Protein 6YJ6 (pdb70)

InterPro domains:
  IPR011990 Tetratricopeptide-like helical domain superfamily [G3DSA:1.25.40.10] (118-226)
  IPR011990 Tetratricopeptide-like helical domain superfamily [G3DSA:1.25.40.10] (227-321)
  IPR011990 Tetratricopeptide-like helical domain superfamily [G3DSA:1.25.40.10] (415-593)
  IPR011990 Tetratricopeptide-like helical domain superfamily [G3DSA:1.25.40.10] (740-1025)
  IPR011990 Tetratricopeptide-like helical domain superfamily [SSF48452] (141-566)
  IPR011990 Tetratricopeptide-like helical domain superfamily [SSF48452] (871-1024)
  IPR019734 Tetratricopeptide repeat [PF13181] (508-535)
  IPR019734 Tetratricopeptide repeat [PS50005] (230-263)
  IPR019734 Tetratricopeptide repeat [PS50005] (467-500)
  IPR019734 Tetratricopeptide repeat [PS50005] (502-535)
  IPR019734 Tetratricopeptide repeat [SM00028] (128-161)
  IPR019734 Tetratricopeptide repeat [SM00028] (162-195)
  IPR019734 Tetratricopeptide repeat [SM00028] (196-229)
  IPR019734 Tetratricopeptide repeat [SM00028] (230-263)
  IPR019734 Tetratricopeptide repeat [SM00028] (264-297)
  IPR019734 Tetratricopeptide repeat [SM00028] (467-500)
  IPR019734 Tetratricopeptide repeat [SM00028] (502-535)
  IPR019734 Tetratricopeptide repeat [SM00028] (959-992)
  IPR039340 Transcription factor Tfc4/TFIIIC-102/Sfc4 [PTHR23082] (11-1024)

GO terms:
  GO:0001002 RNA polymerase III type 1 promoter sequence-specific DNA binding (F, IDA)
  GO:0001003 RNA polymerase III type 2 promoter sequence-specific DNA binding (F, IDA)
  GO:0042791 5S class rRNA transcription by RNA polymerase III (P, IDA)
  GO:0008301 DNA binding, bending (F, IDA)
  GO:0000127 transcription factor TFIIIC complex (C, IDA)
  GO:0006383 transcription by RNA polymerase III (P, IDA)
  GO:0005634 nucleus (C, HDA)
  GO:0005737 cytoplasm (C, HDA)
  GO:0006383 transcription by RNA polymerase III (P, IMP)
  GO:0005654 nucleoplasm (C, TAS)

Foldseek 3Di:
DCVVVVVVVPVVPVPPDVLVVLVVCCVVVVQDLVSLQVNLVVCVVVVVLVSNLVSLLSSCVNPLQPLVSLQVSLVSCVVVVNLVSNLVSLVSNCVNPVPDLVSLQVNLVSCVVVVNNVSSLVSLVVSCVVPVADVVSLVVNLVSCVVVVVLVVNLVSLVVLVVLVVVLVVCCVVPPCDDCVVSCVVRPGHDDDLVSLLVSLVSCVSNLPCLQVSLLVSVCSVCVPLPRNVVCVVSPDRACCFLAPNVCVDPVSVVDDPPVVPRDRHRPLSNLQSNLLSVVSVVNNPSSVVSVVVVVVDDCVVCLVSLLVSLVSCLVSQNLVVSLVSLVVCVVDPVSPALSSLVSNLVSCVQQVVLVVSLVSLVRHCVRPVLDCVSLLVNLLSCVVPPHLVVSVVSLVVRVVSVVVCVVVPVPVPLCVVVLVVVLVVLVVLVVVLVVDDVLQVNLVVNLLSLLLNVLVQLQQPPFAPGHQDPLQVVSSCVVPPDDDPVSLSSVVVVCVNRHDDDDGCGSVHHHDDCVDALPNRPHGLVVNLVSLLVSLVSCCPNNPLVSSLSSLVSVCRGNSQVVDPVRVVVSLVSNLVSVLVVPAQVVNLVSLVVVCQQDAPDDVSLVVLVVSLPDDVSSLCSLLDVVVLVVLVVSQVLLLCLQPDPDPDNDPRDDDPPDDDVVSDGDLSSLVSNLSSCVSNVNLVVSCVSLVSVCVPPVLDLVSLQSQLVSQLSVLVVDDDPCSVVSNVVSVVSLVVSQVNQCPPHDQPSNLVSLQSVLVVCVVVPVNVVSVVSLVCSVPVHDDQPCNVVSLVVVLVVCVVVVVVVCNVVSCVPRVND/DDDDADAPAAADAEEDEPDDQDPDPVSVQVQCVQQPHPVQQVVLQVQDDDPPSHWHTFRRPQADADPLQFTDQPQFLGQTWHKDPPDDKDWDKDWWDDPPQCVVQVNDPVVSCVVCVPDPGTDIHTHYMYPIYIYGPDDGADGDDCPLPVVVVLCRNPVRSVDVVSVVVVVVLDDPDDDPPPAACPVSGDPPPRCDDRPPSSDDDDSGDDPDLKDFADADEDEDDDPPDDFAQFFDDVLCVLVVVCVVVVASPPGDPVLCLSVLQVVLLVLVVVVCVVPFKAAVLQVLQARDLSNNQNVLRSLRRAWHAYCAFQQHRITGGHPDDLQPDCVCQQFGKFFKEFDCVVVVDPLQVVLQDAADDSHHHEPPHSGGHLQQADALARPHNAGIGGNNRPCNHPLLVVLVVPFDFAPGADRYPGRGDPLSVVLNVVLVQVSVVCVSNPHSPDDVVVNVCSSVDDDHRMDGDHYPVVVVVSCVSPRRMGNSHSVLVVVLVVVVDPPSSPVSVVVD/DFKEKEWELFAFDQPDPVGQPADQPLPWPPLGAHDPLRLVLLLLVQQVLLLADCRFAEEEEAQRQSLCSSCLNNCVFVVHAYEHAQLQADQDALPDPPAQTRHDDCVSNCVVVPPRYDYPDDYQDHPDRSGDDQVRSLVSLLVCVLSPVVVCCVVPVPGDYYYYYHHQSSRQSNVCSLQPDDGRQADDPHDPHGQWRFGGWMWMKGWPDVDDGRVPTHIDTAGRTDPPSPPPGGDDTDGPVVCDDDDADEAEDEDDPDDPDDDDAPSPWHKDWDPPVDQWIKMDIHPFIKIKGKDWDPDWDKDDPVPGDGDTDVPDIHTYGIYIYIDGDD

CATH classification: 3.40.50.1240

Secondary structure (DSSP, 8-state):
-THHHHHHHH---SSS-THHHHHHHHHHT---HHHHHHHHHHHHHHT-HHHHHHHHHHHHTTSTT-HHHHHHHHHHHHHTT-HHHHHHHHHHHHHH-S--TTHHHHHHHHHHHHT-HHHHHHHHHHHHHS-TT-HHHHHHHHHHHHHTT-HHHHHHHHHHHHHHHHHHHHHHHHTT---HHHHHTTS--PPP-HHHHHHHHHHHHHH-S-HHHHHHHHHHHHHHTTT-TT-GGGGTSSS--TTSGGGGG-TTGGGS-TTTSSS-----HHHHHHHHHHHHHTT-HHHHHHHHGGGGSS-TTTSHHHHHHHHHHHHHTT-HHHHHHHHGGGGGSSTT-SHHHHHHHHHHHHHTT-HHHHHHHHHHHTTT-TT--HHHHHHHHHHHHTT-HHHHHHHHHHHHHHHHHHHTT--HHHHHHHHHHHHHHHHHHHHHHHHS----SHHHHHHHHHHHHHHHHHGGGSSS-SSPPPHHHHHHHGGG---S-HHHHHHHHHTTTSS---S-SSTTS--------SS-SSSS-SSSSHHHHHHHHHHHHHTS-HHHHHHHHHHHTTSSSSSSSTTTHHHHHHHHHHHHTTT--HHHHHHHHHHHHHHSTT-HHHHHHHHHHTSSSHHHHHHHTSHHHHHHHHHHHHHHHHHHH--SS---SS---S----TT----TTHHHHHHHHHHTTT-HHHHHHHHHHHHTT-TT-HHHHHHHHHHHHHHHTT--STHHHHHHHHHHHHHHHHHHHHHHHS-TTHHHHHHHHHHHHHHHTT-HHHHHHHHHHHHHS----TTHHHHHHHHHHHHHHTT-HHHHHHHHHHTSB-/----EE----EEEEEEESSB--SSHHHHHHHHHHTT-HHHHHHHHS--SSBTTB--EEE-TT--B-TTS-BTTS----EEEEEPSSPPPEEEEEEEE-TTTTGGGTT-HHHHHHHTTT-S--EEEEEEEEEEEEE--S-PPP----SS-HHHHHHIIIIIT--HHHHHHHHTTS-SS-S-TTS-GGGS----SS---TT-TTPPPPS------EEE----EE----SS-----S--HHHHHHHHHHHHSTT-SSS-GGG-HHHHHHHHHHHHHHHHHH-SEE-HHHHTTTS-STTSTTHHHHTTTTEEEESSSTTBT-EEETT--GGG-GGGSTT-EE--EE-TTTS-STTHHHHSPP---SS---SSTTS--SSSS-SSSS--S---EEHHHHTTSHHHHHHHTT----SS-BTTTBTS-HHHHHHHHHHHHHHHHHHHTT-----HHHHHHHHT-----EE-SPPHHHHHHHHHHH-SEEE----TTHHHHHH--SSHHHHHHHT-/--EEEEEE---BSTTSTT---S--TT--TT---B-HHHHHHHHHHHHHHTTSSS--S-EEE-SSHHHHHHHHHHHHHHT--EEE-GGG-----TT-SS-------HHHHHHHSTTTB-TT---S----TT---HHHHHHHHHHHHHHHHHHHHHH-TT--EEEEEE-HHHHHHHHHHHHT-SSTTS-SSSSS------TT-EEEEEEP-----GGG--EEES-SS--TTSSS---S---GGG---EEEEEEEE---SSSS------SS-EEEEE-TTSSS-EEEETTEEEEEEE---SSEEEE-GGG----------EEEEEEEEEEE--

B-factor: mean 68.61, std 22.08, range [30.0, 167.63]

Nearest PDB structures (foldseek):
  6yj6-assembly1_B  TM=1.002E+00  e=0.000E+00  Saccharomyces cerevisiae
  8ffz-assembly1_D  TM=8.479E-01  e=3.176E-36  Saccharomyces cerevisiae S288C
  9gck-assembly1_C  TM=9.445E-01  e=2.299E-33  Saccharomyces cerevisiae
  4bji-assembly1_A  TM=8.508E-01  e=2.323E-12  Schizosaccharomyces pombe 927
  6yj6-assembly1_A  TM=1.001E+00  e=4.351E-96  Saccharomyces cerevisiae

Sequence (1657 aa):
QLLSQANEAFVRNDLQVAERLFNEVIKKDARNFAAYETLGDIYQLQGRLNDCCNSWFLAAHLNASDWEFWKIVAILSADLDHVRQAIYCFSRVISLNPMEWESIYRRSMLYKKTGQLARALDGFQRLYMYNPYDANILRELAILYVDYDRIEDSIELYMKVFNANVERREAILAALEINWKKIDAKYKCIPFDWSSLNILAELFLKLAVSEVDGIKTIKKCARWIQRRESQTFWDHVPDDSEFDNRRFKNSTFDSLLAAEKEKSYNIPIDIRVRLGLLRLNTDNLVEALNHFQCLYDETFSDVADLYFEAATALTRAEKYKEAIDFFTPLLSLEEWRTTDVFKPLARCYKEIESYETAKEFYELAIKSEPDDLDIRVSLAEVYYRLNDPETFKHMLVDVVEMRKHQVDETDAERERIERERRITAKVVDKYEKMKKFENEAKQASIWINTVSELVDIFSSVKNFFMKSRSRKFVGILRRTKKFNTELDFQIERLSKLAEGDSVFEGPLMEERVTLTSATELRGLSYEQWFELFMELSLVIAKYQSVEDGLSVVETAQEVNVFFQDPERVKMMKFVKLAIVLQMDDEEELAENLRGLLNQFQFNRKVLQVFMYSLCRGPSSLNILSSTIQQKFFLRQLKAFDSCRYNTEVNGQASITNKEVYNPNKKSSPYLYYIYAVLLYSSRGFLSALQYLTRLEEDIPDDPMVNLLMGLSHIHRAMQRLTAQRHFQIFHGLRYLYRYHKIRKSLYTDLEKQEADYNLGRAFHLIGLVSIAIEYYNRVLENYDDGKLKKHAAYNSIIIYQQSGNVELADHLMEKYLSIIADEFTLDLPRIPSLELPLNVSTKHSSIQKAIKMCGGIEKVKEAFKEHGPIESQHGLQLYLNDDTDSDGSKSYFNEHPVIGKRVPFRDESVILKVTMPKGTLSKNNNSVKDSIKSLKDSNKLRVTPVSIVDNTIKFREMSDFQIKLDNVPSAREFKSSFGSLEWNNFKSFVNSVPDNDSQPQENIGNLILDRSVKIPSTDFQLPPPPKLSMVTYIKNYQLFVHDLSDKTVIPSQAHEQVLYDFEVAKKTKVYPGTKSDSKFYESLEECLKILRELFARRPIWVKRHLDGIVPKKIHHTMKIALALISYRFTMGPWRNTYIKFGIDPRSSVEYAQYQTEYFKIERKLLSSPIVKKNVPKPPPLVFESDTPGGIDSRFKFDGKRIPWYLMLQIDLLIGEPNIAEVFHNVEYLDKANELTGWFKELDLVKIRRIVKYELGCMVQGNYEYNKYKLKYFKTMLFGAITEEPDDAALENEEMDTDQNLKVPAVNTIYIARHGYRSNWLPEGPYPDPLTGIDSDVPLAEHGVQQAKELAHYLLSLDNQPEAAFASPFYRCLETVQPIAKLLEIPVYLERGIGEWYRPDRKPVIPVPAGYEILSKFFPGVISQEWDSTLTPNEKGETEQEMYMRFKKFWPLFIERVEKEYPNVECILLVTHAASKIALGMSLLGYDNPRMSLNENGDKIRSGSCSLDKYEILKTYIPFSDRKWVLTMNGNTEFLSSGEEMNWNFDCVEVETVYISVDIPSGNYKERTEIAKSAILQYSGLETDAPLFRIGNRLYEGSWERLVGTELAFPNAAHVHKKTEKIYRIKERIVLSNVR

Solvent-accessible surface area: 74595 Å² total; per-residue (Å²): 149,142,29,51,114,23,17,107,48,65,65,154,66,124,106,43,70,35,44,142,74,22,68,79,3,31,140,128,42,30,155,43,89,47,7,24,51,43,15,0,63,19,42,96,108,84,47,99,67,80,64,0,0,67,10,23,44,97,0,0,83,50,42,26,83,69,87,103,24,2,36,99,0,0,57,31,0,36,113,31,118,67,27,78,37,0,2,42,0,1,18,17,0,19,72,68,26,68,118,18,54,77,0,0,64,97,33,0,56,15,13,54,141,36,30,20,22,41,57,0,10,90,2,0,59,79,2,36,134,121,63,47,111,61,51,76,11,8,122,18,2,6,69,1,16,30,37,21,87,84,11,80,55,0,11,92,12,15,33,125,14,10,77,34,10,31,97,71,39,107,21,40,101,69,51,109,207,144,94,140,168,142,22,56,95,147,68,119,29,12,103,14,68,79,68,24,0,29,76,0,0,44,4,14,32,110,42,56,124,36,22,35,104,0,0,63,26,0,3,92,0,0,6,17,24,25,142,0,69,41,3,28,8,0,27,87,32,97,40,4,17,1,8,20,106,98,41,117,168,31,72,6,2,34,4,4,55,68,74,34,65,133,67,49,14,97,14,55,21,57,1,17,0,30,2,0,13,0,13,15,96,45,119,43,44,105,4,0,30,56,3,0,82,34,0,87,128,62,93,57,80,113,4,6,89,11,8,44,58,0,0,35,9,0,7,157,35,42,39,14,114,40,0,21,69,0,0,57,40,0,29,97,41,136,140,51,122,56,24,68,0,12,59,27,0,0,58,0,34,26,44,68,70,34,36,106,58,0,42,79,36,0,52,60,0,41,156,75,71,70,123,36,28,65,2,51,3,11,6,0,13,0,30,48,70,59,151,49,68,115,60,2,112,106,40,25,71,73,3,52,103,44,57,123,144,72,77,110,120,124,141,83,104,154,91,49,58,65,32,49,139,126,20,42,50,65,0,51,77,42,22,80,144,18,112,166,123,114,150,112,62,130,60,10,43,94,9,8,63,31,0,6,60,0,0,9,4,0,0,6,4,21,39,6,9,174,95,37,26,38,124,110,0,29,27,7,2,72,108,47,147,105,57,120,60,103,26,24,16,46,21,92,29,2,65,64,5,40,167,42,56,70,122,15,18,3,29,12,12,23,48,132,24,93,67,126,55,82,97,67,28,33,48,1,22,12,87,53,0,11,50,4,0,0,46,0,0,0,28,0,6,66,99,53,56,24,84,8,0,18,15,0,0,79,5,0,52,74,0,49,37,0,88,116,57,93,137,42,44,27,15,0,46,0,0,38,0,0,0,4,42,68,27,96,59,63,115,50,12,15,108,21,4,78,25,4,8,84,72,5,6,7,1,4,3,4,8,4,5,1,0,4,15,0,7,62,9,18,34,8,20,39,5,1,24,32,58,100,3,38,88,16,2,23,134,20,8,123,7,2,25,23,48,27,44,26,117,45,142,36,25,104,102,46,22,77,2,146,91,27,134,19,92,129,79,81,15,2,1,1,4,15,0,0,1,0,0,2,20,1,0,50,142,22,5,25,20,0,22,40,19,1,51,49,0,43,73,61,3,50,64,1,2,14,0,0,0,0,5,0,0,0,18,0,6,26,0,59,78,20,172,73,43,26,87,117,72,17,23,67,64,0,10,94,27,0,23,72,0,24,139,12,16,57,89,90,30,77,86,32,4,52,0,1,0,1,0,0,0,0,9,0,7,27,22,40,49,68,44,54,20,0,42,62,12,0,58,66,0,12,130,104,24,143,50,32,43,0,25,46,2,0,0,6,0,2,6,30,15,28,83,140,86,50,55,63,135,71,0,78,112,16,6,37,128,41,4,50,62,122,44,71,42,26,5,0,4,7,8,26,0,1,0,0,33,2,24,3,45,0,43,84,133,142,92,8,5,91,88,0,3,96,13,2,30,14,62,122,69,0,66,86,1,8,106,29,119,40,108,138,94,74,21,80,10,6,38,1,23,5,9,20,69,85,58,130,55,34,0,86,22,10,24,3,2,3,15,2,36,1,39,52,35,68,117,28,31,10,0,0,0,0,36,0,4,0,36,144,27,14,28,97,167,27,131,107,16,12,62,44,0,3,101,69,25,122,136,42,80,126,42,107,2,40,13,10,2,0,0,31,10,3,0,62,21,142,91,44,0,12,0,0,3,1,16,57,49,13,2,6,0,111,42,14,40,34,0,4,26,2,4,79,31,113,55,0,70,72,8,0,106,31,3,34,98,52,4,38,64,3,13,58,28,0,21,90,40,4,153,67,102,85,40,150,28,26,103,42,9,30,3,6,1,0,0,7,81,0,12,20,124,103,69,15,101,3,78,12,40,46,10,86,77,15,52,126,180,36,127,30,22,82,139,8,52,152,68,4,58,124,24,10,89,28,0,124,154,69,128,50,5,62,55,28,156,85,129,36,133,3,25,75,12,0,59,93,0,2,117,28,0,129,115,12,2,78,141,13,21,0,0,6,28,18,2,0,7,5,33,1,72,134,145,7,35,32,0,0,24,2,0,1,0,16,20,0,0,5,3,38,37,15,10,2,57,15,0,5,0,66,33,43,37,34,0,52,86,40,60,115,25,1,60,27,2,6,17,5,1,36,19,49,136,130,39,6,59,8,80,50,1,113,135,42,9,48,134,87,21,70,131,24,29,158,22,78,54,125,47,9,20,1,42,67,2,84,2,49,13,119,103,6,4,56,14,14,7,4,1,0,42,6,0,54,52,5,97,26,0,19,78,8,22,131,117,24,119,96,25,143,110,3,4,20,55,14,0,16,0,62,40,46,19,3,21,22,0,48,80,0,1,65,25,1,1,6,0,0,0,13,23,20,100,117,27,76,139,186,73,11,130,140,15,58,92,14,148,151,67,10,11,41,48,28,12,35,78,36,3,8,73,33,30,22,75,19,55,35,58,21,14,105,12,69,98,88,38,80,66,24,30,76,87,30,78,30,109,35,5,19,60,37,22,66,94,25,104,21,61,9,0,0,0,0,15,5,0,27,38,1,49,66,46,128,99,12,90,174,59,103,26,86,20,65,35,58,35,1,16,10,16,9,137,78,0,42,93,3,0,91,31,0,0,96,16,0,6,7,1,62,30,27,5,23,4,0,1,0,0,2,2,14,3,0,2,34,0,0,46,12,0,7,118,37,3,95,20,43,0,10,20,0,54,0,0,4,39,26,24,101,77,83,105,181,102,71,43,9,74,20,6,21,70,118,64,0,27,166,77,5,95,76,21,8,30,128,122,12,109,36,26,43,69,25,83,119,158,8,9,57,29,131,80,0,9,94,15,0,97,116,1,4,34,76,0,0,92,50,1,57,138,70,25,31,10,9,52,0,0,0,0,0,0,5,8,15,0,0,3,0,0,0,0,18,16,43,60,62,116,58,1,84,74,26,22,98,150,68,49,43,46,2,88,0,0,0,0,1,0,0,1,0,16,44,94,214,143,121,78,85,18,91,93,38,136,17,23,18,3,21,39,13,22,23,33,21,7,82,52,28,63,75,89,48,91,39,6,103,71,101,123,85,28,71,27,29,0,0,0,21,13,70,35,80,105,190,105,73,74,30,118,13,82,82,72,11,36,0,8,50,40,28,9,63,66,87,49,0,59,0,75,18,26,135,107,55,14,75,5,47,35,88,163,16,42,0,0,2,0,0,5,27,83,4,18,80,83,49,78,27,98,172,48,23,8,54,0,39,11,44,0,38,5,63,79,84,185

Organism: Saccharomyces cerevisiae (strain ATCC 204508 / S288c) (NCBI:txid559292)

Radius of gyration: 41.34 Å; Cα contacts (8 Å, |Δi|>4): 2479; chains: 3; bounding box: 102×121×100 Å

Structure (mmCIF, N/CA/C/O backbone):
data_6YJ6
#
_entry.id   6YJ6
#
_cell.length_a   1.00
_cell.length_b   1.00
_cell.length_c   1.00
_cell.angle_alpha   90.00
_cell.angle_beta   90.00
_cell.angle_gamma   90.00
#
_symmetry.space_group_name_H-M   'P 1'
#
loop_
_entity.id
_entity.type
_entity.pdbx_description
1 polymer 'Transcription factor tau 131 kDa subunit'
2 polymer 'Transcription factor tau 95 kDa subunit,Transcription factor tau 95 kDa subunit'
3 polymer 'Transcription factor tau 55 kDa subunit'
#
loop_
_atom_site.group_PDB
_atom_site.id
_atom_site.type_symbol
_atom_site.label_atom_id
_atom_site.label_alt_id
_atom_site.label_comp_id
_atom_site.label_asym_id
_atom_site.label_entity_id
_atom_site.label_seq_id
_atom_site.pdbx_PDB_ins_code
_atom_site.Cartn_x
_atom_site.Cartn_y
_atom_site.Cartn_z
_atom_site.occupancy
_atom_site.B_iso_or_equiv
_atom_site.auth_seq_id
_atom_site.auth_comp_id
_atom_site.auth_asym_id
_atom_site.auth_atom_id
_atom_site.pdbx_PDB_model_num
ATOM 1 N N . GLN A 1 130 ? 145.160 213.557 203.899 1.00 165.79 130 GLN A N 1
ATOM 2 C CA . GLN A 1 130 ? 143.803 213.752 203.312 1.00 165.79 130 GLN A CA 1
ATOM 3 C C . GLN A 1 130 ? 142.716 213.485 204.350 1.00 165.79 130 GLN A C 1
ATOM 4 O O . GLN A 1 130 ? 142.830 212.562 205.158 1.00 165.79 130 GLN A O 1
ATOM 18 N N . LEU A 1 131 ? 141.661 214.302 204.327 1.00 164.87 131 LEU A N 1
ATOM 19 C CA . LEU A 1 131 ? 140.562 214.107 205.266 1.00 164.87 131 LEU A CA 1
ATOM 20 C C . LEU A 1 131 ? 139.707 212.908 204.883 1.00 164.87 131 LEU A C 1
ATOM 21 O O . LEU A 1 131 ? 139.077 212.297 205.752 1.00 164.87 131 LEU A O 1
ATOM 37 N N . LEU A 1 132 ? 139.666 212.563 203.594 1.00 164.84 132 LEU A N 1
ATOM 38 C CA . LEU A 1 132 ? 138.886 211.413 203.156 1.00 164.84 132 LEU A CA 1
ATOM 39 C C . LEU A 1 132 ? 139.376 210.116 203.783 1.00 164.84 132 LEU A C 1
ATOM 40 O O . LEU A 1 132 ? 138.589 209.176 203.925 1.00 164.84 132 LEU A O 1
ATOM 56 N N . SER A 1 133 ? 140.652 210.047 204.177 1.00 167.03 133 SER A N 1
ATOM 57 C CA . SER A 1 133 ? 141.133 208.894 204.931 1.00 167.03 133 SER A CA 1
ATOM 58 C C . SER A 1 133 ? 140.393 208.750 206.252 1.00 167.03 133 SER A C 1
ATOM 59 O O . SER A 1 133 ? 140.271 207.638 206.777 1.00 167.03 133 SER A O 1
ATOM 67 N N . GLN A 1 134 ? 139.911 209.858 206.812 1.00 167.31 134 GLN A N 1
ATOM 68 C CA . GLN A 1 134 ? 139.051 209.815 207.987 1.00 167.31 134 GLN A CA 1
ATOM 69 C C . GLN A 1 134 ? 137.607 209.520 207.605 1.00 167.31 134 GLN A C 1
ATOM 70 O O . GLN A 1 134 ? 136.934 208.735 208.281 1.00 167.31 134 GLN A O 1
ATOM 84 N N . ALA A 1 135 ? 137.124 210.137 206.525 1.00 167.27 135 ALA A N 1
ATOM 85 C CA . ALA A 1 135 ? 135.716 210.010 206.166 1.00 167.27 135 ALA A CA 1
ATOM 86 C C . ALA A 1 135 ? 135.384 208.602 205.687 1.00 167.27 135 ALA A C 1
ATOM 87 O O . ALA A 1 135 ? 134.304 208.081 205.985 1.00 167.27 135 ALA A O 1
ATOM 94 N N . ASN A 1 136 ? 136.292 207.971 204.936 1.00 167.44 136 ASN A N 1
ATOM 95 C CA . ASN A 1 136 ? 135.962 206.677 204.339 1.00 167.44 136 ASN A CA 1
ATOM 96 C C . ASN A 1 136 ? 135.806 205.578 205.389 1.00 167.44 136 ASN A C 1
ATOM 97 O O . ASN A 1 136 ? 134.746 204.946 205.447 1.00 167.44 136 ASN A O 1
ATOM 108 N N . GLU A 1 137 ? 136.810 205.344 206.244 1.00 167.63 137 GLU A N 1
ATOM 109 C CA . GLU A 1 137 ? 136.670 204.266 207.220 1.00 167.63 137 GLU A CA 1
ATOM 110 C C . GLU A 1 137 ? 135.620 204.567 208.279 1.00 167.63 137 GLU A C 1
ATOM 111 O O . GLU A 1 137 ? 135.164 203.641 208.959 1.00 167.63 137 GLU A O 1
ATOM 123 N N . ALA A 1 138 ? 135.224 205.828 208.439 1.00 167.15 138 ALA A N 1
ATOM 124 C CA . ALA A 1 138 ? 134.021 206.119 209.209 1.00 167.15 138 ALA A CA 1
ATOM 125 C C . ALA A 1 138 ? 132.784 205.554 208.514 1.00 167.15 138 ALA A C 1
ATOM 126 O O . ALA A 1 138 ? 131.770 205.272 209.164 1.00 167.15 138 ALA A O 1
ATOM 133 N N . PHE A 1 139 ? 132.858 205.377 207.189 1.00 167.41 139 PHE A N 1
ATOM 134 C CA . PHE A 1 139 ? 131.757 204.800 206.423 1.00 167.41 139 PHE A CA 1
ATOM 135 C C . PHE A 1 139 ? 131.973 203.313 206.146 1.00 167.41 139 PHE A C 1
ATOM 136 O O . PHE A 1 139 ? 131.108 202.669 205.541 1.00 167.41 139 PHE A O 1
ATOM 153 N N . VAL A 1 140 ? 133.108 202.750 206.572 1.00 166.84 140 VAL A N 1
ATOM 154 C CA . VAL A 1 140 ? 133.355 201.311 206.490 1.00 166.84 140 VAL A CA 1
ATOM 155 C C . VAL A 1 140 ? 132.778 200.630 207.740 1.00 166.84 140 VAL A C 1
ATOM 156 O O . VAL A 1 140 ? 133.002 199.435 207.975 1.00 166.84 140 VAL A O 1
ATOM 169 N N . ARG A 1 141 ? 131.968 201.350 208.527 1.00 166.15 141 ARG A N 1
ATOM 170 C CA . ARG A 1 141 ? 131.258 200.730 209.643 1.00 166.15 141 ARG A CA 1
ATOM 171 C C . ARG A 1 141 ? 130.015 199.992 209.153 1.00 166.15 141 ARG A C 1
ATOM 172 O O . ARG A 1 141 ? 128.985 199.994 209.839 1.00 166.15 141 ARG A O 1
ATOM 193 N N . ASN A 1 142 ? 130.167 199.199 208.089 1.00 165.50 142 ASN A N 1
ATOM 194 C CA . ASN A 1 142 ? 129.093 199.056 207.109 1.00 165.50 142 ASN A CA 1
ATOM 195 C C . ASN A 1 142 ? 127.805 198.520 207.734 1.00 165.50 142 ASN A C 1
ATOM 196 O O . ASN A 1 142 ? 126.829 199.264 207.873 1.00 165.50 142 ASN A O 1
ATOM 207 N N . ASP A 1 143 ? 127.770 197.245 208.130 1.00 164.46 143 ASP A N 1
ATOM 208 C CA . ASP A 1 143 ? 126.745 196.654 208.993 1.00 164.46 143 ASP A CA 1
ATOM 209 C C . ASP A 1 143 ? 125.337 196.570 208.394 1.00 164.46 143 ASP A C 1
ATOM 210 O O . ASP A 1 143 ? 124.506 195.811 208.904 1.00 164.46 143 ASP A O 1
ATOM 219 N N . LEU A 1 144 ? 125.040 197.320 207.331 1.00 162.86 144 LEU A N 1
ATOM 220 C CA . LEU A 1 144 ? 123.871 197.079 206.498 1.00 162.86 144 LEU A CA 1
ATOM 221 C C . LEU A 1 144 ? 124.106 197.384 205.019 1.00 162.86 144 LEU A C 1
ATOM 222 O O . LEU A 1 144 ? 123.218 197.120 204.203 1.00 162.86 144 LEU A O 1
ATOM 238 N N . GLN A 1 145 ? 125.272 197.924 204.655 1.00 160.87 145 GLN A N 1
ATOM 239 C CA . GLN A 1 145 ? 125.623 198.239 203.267 1.00 160.87 145 GLN A CA 1
ATOM 240 C C . GLN A 1 145 ? 124.570 199.139 202.611 1.00 160.87 145 GLN A C 1
ATOM 241 O O . GLN A 1 145 ? 123.852 198.747 201.690 1.00 160.87 145 GLN A O 1
ATOM 255 N N . VAL A 1 146 ? 124.494 200.363 203.133 1.00 162.98 146 VAL A N 1
ATOM 256 C CA . VAL A 1 146 ? 123.587 201.383 202.610 1.00 162.98 146 VAL A CA 1
ATOM 257 C C . VAL A 1 146 ? 124.277 202.710 202.335 1.00 162.98 146 VAL A C 1
ATOM 258 O O . VAL A 1 146 ? 123.758 203.521 201.544 1.00 162.98 146 VAL A O 1
ATOM 271 N N . ALA A 1 147 ? 125.458 202.966 202.889 1.00 163.29 147 ALA A N 1
ATOM 272 C CA . ALA A 1 147 ? 126.183 204.208 202.655 1.00 163.29 147 ALA A CA 1
ATOM 273 C C . ALA A 1 147 ? 127.031 204.178 201.388 1.00 163.29 147 ALA A C 1
ATOM 274 O O . ALA A 1 147 ? 128.000 204.940 201.299 1.00 163.29 147 ALA A O 1
ATOM 281 N N . GLU A 1 148 ? 126.699 203.327 200.410 1.00 162.25 148 GLU A N 1
ATOM 282 C CA . GLU A 1 148 ? 127.541 203.177 199.227 1.00 162.25 148 GLU A CA 1
ATOM 283 C C . GLU A 1 148 ? 127.649 204.458 198.407 1.00 162.25 148 GLU A C 1
ATOM 284 O O . GLU A 1 148 ? 128.587 204.589 197.613 1.00 162.25 148 GLU A O 1
ATOM 296 N N . ARG A 1 149 ? 126.715 205.401 198.569 1.00 163.46 149 ARG A N 1
ATOM 297 C CA . ARG A 1 149 ? 126.801 206.656 197.829 1.00 163.46 149 ARG A CA 1
ATOM 298 C C . ARG A 1 149 ? 128.049 207.436 198.217 1.00 163.46 149 ARG A C 1
ATOM 299 O O . ARG A 1 149 ? 128.639 208.136 197.386 1.00 163.46 149 ARG A O 1
ATOM 320 N N . LEU A 1 150 ? 128.465 207.331 199.478 1.00 163.07 150 LEU A N 1
ATOM 321 C CA . LEU A 1 150 ? 129.638 208.068 199.928 1.00 163.07 150 LEU A CA 1
ATOM 322 C C . LEU A 1 150 ? 130.928 207.416 199.454 1.00 163.07 150 LEU A C 1
ATOM 323 O O . LEU A 1 150 ? 131.905 208.118 199.172 1.00 163.07 150 LEU A O 1
ATOM 339 N N . PHE A 1 151 ? 130.955 206.085 199.365 1.00 162.60 151 PHE A N 1
ATOM 340 C CA . PHE A 1 151 ? 132.059 205.418 198.687 1.00 162.60 151 PHE A CA 1
ATOM 341 C C . PHE A 1 151 ? 132.127 205.840 197.226 1.00 162.60 151 PHE A C 1
ATOM 342 O O . PHE A 1 151 ? 133.217 205.950 196.652 1.00 162.60 151 PHE A O 1
ATOM 359 N N . ASN A 1 152 ? 130.968 206.088 196.610 1.00 161.09 152 ASN A N 1
ATOM 360 C CA . ASN A 1 152 ? 130.940 206.607 195.248 1.00 161.09 152 ASN A CA 1
ATOM 361 C C . ASN A 1 152 ? 131.573 207.992 195.168 1.00 161.09 152 ASN A C 1
ATOM 362 O O . ASN A 1 152 ? 132.017 208.407 194.092 1.00 161.09 152 ASN A O 1
ATOM 373 N N . GLU A 1 153 ? 131.620 208.723 196.287 1.00 161.82 153 GLU A N 1
ATOM 374 C CA . GLU A 1 153 ? 132.237 210.046 196.289 1.00 161.82 153 GLU A CA 1
ATOM 375 C C . GLU A 1 153 ? 133.747 209.953 196.470 1.00 161.82 153 GLU A C 1
ATOM 376 O O . GLU A 1 153 ? 134.497 210.734 195.873 1.00 161.82 153 GLU A O 1
ATOM 388 N N . VAL A 1 154 ? 134.214 209.009 197.289 1.00 159.44 154 VAL A N 1
ATOM 389 C CA . VAL A 1 154 ? 135.647 208.903 197.552 1.00 159.44 154 VAL A CA 1
ATOM 390 C C . VAL A 1 154 ? 136.387 208.473 196.294 1.00 159.44 154 VAL A C 1
ATOM 391 O O . VAL A 1 154 ? 137.486 208.962 196.005 1.00 159.44 154 VAL A O 1
ATOM 404 N N . ILE A 1 155 ? 135.801 207.553 195.525 1.00 155.47 155 ILE A N 1
ATOM 405 C CA . ILE A 1 155 ? 136.397 207.148 194.256 1.00 155.47 155 ILE A CA 1
ATOM 406 C C . ILE A 1 155 ? 136.315 208.239 193.201 1.00 155.47 155 ILE A C 1
ATOM 407 O O . ILE A 1 155 ? 136.959 208.120 192.154 1.00 155.47 155 ILE A O 1
ATOM 423 N N . LYS A 1 156 ? 135.520 209.283 193.436 1.00 157.49 156 LYS A N 1
ATOM 424 C CA . LYS A 1 156 ? 135.525 210.488 192.617 1.00 157.49 156 LYS A CA 1
ATOM 425 C C . LYS A 1 156 ? 136.518 211.523 193.120 1.00 157.49 156 LYS A C 1
ATOM 426 O O . LYS A 1 156 ? 137.163 212.203 192.317 1.00 157.49 156 LYS A O 1
ATOM 445 N N . LYS A 1 157 ? 136.652 211.653 194.440 1.00 156.51 157 LYS A N 1
ATOM 446 C CA . LYS A 1 157 ? 137.580 212.618 195.015 1.00 156.51 157 LYS A CA 1
ATOM 447 C C . LYS A 1 157 ? 139.020 212.124 194.925 1.00 156.51 157 LYS A C 1
ATOM 448 O O . LYS A 1 157 ? 139.878 212.796 194.343 1.00 156.51 157 LYS A O 1
ATOM 467 N N . ASP A 1 158 ? 139.300 210.947 195.490 1.00 151.68 158 ASP A N 1
ATOM 468 C CA . ASP A 1 158 ? 140.647 210.387 195.438 1.00 151.68 158 ASP A CA 1
ATOM 469 C C . ASP A 1 158 ? 140.855 209.581 194.160 1.00 151.68 158 ASP A C 1
ATOM 470 O O . ASP A 1 158 ? 141.811 209.823 193.415 1.00 151.68 158 ASP A O 1
ATOM 479 N N . ALA A 1 159 ? 139.978 208.614 193.900 1.00 146.74 159 ALA A N 1
ATOM 480 C CA . ALA A 1 159 ? 140.007 207.808 192.680 1.00 146.74 159 ALA A CA 1
ATOM 481 C C . ALA A 1 159 ? 141.291 206.995 192.541 1.00 146.74 159 ALA A C 1
ATOM 482 O O . ALA A 1 159 ? 141.663 206.615 191.427 1.00 146.74 159 ALA A O 1
ATOM 489 N N . ARG A 1 160 ? 141.977 206.724 193.654 1.00 142.60 160 ARG A N 1
ATOM 490 C CA . ARG A 1 160 ? 143.211 205.944 193.652 1.00 142.60 160 ARG A CA 1
ATOM 491 C C . ARG A 1 160 ? 143.289 204.903 194.757 1.00 142.60 160 ARG A C 1
ATOM 492 O O . ARG A 1 160 ? 144.232 204.103 194.748 1.00 142.60 160 ARG A O 1
ATOM 513 N N . ASN A 1 161 ? 142.355 204.886 195.704 1.00 140.59 161 ASN A N 1
ATOM 514 C CA . ASN A 1 161 ? 142.378 203.918 196.794 1.00 140.59 161 ASN A CA 1
ATOM 515 C C . ASN A 1 161 ? 141.686 202.641 196.338 1.00 140.59 161 ASN A C 1
ATOM 516 O O . ASN A 1 161 ? 140.482 202.643 196.059 1.00 140.59 161 ASN A O 1
ATOM 527 N N . PHE A 1 162 ? 142.445 201.546 196.260 1.00 129.26 162 PHE A N 1
ATOM 528 C CA . PHE A 1 162 ? 141.837 200.257 195.956 1.00 129.26 162 PHE A CA 1
ATOM 529 C C . PHE A 1 162 ? 140.866 199.834 197.048 1.00 129.26 162 PHE A C 1
ATOM 530 O O . PHE A 1 162 ? 139.918 199.089 196.779 1.00 129.26 162 PHE A O 1
ATOM 547 N N . ALA A 1 163 ? 141.082 200.303 198.281 1.00 131.71 163 ALA A N 1
ATOM 548 C CA . ALA A 1 163 ? 140.170 199.993 199.376 1.00 131.71 163 ALA A CA 1
ATOM 549 C C . ALA A 1 163 ? 138.752 200.457 199.072 1.00 131.71 163 ALA A C 1
ATOM 550 O O . ALA A 1 163 ? 137.778 199.824 199.495 1.00 131.71 163 ALA A O 1
ATOM 557 N N . ALA A 1 164 ? 138.615 201.560 198.336 1.00 133.88 164 ALA A N 1
ATOM 558 C CA . ALA A 1 164 ? 137.292 202.053 197.971 1.00 133.88 164 ALA A CA 1
ATOM 559 C C . ALA A 1 164 ? 136.669 201.199 196.875 1.00 133.88 164 ALA A C 1
ATOM 560 O O . ALA A 1 164 ? 135.473 200.889 196.921 1.00 133.88 164 ALA A O 1
ATOM 567 N N . TYR A 1 165 ? 137.467 200.809 195.880 1.00 130.67 165 TYR A N 1
ATOM 568 C CA . TYR A 1 165 ? 136.934 200.024 194.773 1.00 130.67 165 TYR A CA 1
ATOM 569 C C . TYR A 1 165 ? 136.633 198.595 195.203 1.00 130.67 165 TYR A C 1
ATOM 570 O O . TYR A 1 165 ? 135.657 197.995 194.737 1.00 130.67 165 TYR A O 1
ATOM 588 N N . GLU A 1 166 ? 137.465 198.028 196.080 1.00 128.15 166 GLU A N 1
ATOM 589 C CA . GLU A 1 166 ? 137.216 196.678 196.576 1.00 128.15 166 GLU A CA 1
ATOM 590 C C . GLU A 1 166 ? 135.888 196.604 197.315 1.00 128.15 166 GLU A C 1
ATOM 591 O O . GLU A 1 166 ? 135.038 195.760 197.008 1.00 128.15 166 GLU A O 1
ATOM 603 N N . THR A 1 167 ? 135.687 197.490 198.289 1.00 133.12 167 THR A N 1
ATOM 604 C CA . THR A 1 167 ? 134.459 197.466 199.072 1.00 133.12 167 THR A CA 1
ATOM 605 C C . THR A 1 167 ? 133.242 197.838 198.239 1.00 133.12 167 THR A C 1
ATOM 606 O O . THR A 1 167 ? 132.193 197.198 198.370 1.00 133.12 167 THR A O 1
ATOM 617 N N . LEU A 1 168 ? 133.356 198.856 197.383 1.00 130.78 168 LEU A N 1
ATOM 618 C CA . LEU A 1 168 ? 132.249 199.201 196.498 1.00 130.78 168 LEU A CA 1
ATOM 619 C C . LEU A 1 168 ? 131.932 198.043 195.561 1.00 130.78 168 LEU A C 1
ATOM 620 O O . LEU A 1 168 ? 130.773 197.827 195.189 1.00 130.78 168 LEU A O 1
ATOM 636 N N . GLY A 1 169 ? 132.957 197.289 195.165 1.00 127.81 169 GLY A N 1
ATOM 637 C CA . GLY A 1 169 ? 132.719 196.061 194.431 1.00 127.81 169 GLY A CA 1
ATOM 638 C C . GLY A 1 169 ? 132.260 194.930 195.327 1.00 127.81 169 GLY A C 1
ATOM 639 O O . GLY A 1 169 ? 131.476 194.078 194.904 1.00 127.81 169 GLY A O 1
ATOM 643 N N . ASP A 1 170 ? 132.730 194.911 196.576 1.00 129.95 170 ASP A N 1
ATOM 644 C CA . ASP A 1 170 ? 132.338 193.849 197.494 1.00 129.95 170 ASP A CA 1
ATOM 645 C C . ASP A 1 170 ? 130.854 193.932 197.823 1.00 129.95 170 ASP A C 1
ATOM 646 O O . ASP A 1 170 ? 130.153 192.915 197.810 1.00 129.95 170 ASP A O 1
ATOM 655 N N . ILE A 1 171 ? 130.354 195.134 198.112 1.00 131.34 171 ILE A N 1
ATOM 656 C CA . ILE A 1 171 ? 128.945 195.276 198.467 1.00 131.34 171 ILE A CA 1
ATOM 657 C C . ILE A 1 171 ? 128.054 194.964 197.272 1.00 131.34 171 ILE A C 1
ATOM 658 O O . ILE A 1 171 ? 126.918 194.503 197.445 1.00 131.34 171 ILE A O 1
ATOM 674 N N . TYR A 1 172 ? 128.539 195.199 196.049 1.00 128.86 172 TYR A N 1
ATOM 675 C CA . TYR A 1 172 ? 127.796 194.764 194.869 1.00 128.86 172 TYR A CA 1
ATOM 676 C C . TYR A 1 172 ? 127.626 193.252 194.850 1.00 128.86 172 TYR A C 1
ATOM 677 O O . TYR A 1 172 ? 126.621 192.748 194.336 1.00 128.86 172 TYR A O 1
ATOM 695 N N . GLN A 1 173 ? 128.591 192.514 195.402 1.00 129.57 173 GLN A N 1
ATOM 696 C CA . GLN A 1 173 ? 128.458 191.064 195.475 1.00 129.57 173 GLN A CA 1
ATOM 697 C C . GLN A 1 173 ? 127.359 190.668 196.450 1.00 129.57 173 GLN A C 1
ATOM 698 O O . GLN A 1 173 ? 126.668 189.663 196.242 1.00 129.57 173 GLN A O 1
ATOM 712 N N . LEU A 1 174 ? 127.179 191.447 197.518 1.00 131.23 174 LEU A N 1
ATOM 713 C CA . LEU A 1 174 ? 126.158 191.118 198.506 1.00 131.23 174 LEU A CA 1
ATOM 714 C C . LEU A 1 174 ? 124.763 191.404 197.965 1.00 131.23 174 LEU A C 1
ATOM 715 O O . LEU A 1 174 ? 123.846 190.592 198.134 1.00 131.23 174 LEU A O 1
ATOM 731 N N . GLN A 1 175 ? 124.583 192.550 197.305 1.00 133.14 175 GLN A N 1
ATOM 732 C CA . GLN A 1 175 ? 123.312 192.847 196.654 1.00 133.14 175 GLN A CA 1
ATOM 733 C C . GLN A 1 175 ? 123.092 192.029 195.389 1.00 133.14 175 GLN A C 1
ATOM 734 O O . GLN A 1 175 ? 121.943 191.898 194.954 1.00 133.14 175 GLN A O 1
ATOM 748 N N . GLY A 1 176 ? 124.152 191.487 194.791 1.00 129.79 176 GLY A N 1
ATOM 749 C CA . GLY A 1 176 ? 124.027 190.647 193.617 1.00 129.79 176 GLY A CA 1
ATOM 750 C C . GLY A 1 176 ? 124.220 191.345 192.291 1.00 129.79 176 GLY A C 1
ATOM 751 O O . GLY A 1 176 ? 123.890 190.763 191.253 1.00 129.79 176 GLY A O 1
ATOM 755 N N . ARG A 1 177 ? 124.744 192.573 192.284 1.00 129.25 177 ARG A N 1
ATOM 756 C CA . ARG A 1 177 ? 125.036 193.286 191.039 1.00 129.25 177 ARG A CA 1
ATOM 757 C C . ARG A 1 177 ? 126.436 192.893 190.568 1.00 129.25 177 ARG A C 1
ATOM 758 O O . ARG A 1 177 ? 127.420 193.619 190.722 1.00 129.25 177 ARG A O 1
ATOM 779 N N . LEU A 1 178 ? 126.505 191.704 189.966 1.00 119.84 178 LEU A N 1
ATOM 780 C CA . LEU A 1 178 ? 127.795 191.108 189.640 1.00 119.84 178 LEU A CA 1
ATOM 781 C C . LEU A 1 178 ? 128.492 191.842 188.504 1.00 119.84 178 LEU A C 1
ATOM 782 O O . LEU A 1 178 ? 129.712 192.033 188.549 1.00 119.84 178 LEU A O 1
ATOM 798 N N . ASN A 1 179 ? 127.745 192.264 187.483 1.00 118.01 179 ASN A N 1
ATOM 799 C CA . ASN A 1 179 ? 128.358 192.969 186.363 1.00 118.01 179 ASN A CA 1
ATOM 800 C C . ASN A 1 179 ? 128.966 194.292 186.809 1.00 118.01 179 ASN A C 1
ATOM 801 O O . ASN A 1 179 ? 129.896 194.801 186.172 1.00 118.01 179 ASN A O 1
ATOM 812 N N . ASP A 1 180 ? 128.450 194.867 187.897 1.00 121.22 180 ASP A N 1
ATOM 813 C CA . ASP A 1 180 ? 129.052 196.058 188.484 1.00 121.22 180 ASP A CA 1
ATOM 814 C C . ASP A 1 180 ? 130.180 195.704 189.446 1.00 121.22 180 ASP A C 1
ATOM 815 O O . ASP A 1 180 ? 131.029 196.554 189.738 1.00 121.22 180 ASP A O 1
ATOM 824 N N . CYS A 1 181 ? 130.207 194.466 189.946 1.00 117.48 181 CYS A N 1
ATOM 825 C CA . CYS A 1 181 ? 131.277 194.041 190.842 1.00 117.48 181 CYS A CA 1
ATOM 826 C C . CYS A 1 181 ? 132.585 193.854 190.087 1.00 117.48 181 CYS A C 1
ATOM 827 O O . CYS A 1 181 ? 133.633 194.368 190.495 1.00 117.48 181 CYS A O 1
ATOM 835 N N . CYS A 1 182 ? 132.543 193.108 188.981 1.00 110.52 182 CYS A N 1
ATOM 836 C CA . CYS A 1 182 ? 133.760 192.818 188.231 1.00 110.52 182 CYS A CA 1
ATOM 837 C C . CYS A 1 182 ? 134.377 194.088 187.665 1.00 110.52 182 CYS A C 1
ATOM 838 O O . CYS A 1 182 ? 135.599 194.170 187.498 1.00 110.52 182 CYS A O 1
ATOM 846 N N . ASN A 1 183 ? 133.549 195.089 187.363 1.00 111.48 183 ASN A N 1
ATOM 847 C CA . ASN A 1 183 ? 134.067 196.355 186.863 1.00 111.48 183 ASN A CA 1
ATOM 848 C C . ASN A 1 183 ? 134.929 197.043 187.913 1.00 111.48 183 ASN A C 1
ATOM 849 O O . ASN A 1 183 ? 136.054 197.468 187.630 1.00 111.48 183 ASN A O 1
ATOM 860 N N . SER A 1 184 ? 134.422 197.142 189.143 1.00 113.89 184 SER A N 1
ATOM 861 C CA . SER A 1 184 ? 135.150 197.855 190.187 1.00 113.89 184 SER A CA 1
ATOM 862 C C . SER A 1 184 ? 136.436 197.132 190.560 1.00 113.89 184 SER A C 1
ATOM 863 O O . SER A 1 184 ? 137.481 197.768 190.738 1.00 113.89 184 SER A O 1
ATOM 871 N N . TRP A 1 185 ? 136.385 195.806 190.682 1.00 108.25 185 TRP A N 1
ATOM 872 C CA . TRP A 1 185 ? 137.597 195.058 190.995 1.00 108.25 185 TRP A CA 1
ATOM 873 C C . TRP A 1 185 ? 138.590 195.101 189.842 1.00 108.25 185 TRP A C 1
ATOM 874 O O . TRP A 1 185 ? 139.791 194.896 190.051 1.00 108.25 185 TRP A O 1
ATOM 895 N N . PHE A 1 186 ? 138.114 195.368 188.625 1.00 98.10 186 PHE A N 1
ATOM 896 C CA . PHE A 1 186 ? 139.018 195.510 187.491 1.00 98.10 186 PHE A CA 1
ATOM 897 C C . PHE A 1 186 ? 139.735 196.851 187.534 1.00 98.10 186 PHE A C 1
ATOM 898 O O . PHE A 1 186 ? 140.932 196.933 187.235 1.00 98.10 186 PHE A O 1
ATOM 915 N N . LEU A 1 187 ? 139.019 197.915 187.903 1.00 106.37 187 LEU A N 1
ATOM 916 C CA . LEU A 1 187 ? 139.670 199.199 188.137 1.00 106.37 187 LEU A CA 1
ATOM 917 C C . LEU A 1 187 ? 140.606 199.122 189.336 1.00 106.37 187 LEU A C 1
ATOM 918 O O . LEU A 1 187 ? 141.644 199.792 189.370 1.00 106.37 187 LEU A O 1
ATOM 934 N N . ALA A 1 188 ? 140.251 198.308 190.332 1.00 106.00 188 ALA A N 1
ATOM 935 C CA . ALA A 1 188 ? 141.047 198.222 191.550 1.00 106.00 188 ALA A CA 1
ATOM 936 C C . ALA A 1 188 ? 142.344 197.461 191.319 1.00 106.00 188 ALA A C 1
ATOM 937 O O . ALA A 1 188 ? 143.348 197.709 191.997 1.00 106.00 188 ALA A O 1
ATOM 944 N N . ALA A 1 189 ? 142.341 196.524 190.372 1.00 99.48 189 ALA A N 1
ATOM 945 C CA . ALA A 1 189 ? 143.472 195.620 190.219 1.00 99.48 189 ALA A CA 1
ATOM 946 C C . ALA A 1 189 ? 144.711 196.347 189.714 1.00 99.48 189 ALA A C 1
ATOM 947 O O . ALA A 1 189 ? 145.830 196.047 190.145 1.00 99.48 189 ALA A O 1
ATOM 954 N N . HIS A 1 190 ? 144.535 197.309 188.808 1.00 99.54 190 HIS A N 1
ATOM 955 C CA . HIS A 1 190 ? 145.678 198.000 188.224 1.00 99.54 190 HIS A CA 1
ATOM 956 C C . HIS A 1 190 ? 146.389 198.909 189.218 1.00 99.54 190 HIS A C 1
ATOM 957 O O . HIS A 1 190 ? 147.491 199.382 188.923 1.00 99.54 190 HIS A O 1
ATOM 971 N N . LEU A 1 191 ? 145.790 199.165 190.381 1.00 110.24 191 LEU A N 1
ATOM 972 C CA . LEU A 1 191 ? 146.377 200.065 191.362 1.00 110.24 191 LEU A CA 1
ATOM 973 C C . LEU A 1 191 ? 147.453 199.396 192.205 1.00 110.24 191 LEU A C 1
ATOM 974 O O . LEU A 1 191 ? 148.380 200.077 192.655 1.00 110.24 191 LEU A O 1
ATOM 990 N N . ASN A 1 192 ? 147.347 198.077 192.425 1.00 108.56 192 ASN A N 1
ATOM 991 C CA . ASN A 1 192 ? 148.236 197.321 193.303 1.00 108.56 192 ASN A CA 1
ATOM 992 C C . ASN A 1 192 ? 148.715 196.072 192.556 1.00 108.56 192 ASN A C 1
ATOM 993 O O . ASN A 1 192 ? 148.667 194.951 193.058 1.00 108.56 192 ASN A O 1
ATOM 1004 N N . ALA A 1 193 ? 149.189 196.259 191.326 1.00 100.89 193 ALA A N 1
ATOM 1005 C CA . ALA A 1 193 ? 149.435 195.131 190.435 1.00 100.89 193 ALA A CA 1
ATOM 1006 C C . ALA A 1 193 ? 150.657 194.307 190.825 1.00 100.89 193 ALA A C 1
ATOM 1007 O O . ALA A 1 193 ? 151.632 194.236 190.072 1.00 100.89 193 ALA A O 1
ATOM 1014 N N . SER A 1 194 ? 150.613 193.695 192.007 1.00 98.74 194 SER A N 1
ATOM 1015 C CA . SER A 1 194 ? 151.493 192.588 192.360 1.00 98.74 194 SER A CA 1
ATOM 1016 C C . SER A 1 194 ? 150.706 191.450 193.009 1.00 98.74 194 SER A C 1
ATOM 1017 O O . SER A 1 194 ? 151.161 190.302 193.012 1.00 98.74 194 SER A O 1
ATOM 1025 N N . ASP A 1 195 ? 149.524 191.752 193.555 1.00 94.93 195 ASP A N 1
ATOM 1026 C CA . ASP A 1 195 ? 148.696 190.766 194.247 1.00 94.93 195 ASP A CA 1
ATOM 1027 C C . ASP A 1 195 ? 148.021 189.862 193.217 1.00 94.93 195 ASP A C 1
ATOM 1028 O O . ASP A 1 195 ? 146.862 190.037 192.836 1.00 94.93 195 ASP A O 1
ATOM 1037 N N . TRP A 1 196 ? 148.778 188.859 192.772 1.00 89.65 196 TRP A N 1
ATOM 1038 C CA . TRP A 1 196 ? 148.258 187.926 191.781 1.00 89.65 196 TRP A CA 1
ATOM 1039 C C . TRP A 1 196 ? 147.138 187.050 192.326 1.00 89.65 196 TRP A C 1
ATOM 1040 O O . TRP A 1 196 ? 146.479 186.357 191.545 1.00 89.65 196 TRP A O 1
ATOM 1061 N N . GLU A 1 197 ? 146.908 187.055 193.639 1.00 93.13 197 GLU A N 1
ATOM 1062 C CA . GLU A 1 197 ? 145.702 186.436 194.171 1.00 93.13 197 GLU A CA 1
ATOM 1063 C C . GLU A 1 197 ? 144.463 187.251 193.829 1.00 93.13 197 GLU A C 1
ATOM 1064 O O . GLU A 1 197 ? 143.353 186.706 193.812 1.00 93.13 197 GLU A O 1
ATOM 1076 N N . PHE A 1 198 ? 144.628 188.548 193.550 1.00 95.00 198 PHE A N 1
ATOM 1077 C CA . PHE A 1 198 ? 143.480 189.413 193.305 1.00 95.00 198 PHE A CA 1
ATOM 1078 C C . PHE A 1 198 ? 143.109 189.451 191.830 1.00 95.00 198 PHE A C 1
ATOM 1079 O O . PHE A 1 198 ? 141.935 189.627 191.490 1.00 95.00 198 PHE A O 1
ATOM 1096 N N . TRP A 1 199 ? 144.090 189.309 190.940 1.00 86.18 199 TRP A N 1
ATOM 1097 C CA . TRP A 1 199 ? 143.780 189.208 189.520 1.00 86.18 199 TRP A CA 1
ATOM 1098 C C . TRP A 1 199 ? 142.970 187.953 189.227 1.00 86.18 199 TRP A C 1
ATOM 1099 O O . TRP A 1 199 ? 142.141 187.932 188.312 1.00 86.18 199 TRP A O 1
ATOM 1120 N N . LYS A 1 200 ? 143.212 186.885 189.985 1.00 84.29 200 LYS A N 1
ATOM 1121 C CA . LYS A 1 200 ? 142.535 185.621 189.725 1.00 84.29 200 LYS A CA 1
ATOM 1122 C C . LYS A 1 200 ? 141.074 185.682 190.148 1.00 84.29 200 LYS A C 1
ATOM 1123 O O . LYS A 1 200 ? 140.178 185.303 189.385 1.00 84.29 200 LYS A O 1
ATOM 1142 N N . ILE A 1 201 ? 140.814 186.152 191.370 1.00 87.59 201 ILE A N 1
ATOM 1143 C CA . ILE A 1 201 ? 139.452 186.182 191.887 1.00 87.59 201 ILE A CA 1
ATOM 1144 C C . ILE A 1 201 ? 138.556 187.109 191.078 1.00 87.59 201 ILE A C 1
ATOM 1145 O O . ILE A 1 201 ? 137.334 186.919 191.065 1.00 87.59 201 ILE A O 1
ATOM 1161 N N . VAL A 1 202 ? 139.129 188.102 190.400 1.00 87.54 202 VAL A N 1
ATOM 1162 C CA . VAL A 1 202 ? 138.362 188.941 189.485 1.00 87.54 202 VAL A CA 1
ATOM 1163 C C . VAL A 1 202 ? 138.355 188.359 188.073 1.00 87.54 202 VAL A C 1
ATOM 1164 O O . VAL A 1 202 ? 137.425 188.619 187.303 1.00 87.54 202 VAL A O 1
ATOM 1177 N N . ALA A 1 203 ? 139.376 187.581 187.714 1.00 82.08 203 ALA A N 1
ATOM 1178 C CA . ALA A 1 203 ? 139.394 186.928 186.411 1.00 82.08 203 ALA A CA 1
ATOM 1179 C C . ALA A 1 203 ? 138.300 185.877 186.310 1.00 82.08 203 ALA A C 1
ATOM 1180 O O . ALA A 1 203 ? 137.541 185.842 185.335 1.00 82.08 203 ALA A O 1
ATOM 1187 N N . ILE A 1 204 ? 138.215 185.000 187.309 1.00 83.47 204 ILE A N 1
ATOM 1188 C CA . ILE A 1 204 ? 137.239 183.918 187.274 1.00 83.47 204 ILE A CA 1
ATOM 1189 C C . ILE A 1 204 ? 135.827 184.479 187.321 1.00 83.47 204 ILE A C 1
ATOM 1190 O O . ILE A 1 204 ? 134.900 183.916 186.727 1.00 83.47 204 ILE A O 1
ATOM 1206 N N . LEU A 1 205 ? 135.635 185.580 188.045 1.00 88.83 205 LEU A N 1
ATOM 1207 C CA . LEU A 1 205 ? 134.342 186.250 188.045 1.00 88.83 205 LEU A CA 1
ATOM 1208 C C . LEU A 1 205 ? 133.978 186.718 186.643 1.00 88.83 205 LEU A C 1
ATOM 1209 O O . LEU A 1 205 ? 132.823 186.609 186.216 1.00 88.83 205 LEU A O 1
ATOM 1225 N N . SER A 1 206 ? 134.962 187.234 185.907 1.00 84.56 206 SER A N 1
ATOM 1226 C CA . SER A 1 206 ? 134.699 187.745 184.568 1.00 84.56 206 SER A CA 1
ATOM 1227 C C . SER A 1 206 ? 134.327 186.622 183.610 1.00 84.56 206 SER A C 1
ATOM 1228 O O . SER A 1 206 ? 133.407 186.769 182.798 1.00 84.56 206 SER A O 1
ATOM 1236 N N . ALA A 1 207 ? 135.033 185.492 183.685 1.00 85.07 207 ALA A N 1
ATOM 1237 C CA . ALA A 1 207 ? 134.713 184.364 182.818 1.00 85.07 207 ALA A CA 1
ATOM 1238 C C . ALA A 1 207 ? 133.320 183.827 183.105 1.00 85.07 207 ALA A C 1
ATOM 1239 O O . ALA A 1 207 ? 132.630 183.356 182.193 1.00 85.07 207 ALA A O 1
ATOM 1246 N N . ASP A 1 208 ? 132.889 183.886 184.365 1.00 91.89 208 ASP A N 1
ATOM 1247 C CA . ASP A 1 208 ? 131.532 183.485 184.707 1.00 91.89 208 ASP A CA 1
ATOM 1248 C C . ASP A 1 208 ? 130.505 184.411 184.074 1.00 91.89 208 ASP A C 1
ATOM 1249 O O . ASP A 1 208 ? 129.405 183.963 183.732 1.00 91.89 208 ASP A O 1
ATOM 1258 N N . LEU A 1 209 ? 130.851 185.686 183.896 1.00 92.30 209 LEU A N 1
ATOM 1259 C CA . LEU A 1 209 ? 129.978 186.682 183.294 1.00 92.30 209 LEU A CA 1
ATOM 1260 C C . LEU A 1 209 ? 130.306 186.916 181.825 1.00 92.30 209 LEU A C 1
ATOM 1261 O O . LEU A 1 209 ? 130.315 188.067 181.383 1.00 92.30 209 LEU A O 1
ATOM 1277 N N . ASP A 1 210 ? 130.685 185.850 181.112 1.00 87.43 210 ASP A N 1
ATOM 1278 C CA . ASP A 1 210 ? 130.980 185.778 179.672 1.00 87.43 210 ASP A CA 1
ATOM 1279 C C . ASP A 1 210 ? 131.746 186.988 179.132 1.00 87.43 210 ASP A C 1
ATOM 1280 O O . ASP A 1 210 ? 131.544 187.385 177.980 1.00 87.43 210 ASP A O 1
ATOM 1289 N N . HIS A 1 211 ? 132.623 187.578 179.947 1.00 80.99 211 HIS A N 1
ATOM 1290 C CA . HIS A 1 211 ? 133.575 188.593 179.497 1.00 80.99 211 HIS A CA 1
ATOM 1291 C C . HIS A 1 211 ? 134.960 187.966 179.328 1.00 80.99 211 HIS A C 1
ATOM 1292 O O . HIS A 1 211 ? 135.867 188.148 180.138 1.00 80.99 211 HIS A O 1
ATOM 1306 N N . VAL A 1 212 ? 135.115 187.215 178.238 1.00 67.52 212 VAL A N 1
ATOM 1307 C CA . VAL A 1 212 ? 136.301 186.379 178.079 1.00 67.52 212 VAL A CA 1
ATOM 1308 C C . VAL A 1 212 ? 137.525 187.234 177.777 1.00 67.52 212 VAL A C 1
ATOM 1309 O O . VAL A 1 212 ? 138.612 187.005 178.320 1.00 67.52 212 VAL A O 1
ATOM 1322 N N . ARG A 1 213 ? 137.369 188.238 176.913 1.00 65.84 213 ARG A N 1
ATOM 1323 C CA . ARG A 1 213 ? 138.501 189.074 176.539 1.00 65.84 213 ARG A CA 1
ATOM 1324 C C . ARG A 1 213 ? 139.006 189.881 177.725 1.00 65.84 213 ARG A C 1
ATOM 1325 O O . ARG A 1 213 ? 140.199 190.186 177.810 1.00 65.84 213 ARG A O 1
ATOM 1346 N N . GLN A 1 214 ? 138.111 190.232 178.647 1.00 75.03 214 GLN A N 1
ATOM 1347 C CA . GLN A 1 214 ? 138.514 190.907 179.874 1.00 75.03 214 GLN A CA 1
ATOM 1348 C C . GLN A 1 214 ? 139.149 189.935 180.858 1.00 75.03 214 GLN A C 1
ATOM 1349 O O . GLN A 1 214 ? 139.927 190.344 181.726 1.00 75.03 214 GLN A O 1
ATOM 1363 N N . ALA A 1 215 ? 138.827 188.645 180.742 1.00 69.14 215 ALA A N 1
ATOM 1364 C CA . ALA A 1 215 ? 139.375 187.656 181.660 1.00 69.14 215 ALA A CA 1
ATOM 1365 C C . ALA A 1 215 ? 140.771 187.229 181.245 1.00 69.14 215 ALA A C 1
ATOM 1366 O O . ALA A 1 215 ? 141.650 187.048 182.095 1.00 69.14 215 ALA A O 1
ATOM 1373 N N . ILE A 1 216 ? 140.987 187.056 179.943 1.00 63.06 216 ILE A N 1
ATOM 1374 C CA . ILE A 1 216 ? 142.282 186.614 179.442 1.00 63.06 216 ILE A CA 1
ATOM 1375 C C . ILE A 1 216 ? 143.365 187.611 179.818 1.00 63.06 216 ILE A C 1
ATOM 1376 O O . ILE A 1 216 ? 144.516 187.237 180.067 1.00 63.06 216 ILE A O 1
ATOM 1392 N N . TYR A 1 217 ? 143.021 188.895 179.844 1.00 72.94 217 TYR A N 1
ATOM 1393 C CA . TYR A 1 217 ? 143.968 189.896 180.308 1.00 72.94 217 TYR A CA 1
ATOM 1394 C C . TYR A 1 217 ? 144.299 189.680 181.774 1.00 72.94 217 TYR A C 1
ATOM 1395 O O . TYR A 1 217 ? 145.470 189.668 182.164 1.00 72.94 217 TYR A O 1
ATOM 1413 N N . CYS A 1 218 ? 143.272 189.479 182.598 1.00 74.10 218 CYS A N 1
ATOM 1414 C CA . CYS A 1 218 ? 143.490 189.318 184.028 1.00 74.10 218 CYS A CA 1
ATOM 1415 C C . CYS A 1 218 ? 144.301 188.065 184.330 1.00 74.10 218 CYS A C 1
ATOM 1416 O O . CYS A 1 218 ? 145.170 188.081 185.208 1.00 74.10 218 CYS A O 1
ATOM 1424 N N . PHE A 1 219 ? 144.039 186.970 183.615 1.00 69.55 219 PHE A N 1
ATOM 1425 C CA . PHE A 1 219 ? 144.897 185.800 183.757 1.00 69.55 219 PHE A CA 1
ATOM 1426 C C . PHE A 1 219 ? 146.308 186.103 183.277 1.00 69.55 219 PHE A C 1
ATOM 1427 O O . PHE A 1 219 ? 147.286 185.641 183.871 1.00 69.55 219 PHE A O 1
ATOM 1444 N N . SER A 1 220 ? 146.435 186.877 182.199 1.00 71.62 220 SER A N 1
ATOM 1445 C CA . SER A 1 220 ? 147.753 187.143 181.634 1.00 71.62 220 SER A CA 1
ATOM 1446 C C . SER A 1 220 ? 148.596 187.991 182.575 1.00 71.62 220 SER A C 1
ATOM 1447 O O . SER A 1 220 ? 149.829 187.903 182.564 1.00 71.62 220 SER A O 1
ATOM 1455 N N . ARG A 1 221 ? 147.952 188.824 183.395 1.00 78.92 221 ARG A N 1
ATOM 1456 C CA . ARG A 1 221 ? 148.685 189.560 184.417 1.00 78.92 221 ARG A CA 1
ATOM 1457 C C . ARG A 1 221 ? 149.195 188.631 185.508 1.00 78.92 221 ARG A C 1
ATOM 1458 O O . ARG A 1 221 ? 150.264 188.874 186.078 1.00 78.92 221 ARG A O 1
ATOM 1479 N N . VAL A 1 222 ? 148.451 187.570 185.813 1.00 75.73 222 VAL A N 1
ATOM 1480 C CA . VAL A 1 222 ? 148.890 186.599 186.809 1.00 75.73 222 VAL A CA 1
ATOM 1481 C C . VAL A 1 222 ? 150.151 185.885 186.345 1.00 75.73 222 VAL A C 1
ATOM 1482 O O . VAL A 1 222 ? 151.146 185.809 187.075 1.00 75.73 222 VAL A O 1
ATOM 1495 N N . ILE A 1 223 ? 150.124 185.344 185.124 1.00 74.03 223 ILE A N 1
ATOM 1496 C CA . ILE A 1 223 ? 151.229 184.528 184.638 1.00 74.03 223 ILE A CA 1
ATOM 1497 C C . ILE A 1 223 ? 152.517 185.330 184.536 1.00 74.03 223 ILE A C 1
ATOM 1498 O O . ILE A 1 223 ? 153.609 184.762 184.649 1.00 74.03 223 ILE A O 1
ATOM 1514 N N . SER A 1 224 ? 152.420 186.641 184.322 1.00 77.45 224 SER A N 1
ATOM 1515 C CA . SER A 1 224 ? 153.609 187.481 184.323 1.00 77.45 224 SER A CA 1
ATOM 1516 C C . SER A 1 224 ? 154.189 187.616 185.722 1.00 77.45 224 SER A C 1
ATOM 1517 O O . SER A 1 224 ? 155.406 187.765 185.875 1.00 77.45 224 SER A O 1
ATOM 1525 N N . LEU A 1 225 ? 153.339 187.560 186.749 1.00 81.29 225 LEU A N 1
ATOM 1526 C CA . LEU A 1 225 ? 153.809 187.685 188.122 1.00 81.29 225 LEU A CA 1
ATOM 1527 C C . LEU A 1 225 ? 154.351 186.367 188.654 1.00 81.29 225 LEU A C 1
ATOM 1528 O O . LEU A 1 225 ? 155.289 186.368 189.459 1.00 81.29 225 LEU A O 1
ATOM 1544 N N . ASN A 1 226 ? 153.775 185.247 188.226 1.00 81.95 226 ASN A N 1
ATOM 1545 C CA . ASN A 1 226 ? 154.312 183.925 188.515 1.00 81.95 226 ASN A CA 1
ATOM 1546 C C . ASN A 1 226 ? 154.060 182.985 187.334 1.00 81.95 226 ASN A C 1
ATOM 1547 O O . ASN A 1 226 ? 152.900 182.699 187.015 1.00 81.95 226 ASN A O 1
ATOM 1558 N N . PRO A 1 227 ? 155.103 182.479 186.642 1.00 82.55 227 PRO A N 1
ATOM 1559 C CA . PRO A 1 227 ? 154.845 181.527 185.553 1.00 82.55 227 PRO A CA 1
ATOM 1560 C C . PRO A 1 227 ? 154.645 180.092 186.021 1.00 82.55 227 PRO A C 1
ATOM 1561 O O . PRO A 1 227 ? 154.650 179.172 185.197 1.00 82.55 227 PRO A O 1
ATOM 1572 N N . MET A 1 228 ? 154.460 179.888 187.325 1.00 84.18 228 MET A N 1
ATOM 1573 C CA . MET A 1 228 ? 154.288 178.569 187.921 1.00 84.18 228 MET A CA 1
ATOM 1574 C C . MET A 1 228 ? 152.948 178.482 188.629 1.00 84.18 228 MET A C 1
ATOM 1575 O O . MET A 1 228 ? 152.845 177.973 189.749 1.00 84.18 228 MET A O 1
ATOM 1589 N N . GLU A 1 229 ? 151.903 178.991 187.982 1.00 79.22 229 GLU A N 1
ATOM 1590 C CA . GLU A 1 229 ? 150.523 178.798 188.414 1.00 79.22 229 GLU A CA 1
ATOM 1591 C C . GLU A 1 229 ? 149.809 178.082 187.279 1.00 79.22 229 GLU A C 1
ATOM 1592 O O . GLU A 1 229 ? 149.687 178.616 186.174 1.00 79.22 229 GLU A O 1
ATOM 1604 N N . TRP A 1 230 ? 149.335 176.872 187.569 1.00 74.45 230 TRP A N 1
ATOM 1605 C CA . TRP A 1 230 ? 148.878 175.968 186.528 1.00 74.45 230 TRP A CA 1
ATOM 1606 C C . TRP A 1 230 ? 147.360 175.901 186.431 1.00 74.45 230 TRP A C 1
ATOM 1607 O O . TRP A 1 230 ? 146.845 175.194 185.560 1.00 74.45 230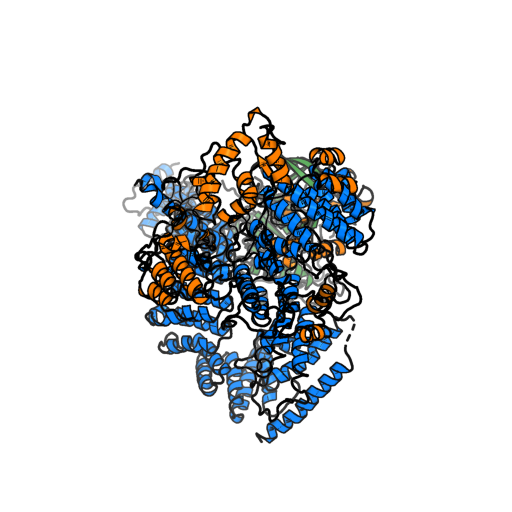 TRP A O 1
ATOM 1628 N N . GLU A 1 231 ? 146.635 176.608 187.302 1.00 72.88 231 GLU A N 1
ATOM 1629 C CA . GLU A 1 231 ? 145.186 176.699 187.162 1.00 72.88 231 GLU A CA 1
ATOM 1630 C C . GLU A 1 231 ? 144.804 177.804 186.189 1.00 72.88 231 GLU A C 1
ATOM 1631 O O . GLU A 1 231 ? 143.829 177.678 185.441 1.00 72.88 231 GLU A O 1
ATOM 1643 N N . SER A 1 232 ? 145.561 178.900 186.189 1.00 69.99 232 SER A N 1
ATOM 1644 C CA . SER A 1 232 ? 145.227 180.025 185.328 1.00 69.99 232 SER A CA 1
ATOM 1645 C C . SER A 1 232 ? 145.570 179.725 183.878 1.00 69.99 232 SER A C 1
ATOM 1646 O O . SER A 1 232 ? 144.834 180.117 182.966 1.00 69.99 232 SER A O 1
ATOM 1654 N N . ILE A 1 233 ? 146.686 179.036 183.646 1.00 65.23 233 ILE A N 1
ATOM 1655 C CA . ILE A 1 233 ? 147.038 178.622 182.293 1.00 65.23 233 ILE A CA 1
ATOM 1656 C C . ILE A 1 233 ? 145.961 177.711 181.721 1.00 65.23 233 ILE A C 1
ATOM 1657 O O . ILE A 1 233 ? 145.676 177.740 180.519 1.00 65.23 233 ILE A O 1
ATOM 1673 N N . TYR A 1 234 ? 145.351 176.885 182.569 1.00 63.82 234 TYR A N 1
ATOM 1674 C CA . TYR A 1 234 ? 144.262 176.029 182.119 1.00 63.82 234 TYR A CA 1
ATOM 1675 C C . TYR A 1 234 ? 143.025 176.855 181.805 1.00 63.82 234 TYR A C 1
ATOM 1676 O O . TYR A 1 234 ? 142.409 176.696 180.745 1.00 63.82 234 TYR A O 1
ATOM 1694 N N . ARG A 1 235 ? 142.646 177.746 182.718 1.00 65.10 235 ARG A N 1
ATOM 1695 C CA . ARG A 1 235 ? 141.452 178.554 182.516 1.00 65.10 235 ARG A CA 1
ATOM 1696 C C . ARG A 1 235 ? 141.657 179.566 181.400 1.00 65.10 235 ARG A C 1
ATOM 1697 O O . ARG A 1 235 ? 140.720 179.879 180.658 1.00 65.10 235 ARG A O 1
ATOM 1718 N N . ARG A 1 236 ? 142.873 180.094 181.267 1.00 60.76 236 ARG A N 1
ATOM 1719 C CA . ARG A 1 236 ? 143.159 181.006 180.167 1.00 60.76 236 ARG A CA 1
ATOM 1720 C C . ARG A 1 236 ? 143.102 180.276 178.838 1.00 60.76 236 ARG A C 1
ATOM 1721 O O . ARG A 1 236 ? 142.418 180.713 177.906 1.00 60.76 236 ARG A O 1
ATOM 1742 N N . SER A 1 237 ? 143.816 179.155 178.737 1.00 57.35 237 SER A N 1
ATOM 1743 C CA . SER A 1 237 ? 143.907 178.429 177.479 1.00 57.35 237 SER A CA 1
ATOM 1744 C C . SER A 1 237 ? 142.546 177.928 177.027 1.00 57.35 237 SER A C 1
ATOM 1745 O O . SER A 1 237 ? 142.283 177.816 175.825 1.00 57.35 237 SER A O 1
ATOM 1753 N N . MET A 1 238 ? 141.666 177.624 177.976 1.00 58.31 238 MET A N 1
ATOM 1754 C CA . MET A 1 238 ? 140.321 177.193 177.625 1.00 58.31 238 MET A CA 1
ATOM 1755 C C . MET A 1 238 ? 139.507 178.341 177.041 1.00 58.31 238 MET A C 1
ATOM 1756 O O . MET A 1 238 ? 138.533 178.112 176.315 1.00 58.31 238 MET A O 1
ATOM 1770 N N . LEU A 1 239 ? 139.893 179.584 177.344 1.00 57.13 239 LEU A N 1
ATOM 1771 C CA . LEU A 1 239 ? 139.179 180.743 176.821 1.00 57.13 239 LEU A CA 1
ATOM 1772 C C . LEU A 1 239 ? 139.711 181.160 175.459 1.00 57.13 239 LEU A C 1
ATOM 1773 O O . LEU A 1 239 ? 138.970 181.730 174.651 1.00 57.13 239 LEU A O 1
ATOM 1789 N N . TYR A 1 240 ? 140.990 180.899 175.197 1.00 53.26 240 TYR A N 1
ATOM 1790 C CA . TYR A 1 240 ? 141.537 181.061 173.857 1.00 53.26 240 TYR A CA 1
ATOM 1791 C C . TYR A 1 240 ? 140.758 180.250 172.832 1.00 53.26 240 TYR A C 1
ATOM 1792 O O . TYR A 1 240 ? 140.458 180.746 171.740 1.00 53.26 240 TYR A O 1
ATOM 1810 N N . LYS A 1 241 ? 140.453 178.993 173.153 1.00 54.98 241 LYS A N 1
ATOM 1811 C CA . LYS A 1 241 ? 139.606 178.177 172.291 1.00 54.98 241 LYS A CA 1
ATOM 1812 C C . LYS A 1 241 ? 138.277 178.865 172.021 1.00 54.98 241 LYS A C 1
ATOM 1813 O O . LYS A 1 241 ? 137.829 178.956 170.873 1.00 54.98 241 LYS A O 1
ATOM 1832 N N . LYS A 1 242 ? 137.633 179.358 173.078 1.00 56.22 242 LYS A N 1
ATOM 1833 C CA . LYS A 1 242 ? 136.367 180.063 172.934 1.00 56.22 242 LYS A CA 1
ATOM 1834 C C . LYS A 1 242 ? 136.518 181.328 172.099 1.00 56.22 242 LYS A C 1
ATOM 1835 O O . LYS A 1 242 ? 135.548 181.786 171.485 1.00 56.22 242 LYS A O 1
ATOM 1854 N N . THR A 1 243 ? 137.717 181.909 172.069 1.00 55.93 243 THR A N 1
ATOM 1855 C CA . THR A 1 243 ? 137.992 183.115 171.301 1.00 55.93 243 THR A CA 1
ATOM 1856 C C . THR A 1 243 ? 138.427 182.824 169.872 1.00 55.93 243 THR A C 1
ATOM 1857 O O . THR A 1 243 ? 138.159 183.642 168.985 1.00 55.93 243 THR A O 1
ATOM 1868 N N . GLY A 1 244 ? 139.094 181.697 169.635 1.00 54.30 244 GLY A N 1
ATOM 1869 C CA . GLY A 1 244 ? 139.517 181.298 168.308 1.00 54.30 244 GLY A CA 1
ATOM 1870 C C . GLY A 1 244 ? 141.007 181.329 168.066 1.00 54.30 244 GLY A C 1
ATOM 1871 O O . GLY A 1 244 ? 141.447 180.898 166.995 1.00 54.30 244 GLY A O 1
ATOM 1875 N N . GLN A 1 245 ? 141.795 181.821 169.020 1.00 53.23 245 GLN A N 1
ATOM 1876 C CA . GLN A 1 245 ? 143.252 181.860 168.892 1.00 53.23 245 GLN A CA 1
ATOM 1877 C C . GLN A 1 245 ? 143.879 180.671 169.620 1.00 53.23 245 GLN A C 1
ATOM 1878 O O . GLN A 1 245 ? 144.437 180.762 170.710 1.00 53.23 245 GLN A O 1
ATOM 1892 N N . LEU A 1 246 ? 143.778 179.528 168.942 1.00 53.19 246 LEU A N 1
ATOM 1893 C CA . LEU A 1 246 ? 144.189 178.245 169.494 1.00 53.19 246 LEU A CA 1
ATOM 1894 C C . LEU A 1 246 ? 145.695 178.120 169.657 1.00 53.19 246 LEU A C 1
ATOM 1895 O O . LEU A 1 246 ? 146.149 177.304 170.463 1.00 53.19 246 LEU A O 1
ATOM 1911 N N . ALA A 1 247 ? 146.480 178.885 168.899 1.00 53.05 247 ALA A N 1
ATOM 1912 C CA . ALA A 1 247 ? 147.930 178.747 168.973 1.00 53.05 247 ALA A CA 1
ATOM 1913 C C . ALA A 1 247 ? 148.452 179.128 170.347 1.00 53.05 247 ALA A C 1
ATOM 1914 O O . ALA A 1 247 ? 149.467 178.591 170.805 1.00 53.05 247 ALA A O 1
ATOM 1921 N N . ARG A 1 248 ? 147.768 180.047 171.023 1.00 53.86 248 ARG A N 1
ATOM 1922 C CA . ARG A 1 248 ? 148.156 180.434 172.370 1.00 53.86 248 ARG A CA 1
ATOM 1923 C C . ARG A 1 248 ? 147.598 179.465 173.401 1.00 53.86 248 ARG A C 1
ATOM 1924 O O . ARG A 1 248 ? 148.161 179.320 174.491 1.00 53.86 248 ARG A O 1
ATOM 1945 N N . ALA A 1 249 ? 146.491 178.799 173.073 1.00 53.78 249 ALA A N 1
ATOM 1946 C CA . ALA A 1 249 ? 145.980 177.736 173.926 1.00 53.78 249 ALA A CA 1
ATOM 1947 C C . ALA A 1 249 ? 146.926 176.552 173.931 1.00 53.78 249 ALA A C 1
ATOM 1948 O O . ALA A 1 249 ? 147.278 176.024 174.992 1.00 53.78 249 ALA A O 1
ATOM 1955 N N . LEU A 1 250 ? 147.338 176.116 172.742 1.00 55.70 250 LEU A N 1
ATOM 1956 C CA . LEU A 1 250 ? 148.198 174.949 172.623 1.00 55.70 250 LEU A CA 1
ATOM 1957 C C . LEU A 1 250 ? 149.534 175.177 173.316 1.00 55.70 250 LEU A C 1
ATOM 1958 O O . LEU A 1 250 ? 150.083 174.262 173.934 1.00 55.70 250 LEU A O 1
ATOM 1974 N N . ASP A 1 251 ? 150.063 176.395 173.240 1.00 58.46 251 ASP A N 1
ATOM 1975 C CA . ASP A 1 251 ? 151.319 176.694 173.916 1.00 58.46 251 ASP A CA 1
ATOM 1976 C C . ASP A 1 251 ? 151.162 176.574 175.425 1.00 58.46 251 ASP A C 1
ATOM 1977 O O . ASP A 1 251 ? 152.120 176.246 176.136 1.00 58.46 251 ASP A O 1
ATOM 1986 N N . GLY A 1 252 ? 149.949 176.800 175.929 1.00 59.39 252 GLY A N 1
ATOM 1987 C CA . GLY A 1 252 ? 149.719 176.678 177.356 1.00 59.39 252 GLY A CA 1
ATOM 1988 C C . GLY A 1 252 ? 149.645 175.235 177.809 1.00 59.39 252 GLY A C 1
ATOM 1989 O O . GLY A 1 252 ? 149.956 174.921 178.960 1.00 59.39 252 GLY A O 1
ATOM 1993 N N . PHE A 1 253 ? 149.236 174.336 176.909 1.00 57.68 253 PHE A N 1
ATOM 1994 C CA . PHE A 1 253 ? 149.004 172.955 177.312 1.00 57.68 253 PHE A CA 1
ATOM 1995 C C . PHE A 1 253 ? 150.279 172.118 177.271 1.00 57.68 253 PHE A C 1
ATOM 1996 O O . PHE A 1 253 ? 150.433 171.205 178.088 1.00 57.68 253 PHE A O 1
ATOM 2013 N N . GLN A 1 254 ? 151.197 172.379 176.333 1.00 59.76 254 GLN A N 1
ATOM 2014 C CA . GLN A 1 254 ? 152.439 171.605 176.327 1.00 59.76 254 GLN A CA 1
ATOM 2015 C C . GLN A 1 254 ? 153.220 171.813 177.614 1.00 59.76 254 GLN A C 1
ATOM 2016 O O . GLN A 1 254 ? 153.733 170.856 178.203 1.00 59.76 254 GLN A O 1
ATOM 2030 N N . ARG A 1 255 ? 153.312 173.057 178.077 1.00 67.34 255 ARG A N 1
ATOM 2031 C CA . ARG A 1 255 ? 153.995 173.314 179.338 1.00 67.34 255 ARG A CA 1
ATOM 2032 C C . ARG A 1 255 ? 153.165 172.815 180.507 1.00 67.34 255 ARG A C 1
ATOM 2033 O O . ARG A 1 255 ? 153.704 172.293 181.488 1.00 67.34 255 ARG A O 1
ATOM 2054 N N . LEU A 1 256 ? 151.847 172.960 180.414 1.00 64.81 256 LEU A N 1
ATOM 2055 C CA . LEU A 1 256 ? 150.967 172.448 181.455 1.00 64.81 256 LEU A CA 1
ATOM 2056 C C . LEU A 1 256 ? 150.967 170.925 181.467 1.00 64.81 256 LEU A C 1
ATOM 2057 O O . LEU A 1 256 ? 150.720 170.299 182.504 1.00 64.81 256 LEU A O 1
ATOM 2073 N N . TYR A 1 257 ? 151.256 170.312 180.319 1.00 68.81 257 TYR A N 1
ATOM 2074 C CA . TYR A 1 257 ? 151.415 168.864 180.261 1.00 68.81 257 TYR A CA 1
ATOM 2075 C C . TYR A 1 257 ? 152.827 168.454 180.656 1.00 68.81 257 TYR A C 1
ATOM 2076 O O . TYR A 1 257 ? 153.030 167.391 181.254 1.00 68.81 257 TYR A O 1
ATOM 2094 N N . MET A 1 258 ? 153.817 169.285 180.331 1.00 77.83 258 MET A N 1
ATOM 2095 C CA . MET A 1 258 ? 155.202 168.939 180.627 1.00 77.83 258 MET A CA 1
ATOM 2096 C C . MET A 1 258 ? 155.443 168.880 182.128 1.00 77.83 258 MET A C 1
ATOM 2097 O O . MET A 1 258 ? 156.078 167.945 182.627 1.00 77.83 258 MET A O 1
ATOM 2111 N N . TYR A 1 259 ? 154.946 169.868 182.862 1.00 79.63 259 TYR A N 1
ATOM 2112 C CA . TYR A 1 259 ? 155.136 169.943 184.301 1.00 79.63 259 TYR A CA 1
ATOM 2113 C C . TYR A 1 259 ? 154.098 169.151 185.086 1.00 79.63 259 TYR A C 1
ATOM 2114 O O . TYR A 1 259 ? 154.224 169.044 186.309 1.00 79.63 259 TYR A O 1
ATOM 2132 N N . ASN A 1 260 ? 153.084 168.600 184.419 1.00 75.12 260 ASN A N 1
ATOM 2133 C CA . ASN A 1 260 ? 152.125 167.685 185.040 1.00 75.12 260 ASN A CA 1
ATOM 2134 C C . ASN A 1 260 ? 151.666 166.671 183.999 1.00 75.12 260 ASN A C 1
ATOM 2135 O O . ASN A 1 260 ? 150.521 166.703 183.542 1.00 75.12 260 ASN A O 1
ATOM 2146 N N . PRO A 1 261 ? 152.540 165.740 183.603 1.00 73.61 261 PRO A N 1
ATOM 2147 C CA . PRO A 1 261 ? 152.155 164.795 182.544 1.00 73.61 261 PRO A CA 1
ATOM 2148 C C . PRO A 1 261 ? 151.112 163.784 182.969 1.00 73.61 261 PRO A C 1
ATOM 2149 O O . PRO A 1 261 ? 150.617 163.040 182.115 1.00 73.61 261 PRO A O 1
ATOM 2160 N N . TYR A 1 262 ? 150.767 163.729 184.252 1.00 74.55 262 TYR A N 1
ATOM 2161 C CA . TYR A 1 262 ? 149.994 162.639 184.824 1.00 74.55 262 TYR A CA 1
ATOM 2162 C C . TYR A 1 262 ? 148.605 163.079 185.263 1.00 74.55 262 TYR A C 1
ATOM 2163 O O . TYR A 1 262 ? 148.102 162.588 186.279 1.00 74.55 262 TYR A O 1
ATOM 2181 N N . ASP A 1 263 ? 147.985 163.995 184.521 1.00 68.73 263 ASP A N 1
ATOM 2182 C CA . ASP A 1 263 ? 146.594 164.387 184.702 1.00 68.73 263 ASP A CA 1
ATOM 2183 C C . ASP A 1 263 ? 145.877 164.197 183.373 1.00 68.73 263 ASP A C 1
ATOM 2184 O O . ASP A 1 263 ? 146.412 164.558 182.319 1.00 68.73 263 ASP A O 1
ATOM 2193 N N . ALA A 1 264 ? 144.672 163.628 183.423 1.00 64.98 264 ALA A N 1
ATOM 2194 C CA . ALA A 1 264 ? 143.969 163.267 182.199 1.00 64.98 264 ALA A CA 1
ATOM 2195 C C . ALA A 1 264 ? 143.302 164.465 181.542 1.00 64.98 264 ALA A C 1
ATOM 2196 O O . ALA A 1 264 ? 143.178 164.504 180.313 1.00 64.98 264 ALA A O 1
ATOM 2203 N N . ASN A 1 265 ? 142.852 165.437 182.332 1.00 64.05 265 ASN A N 1
ATOM 2204 C CA . ASN A 1 265 ? 142.146 166.582 181.772 1.00 64.05 265 ASN A CA 1
ATOM 2205 C C . ASN A 1 265 ? 143.054 167.402 180.868 1.00 64.05 265 ASN A C 1
ATOM 2206 O O . ASN A 1 265 ? 142.610 167.931 179.843 1.00 64.05 265 ASN A O 1
ATOM 2217 N N . ILE A 1 266 ? 144.330 167.512 181.229 1.00 62.14 266 ILE A N 1
ATOM 2218 C CA . ILE A 1 266 ? 145.303 168.193 180.385 1.00 62.14 266 ILE A CA 1
ATOM 2219 C C . ILE A 1 266 ? 145.600 167.356 179.151 1.00 62.14 266 ILE A C 1
ATOM 2220 O O . ILE A 1 266 ? 145.820 167.886 178.056 1.00 62.14 266 ILE A O 1
ATOM 2236 N N . LEU A 1 267 ? 145.619 166.036 179.313 1.00 59.83 267 LEU A N 1
ATOM 2237 C CA . LEU A 1 267 ? 145.815 165.136 178.185 1.00 59.83 267 LEU A CA 1
ATOM 2238 C C . LEU A 1 267 ? 144.649 165.219 177.215 1.00 59.83 267 LEU A C 1
ATOM 2239 O O . LEU A 1 267 ? 144.834 165.247 175.994 1.00 59.83 267 LEU A O 1
ATOM 2255 N N . ARG A 1 268 ? 143.433 165.258 177.751 1.00 60.12 268 ARG A N 1
ATOM 2256 C CA . ARG A 1 268 ? 142.237 165.172 176.927 1.00 60.12 268 ARG A CA 1
ATOM 2257 C C . ARG A 1 268 ? 142.050 166.432 176.098 1.00 60.12 268 ARG A C 1
ATOM 2258 O O . ARG A 1 268 ? 141.531 166.378 174.980 1.00 60.12 268 ARG A O 1
ATOM 2279 N N . GLU A 1 269 ? 142.466 167.578 176.636 1.00 58.76 269 GLU A N 1
ATOM 2280 C CA . GLU A 1 269 ? 142.288 168.843 175.936 1.00 58.76 269 GLU A CA 1
ATOM 2281 C C . GLU A 1 269 ? 143.478 169.148 175.042 1.00 58.76 269 GLU A C 1
ATOM 2282 O O . GLU A 1 269 ? 143.335 169.818 174.014 1.00 58.76 269 GLU A O 1
ATOM 2294 N N . LEU A 1 270 ? 144.662 168.675 175.423 1.00 53.47 270 LEU A N 1
ATOM 2295 C CA . LEU A 1 270 ? 145.827 168.817 174.563 1.00 53.47 270 LEU A CA 1
ATOM 2296 C C . LEU A 1 270 ? 145.673 168.008 173.285 1.00 53.47 270 LEU A C 1
ATOM 2297 O O . LEU A 1 270 ? 146.166 168.410 172.226 1.00 53.47 270 LEU A O 1
ATOM 2313 N N . ALA A 1 271 ? 144.994 166.866 173.361 1.00 53.34 271 ALA A N 1
ATOM 2314 C CA . ALA A 1 271 ? 144.867 166.008 172.191 1.00 53.34 271 ALA A CA 1
ATOM 2315 C C . ALA A 1 271 ? 143.775 166.501 171.251 1.00 53.34 271 ALA A C 1
ATOM 2316 O O . ALA A 1 271 ? 143.723 166.087 170.089 1.00 53.34 271 ALA A O 1
ATOM 2323 N N . ILE A 1 272 ? 142.889 167.374 171.729 1.00 53.48 272 ILE A N 1
ATOM 2324 C CA . ILE A 1 272 ? 141.885 167.964 170.850 1.00 53.48 272 ILE A CA 1
ATOM 2325 C C . ILE A 1 272 ? 142.524 169.015 169.957 1.00 53.48 272 ILE A C 1
ATOM 2326 O O . ILE A 1 272 ? 142.117 169.212 168.807 1.00 53.48 272 ILE A O 1
ATOM 2342 N N . LEU A 1 273 ? 143.533 169.713 170.475 1.00 54.07 273 LEU A N 1
ATOM 2343 C CA . LEU A 1 273 ? 144.092 170.846 169.751 1.00 54.07 273 LEU A CA 1
ATOM 2344 C C . LEU A 1 273 ? 145.010 170.392 168.628 1.00 54.07 273 LEU A C 1
ATOM 2345 O O . LEU A 1 273 ? 144.992 170.969 167.535 1.00 54.07 273 LEU A O 1
ATOM 2361 N N . TYR A 1 274 ? 145.827 169.366 168.874 1.00 53.50 274 TYR A N 1
ATOM 2362 C CA . TYR A 1 274 ? 146.601 168.780 167.788 1.00 53.50 274 TYR A CA 1
ATOM 2363 C C . TYR A 1 274 ? 145.696 168.252 166.685 1.00 53.50 274 TYR A C 1
ATOM 2364 O O . TYR A 1 274 ? 146.091 168.227 165.515 1.00 53.50 274 TYR A O 1
ATOM 2382 N N . VAL A 1 275 ? 144.491 167.810 167.039 1.00 53.44 275 VAL A N 1
ATOM 2383 C CA . VAL A 1 275 ? 143.548 167.335 166.036 1.00 53.44 275 VAL A CA 1
ATOM 2384 C C . VAL A 1 275 ? 142.970 168.504 165.253 1.00 53.44 275 VAL A C 1
ATOM 2385 O O . VAL A 1 275 ? 142.586 168.358 164.087 1.00 53.44 275 VAL A O 1
ATOM 2398 N N . ASP A 1 276 ? 142.888 169.679 165.877 1.00 55.22 276 ASP A N 1
ATOM 2399 C CA . ASP A 1 276 ? 142.447 170.863 165.157 1.00 55.22 276 ASP A CA 1
ATOM 2400 C C . ASP A 1 276 ? 143.501 171.372 164.183 1.00 55.22 276 ASP A C 1
ATOM 2401 O O . ASP A 1 276 ? 143.168 172.152 163.285 1.00 55.22 276 ASP A O 1
ATOM 2410 N N . TYR A 1 277 ? 144.756 170.948 164.334 1.00 53.19 277 TYR A N 1
ATOM 2411 C CA . TYR A 1 277 ? 145.815 171.242 163.379 1.00 53.19 277 TYR A CA 1
ATOM 2412 C C . TYR A 1 277 ? 146.100 170.092 162.421 1.00 53.19 277 TYR A C 1
ATOM 2413 O O . TYR A 1 277 ? 147.065 170.173 161.656 1.00 53.19 277 TYR A O 1
ATOM 2431 N N . ASP A 1 278 ? 145.301 169.028 162.439 1.00 55.24 278 ASP A N 1
ATOM 2432 C CA . ASP A 1 278 ? 145.604 167.793 161.721 1.00 55.24 278 ASP A CA 1
ATOM 2433 C C . ASP A 1 278 ? 146.961 167.220 162.123 1.00 55.24 278 ASP A C 1
ATOM 2434 O O . ASP A 1 278 ? 147.621 166.552 161.322 1.00 55.24 278 ASP A O 1
ATOM 2443 N N . ARG A 1 279 ? 147.391 167.479 163.358 1.00 56.96 279 ARG A N 1
ATOM 2444 C CA . ARG A 1 279 ? 148.614 166.909 163.904 1.00 56.96 279 ARG A CA 1
ATOM 2445 C C . ARG A 1 279 ? 148.281 165.629 164.648 1.00 56.96 279 ARG A C 1
ATOM 2446 O O . ARG A 1 279 ? 148.616 165.472 165.825 1.00 56.96 279 ARG A O 1
ATOM 2467 N N . ILE A 1 280 ? 147.620 164.708 163.954 1.00 57.93 280 ILE A N 1
ATOM 2468 C CA . ILE A 1 280 ? 147.082 163.520 164.601 1.00 57.93 280 ILE A CA 1
ATOM 2469 C C . ILE A 1 280 ? 148.197 162.555 164.973 1.00 57.93 280 ILE A C 1
ATOM 2470 O O . ILE A 1 280 ? 148.135 161.888 166.011 1.00 57.93 280 ILE A O 1
ATOM 2486 N N . GLU A 1 281 ? 149.229 162.455 164.137 1.00 61.70 281 GLU A N 1
ATOM 2487 C CA . GLU A 1 281 ? 150.342 161.569 164.445 1.00 61.70 281 GLU A CA 1
ATOM 2488 C C . GLU A 1 281 ? 151.099 161.999 165.695 1.00 61.70 281 GLU A C 1
ATOM 2489 O O . GLU A 1 281 ? 151.790 161.172 166.298 1.00 61.70 281 GLU A O 1
ATOM 2501 N N . ASP A 1 282 ? 150.985 163.266 166.094 1.00 58.70 282 ASP A N 1
ATOM 2502 C CA . ASP A 1 282 ? 151.558 163.733 167.349 1.00 58.70 282 ASP A CA 1
ATOM 2503 C C . ASP A 1 282 ? 150.593 163.554 168.513 1.00 58.70 282 ASP A C 1
ATOM 2504 O O . ASP A 1 282 ? 151.020 163.592 169.670 1.00 58.70 282 ASP A O 1
ATOM 2513 N N . SER A 1 283 ? 149.303 163.361 168.228 1.00 55.35 283 SER A N 1
ATOM 2514 C CA . SER A 1 283 ? 148.331 163.049 169.267 1.00 55.35 283 SER A CA 1
ATOM 2515 C C . SER A 1 283 ? 148.293 161.555 169.570 1.00 55.35 283 SER A C 1
ATOM 2516 O O . SER A 1 283 ? 147.914 161.156 170.675 1.00 55.35 283 SER A O 1
ATOM 2524 N N . ILE A 1 284 ? 148.664 160.716 168.600 1.00 55.81 284 ILE A N 1
ATOM 2525 C CA . ILE A 1 284 ? 148.742 159.279 168.847 1.00 55.81 284 ILE A CA 1
ATOM 2526 C C . ILE A 1 284 ? 149.946 158.966 169.721 1.00 55.81 284 ILE A C 1
ATOM 2527 O O . ILE A 1 284 ? 149.864 158.161 170.654 1.00 55.81 284 ILE A O 1
ATOM 2543 N N . GLU A 1 285 ? 151.078 159.612 169.447 1.00 59.19 285 GLU A N 1
ATOM 2544 C CA . GLU A 1 285 ? 152.256 159.433 170.284 1.00 59.19 285 GLU A CA 1
ATOM 2545 C C . GLU A 1 285 ? 152.109 160.093 171.644 1.00 59.19 285 GLU A C 1
ATOM 2546 O O . GLU A 1 285 ? 153.025 159.988 172.465 1.00 59.19 285 GLU A O 1
ATOM 2558 N N . LEU A 1 286 ? 150.990 160.770 171.892 1.00 55.49 286 LEU A N 1
ATOM 2559 C CA . LEU A 1 286 ? 150.682 161.302 173.207 1.00 55.49 286 LEU A CA 1
ATOM 2560 C C . LEU A 1 286 ? 149.905 160.283 174.030 1.00 55.49 286 LEU A C 1
ATOM 2561 O O . LEU A 1 286 ? 150.138 160.139 175.234 1.00 55.49 286 LEU A O 1
ATOM 2577 N N . TYR A 1 287 ? 148.972 159.568 173.393 1.00 54.22 287 TYR A N 1
ATOM 2578 C CA . TYR A 1 287 ? 148.272 158.480 174.069 1.00 54.22 287 TYR A CA 1
ATOM 2579 C C . TYR A 1 287 ? 149.103 157.205 174.114 1.00 54.22 287 TYR A C 1
ATOM 2580 O O . TYR A 1 287 ? 148.881 156.361 174.989 1.00 54.22 287 TYR A O 1
ATOM 2598 N N . MET A 1 288 ? 150.046 157.031 173.186 1.00 59.57 288 MET A N 1
ATOM 2599 C CA . MET A 1 288 ? 150.865 155.824 173.195 1.00 59.57 288 MET A CA 1
ATOM 2600 C C . MET A 1 288 ? 151.991 155.903 174.217 1.00 59.57 288 MET A C 1
ATOM 2601 O O . MET A 1 288 ? 152.332 154.886 174.830 1.00 59.57 288 MET A O 1
ATOM 2615 N N . LYS A 1 289 ? 152.580 157.082 174.425 1.00 59.98 289 LYS A N 1
ATOM 2616 C CA . LYS A 1 289 ? 153.564 157.217 175.494 1.00 59.98 289 LYS A CA 1
ATOM 2617 C C . LYS A 1 289 ? 152.923 157.154 176.872 1.00 59.98 289 LYS A C 1
ATOM 2618 O O . LYS A 1 289 ? 153.640 157.043 177.871 1.00 59.98 289 LYS A O 1
ATOM 2637 N N . VAL A 1 290 ? 151.596 157.233 176.948 1.00 57.50 290 VAL A N 1
ATOM 2638 C CA . VAL A 1 290 ? 150.890 156.843 178.163 1.00 57.50 290 VAL A CA 1
ATOM 2639 C C . VAL A 1 290 ? 150.872 155.327 178.287 1.00 57.50 290 VAL A C 1
ATOM 2640 O O . VAL A 1 290 ? 151.142 154.770 179.357 1.00 57.50 290 VAL A O 1
ATOM 2653 N N . PHE A 1 291 ? 150.545 154.640 177.191 1.00 57.21 291 PHE A N 1
ATOM 2654 C CA . PHE A 1 291 ? 150.464 153.186 177.217 1.00 57.21 291 PHE A CA 1
ATOM 2655 C C . PHE A 1 291 ? 151.808 152.568 177.568 1.00 57.21 291 PHE A C 1
ATOM 2656 O O . PHE A 1 291 ? 151.892 151.667 178.408 1.00 57.21 291 PHE A O 1
ATOM 2673 N N . ASN A 1 292 ? 152.880 153.065 176.955 1.00 60.74 292 ASN A N 1
ATOM 2674 C CA . ASN A 1 292 ? 154.211 152.545 177.238 1.00 60.74 292 ASN A CA 1
ATOM 2675 C C . ASN A 1 292 ? 154.642 152.791 178.679 1.00 60.74 292 ASN A C 1
ATOM 2676 O O . ASN A 1 292 ? 155.590 152.150 179.143 1.00 60.74 292 ASN A O 1
ATOM 2687 N N . ALA A 1 293 ? 153.978 153.704 179.394 1.00 61.55 293 ALA A N 1
ATOM 2688 C CA . ALA A 1 293 ? 154.227 153.884 180.818 1.00 61.55 293 ALA A CA 1
ATOM 2689 C C . ALA A 1 293 ? 153.359 152.960 181.654 1.00 61.55 293 ALA A C 1
ATOM 2690 O O . ALA A 1 293 ? 153.806 152.462 182.692 1.00 61.55 293 ALA A O 1
ATOM 2697 N N . ASN A 1 294 ? 152.119 152.737 181.221 1.00 60.74 294 ASN A N 1
ATOM 2698 C CA . ASN A 1 294 ? 151.249 151.775 181.885 1.00 60.74 294 ASN A CA 1
ATOM 2699 C C . ASN A 1 294 ? 151.833 150.371 181.826 1.00 60.74 294 ASN A C 1
ATOM 2700 O O . ASN A 1 294 ? 151.702 149.597 182.781 1.00 60.74 294 ASN A O 1
ATOM 2711 N N . VAL A 1 295 ? 152.469 150.022 180.708 1.00 62.20 295 VAL A N 1
ATOM 2712 C CA . VAL A 1 295 ? 153.082 148.705 180.567 1.00 62.20 295 VAL A CA 1
ATOM 2713 C C . VAL A 1 295 ? 154.212 148.534 181.572 1.00 62.20 295 VAL A C 1
ATOM 2714 O O . VAL A 1 295 ? 154.237 147.573 182.349 1.00 62.20 295 VAL A O 1
ATOM 2727 N N . GLU A 1 296 ? 155.168 149.464 181.568 1.00 68.03 296 GLU A N 1
ATOM 2728 C CA . GLU A 1 296 ? 156.328 149.366 182.442 1.00 68.03 296 GLU A CA 1
ATOM 2729 C C . GLU A 1 296 ? 155.957 149.397 183.916 1.00 68.03 296 GLU A C 1
ATOM 2730 O O . GLU A 1 296 ? 156.756 148.963 184.751 1.00 68.03 296 GLU A O 1
ATOM 2742 N N . ARG A 1 297 ? 154.770 149.894 184.253 1.00 67.48 297 ARG A N 1
ATOM 2743 C CA . ARG A 1 297 ? 154.276 149.801 185.618 1.00 67.48 297 ARG A CA 1
ATOM 2744 C C . ARG A 1 297 ? 153.893 148.368 185.960 1.00 67.48 297 ARG A C 1
ATOM 2745 O O . ARG A 1 297 ? 154.279 147.848 187.011 1.00 67.48 297 ARG A O 1
ATOM 2766 N N . ARG A 1 298 ? 153.146 147.711 185.073 1.00 61.97 298 ARG A N 1
ATOM 2767 C CA . ARG A 1 298 ? 152.687 146.355 185.346 1.00 61.97 298 ARG A CA 1
ATOM 2768 C C . ARG A 1 298 ? 153.856 145.379 185.377 1.00 61.97 298 ARG A C 1
ATOM 2769 O O . ARG A 1 298 ? 153.898 144.472 186.216 1.00 61.97 298 ARG A O 1
ATOM 2790 N N . GLU A 1 299 ? 154.816 145.544 184.464 1.00 69.01 299 GLU A N 1
ATOM 2791 C CA . GLU A 1 299 ? 156.006 144.704 184.479 1.00 69.01 299 GLU A CA 1
ATOM 2792 C C . GLU A 1 299 ? 156.792 144.848 185.771 1.00 69.01 299 GLU A C 1
ATOM 2793 O O . GLU A 1 299 ? 157.405 143.876 186.222 1.00 69.01 299 GLU A O 1
ATOM 2805 N N . ALA A 1 300 ? 156.783 146.035 186.375 1.00 71.67 300 ALA A N 1
ATOM 2806 C CA . ALA A 1 300 ? 157.495 146.241 187.628 1.00 71.67 300 ALA A CA 1
ATOM 2807 C C . ALA A 1 300 ? 156.714 145.685 188.809 1.00 71.67 300 ALA A C 1
ATOM 2808 O O . ALA A 1 300 ? 157.311 145.204 189.777 1.00 71.67 300 ALA A O 1
ATOM 2815 N N . ILE A 1 301 ? 155.384 145.747 188.751 1.00 71.48 301 ILE A N 1
ATOM 2816 C CA . ILE A 1 301 ? 154.568 145.166 189.812 1.00 71.48 301 ILE A CA 1
ATOM 2817 C C . ILE A 1 301 ? 154.761 143.659 189.854 1.00 71.48 301 ILE A C 1
ATOM 2818 O O . ILE A 1 301 ? 155.072 143.083 190.902 1.00 71.48 301 ILE A O 1
ATOM 2834 N N . LEU A 1 302 ? 154.569 142.998 188.712 1.00 75.04 302 LEU A N 1
ATOM 2835 C CA . LEU A 1 302 ? 154.715 141.552 188.642 1.00 75.04 302 LEU A CA 1
ATOM 2836 C C . LEU A 1 302 ? 156.114 141.096 189.022 1.00 75.04 302 LEU A C 1
ATOM 2837 O O . LEU A 1 302 ? 156.269 139.997 189.564 1.00 75.04 302 LEU A O 1
ATOM 2853 N N . ALA A 1 303 ? 157.129 141.916 188.755 1.00 76.76 303 ALA A N 1
ATOM 2854 C CA . ALA A 1 303 ? 158.492 141.580 189.136 1.00 76.76 303 ALA A CA 1
ATOM 2855 C C . ALA A 1 303 ? 158.778 141.924 190.590 1.00 76.76 303 ALA A C 1
ATOM 2856 O O . ALA A 1 303 ? 159.555 141.222 191.246 1.00 76.76 303 ALA A O 1
ATOM 2863 N N . ALA A 1 304 ? 158.164 142.984 191.110 1.00 78.63 304 ALA A N 1
ATOM 2864 C CA . ALA A 1 304 ? 158.392 143.411 192.484 1.00 78.63 304 ALA A CA 1
ATOM 2865 C C . ALA A 1 304 ? 157.549 142.651 193.499 1.00 78.63 304 ALA A C 1
ATOM 2866 O O . ALA A 1 304 ? 157.440 143.099 194.645 1.00 78.63 304 ALA A O 1
ATOM 2873 N N . LEU A 1 305 ? 156.950 141.523 193.120 1.00 82.32 305 LEU A N 1
ATOM 2874 C CA . LEU A 1 305 ? 156.243 140.689 194.082 1.00 82.32 305 LEU A CA 1
ATOM 2875 C C . LEU A 1 305 ? 157.180 139.979 195.048 1.00 82.32 305 LEU A C 1
ATOM 2876 O O . LEU A 1 305 ? 156.709 139.476 196.075 1.00 82.32 305 LEU A O 1
ATOM 2892 N N . GLU A 1 306 ? 158.477 139.925 194.753 1.00 86.23 306 GLU A N 1
ATOM 2893 C CA . GLU A 1 306 ? 159.451 139.275 195.621 1.00 86.23 306 GLU A CA 1
ATOM 2894 C C . GLU A 1 306 ? 159.506 139.951 196.987 1.00 86.23 306 GLU A C 1
ATOM 2895 O O . GLU A 1 306 ? 159.176 139.343 198.006 1.00 86.23 306 GLU A O 1
ATOM 2903 N N . ILE A 1 341 ? 155.043 143.526 198.480 1.00 98.07 341 ILE A N 1
ATOM 2904 C CA . ILE A 1 341 ? 154.524 144.723 197.831 1.00 98.07 341 ILE A CA 1
ATOM 2905 C C . ILE A 1 341 ? 154.971 145.989 198.549 1.00 98.07 341 ILE A C 1
ATOM 2906 O O . ILE A 1 341 ? 155.021 146.042 199.777 1.00 98.07 341 ILE A O 1
ATOM 2922 N N . ASN A 1 342 ? 155.302 147.010 197.759 1.00 97.65 342 ASN A N 1
ATOM 2923 C CA . ASN A 1 342 ? 155.566 148.357 198.268 1.00 97.65 342 ASN A CA 1
ATOM 2924 C C . ASN A 1 342 ? 154.923 149.318 197.274 1.00 97.65 342 ASN A C 1
ATOM 2925 O O . ASN A 1 342 ? 155.558 149.740 196.303 1.00 97.65 342 ASN A O 1
ATOM 2936 N N . TRP A 1 343 ? 153.655 149.654 197.519 1.00 97.97 343 TRP A N 1
ATOM 2937 C CA . TRP A 1 343 ? 152.959 150.587 196.642 1.00 97.97 343 TRP A CA 1
ATOM 2938 C C . TRP A 1 343 ? 153.633 151.951 196.653 1.00 97.97 343 TRP A C 1
ATOM 2939 O O . TRP A 1 343 ? 153.715 152.624 195.619 1.00 97.97 343 TRP A O 1
ATOM 2960 N N . LYS A 1 344 ? 154.121 152.375 197.819 1.00 96.07 344 LYS A N 1
ATOM 2961 C CA . LYS A 1 344 ? 154.753 153.683 197.934 1.00 96.07 344 LYS A CA 1
ATOM 2962 C C . LYS A 1 344 ? 156.064 153.754 197.162 1.00 96.07 344 LYS A C 1
ATOM 2963 O O . LYS A 1 344 ? 156.499 154.848 196.785 1.00 96.07 344 LYS A O 1
ATOM 2982 N N . LYS A 1 345 ? 156.704 152.610 196.910 1.00 92.70 345 LYS A N 1
ATOM 2983 C CA . LYS A 1 345 ? 157.986 152.582 196.220 1.00 92.70 345 LYS A CA 1
ATOM 2984 C C . LYS A 1 345 ? 157.846 152.446 194.712 1.00 92.70 345 LYS A C 1
ATOM 2985 O O . LYS A 1 345 ? 158.740 152.893 193.984 1.00 92.70 345 LYS A O 1
ATOM 3004 N N . ILE A 1 346 ? 156.756 151.844 194.233 1.00 90.63 346 ILE A N 1
ATOM 3005 C CA . ILE A 1 346 ? 156.510 151.763 192.795 1.00 90.63 346 ILE A CA 1
ATOM 3006 C C . ILE A 1 346 ? 155.735 152.982 192.310 1.00 90.63 346 ILE A C 1
ATOM 3007 O O . ILE A 1 346 ? 155.888 153.407 191.161 1.00 90.63 346 ILE A O 1
ATOM 3023 N N . ASP A 1 347 ? 154.896 153.571 193.168 1.00 91.09 347 ASP A N 1
ATOM 3024 C CA . ASP A 1 347 ? 154.148 154.755 192.758 1.00 91.09 347 ASP A CA 1
ATOM 3025 C C . ASP A 1 347 ? 155.058 155.964 192.611 1.00 91.09 347 ASP A C 1
ATOM 3026 O O . ASP A 1 347 ? 154.852 156.789 191.715 1.00 91.09 347 ASP A O 1
ATOM 3035 N N . ALA A 1 348 ? 156.064 156.094 193.474 1.00 88.36 348 ALA A N 1
ATOM 3036 C CA . ALA A 1 348 ? 156.978 157.224 193.363 1.00 88.36 348 ALA A CA 1
ATOM 3037 C C . ALA A 1 348 ? 157.829 157.132 192.106 1.00 88.36 348 ALA A C 1
ATOM 3038 O O . ALA A 1 348 ? 158.287 158.158 191.591 1.00 88.36 348 ALA A O 1
ATOM 3045 N N . LYS A 1 349 ? 158.044 155.919 191.596 1.00 87.54 349 LYS A N 1
ATOM 3046 C CA . LYS A 1 349 ? 158.853 155.685 190.409 1.00 87.54 349 LYS A CA 1
ATOM 3047 C C . LYS A 1 349 ? 158.026 155.484 189.152 1.00 87.54 349 LYS A C 1
ATOM 3048 O O . LYS A 1 349 ? 158.409 155.985 188.094 1.00 87.54 349 LYS A O 1
ATOM 3067 N N . TYR A 1 350 ? 156.903 154.768 189.250 1.00 83.39 350 TYR A N 1
ATOM 3068 C CA . TYR A 1 350 ? 156.041 154.445 188.110 1.00 83.39 350 TYR A CA 1
ATOM 3069 C C . TYR A 1 350 ? 154.656 155.013 188.398 1.00 83.39 350 TYR A C 1
ATOM 3070 O O . TYR A 1 350 ? 153.800 154.333 188.969 1.00 83.39 350 TYR A O 1
ATOM 3088 N N . LYS A 1 351 ? 154.444 156.262 187.991 1.00 81.18 351 LYS A N 1
ATOM 3089 C CA . LYS A 1 351 ? 153.165 156.937 188.124 1.00 81.18 351 LYS A CA 1
ATOM 3090 C C . LYS A 1 351 ? 152.694 157.336 186.736 1.00 81.18 351 LYS A C 1
ATOM 3091 O O . LYS A 1 351 ? 153.484 157.789 185.904 1.00 81.18 351 LYS A O 1
ATOM 3110 N N . CYS A 1 352 ? 151.402 157.159 186.487 1.00 71.17 352 CYS A N 1
ATOM 3111 C CA . CYS A 1 352 ? 150.905 157.184 185.121 1.00 71.17 352 CYS A CA 1
ATOM 3112 C C . CYS A 1 352 ? 149.401 157.393 185.127 1.00 71.17 352 CYS A C 1
ATOM 3113 O O . CYS A 1 352 ? 148.727 157.223 186.145 1.00 71.17 352 CYS A O 1
ATOM 3121 N N . ILE A 1 353 ? 148.892 157.763 183.962 1.00 66.67 353 ILE A N 1
ATOM 3122 C CA . ILE A 1 353 ? 147.448 157.889 183.754 1.00 66.67 353 ILE A CA 1
ATOM 3123 C C . ILE A 1 353 ? 146.885 156.504 183.444 1.00 66.67 353 ILE A C 1
ATOM 3124 O O . ILE A 1 353 ? 147.464 155.786 182.609 1.00 66.67 353 ILE A O 1
ATOM 3140 N N . PRO A 1 354 ? 145.787 156.069 184.066 1.00 63.89 354 PRO A N 1
ATOM 3141 C CA . PRO A 1 354 ? 145.307 154.711 183.798 1.00 63.89 354 PRO A CA 1
ATOM 3142 C C . PRO A 1 354 ? 144.788 154.561 182.379 1.00 63.89 354 PRO A C 1
ATOM 3143 O O . PRO A 1 354 ? 143.949 155.337 181.916 1.00 63.89 354 PRO A O 1
ATOM 3154 N N . PHE A 1 355 ? 145.305 153.549 181.692 1.00 57.98 355 PHE A N 1
ATOM 3155 C CA . PHE A 1 355 ? 144.869 153.184 180.353 1.00 57.98 355 PHE A CA 1
ATOM 3156 C C . PHE A 1 355 ? 143.786 152.123 180.471 1.00 57.98 355 PHE A C 1
ATOM 3157 O O . PHE A 1 355 ? 144.017 151.060 181.055 1.00 57.98 355 PHE A O 1
ATOM 3174 N N . ASP A 1 356 ? 142.612 152.418 179.925 1.00 56.49 356 ASP A N 1
ATOM 3175 C CA . ASP A 1 356 ? 141.456 151.543 180.030 1.00 56.49 356 ASP A CA 1
ATOM 3176 C C . ASP A 1 356 ? 140.737 151.544 178.686 1.00 56.49 356 ASP A C 1
ATOM 3177 O O . ASP A 1 356 ? 141.264 152.041 177.687 1.00 56.49 356 ASP A O 1
ATOM 3186 N N . TRP A 1 357 ? 139.529 150.977 178.656 1.00 52.48 357 TRP A N 1
ATOM 3187 C CA . TRP A 1 357 ? 138.809 150.850 177.395 1.00 52.48 357 TRP A CA 1
ATOM 3188 C C . TRP A 1 357 ? 138.470 152.194 176.779 1.00 52.48 357 TRP A C 1
ATOM 3189 O O . TRP A 1 357 ? 138.293 152.277 175.560 1.00 52.48 357 TRP A O 1
ATOM 3210 N N . SER A 1 358 ? 138.363 153.245 177.586 1.00 53.81 358 SER A N 1
ATOM 3211 C CA . SER A 1 358 ? 137.996 154.543 177.046 1.00 53.81 358 SER A CA 1
ATOM 3212 C C . SER A 1 358 ? 139.129 155.125 176.213 1.00 53.81 358 SER A C 1
ATOM 3213 O O . SER A 1 358 ? 138.920 155.511 175.060 1.00 53.81 358 SER A O 1
ATOM 3221 N N . SER A 1 359 ? 140.342 155.163 176.769 1.00 52.32 359 SER A N 1
ATOM 3222 C CA . SER A 1 359 ? 141.473 155.728 176.041 1.00 52.32 359 SER A CA 1
ATOM 3223 C C . SER A 1 359 ? 141.781 154.932 174.782 1.00 52.32 359 SER A C 1
ATOM 3224 O O . SER A 1 359 ? 142.342 155.471 173.822 1.00 52.32 359 SER A O 1
ATOM 3232 N N . LEU A 1 360 ? 141.428 153.648 174.765 1.00 50.93 360 LEU A N 1
ATOM 3233 C CA . LEU A 1 360 ? 141.563 152.869 173.541 1.00 50.93 360 LEU A CA 1
ATOM 3234 C C . LEU A 1 360 ? 140.510 153.274 172.522 1.00 50.93 360 LEU A C 1
ATOM 3235 O O . LEU A 1 360 ? 140.743 153.188 171.312 1.00 50.93 360 LEU A O 1
ATOM 3251 N N . ASN A 1 361 ? 139.343 153.711 172.991 1.00 51.28 361 ASN A N 1
ATOM 3252 C CA . ASN A 1 361 ? 138.299 154.144 172.076 1.00 51.28 361 ASN A CA 1
ATOM 3253 C C . ASN A 1 361 ? 138.710 155.408 171.341 1.00 51.28 361 ASN A C 1
ATOM 3254 O O . ASN A 1 361 ? 138.551 155.487 170.120 1.00 51.28 361 ASN A O 1
ATOM 3265 N N . ILE A 1 362 ? 139.239 156.397 172.060 1.00 51.23 362 ILE A N 1
ATOM 3266 C CA . ILE A 1 362 ? 139.744 157.603 171.416 1.00 51.23 362 ILE A CA 1
ATOM 3267 C C . ILE A 1 362 ? 140.877 157.255 170.462 1.00 51.23 362 ILE A C 1
ATOM 3268 O O . ILE A 1 362 ? 140.978 157.809 169.362 1.00 51.23 362 ILE A O 1
ATOM 3284 N N . LEU A 1 363 ? 141.744 156.330 170.870 1.00 48.70 363 LEU A N 1
ATOM 3285 C CA . LEU A 1 363 ? 142.904 155.988 170.057 1.00 48.70 363 LEU A CA 1
ATOM 3286 C C . LEU A 1 363 ? 142.490 155.372 168.730 1.00 48.70 363 LEU A C 1
ATOM 3287 O O . LEU A 1 363 ? 143.179 155.541 167.719 1.00 48.70 363 LEU A O 1
ATOM 3303 N N . ALA A 1 364 ? 141.367 154.656 168.709 1.00 50.05 364 ALA A N 1
ATOM 3304 C CA . ALA A 1 364 ? 140.865 154.116 167.454 1.00 50.05 364 ALA A CA 1
ATOM 3305 C C . ALA A 1 364 ? 140.378 155.216 166.525 1.00 50.05 364 ALA A C 1
ATOM 3306 O O . ALA A 1 364 ? 140.507 155.097 165.302 1.00 50.05 364 ALA A O 1
ATOM 3313 N N . GLU A 1 365 ? 139.816 156.291 167.079 1.00 55.54 365 GLU A N 1
ATOM 3314 C CA . GLU A 1 365 ? 139.282 157.361 166.246 1.00 55.54 365 GLU A CA 1
ATOM 3315 C C . GLU A 1 365 ? 140.390 158.077 165.490 1.00 55.54 365 GLU A C 1
ATOM 3316 O O . GLU A 1 365 ? 140.155 158.633 164.412 1.00 55.54 365 GLU A O 1
ATOM 3328 N N . LEU A 1 366 ? 141.602 158.076 166.041 1.00 51.94 366 LEU A N 1
ATOM 3329 C CA . LEU A 1 366 ? 142.684 158.855 165.458 1.00 51.94 366 LEU A CA 1
ATOM 3330 C C . LEU A 1 366 ? 143.275 158.150 164.246 1.00 51.94 366 LEU A C 1
ATOM 3331 O O . LEU A 1 366 ? 143.677 158.802 163.276 1.00 51.94 366 LEU A O 1
ATOM 3347 N N . PHE A 1 367 ? 143.331 156.818 164.277 1.00 50.63 367 PHE A N 1
ATOM 3348 C CA . PHE A 1 367 ? 143.833 156.081 163.126 1.00 50.63 367 PHE A CA 1
ATOM 3349 C C . PHE A 1 367 ? 142.895 156.192 161.935 1.00 50.63 367 PHE A C 1
ATOM 3350 O O . PHE A 1 367 ? 143.343 156.126 160.786 1.00 50.63 367 PHE A O 1
ATOM 3367 N N . LEU A 1 368 ? 141.596 156.350 162.181 1.00 52.60 368 LEU A N 1
ATOM 3368 C CA . LEU A 1 368 ? 140.671 156.611 161.085 1.00 52.60 368 LEU A CA 1
ATOM 3369 C C . LEU A 1 368 ? 140.868 158.005 160.509 1.00 52.60 368 LEU A C 1
ATOM 3370 O O . LEU A 1 368 ? 140.861 158.184 159.286 1.00 52.60 368 LEU A O 1
ATOM 3386 N N . LYS A 1 369 ? 141.035 159.005 161.371 1.00 54.66 369 LYS A N 1
ATOM 3387 C CA . LYS A 1 369 ? 141.248 160.364 160.892 1.00 54.66 369 LYS A CA 1
ATOM 3388 C C . LYS A 1 369 ? 142.630 160.519 160.272 1.00 54.66 369 LYS A C 1
ATOM 3389 O O . LYS A 1 369 ? 142.853 161.423 159.459 1.00 54.66 369 LYS A O 1
ATOM 3408 N N . LEU A 1 370 ? 143.566 159.645 160.638 1.00 58.04 370 LEU A N 1
ATOM 3409 C CA . LEU A 1 370 ? 144.888 159.661 160.024 1.00 58.04 370 LEU A CA 1
ATOM 3410 C C . LEU A 1 370 ? 144.844 159.051 158.628 1.00 58.04 370 LEU A C 1
ATOM 3411 O O . LEU A 1 370 ? 145.281 159.674 157.654 1.00 58.04 370 LEU A O 1
ATOM 3427 N N . ALA A 1 371 ? 144.343 157.820 158.520 1.00 63.86 371 ALA A N 1
ATOM 3428 C CA . ALA A 1 371 ? 143.891 157.246 157.257 1.00 63.86 371 ALA A CA 1
ATOM 3429 C C . ALA A 1 371 ? 145.016 156.870 156.299 1.00 63.86 371 ALA A C 1
ATOM 3430 O O . ALA A 1 371 ? 144.795 156.829 155.084 1.00 63.86 371 ALA A O 1
ATOM 3437 N N . VAL A 1 372 ? 146.223 156.605 156.818 1.00 66.77 372 VAL A N 1
ATOM 3438 C CA . VAL A 1 372 ? 147.336 156.162 155.974 1.00 66.77 372 VAL A CA 1
ATOM 3439 C C . VAL A 1 372 ? 148.128 155.002 156.564 1.00 66.77 372 VAL A C 1
ATOM 3440 O O . VAL A 1 372 ? 148.928 154.388 155.841 1.00 66.77 372 VAL A O 1
ATOM 3453 N N . SER A 1 373 ? 147.935 154.680 157.843 1.00 69.97 373 SER A N 1
ATOM 3454 C CA . SER A 1 373 ? 148.658 153.605 158.516 1.00 69.97 373 SER A CA 1
ATOM 3455 C C . SER A 1 373 ? 147.661 152.557 158.983 1.00 69.97 373 SER A C 1
ATOM 3456 O O . SER A 1 373 ? 147.662 152.166 160.154 1.00 69.97 373 SER A O 1
ATOM 3464 N N . GLU A 1 374 ? 146.792 152.130 158.062 1.00 65.19 374 GLU A N 1
ATOM 3465 C CA . GLU A 1 374 ? 145.639 151.304 158.410 1.00 65.19 374 GLU A CA 1
ATOM 3466 C C . GLU A 1 374 ? 146.047 150.027 159.132 1.00 65.19 374 GLU A C 1
ATOM 3467 O O . GLU A 1 374 ? 145.568 149.752 160.236 1.00 65.19 374 GLU A O 1
ATOM 3479 N N . VAL A 1 375 ? 146.946 149.246 158.541 1.00 62.88 375 VAL A N 1
ATOM 3480 C CA . VAL A 1 375 ? 147.254 147.928 159.082 1.00 62.88 375 VAL A CA 1
ATOM 3481 C C . VAL A 1 375 ? 148.185 148.004 160.288 1.00 62.88 375 VAL A C 1
ATOM 3482 O O . VAL A 1 375 ? 148.076 147.180 161.201 1.00 62.88 375 VAL A O 1
ATOM 3495 N N . ASP A 1 376 ? 149.104 148.968 160.315 1.00 62.91 376 ASP A N 1
ATOM 3496 C CA . ASP A 1 376 ? 149.952 149.144 161.488 1.00 62.91 376 ASP A CA 1
ATOM 3497 C C . ASP A 1 376 ? 149.182 149.741 162.660 1.00 62.91 376 ASP A C 1
ATOM 3498 O O . ASP A 1 376 ? 149.636 149.644 163.805 1.00 62.91 376 ASP A O 1
ATOM 3507 N N . GLY A 1 377 ? 148.033 150.367 162.401 1.00 55.96 377 GLY A N 1
ATOM 3508 C CA . GLY A 1 377 ? 147.224 150.888 163.487 1.00 55.96 377 GLY A CA 1
ATOM 3509 C C . GLY A 1 377 ? 146.311 149.838 164.081 1.00 55.96 377 GLY A C 1
ATOM 3510 O O . GLY A 1 377 ? 145.991 149.882 165.271 1.00 55.96 377 GLY A O 1
ATOM 3514 N N . ILE A 1 378 ? 145.860 148.894 163.258 1.00 53.41 378 ILE A N 1
ATOM 3515 C CA . ILE A 1 378 ? 145.084 147.770 163.765 1.00 53.41 378 ILE A CA 1
ATOM 3516 C C . ILE A 1 378 ? 145.905 146.978 164.771 1.00 53.41 378 ILE A C 1
ATOM 3517 O O . ILE A 1 378 ? 145.425 146.627 165.853 1.00 53.41 378 ILE A O 1
ATOM 3533 N N . LYS A 1 379 ? 147.159 146.686 164.427 1.00 55.22 379 LYS A N 1
ATOM 3534 C CA . LYS A 1 379 ? 148.015 145.913 165.317 1.00 55.22 379 LYS A CA 1
ATOM 3535 C C . LYS A 1 379 ? 148.271 146.640 166.626 1.00 55.22 379 LYS A C 1
ATOM 3536 O O . LYS A 1 379 ? 148.548 146.001 167.645 1.00 55.22 379 LYS A O 1
ATOM 3555 N N . THR A 1 380 ? 148.191 147.967 166.621 1.00 54.03 380 THR A N 1
ATOM 3556 C CA . THR A 1 380 ? 148.389 148.722 167.849 1.00 54.03 380 THR A CA 1
ATOM 3557 C C . THR A 1 380 ? 147.140 148.695 168.715 1.00 54.03 380 THR A C 1
ATOM 3558 O O . THR A 1 380 ? 147.232 148.712 169.946 1.00 54.03 380 THR A O 1
ATOM 3569 N N . ILE A 1 381 ? 145.966 148.654 168.087 1.00 51.12 381 ILE A N 1
ATOM 3570 C CA . ILE A 1 381 ? 144.722 148.545 168.839 1.00 51.12 381 ILE A CA 1
ATOM 3571 C C . ILE A 1 381 ? 144.621 147.180 169.500 1.00 51.12 381 ILE A C 1
ATOM 3572 O O . ILE A 1 381 ? 144.090 147.049 170.608 1.00 51.12 381 ILE A O 1
ATOM 3588 N N . LYS A 1 382 ? 145.114 146.141 168.831 1.00 51.82 382 LYS A N 1
ATOM 3589 C CA . LYS A 1 382 ? 144.989 144.798 169.377 1.00 51.82 382 LYS A CA 1
ATOM 3590 C C . LYS A 1 382 ? 145.978 144.569 170.511 1.00 51.82 382 LYS A C 1
ATOM 3591 O O . LYS A 1 382 ? 145.683 143.831 171.458 1.00 51.82 382 LYS A O 1
ATOM 3610 N N . LYS A 1 383 ? 147.158 145.184 170.432 1.00 53.18 383 LYS A N 1
ATOM 3611 C CA . LYS A 1 383 ? 148.115 145.088 171.527 1.00 53.18 383 LYS A CA 1
ATOM 3612 C C . LYS A 1 383 ? 147.583 145.770 172.771 1.00 53.18 383 LYS A C 1
ATOM 3613 O O . LYS A 1 383 ? 147.810 145.308 173.895 1.00 53.18 383 LYS A O 1
ATOM 3632 N N . CYS A 1 384 ? 146.882 146.881 172.587 1.00 50.91 384 CYS A N 1
ATOM 3633 C CA . CYS A 1 384 ? 146.288 147.599 173.700 1.00 50.91 384 CYS A CA 1
ATOM 3634 C C . CYS A 1 384 ? 145.040 146.893 174.212 1.00 50.91 384 CYS A C 1
ATOM 3635 O O . CYS A 1 384 ? 144.617 147.126 175.348 1.00 50.91 384 CYS A O 1
ATOM 3643 N N . ALA A 1 385 ? 144.442 146.028 173.391 1.00 50.67 385 ALA A N 1
ATOM 3644 C CA . ALA A 1 385 ? 143.258 145.294 173.813 1.00 50.67 385 ALA A CA 1
ATOM 3645 C C . ALA A 1 385 ? 143.622 144.003 174.528 1.00 50.67 385 ALA A C 1
ATOM 3646 O O . ALA A 1 385 ? 142.854 143.528 175.370 1.00 50.67 385 ALA A O 1
ATOM 3653 N N . ARG A 1 386 ? 144.765 143.409 174.192 1.00 52.12 386 ARG A N 1
ATOM 3654 C CA . ARG A 1 386 ? 145.244 142.221 174.881 1.00 52.12 386 ARG A CA 1
ATOM 3655 C C . ARG A 1 386 ? 146.066 142.554 176.112 1.00 52.12 386 ARG A C 1
ATOM 3656 O O . ARG A 1 386 ? 146.130 141.734 177.032 1.00 52.12 386 ARG A O 1
ATOM 3677 N N . TRP A 1 387 ? 146.689 143.729 176.156 1.00 54.55 387 TRP A N 1
ATOM 3678 C CA . TRP A 1 387 ? 147.299 144.184 177.394 1.00 54.55 387 TRP A CA 1
ATOM 3679 C C . TRP A 1 387 ? 146.249 144.315 178.483 1.00 54.55 387 TRP A C 1
ATOM 3680 O O . TRP A 1 387 ? 146.393 143.741 179.567 1.00 54.55 387 TRP A O 1
ATOM 3701 N N . ILE A 1 388 ? 145.178 145.047 178.195 1.00 51.40 388 ILE A N 1
ATOM 3702 C CA . ILE A 1 388 ? 143.954 144.985 178.979 1.00 51.40 388 ILE A CA 1
ATOM 3703 C C . ILE A 1 388 ? 143.465 143.563 178.779 1.00 51.40 388 ILE A C 1
ATOM 3704 O O . ILE A 1 388 ? 143.789 142.948 177.764 1.00 51.40 388 ILE A O 1
ATOM 3720 N N . GLN A 1 389 ? 142.687 143.039 179.730 1.00 54.70 389 GLN A N 1
ATOM 3721 C CA . GLN A 1 389 ? 142.276 141.633 179.798 1.00 54.70 389 GLN A CA 1
ATOM 3722 C C . GLN A 1 389 ? 143.411 140.746 180.307 1.00 54.70 389 GLN A C 1
ATOM 3723 O O . GLN A 1 389 ? 143.211 139.542 180.488 1.00 54.70 389 GLN A O 1
ATOM 3737 N N . ARG A 1 390 ? 144.597 141.317 180.543 1.00 58.87 390 ARG A N 1
ATOM 3738 C CA . ARG A 1 390 ? 145.751 140.590 181.060 1.00 58.87 390 ARG A CA 1
ATOM 3739 C C . ARG A 1 390 ? 146.197 139.480 180.116 1.00 58.87 390 ARG A C 1
ATOM 3740 O O . ARG A 1 390 ? 146.256 138.312 180.506 1.00 58.87 390 ARG A O 1
ATOM 3761 N N . ARG A 1 391 ? 146.513 139.839 178.870 1.00 53.88 391 ARG A N 1
ATOM 3762 C CA . ARG A 1 391 ? 147.017 138.904 177.873 1.00 53.88 391 ARG A CA 1
ATOM 3763 C C . ARG A 1 391 ? 148.179 139.482 177.078 1.00 53.88 391 ARG A C 1
ATOM 3764 O O . ARG A 1 391 ? 148.250 139.292 175.861 1.00 53.88 391 ARG A O 1
ATOM 3785 N N . GLU A 1 392 ? 149.085 140.201 177.736 1.00 58.38 392 GLU A N 1
ATOM 3786 C CA . GLU A 1 392 ? 150.247 140.734 177.040 1.00 58.38 392 GLU A CA 1
ATOM 3787 C C . GLU A 1 392 ? 151.260 139.654 176.691 1.00 58.38 392 GLU A C 1
ATOM 3788 O O . GLU A 1 392 ? 152.120 139.884 175.836 1.00 58.38 392 GLU A O 1
ATOM 3800 N N . SER A 1 393 ? 151.178 138.485 177.323 1.00 62.21 393 SER A N 1
ATOM 3801 C CA . SER A 1 393 ? 152.090 137.393 177.026 1.00 62.21 393 SER A CA 1
ATOM 3802 C C . SER A 1 393 ? 151.767 136.688 175.719 1.00 62.21 393 SER A C 1
ATOM 3803 O O . SER A 1 393 ? 152.618 135.956 175.206 1.00 62.21 393 SER A O 1
ATOM 3811 N N . GLN A 1 394 ? 150.571 136.891 175.169 1.00 55.71 394 GLN A N 1
ATOM 3812 C CA . GLN A 1 394 ? 150.185 136.248 173.923 1.00 55.71 394 GLN A CA 1
ATOM 3813 C C . GLN A 1 394 ? 150.673 137.064 172.738 1.00 55.71 394 GLN A C 1
ATOM 3814 O O . GLN A 1 394 ? 149.875 137.525 171.918 1.00 55.71 394 GLN A O 1
ATOM 3828 N N . THR A 1 395 ? 151.989 137.237 172.643 1.00 60.57 395 THR A N 1
ATOM 3829 C CA . THR A 1 395 ? 152.576 138.044 171.586 1.00 60.57 395 THR A CA 1
ATOM 3830 C C . THR A 1 395 ? 152.356 137.445 170.204 1.00 60.57 395 THR A C 1
ATOM 3831 O O . THR A 1 395 ? 152.399 138.177 169.210 1.00 60.57 395 THR A O 1
ATOM 3842 N N . PHE A 1 396 ? 152.108 136.138 170.116 1.00 55.63 396 PHE A N 1
ATOM 3843 C CA . PHE A 1 396 ? 152.013 135.483 168.817 1.00 55.63 396 PHE A CA 1
ATOM 3844 C C . PHE A 1 396 ? 150.817 135.943 167.996 1.00 55.63 396 PHE A C 1
ATOM 3845 O O . PHE A 1 396 ? 150.765 135.648 166.798 1.00 55.63 396 PHE A O 1
ATOM 3862 N N . TRP A 1 397 ? 149.854 136.646 168.593 1.00 53.96 397 TRP A N 1
ATOM 3863 C CA . TRP A 1 397 ? 148.756 137.173 167.799 1.00 53.96 397 TRP A CA 1
ATOM 3864 C C . TRP A 1 397 ? 149.182 138.376 166.971 1.00 53.96 397 TRP A C 1
ATOM 3865 O O . TRP A 1 397 ? 148.434 138.797 166.084 1.00 53.96 397 TRP A O 1
ATOM 3886 N N . ASP A 1 398 ? 150.356 138.947 167.248 1.00 59.49 398 ASP A N 1
ATOM 3887 C CA . ASP A 1 398 ? 150.844 140.078 166.470 1.00 59.49 398 ASP A CA 1
ATOM 3888 C C . ASP A 1 398 ? 151.199 139.692 165.043 1.00 59.49 398 ASP A C 1
ATOM 3889 O O . ASP A 1 398 ? 151.319 140.578 164.190 1.00 59.49 398 ASP A O 1
ATOM 3898 N N . HIS A 1 399 ? 151.367 138.399 164.765 1.00 61.57 399 HIS A N 1
ATOM 3899 C CA . HIS A 1 399 ? 151.871 137.927 163.485 1.00 61.57 399 HIS A CA 1
ATOM 3900 C C . HIS A 1 399 ? 150.801 137.290 162.615 1.00 61.57 399 HIS A C 1
ATOM 3901 O O . HIS A 1 399 ? 150.983 137.219 161.395 1.00 61.57 399 HIS A O 1
ATOM 3915 N N . VAL A 1 400 ? 149.701 136.832 163.197 1.00 60.09 400 VAL A N 1
ATOM 3916 C CA . VAL A 1 400 ? 148.619 136.289 162.370 1.00 60.09 400 VAL A CA 1
ATOM 3917 C C . VAL A 1 400 ? 147.944 137.442 161.638 1.00 60.09 400 VAL A C 1
ATOM 3918 O O . VAL A 1 400 ? 147.799 138.531 162.219 1.00 60.09 400 VAL A O 1
ATOM 3931 N N . PRO A 1 401 ? 147.528 137.275 160.384 1.00 63.87 401 PRO A N 1
ATOM 3932 C CA . PRO A 1 401 ? 147.075 138.440 159.617 1.00 63.87 401 PRO A CA 1
ATOM 3933 C C . PRO A 1 401 ? 145.755 139.027 160.083 1.00 63.87 401 PRO A C 1
ATOM 3934 O O . PRO A 1 401 ? 145.665 140.234 160.327 1.00 63.87 401 PRO A O 1
ATOM 3945 N N . ASP A 1 402 ? 144.729 138.184 160.228 1.00 62.80 402 ASP A N 1
ATOM 3946 C CA . ASP A 1 402 ? 143.340 138.628 160.172 1.00 62.80 402 ASP A CA 1
ATOM 3947 C C . ASP A 1 402 ? 142.569 138.201 161.425 1.00 62.80 402 ASP A C 1
ATOM 3948 O O . ASP A 1 402 ? 141.868 137.189 161.424 1.00 62.80 402 ASP A O 1
ATOM 3957 N N . ASP A 1 403 ? 142.734 138.994 162.489 1.00 60.33 403 ASP A N 1
ATOM 3958 C CA . ASP A 1 403 ? 141.765 139.155 163.586 1.00 60.33 403 ASP A CA 1
ATOM 3959 C C . ASP A 1 403 ? 141.161 137.837 164.066 1.00 60.33 403 ASP A C 1
ATOM 3960 O O . ASP A 1 403 ? 139.976 137.755 164.394 1.00 60.33 403 ASP A O 1
ATOM 3969 N N . SER A 1 404 ? 141.983 136.790 164.109 1.00 59.76 404 SER A N 1
ATOM 3970 C CA . SER A 1 404 ? 141.489 135.501 164.574 1.00 59.76 404 SER A CA 1
ATOM 3971 C C . SER A 1 404 ? 141.114 135.568 166.044 1.00 59.76 404 SER A C 1
ATOM 3972 O O . SER A 1 404 ? 140.126 134.960 166.467 1.00 59.76 404 SER A O 1
ATOM 3980 N N . GLU A 1 405 ? 141.882 136.308 166.836 1.00 56.09 405 GLU A N 1
ATOM 3981 C CA . GLU A 1 405 ? 141.465 136.584 168.196 1.00 56.09 405 GLU A CA 1
ATOM 3982 C C . GLU A 1 405 ? 140.276 137.532 168.188 1.00 56.09 405 GLU A C 1
ATOM 3983 O O . GLU A 1 405 ? 139.921 138.126 167.167 1.00 56.09 405 GLU A O 1
ATOM 3995 N N . PHE A 1 406 ? 139.644 137.647 169.346 1.00 54.54 406 PHE A N 1
ATOM 3996 C CA . PHE A 1 406 ? 138.407 138.397 169.533 1.00 54.54 406 PHE A CA 1
ATOM 3997 C C . PHE A 1 406 ? 137.274 137.877 168.661 1.00 54.54 406 PHE A C 1
ATOM 3998 O O . PHE A 1 406 ? 136.326 138.615 168.374 1.00 54.54 406 PHE A O 1
ATOM 4015 N N . ASP A 1 407 ? 137.348 136.615 168.249 1.00 60.28 407 ASP A N 1
ATOM 4016 C CA . ASP A 1 407 ? 136.328 135.959 167.452 1.00 60.28 407 ASP A CA 1
ATOM 4017 C C . ASP A 1 407 ? 136.315 134.497 167.854 1.00 60.28 407 ASP A C 1
ATOM 4018 O O . ASP A 1 407 ? 137.152 134.044 168.637 1.00 60.28 407 ASP A O 1
ATOM 4027 N N . ASN A 1 408 ? 135.350 133.763 167.319 1.00 61.68 408 ASN A N 1
ATOM 4028 C CA . ASN A 1 408 ? 135.247 132.338 167.576 1.00 61.68 408 ASN A CA 1
ATOM 4029 C C . ASN A 1 408 ? 136.179 131.518 166.682 1.00 61.68 408 ASN A C 1
ATOM 4030 O O . ASN A 1 408 ? 136.149 130.286 166.743 1.00 61.68 408 ASN A O 1
ATOM 4041 N N . ARG A 1 409 ? 137.000 132.176 165.861 1.00 61.32 409 ARG A N 1
ATOM 4042 C CA . ARG A 1 409 ? 137.988 131.526 165.015 1.00 61.32 409 ARG A CA 1
ATOM 4043 C C . ARG A 1 409 ? 139.285 131.219 165.748 1.00 61.32 409 ARG A C 1
ATOM 4044 O O . ARG A 1 409 ? 140.182 130.610 165.161 1.00 61.32 409 ARG A O 1
ATOM 4065 N N . ARG A 1 410 ? 139.413 131.648 167.003 1.00 56.33 410 ARG A N 1
ATOM 4066 C CA . ARG A 1 410 ? 140.654 131.448 167.738 1.00 56.33 410 ARG A CA 1
ATOM 4067 C C . ARG A 1 410 ? 140.810 130.010 168.203 1.00 56.33 410 ARG A C 1
ATOM 4068 O O . ARG A 1 410 ? 141.925 129.574 168.505 1.00 56.33 410 ARG A O 1
ATOM 4089 N N . PHE A 1 411 ? 139.711 129.263 168.277 1.00 56.24 411 PHE A N 1
ATOM 4090 C CA . PHE A 1 411 ? 139.783 127.855 168.633 1.00 56.24 411 PHE A CA 1
ATOM 4091 C C . PHE A 1 411 ? 140.458 127.012 167.560 1.00 56.24 411 PHE A C 1
ATOM 4092 O O . PHE A 1 411 ? 140.851 125.876 167.844 1.00 56.24 411 PHE A O 1
ATOM 4109 N N . LYS A 1 412 ? 140.607 127.538 166.343 1.00 57.68 412 LYS A N 1
ATOM 4110 C CA . LYS A 1 412 ? 141.172 126.805 165.219 1.00 57.68 412 LYS A CA 1
ATOM 4111 C C . LYS A 1 412 ? 142.624 127.180 164.952 1.00 57.68 412 LYS A C 1
ATOM 4112 O O . LYS A 1 412 ? 143.113 127.005 163.831 1.00 57.68 412 LYS A O 1
ATOM 4131 N N . ASN A 1 413 ? 143.327 127.683 165.964 1.00 56.39 413 ASN A N 1
ATOM 4132 C CA . ASN A 1 413 ? 144.718 128.089 165.835 1.00 56.39 413 ASN A CA 1
ATOM 4133 C C . ASN A 1 413 ? 145.613 127.064 166.514 1.00 56.39 413 ASN A C 1
ATOM 4134 O O . ASN A 1 413 ? 145.262 126.519 167.565 1.00 56.39 413 ASN A O 1
ATOM 4145 N N . SER A 1 414 ? 146.774 126.814 165.909 1.00 56.64 414 SER A N 1
ATOM 4146 C CA . SER A 1 414 ? 147.695 125.807 166.412 1.00 56.64 414 SER A CA 1
ATOM 4147 C C . SER A 1 414 ? 148.274 126.164 167.771 1.00 56.64 414 SER A C 1
ATOM 4148 O O . SER A 1 414 ? 148.557 125.258 168.561 1.00 56.64 414 SER A O 1
ATOM 4156 N N . THR A 1 415 ? 148.454 127.451 168.060 1.00 55.76 415 THR A N 1
ATOM 4157 C CA . THR A 1 415 ? 149.141 127.876 169.272 1.00 55.76 415 THR A CA 1
ATOM 4158 C C . THR A 1 415 ? 148.180 128.167 170.420 1.00 55.76 415 THR A C 1
ATOM 4159 O O . THR A 1 415 ? 148.475 127.819 171.567 1.00 55.76 415 THR A O 1
ATOM 4170 N N . PHE A 1 416 ? 147.046 128.813 170.140 1.00 55.12 416 PHE A N 1
ATOM 4171 C CA . PHE A 1 416 ? 146.047 129.042 171.179 1.00 55.12 416 PHE A CA 1
ATOM 4172 C C . PHE A 1 416 ? 145.542 127.731 171.758 1.00 55.12 416 PHE A C 1
ATOM 4173 O O . PHE A 1 416 ? 145.225 127.649 172.949 1.00 55.12 416 PHE A O 1
ATOM 4190 N N . ASP A 1 417 ? 145.454 126.693 170.929 1.00 58.32 417 ASP A N 1
ATOM 4191 C CA . ASP A 1 417 ? 145.053 125.385 171.421 1.00 58.32 417 ASP A CA 1
ATOM 4192 C C . ASP A 1 417 ? 146.102 124.766 172.338 1.00 58.32 417 ASP A C 1
ATOM 4193 O O . ASP A 1 417 ? 145.801 123.788 173.030 1.00 58.32 417 ASP A O 1
ATOM 4202 N N . SER A 1 418 ? 147.319 125.315 172.362 1.00 54.98 418 SER A N 1
ATOM 4203 C CA . SER A 1 418 ? 148.405 124.803 173.184 1.00 54.98 418 SER A CA 1
ATOM 4204 C C . SER A 1 418 ? 148.553 125.530 174.512 1.00 54.98 418 SER A C 1
ATOM 4205 O O . SER A 1 418 ? 149.323 125.074 175.361 1.00 54.98 418 SER A O 1
ATOM 4213 N N . LEU A 1 419 ? 147.851 126.641 174.710 1.00 55.55 419 LEU A N 1
ATOM 4214 C CA . LEU A 1 419 ? 148.042 127.444 175.906 1.00 55.55 419 LEU A CA 1
ATOM 4215 C C . LEU A 1 419 ? 147.600 126.684 177.146 1.00 55.55 419 LEU A C 1
ATOM 4216 O O . LEU A 1 419 ? 147.015 125.601 177.067 1.00 55.55 419 LEU A O 1
ATOM 4232 N N . LEU A 1 420 ? 147.906 127.266 178.300 1.00 58.73 420 LEU A N 1
ATOM 4233 C CA . LEU A 1 420 ? 147.418 126.754 179.567 1.00 58.73 420 LEU A CA 1
ATOM 4234 C C . LEU A 1 420 ? 145.905 126.617 179.542 1.00 58.73 420 LEU A C 1
ATOM 4235 O O . LEU A 1 420 ? 145.212 127.289 178.776 1.00 58.73 420 LEU A O 1
ATOM 4251 N N . ALA A 1 421 ? 145.392 125.732 180.395 1.00 59.95 421 ALA A N 1
ATOM 4252 C CA . ALA A 1 421 ? 143.951 125.644 180.590 1.00 59.95 421 ALA A CA 1
ATOM 4253 C C . ALA A 1 421 ? 143.394 126.879 181.288 1.00 59.95 421 ALA A C 1
ATOM 4254 O O . ALA A 1 421 ? 142.174 127.057 181.336 1.00 59.95 421 ALA A O 1
ATOM 4261 N N . ALA A 1 422 ? 144.264 127.727 181.851 1.00 60.91 422 ALA A N 1
ATOM 4262 C CA . ALA A 1 422 ? 143.839 128.912 182.584 1.00 60.91 422 ALA A CA 1
ATOM 4263 C C . ALA A 1 422 ? 143.872 130.177 181.738 1.00 60.91 422 ALA A C 1
ATOM 4264 O O . ALA A 1 422 ? 143.156 131.133 182.051 1.00 60.91 422 ALA A O 1
ATOM 4271 N N . GLU A 1 423 ? 144.691 130.213 180.691 1.00 59.02 423 GLU A N 1
ATOM 4272 C CA . GLU A 1 423 ? 144.790 131.392 179.841 1.00 59.02 423 GLU A CA 1
ATOM 4273 C C . GLU A 1 423 ? 143.659 131.490 178.833 1.00 59.02 423 GLU A C 1
ATOM 4274 O O . GLU A 1 423 ? 143.494 132.539 178.202 1.00 59.02 423 GLU A O 1
ATOM 4286 N N . LYS A 1 424 ? 142.885 130.422 178.652 1.00 61.06 424 LYS A N 1
ATOM 4287 C CA . LYS A 1 424 ? 141.806 130.452 177.674 1.00 61.06 424 LYS A CA 1
ATOM 4288 C C . LYS A 1 424 ? 140.598 131.217 178.190 1.00 61.06 424 LYS A C 1
ATOM 4289 O O . LYS A 1 424 ? 139.895 131.866 177.407 1.00 61.06 424 LYS A O 1
ATOM 4308 N N . GLU A 1 425 ? 140.335 131.152 179.492 1.00 63.39 425 GLU A N 1
ATOM 4309 C CA . GLU A 1 425 ? 139.136 131.746 180.065 1.00 63.39 425 GLU A CA 1
ATOM 4310 C C . GLU A 1 425 ? 139.254 133.246 180.278 1.00 63.39 425 GLU A C 1
ATOM 4311 O O . GLU A 1 425 ? 138.263 133.878 180.658 1.00 63.39 425 GLU A O 1
ATOM 4323 N N . LYS A 1 426 ? 140.426 133.830 180.061 1.00 57.66 426 LYS A N 1
ATOM 4324 C CA . LYS A 1 426 ? 140.517 135.273 180.003 1.00 57.66 426 LYS A CA 1
ATOM 4325 C C . LYS A 1 426 ? 139.651 135.789 178.859 1.00 57.66 426 LYS A C 1
ATOM 4326 O O . LYS A 1 426 ? 139.273 135.052 177.945 1.00 57.66 426 LYS A O 1
ATOM 4345 N N . SER A 1 427 ? 139.329 137.074 178.913 1.00 56.93 427 SER A N 1
ATOM 4346 C CA . SER A 1 427 ? 138.281 137.604 178.059 1.00 56.93 427 SER A CA 1
ATOM 4347 C C . SER A 1 427 ? 138.842 137.970 176.695 1.00 56.93 427 SER A C 1
ATOM 4348 O O . SER A 1 427 ? 139.922 138.558 176.594 1.00 56.93 427 SER A O 1
ATOM 4356 N N . TYR A 1 428 ? 138.106 137.603 175.652 1.00 54.50 428 TYR A N 1
ATOM 4357 C CA . TYR A 1 428 ? 138.439 137.870 174.260 1.00 54.50 428 TYR A CA 1
ATOM 4358 C C . TYR A 1 428 ? 137.278 138.579 173.583 1.00 54.50 428 TYR A C 1
ATOM 4359 O O . TYR A 1 428 ? 136.817 138.189 172.509 1.00 54.50 428 TYR A O 1
ATOM 4377 N N . ASN A 1 429 ? 136.763 139.621 174.233 1.00 55.66 429 ASN A N 1
ATOM 4378 C CA . ASN A 1 429 ? 135.613 140.373 173.739 1.00 55.66 429 ASN A CA 1
ATOM 4379 C C . ASN A 1 429 ? 135.913 141.862 173.830 1.00 55.66 429 ASN A C 1
ATOM 4380 O O . ASN A 1 429 ? 136.334 142.359 174.878 1.00 55.66 429 ASN A O 1
ATOM 4391 N N . ILE A 1 430 ? 135.731 142.557 172.715 1.00 52.73 430 ILE A N 1
ATOM 4392 C CA . ILE A 1 430 ? 135.956 143.994 172.620 1.00 52.73 430 ILE A CA 1
ATOM 4393 C C . ILE A 1 430 ? 134.597 144.652 172.843 1.00 52.73 430 ILE A C 1
ATOM 4394 O O . ILE A 1 430 ? 133.573 144.062 172.473 1.00 52.73 430 ILE A O 1
ATOM 4410 N N . PRO A 1 431 ? 134.517 145.845 173.426 1.00 53.41 431 PRO A N 1
ATOM 4411 C CA . PRO A 1 431 ? 133.276 146.610 173.320 1.00 53.41 431 PRO A CA 1
ATOM 4412 C C . PRO A 1 431 ? 133.039 147.059 171.892 1.00 53.41 431 PRO A C 1
ATOM 4413 O O . PRO A 1 431 ? 133.972 147.304 171.125 1.00 53.41 431 PRO A O 1
ATOM 4424 N N . ILE A 1 432 ? 131.760 147.172 171.541 1.00 55.64 432 ILE A N 1
ATOM 4425 C CA . ILE A 1 432 ? 131.387 147.287 170.138 1.00 55.64 432 ILE A CA 1
ATOM 4426 C C . ILE A 1 432 ? 131.817 148.620 169.548 1.00 55.64 432 ILE A C 1
ATOM 4427 O O . ILE A 1 432 ? 131.984 148.739 168.329 1.00 55.64 432 ILE A O 1
ATOM 4443 N N . ASP A 1 433 ? 132.002 149.641 170.381 1.00 53.35 433 ASP A N 1
ATOM 4444 C CA . ASP A 1 433 ? 132.390 150.945 169.857 1.00 53.35 433 ASP A CA 1
ATOM 4445 C C . ASP A 1 433 ? 133.810 150.909 169.307 1.00 53.35 433 ASP A C 1
ATOM 4446 O O . ASP A 1 433 ? 134.171 151.724 168.452 1.00 53.35 433 ASP A O 1
ATOM 4455 N N . ILE A 1 434 ? 134.622 149.963 169.778 1.00 52.35 434 ILE A N 1
ATOM 4456 C CA . ILE A 1 434 ? 135.984 149.798 169.285 1.00 52.35 434 ILE A CA 1
ATOM 4457 C C . ILE A 1 434 ? 136.027 148.769 168.166 1.00 52.35 434 ILE A C 1
ATOM 4458 O O . ILE A 1 434 ? 136.805 148.913 167.217 1.00 52.35 434 ILE A O 1
ATOM 4474 N N . ARG A 1 435 ? 135.217 147.716 168.267 1.00 51.75 435 ARG A N 1
ATOM 4475 C CA . ARG A 1 435 ? 135.203 146.678 167.244 1.00 51.75 435 ARG A CA 1
ATOM 4476 C C . ARG A 1 435 ? 134.792 147.240 165.893 1.00 51.75 435 ARG A C 1
ATOM 4477 O O . ARG A 1 435 ? 135.390 146.901 164.867 1.00 51.75 435 ARG A O 1
ATOM 4498 N N . VAL A 1 436 ? 133.762 148.084 165.871 1.00 50.91 436 VAL A N 1
ATOM 4499 C CA . VAL A 1 436 ? 133.309 148.678 164.622 1.00 50.91 436 VAL A CA 1
ATOM 4500 C C . VAL A 1 436 ? 134.406 149.520 163.997 1.00 50.91 436 VAL A C 1
ATOM 4501 O O . VAL A 1 436 ? 134.531 149.569 162.769 1.00 50.91 436 VAL A O 1
ATOM 4514 N N . ARG A 1 437 ? 135.209 150.201 164.811 1.00 52.84 437 ARG A N 1
ATOM 4515 C CA . ARG A 1 437 ? 136.296 150.996 164.259 1.00 52.84 437 ARG A CA 1
ATOM 4516 C C . ARG A 1 437 ? 137.316 150.102 163.568 1.00 52.84 437 ARG A C 1
ATOM 4517 O O . ARG A 1 437 ? 137.858 150.460 162.518 1.00 52.84 437 ARG A O 1
ATOM 4538 N N . LEU A 1 438 ? 137.561 148.913 164.122 1.00 49.06 438 LEU A N 1
ATOM 4539 C CA . LEU A 1 438 ? 138.468 147.973 163.473 1.00 49.06 438 LEU A CA 1
ATOM 4540 C C . LEU A 1 438 ? 137.938 147.548 162.115 1.00 49.06 438 LEU A C 1
ATOM 4541 O O . LEU A 1 438 ? 138.711 147.336 161.175 1.00 49.06 438 LEU A O 1
ATOM 4557 N N . GLY A 1 439 ? 136.622 147.404 161.993 1.00 49.66 439 GLY A N 1
ATOM 4558 C CA . GLY A 1 439 ? 136.053 147.046 160.709 1.00 49.66 439 GLY A CA 1
ATOM 4559 C C . GLY A 1 439 ? 136.177 148.167 159.701 1.00 49.66 439 GLY A C 1
ATOM 4560 O O . GLY A 1 439 ? 136.230 147.925 158.493 1.00 49.66 439 GLY A O 1
ATOM 4564 N N . LEU A 1 440 ? 136.225 149.407 160.182 1.00 49.10 440 LEU A N 1
ATOM 4565 C CA . LEU A 1 440 ? 136.424 150.543 159.294 1.00 49.10 440 LEU A CA 1
ATOM 4566 C C . LEU A 1 440 ? 137.891 150.685 158.916 1.00 49.10 440 LEU A C 1
ATOM 4567 O O . LEU A 1 440 ? 138.214 151.219 157.850 1.00 49.10 440 LEU A O 1
ATOM 4583 N N . LEU A 1 441 ? 138.795 150.209 159.773 1.00 51.12 441 LEU A N 1
ATOM 4584 C CA . LEU A 1 441 ? 140.201 150.130 159.395 1.00 51.12 441 LEU A CA 1
ATOM 4585 C C . LEU A 1 441 ? 140.408 149.086 158.307 1.00 51.12 441 LEU A C 1
ATOM 4586 O O . LEU A 1 441 ? 141.115 149.328 157.323 1.00 51.12 441 LEU A O 1
ATOM 4602 N N . ARG A 1 442 ? 139.800 147.911 158.473 1.00 52.59 442 ARG A N 1
ATOM 4603 C CA . ARG A 1 442 ? 139.965 146.840 157.499 1.00 52.59 442 ARG A CA 1
ATOM 4604 C C . ARG A 1 442 ? 139.313 147.190 156.171 1.00 52.59 442 ARG A C 1
ATOM 4605 O O . ARG A 1 442 ? 139.706 146.669 155.122 1.00 52.59 442 ARG A O 1
ATOM 4626 N N . LEU A 1 443 ? 138.307 148.062 156.195 1.00 53.20 443 LEU A N 1
ATOM 4627 C CA . LEU A 1 443 ? 137.597 148.408 154.971 1.00 53.20 443 LEU A CA 1
ATOM 4628 C C . LEU A 1 443 ? 138.395 149.398 154.135 1.00 53.20 443 LEU A C 1
ATOM 4629 O O . LEU A 1 443 ? 138.417 149.304 152.903 1.00 53.20 443 LEU A O 1
ATOM 4645 N N . ASN A 1 444 ? 139.057 150.356 154.785 1.00 58.15 444 ASN A N 1
ATOM 4646 C CA . ASN A 1 444 ? 139.969 151.235 154.063 1.00 58.15 444 ASN A CA 1
ATOM 4647 C C . ASN A 1 444 ? 141.192 150.475 153.570 1.00 58.15 444 ASN A C 1
ATOM 4648 O O . ASN A 1 444 ? 141.843 150.902 152.610 1.00 58.15 444 ASN A O 1
ATOM 4659 N N . THR A 1 445 ? 141.517 149.354 154.213 1.00 58.85 445 THR A N 1
ATOM 4660 C CA . THR A 1 445 ? 142.533 148.434 153.726 1.00 58.85 445 THR A CA 1
ATOM 4661 C C . THR A 1 445 ? 142.054 147.617 152.526 1.00 58.85 445 THR A C 1
ATOM 4662 O O . THR A 1 445 ? 142.858 146.894 151.930 1.00 58.85 445 THR A O 1
ATOM 4673 N N . ASP A 1 446 ? 140.782 147.744 152.137 1.00 63.10 446 ASP A N 1
ATOM 4674 C CA . ASP A 1 446 ? 140.183 146.951 151.070 1.00 63.10 446 ASP A CA 1
ATOM 4675 C C . ASP A 1 446 ? 140.194 145.482 151.466 1.00 63.10 446 ASP A C 1
ATOM 4676 O O . ASP A 1 446 ? 140.614 144.618 150.690 1.00 63.10 446 ASP A O 1
ATOM 4685 N N . ASN A 1 447 ? 139.732 145.201 152.691 1.00 57.08 447 ASN A N 1
ATOM 4686 C CA . ASN A 1 447 ? 139.521 143.846 153.193 1.00 57.08 447 ASN A CA 1
ATOM 4687 C C . ASN A 1 447 ? 138.071 143.797 153.673 1.00 57.08 447 ASN A C 1
ATOM 4688 O O . ASN A 1 447 ? 137.760 144.012 154.845 1.00 57.08 447 ASN A O 1
ATOM 4699 N N . LEU A 1 448 ? 137.176 143.515 152.730 1.00 58.24 448 LEU A N 1
ATOM 4700 C CA . LEU A 1 448 ? 135.754 143.444 153.038 1.00 58.24 448 LEU A CA 1
ATOM 4701 C C . LEU A 1 448 ? 135.455 142.363 154.064 1.00 58.24 448 LEU A C 1
ATOM 4702 O O . LEU A 1 448 ? 134.580 142.535 154.918 1.00 58.24 448 LEU A O 1
ATOM 4718 N N . VAL A 1 449 ? 136.169 141.241 153.997 1.00 58.41 449 VAL A N 1
ATOM 4719 C CA . VAL A 1 449 ? 135.743 140.044 154.715 1.00 58.41 449 VAL A CA 1
ATOM 4720 C C . VAL A 1 449 ? 135.838 140.259 156.218 1.00 58.41 449 VAL A C 1
ATOM 4721 O O . VAL A 1 449 ? 134.893 139.975 156.962 1.00 58.41 449 VAL A O 1
ATOM 4734 N N . GLU A 1 450 ? 136.974 140.770 156.689 1.00 58.28 450 GLU A N 1
ATOM 4735 C CA . GLU A 1 450 ? 137.125 141.005 158.118 1.00 58.28 450 GLU A CA 1
ATOM 4736 C C . GLU A 1 450 ? 136.297 142.186 158.596 1.00 58.28 450 GLU A C 1
ATOM 4737 O O . GLU A 1 450 ? 135.935 142.240 159.776 1.00 58.28 450 GLU A O 1
ATOM 4749 N N . ALA A 1 451 ? 135.995 143.138 157.716 1.00 52.83 451 ALA A N 1
ATOM 4750 C CA . ALA A 1 451 ? 135.086 144.215 158.083 1.00 52.83 451 ALA A CA 1
ATOM 4751 C C . ALA A 1 451 ? 133.716 143.666 158.448 1.00 52.83 451 ALA A C 1
ATOM 4752 O O . ALA A 1 451 ? 133.112 144.083 159.442 1.00 52.83 451 ALA A O 1
ATOM 4759 N N . LEU A 1 452 ? 133.209 142.721 157.658 1.00 54.81 452 LEU A N 1
ATOM 4760 C CA . LEU A 1 452 ? 131.930 142.103 157.984 1.00 54.81 452 LEU A CA 1
ATOM 4761 C C . LEU A 1 452 ? 132.016 141.293 159.268 1.00 54.81 452 LEU A C 1
ATOM 4762 O O . LEU A 1 452 ? 131.089 141.319 160.083 1.00 54.81 452 LEU A O 1
ATOM 4778 N N . ASN A 1 453 ? 133.124 140.580 159.481 1.00 55.60 453 ASN A N 1
ATOM 4779 C CA . ASN A 1 453 ? 133.250 139.769 160.687 1.00 55.60 453 ASN A CA 1
ATOM 4780 C C . ASN A 1 453 ? 133.276 140.630 161.942 1.00 55.60 453 ASN A C 1
ATOM 4781 O O . ASN A 1 453 ? 133.006 140.133 163.041 1.00 55.60 453 ASN A O 1
ATOM 4792 N N . HIS A 1 454 ? 133.606 141.912 161.800 1.00 51.29 454 HIS A N 1
ATOM 4793 C CA . HIS A 1 454 ? 133.472 142.868 162.888 1.00 51.29 454 HIS A CA 1
ATOM 4794 C C . HIS A 1 454 ? 132.058 143.421 162.963 1.00 51.29 454 HIS A C 1
ATOM 4795 O O . HIS A 1 454 ? 131.524 143.630 164.056 1.00 51.29 454 HIS A O 1
ATOM 4809 N N . PHE A 1 455 ? 131.439 143.659 161.808 1.00 52.58 455 PHE A N 1
ATOM 4810 C CA . PHE A 1 455 ? 130.118 144.269 161.780 1.00 52.58 455 PHE A CA 1
ATOM 4811 C C . PHE A 1 455 ? 129.021 143.245 162.031 1.00 52.58 455 PHE A C 1
ATOM 4812 O O . PHE A 1 455 ? 127.931 143.609 162.481 1.00 52.58 455 PHE A O 1
ATOM 4829 N N . GLN A 1 456 ? 129.271 141.970 161.736 1.00 58.96 456 GLN A N 1
ATOM 4830 C CA . GLN A 1 456 ? 128.321 140.930 162.107 1.00 58.96 456 GLN A CA 1
ATOM 4831 C C . GLN A 1 456 ? 128.233 140.746 163.614 1.00 58.96 456 GLN A C 1
ATOM 4832 O O . GLN A 1 456 ? 127.259 140.163 164.099 1.00 58.96 456 GLN A O 1
ATOM 4846 N N . CYS A 1 457 ? 129.234 141.216 164.361 1.00 61.11 457 CYS A N 1
ATOM 4847 C CA . CYS A 1 457 ? 129.141 141.253 165.812 1.00 61.11 457 CYS A CA 1
ATOM 4848 C C . CYS A 1 457 ? 128.272 142.399 166.304 1.00 61.11 457 CYS A C 1
ATOM 4849 O O . CYS A 1 457 ? 128.040 142.509 167.510 1.00 61.11 457 CYS A O 1
ATOM 4857 N N . LEU A 1 458 ? 127.808 143.262 165.402 1.00 58.15 458 LEU A N 1
ATOM 4858 C CA . LEU A 1 458 ? 126.963 144.390 165.758 1.00 58.15 458 LEU A CA 1
ATOM 4859 C C . LEU A 1 458 ? 125.503 143.998 165.917 1.00 58.15 458 LEU A C 1
ATOM 4860 O O . LEU A 1 458 ? 124.707 144.819 166.380 1.00 58.15 458 LEU A O 1
ATOM 4876 N N . TYR A 1 459 ? 125.142 142.768 165.559 1.00 63.58 459 TYR A N 1
ATOM 4877 C CA . TYR A 1 459 ? 123.772 142.290 165.632 1.00 63.58 459 TYR A CA 1
ATOM 4878 C C . TYR A 1 459 ? 123.415 141.723 166.996 1.00 63.58 459 TYR A C 1
ATOM 4879 O O . TYR A 1 459 ? 122.225 141.577 167.294 1.00 63.58 459 TYR A O 1
ATOM 4897 N N . ASP A 1 460 ? 124.404 141.403 167.827 1.00 71.04 460 ASP A N 1
ATOM 4898 C CA . ASP A 1 460 ? 124.144 140.802 169.126 1.00 71.04 460 ASP A CA 1
ATOM 4899 C C . ASP A 1 460 ? 123.737 141.833 170.164 1.00 71.04 460 ASP A C 1
ATOM 4900 O O . ASP A 1 460 ? 122.893 141.545 171.019 1.00 71.04 460 ASP A O 1
ATOM 4909 N N . GLU A 1 461 ? 124.318 143.026 170.100 1.00 70.14 461 GLU A N 1
ATOM 4910 C CA . GLU A 1 461 ? 123.988 144.081 171.041 1.00 70.14 461 GLU A CA 1
ATOM 4911 C C . GLU A 1 461 ? 122.524 144.482 170.908 1.00 70.14 461 GLU A C 1
ATOM 4912 O O . GLU A 1 461 ? 121.863 144.216 169.901 1.00 70.14 461 GLU A O 1
ATOM 4924 N N . THR A 1 462 ? 122.018 145.123 171.956 1.00 74.19 462 THR A N 1
ATOM 4925 C CA . THR A 1 462 ? 120.679 145.687 171.917 1.00 74.19 462 THR A CA 1
ATOM 4926 C C . THR A 1 462 ? 120.610 146.723 170.808 1.00 74.19 462 THR A C 1
ATOM 4927 O O . THR A 1 462 ? 121.581 147.444 170.564 1.00 74.19 462 THR A O 1
ATOM 4938 N N . PHE A 1 463 ? 119.460 146.793 170.135 1.00 72.31 463 PHE A N 1
ATOM 4939 C CA . PHE A 1 463 ? 119.365 147.572 168.905 1.00 72.31 463 PHE A CA 1
ATOM 4940 C C . PHE A 1 463 ? 119.576 149.057 169.167 1.00 72.31 463 PHE A C 1
ATOM 4941 O O . PHE A 1 463 ? 120.404 149.697 168.512 1.00 72.31 463 PHE A O 1
ATOM 4958 N N . SER A 1 464 ? 118.835 149.623 170.120 1.00 71.00 464 SER A N 1
ATOM 4959 C CA . SER A 1 464 ? 118.843 151.069 170.309 1.00 71.00 464 SER A CA 1
ATOM 4960 C C . SER A 1 464 ? 120.177 151.579 170.834 1.00 71.00 464 SER A C 1
ATOM 4961 O O . SER A 1 464 ? 120.464 152.777 170.728 1.00 71.00 464 SER A O 1
ATOM 4969 N N . ASP A 1 465 ? 121.003 150.698 171.396 1.00 71.48 465 ASP A N 1
ATOM 4970 C CA . ASP A 1 465 ? 122.264 151.119 171.989 1.00 71.48 465 ASP A CA 1
ATOM 4971 C C . ASP A 1 465 ? 123.387 151.266 170.972 1.00 71.48 465 ASP A C 1
ATOM 4972 O O . ASP A 1 465 ? 124.418 151.859 171.306 1.00 71.48 465 ASP A O 1
ATOM 4981 N N . VAL A 1 466 ? 123.216 150.743 169.755 1.00 66.84 466 VAL A N 1
ATOM 4982 C CA . VAL A 1 466 ? 124.244 150.788 168.722 1.00 66.84 466 VAL A CA 1
ATOM 4983 C C . VAL A 1 466 ? 123.730 151.338 167.402 1.00 66.84 466 VAL A C 1
ATOM 4984 O O . VAL A 1 466 ? 124.348 151.097 166.366 1.00 66.84 466 VAL A O 1
ATOM 4997 N N . ALA A 1 467 ? 122.621 152.078 167.398 1.00 65.35 467 ALA A N 1
ATOM 4998 C CA . ALA A 1 467 ? 122.028 152.510 166.138 1.00 65.35 467 ALA A CA 1
ATOM 4999 C C . ALA A 1 467 ? 122.913 153.516 165.416 1.00 65.35 467 ALA A C 1
ATOM 5000 O O . ALA A 1 467 ? 122.829 153.658 164.191 1.00 65.35 467 ALA A O 1
ATOM 5007 N N . ASP A 1 468 ? 123.766 154.228 166.151 1.00 66.89 468 ASP A N 1
ATOM 5008 C CA . ASP A 1 468 ? 124.718 155.132 165.516 1.00 66.89 468 ASP A CA 1
ATOM 5009 C C . ASP A 1 468 ? 125.904 154.403 164.905 1.00 66.89 468 ASP A C 1
ATOM 5010 O O . ASP A 1 468 ? 126.752 155.055 164.288 1.00 66.89 468 ASP A O 1
ATOM 5019 N N . LEU A 1 469 ? 125.988 153.082 165.072 1.00 61.13 469 LEU A N 1
ATOM 5020 C CA . LEU A 1 469 ? 127.040 152.270 164.479 1.00 61.13 469 LEU A CA 1
ATOM 5021 C C . LEU A 1 469 ? 126.547 151.487 163.273 1.00 61.13 469 LEU A C 1
ATOM 5022 O O . LEU A 1 469 ? 127.317 151.252 162.337 1.00 61.13 469 LEU A O 1
ATOM 5038 N N . TYR A 1 470 ? 125.279 151.074 163.281 1.00 61.03 470 TYR A N 1
ATOM 5039 C CA . TYR A 1 470 ? 124.635 150.590 162.065 1.00 61.03 470 TYR A CA 1
ATOM 5040 C C . TYR A 1 470 ? 124.768 151.597 160.932 1.00 61.03 470 TYR A C 1
ATOM 5041 O O . TYR A 1 470 ? 124.928 151.217 159.767 1.00 61.03 470 TYR A O 1
ATOM 5059 N N . PHE A 1 471 ? 124.714 152.886 161.256 1.00 62.57 471 PHE A N 1
ATOM 5060 C CA . PHE A 1 471 ? 124.732 153.911 160.224 1.00 62.57 471 PHE A CA 1
ATOM 5061 C C . PHE A 1 471 ? 126.156 154.242 159.805 1.00 62.57 471 PHE A C 1
ATOM 5062 O O . PHE A 1 471 ? 126.434 154.446 158.618 1.00 62.57 471 PHE A O 1
ATOM 5079 N N . GLU A 1 472 ? 127.073 154.309 160.768 1.00 65.09 472 GLU A N 1
ATOM 5080 C CA . GLU A 1 472 ? 128.453 154.647 160.448 1.00 65.09 472 GLU A CA 1
ATOM 5081 C C . GLU A 1 472 ? 129.165 153.487 159.771 1.00 65.09 472 GLU A C 1
ATOM 5082 O O . GLU A 1 472 ? 130.181 153.692 159.100 1.00 65.09 472 GLU A O 1
ATOM 5094 N N . ALA A 1 473 ? 128.654 152.268 159.941 1.00 60.14 473 ALA A N 1
ATOM 5095 C CA . ALA A 1 473 ? 129.199 151.124 159.224 1.00 60.14 473 ALA A CA 1
ATOM 5096 C C . ALA A 1 473 ? 128.624 151.038 157.819 1.00 60.14 473 ALA A C 1
ATOM 5097 O O . ALA A 1 473 ? 129.363 150.841 156.848 1.00 60.14 473 ALA A O 1
ATOM 5104 N N . ALA A 1 474 ? 127.307 151.188 157.691 1.00 60.11 474 ALA A N 1
ATOM 5105 C CA . ALA A 1 474 ? 126.673 151.132 156.382 1.00 60.11 474 ALA A CA 1
ATOM 5106 C C . ALA A 1 474 ? 127.091 152.305 155.511 1.00 60.11 474 ALA A C 1
ATOM 5107 O O . ALA A 1 474 ? 127.237 152.159 154.293 1.00 60.11 474 ALA A O 1
ATOM 5114 N N . THR A 1 475 ? 127.272 153.480 156.110 1.00 61.16 475 THR A N 1
ATOM 5115 C CA . THR A 1 475 ? 127.700 154.639 155.339 1.00 61.16 475 THR A CA 1
ATOM 5116 C C . THR A 1 475 ? 129.100 154.439 154.778 1.00 61.16 475 THR A C 1
ATOM 5117 O O . THR A 1 475 ? 129.438 154.989 153.725 1.00 61.16 475 THR A O 1
ATOM 5128 N N . ALA A 1 476 ? 129.932 153.656 155.465 1.00 58.72 476 ALA A N 1
ATOM 5129 C CA . ALA A 1 476 ? 131.264 153.369 154.952 1.00 58.72 476 ALA A CA 1
ATOM 5130 C C . ALA A 1 476 ? 131.205 152.358 153.821 1.00 58.72 476 ALA A C 1
ATOM 5131 O O . ALA A 1 476 ? 131.900 152.503 152.810 1.00 58.72 476 ALA A O 1
ATOM 5138 N N . LEU A 1 477 ? 130.380 151.325 153.976 1.00 57.74 477 LEU A N 1
ATOM 5139 C CA . LEU A 1 477 ? 130.235 150.324 152.929 1.00 57.74 477 LEU A CA 1
ATOM 5140 C C . LEU A 1 477 ? 129.624 150.925 151.672 1.00 57.74 477 LEU A C 1
ATOM 5141 O O . LEU A 1 477 ? 129.887 150.453 150.561 1.00 57.74 477 LEU A O 1
ATOM 5157 N N . THR A 1 478 ? 128.809 151.966 151.826 1.00 61.10 478 THR A N 1
ATOM 5158 C CA . THR A 1 478 ? 128.180 152.594 150.672 1.00 61.10 478 THR A CA 1
ATOM 5159 C C . THR A 1 478 ? 129.160 153.511 149.952 1.00 61.10 478 THR A C 1
ATOM 5160 O O . THR A 1 478 ? 129.115 153.643 148.724 1.00 61.10 478 THR A O 1
ATOM 5171 N N . ARG A 1 479 ? 130.053 154.158 150.702 1.00 66.18 479 ARG A N 1
ATOM 5172 C CA . ARG A 1 479 ? 131.091 154.973 150.086 1.00 66.18 479 ARG A CA 1
ATOM 5173 C C . ARG A 1 479 ? 132.210 154.127 149.501 1.00 66.18 479 ARG A C 1
ATOM 5174 O O . ARG A 1 479 ? 132.927 154.602 148.614 1.00 66.18 479 ARG A O 1
ATOM 5195 N N . ALA A 1 480 ? 132.378 152.895 149.975 1.00 63.69 480 ALA A N 1
ATOM 5196 C CA . ALA A 1 480 ? 133.312 151.945 149.392 1.00 63.69 480 ALA A CA 1
ATOM 5197 C C . ALA A 1 480 ? 132.651 151.016 148.380 1.00 63.69 480 ALA A C 1
ATOM 5198 O O . ALA A 1 480 ? 133.165 149.921 148.134 1.00 63.69 480 ALA A O 1
ATOM 5205 N N . GLU A 1 481 ? 131.521 151.421 147.803 1.00 67.81 481 GLU A N 1
ATOM 5206 C CA . GLU A 1 481 ? 130.893 150.754 146.667 1.00 67.81 481 GLU A CA 1
ATOM 5207 C C . GLU A 1 481 ? 130.417 149.341 146.983 1.00 67.81 481 GLU A C 1
ATOM 5208 O O . GLU A 1 481 ? 130.198 148.545 146.065 1.00 67.81 481 GLU A O 1
ATOM 5220 N N . LYS A 1 482 ? 130.240 149.011 148.257 1.00 63.34 482 LYS A N 1
ATOM 5221 C CA . LYS A 1 482 ? 129.678 147.725 148.675 1.00 63.34 482 LYS A CA 1
ATOM 5222 C C . LYS A 1 482 ? 128.181 147.843 148.909 1.00 63.34 482 LYS A C 1
ATOM 5223 O O . LYS A 1 482 ? 127.713 147.944 150.039 1.00 63.34 482 LYS A O 1
ATOM 5242 N N . TYR A 1 483 ? 127.411 147.822 147.824 1.00 67.02 483 TYR A N 1
ATOM 5243 C CA . TYR A 1 483 ? 126.000 148.168 147.896 1.00 67.02 483 TYR A CA 1
ATOM 5244 C C . TYR A 1 483 ? 125.117 147.028 148.383 1.00 67.02 483 TYR A C 1
ATOM 5245 O O . TYR A 1 483 ? 123.984 147.288 148.801 1.00 67.02 483 TYR A O 1
ATOM 5263 N N . LYS A 1 484 ? 125.587 145.786 148.336 1.00 66.42 484 LYS A N 1
ATOM 5264 C CA . LYS A 1 484 ? 124.816 144.661 148.848 1.00 66.42 484 LYS A CA 1
ATOM 5265 C C . LYS A 1 484 ? 124.971 144.526 150.357 1.00 66.42 484 LYS A C 1
ATOM 5266 O O . LYS A 1 484 ? 123.999 144.247 151.064 1.00 66.42 484 LYS A O 1
ATOM 5285 N N . GLU A 1 485 ? 126.190 144.713 150.857 1.00 63.35 485 GLU A N 1
ATOM 5286 C CA . GLU A 1 485 ? 126.453 144.535 152.277 1.00 63.35 485 GLU A CA 1
ATOM 5287 C C . GLU A 1 485 ? 125.872 145.666 153.113 1.00 63.35 485 GLU A C 1
ATOM 5288 O O . GLU A 1 485 ? 125.601 145.476 154.303 1.00 63.35 485 GLU A O 1
ATOM 5300 N N . ALA A 1 486 ? 125.674 146.842 152.517 1.00 61.04 486 ALA A N 1
ATOM 5301 C CA . ALA A 1 486 ? 125.242 147.997 153.291 1.00 61.04 486 ALA A CA 1
ATOM 5302 C C . ALA A 1 486 ? 123.761 147.928 153.625 1.00 61.04 486 ALA A C 1
ATOM 5303 O O . ALA A 1 486 ? 123.331 148.428 154.669 1.00 61.04 486 ALA A O 1
ATOM 5310 N N . ILE A 1 487 ? 122.961 147.329 152.743 1.00 62.79 487 ILE A N 1
ATOM 5311 C CA . ILE A 1 487 ? 121.517 147.287 152.946 1.00 62.79 487 ILE A CA 1
ATOM 5312 C C . ILE A 1 487 ? 121.169 146.516 154.206 1.00 62.79 487 ILE A C 1
ATOM 5313 O O . ILE A 1 487 ? 120.172 146.818 154.873 1.00 62.79 487 ILE A O 1
ATOM 5329 N N . ASP A 1 488 ? 121.970 145.512 154.555 1.00 63.14 488 ASP A N 1
ATOM 5330 C CA . ASP A 1 488 ? 121.732 144.760 155.777 1.00 63.14 488 ASP A CA 1
ATOM 5331 C C . ASP A 1 488 ? 121.833 145.632 157.020 1.00 63.14 488 ASP A C 1
ATOM 5332 O O . ASP A 1 488 ? 121.263 145.276 158.057 1.00 63.14 488 ASP A O 1
ATOM 5341 N N . PHE A 1 489 ? 122.529 146.770 156.932 1.00 58.62 489 PHE A N 1
ATOM 5342 C CA . PHE A 1 489 ? 122.754 147.656 158.060 1.00 58.62 489 PHE A CA 1
ATOM 5343 C C . PHE A 1 489 ? 121.928 148.933 158.018 1.00 58.62 489 PHE A C 1
ATOM 5344 O O . PHE A 1 489 ? 121.799 149.590 159.053 1.00 58.62 489 PHE A O 1
ATOM 5361 N N . PHE A 1 490 ? 121.377 149.306 156.860 1.00 61.55 490 PHE A N 1
ATOM 5362 C CA . PHE A 1 490 ? 120.430 150.416 156.808 1.00 61.55 490 PHE A CA 1
ATOM 5363 C C . PHE A 1 490 ? 119.025 149.965 157.172 1.00 61.55 490 PHE A C 1
ATOM 5364 O O . PHE A 1 490 ? 118.328 150.645 157.931 1.00 61.55 490 PHE A O 1
ATOM 5381 N N . THR A 1 491 ? 118.588 148.835 156.623 1.00 64.20 491 THR A N 1
ATOM 5382 C CA . THR A 1 491 ? 117.190 148.438 156.751 1.00 64.20 491 THR A CA 1
ATOM 5383 C C . THR A 1 491 ? 116.737 148.189 158.186 1.00 64.20 491 THR A C 1
ATOM 5384 O O . THR A 1 491 ? 115.557 148.452 158.477 1.00 64.20 491 THR A O 1
ATOM 5395 N N . PRO A 1 492 ? 117.563 147.680 159.106 1.00 66.84 492 PRO A N 1
ATOM 5396 C CA . PRO A 1 492 ? 117.102 147.594 160.499 1.00 66.84 492 PRO A CA 1
ATOM 5397 C C . PRO A 1 492 ? 116.789 148.942 161.114 1.00 66.84 492 PRO A C 1
ATOM 5398 O O . PRO A 1 492 ? 115.882 149.036 161.950 1.00 66.84 492 PRO A O 1
ATOM 5409 N N . LEU A 1 493 ? 117.509 149.993 160.720 1.00 64.69 493 LEU A N 1
ATOM 5410 C CA . LEU A 1 493 ? 117.281 151.317 161.279 1.00 64.69 493 LEU A CA 1
ATOM 5411 C C . LEU A 1 493 ? 115.888 151.845 160.979 1.00 64.69 493 LEU A C 1
ATOM 5412 O O . LEU A 1 493 ? 115.412 152.738 161.686 1.00 64.69 493 LEU A O 1
ATOM 5428 N N . LEU A 1 494 ? 115.228 151.322 159.948 1.00 68.81 494 LEU A N 1
ATOM 5429 C CA . LEU A 1 494 ? 113.892 151.782 159.601 1.00 68.81 494 LEU A CA 1
ATOM 5430 C C . LEU A 1 494 ? 112.857 151.369 160.635 1.00 68.81 494 LEU A C 1
ATOM 5431 O O . LEU A 1 494 ? 111.761 151.936 160.655 1.00 68.81 494 LEU A O 1
ATOM 5447 N N . SER A 1 495 ? 113.177 150.399 161.493 1.00 71.84 495 SER A N 1
ATOM 5448 C CA . SER A 1 495 ? 112.324 150.097 162.632 1.00 71.84 495 SER A CA 1
ATOM 5449 C C . SER A 1 495 ? 112.200 151.270 163.595 1.00 71.84 495 SER A C 1
ATOM 5450 O O . SER A 1 495 ? 111.235 151.314 164.365 1.00 71.84 495 SER A O 1
ATOM 5458 N N . LEU A 1 496 ? 113.142 152.211 163.567 1.00 74.78 496 LEU A N 1
ATOM 5459 C CA . LEU A 1 496 ? 113.117 153.408 164.396 1.00 74.78 496 LEU A CA 1
ATOM 5460 C C . LEU A 1 496 ? 112.648 154.577 163.544 1.00 74.78 496 LEU A C 1
ATOM 5461 O O . LEU A 1 496 ? 113.026 154.685 162.373 1.00 74.78 496 LEU A O 1
ATOM 5477 N N . GLU A 1 497 ? 111.827 155.448 164.132 1.00 78.85 497 GLU A N 1
ATOM 5478 C CA . GLU A 1 497 ? 111.320 156.602 163.399 1.00 78.85 497 GLU A CA 1
ATOM 5479 C C . GLU A 1 497 ? 112.320 157.750 163.390 1.00 78.85 497 GLU A C 1
ATOM 5480 O O . GLU A 1 497 ? 112.334 158.548 162.447 1.00 78.85 497 GLU A O 1
ATOM 5492 N N . GLU A 1 498 ? 113.162 157.855 164.420 1.00 77.36 498 GLU A N 1
ATOM 5493 C CA . GLU A 1 498 ? 114.120 158.950 164.487 1.00 77.36 498 GLU A CA 1
ATOM 5494 C C . GLU A 1 498 ? 115.229 158.827 163.453 1.00 77.36 498 GLU A C 1
ATOM 5495 O O . GLU A 1 498 ? 115.916 159.820 163.190 1.00 77.36 498 GLU A O 1
ATOM 5507 N N . TRP A 1 499 ? 115.422 157.642 162.871 1.00 72.16 499 TRP A N 1
ATOM 5508 C CA . TRP A 1 499 ? 116.370 157.439 161.785 1.00 72.16 499 TRP A CA 1
ATOM 5509 C C . TRP A 1 499 ? 115.724 157.465 160.407 1.00 72.16 499 TRP A C 1
ATOM 5510 O O . TRP A 1 499 ? 116.434 157.317 159.409 1.00 72.16 499 TRP A O 1
ATOM 5531 N N . ARG A 1 500 ? 114.409 157.657 160.322 1.00 76.18 500 ARG A N 1
ATOM 5532 C CA . ARG A 1 500 ? 113.681 157.536 159.062 1.00 76.18 500 ARG A CA 1
ATOM 5533 C C . ARG A 1 500 ? 113.636 158.897 158.364 1.00 76.18 500 ARG A C 1
ATOM 5534 O O . ARG A 1 500 ? 112.605 159.568 158.288 1.00 76.18 500 ARG A O 1
ATOM 5555 N N . THR A 1 501 ? 114.798 159.303 157.857 1.00 77.95 501 THR A N 1
ATOM 5556 C CA . THR A 1 501 ? 114.927 160.535 157.090 1.00 77.95 501 THR A CA 1
ATOM 5557 C C . THR A 1 501 ? 115.829 160.279 155.888 1.00 77.95 501 THR A C 1
ATOM 5558 O O . THR A 1 501 ? 116.162 159.136 155.568 1.00 77.95 501 THR A O 1
ATOM 5569 N N . THR A 1 502 ? 116.221 161.365 155.216 1.00 81.28 502 THR A N 1
ATOM 5570 C CA . THR A 1 502 ? 116.916 161.245 153.938 1.00 81.28 502 THR A CA 1
ATOM 5571 C C . THR A 1 502 ? 118.313 160.661 154.066 1.00 81.28 502 THR A C 1
ATOM 5572 O O . THR A 1 502 ? 118.746 159.932 153.166 1.00 81.28 502 THR A O 1
ATOM 5583 N N . ASP A 1 503 ? 119.036 160.960 155.146 1.00 80.29 503 ASP A N 1
ATOM 5584 C CA . ASP A 1 503 ? 120.402 160.462 155.268 1.00 80.29 503 ASP A CA 1
ATOM 5585 C C . ASP A 1 503 ? 120.459 158.941 155.365 1.00 80.29 503 ASP A C 1
ATOM 5586 O O . ASP A 1 503 ? 121.538 158.365 155.197 1.00 80.29 503 ASP A O 1
ATOM 5595 N N . VAL A 1 504 ? 119.335 158.291 155.653 1.00 72.96 504 VAL A N 1
ATOM 5596 C CA . VAL A 1 504 ? 119.211 156.844 155.531 1.00 72.96 504 VAL A CA 1
ATOM 5597 C C . VAL A 1 504 ? 118.672 156.451 154.164 1.00 72.96 504 VAL A C 1
ATOM 5598 O O . VAL A 1 504 ? 119.189 155.534 153.523 1.00 72.96 504 VAL A O 1
ATOM 5611 N N . PHE A 1 505 ? 117.627 157.134 153.699 1.00 74.04 505 PHE A N 1
ATOM 5612 C CA . PHE A 1 505 ? 116.990 156.755 152.444 1.00 74.04 505 PHE A CA 1
ATOM 5613 C C . PHE A 1 505 ? 117.911 156.931 151.247 1.00 74.04 505 PHE A C 1
ATOM 5614 O O . PHE A 1 505 ? 118.092 155.985 150.472 1.00 74.04 505 PHE A O 1
ATOM 5631 N N . LYS A 1 506 ? 118.486 158.122 151.061 1.00 76.42 506 LYS A N 1
ATOM 5632 C CA . LYS A 1 506 ? 119.224 158.378 149.827 1.00 76.42 506 LYS A CA 1
ATOM 5633 C C . LYS A 1 506 ? 120.460 157.495 149.705 1.00 76.42 506 LYS A C 1
ATOM 5634 O O . LYS A 1 506 ? 120.746 157.027 148.589 1.00 76.42 506 LYS A O 1
ATOM 5653 N N . PRO A 1 507 ? 121.226 157.218 150.766 1.00 71.20 507 PRO A N 1
ATOM 5654 C CA . PRO A 1 507 ? 122.260 156.183 150.624 1.00 71.20 507 PRO A CA 1
ATOM 5655 C C . PRO A 1 507 ? 121.688 154.788 150.488 1.00 71.20 507 PRO A C 1
ATOM 5656 O O . PRO A 1 507 ? 122.376 153.892 149.990 1.00 71.20 507 PRO A O 1
ATOM 5667 N N . LEU A 1 508 ? 120.442 154.577 150.917 1.00 68.52 508 LEU A N 1
ATOM 5668 C CA . LEU A 1 508 ? 119.820 153.263 150.797 1.00 68.52 508 LEU A CA 1
ATOM 5669 C C . LEU A 1 508 ? 119.199 153.059 149.428 1.00 68.52 508 LEU A C 1
ATOM 5670 O O . LEU A 1 508 ? 119.169 151.932 148.923 1.00 68.52 508 LEU A O 1
ATOM 5686 N N . ALA A 1 509 ? 118.681 154.123 148.823 1.00 71.25 509 ALA A N 1
ATOM 5687 C CA . ALA A 1 509 ? 117.967 153.972 147.568 1.00 71.25 509 ALA A CA 1
ATOM 5688 C C . ALA A 1 509 ? 118.910 153.672 146.416 1.00 71.25 509 ALA A C 1
ATOM 5689 O O . ALA A 1 509 ? 118.564 152.887 145.527 1.00 71.25 509 ALA A O 1
ATOM 5696 N N . ARG A 1 510 ? 120.099 154.276 146.406 1.00 71.06 510 ARG A N 1
ATOM 5697 C CA . ARG A 1 510 ? 121.044 153.996 145.331 1.00 71.06 510 ARG A CA 1
ATOM 5698 C C . ARG A 1 510 ? 121.657 152.612 145.494 1.00 71.06 510 ARG A C 1
ATOM 5699 O O . ARG A 1 510 ? 122.080 151.993 144.512 1.00 71.06 510 ARG A O 1
ATOM 5720 N N . CYS A 1 511 ? 121.705 152.102 146.724 1.00 68.10 511 CYS A N 1
ATOM 5721 C CA . CYS A 1 511 ? 122.112 150.716 146.923 1.00 68.10 511 CYS A CA 1
ATOM 5722 C C . CYS A 1 511 ? 121.144 149.763 146.234 1.00 68.10 511 CYS A C 1
ATOM 5723 O O . CYS A 1 511 ? 121.563 148.825 145.550 1.00 68.10 511 CYS A O 1
ATOM 5731 N N . TYR A 1 512 ? 119.841 149.989 146.391 1.00 69.89 512 TYR A N 1
ATOM 5732 C CA . TYR A 1 512 ? 118.871 149.169 145.676 1.00 69.89 512 TYR A CA 1
ATOM 5733 C C . TYR A 1 512 ? 118.896 149.414 144.174 1.00 69.89 512 TYR A C 1
ATOM 5734 O O . TYR A 1 512 ? 118.367 148.592 143.419 1.00 69.89 512 TYR A O 1
ATOM 5752 N N . LYS A 1 513 ? 119.489 150.521 143.721 1.00 74.60 513 LYS A N 1
ATOM 5753 C CA . LYS A 1 513 ? 119.584 150.782 142.290 1.00 74.60 513 LYS A CA 1
ATOM 5754 C C . LYS A 1 513 ? 120.739 150.009 141.667 1.00 74.60 513 LYS A C 1
ATOM 5755 O O . LYS A 1 513 ? 120.613 149.482 140.557 1.00 74.60 513 LYS A O 1
ATOM 5774 N N . GLU A 1 514 ? 121.873 149.942 142.365 1.00 73.73 514 GLU A N 1
ATOM 5775 C CA . GLU A 1 514 ? 123.032 149.227 141.848 1.00 73.73 514 GLU A CA 1
ATOM 5776 C C . GLU A 1 514 ? 122.839 147.716 141.915 1.00 73.73 514 GLU A C 1
ATOM 5777 O O . GLU A 1 514 ? 123.497 146.974 141.179 1.00 73.73 514 GLU A O 1
ATOM 5789 N N . ILE A 1 515 ? 121.947 147.250 142.788 1.00 75.84 515 ILE A N 1
ATOM 5790 C CA . ILE A 1 515 ? 121.622 145.837 142.953 1.00 75.84 515 ILE A CA 1
ATOM 5791 C C . ILE A 1 515 ? 120.490 145.448 141.995 1.00 75.84 515 ILE A C 1
ATOM 5792 O O . ILE A 1 515 ? 119.969 144.329 142.047 1.00 75.84 515 ILE A O 1
ATOM 5808 N N . GLU A 1 516 ? 120.134 146.342 141.069 1.00 80.38 516 GLU A N 1
ATOM 5809 C CA . GLU A 1 516 ? 119.075 146.108 140.089 1.00 80.38 516 GLU A CA 1
ATOM 5810 C C . GLU A 1 516 ? 117.723 145.821 140.738 1.00 80.38 516 GLU A C 1
ATOM 5811 O O . GLU A 1 516 ? 116.873 145.153 140.139 1.00 80.38 516 GLU A O 1
ATOM 5823 N N . SER A 1 517 ? 117.505 146.306 141.956 1.00 77.94 517 SER A N 1
ATOM 5824 C CA . SER A 1 517 ? 116.194 146.253 142.600 1.00 77.94 517 SER A CA 1
ATOM 5825 C C . SER A 1 517 ? 115.466 147.581 142.433 1.00 77.94 517 SER A C 1
ATOM 5826 O O . SER A 1 517 ? 115.267 148.334 143.382 1.00 77.94 517 SER A O 1
ATOM 5834 N N . TYR A 1 518 ? 115.063 147.876 141.197 1.00 79.03 518 TYR A N 1
ATOM 5835 C CA . TYR A 1 518 ? 114.600 149.219 140.873 1.00 79.03 518 TYR A CA 1
ATOM 5836 C C . TYR A 1 518 ? 113.228 149.495 141.467 1.00 79.03 518 TYR A C 1
ATOM 5837 O O . TYR A 1 518 ? 112.987 150.576 142.015 1.00 79.03 518 TYR A O 1
ATOM 5855 N N . GLU A 1 519 ? 112.315 148.530 141.371 1.00 80.26 519 GLU A N 1
ATOM 5856 C CA . GLU A 1 519 ? 110.975 148.719 141.909 1.00 80.26 519 GLU A CA 1
ATOM 5857 C C . GLU A 1 519 ? 110.984 148.944 143.415 1.00 80.26 519 GLU A C 1
ATOM 5858 O O . GLU A 1 519 ? 110.047 149.557 143.939 1.00 80.26 519 GLU A O 1
ATOM 5870 N N . THR A 1 520 ? 112.010 148.467 144.119 1.00 77.02 520 THR A N 1
ATOM 5871 C CA . THR A 1 520 ? 112.160 148.737 145.542 1.00 77.02 520 THR A CA 1
ATOM 5872 C C . THR A 1 520 ? 112.808 150.091 145.800 1.00 77.02 520 THR A C 1
ATOM 5873 O O . THR A 1 520 ? 112.555 150.705 146.838 1.00 77.02 520 THR A O 1
ATOM 5884 N N . ALA A 1 521 ? 113.649 150.561 144.873 1.00 74.79 521 ALA A N 1
ATOM 5885 C CA . ALA A 1 521 ? 114.292 151.861 145.037 1.00 74.79 521 ALA A CA 1
ATOM 5886 C C . ALA A 1 521 ? 113.393 152.996 144.582 1.00 74.79 521 ALA A C 1
ATOM 5887 O O . ALA A 1 521 ? 113.611 154.150 144.962 1.00 74.79 521 ALA A O 1
ATOM 5894 N N . LYS A 1 522 ? 112.378 152.692 143.775 1.00 78.93 522 LYS A N 1
ATOM 5895 C CA . LYS A 1 522 ? 111.450 153.727 143.340 1.00 78.93 522 LYS A CA 1
ATOM 5896 C C . LYS A 1 522 ? 110.747 154.366 144.523 1.00 78.93 522 LYS A C 1
ATOM 5897 O O . LYS A 1 522 ? 110.457 155.566 144.501 1.00 78.93 522 LYS A O 1
ATOM 5916 N N . GLU A 1 523 ? 110.478 153.586 145.566 1.00 79.84 523 GLU A N 1
ATOM 5917 C CA . GLU A 1 523 ? 109.856 154.130 146.765 1.00 79.84 523 GLU A CA 1
ATOM 5918 C C . GLU A 1 523 ? 110.828 155.018 147.528 1.00 79.84 523 GLU A C 1
ATOM 5919 O O . GLU A 1 523 ? 110.531 156.183 147.815 1.00 79.84 523 GLU A O 1
ATOM 5931 N N . PHE A 1 524 ? 112.009 154.487 147.844 1.00 74.08 524 PHE A N 1
ATOM 5932 C CA . PHE A 1 524 ? 112.920 155.183 148.743 1.00 74.08 524 PHE A CA 1
ATOM 5933 C C . PHE A 1 524 ? 113.462 156.468 148.133 1.00 74.08 524 PHE A C 1
ATOM 5934 O O . PHE A 1 524 ? 113.982 157.320 148.861 1.00 74.08 524 PHE A O 1
ATOM 5951 N N . TYR A 1 525 ? 113.359 156.633 146.812 1.00 78.31 525 TYR A N 1
ATOM 5952 C CA . TYR A 1 525 ? 113.569 157.956 146.234 1.00 78.31 525 TYR A CA 1
ATOM 5953 C C . TYR A 1 525 ? 112.325 158.818 146.400 1.00 78.31 525 TYR A C 1
ATOM 5954 O O . TYR A 1 525 ? 112.425 159.995 146.761 1.00 78.31 525 TYR A O 1
ATOM 5972 N N . GLU A 1 526 ? 111.142 158.249 146.155 1.00 81.48 526 GLU A N 1
ATOM 5973 C CA . GLU A 1 526 ? 109.902 159.002 146.314 1.00 81.48 526 GLU A CA 1
ATOM 5974 C C . GLU A 1 526 ? 109.646 159.433 147.753 1.00 81.48 526 GLU A C 1
ATOM 5975 O O . GLU A 1 526 ? 108.846 160.348 147.975 1.00 81.48 526 GLU A O 1
ATOM 5987 N N . LEU A 1 527 ? 110.295 158.797 148.731 1.00 79.39 527 LEU A N 1
ATOM 5988 C CA . LEU A 1 527 ? 110.192 159.244 150.115 1.00 79.39 527 LEU A CA 1
ATOM 5989 C C . LEU A 1 527 ? 111.177 160.364 150.417 1.00 79.39 527 LEU A C 1
ATOM 5990 O O . LEU A 1 527 ? 110.858 161.286 151.174 1.00 79.39 527 LEU A O 1
ATOM 6006 N N . ALA A 1 528 ? 112.376 160.301 149.841 1.00 82.39 528 ALA A N 1
ATOM 6007 C CA . ALA A 1 528 ? 113.406 161.282 150.160 1.00 82.39 528 ALA A CA 1
ATOM 6008 C C . ALA A 1 528 ? 113.049 162.661 149.619 1.00 82.39 528 ALA A C 1
ATOM 6009 O O . ALA A 1 528 ? 113.402 163.685 150.216 1.00 82.39 528 ALA A O 1
ATOM 6016 N N . ILE A 1 529 ? 112.355 162.712 148.479 1.00 88.98 529 ILE A N 1
ATOM 6017 C CA . ILE A 1 529 ? 111.993 164.000 147.893 1.00 88.98 529 ILE A CA 1
ATOM 6018 C C . ILE A 1 529 ? 111.006 164.740 148.781 1.00 88.98 529 ILE A C 1
ATOM 6019 O O . ILE A 1 529 ? 110.994 165.976 148.812 1.00 88.98 529 ILE A O 1
ATOM 6035 N N . LYS A 1 530 ? 110.171 164.009 149.525 1.00 90.02 530 LYS A N 1
ATOM 6036 C CA . LYS A 1 530 ? 109.182 164.649 150.383 1.00 90.02 530 LYS A CA 1
ATOM 6037 C C . LYS A 1 530 ? 109.821 165.436 151.517 1.00 90.02 530 LYS A C 1
ATOM 6038 O O . LYS A 1 530 ? 109.165 166.311 152.093 1.00 90.02 530 LYS A O 1
ATOM 6057 N N . SER A 1 531 ? 111.081 165.148 151.846 1.00 91.04 531 SER A N 1
ATOM 6058 C CA . SER A 1 531 ? 111.771 165.854 152.916 1.00 91.04 531 SER A CA 1
ATOM 6059 C C . SER A 1 531 ? 112.523 167.074 152.402 1.00 91.04 531 SER A C 1
ATOM 6060 O O . SER A 1 531 ? 112.509 168.124 153.054 1.00 91.04 531 SER A O 1
ATOM 6068 N N . GLU A 1 532 ? 113.181 166.952 151.247 1.00 98.82 532 GLU A N 1
ATOM 6069 C CA . GLU A 1 532 ? 113.921 168.061 150.639 1.00 98.82 532 GLU A CA 1
ATOM 6070 C C . GLU A 1 532 ? 113.645 168.085 149.140 1.00 98.82 532 GLU A C 1
ATOM 6071 O O . GLU A 1 532 ? 114.470 167.659 148.325 1.00 98.82 532 GLU A O 1
ATOM 6083 N N . PRO A 1 533 ? 112.467 168.593 148.734 1.00 101.10 533 PRO A N 1
ATOM 6084 C CA . PRO A 1 533 ? 112.166 168.703 147.300 1.00 101.10 533 PRO A CA 1
ATOM 6085 C C . PRO A 1 533 ? 113.149 169.575 146.532 1.00 101.10 533 PRO A C 1
ATOM 6086 O O . PRO A 1 533 ? 113.309 169.413 145.318 1.00 101.10 533 PRO A O 1
ATOM 6097 N N . ASP A 1 534 ? 113.818 170.496 147.225 1.00 103.95 534 ASP A N 1
ATOM 6098 C CA . ASP A 1 534 ? 114.758 171.412 146.592 1.00 103.95 534 ASP A CA 1
ATOM 6099 C C . ASP A 1 534 ? 116.034 170.725 146.115 1.00 103.95 534 ASP A C 1
ATOM 6100 O O . ASP A 1 534 ? 116.848 171.368 145.444 1.00 103.95 534 ASP A O 1
ATOM 6109 N N . ASP A 1 535 ? 116.238 169.451 146.440 1.00 101.14 535 ASP A N 1
ATOM 6110 C CA . ASP A 1 535 ? 117.367 168.685 145.933 1.00 101.14 535 ASP A CA 1
ATOM 6111 C C . ASP A 1 535 ? 116.957 167.993 144.643 1.00 101.14 535 ASP A C 1
ATOM 6112 O O . ASP A 1 535 ? 115.796 167.603 144.479 1.00 101.14 535 ASP A O 1
ATOM 6121 N N . LEU A 1 536 ? 117.918 167.844 143.731 1.00 101.57 536 LEU A N 1
ATOM 6122 C CA . LEU A 1 536 ? 117.687 167.203 142.445 1.00 101.57 536 LEU A CA 1
ATOM 6123 C C . LEU A 1 536 ? 118.676 166.087 142.150 1.00 101.57 536 LEU A C 1
ATOM 6124 O O . LEU A 1 536 ? 118.561 165.447 141.099 1.00 101.57 536 LEU A O 1
ATOM 6140 N N . ASP A 1 537 ? 119.647 165.840 143.034 1.00 98.90 537 ASP A N 1
ATOM 6141 C CA . ASP A 1 537 ? 120.414 164.602 142.963 1.00 98.90 537 ASP A CA 1
ATOM 6142 C C . ASP A 1 537 ? 119.485 163.398 142.979 1.00 98.90 537 ASP A C 1
ATOM 6143 O O . ASP A 1 537 ? 119.742 162.391 142.310 1.00 98.90 537 ASP A O 1
ATOM 6152 N N . ILE A 1 538 ? 118.395 163.490 143.742 1.00 93.00 538 ILE A N 1
ATOM 6153 C CA . ILE A 1 538 ? 117.421 162.410 143.808 1.00 93.00 538 ILE A CA 1
ATOM 6154 C C . ILE A 1 538 ? 116.514 162.440 142.587 1.00 93.00 538 ILE A C 1
ATOM 6155 O O . ILE A 1 538 ? 116.147 161.392 142.043 1.00 93.00 538 ILE A O 1
ATOM 6171 N N . ARG A 1 539 ? 116.135 163.637 142.138 1.00 95.58 539 ARG A N 1
ATOM 6172 C CA . ARG A 1 539 ? 115.175 163.744 141.046 1.00 95.58 539 ARG A CA 1
ATOM 6173 C C . ARG A 1 539 ? 115.745 163.213 139.743 1.00 95.58 539 ARG A C 1
ATOM 6174 O O . ARG A 1 539 ? 115.012 162.620 138.943 1.00 95.58 539 ARG A O 1
ATOM 6195 N N . VAL A 1 540 ? 117.040 163.414 139.509 1.00 95.04 540 VAL A N 1
ATOM 6196 C CA . VAL A 1 540 ? 117.656 162.913 138.286 1.00 95.04 540 VAL A CA 1
ATOM 6197 C C . VAL A 1 540 ? 117.855 161.405 138.371 1.00 95.04 540 VAL A C 1
ATOM 6198 O O . VAL A 1 540 ? 117.633 160.678 137.396 1.00 95.04 540 VAL A O 1
ATOM 6211 N N . SER A 1 541 ? 118.269 160.908 139.538 1.00 89.12 541 SER A N 1
ATOM 6212 C CA . SER A 1 541 ? 118.404 159.469 139.713 1.00 89.12 541 SER A CA 1
ATOM 6213 C C . SER A 1 541 ? 117.045 158.793 139.703 1.00 89.12 541 SER A C 1
ATOM 6214 O O . SER A 1 541 ? 116.886 157.709 139.133 1.00 89.12 541 SER A O 1
ATOM 6222 N N . LEU A 1 542 ? 116.050 159.419 140.326 1.00 87.82 542 LEU A N 1
ATOM 6223 C CA . LEU A 1 542 ? 114.713 158.846 140.313 1.00 87.82 542 LEU A CA 1
ATOM 6224 C C . LEU A 1 542 ? 114.096 158.930 138.926 1.00 87.82 542 LEU A C 1
ATOM 6225 O O . LEU A 1 542 ? 113.192 158.154 138.605 1.00 87.82 542 LEU A O 1
ATOM 6241 N N . ALA A 1 543 ? 114.575 159.853 138.092 1.00 91.20 543 ALA A N 1
ATOM 6242 C CA . ALA A 1 543 ? 114.193 159.842 136.686 1.00 91.20 543 ALA A CA 1
ATOM 6243 C C . ALA A 1 543 ? 114.830 158.664 135.969 1.00 91.20 543 ALA A C 1
ATOM 6244 O O . ALA A 1 543 ? 114.185 158.001 135.149 1.00 91.20 543 ALA A O 1
ATOM 6251 N N . GLU A 1 544 ? 116.096 158.383 136.283 1.00 90.35 544 GLU A N 1
ATOM 6252 C CA . GLU A 1 544 ? 116.815 157.279 135.657 1.00 90.35 544 GLU A CA 1
ATOM 6253 C C . GLU A 1 544 ? 116.105 155.955 135.894 1.00 90.35 544 GLU A C 1
ATOM 6254 O O . GLU A 1 544 ? 116.103 155.074 135.028 1.00 90.35 544 GLU A O 1
ATOM 6266 N N . VAL A 1 545 ? 115.490 155.797 137.066 1.00 85.91 545 VAL A N 1
ATOM 6267 C CA . VAL A 1 545 ? 114.824 154.541 137.384 1.00 85.91 545 VAL A CA 1
ATOM 6268 C C . VAL A 1 545 ? 113.593 154.346 136.511 1.00 85.91 545 VAL A C 1
ATOM 6269 O O . VAL A 1 545 ? 113.224 153.211 136.185 1.00 85.91 545 VAL A O 1
ATOM 6282 N N . TYR A 1 546 ? 112.938 155.435 136.108 1.00 89.67 546 TYR A N 1
ATOM 6283 C CA . TYR A 1 546 ? 111.772 155.270 135.250 1.00 89.67 546 TYR A CA 1
ATOM 6284 C C . TYR A 1 546 ? 112.139 154.806 133.850 1.00 89.67 546 TYR A C 1
ATOM 6285 O O . TYR A 1 546 ? 111.259 154.327 133.129 1.00 89.67 546 TYR A O 1
ATOM 6303 N N . TYR A 1 547 ? 113.402 154.945 133.446 1.00 91.94 547 TYR A N 1
ATOM 6304 C CA . TYR A 1 547 ? 113.855 154.408 132.171 1.00 91.94 547 TYR A CA 1
ATOM 6305 C C . TYR A 1 547 ? 114.350 152.976 132.301 1.00 91.94 547 TYR A C 1
ATOM 6306 O O . TYR A 1 547 ? 114.117 152.161 131.402 1.00 91.94 547 TYR A O 1
ATOM 6324 N N . ARG A 1 548 ? 115.037 152.651 133.399 1.00 84.23 548 ARG A N 1
ATOM 6325 C CA . ARG A 1 548 ? 115.422 151.265 133.636 1.00 84.23 548 ARG A CA 1
ATOM 6326 C C . ARG A 1 548 ? 114.186 150.388 133.739 1.00 84.23 548 ARG A C 1
ATOM 6327 O O . ARG A 1 548 ? 114.192 149.233 133.300 1.00 84.23 548 ARG A O 1
ATOM 6348 N N . LEU A 1 549 ? 113.115 150.925 134.317 1.00 89.38 549 LEU A N 1
ATOM 6349 C CA . LEU A 1 549 ? 111.792 150.354 134.132 1.00 89.38 549 LEU A CA 1
ATOM 6350 C C . LEU A 1 549 ? 111.248 150.762 132.770 1.00 89.38 549 LEU A C 1
ATOM 6351 O O . LEU A 1 549 ? 111.539 151.845 132.259 1.00 89.38 549 LEU A O 1
ATOM 6367 N N . ASN A 1 550 ? 110.450 149.878 132.177 1.00 95.52 550 ASN A N 1
ATOM 6368 C CA . ASN A 1 550 ? 109.874 150.130 130.860 1.00 95.52 550 ASN A CA 1
ATOM 6369 C C . ASN A 1 550 ? 108.609 150.984 130.980 1.00 95.52 550 ASN A C 1
ATOM 6370 O O . ASN A 1 550 ? 107.485 150.531 130.766 1.00 95.52 550 ASN A O 1
ATOM 6381 N N . ASP A 1 551 ? 108.821 152.249 131.335 1.00 101.16 551 ASP A N 1
ATOM 6382 C CA . ASP A 1 551 ? 107.746 153.239 131.418 1.00 101.16 551 ASP A CA 1
ATOM 6383 C C . ASP A 1 551 ? 108.289 154.596 131.000 1.00 101.16 551 ASP A C 1
ATOM 6384 O O . ASP A 1 551 ? 108.545 155.467 131.840 1.00 101.16 551 ASP A O 1
ATOM 6393 N N . PRO A 1 552 ? 108.483 154.818 129.696 1.00 102.60 552 PRO A N 1
ATOM 6394 C CA . PRO A 1 552 ? 108.984 156.130 129.256 1.00 102.60 552 PRO A CA 1
ATOM 6395 C C . PRO A 1 552 ? 107.951 157.237 129.349 1.00 102.60 552 PRO A C 1
ATOM 6396 O O . PRO A 1 552 ? 108.326 158.414 129.286 1.00 102.60 552 PRO A O 1
ATOM 6407 N N . GLU A 1 553 ? 106.666 156.901 129.483 1.00 104.41 553 GLU A N 1
ATOM 6408 C CA . GLU A 1 553 ? 105.626 157.925 129.526 1.00 104.41 553 GLU A CA 1
ATOM 6409 C C . GLU A 1 553 ? 105.816 158.846 130.724 1.00 104.41 553 GLU A C 1
ATOM 6410 O O . GLU A 1 553 ? 105.726 160.072 130.602 1.00 104.41 553 GLU A O 1
ATOM 6422 N N . THR A 1 554 ? 106.075 158.267 131.898 1.00 102.25 554 THR A N 1
ATOM 6423 C CA . THR A 1 554 ? 106.368 159.066 133.080 1.00 102.25 554 THR A CA 1
ATOM 6424 C C . THR A 1 554 ? 107.797 159.588 133.084 1.00 102.25 554 THR A C 1
ATOM 6425 O O . THR A 1 554 ? 108.105 160.499 133.858 1.00 102.25 554 THR A O 1
ATOM 6436 N N . PHE A 1 555 ? 108.674 159.037 132.244 1.00 102.08 555 PHE A N 1
ATOM 6437 C CA . PHE A 1 555 ? 110.066 159.469 132.241 1.00 102.08 555 PHE A CA 1
ATOM 6438 C C . PHE A 1 555 ? 110.201 160.883 131.695 1.00 102.08 555 PHE A C 1
ATOM 6439 O O . PHE A 1 555 ? 110.958 161.699 132.232 1.00 102.08 555 PHE A O 1
ATOM 6456 N N . LYS A 1 556 ? 109.465 161.196 130.628 1.00 105.44 556 LYS A N 1
ATOM 6457 C CA . LYS A 1 556 ? 109.575 162.521 130.028 1.00 105.44 556 LYS A CA 1
ATOM 6458 C C . LYS A 1 556 ? 108.994 163.593 130.943 1.00 105.44 556 LYS A C 1
ATOM 6459 O O . LYS A 1 556 ? 109.514 164.713 131.006 1.00 105.44 556 LYS A O 1
ATOM 6478 N N . HIS A 1 557 ? 107.921 163.268 131.667 1.00 108.33 557 HIS A N 1
ATOM 6479 C CA . HIS A 1 557 ? 107.328 164.240 132.579 1.00 108.33 557 HIS A CA 1
ATOM 6480 C C . HIS A 1 557 ? 108.231 164.521 133.773 1.00 108.33 557 HIS A C 1
ATOM 6481 O O . HIS A 1 557 ? 108.060 165.544 134.444 1.00 108.33 557 HIS A O 1
ATOM 6495 N N . MET A 1 558 ? 109.177 163.625 134.062 1.00 106.83 558 MET A N 1
ATOM 6496 C CA . MET A 1 558 ? 110.136 163.869 135.135 1.00 106.83 558 MET A CA 1
ATOM 6497 C C . MET A 1 558 ? 111.349 164.636 134.627 1.00 106.83 558 MET A C 1
ATOM 6498 O O . MET A 1 558 ? 112.076 165.250 135.417 1.00 106.83 558 MET A O 1
ATOM 6512 N N . LEU A 1 559 ? 111.591 164.609 133.315 1.00 109.09 559 LEU A N 1
ATOM 6513 C CA . LEU A 1 559 ? 112.679 165.402 132.754 1.00 109.09 559 LEU A CA 1
ATOM 6514 C C . LEU A 1 559 ? 112.311 166.878 132.693 1.00 109.09 559 LEU A C 1
ATOM 6515 O O . LEU A 1 559 ? 113.155 167.745 132.947 1.00 109.09 559 LEU A O 1
ATOM 6531 N N . VAL A 1 560 ? 111.061 167.185 132.345 1.00 113.47 560 VAL A N 1
ATOM 6532 C CA . VAL A 1 560 ? 110.644 168.580 132.293 1.00 113.47 560 VAL A CA 1
ATOM 6533 C C . VAL A 1 560 ? 110.623 169.181 133.691 1.00 113.47 560 VAL A C 1
ATOM 6534 O O . VAL A 1 560 ? 110.898 170.374 133.866 1.00 113.47 560 VAL A O 1
ATOM 6547 N N . ASP A 1 561 ? 110.311 168.375 134.707 1.00 115.08 561 ASP A N 1
ATOM 6548 C CA . ASP A 1 561 ? 110.226 168.896 136.067 1.00 115.08 561 ASP A CA 1
ATOM 6549 C C . ASP A 1 561 ? 111.606 169.255 136.604 1.00 115.08 561 ASP A C 1
ATOM 6550 O O . ASP A 1 561 ? 111.767 170.260 137.307 1.00 115.08 561 ASP A O 1
ATOM 6559 N N . VAL A 1 562 ? 112.616 168.449 136.278 1.00 115.12 562 VAL A N 1
ATOM 6560 C CA . VAL A 1 562 ? 113.941 168.653 136.857 1.00 115.12 562 VAL A CA 1
ATOM 6561 C C . VAL A 1 562 ? 114.697 169.755 136.127 1.00 115.12 562 VAL A C 1
ATOM 6562 O O . VAL A 1 562 ? 115.400 170.555 136.754 1.00 115.12 562 VAL A O 1
ATOM 6575 N N . VAL A 1 563 ? 114.585 169.814 134.800 1.00 119.61 563 VAL A N 1
ATOM 6576 C CA . VAL A 1 563 ? 115.330 170.823 134.054 1.00 119.61 563 VAL A CA 1
ATOM 6577 C C . VAL A 1 563 ? 114.771 172.212 134.337 1.00 119.61 563 VAL A C 1
ATOM 6578 O O . VAL A 1 563 ? 115.527 173.178 134.492 1.00 119.61 563 VAL A O 1
ATOM 6591 N N . GLU A 1 564 ? 113.444 172.334 134.427 1.00 120.70 564 GLU A N 1
ATOM 6592 C CA . GLU A 1 564 ? 112.849 173.600 134.838 1.00 120.70 564 GLU A CA 1
ATOM 6593 C C . GLU A 1 564 ? 113.262 173.951 136.259 1.00 120.70 564 GLU A C 1
ATOM 6594 O O . GLU A 1 564 ? 113.449 175.127 136.591 1.00 120.70 564 GLU A O 1
ATOM 6606 N N . MET A 1 565 ? 113.417 172.936 137.110 1.00 122.25 565 MET A N 1
ATOM 6607 C CA . MET A 1 565 ? 113.862 173.172 138.477 1.00 122.25 565 MET A CA 1
ATOM 6608 C C . MET A 1 565 ? 115.303 173.669 138.507 1.00 122.25 565 MET A C 1
ATOM 6609 O O . MET A 1 565 ? 115.699 174.381 139.437 1.00 122.25 565 MET A O 1
ATOM 6623 N N . ARG A 1 566 ? 116.101 173.306 137.499 1.00 122.50 566 ARG A N 1
ATOM 6624 C CA . ARG A 1 566 ? 117.488 173.757 137.450 1.00 122.50 566 ARG A CA 1
ATOM 6625 C C . ARG A 1 566 ? 117.598 175.117 136.772 1.00 122.50 566 ARG A C 1
ATOM 6626 O O . ARG A 1 566 ? 118.402 175.959 137.187 1.00 122.50 566 ARG A O 1
ATOM 6647 N N . LYS A 1 567 ? 116.809 175.345 135.720 1.00 124.68 567 LYS A N 1
ATOM 6648 C CA . LYS A 1 567 ? 116.801 176.655 135.077 1.00 124.68 567 LYS A CA 1
ATOM 6649 C C . LYS A 1 567 ? 116.319 177.740 136.030 1.00 124.68 567 LYS A C 1
ATOM 6650 O O . LYS A 1 567 ? 116.712 178.904 135.895 1.00 124.68 567 LYS A O 1
ATOM 6669 N N . HIS A 1 568 ? 115.476 177.379 136.995 1.00 128.92 568 HIS A N 1
ATOM 6670 C CA . HIS A 1 568 ? 115.034 178.284 138.044 1.00 128.92 568 HIS A CA 1
ATOM 6671 C C . HIS A 1 568 ? 116.140 178.604 139.057 1.00 128.92 568 HIS A C 1
ATOM 6672 O O . HIS A 1 568 ? 116.008 179.572 139.817 1.00 128.92 568 HIS A O 1
ATOM 6686 N N . GLN A 1 569 ? 117.236 177.845 139.057 1.00 130.83 569 GLN A N 1
ATOM 6687 C CA . GLN A 1 569 ? 118.296 177.962 140.053 1.00 130.83 569 GLN A CA 1
ATOM 6688 C C . GLN A 1 569 ? 119.562 178.598 139.502 1.00 130.83 569 GLN A C 1
ATOM 6689 O O . GLN A 1 569 ? 120.279 179.268 140.249 1.00 130.83 569 GLN A O 1
ATOM 6703 N N . VAL A 1 570 ? 119.863 178.398 138.217 1.00 130.08 570 VAL A N 1
ATOM 6704 C CA . VAL A 1 570 ? 121.074 178.977 137.644 1.00 130.08 570 VAL A CA 1
ATOM 6705 C C . VAL A 1 570 ? 120.941 180.479 137.428 1.00 130.08 570 VAL A C 1
ATOM 6706 O O . VAL A 1 570 ? 121.951 181.192 137.442 1.00 130.08 570 VAL A O 1
ATOM 6719 N N . ASP A 1 571 ? 119.722 180.982 137.222 1.00 133.76 571 ASP A N 1
ATOM 6720 C CA . ASP A 1 571 ? 119.540 182.417 137.026 1.00 133.76 571 ASP A CA 1
ATOM 6721 C C . ASP A 1 571 ? 119.926 183.196 138.278 1.00 133.76 571 ASP A C 1
ATOM 6722 O O . ASP A 1 571 ? 120.589 184.237 138.193 1.00 133.76 571 ASP A O 1
ATOM 6731 N N . GLU A 1 572 ? 119.524 182.703 139.451 1.00 134.08 572 GLU A N 1
ATOM 6732 C CA . GLU A 1 572 ? 119.930 183.322 140.707 1.00 134.08 572 GLU A CA 1
ATOM 6733 C C . GLU A 1 572 ? 121.320 182.869 141.133 1.00 134.08 572 GLU A C 1
ATOM 6734 O O . GLU A 1 572 ? 122.043 183.633 141.782 1.00 134.08 572 GLU A O 1
ATOM 6746 N N . THR A 1 573 ? 121.702 181.644 140.780 1.00 133.50 573 THR A N 1
ATOM 6747 C CA . THR A 1 573 ? 123.009 181.090 141.120 1.00 133.50 573 THR A CA 1
ATOM 6748 C C . THR A 1 573 ? 123.208 181.056 142.632 1.00 133.50 573 THR A C 1
ATOM 6749 O O . THR A 1 573 ? 123.328 179.986 143.228 1.00 133.50 573 THR A O 1
ATOM 6760 N N . ASP A 1 612 ? 107.953 148.738 119.686 1.00 122.53 612 ASP A N 1
ATOM 6761 C CA . ASP A 1 612 ? 109.205 148.872 118.952 1.00 122.53 612 ASP A CA 1
ATOM 6762 C C . ASP A 1 612 ? 110.420 148.407 119.754 1.00 122.53 612 ASP A C 1
ATOM 6763 O O . ASP A 1 612 ? 111.554 148.653 119.348 1.00 122.53 612 ASP A O 1
ATOM 6772 N N . ALA A 1 613 ? 110.179 147.729 120.883 1.00 121.67 613 ALA A N 1
ATOM 6773 C CA . ALA A 1 613 ? 111.264 147.299 121.759 1.00 121.67 613 ALA A CA 1
ATOM 6774 C C . ALA A 1 613 ? 112.274 146.416 121.044 1.00 121.67 613 ALA A C 1
ATOM 6775 O O . ALA A 1 613 ? 113.462 146.447 121.383 1.00 121.67 613 ALA A O 1
ATOM 6782 N N . GLU A 1 614 ? 111.830 145.631 120.062 1.00 121.10 614 GLU A N 1
ATOM 6783 C CA . GLU A 1 614 ? 112.760 144.868 119.240 1.00 121.10 614 GLU A CA 1
ATOM 6784 C C . GLU A 1 614 ? 113.414 145.768 118.202 1.00 121.10 614 GLU A C 1
ATOM 6785 O O . GLU A 1 614 ? 114.634 145.727 118.015 1.00 121.10 614 GLU A O 1
ATOM 6797 N N . ARG A 1 615 ? 112.616 146.600 117.527 1.00 118.86 615 ARG A N 1
ATOM 6798 C CA . ARG A 1 615 ? 113.164 147.513 116.532 1.00 118.86 615 ARG A CA 1
ATOM 6799 C C . ARG A 1 615 ? 113.946 148.653 117.172 1.00 118.86 615 ARG A C 1
ATOM 6800 O O . ARG A 1 615 ? 114.701 149.346 116.481 1.00 118.86 615 ARG A O 1
ATOM 6821 N N . GLU A 1 616 ? 113.773 148.878 118.478 1.00 117.14 616 GLU A N 1
ATOM 6822 C CA . GLU A 1 616 ? 114.438 150.003 119.126 1.00 117.14 616 GLU A CA 1
ATOM 6823 C C . GLU A 1 616 ? 115.949 149.824 119.143 1.00 117.14 616 GLU A C 1
ATOM 6824 O O . GLU A 1 616 ? 116.694 150.804 119.020 1.00 117.14 616 GLU A O 1
ATOM 6836 N N . ARG A 1 617 ? 116.422 148.582 119.278 1.00 115.46 617 ARG A N 1
ATOM 6837 C CA . ARG A 1 617 ? 117.834 148.315 119.525 1.00 115.46 617 ARG A CA 1
ATOM 6838 C C . ARG A 1 617 ? 118.584 147.716 118.345 1.00 115.46 617 ARG A C 1
ATOM 6839 O O . ARG A 1 617 ? 119.796 147.913 118.252 1.00 115.46 617 ARG A O 1
ATOM 6860 N N . ILE A 1 618 ? 117.918 146.997 117.437 1.00 112.01 618 ILE A N 1
ATOM 6861 C CA . ILE A 1 618 ? 118.584 146.661 116.179 1.00 112.01 618 ILE A CA 1
ATOM 6862 C C . ILE A 1 618 ? 118.939 147.920 115.404 1.00 112.01 618 ILE A C 1
ATOM 6863 O O . ILE A 1 618 ? 119.936 147.947 114.674 1.00 112.01 618 ILE A O 1
ATOM 6879 N N . GLU A 1 619 ? 118.134 148.975 115.530 1.00 109.30 619 GLU A N 1
ATOM 6880 C CA . GLU A 1 619 ? 118.484 150.242 114.910 1.00 109.30 619 GLU A CA 1
ATOM 6881 C C . GLU A 1 619 ? 119.634 150.922 115.636 1.00 109.30 619 GLU A C 1
ATOM 6882 O O . GLU A 1 619 ? 120.329 151.747 115.035 1.00 109.30 619 GLU A O 1
ATOM 6894 N N . ARG A 1 620 ? 119.845 150.590 116.911 1.00 103.78 620 ARG A N 1
ATOM 6895 C CA . ARG A 1 620 ? 120.972 151.122 117.666 1.00 103.78 620 ARG A CA 1
ATOM 6896 C C . ARG A 1 620 ? 122.210 150.254 117.486 1.00 103.78 620 ARG A C 1
ATOM 6897 O O . ARG A 1 620 ? 123.322 150.769 117.323 1.00 103.78 620 ARG A O 1
ATOM 6918 N N . GLU A 1 621 ? 122.034 148.932 117.534 1.00 99.56 621 GLU A N 1
ATOM 6919 C CA . GLU A 1 621 ? 123.148 148.022 117.293 1.00 99.56 621 GLU A CA 1
ATOM 6920 C C . GLU A 1 621 ? 123.760 148.245 115.916 1.00 99.56 621 GLU A C 1
ATOM 6921 O O . GLU A 1 621 ? 124.965 148.057 115.725 1.00 99.56 621 GLU A O 1
ATOM 6933 N N . ARG A 1 622 ? 122.948 148.660 114.944 1.00 101.68 622 ARG A N 1
ATOM 6934 C CA . ARG A 1 622 ? 123.465 148.871 113.599 1.00 101.68 622 ARG A CA 1
ATOM 6935 C C . ARG A 1 622 ? 124.420 150.054 113.550 1.00 101.68 622 ARG A C 1
ATOM 6936 O O . ARG A 1 622 ? 125.484 149.975 112.927 1.00 101.68 622 ARG A O 1
ATOM 6957 N N . ARG A 1 623 ? 124.060 151.159 114.202 1.00 98.90 623 ARG A N 1
ATOM 6958 C CA . ARG A 1 623 ? 124.865 152.371 114.132 1.00 98.90 623 ARG A CA 1
ATOM 6959 C C . ARG A 1 623 ? 126.000 152.377 115.148 1.00 98.90 623 ARG A C 1
ATOM 6960 O O . ARG A 1 623 ? 126.983 153.103 114.965 1.00 98.90 623 ARG A O 1
ATOM 6981 N N . ILE A 1 624 ? 125.888 151.586 116.217 1.00 90.65 624 ILE A N 1
ATOM 6982 C CA . ILE A 1 624 ? 126.967 151.513 117.197 1.00 90.65 624 ILE A CA 1
ATOM 6983 C C . ILE A 1 624 ? 128.064 150.568 116.721 1.00 90.65 624 ILE A C 1
ATOM 6984 O O . ILE A 1 624 ? 129.241 150.761 117.047 1.00 90.65 624 ILE A O 1
ATOM 7000 N N . THR A 1 625 ? 127.709 149.535 115.952 1.00 88.87 625 THR A N 1
ATOM 7001 C CA . THR A 1 625 ? 128.726 148.641 115.407 1.00 88.87 625 THR A CA 1
ATOM 7002 C C . THR A 1 625 ? 129.516 149.329 114.303 1.00 88.87 625 THR A C 1
ATOM 7003 O O . THR A 1 625 ? 130.708 149.063 114.118 1.00 88.87 625 THR A O 1
ATOM 7014 N N . ALA A 1 626 ? 128.863 150.214 113.551 1.00 88.55 626 ALA A N 1
ATOM 7015 C CA . ALA A 1 626 ? 129.579 150.997 112.552 1.00 88.55 626 ALA A CA 1
ATOM 7016 C C . ALA A 1 626 ? 130.499 152.013 113.211 1.00 88.55 626 ALA A C 1
ATOM 7017 O O . ALA A 1 626 ? 131.562 152.344 112.673 1.00 88.55 626 ALA A O 1
ATOM 7024 N N . LYS A 1 627 ? 130.106 152.522 114.378 1.00 88.22 627 LYS A N 1
ATOM 7025 C CA . LYS A 1 627 ? 130.937 153.485 115.090 1.00 88.22 627 LYS A CA 1
ATOM 7026 C C . LYS A 1 627 ? 132.173 152.815 115.671 1.00 88.22 627 LYS A C 1
ATOM 7027 O O . LYS A 1 627 ? 133.283 153.355 115.598 1.00 88.22 627 LYS A O 1
ATOM 7046 N N . VAL A 1 628 ? 131.996 151.635 116.261 1.00 82.73 628 VAL A N 1
ATOM 7047 C CA . VAL A 1 628 ? 133.069 151.009 117.026 1.00 82.73 628 VAL A CA 1
ATOM 7048 C C . VAL A 1 628 ? 134.091 150.377 116.091 1.00 82.73 628 VAL A C 1
ATOM 7049 O O . VAL A 1 628 ? 135.281 150.287 116.414 1.00 82.73 628 VAL A O 1
ATOM 7062 N N . VAL A 1 629 ? 133.643 149.921 114.921 1.00 84.35 629 VAL A N 1
ATOM 7063 C CA . VAL A 1 629 ? 134.548 149.247 113.997 1.00 84.35 629 VAL A CA 1
ATOM 7064 C C . VAL A 1 629 ? 135.364 150.265 113.211 1.00 84.35 629 VAL A C 1
ATOM 7065 O O . VAL A 1 629 ? 136.553 150.054 112.948 1.00 84.35 629 VAL A O 1
ATOM 7078 N N . ASP A 1 630 ? 134.753 151.391 112.839 1.00 85.75 630 ASP A N 1
ATOM 7079 C CA . ASP A 1 630 ? 135.479 152.408 112.088 1.00 85.75 630 ASP A CA 1
ATOM 7080 C C . ASP A 1 630 ? 136.450 153.157 112.988 1.00 85.75 630 ASP A C 1
ATOM 7081 O O . ASP A 1 630 ? 137.582 153.449 112.585 1.00 85.75 630 ASP A O 1
ATOM 7090 N N . LYS A 1 631 ? 136.027 153.470 114.213 1.00 81.94 631 LYS A N 1
ATOM 7091 C CA . LYS A 1 631 ? 136.929 154.078 115.185 1.00 81.94 631 LYS A CA 1
ATOM 7092 C C . LYS A 1 631 ? 138.092 153.149 115.510 1.00 81.94 631 LYS A C 1
ATOM 7093 O O . LYS A 1 631 ? 139.168 153.608 115.907 1.00 81.94 631 LYS A O 1
ATOM 7112 N N . TYR A 1 632 ? 137.890 151.839 115.356 1.00 82.44 632 TYR A N 1
ATOM 7113 C CA . TYR A 1 632 ? 138.973 150.887 115.565 1.00 82.44 632 TYR A CA 1
ATOM 7114 C C . TYR A 1 632 ? 139.865 150.788 114.334 1.00 82.44 632 TYR A C 1
ATOM 7115 O O . TYR A 1 632 ? 141.075 150.565 114.453 1.00 82.44 632 TYR A O 1
ATOM 7133 N N . GLU A 1 633 ? 139.288 150.950 113.142 1.00 87.93 633 GLU A N 1
ATOM 7134 C CA . GLU A 1 633 ? 140.098 150.963 111.928 1.00 87.93 633 GLU A CA 1
ATOM 7135 C C . GLU A 1 633 ? 140.860 152.274 111.792 1.00 87.93 633 GLU A C 1
ATOM 7136 O O . GLU A 1 633 ? 141.991 152.292 111.294 1.00 87.93 633 GLU A O 1
ATOM 7148 N N . LYS A 1 634 ? 140.256 153.380 112.226 1.00 85.87 634 LYS A N 1
ATOM 7149 C CA . LYS A 1 634 ? 140.968 154.652 112.255 1.00 85.87 634 LYS A CA 1
ATOM 7150 C C . LYS A 1 634 ? 142.085 154.652 113.292 1.00 85.87 634 LYS A C 1
ATOM 7151 O O . LYS A 1 634 ? 142.971 155.511 113.243 1.00 85.87 634 LYS A O 1
ATOM 7170 N N . MET A 1 635 ? 142.054 153.709 114.238 1.00 84.35 635 MET A N 1
ATOM 7171 C CA . MET A 1 635 ? 143.098 153.616 115.251 1.00 84.35 635 MET A CA 1
ATOM 7172 C C . MET A 1 635 ? 144.244 152.719 114.803 1.00 84.35 635 MET A C 1
ATOM 7173 O O . MET A 1 635 ? 145.338 152.793 115.371 1.00 84.35 635 MET A O 1
ATOM 7187 N N . LYS A 1 636 ? 144.021 151.869 113.796 1.00 89.44 636 LYS A N 1
ATOM 7188 C CA . LYS A 1 636 ? 145.069 150.966 113.331 1.00 89.44 636 LYS A CA 1
ATOM 7189 C C . LYS A 1 636 ? 145.909 151.586 112.221 1.00 89.44 636 LYS A C 1
ATOM 7190 O O . LYS A 1 636 ? 147.139 151.466 112.234 1.00 89.44 636 LYS A O 1
ATOM 7209 N N . LYS A 1 637 ? 145.272 152.247 111.252 1.00 94.64 637 LYS A N 1
ATOM 7210 C CA . LYS A 1 637 ? 146.017 152.847 110.151 1.00 94.64 637 LYS A CA 1
ATOM 7211 C C . LYS A 1 637 ? 146.932 153.975 110.604 1.00 94.64 637 LYS A C 1
ATOM 7212 O O . LYS A 1 637 ? 147.880 154.302 109.882 1.00 94.64 637 LYS A O 1
ATOM 7231 N N . PHE A 1 638 ? 146.673 154.570 111.767 1.00 95.30 638 PHE A N 1
ATOM 7232 C CA . PHE A 1 638 ? 147.578 155.526 112.384 1.00 95.30 638 PHE A CA 1
ATOM 7233 C C . PHE A 1 638 ? 147.849 155.073 113.810 1.00 95.30 638 PHE A C 1
ATOM 7234 O O . PHE A 1 638 ? 146.934 154.700 114.545 1.00 95.30 638 PHE A O 1
ATOM 7251 N N . GLU A 1 639 ? 149.122 155.116 114.190 1.00 92.93 639 GLU A N 1
ATOM 7252 C CA . GLU A 1 639 ? 149.589 154.570 115.462 1.00 92.93 639 GLU A CA 1
ATOM 7253 C C . GLU A 1 639 ? 149.319 153.071 115.488 1.00 92.93 639 GLU A C 1
ATOM 7254 O O . GLU A 1 639 ? 149.324 152.414 114.447 1.00 92.93 639 GLU A O 1
ATOM 7266 N N . ASN A 1 645 ? 156.539 162.515 118.686 1.00 89.71 645 ASN A N 1
ATOM 7267 C CA . ASN A 1 645 ? 156.193 163.056 119.993 1.00 89.71 645 ASN A CA 1
ATOM 7268 C C . ASN A 1 645 ? 156.147 161.937 121.024 1.00 89.71 645 ASN A C 1
ATOM 7269 O O . ASN A 1 645 ? 156.800 162.006 122.065 1.00 89.71 645 ASN A O 1
ATOM 7280 N N . GLU A 1 646 ? 155.334 160.921 120.730 1.00 85.56 646 GLU A N 1
ATOM 7281 C CA . GLU A 1 646 ? 155.199 159.720 121.552 1.00 85.56 646 GLU A CA 1
ATOM 7282 C C . GLU A 1 646 ? 154.650 160.006 122.948 1.00 85.56 646 GLU A C 1
ATOM 7283 O O . GLU A 1 646 ? 154.762 159.161 123.840 1.00 85.56 646 GLU A O 1
ATOM 7295 N N . ALA A 1 647 ? 154.072 161.193 123.154 1.00 82.07 647 ALA A N 1
ATOM 7296 C CA . ALA A 1 647 ? 153.271 161.444 124.349 1.00 82.07 647 ALA A CA 1
ATOM 7297 C C . ALA A 1 647 ? 151.973 162.161 124.002 1.00 82.07 647 ALA A C 1
ATOM 7298 O O . ALA A 1 647 ? 151.003 162.097 124.765 1.00 82.07 647 ALA A O 1
ATOM 7305 N N . LYS A 1 648 ? 151.943 162.861 122.864 1.00 83.29 648 LYS A N 1
ATOM 7306 C CA . LYS A 1 648 ? 150.702 163.405 122.332 1.00 83.29 648 LYS A CA 1
ATOM 7307 C C . LYS A 1 648 ? 150.026 162.419 121.388 1.00 83.29 648 LYS A C 1
ATOM 7308 O O . LYS A 1 648 ? 148.811 162.504 121.179 1.00 83.29 648 LYS A O 1
ATOM 7327 N N . GLN A 1 649 ? 150.788 161.489 120.806 1.00 80.30 649 GLN A N 1
ATOM 7328 C CA . GLN A 1 649 ? 150.177 160.406 120.043 1.00 80.30 649 GLN A CA 1
ATOM 7329 C C . GLN A 1 649 ? 149.512 159.393 120.965 1.00 80.30 649 GLN A C 1
ATOM 7330 O O . GLN A 1 649 ? 148.659 158.614 120.526 1.00 80.30 649 GLN A O 1
ATOM 7344 N N . ALA A 1 650 ? 149.895 159.381 122.243 1.00 73.32 650 ALA A N 1
ATOM 7345 C CA . ALA A 1 650 ? 149.246 158.499 123.205 1.00 73.32 650 ALA A CA 1
ATOM 7346 C C . ALA A 1 650 ? 147.906 159.063 123.656 1.00 73.32 650 ALA A C 1
ATOM 7347 O O . ALA A 1 650 ? 146.895 158.352 123.656 1.00 73.32 650 ALA A O 1
ATOM 7354 N N . SER A 1 651 ? 147.878 160.337 124.048 1.00 72.82 651 SER A N 1
ATOM 7355 C CA . SER A 1 651 ? 146.651 160.926 124.572 1.00 72.82 651 SER A CA 1
ATOM 7356 C C . SER A 1 651 ? 145.552 160.941 123.518 1.00 72.82 651 SER A C 1
ATOM 7357 O O . SER A 1 651 ? 144.372 160.757 123.833 1.00 72.82 651 SER A O 1
ATOM 7365 N N . ILE A 1 652 ? 145.921 161.167 122.257 1.00 72.22 652 ILE A N 1
ATOM 7366 C CA . ILE A 1 652 ? 144.947 161.072 121.174 1.00 72.22 652 ILE A CA 1
ATOM 7367 C C . ILE A 1 652 ? 144.569 159.621 120.924 1.00 72.22 652 ILE A C 1
ATOM 7368 O O . ILE A 1 652 ? 143.498 159.335 120.375 1.00 72.22 652 ILE A O 1
ATOM 7384 N N . TRP A 1 653 ? 145.434 158.684 121.313 1.00 68.49 653 TRP A N 1
ATOM 7385 C CA . TRP A 1 653 ? 145.123 157.269 121.163 1.00 68.49 653 TRP A CA 1
ATOM 7386 C C . TRP A 1 653 ? 144.252 156.780 122.310 1.00 68.49 653 TRP A C 1
ATOM 7387 O O . TRP A 1 653 ? 143.289 156.034 122.101 1.00 68.49 653 TRP A O 1
ATOM 7408 N N . ILE A 1 654 ? 144.588 157.184 123.534 1.00 66.00 654 ILE A N 1
ATOM 7409 C CA . ILE A 1 654 ? 143.826 156.758 124.703 1.00 66.00 654 ILE A CA 1
ATOM 7410 C C . ILE A 1 654 ? 142.391 157.254 124.614 1.00 66.00 654 ILE A C 1
ATOM 7411 O O . ILE A 1 654 ? 141.461 156.596 125.095 1.00 66.00 654 ILE A O 1
ATOM 7427 N N . ASN A 1 655 ? 142.184 158.420 124.005 1.00 69.80 655 ASN A N 1
ATOM 7428 C CA . ASN A 1 655 ? 140.831 158.944 123.871 1.00 69.80 655 ASN A CA 1
ATOM 7429 C C . ASN A 1 655 ? 140.003 158.071 122.939 1.00 69.80 655 ASN A C 1
ATOM 7430 O O . ASN A 1 655 ? 138.888 157.664 123.281 1.00 69.80 655 ASN A O 1
ATOM 7441 N N . THR A 1 656 ? 140.544 157.745 121.765 1.00 69.95 656 THR A N 1
ATOM 7442 C CA . THR A 1 656 ? 139.802 156.930 120.810 1.00 69.95 656 THR A CA 1
ATOM 7443 C C . THR A 1 656 ? 139.820 155.447 121.151 1.00 69.95 656 THR A C 1
ATOM 7444 O O . THR A 1 656 ? 139.354 154.645 120.335 1.00 69.95 656 THR A O 1
ATOM 7455 N N . VAL A 1 657 ? 140.356 155.065 122.311 1.00 67.71 657 VAL A N 1
ATOM 7456 C CA . VAL A 1 657 ? 140.232 153.710 122.838 1.00 67.71 657 VAL A CA 1
ATOM 7457 C C . VAL A 1 657 ? 139.294 153.741 124.035 1.00 67.71 657 VAL A C 1
ATOM 7458 O O . VAL A 1 657 ? 138.487 152.826 124.228 1.00 67.71 657 VAL A O 1
ATOM 7471 N N . SER A 1 658 ? 139.388 154.794 124.848 1.00 66.24 658 SER A N 1
ATOM 7472 C CA . SER A 1 658 ? 138.429 154.966 125.932 1.00 66.24 658 SER A CA 1
ATOM 7473 C C . SER A 1 658 ? 137.026 155.198 125.388 1.00 66.24 658 SER A C 1
ATOM 7474 O O . SER A 1 658 ? 136.034 154.903 126.062 1.00 66.24 658 SER A O 1
ATOM 7482 N N . GLU A 1 659 ? 136.922 155.723 124.173 1.00 72.01 659 GLU A N 1
ATOM 7483 C CA . GLU A 1 659 ? 135.660 155.808 123.449 1.00 72.01 659 GLU A CA 1
ATOM 7484 C C . GLU A 1 659 ? 135.205 154.469 122.884 1.00 72.01 659 GLU A C 1
ATOM 7485 O O . GLU A 1 659 ? 134.142 154.441 122.251 1.00 72.01 659 GLU A O 1
ATOM 7497 N N . LEU A 1 660 ? 135.964 153.393 123.091 1.00 68.52 660 LEU A N 1
ATOM 7498 C CA . LEU A 1 660 ? 135.577 152.041 122.717 1.00 68.52 660 LEU A CA 1
ATOM 7499 C C . LEU A 1 660 ? 135.302 151.181 123.937 1.00 68.52 660 LEU A C 1
ATOM 7500 O O . LEU A 1 660 ? 134.310 150.452 123.982 1.00 68.52 660 LEU A O 1
ATOM 7516 N N . VAL A 1 661 ? 136.177 151.268 124.937 1.00 67.31 661 VAL A N 1
ATOM 7517 C CA . VAL A 1 661 ? 136.019 150.510 126.170 1.00 67.31 661 VAL A CA 1
ATOM 7518 C C . VAL A 1 661 ? 134.763 150.936 126.926 1.00 67.31 661 VAL A C 1
ATOM 7519 O O . VAL A 1 661 ? 134.241 150.177 127.751 1.00 67.31 661 VAL A O 1
ATOM 7532 N N . ASP A 1 662 ? 134.249 152.139 126.659 1.00 72.97 662 ASP A N 1
ATOM 7533 C CA . ASP A 1 662 ? 132.968 152.541 127.226 1.00 72.97 662 ASP A CA 1
ATOM 7534 C C . ASP A 1 662 ? 131.796 151.809 126.589 1.00 72.97 662 ASP A C 1
ATOM 7535 O O . ASP A 1 662 ? 130.707 151.787 127.172 1.00 72.97 662 ASP A O 1
ATOM 7544 N N . ILE A 1 663 ? 131.989 151.224 125.405 1.00 68.10 663 ILE A N 1
ATOM 7545 C CA . ILE A 1 663 ? 130.930 150.477 124.738 1.00 68.10 663 ILE A CA 1
ATOM 7546 C C . ILE A 1 663 ? 130.898 149.023 125.184 1.00 68.10 663 ILE A C 1
ATOM 7547 O O . ILE A 1 663 ? 129.839 148.387 125.133 1.00 68.10 663 ILE A O 1
ATOM 7563 N N . PHE A 1 664 ? 132.021 148.487 125.646 1.00 65.80 664 PHE A N 1
ATOM 7564 C CA . PHE A 1 664 ? 132.106 147.103 126.081 1.00 65.80 664 PHE A CA 1
ATOM 7565 C C . PHE A 1 664 ? 131.743 146.963 127.549 1.00 65.80 664 PHE A C 1
ATOM 7566 O O . PHE A 1 664 ? 130.866 146.172 127.907 1.00 65.80 664 PHE A O 1
ATOM 7583 N N . SER A 1 665 ? 132.398 147.744 128.405 1.00 67.78 665 SER A N 1
ATOM 7584 C CA . SER A 1 665 ? 132.148 147.671 129.835 1.00 67.78 665 SER A CA 1
ATOM 7585 C C . SER A 1 665 ? 130.744 148.126 130.210 1.00 67.78 665 SER A C 1
ATOM 7586 O O . SER A 1 665 ? 130.279 147.805 131.308 1.00 67.78 665 SER A O 1
ATOM 7594 N N . SER A 1 666 ? 130.057 148.853 129.327 1.00 70.04 666 SER A N 1
ATOM 7595 C CA . SER A 1 666 ? 128.726 149.360 129.624 1.00 70.04 666 SER A CA 1
ATOM 7596 C C . SER A 1 666 ? 127.616 148.408 129.206 1.00 70.04 666 SER A C 1
ATOM 7597 O O . SER A 1 666 ? 126.495 148.869 128.971 1.00 70.04 666 SER A O 1
ATOM 7605 N N . VAL A 1 667 ? 127.896 147.107 129.102 1.00 71.96 667 VAL A N 1
ATOM 7606 C CA . VAL A 1 667 ? 126.899 146.138 128.657 1.00 71.96 667 VAL A CA 1
ATOM 7607 C C . VAL A 1 667 ? 126.221 145.410 129.806 1.00 71.96 667 VAL A C 1
ATOM 7608 O O . VAL A 1 667 ? 125.158 144.819 129.608 1.00 71.96 667 VAL A O 1
ATOM 7621 N N . LYS A 1 668 ? 126.848 145.358 130.979 1.00 76.56 668 LYS A N 1
ATOM 7622 C CA . LYS A 1 668 ? 126.203 144.962 132.232 1.00 76.56 668 LYS A CA 1
ATOM 7623 C C . LYS A 1 668 ? 125.895 143.465 132.339 1.00 76.56 668 LYS A C 1
ATOM 7624 O O . LYS A 1 668 ? 125.579 142.985 133.432 1.00 76.56 668 LYS A O 1
ATOM 7643 N N . ASN A 1 669 ? 126.042 142.697 131.254 1.00 71.80 669 ASN A N 1
ATOM 7644 C CA . ASN A 1 669 ? 125.928 141.245 131.346 1.00 71.80 669 ASN A CA 1
ATOM 7645 C C . ASN A 1 669 ? 127.235 140.593 131.767 1.00 71.80 669 ASN A C 1
ATOM 7646 O O . ASN A 1 669 ? 127.321 139.361 131.798 1.00 71.80 669 ASN A O 1
ATOM 7657 N N . PHE A 1 670 ? 128.245 141.395 132.102 1.00 65.03 670 PHE A N 1
ATOM 7658 C CA . PHE A 1 670 ? 129.609 140.918 132.269 1.00 65.03 670 PHE A CA 1
ATOM 7659 C C . PHE A 1 670 ? 130.109 141.115 133.686 1.00 65.03 670 PHE A C 1
ATOM 7660 O O . PHE A 1 670 ? 130.959 140.349 134.151 1.00 65.03 670 PHE A O 1
ATOM 7677 N N . PHE A 1 671 ? 129.591 142.119 134.376 1.00 68.26 671 PHE A N 1
ATOM 7678 C CA . PHE A 1 671 ? 130.022 142.475 135.712 1.00 68.26 671 PHE A CA 1
ATOM 7679 C C . PHE A 1 671 ? 128.937 142.085 136.703 1.00 68.26 671 PHE A C 1
ATOM 7680 O O . PHE A 1 671 ? 127.771 142.453 136.535 1.00 68.26 671 PHE A O 1
ATOM 7697 N N . MET A 1 672 ? 129.321 141.334 137.731 1.00 73.81 672 MET A N 1
ATOM 7698 C CA . MET A 1 672 ? 128.408 141.043 138.825 1.00 73.81 672 MET A CA 1
ATOM 7699 C C . MET A 1 672 ? 128.207 142.236 139.748 1.00 73.81 672 MET A C 1
ATOM 7700 O O . MET A 1 672 ? 127.362 142.167 140.647 1.00 73.81 672 MET A O 1
ATOM 7714 N N . LYS A 1 673 ? 128.962 143.315 139.548 1.00 72.60 673 LYS A N 1
ATOM 7715 C CA . LYS A 1 673 ? 128.811 144.551 140.292 1.00 72.60 673 LYS A CA 1
ATOM 7716 C C . LYS A 1 673 ? 128.865 145.705 139.306 1.00 72.60 673 LYS A C 1
ATOM 7717 O O . LYS A 1 673 ? 129.120 145.518 138.116 1.00 72.60 673 LYS A O 1
ATOM 7736 N N . SER A 1 674 ? 128.607 146.906 139.805 1.00 74.10 674 SER A N 1
ATOM 7737 C CA . SER A 1 674 ? 128.708 148.082 138.960 1.00 74.10 674 SER A CA 1
ATOM 7738 C C . SER A 1 674 ? 130.170 148.441 138.730 1.00 74.10 674 SER A C 1
ATOM 7739 O O . SER A 1 674 ? 131.056 148.067 139.502 1.00 74.10 674 SER A O 1
ATOM 7747 N N . ARG A 1 675 ? 130.417 149.168 137.646 1.00 73.12 675 ARG A N 1
ATOM 7748 C CA . ARG A 1 675 ? 131.762 149.636 137.353 1.00 73.12 675 ARG A CA 1
ATOM 7749 C C . ARG A 1 675 ? 132.229 150.603 138.431 1.00 73.12 675 ARG A C 1
ATOM 7750 O O . ARG A 1 675 ? 131.437 151.360 138.997 1.00 73.12 675 ARG A O 1
ATOM 7771 N N . SER A 1 676 ? 133.525 150.575 138.713 1.00 70.85 676 SER A N 1
ATOM 7772 C CA . SER A 1 676 ? 134.082 151.446 139.731 1.00 70.85 676 SER A CA 1
ATOM 7773 C C . SER A 1 676 ? 134.000 152.904 139.299 1.00 70.85 676 SER A C 1
ATOM 7774 O O . SER A 1 676 ? 134.109 153.233 138.116 1.00 70.85 676 SER A O 1
ATOM 7782 N N . ARG A 1 677 ? 133.801 153.784 140.280 1.00 73.01 677 ARG A N 1
ATOM 7783 C CA . ARG A 1 677 ? 133.841 155.215 140.003 1.00 73.01 677 ARG A CA 1
ATOM 7784 C C . ARG A 1 677 ? 135.235 155.640 139.564 1.00 73.01 677 ARG A C 1
ATOM 7785 O O . ARG A 1 677 ? 135.388 156.565 138.759 1.00 73.01 677 ARG A O 1
ATOM 7806 N N . LYS A 1 678 ? 136.265 154.973 140.083 1.00 69.05 678 LYS A N 1
ATOM 7807 C CA . LYS A 1 678 ? 137.638 155.188 139.650 1.00 69.05 678 LYS A CA 1
ATOM 7808 C C . LYS A 1 678 ? 137.848 154.840 138.190 1.00 69.05 678 LYS A C 1
ATOM 7809 O O . LYS A 1 678 ? 138.737 155.421 137.559 1.00 69.05 678 LYS A O 1
ATOM 7828 N N . PHE A 1 679 ? 137.068 153.913 137.642 1.00 65.95 679 PHE A N 1
ATOM 7829 C CA . PHE A 1 679 ? 137.210 153.496 136.256 1.00 65.95 679 PHE A CA 1
ATOM 7830 C C . PHE A 1 679 ? 136.358 154.326 135.311 1.00 65.95 679 PHE A C 1
ATOM 7831 O O . PHE A 1 679 ? 136.791 154.634 134.200 1.00 65.95 679 PHE A O 1
ATOM 7848 N N . VAL A 1 680 ? 135.150 154.701 135.728 1.00 70.17 680 VAL A N 1
ATOM 7849 C CA . VAL A 1 680 ? 134.346 155.596 134.906 1.00 70.17 680 VAL A CA 1
ATOM 7850 C C . VAL A 1 680 ? 134.973 156.981 134.880 1.00 70.17 680 VAL A C 1
ATOM 7851 O O . VAL A 1 680 ? 134.866 157.710 133.888 1.00 70.17 680 VAL A O 1
ATOM 7864 N N . GLY A 1 681 ? 135.644 157.363 135.967 1.00 72.36 681 GLY A N 1
ATOM 7865 C CA . GLY A 1 681 ? 136.404 158.598 135.977 1.00 72.36 681 GLY A CA 1
ATOM 7866 C C . GLY A 1 681 ? 137.492 158.643 134.930 1.00 72.36 681 GLY A C 1
ATOM 7867 O O . GLY A 1 681 ? 137.851 159.728 134.463 1.00 72.36 681 GLY A O 1
ATOM 7871 N N . ILE A 1 682 ? 138.025 157.487 134.551 1.00 71.95 682 ILE A N 1
ATOM 7872 C CA . ILE A 1 682 ? 138.988 157.414 133.462 1.00 71.95 682 ILE A CA 1
ATOM 7873 C C . ILE A 1 682 ? 138.293 157.532 132.110 1.00 71.95 682 ILE A C 1
ATOM 7874 O O . ILE A 1 682 ? 138.903 157.988 131.139 1.00 71.95 682 ILE A O 1
ATOM 7890 N N . LEU A 1 683 ? 137.022 157.150 132.033 1.00 72.79 683 LEU A N 1
ATOM 7891 C CA . LEU A 1 683 ? 136.233 157.304 130.819 1.00 72.79 683 LEU A CA 1
ATOM 7892 C C . LEU A 1 683 ? 135.542 158.659 130.748 1.00 72.79 683 LEU A C 1
ATOM 7893 O O . LEU A 1 683 ? 135.277 159.159 129.650 1.00 72.79 683 LEU A O 1
ATOM 7909 N N . ARG A 1 684 ? 135.246 159.268 131.898 1.00 83.13 684 ARG A N 1
ATOM 7910 C CA . ARG A 1 684 ? 134.743 160.637 131.913 1.00 83.13 684 ARG A CA 1
ATOM 7911 C C . ARG A 1 684 ? 135.841 161.663 131.662 1.00 83.13 684 ARG A C 1
ATOM 7912 O O . ARG A 1 684 ? 135.552 162.864 131.624 1.00 83.13 684 ARG A O 1
ATOM 7933 N N . ARG A 1 685 ? 137.091 161.226 131.490 1.00 85.43 685 ARG A N 1
ATOM 7934 C CA . ARG A 1 685 ? 138.206 162.135 131.259 1.00 85.43 685 ARG A CA 1
ATOM 7935 C C . ARG A 1 685 ? 138.163 162.789 129.881 1.00 85.43 685 ARG A C 1
ATOM 7936 O O . ARG A 1 685 ? 138.973 163.682 129.612 1.00 85.43 685 ARG A O 1
ATOM 7957 N N . THR A 1 686 ? 137.224 162.393 129.013 1.00 99.80 686 THR A N 1
ATOM 7958 C CA . THR A 1 686 ? 137.053 163.051 127.720 1.00 99.80 686 THR A CA 1
ATOM 7959 C C . THR A 1 686 ? 136.750 164.541 127.854 1.00 99.80 686 THR A C 1
ATOM 7960 O O . THR A 1 686 ? 136.927 165.283 126.882 1.00 99.80 686 THR A O 1
ATOM 7971 N N . LYS A 1 687 ? 136.256 164.980 129.015 1.00 109.05 687 LYS A N 1
ATOM 7972 C CA . LYS A 1 687 ? 136.230 166.379 129.445 1.00 109.05 687 LYS A CA 1
ATOM 7973 C C . LYS A 1 687 ? 135.105 167.187 128.803 1.00 109.05 687 LYS A C 1
ATOM 7974 O O . LYS A 1 687 ? 134.877 168.338 129.184 1.00 109.05 687 LYS A O 1
ATOM 7993 N N . LYS A 1 688 ? 134.330 166.603 127.886 1.00 113.52 688 LYS A N 1
ATOM 7994 C CA . LYS A 1 688 ? 133.201 167.335 127.320 1.00 113.52 688 LYS A CA 1
ATOM 7995 C C . LYS A 1 688 ? 132.139 167.666 128.365 1.00 113.52 688 LYS A C 1
ATOM 7996 O O . LYS A 1 688 ? 131.296 168.534 128.116 1.00 113.52 688 LYS A O 1
ATOM 8015 N N . PHE A 1 689 ? 132.158 167.000 129.518 1.00 116.65 689 PHE A N 1
ATOM 8016 C CA . PHE A 1 689 ? 131.158 167.229 130.550 1.00 116.65 689 PHE A CA 1
ATOM 8017 C C . PHE A 1 689 ? 131.380 168.575 131.230 1.00 116.65 689 PHE A C 1
ATOM 8018 O O . PHE A 1 689 ? 132.495 169.103 131.269 1.00 116.65 689 PHE A O 1
ATOM 8035 N N . ASN A 1 690 ? 130.294 169.127 131.769 1.00 117.88 690 ASN A N 1
ATOM 8036 C CA . ASN A 1 690 ? 130.353 170.305 132.626 1.00 117.88 690 ASN A CA 1
ATOM 8037 C C . ASN A 1 690 ? 130.398 169.924 134.103 1.00 117.88 690 ASN A C 1
ATOM 8038 O O . ASN A 1 690 ? 131.341 170.288 134.812 1.00 117.88 690 ASN A O 1
ATOM 8049 N N . THR A 1 691 ? 129.387 169.195 134.571 1.00 117.81 691 THR A N 1
ATOM 8050 C CA . THR A 1 691 ? 129.296 168.775 135.962 1.00 117.81 691 THR A CA 1
ATOM 8051 C C . THR A 1 691 ? 128.742 167.358 135.989 1.00 117.81 691 THR A C 1
ATOM 8052 O O . THR A 1 691 ? 128.076 166.915 135.049 1.00 117.81 691 THR A O 1
ATOM 8063 N N . GLU A 1 692 ? 129.037 166.644 137.078 1.00 116.42 692 GLU A N 1
ATOM 8064 C CA . GLU A 1 692 ? 128.624 165.249 137.193 1.00 116.42 692 GLU A CA 1
ATOM 8065 C C . GLU A 1 692 ? 127.110 165.095 137.147 1.00 116.42 692 GLU A C 1
ATOM 8066 O O . GLU A 1 692 ? 126.614 164.057 136.694 1.00 116.42 692 GLU A O 1
ATOM 8078 N N . LEU A 1 693 ? 126.365 166.103 137.609 1.00 113.02 693 LEU A N 1
ATOM 8079 C CA . LEU A 1 693 ? 124.910 166.060 137.508 1.00 113.02 693 LEU A CA 1
ATOM 8080 C C . LEU A 1 693 ? 124.432 166.689 136.209 1.00 113.02 693 LEU A C 1
ATOM 8081 O O . LEU A 1 693 ? 123.445 166.235 135.620 1.00 113.02 693 LEU A O 1
ATOM 8097 N N . ASP A 1 694 ? 125.095 167.756 135.762 1.00 115.22 694 ASP A N 1
ATOM 8098 C CA . ASP A 1 694 ? 124.772 168.316 134.457 1.00 115.22 694 ASP A CA 1
ATOM 8099 C C . ASP A 1 694 ? 125.009 167.284 133.368 1.00 115.22 694 ASP A C 1
ATOM 8100 O O . ASP A 1 694 ? 124.205 167.161 132.434 1.00 115.22 694 ASP A O 1
ATOM 8109 N N . PHE A 1 695 ? 126.088 166.504 133.501 1.00 111.66 695 PHE A N 1
ATOM 8110 C CA . PHE A 1 695 ? 126.359 165.412 132.570 1.00 111.66 695 PHE A CA 1
ATOM 8111 C C . PHE A 1 695 ? 125.161 164.484 132.435 1.00 111.66 695 PHE A C 1
ATOM 8112 O O . PHE A 1 695 ? 124.815 164.057 131.329 1.00 111.66 695 PHE A O 1
ATOM 8129 N N . GLN A 1 696 ? 124.502 164.176 133.551 1.00 109.17 696 GLN A N 1
ATOM 8130 C CA . GLN A 1 696 ? 123.350 163.287 133.496 1.00 109.17 696 GLN A CA 1
ATOM 8131 C C . GLN A 1 696 ? 122.198 163.924 132.732 1.00 109.17 696 GLN A C 1
ATOM 8132 O O . GLN A 1 696 ? 121.467 163.237 132.012 1.00 109.17 696 GLN A O 1
ATOM 8146 N N . ILE A 1 697 ? 122.024 165.239 132.865 1.00 108.90 697 ILE A N 1
ATOM 8147 C CA . ILE A 1 697 ? 120.876 165.896 132.246 1.00 108.90 697 ILE A CA 1
ATOM 8148 C C . ILE A 1 697 ? 121.065 165.987 130.735 1.00 108.90 697 ILE A C 1
ATOM 8149 O O . ILE A 1 697 ? 120.165 165.636 129.963 1.00 108.90 697 ILE A O 1
ATOM 8165 N N . GLU A 1 698 ? 122.238 166.452 130.283 1.00 109.95 698 GLU A N 1
ATOM 8166 C CA . GLU A 1 698 ? 122.518 166.400 128.849 1.00 109.95 698 GLU A CA 1
ATOM 8167 C C . GLU A 1 698 ? 122.618 164.965 128.348 1.00 109.95 698 GLU A C 1
ATOM 8168 O O . GLU A 1 698 ? 122.519 164.730 127.139 1.00 109.95 698 GLU A O 1
ATOM 8180 N N . ARG A 1 699 ? 122.814 163.999 129.247 1.00 106.34 699 ARG A N 1
ATOM 8181 C CA . ARG A 1 699 ? 122.780 162.597 128.850 1.00 106.34 699 ARG A CA 1
ATOM 8182 C C . ARG A 1 699 ? 121.345 162.096 128.764 1.00 106.34 699 ARG A C 1
ATOM 8183 O O . ARG A 1 699 ? 120.927 161.552 127.738 1.00 106.34 699 ARG A O 1
ATOM 8204 N N . LEU A 1 700 ? 120.567 162.303 129.827 1.00 108.15 700 LEU A N 1
ATOM 8205 C CA . LEU A 1 700 ? 119.212 161.764 129.886 1.00 108.15 700 LEU A CA 1
ATOM 8206 C C . LEU A 1 700 ? 118.281 162.440 128.892 1.00 108.15 700 LEU A C 1
ATOM 8207 O O . LEU A 1 700 ? 117.261 161.857 128.506 1.00 108.15 700 LEU A O 1
ATOM 8223 N N . SER A 1 701 ? 118.592 163.667 128.478 1.00 110.15 701 SER A N 1
ATOM 8224 C CA . SER A 1 701 ? 117.742 164.346 127.507 1.00 110.15 701 SER A CA 1
ATOM 8225 C C . SER A 1 701 ? 117.721 163.596 126.184 1.00 110.15 701 SER A C 1
ATOM 8226 O O . SER A 1 701 ? 116.692 163.558 125.500 1.00 110.15 701 SER A O 1
ATOM 8234 N N . LYS A 1 702 ? 118.846 162.983 125.816 1.00 111.71 702 LYS A N 1
ATOM 8235 C CA . LYS A 1 702 ? 118.924 162.181 124.604 1.00 111.71 702 LYS A CA 1
ATOM 8236 C C . LYS A 1 702 ? 118.485 160.740 124.829 1.00 111.71 702 LYS A C 1
ATOM 8237 O O . LYS A 1 702 ? 118.300 160.005 123.853 1.00 111.71 702 LYS A O 1
ATOM 8256 N N . LEU A 1 703 ? 118.312 160.322 126.087 1.00 109.85 703 LEU A N 1
ATOM 8257 C CA . LEU A 1 703 ? 117.793 158.987 126.375 1.00 109.85 703 LEU A CA 1
ATOM 8258 C C . LEU A 1 703 ? 116.330 158.832 125.992 1.00 109.85 703 LEU A C 1
ATOM 8259 O O . LEU A 1 703 ? 115.813 157.710 125.981 1.00 109.85 703 LEU A O 1
ATOM 8275 N N . ALA A 1 704 ? 115.641 159.937 125.696 1.00 113.09 704 ALA A N 1
ATOM 8276 C CA . ALA A 1 704 ? 114.192 159.896 125.542 1.00 113.09 704 ALA A CA 1
ATOM 8277 C C . ALA A 1 704 ? 113.770 158.997 124.384 1.00 113.09 704 ALA A C 1
ATOM 8278 O O . ALA A 1 704 ? 113.216 157.913 124.602 1.00 113.09 704 ALA A O 1
ATOM 8285 N N . GLU A 1 705 ? 114.025 159.430 123.145 1.00 113.64 705 GLU A N 1
ATOM 8286 C CA . GLU A 1 705 ? 113.671 158.642 121.965 1.00 113.64 705 GLU A CA 1
ATOM 8287 C C . GLU A 1 705 ? 114.842 158.477 121.001 1.00 113.64 705 GLU A C 1
ATOM 8288 O O . GLU A 1 705 ? 114.932 157.463 120.301 1.00 113.64 705 GLU A O 1
ATOM 8300 N N . GLY A 1 706 ? 115.743 159.457 120.957 1.00 114.34 706 GLY A N 1
ATOM 8301 C CA . GLY A 1 706 ? 116.791 159.497 119.962 1.00 114.34 706 GLY A CA 1
ATOM 8302 C C . GLY A 1 706 ? 118.096 158.897 120.448 1.00 114.34 706 GLY A C 1
ATOM 8303 O O . GLY A 1 706 ? 118.198 158.336 121.541 1.00 114.34 706 GLY A O 1
ATOM 8307 N N . ASP A 1 707 ? 119.113 159.026 119.600 1.00 112.96 707 ASP A N 1
ATOM 8308 C CA . ASP A 1 707 ? 120.456 158.560 119.908 1.00 112.96 707 ASP A CA 1
ATOM 8309 C C . ASP A 1 707 ? 121.450 159.462 119.192 1.00 112.96 707 ASP A C 1
ATOM 8310 O O . ASP A 1 707 ? 121.186 159.960 118.094 1.00 112.96 707 ASP A O 1
ATOM 8319 N N . SER A 1 708 ? 122.596 159.675 119.829 1.00 114.56 708 SER A N 1
ATOM 8320 C CA . SER A 1 708 ? 123.645 160.515 119.265 1.00 114.56 708 SER A CA 1
ATOM 8321 C C . SER A 1 708 ? 124.929 160.235 120.035 1.00 114.56 708 SER A C 1
ATOM 8322 O O . SER A 1 708 ? 124.987 159.332 120.873 1.00 114.56 708 SER A O 1
ATOM 8330 N N . VAL A 1 709 ? 125.966 161.014 119.731 1.00 111.64 709 VAL A N 1
ATOM 8331 C CA . VAL A 1 709 ? 127.276 160.792 120.330 1.00 111.64 709 VAL A CA 1
ATOM 8332 C C . VAL A 1 709 ? 127.281 161.342 121.749 1.00 111.64 709 VAL A C 1
ATOM 8333 O O . VAL A 1 709 ? 127.034 162.533 121.969 1.00 111.64 709 VAL A O 1
ATOM 8346 N N . PHE A 1 710 ? 127.575 160.476 122.717 1.00 108.60 710 PHE A N 1
ATOM 8347 C CA . PHE A 1 710 ? 127.758 160.893 124.100 1.00 108.60 710 PHE A CA 1
ATOM 8348 C C . PHE A 1 710 ? 128.350 159.729 124.878 1.00 108.60 710 PHE A C 1
ATOM 8349 O O . PHE A 1 710 ? 128.111 158.560 124.562 1.00 108.60 710 PHE A O 1
ATOM 8366 N N . GLU A 1 711 ? 129.131 160.066 125.901 1.00 99.05 711 GLU A N 1
ATOM 8367 C CA . GLU A 1 711 ? 129.764 159.054 126.730 1.00 99.05 711 GLU A CA 1
ATOM 8368 C C . GLU A 1 711 ? 128.715 158.310 127.549 1.00 99.05 711 GLU A C 1
ATOM 8369 O O . GLU A 1 711 ? 127.695 158.872 127.954 1.00 99.05 711 GLU A O 1
ATOM 8381 N N . GLY A 1 712 ? 128.978 157.029 127.792 1.00 98.87 712 GLY A N 1
ATOM 8382 C CA . GLY A 1 712 ? 128.048 156.184 128.499 1.00 98.87 712 GLY A CA 1
ATOM 8383 C C . GLY A 1 712 ? 126.816 155.889 127.669 1.00 98.87 712 GLY A C 1
ATOM 8384 O O . GLY A 1 712 ? 125.725 156.393 127.952 1.00 98.87 712 GLY A O 1
ATOM 8388 N N . PRO A 1 713 ? 126.963 155.066 126.612 1.00 98.33 713 PRO A N 1
ATOM 8389 C CA . PRO A 1 713 ? 125.821 154.813 125.723 1.00 98.33 713 PRO A CA 1
ATOM 8390 C C . PRO A 1 713 ? 124.666 154.141 126.445 1.00 98.33 713 PRO A C 1
ATOM 8391 O O . PRO A 1 713 ? 124.747 152.981 126.862 1.00 98.33 713 PRO A O 1
ATOM 8402 N N . LEU A 1 714 ? 123.587 154.905 126.614 1.00 96.81 714 LEU A N 1
ATOM 8403 C CA . LEU A 1 714 ? 122.390 154.499 127.353 1.00 96.81 714 LEU A CA 1
ATOM 8404 C C . LEU A 1 714 ? 122.684 154.144 128.817 1.00 96.81 714 LEU A C 1
ATOM 8405 O O . LEU A 1 714 ? 121.898 153.469 129.484 1.00 96.81 714 LEU A O 1
ATOM 8421 N N . MET A 1 715 ? 123.847 154.585 129.312 1.00 94.78 715 MET A N 1
ATOM 8422 C CA . MET A 1 715 ? 124.264 154.595 130.715 1.00 94.78 715 MET A CA 1
ATOM 8423 C C . MET A 1 715 ? 124.593 153.227 131.301 1.00 94.78 715 MET A C 1
ATOM 8424 O O . MET A 1 715 ? 125.386 153.139 132.237 1.00 94.78 715 MET A O 1
ATOM 8438 N N . GLU A 1 716 ? 123.957 152.181 130.779 1.00 85.02 716 GLU A N 1
ATOM 8439 C CA . GLU A 1 716 ? 124.283 150.764 130.854 1.00 85.02 716 GLU A CA 1
ATOM 8440 C C . GLU A 1 716 ? 123.047 150.062 130.323 1.00 85.02 716 GLU A C 1
ATOM 8441 O O . GLU A 1 716 ? 121.963 150.649 130.337 1.00 85.02 716 GLU A O 1
ATOM 8453 N N . GLU A 1 717 ? 123.184 148.818 129.879 1.00 84.86 717 GLU A N 1
ATOM 8454 C CA . GLU A 1 717 ? 122.003 148.057 129.499 1.00 84.86 717 GLU A CA 1
ATOM 8455 C C . GLU A 1 717 ? 122.379 146.607 129.261 1.00 84.86 717 GLU A C 1
ATOM 8456 O O . GLU A 1 717 ? 123.342 146.312 128.553 1.00 84.86 717 GLU A O 1
ATOM 8468 N N . ARG A 1 718 ? 121.583 145.708 129.829 1.00 79.46 718 ARG A N 1
ATOM 8469 C CA . ARG A 1 718 ? 121.688 144.298 129.493 1.00 79.46 718 ARG A CA 1
ATOM 8470 C C . ARG A 1 718 ? 121.046 144.051 128.136 1.00 79.46 718 ARG A C 1
ATOM 8471 O O . ARG A 1 718 ? 119.873 144.376 127.924 1.00 79.46 718 ARG A O 1
ATOM 8492 N N . VAL A 1 719 ? 121.819 143.478 127.217 1.00 82.63 719 VAL A N 1
ATOM 8493 C CA . VAL A 1 719 ? 121.376 143.200 125.859 1.00 82.63 719 VAL A CA 1
ATOM 8494 C C . VAL A 1 719 ? 121.664 141.743 125.545 1.00 82.63 719 VAL A C 1
ATOM 8495 O O . VAL A 1 719 ? 122.630 141.159 126.044 1.00 82.63 719 VAL A O 1
ATOM 8508 N N . THR A 1 720 ? 120.810 141.153 124.715 1.00 86.93 720 THR A N 1
ATOM 8509 C CA . THR A 1 720 ? 121.022 139.783 124.273 1.00 86.93 720 THR A CA 1
ATOM 8510 C C . THR A 1 720 ? 122.291 139.703 123.438 1.00 86.93 720 THR A C 1
ATOM 8511 O O . THR A 1 720 ? 122.425 140.391 122.421 1.00 86.93 720 THR A O 1
ATOM 8522 N N . LEU A 1 721 ? 123.223 138.853 123.867 1.00 84.64 721 LEU A N 1
ATOM 8523 C CA . LEU A 1 721 ? 124.517 138.774 123.202 1.00 84.64 721 LEU A CA 1
ATOM 8524 C C . LEU A 1 721 ? 124.404 138.169 121.810 1.00 84.64 721 LEU A C 1
ATOM 8525 O O . LEU A 1 721 ? 125.200 138.506 120.929 1.00 84.64 721 LEU A O 1
ATOM 8541 N N . THR A 1 722 ? 123.509 137.190 121.642 1.00 87.76 722 THR A N 1
ATOM 8542 C CA . THR A 1 722 ? 123.129 136.518 120.393 1.00 87.76 722 THR A CA 1
ATOM 8543 C C . THR A 1 722 ? 124.269 135.789 119.676 1.00 87.76 722 THR A C 1
ATOM 8544 O O . THR A 1 722 ? 124.029 135.178 118.630 1.00 87.76 722 THR A O 1
ATOM 8555 N N . SER A 1 723 ? 125.486 135.807 120.220 1.00 84.78 723 SER A N 1
ATOM 8556 C CA . SER A 1 723 ? 126.609 135.092 119.630 1.00 84.78 723 SER A CA 1
ATOM 8557 C C . SER A 1 723 ? 127.809 135.212 120.552 1.00 84.78 723 SER A C 1
ATOM 8558 O O . SER A 1 723 ? 127.984 136.217 121.247 1.00 84.78 723 SER A O 1
ATOM 8566 N N . ALA A 1 724 ? 128.636 134.171 120.540 1.00 82.30 724 ALA A N 1
ATOM 8567 C CA . ALA A 1 724 ? 129.963 134.231 121.123 1.00 82.30 724 ALA A CA 1
ATOM 8568 C C . ALA A 1 724 ? 130.977 134.541 120.027 1.00 82.30 724 ALA A C 1
ATOM 8569 O O . ALA A 1 724 ? 130.686 134.453 118.831 1.00 82.30 724 ALA A O 1
ATOM 8576 N N . THR A 1 725 ? 132.182 134.929 120.443 1.00 78.19 725 THR A N 1
ATOM 8577 C CA . THR A 1 725 ? 133.258 135.351 119.545 1.00 78.19 725 THR A CA 1
ATOM 8578 C C . THR A 1 725 ? 132.957 136.668 118.832 1.00 78.19 725 THR A C 1
ATOM 8579 O O . THR A 1 725 ? 133.728 137.077 117.962 1.00 78.19 725 THR A O 1
ATOM 8590 N N . GLU A 1 726 ? 131.860 137.337 119.188 1.00 77.70 726 GLU A N 1
ATOM 8591 C CA . GLU A 1 726 ? 131.500 138.640 118.649 1.00 77.70 726 GLU A CA 1
ATOM 8592 C C . GLU A 1 726 ? 130.537 139.298 119.624 1.00 77.70 726 GLU A C 1
ATOM 8593 O O . GLU A 1 726 ? 129.600 138.664 120.116 1.00 77.70 726 GLU A O 1
ATOM 8605 N N . LEU A 1 727 ? 130.786 140.575 119.914 1.00 74.64 727 LEU A N 1
ATOM 8606 C CA . LEU A 1 727 ? 129.810 141.404 120.611 1.00 74.64 727 LEU A CA 1
ATOM 8607 C C . LEU A 1 727 ? 129.365 142.510 119.668 1.00 74.64 727 LEU A C 1
ATOM 8608 O O . LEU A 1 727 ? 128.188 142.616 119.311 1.00 74.64 727 LEU A O 1
ATOM 8624 N N . ARG A 1 728 ? 130.326 143.336 119.273 1.00 76.97 728 ARG A N 1
ATOM 8625 C CA . ARG A 1 728 ? 130.240 144.223 118.126 1.00 76.97 728 ARG A CA 1
ATOM 8626 C C . ARG A 1 728 ? 131.014 143.536 117.013 1.00 76.97 728 ARG A C 1
ATOM 8627 O O . ARG A 1 728 ? 131.257 142.327 117.087 1.00 76.97 728 ARG A O 1
ATOM 8648 N N . GLY A 1 729 ? 131.393 144.272 115.974 1.00 75.86 729 GLY A N 1
ATOM 8649 C CA . GLY A 1 729 ? 132.317 143.734 114.991 1.00 75.86 729 GLY A CA 1
ATOM 8650 C C . GLY A 1 729 ? 133.620 143.186 115.552 1.00 75.86 729 GLY A C 1
ATOM 8651 O O . GLY A 1 729 ? 134.285 142.405 114.866 1.00 75.86 729 GLY A O 1
ATOM 8655 N N . LEU A 1 730 ? 133.999 143.566 116.772 1.00 71.13 730 LEU A N 1
ATOM 8656 C CA . LEU A 1 730 ? 135.149 143.010 117.468 1.00 71.13 730 LEU A CA 1
ATOM 8657 C C . LEU A 1 730 ? 134.752 141.690 118.117 1.00 71.13 730 LEU A C 1
ATOM 8658 O O . LEU A 1 730 ? 133.564 141.409 118.296 1.00 71.13 730 LEU A O 1
ATOM 8674 N N . SER A 1 731 ? 135.754 140.887 118.490 1.00 69.31 731 SER A N 1
ATOM 8675 C CA . SER A 1 731 ? 135.583 139.444 118.599 1.00 69.31 731 SER A CA 1
ATOM 8676 C C . SER A 1 731 ? 136.132 138.842 119.889 1.00 69.31 731 SER A C 1
ATOM 8677 O O . SER A 1 731 ? 136.508 137.667 119.891 1.00 69.31 731 SER A O 1
ATOM 8685 N N . TYR A 1 732 ? 136.240 139.628 120.960 1.00 67.84 732 TYR A N 1
ATOM 8686 C CA . TYR A 1 732 ? 136.625 139.183 122.304 1.00 67.84 732 TYR A CA 1
ATOM 8687 C C . TYR A 1 732 ? 138.107 138.851 122.444 1.00 67.84 732 TYR A C 1
ATOM 8688 O O . TYR A 1 732 ? 138.577 138.606 123.559 1.00 67.84 732 TYR A O 1
ATOM 8706 N N . GLU A 1 733 ? 138.846 138.834 121.334 1.00 67.33 733 GLU A N 1
ATOM 8707 C CA . GLU A 1 733 ? 140.302 138.822 121.378 1.00 67.33 733 GLU A CA 1
ATOM 8708 C C . GLU A 1 733 ? 140.863 140.076 120.725 1.00 67.33 733 GLU A C 1
ATOM 8709 O O . GLU A 1 733 ? 142.083 140.258 120.683 1.00 67.33 733 GLU A O 1
ATOM 8721 N N . GLN A 1 734 ? 139.988 140.927 120.182 1.00 65.55 734 GLN A N 1
ATOM 8722 C CA . GLN A 1 734 ? 140.334 142.298 119.854 1.00 65.55 734 GLN A CA 1
ATOM 8723 C C . GLN A 1 734 ? 139.958 143.258 120.971 1.00 65.55 734 GLN A C 1
ATOM 8724 O O . GLN A 1 734 ? 140.519 144.354 121.033 1.00 65.55 734 GLN A O 1
ATOM 8738 N N . TRP A 1 735 ? 139.024 142.877 121.850 1.00 62.51 735 TRP A N 1
ATOM 8739 C CA . TRP A 1 735 ? 138.719 143.697 123.018 1.00 62.51 735 TRP A CA 1
ATOM 8740 C C . TRP A 1 735 ? 139.753 143.508 124.115 1.00 62.51 735 TRP A C 1
ATOM 8741 O O . TRP A 1 735 ? 140.218 144.485 124.708 1.00 62.51 735 TRP A O 1
ATOM 8762 N N . PHE A 1 736 ? 140.107 142.257 124.411 1.00 60.63 736 PHE A N 1
ATOM 8763 C CA . PHE A 1 736 ? 141.055 141.989 125.484 1.00 60.63 736 PHE A CA 1
ATOM 8764 C C . PHE A 1 736 ? 142.414 142.598 125.184 1.00 60.63 736 PHE A C 1
ATOM 8765 O O . PHE A 1 736 ? 143.149 142.981 126.101 1.00 60.63 736 PHE A O 1
ATOM 8782 N N . GLU A 1 737 ? 142.765 142.699 123.905 1.00 61.20 737 GLU A N 1
ATOM 8783 C CA . GLU A 1 737 ? 144.010 143.350 123.533 1.00 61.20 737 GLU A CA 1
ATOM 8784 C C . GLU A 1 737 ? 143.957 144.851 123.782 1.00 61.20 737 GLU A C 1
ATOM 8785 O O . GLU A 1 737 ? 145.005 145.500 123.850 1.00 61.20 737 GLU A O 1
ATOM 8797 N N . LEU A 1 738 ? 142.758 145.422 123.920 1.00 59.56 738 LEU A N 1
ATOM 8798 C CA . LEU A 1 738 ? 142.643 146.847 124.203 1.00 59.56 738 LEU A CA 1
ATOM 8799 C C . LEU A 1 738 ? 142.785 147.128 125.690 1.00 59.56 738 LEU A C 1
ATOM 8800 O O . LEU A 1 738 ? 143.519 148.038 126.083 1.00 59.56 738 LEU A O 1
ATOM 8816 N N . PHE A 1 739 ? 142.080 146.367 126.528 1.00 58.13 739 PHE A N 1
ATOM 8817 C CA . PHE A 1 739 ? 142.194 146.521 127.975 1.00 58.13 739 PHE A CA 1
ATOM 8818 C C . PHE A 1 739 ? 143.636 146.389 128.440 1.00 58.13 739 PHE A C 1
ATOM 8819 O O . PHE A 1 739 ? 144.098 147.152 129.296 1.00 58.13 739 PHE A O 1
ATOM 8836 N N . MET A 1 740 ? 144.361 145.415 127.895 1.00 59.38 740 MET A N 1
ATOM 8837 C CA . MET A 1 740 ? 145.733 145.195 128.325 1.00 59.38 740 MET A CA 1
ATOM 8838 C C . MET A 1 740 ? 146.666 146.243 127.739 1.00 59.38 740 MET A C 1
ATOM 8839 O O . MET A 1 740 ? 147.634 146.654 128.388 1.00 59.38 740 MET A O 1
ATOM 8853 N N . GLU A 1 741 ? 146.389 146.689 126.516 1.00 59.79 741 GLU A N 1
ATOM 8854 C CA . GLU A 1 741 ? 147.205 147.726 125.901 1.00 59.79 741 GLU A CA 1
ATOM 8855 C C . GLU A 1 741 ? 146.821 149.102 126.425 1.00 59.79 741 GLU A C 1
ATOM 8856 O O . GLU A 1 741 ? 147.637 150.029 126.411 1.00 59.79 741 GLU A O 1
ATOM 8868 N N . LEU A 1 742 ? 145.581 149.253 126.889 1.00 57.13 742 LEU A N 1
ATOM 8869 C CA . LEU A 1 742 ? 145.159 150.501 127.511 1.00 57.13 742 LEU A CA 1
ATOM 8870 C C . LEU A 1 742 ? 145.684 150.603 128.933 1.00 57.13 742 LEU A C 1
ATOM 8871 O O . LEU A 1 742 ? 145.990 151.698 129.416 1.00 57.13 742 LEU A O 1
ATOM 8887 N N . SER A 1 743 ? 145.787 149.468 129.621 1.00 55.43 743 SER A N 1
ATOM 8888 C CA . SER A 1 743 ? 146.267 149.457 130.994 1.00 55.43 743 SER A CA 1
ATOM 8889 C C . SER A 1 743 ? 147.726 149.874 131.070 1.00 55.43 743 SER A C 1
ATOM 8890 O O . SER A 1 743 ? 148.125 150.607 131.981 1.00 55.43 743 SER A O 1
ATOM 8898 N N . LEU A 1 744 ? 148.532 149.416 130.117 1.00 55.65 744 LEU A N 1
ATOM 8899 C CA . LEU A 1 744 ? 149.964 149.676 130.153 1.00 55.65 744 LEU A CA 1
ATOM 8900 C C . LEU A 1 744 ? 150.285 151.082 129.672 1.00 55.65 744 LEU A C 1
ATOM 8901 O O . LEU A 1 744 ? 151.125 151.770 130.262 1.00 55.65 744 LEU A O 1
ATOM 8917 N N . VAL A 1 745 ? 149.631 151.521 128.601 1.00 55.87 745 VAL A N 1
ATOM 8918 C CA . VAL A 1 745 ? 149.887 152.846 128.052 1.00 55.87 745 VAL A CA 1
ATOM 8919 C C . VAL A 1 745 ? 149.496 153.927 129.050 1.00 55.87 745 VAL A C 1
ATOM 8920 O O . VAL A 1 745 ? 150.224 154.908 129.238 1.00 55.87 745 VAL A O 1
ATOM 8933 N N . ILE A 1 746 ? 148.347 153.771 129.704 1.00 54.86 746 ILE A N 1
ATOM 8934 C CA . ILE A 1 746 ? 147.965 154.703 130.758 1.00 54.86 746 ILE A CA 1
ATOM 8935 C C . ILE A 1 746 ? 148.966 154.647 131.900 1.00 54.86 746 ILE A C 1
ATOM 8936 O O . ILE A 1 746 ? 149.194 155.645 132.594 1.00 54.86 746 ILE A O 1
ATOM 8952 N N . ALA A 1 747 ? 149.573 153.483 132.121 1.00 55.90 747 ALA A N 1
ATOM 8953 C CA . ALA A 1 747 ? 150.517 153.344 133.219 1.00 55.90 747 ALA A CA 1
ATOM 8954 C C . ALA A 1 747 ? 151.865 153.961 132.888 1.00 55.90 747 ALA A C 1
ATOM 8955 O O . ALA A 1 747 ? 152.628 154.309 133.795 1.00 55.90 747 ALA A O 1
ATOM 8962 N N . LYS A 1 748 ? 152.172 154.108 131.602 1.00 56.35 748 LYS A N 1
ATOM 8963 C CA . LYS A 1 748 ? 153.494 154.551 131.183 1.00 56.35 748 LYS A CA 1
ATOM 8964 C C . LYS A 1 748 ? 153.548 156.066 131.045 1.00 56.35 748 LYS A C 1
ATOM 8965 O O . LYS A 1 748 ? 154.487 156.705 131.531 1.00 56.35 748 LYS A O 1
ATOM 8984 N N . TYR A 1 749 ? 152.543 156.657 130.399 1.00 60.31 749 TYR A N 1
ATOM 8985 C CA . TYR A 1 749 ? 152.522 158.086 130.117 1.00 60.31 749 TYR A CA 1
ATOM 8986 C C . TYR A 1 749 ? 151.620 158.882 131.049 1.00 60.31 749 TYR A C 1
ATOM 8987 O O . TYR A 1 749 ? 151.982 159.999 131.428 1.00 60.31 749 TYR A O 1
ATOM 9005 N N . GLN A 1 750 ? 150.466 158.340 131.428 1.00 61.24 750 GLN A N 1
ATOM 9006 C CA . GLN A 1 750 ? 149.549 158.967 132.364 1.00 61.24 750 GLN A CA 1
ATOM 9007 C C . GLN A 1 750 ? 149.759 158.356 133.751 1.00 61.24 750 GLN A C 1
ATOM 9008 O O . GLN A 1 750 ? 150.733 157.625 133.978 1.00 61.24 750 GLN A O 1
ATOM 9022 N N . SER A 1 751 ? 148.866 158.683 134.683 1.00 62.43 751 SER A N 1
ATOM 9023 C CA . SER A 1 751 ? 148.978 158.198 136.053 1.00 62.43 751 SER A CA 1
ATOM 9024 C C . SER A 1 751 ? 148.988 156.680 136.088 1.00 62.43 751 SER A C 1
ATOM 9025 O O . SER A 1 751 ? 148.214 156.024 135.385 1.00 62.43 751 SER A O 1
ATOM 9033 N N . VAL A 1 752 ? 149.880 156.126 136.908 1.00 63.92 752 VAL A N 1
ATOM 9034 C CA . VAL A 1 752 ? 150.015 154.679 137.000 1.00 63.92 752 VAL A CA 1
ATOM 9035 C C . VAL A 1 752 ? 148.833 154.064 137.736 1.00 63.92 752 VAL A C 1
ATOM 9036 O O . VAL A 1 752 ? 148.412 152.947 137.419 1.00 63.92 752 VAL A O 1
ATOM 9049 N N . GLU A 1 753 ? 148.278 154.767 138.718 1.00 66.73 753 GLU A N 1
ATOM 9050 C CA . GLU A 1 753 ? 147.165 154.236 139.493 1.00 66.73 753 GLU A CA 1
ATOM 9051 C C . GLU A 1 753 ? 145.872 154.141 138.697 1.00 66.73 753 GLU A C 1
ATOM 9052 O O . GLU A 1 753 ? 144.934 153.481 139.157 1.00 66.73 753 GLU A O 1
ATOM 9064 N N . ASP A 1 754 ? 145.792 154.780 137.531 1.00 68.26 754 ASP A N 1
ATOM 9065 C CA . ASP A 1 754 ? 144.607 154.707 136.689 1.00 68.26 754 ASP A CA 1
ATOM 9066 C C . ASP A 1 754 ? 144.627 153.489 135.779 1.00 68.26 754 ASP A C 1
ATOM 9067 O O . ASP A 1 754 ? 143.577 152.893 135.520 1.00 68.26 754 ASP A O 1
ATOM 9076 N N . GLY A 1 755 ? 145.803 153.106 135.288 1.00 59.68 755 GLY A N 1
ATOM 9077 C CA . GLY A 1 755 ? 145.891 151.919 134.459 1.00 59.68 755 GLY A CA 1
ATOM 9078 C C . GLY A 1 755 ? 145.635 150.651 135.245 1.00 59.68 755 GLY A C 1
ATOM 9079 O O . GLY A 1 755 ? 145.170 149.650 134.699 1.00 59.68 755 GLY A O 1
ATOM 9083 N N . LEU A 1 756 ? 145.939 150.677 136.540 1.00 60.28 756 LEU A N 1
ATOM 9084 C CA . LEU A 1 756 ? 145.667 149.528 137.392 1.00 60.28 756 LEU A CA 1
ATOM 9085 C C . LEU A 1 756 ? 144.173 149.298 137.569 1.00 60.28 756 LEU A C 1
ATOM 9086 O O . LEU A 1 756 ? 143.750 148.177 137.867 1.00 60.28 756 LEU A O 1
ATOM 9102 N N . SER A 1 757 ? 143.362 150.345 137.415 1.00 61.77 757 SER A N 1
ATOM 9103 C CA . SER A 1 757 ? 141.917 150.181 137.481 1.00 61.77 757 SER A CA 1
ATOM 9104 C C . SER A 1 757 ? 141.358 149.544 136.217 1.00 61.77 757 SER A C 1
ATOM 9105 O O . SER A 1 757 ? 140.268 148.964 136.251 1.00 61.77 757 SER A O 1
ATOM 9113 N N . VAL A 1 758 ? 142.076 149.644 135.100 1.00 59.16 758 VAL A N 1
ATOM 9114 C CA . VAL A 1 758 ? 141.610 149.032 133.861 1.00 59.16 758 VAL A CA 1
ATOM 9115 C C . VAL A 1 758 ? 141.761 147.519 133.930 1.00 59.16 758 VAL A C 1
ATOM 9116 O O . VAL A 1 758 ? 140.937 146.772 133.391 1.00 59.16 758 VAL A O 1
ATOM 9129 N N . VAL A 1 759 ? 142.820 147.046 134.588 1.00 58.28 759 VAL A N 1
ATOM 9130 C CA . VAL A 1 759 ? 143.099 145.615 134.620 1.00 58.28 759 VAL A CA 1
ATOM 9131 C C . VAL A 1 759 ? 142.332 144.943 135.749 1.00 58.28 759 VAL A C 1
ATOM 9132 O O . VAL A 1 759 ? 141.839 143.822 135.585 1.00 58.28 759 VAL A O 1
ATOM 9145 N N . GLU A 1 760 ? 142.202 145.602 136.902 1.00 60.03 760 GLU A N 1
ATOM 9146 C CA . GLU A 1 760 ? 141.322 145.095 137.948 1.00 60.03 760 GLU A CA 1
ATOM 9147 C C . GLU A 1 760 ? 139.870 145.030 137.506 1.00 60.03 760 GLU A C 1
ATOM 9148 O O . GLU A 1 760 ? 139.102 144.245 138.071 1.00 60.03 760 GLU A O 1
ATOM 9160 N N . THR A 1 761 ? 139.476 145.837 136.526 1.00 59.64 761 THR A N 1
ATOM 9161 C CA . THR A 1 761 ? 138.154 145.769 135.928 1.00 59.64 761 THR A CA 1
ATOM 9162 C C . THR A 1 761 ? 138.061 144.706 134.848 1.00 59.64 761 THR A C 1
ATOM 9163 O O . THR A 1 761 ? 136.980 144.161 134.612 1.00 59.64 761 THR A O 1
ATOM 9174 N N . ALA A 1 762 ? 139.173 144.402 134.182 1.00 57.93 762 ALA A N 1
ATOM 9175 C CA . ALA A 1 762 ? 139.167 143.350 133.176 1.00 57.93 762 ALA A CA 1
ATOM 9176 C C . ALA A 1 762 ? 139.172 141.967 133.815 1.00 57.93 762 ALA A C 1
ATOM 9177 O O . ALA A 1 762 ? 138.844 140.974 133.158 1.00 57.93 762 ALA A O 1
ATOM 9184 N N . GLN A 1 763 ? 139.540 141.877 135.094 1.00 58.07 763 GLN A N 1
ATOM 9185 C CA . GLN A 1 763 ? 139.545 140.604 135.804 1.00 58.07 763 GLN A CA 1
ATOM 9186 C C . GLN A 1 763 ? 138.164 140.153 136.253 1.00 58.07 763 GLN A C 1
ATOM 9187 O O . GLN A 1 763 ? 138.065 139.109 136.906 1.00 58.07 763 GLN A O 1
ATOM 9201 N N . GLU A 1 764 ? 137.107 140.896 135.921 1.00 62.23 764 GLU A N 1
ATOM 9202 C CA . GLU A 1 764 ? 135.762 140.597 136.392 1.00 62.23 764 GLU A CA 1
ATOM 9203 C C . GLU A 1 764 ? 134.730 140.759 135.282 1.00 62.23 764 GLU A C 1
ATOM 9204 O O . GLU A 1 764 ? 133.671 141.353 135.513 1.00 62.23 764 GLU A O 1
ATOM 9216 N N . VAL A 1 765 ? 135.016 140.230 134.088 1.00 59.92 765 VAL A N 1
ATOM 9217 C CA . VAL A 1 765 ? 134.206 140.482 132.899 1.00 59.92 765 VAL A CA 1
ATOM 9218 C C . VAL A 1 765 ? 133.367 139.282 132.481 1.00 59.92 765 VAL A C 1
ATOM 9219 O O . VAL A 1 765 ? 132.503 139.419 131.611 1.00 59.92 765 VAL A O 1
ATOM 9232 N N . ASN A 1 766 ? 133.628 138.100 133.038 1.00 63.59 766 ASN A N 1
ATOM 9233 C CA . ASN A 1 766 ? 132.805 136.904 132.848 1.00 63.59 766 ASN A CA 1
ATOM 9234 C C . ASN A 1 766 ? 133.045 136.262 131.484 1.00 63.59 766 ASN A C 1
ATOM 9235 O O . ASN A 1 766 ? 132.430 135.242 131.160 1.00 63.59 766 ASN A O 1
ATOM 9246 N N . VAL A 1 767 ? 133.924 136.855 130.673 1.00 61.79 767 VAL A N 1
ATOM 9247 C CA . VAL A 1 767 ? 134.391 136.249 129.441 1.00 61.79 767 VAL A CA 1
ATOM 9248 C C . VAL A 1 767 ? 135.894 136.038 129.468 1.00 61.79 767 VAL A C 1
ATOM 9249 O O . VAL A 1 767 ? 136.414 135.218 128.705 1.00 61.79 767 VAL A O 1
ATOM 9262 N N . PHE A 1 768 ? 136.601 136.731 130.362 1.00 59.64 768 PHE A N 1
ATOM 9263 C CA . PHE A 1 768 ? 138.056 136.712 130.386 1.00 59.64 768 PHE A CA 1
ATOM 9264 C C . PHE A 1 768 ? 138.565 135.733 131.437 1.00 59.64 768 PHE A C 1
ATOM 9265 O O . PHE A 1 768 ? 139.378 134.858 131.128 1.00 59.64 768 PHE A O 1
ATOM 9282 N N . PHE A 1 769 ? 138.097 135.862 132.682 1.00 63.86 769 PHE A N 1
ATOM 9283 C CA . PHE A 1 769 ? 138.561 134.937 133.709 1.00 63.86 769 PHE A CA 1
ATOM 9284 C C . PHE A 1 769 ? 137.905 133.571 133.576 1.00 63.86 769 PHE A C 1
ATOM 9285 O O . PHE A 1 769 ? 138.429 132.594 134.121 1.00 63.86 769 PHE A O 1
ATOM 9302 N N . GLN A 1 770 ? 136.779 133.476 132.870 1.00 67.91 770 GLN A N 1
ATOM 9303 C CA . GLN A 1 770 ? 136.241 132.170 132.521 1.00 67.91 770 GLN A CA 1
ATOM 9304 C C . GLN A 1 770 ? 137.184 131.398 131.612 1.00 67.91 770 GLN A C 1
ATOM 9305 O O . GLN A 1 770 ? 137.256 130.169 131.714 1.00 67.91 770 GLN A O 1
ATOM 9319 N N . ASP A 1 771 ? 137.911 132.095 130.737 1.00 68.60 771 ASP A N 1
ATOM 9320 C CA . ASP A 1 771 ? 138.816 131.465 129.790 1.00 68.60 771 ASP A CA 1
ATOM 9321 C C . ASP A 1 771 ? 140.230 131.491 130.346 1.00 68.60 771 ASP A C 1
ATOM 9322 O O . ASP A 1 771 ? 140.694 132.573 130.737 1.00 68.60 771 ASP A O 1
ATOM 9331 N N . PRO A 1 772 ? 140.961 130.378 130.406 1.00 69.58 772 PRO A N 1
ATOM 9332 C CA . PRO A 1 772 ? 142.401 130.487 130.646 1.00 69.58 772 PRO A CA 1
ATOM 9333 C C . PRO A 1 772 ? 143.095 131.085 129.433 1.00 69.58 772 PRO A C 1
ATOM 9334 O O . PRO A 1 772 ? 142.486 131.330 128.390 1.00 69.58 772 PRO A O 1
ATOM 9345 N N . GLU A 1 773 ? 144.392 131.356 129.605 1.00 69.66 773 GLU A N 1
ATOM 9346 C CA . GLU A 1 773 ? 145.226 132.087 128.650 1.00 69.66 773 GLU A CA 1
ATOM 9347 C C . GLU A 1 773 ? 144.816 133.552 128.510 1.00 69.66 773 GLU A C 1
ATOM 9348 O O . GLU A 1 773 ? 145.316 134.249 127.622 1.00 69.66 773 GLU A O 1
ATOM 9360 N N . ARG A 1 774 ? 143.910 134.026 129.367 1.00 62.50 774 ARG A N 1
ATOM 9361 C CA . ARG A 1 774 ? 143.585 135.437 129.500 1.00 62.50 774 ARG A CA 1
ATOM 9362 C C . ARG A 1 774 ? 143.706 135.884 130.943 1.00 62.50 774 ARG A C 1
ATOM 9363 O O . ARG A 1 774 ? 144.179 136.990 131.217 1.00 62.50 774 ARG A O 1
ATOM 9384 N N . VAL A 1 775 ? 143.281 135.029 131.872 1.00 60.65 775 VAL A N 1
ATOM 9385 C CA . VAL A 1 775 ? 143.556 135.267 133.282 1.00 60.65 775 VAL A CA 1
ATOM 9386 C C . VAL A 1 775 ? 145.039 135.106 133.572 1.00 60.65 775 VAL A C 1
ATOM 9387 O O . VAL A 1 775 ? 145.530 135.585 134.598 1.00 60.65 775 VAL A O 1
ATOM 9400 N N . LYS A 1 776 ? 145.778 134.426 132.694 1.00 57.29 776 LYS A N 1
ATOM 9401 C CA . LYS A 1 776 ? 147.227 134.399 132.838 1.00 57.29 776 LYS A CA 1
ATOM 9402 C C . LYS A 1 776 ? 147.815 135.779 132.590 1.00 57.29 776 LYS A C 1
ATOM 9403 O O . LYS A 1 776 ? 148.614 136.275 133.389 1.00 57.29 776 LYS A O 1
ATOM 9422 N N . MET A 1 777 ? 147.408 136.428 131.498 1.00 57.74 777 MET A N 1
ATOM 9423 C CA . MET A 1 777 ? 148.014 137.703 131.138 1.00 57.74 777 MET A CA 1
ATOM 9424 C C . MET A 1 777 ? 147.646 138.795 132.127 1.00 57.74 777 MET A C 1
ATOM 9425 O O . MET A 1 777 ? 148.486 139.630 132.479 1.00 57.74 777 MET A O 1
ATOM 9439 N N . MET A 1 778 ? 146.393 138.816 132.580 1.00 57.57 778 MET A N 1
ATOM 9440 C CA . MET A 1 778 ? 145.967 139.861 133.501 1.00 57.57 778 MET A CA 1
ATOM 9441 C C . MET A 1 778 ? 146.727 139.784 134.817 1.00 57.57 778 MET A C 1
ATOM 9442 O O . MET A 1 778 ? 146.877 140.792 135.515 1.00 57.57 778 MET A O 1
ATOM 9456 N N . LYS A 1 779 ? 147.215 138.597 135.173 1.00 54.38 779 LYS A N 1
ATOM 9457 C CA . LYS A 1 779 ? 148.019 138.462 136.379 1.00 54.38 779 LYS A CA 1
ATOM 9458 C C . LYS A 1 779 ? 149.434 138.981 136.164 1.00 54.38 779 LYS A C 1
ATOM 9459 O O . LYS A 1 779 ? 150.090 139.413 137.118 1.00 54.38 779 LYS A O 1
ATOM 9478 N N . PHE A 1 780 ? 149.922 138.949 134.923 1.00 51.68 780 PHE A N 1
ATOM 9479 C CA . PHE A 1 780 ? 151.219 139.540 134.610 1.00 51.68 780 PHE A CA 1
ATOM 9480 C C . PHE A 1 780 ? 151.111 141.037 134.360 1.00 51.68 780 PHE A C 1
ATOM 9481 O O . PHE A 1 780 ? 151.942 141.808 134.852 1.00 51.68 780 PHE A O 1
ATOM 9498 N N . VAL A 1 781 ? 150.119 141.459 133.574 1.00 50.76 781 VAL A N 1
ATOM 9499 C CA . VAL A 1 781 ? 149.916 142.880 133.314 1.00 50.76 781 VAL A CA 1
ATOM 9500 C C . VAL A 1 781 ? 149.699 143.633 134.615 1.00 50.76 781 VAL A C 1
ATOM 9501 O O . VAL A 1 781 ? 150.145 144.775 134.772 1.00 50.76 781 VAL A O 1
ATOM 9514 N N . LYS A 1 782 ? 148.998 143.016 135.561 1.00 52.30 782 LYS A N 1
ATOM 9515 C CA . LYS A 1 782 ? 148.777 143.661 136.844 1.00 52.30 782 LYS A CA 1
ATOM 9516 C C . LYS A 1 782 ? 150.062 143.705 137.656 1.00 52.30 782 LYS A C 1
ATOM 9517 O O . LYS A 1 782 ? 150.271 144.627 138.449 1.00 52.30 782 LYS A O 1
ATOM 9536 N N . LEU A 1 783 ? 150.937 142.718 137.472 1.00 52.63 783 LEU A N 1
ATOM 9537 C CA . LEU A 1 783 ? 152.224 142.736 138.153 1.00 52.63 783 LEU A CA 1
ATOM 9538 C C . LEU A 1 783 ? 153.108 143.847 137.613 1.00 52.63 783 LEU A C 1
ATOM 9539 O O . LEU A 1 783 ? 153.729 144.587 138.382 1.00 52.63 783 LEU A O 1
ATOM 9555 N N . ALA A 1 784 ? 153.178 143.974 136.285 1.00 50.98 784 ALA A N 1
ATOM 9556 C CA . ALA A 1 784 ? 154.014 144.991 135.654 1.00 50.98 784 ALA A CA 1
ATOM 9557 C C . ALA A 1 784 ? 153.670 146.389 136.146 1.00 50.98 784 ALA A C 1
ATOM 9558 O O . ALA A 1 784 ? 154.540 147.264 136.218 1.00 50.98 784 ALA A O 1
ATOM 9565 N N . ILE A 1 785 ? 152.406 146.613 136.488 1.00 52.62 785 ILE A N 1
ATOM 9566 C CA . ILE A 1 785 ? 151.958 147.907 136.977 1.00 52.62 785 ILE A CA 1
ATOM 9567 C C . ILE A 1 785 ? 152.236 148.047 138.466 1.00 52.62 785 ILE A C 1
ATOM 9568 O O . ILE A 1 785 ? 152.609 149.124 138.939 1.00 52.62 785 ILE A O 1
ATOM 9584 N N . VAL A 1 786 ? 152.069 146.965 139.225 1.00 54.61 786 VAL A N 1
ATOM 9585 C CA . VAL A 1 786 ? 152.285 147.020 140.666 1.00 54.61 786 VAL A CA 1
ATOM 9586 C C . VAL A 1 786 ? 153.749 147.284 140.993 1.00 54.61 786 VAL A C 1
ATOM 9587 O O . VAL A 1 786 ? 154.069 147.786 142.077 1.00 54.61 786 VAL A O 1
ATOM 9600 N N . LEU A 1 787 ? 154.660 146.964 140.075 1.00 53.04 787 LEU A N 1
ATOM 9601 C CA . LEU A 1 787 ? 156.058 147.333 140.256 1.00 53.04 787 LEU A CA 1
ATOM 9602 C C . LEU A 1 787 ? 156.222 148.842 140.361 1.00 53.04 787 LEU A C 1
ATOM 9603 O O . LEU A 1 787 ? 157.148 149.330 141.019 1.00 53.04 787 LEU A O 1
ATOM 9619 N N . GLN A 1 788 ? 155.329 149.594 139.724 1.00 58.71 788 GLN A N 1
ATOM 9620 C CA . GLN A 1 788 ? 155.418 151.042 139.643 1.00 58.71 788 GLN A CA 1
ATOM 9621 C C . GLN A 1 788 ? 154.528 151.757 140.655 1.00 58.71 788 GLN A C 1
ATOM 9622 O O . GLN A 1 788 ? 154.511 152.991 140.678 1.00 58.71 788 GLN A O 1
ATOM 9636 N N . MET A 1 789 ? 153.792 151.018 141.488 1.00 67.82 789 MET A N 1
ATOM 9637 C CA . MET A 1 789 ? 153.043 151.631 142.575 1.00 67.82 789 MET A CA 1
ATOM 9638 C C . MET A 1 789 ? 153.943 152.113 143.699 1.00 67.82 789 MET A C 1
ATOM 9639 O O . MET A 1 789 ? 153.587 153.073 144.390 1.00 67.82 789 MET A O 1
ATOM 9653 N N . ASP A 1 790 ? 155.089 151.466 143.895 1.00 71.03 790 ASP A N 1
ATOM 9654 C CA . ASP A 1 790 ? 155.947 151.699 145.053 1.00 71.03 790 ASP A CA 1
ATOM 9655 C C . ASP A 1 790 ? 155.166 151.496 146.350 1.00 71.03 790 ASP A C 1
ATOM 9656 O O . ASP A 1 790 ? 155.076 152.383 147.201 1.00 71.03 790 ASP A O 1
ATOM 9665 N N . ASP A 1 791 ? 154.594 150.301 146.491 1.00 72.05 791 ASP A N 1
ATOM 9666 C CA . ASP A 1 791 ? 153.977 149.878 147.744 1.00 72.05 791 ASP A CA 1
ATOM 9667 C C . ASP A 1 791 ? 154.225 148.389 147.928 1.00 72.05 791 ASP A C 1
ATOM 9668 O O . ASP A 1 791 ? 154.149 147.615 146.970 1.00 72.05 791 ASP A O 1
ATOM 9677 N N . GLU A 1 792 ? 154.543 147.999 149.161 1.00 65.15 792 GLU A N 1
ATOM 9678 C CA . GLU A 1 792 ? 155.076 146.667 149.417 1.00 65.15 792 GLU A CA 1
ATOM 9679 C C . GLU A 1 792 ? 153.997 145.595 149.352 1.00 65.15 792 GLU A C 1
ATOM 9680 O O . GLU A 1 792 ? 154.126 144.611 148.618 1.00 65.15 792 GLU A O 1
ATOM 9692 N N . GLU A 1 793 ? 152.922 145.767 150.119 1.00 70.16 793 GLU A N 1
ATOM 9693 C CA . GLU A 1 793 ? 152.081 144.635 150.488 1.00 70.16 793 GLU A CA 1
ATOM 9694 C C . GLU A 1 793 ? 150.944 144.366 149.511 1.00 70.16 793 GLU A C 1
ATOM 9695 O O . GLU A 1 793 ? 149.922 143.809 149.926 1.00 70.16 793 GLU A O 1
ATOM 9707 N N . GLU A 1 794 ? 151.088 144.745 148.242 1.00 66.16 794 GLU A N 1
ATOM 9708 C CA . GLU A 1 794 ? 150.277 144.185 147.169 1.00 66.16 794 GLU A CA 1
ATOM 9709 C C . GLU A 1 794 ? 151.111 143.569 146.062 1.00 66.16 794 GLU A C 1
ATOM 9710 O O . GLU A 1 794 ? 150.625 142.676 145.368 1.00 66.16 794 GLU A O 1
ATOM 9722 N N . LEU A 1 795 ? 152.345 144.038 145.877 1.00 59.49 795 LEU A N 1
ATOM 9723 C CA . LEU A 1 795 ? 153.305 143.318 145.051 1.00 59.49 795 LEU A CA 1
ATOM 9724 C C . LEU A 1 795 ? 153.420 141.867 145.488 1.00 59.49 795 LEU A C 1
ATOM 9725 O O . LEU A 1 795 ? 153.357 140.955 144.656 1.00 59.49 795 LEU A O 1
ATOM 9741 N N . ALA A 1 796 ? 153.593 141.636 146.788 1.00 59.27 796 ALA A N 1
ATOM 9742 C CA . ALA A 1 796 ? 153.676 140.276 147.297 1.00 59.27 796 ALA A CA 1
ATOM 9743 C C . ALA A 1 796 ? 152.393 139.501 147.042 1.00 59.27 796 ALA A C 1
ATOM 9744 O O . ALA A 1 796 ? 152.436 138.286 146.821 1.00 59.27 796 ALA A O 1
ATOM 9751 N N . GLU A 1 797 ? 151.246 140.178 147.069 1.00 61.93 797 GLU A N 1
ATOM 9752 C CA . GLU A 1 797 ? 149.986 139.502 146.795 1.00 61.93 797 GLU A CA 1
ATOM 9753 C C . GLU A 1 797 ? 149.895 139.063 145.344 1.00 61.93 797 GLU A C 1
ATOM 9754 O O . GLU A 1 797 ? 149.194 138.095 145.034 1.00 61.93 797 GLU A O 1
ATOM 9766 N N . ASN A 1 798 ? 150.591 139.760 144.448 1.00 56.99 798 ASN A N 1
ATOM 9767 C CA . ASN A 1 798 ? 150.591 139.388 143.041 1.00 56.99 798 ASN A CA 1
ATOM 9768 C C . ASN A 1 798 ? 151.616 138.300 142.762 1.00 56.99 798 ASN A C 1
ATOM 9769 O O . ASN A 1 798 ? 151.372 137.409 141.945 1.00 56.99 798 ASN A O 1
ATOM 9780 N N . LEU A 1 799 ? 152.756 138.345 143.449 1.00 53.56 799 LEU A N 1
ATOM 9781 C CA . LEU A 1 799 ? 153.795 137.349 143.224 1.00 53.56 799 LEU A CA 1
ATOM 9782 C C . LEU A 1 799 ? 153.379 135.994 143.777 1.00 53.56 799 LEU A C 1
ATOM 9783 O O . LEU A 1 799 ? 153.580 134.959 143.133 1.00 53.56 799 LEU A O 1
ATOM 9799 N N . ARG A 1 800 ? 152.797 135.980 144.975 1.00 55.89 800 ARG A N 1
ATOM 9800 C CA . ARG A 1 800 ? 152.299 134.729 145.534 1.00 55.89 800 ARG A CA 1
ATOM 9801 C C . ARG A 1 800 ? 151.116 134.191 144.739 1.00 55.89 800 ARG A C 1
ATOM 9802 O O . ARG A 1 800 ? 150.805 132.998 144.824 1.00 55.89 800 ARG A O 1
ATOM 9823 N N . GLY A 1 801 ? 150.448 135.045 143.963 1.00 53.57 801 GLY A N 1
ATOM 9824 C CA . GLY A 1 801 ? 149.392 134.572 143.089 1.00 53.57 801 GLY A CA 1
ATOM 9825 C C . GLY A 1 801 ? 149.911 133.867 141.854 1.00 53.57 801 GLY A C 1
ATOM 9826 O O . GLY A 1 801 ? 149.221 133.020 141.284 1.00 53.57 801 GLY A O 1
ATOM 9830 N N . LEU A 1 802 ? 151.126 134.205 141.423 1.00 52.99 802 LEU A N 1
ATOM 9831 C CA . LEU A 1 802 ? 151.730 133.555 140.265 1.00 52.99 802 LEU A CA 1
ATOM 9832 C C . LEU A 1 802 ? 152.429 132.264 140.663 1.00 52.99 802 LEU A C 1
ATOM 9833 O O . LEU A 1 802 ? 152.325 131.249 139.966 1.00 52.99 802 LEU A O 1
ATOM 9849 N N . LEU A 1 803 ? 153.148 132.290 141.781 1.00 51.66 803 LEU A N 1
ATOM 9850 C CA . LEU A 1 803 ? 153.945 131.143 142.190 1.00 51.66 803 LEU A CA 1
ATOM 9851 C C . LEU A 1 803 ? 153.074 129.958 142.581 1.00 51.66 803 LEU A C 1
ATOM 9852 O O . LEU A 1 803 ? 153.523 128.810 142.502 1.00 51.66 803 LEU A O 1
ATOM 9868 N N . ASN A 1 804 ? 151.835 130.212 143.004 1.00 55.03 804 ASN A N 1
ATOM 9869 C CA . ASN A 1 804 ? 150.906 129.123 143.280 1.00 55.03 804 ASN A CA 1
ATOM 9870 C C . ASN A 1 804 ? 150.394 128.484 141.998 1.00 55.03 804 ASN A C 1
ATOM 9871 O O . ASN A 1 804 ? 150.257 127.258 141.930 1.00 55.03 804 ASN A O 1
ATOM 9882 N N . GLN A 1 805 ? 150.103 129.291 140.979 1.00 56.19 805 GLN A N 1
ATOM 9883 C CA . GLN A 1 805 ? 149.675 128.755 139.695 1.00 56.19 805 GLN A CA 1
ATOM 9884 C C . GLN A 1 805 ? 150.843 128.122 138.953 1.00 56.19 805 GLN A C 1
ATOM 9885 O O . GLN A 1 805 ? 150.767 126.963 138.531 1.00 56.19 805 GLN A O 1
ATOM 9899 N N . PHE A 1 806 ? 151.927 128.870 138.791 1.00 54.34 806 PHE A N 1
ATOM 9900 C CA . PHE A 1 806 ? 153.093 128.418 138.037 1.00 54.34 806 PHE A CA 1
ATOM 9901 C C . PHE A 1 806 ? 154.129 127.807 138.974 1.00 54.34 806 PHE A C 1
ATOM 9902 O O . PHE A 1 806 ? 155.027 128.472 139.487 1.00 54.34 806 PHE A O 1
ATOM 9919 N N . GLN A 1 807 ? 153.980 126.505 139.180 1.00 58.29 807 GLN A N 1
ATOM 9920 C CA . GLN A 1 807 ? 154.837 125.792 140.109 1.00 58.29 807 GLN A CA 1
ATOM 9921 C C . GLN A 1 807 ? 156.071 125.266 139.393 1.00 58.29 807 GLN A C 1
ATOM 9922 O O . GLN A 1 807 ? 155.971 124.643 138.332 1.00 58.29 807 GLN A O 1
ATOM 9936 N N . PHE A 1 808 ? 157.237 125.551 139.966 1.00 55.79 808 PHE A N 1
ATOM 9937 C CA . PHE A 1 808 ? 158.537 125.081 139.498 1.00 55.79 808 PHE A CA 1
ATOM 9938 C C . PHE A 1 808 ? 158.935 125.680 138.158 1.00 55.79 808 PHE A C 1
ATOM 9939 O O . PHE A 1 808 ? 159.891 125.206 137.535 1.00 55.79 808 PHE A O 1
ATOM 9956 N N . ASN A 1 809 ? 158.239 126.714 137.698 1.00 53.98 809 ASN A N 1
ATOM 9957 C CA . ASN A 1 809 ? 158.523 127.308 136.403 1.00 53.98 809 ASN A CA 1
ATOM 9958 C C . ASN A 1 809 ? 159.675 128.286 136.562 1.00 53.98 809 ASN A C 1
ATOM 9959 O O . ASN A 1 809 ? 159.738 129.021 137.552 1.00 53.98 809 ASN A O 1
ATOM 9970 N N . ARG A 1 810 ? 160.588 128.290 135.594 1.00 52.37 810 ARG A N 1
ATOM 9971 C CA . ARG A 1 810 ? 161.822 129.047 135.744 1.00 52.37 810 ARG A CA 1
ATOM 9972 C C . ARG A 1 810 ? 161.653 130.492 135.302 1.00 52.37 810 ARG A C 1
ATOM 9973 O O . ARG A 1 810 ? 162.362 131.380 135.788 1.00 52.37 810 ARG A O 1
ATOM 9994 N N . LYS A 1 811 ? 160.738 130.752 134.370 1.00 51.55 811 LYS A N 1
ATOM 9995 C CA . LYS A 1 811 ? 160.513 132.123 133.937 1.00 51.55 811 LYS A CA 1
ATOM 9996 C C . LYS A 1 811 ? 159.888 132.957 135.041 1.00 51.55 811 LYS A C 1
ATOM 9997 O O . LYS A 1 811 ? 160.142 134.161 135.125 1.00 51.55 811 LYS A O 1
ATOM 10016 N N . VAL A 1 812 ? 159.079 132.337 135.894 1.00 47.50 812 VAL A N 1
ATOM 10017 C CA . VAL A 1 812 ? 158.381 133.070 136.939 1.00 47.50 812 VAL A CA 1
ATOM 10018 C C . VAL A 1 812 ? 159.303 133.339 138.118 1.00 47.50 812 VAL A C 1
ATOM 10019 O O . VAL A 1 812 ? 159.223 134.395 138.753 1.00 47.50 812 VAL A O 1
ATOM 10032 N N . LEU A 1 813 ? 160.186 132.394 138.432 1.00 45.61 813 LEU A N 1
ATOM 10033 C CA . LEU A 1 813 ? 161.126 132.579 139.526 1.00 45.61 813 LEU A CA 1
ATOM 10034 C C . LEU A 1 813 ? 162.112 133.699 139.251 1.00 45.61 813 LEU A C 1
ATOM 10035 O O . LEU A 1 813 ? 162.631 134.300 140.196 1.00 45.61 813 LEU A O 1
ATOM 10051 N N . GLN A 1 814 ? 162.385 133.985 137.983 1.00 47.99 814 GLN A N 1
ATOM 10052 C CA . GLN A 1 814 ? 163.198 135.138 137.628 1.00 47.99 814 GLN A CA 1
ATOM 10053 C C . GLN A 1 814 ? 162.389 136.426 137.661 1.00 47.99 814 GLN A C 1
ATOM 10054 O O . GLN A 1 814 ? 162.899 137.474 138.068 1.00 47.99 814 GLN A O 1
ATOM 10068 N N . VAL A 1 815 ? 161.127 136.371 137.237 1.00 46.31 815 VAL A N 1
ATOM 10069 C CA . VAL A 1 815 ? 160.241 137.517 137.406 1.00 46.31 815 VAL A CA 1
ATOM 10070 C C . VAL A 1 815 ? 160.098 137.858 138.880 1.00 46.31 815 VAL A C 1
ATOM 10071 O O . VAL A 1 815 ? 159.934 139.026 139.250 1.00 46.31 815 VAL A O 1
ATOM 10084 N N . PHE A 1 816 ? 160.146 136.845 139.742 1.00 45.52 816 PHE A N 1
ATOM 10085 C CA . PHE A 1 816 ? 160.095 137.086 141.176 1.00 45.52 816 PHE A CA 1
ATOM 10086 C C . PHE A 1 816 ? 161.262 137.947 141.628 1.00 45.52 816 PHE A C 1
ATOM 10087 O O . PHE A 1 816 ? 161.078 138.928 142.354 1.00 45.52 816 PHE A O 1
ATOM 10104 N N . MET A 1 817 ? 162.471 137.616 141.177 1.00 47.65 817 MET A N 1
ATOM 10105 C CA . MET A 1 817 ? 163.666 138.231 141.732 1.00 47.65 817 MET A CA 1
ATOM 10106 C C . MET A 1 817 ? 164.169 139.409 140.911 1.00 47.65 817 MET A C 1
ATOM 10107 O O . MET A 1 817 ? 164.869 140.264 141.463 1.00 47.65 817 MET A O 1
ATOM 10121 N N . TYR A 1 818 ? 163.841 139.488 139.620 1.00 45.83 818 TYR A N 1
ATOM 10122 C CA . TYR A 1 818 ? 164.109 140.725 138.899 1.00 45.83 818 TYR A CA 1
ATOM 10123 C C . TYR A 1 818 ? 163.164 141.828 139.342 1.00 45.83 818 TYR A C 1
ATOM 10124 O O . TYR A 1 818 ? 163.540 143.004 139.337 1.00 45.83 818 TYR A O 1
ATOM 10142 N N . SER A 1 819 ? 161.942 141.467 139.723 1.00 46.17 819 SER A N 1
ATOM 10143 C CA . SER A 1 819 ? 161.031 142.413 140.347 1.00 46.17 819 SER A CA 1
ATOM 10144 C C . SER A 1 819 ? 161.546 142.912 141.684 1.00 46.17 819 SER A C 1
ATOM 10145 O O . SER A 1 819 ? 161.244 144.046 142.070 1.00 46.17 819 SER A O 1
ATOM 10153 N N . LEU A 1 820 ? 162.316 142.091 142.392 1.00 47.35 820 LEU A N 1
ATOM 10154 C CA . LEU A 1 820 ? 162.815 142.399 143.723 1.00 47.35 820 LEU A CA 1
ATOM 10155 C C . LEU A 1 820 ? 164.310 142.671 143.717 1.00 47.35 820 LEU A C 1
ATOM 10156 O O . LEU A 1 820 ? 165.015 142.242 144.635 1.00 47.35 820 LEU A O 1
ATOM 10172 N N . CYS A 1 821 ? 164.805 143.372 142.704 1.00 49.97 821 CYS A N 1
ATOM 10173 C CA . CYS A 1 821 ? 166.232 143.546 142.481 1.00 49.97 821 CYS A CA 1
ATOM 10174 C C . CYS A 1 821 ? 166.815 144.755 143.196 1.00 49.97 821 CYS A C 1
ATOM 10175 O O . CYS A 1 821 ? 168.037 144.924 143.179 1.00 49.97 821 CYS A O 1
ATOM 10183 N N . ARG A 1 822 ? 165.992 145.596 143.816 1.00 48.81 822 ARG A N 1
ATOM 10184 C CA . ARG A 1 822 ? 166.510 146.782 144.478 1.00 48.81 822 ARG A CA 1
ATOM 10185 C C . ARG A 1 822 ? 165.473 147.342 145.437 1.00 48.81 822 ARG A C 1
ATOM 10186 O O . ARG A 1 822 ? 164.266 147.194 145.229 1.00 48.81 822 ARG A O 1
ATOM 10207 N N . GLY A 1 823 ? 165.968 147.998 146.480 1.00 51.29 823 GLY A N 1
ATOM 10208 C CA . GLY A 1 823 ? 165.144 148.771 147.373 1.00 51.29 823 GLY A CA 1
ATOM 10209 C C . GLY A 1 823 ? 164.819 148.049 148.668 1.00 51.29 823 GLY A C 1
ATOM 10210 O O . GLY A 1 823 ? 164.888 146.819 148.744 1.00 51.29 823 GLY A O 1
ATOM 10214 N N . PRO A 1 824 ? 164.464 148.798 149.720 1.00 51.86 824 PRO A N 1
ATOM 10215 C CA . PRO A 1 824 ? 164.028 148.139 150.957 1.00 51.86 824 PRO A CA 1
ATOM 10216 C C . PRO A 1 824 ? 162.600 147.636 150.896 1.00 51.86 824 PRO A C 1
ATOM 10217 O O . PRO A 1 824 ? 162.237 146.745 151.673 1.00 51.86 824 PRO A O 1
ATOM 10228 N N . SER A 1 825 ? 161.775 148.184 150.004 1.00 53.05 825 SER A N 1
ATOM 10229 C CA . SER A 1 825 ? 160.439 147.647 149.793 1.00 53.05 825 SER A CA 1
ATOM 10230 C C . SER A 1 825 ? 160.477 146.215 149.286 1.00 53.05 825 SER A C 1
ATOM 10231 O O . SER A 1 825 ? 159.520 145.465 149.503 1.00 53.05 825 SER A O 1
ATOM 10239 N N . SER A 1 826 ? 161.556 145.827 148.616 1.00 48.26 826 SER A N 1
ATOM 10240 C CA . SER A 1 826 ? 161.773 144.467 148.149 1.00 48.26 826 SER A CA 1
ATOM 10241 C C . SER A 1 826 ? 162.510 143.613 149.167 1.00 48.26 826 SER A C 1
ATOM 10242 O O . SER A 1 826 ? 162.295 142.402 149.226 1.00 48.26 826 SER A O 1
ATOM 10250 N N . LEU A 1 827 ? 163.389 144.224 149.960 1.00 47.51 827 LEU A N 1
ATOM 10251 C CA . LEU A 1 827 ? 164.081 143.496 151.015 1.00 47.51 827 LEU A CA 1
ATOM 10252 C C . LEU A 1 827 ? 163.116 143.048 152.100 1.00 47.51 827 LEU A C 1
ATOM 10253 O O . LEU A 1 827 ? 163.296 141.983 152.700 1.00 47.51 827 LEU A O 1
ATOM 10269 N N . ASN A 1 828 ? 162.093 143.853 152.380 1.00 49.74 828 ASN A N 1
ATOM 10270 C CA . ASN A 1 828 ? 161.148 143.500 153.431 1.00 49.74 828 ASN A CA 1
ATOM 10271 C C . ASN A 1 828 ? 160.230 142.372 152.994 1.00 49.74 828 ASN A C 1
ATOM 10272 O O . ASN A 1 828 ? 159.643 141.686 153.837 1.00 49.74 828 ASN A O 1
ATOM 10283 N N . ILE A 1 829 ? 160.088 142.169 151.688 1.00 48.16 829 ILE A N 1
ATOM 10284 C CA . ILE A 1 829 ? 159.344 141.024 151.177 1.00 48.16 829 ILE A CA 1
ATOM 10285 C C . ILE A 1 829 ? 160.158 139.749 151.334 1.00 48.16 829 ILE A C 1
ATOM 10286 O O . ILE A 1 829 ? 159.689 138.755 151.899 1.00 48.16 829 ILE A O 1
ATOM 10302 N N . LEU A 1 830 ? 161.388 139.760 150.828 1.00 45.03 830 LEU A N 1
ATOM 10303 C CA . LEU A 1 830 ? 162.242 138.585 150.906 1.00 45.03 830 LEU A CA 1
ATOM 10304 C C . LEU A 1 830 ? 162.572 138.233 152.349 1.00 45.03 830 LEU A C 1
ATOM 10305 O O . LEU A 1 830 ? 162.533 137.060 152.734 1.00 45.03 830 LEU A O 1
ATOM 10321 N N . SER A 1 831 ? 162.893 139.233 153.165 1.00 48.61 831 SER A N 1
ATOM 10322 C CA . SER A 1 831 ? 163.227 138.994 154.561 1.00 48.61 831 SER A CA 1
ATOM 10323 C C . SER A 1 831 ? 162.030 138.577 155.403 1.00 48.61 831 SER A C 1
ATOM 10324 O O . SER A 1 831 ? 162.218 138.185 156.559 1.00 48.61 831 SER A O 1
ATOM 10332 N N . SER A 1 832 ? 160.817 138.650 154.868 1.00 48.60 832 SER A N 1
ATOM 10333 C CA . SER A 1 832 ? 159.633 138.262 155.614 1.00 48.60 832 SER A CA 1
ATOM 10334 C C . SER A 1 832 ? 159.594 136.756 155.824 1.00 48.60 832 SER A C 1
ATOM 10335 O O . SER A 1 832 ? 160.046 135.975 154.983 1.00 48.60 832 SER A O 1
ATOM 10343 N N . THR A 1 833 ? 159.044 136.354 156.969 1.00 50.56 833 THR A N 1
ATOM 10344 C CA . THR A 1 833 ? 158.856 134.940 157.260 1.00 50.56 833 THR A CA 1
ATOM 10345 C C . THR A 1 833 ? 157.795 134.303 156.375 1.00 50.56 833 THR A C 1
ATOM 10346 O O . THR A 1 833 ? 157.799 133.080 156.209 1.00 50.56 833 THR A O 1
ATOM 10357 N N . ILE A 1 834 ? 156.885 135.097 155.813 1.00 51.24 834 ILE A N 1
ATOM 10358 C CA . ILE A 1 834 ? 155.829 134.541 154.976 1.00 51.24 834 ILE A CA 1
ATOM 10359 C C . ILE A 1 834 ? 156.415 133.951 153.703 1.00 51.24 834 ILE A C 1
ATOM 10360 O O . ILE A 1 834 ? 155.931 132.933 153.196 1.00 51.24 834 ILE A O 1
ATOM 10376 N N . GLN A 1 835 ? 157.460 134.577 153.161 1.00 49.80 835 GLN A N 1
ATOM 10377 C CA . GLN A 1 835 ? 158.094 134.047 151.961 1.00 49.80 835 GLN A CA 1
ATOM 10378 C C . GLN A 1 835 ? 158.986 132.861 152.297 1.00 49.80 835 GLN A C 1
ATOM 10379 O O . GLN A 1 835 ? 159.133 131.937 151.493 1.00 49.80 835 GLN A O 1
ATOM 10393 N N . GLN A 1 836 ? 159.583 132.868 153.486 1.00 48.40 836 GLN A N 1
ATOM 10394 C CA . GLN A 1 836 ? 160.467 131.781 153.882 1.00 48.40 836 GLN A CA 1
ATOM 10395 C C . GLN A 1 836 ? 159.692 130.489 154.111 1.00 48.40 836 GLN A C 1
ATOM 10396 O O . GLN A 1 836 ? 160.253 129.395 153.986 1.00 48.40 836 GLN A O 1
ATOM 10410 N N . LYS A 1 837 ? 158.407 130.592 154.451 1.00 51.61 837 LYS A N 1
ATOM 10411 C CA . LYS A 1 837 ? 157.574 129.405 154.607 1.00 51.61 837 LYS A CA 1
ATOM 10412 C C . LYS A 1 837 ? 157.062 128.923 153.257 1.00 51.61 837 LYS A C 1
ATOM 10413 O O . LYS A 1 837 ? 156.838 127.726 153.050 1.00 51.61 837 LYS A O 1
ATOM 10432 N N . PHE A 1 838 ? 156.861 129.854 152.326 1.00 49.53 838 PHE A N 1
ATOM 10433 C CA . PHE A 1 838 ? 156.309 129.508 151.023 1.00 49.53 838 PHE A CA 1
ATOM 10434 C C . PHE A 1 838 ? 157.290 128.685 150.202 1.00 49.53 838 PHE A C 1
ATOM 10435 O O . PHE A 1 838 ? 156.962 127.587 149.741 1.00 49.53 838 PHE A O 1
ATOM 10452 N N . PHE A 1 839 ? 158.502 129.201 149.999 1.00 46.41 839 PHE A N 1
ATOM 10453 C CA . PHE A 1 839 ? 159.456 128.511 149.142 1.00 46.41 839 PHE A CA 1
ATOM 10454 C C . PHE A 1 839 ? 159.963 127.234 149.781 1.00 46.41 839 PHE A C 1
ATOM 10455 O O . PHE A 1 839 ? 160.300 126.282 149.072 1.00 46.41 839 PHE A O 1
ATOM 10472 N N . LEU A 1 840 ? 160.019 127.189 151.109 1.00 48.15 840 LEU A N 1
ATOM 10473 C CA . LEU A 1 840 ? 160.272 125.927 151.788 1.00 48.15 840 LEU A CA 1
ATOM 10474 C C . LEU A 1 840 ? 159.191 124.911 151.454 1.00 48.15 840 LEU A C 1
ATOM 10475 O O . LEU A 1 840 ? 159.474 123.722 151.279 1.00 48.15 840 LEU A O 1
ATOM 10491 N N . ARG A 1 841 ? 157.944 125.364 151.352 1.00 51.41 841 ARG A N 1
ATOM 10492 C CA . ARG A 1 841 ? 156.856 124.465 150.993 1.00 51.41 841 ARG A CA 1
ATOM 10493 C C . ARG A 1 841 ? 156.966 124.030 149.539 1.00 51.41 841 ARG A C 1
ATOM 10494 O O . ARG A 1 841 ? 156.601 122.901 149.192 1.00 51.41 841 ARG A O 1
ATOM 10515 N N . GLN A 1 842 ? 157.468 124.913 148.672 1.00 50.98 842 GLN A N 1
ATOM 10516 C CA . GLN A 1 842 ? 157.704 124.546 147.280 1.00 50.98 842 GLN A CA 1
ATOM 10517 C C . GLN A 1 842 ? 158.994 123.756 147.115 1.00 50.98 842 GLN A C 1
ATOM 10518 O O . GLN A 1 842 ? 159.166 123.058 146.111 1.00 50.98 842 GLN A O 1
ATOM 10532 N N . LEU A 1 843 ? 159.905 123.854 148.082 1.00 47.69 843 LEU A N 1
ATOM 10533 C CA . LEU A 1 843 ? 161.199 123.195 147.981 1.00 47.69 843 LEU A CA 1
ATOM 10534 C C . LEU A 1 843 ? 161.167 121.788 148.557 1.00 47.69 843 LEU A C 1
ATOM 10535 O O . LEU A 1 843 ? 162.001 120.954 148.189 1.00 47.69 843 LEU A O 1
ATOM 10551 N N . LYS A 1 844 ? 160.227 121.513 149.462 1.00 52.00 844 LYS A N 1
ATOM 10552 C CA . LYS A 1 844 ? 159.965 120.141 149.874 1.00 52.00 844 LYS A CA 1
ATOM 10553 C C . LYS A 1 844 ? 159.083 119.427 148.859 1.00 52.00 844 LYS A C 1
ATOM 10554 O O . LYS A 1 844 ? 159.131 118.198 148.740 1.00 52.00 844 LYS A O 1
ATOM 10573 N N . ALA A 1 845 ? 158.265 120.182 148.126 1.00 53.27 845 ALA A N 1
ATOM 10574 C CA . ALA A 1 845 ? 157.411 119.592 147.104 1.00 53.27 845 ALA A CA 1
ATOM 10575 C C . ALA A 1 845 ? 158.225 119.133 145.905 1.00 53.27 845 ALA A C 1
ATOM 10576 O O . ALA A 1 845 ? 157.884 118.141 145.251 1.00 53.27 845 ALA A O 1
ATOM 10583 N N . PHE A 1 846 ? 159.297 119.856 145.585 1.00 54.42 846 PHE A N 1
ATOM 10584 C CA . PHE A 1 846 ? 160.158 119.444 144.486 1.00 54.42 846 PHE A CA 1
ATOM 10585 C C . PHE A 1 846 ? 160.904 118.168 144.837 1.00 54.42 846 PHE A C 1
ATOM 10586 O O . PHE A 1 846 ? 161.132 117.311 143.975 1.00 54.42 846 PHE A O 1
ATOM 10603 N N . ASP A 1 847 ? 161.293 118.025 146.102 1.00 59.66 847 ASP A N 1
ATOM 10604 C CA . ASP A 1 847 ? 161.984 116.820 146.538 1.00 59.66 847 ASP A CA 1
ATOM 10605 C C . ASP A 1 847 ? 161.034 115.633 146.601 1.00 59.66 847 ASP A C 1
ATOM 10606 O O . ASP A 1 847 ? 161.458 114.482 146.461 1.00 59.66 847 ASP A O 1
ATOM 10615 N N . SER A 1 848 ? 159.745 115.891 146.812 1.00 59.87 848 SER A N 1
ATOM 10616 C CA . SER A 1 848 ? 158.766 114.811 146.802 1.00 59.87 848 SER A CA 1
ATOM 10617 C C . SER A 1 848 ? 158.507 114.316 145.389 1.00 59.87 848 SER A C 1
ATOM 10618 O O . SER A 1 848 ? 158.249 113.126 145.176 1.00 59.87 848 SER A O 1
ATOM 10626 N N . CYS A 1 849 ? 158.559 115.216 144.409 1.00 61.19 849 CYS A N 1
ATOM 10627 C CA . CYS A 1 849 ? 158.270 114.830 143.036 1.00 61.19 849 CYS A CA 1
ATOM 10628 C C . CYS A 1 849 ? 159.348 113.920 142.468 1.00 61.19 849 CYS A C 1
ATOM 10629 O O . CYS A 1 849 ? 159.049 113.046 141.646 1.00 61.19 849 CYS A O 1
ATOM 10637 N N . ARG A 1 850 ? 160.596 114.093 142.902 1.00 59.38 850 ARG A N 1
ATOM 10638 C CA . ARG A 1 850 ? 161.709 113.336 142.347 1.00 59.38 850 ARG A CA 1
ATOM 10639 C C . ARG A 1 850 ? 162.060 112.093 143.152 1.00 59.38 850 ARG A C 1
ATOM 10640 O O . ARG A 1 850 ? 162.428 111.072 142.561 1.00 59.38 850 ARG A O 1
ATOM 10661 N N . TYR A 1 851 ? 161.942 112.141 144.480 1.00 63.68 851 TYR A N 1
ATOM 10662 C CA . TYR A 1 851 ? 162.404 111.057 145.335 1.00 63.68 851 TYR A CA 1
ATOM 10663 C C . TYR A 1 851 ? 161.348 110.016 145.666 1.00 63.68 851 TYR A C 1
ATOM 10664 O O . TYR A 1 851 ? 161.697 108.837 145.774 1.00 63.68 851 TYR A O 1
ATOM 10682 N N . ASN A 1 852 ? 160.086 110.400 145.846 1.00 73.36 852 ASN A N 1
ATOM 10683 C CA . ASN A 1 852 ? 159.101 109.439 146.321 1.00 73.36 852 ASN A CA 1
ATOM 10684 C C . ASN A 1 852 ? 158.830 108.357 145.289 1.00 73.36 852 ASN A C 1
ATOM 10685 O O . ASN A 1 852 ? 158.491 108.635 144.136 1.00 73.36 852 ASN A O 1
ATOM 10696 N N . THR A 1 853 ? 158.987 107.111 145.727 1.00 80.12 853 THR A N 1
ATOM 10697 C CA . THR A 1 853 ? 158.442 105.954 145.037 1.00 80.12 853 THR A CA 1
ATOM 10698 C C . THR A 1 853 ? 157.030 105.615 145.481 1.00 80.12 853 THR A C 1
ATOM 10699 O O . THR A 1 853 ? 156.528 104.547 145.110 1.00 80.12 853 THR A O 1
ATOM 10710 N N . GLU A 1 854 ? 156.378 106.480 146.253 1.00 83.54 854 GLU A N 1
ATOM 10711 C CA . GLU A 1 854 ? 155.115 106.179 146.899 1.00 83.54 854 GLU A CA 1
ATOM 10712 C C . GLU A 1 854 ? 153.948 106.643 146.032 1.00 83.54 854 GLU A C 1
ATOM 10713 O O . GLU A 1 854 ? 154.120 107.274 144.986 1.00 83.54 854 GLU A O 1
ATOM 10725 N N . VAL A 1 855 ? 152.735 106.324 146.487 1.00 91.48 855 VAL A N 1
ATOM 10726 C CA . VAL A 1 855 ? 151.531 106.835 145.841 1.00 91.48 855 VAL A CA 1
ATOM 10727 C C . VAL A 1 855 ? 151.417 108.344 146.018 1.00 91.48 855 VAL A C 1
ATOM 10728 O O . VAL A 1 855 ? 150.832 109.032 145.172 1.00 91.48 855 VAL A O 1
ATOM 10741 N N . ASN A 1 856 ? 151.966 108.886 147.104 1.00 89.88 856 ASN A N 1
ATOM 10742 C CA . ASN A 1 856 ? 151.777 110.296 147.419 1.00 89.88 856 ASN A CA 1
ATOM 10743 C C . ASN A 1 856 ? 152.694 111.165 146.567 1.00 89.88 856 ASN A C 1
ATOM 10744 O O . ASN A 1 856 ? 153.901 111.249 146.821 1.00 89.88 856 ASN A O 1
ATOM 10755 N N . GLY A 1 857 ? 152.115 111.808 145.559 1.00 90.22 857 GLY A N 1
ATOM 10756 C CA . GLY A 1 857 ? 152.755 112.893 144.843 1.00 90.22 857 GLY A CA 1
ATOM 10757 C C . GLY A 1 857 ? 151.760 114.015 144.627 1.00 90.22 857 GLY A C 1
ATOM 10758 O O . GLY A 1 857 ? 151.801 114.705 143.605 1.00 90.22 857 GLY A O 1
ATOM 10762 N N . GLN A 1 858 ? 150.857 114.193 145.596 1.00 90.35 858 GLN A N 1
ATOM 10763 C CA . GLN A 1 858 ? 149.713 115.088 145.463 1.00 90.35 858 GLN A CA 1
ATOM 10764 C C . GLN A 1 858 ? 149.622 116.051 146.643 1.00 90.35 858 GLN A C 1
ATOM 10765 O O . GLN A 1 858 ? 150.504 116.072 147.508 1.00 90.35 858 GLN A O 1
ATOM 10779 N N . ALA A 1 859 ? 148.571 116.877 146.645 1.00 89.09 859 ALA A N 1
ATOM 10780 C CA . ALA A 1 859 ? 148.196 117.797 147.728 1.00 89.09 859 ALA A CA 1
ATOM 10781 C C . ALA A 1 859 ? 149.079 119.041 147.688 1.00 89.09 859 ALA A C 1
ATOM 10782 O O . ALA A 1 859 ? 148.758 120.011 148.397 1.00 89.09 859 ALA A O 1
ATOM 10789 N N . SER A 1 860 ? 150.169 119.076 146.916 1.00 78.50 860 SER A N 1
ATOM 10790 C CA . SER A 1 860 ? 150.824 120.337 146.589 1.00 78.50 860 SER A CA 1
ATOM 10791 C C . SER A 1 860 ? 151.245 120.406 145.127 1.00 78.50 860 SER A C 1
ATOM 10792 O O . SER A 1 860 ? 151.385 121.507 144.586 1.00 78.50 860 SER A O 1
ATOM 10800 N N . ILE A 1 861 ? 151.439 119.261 144.475 1.00 72.32 861 ILE A N 1
ATOM 10801 C CA . ILE A 1 861 ? 151.979 119.237 143.122 1.00 72.32 861 ILE A CA 1
ATOM 10802 C C . ILE A 1 861 ? 150.901 119.708 142.157 1.00 72.32 861 ILE A C 1
ATOM 10803 O O . ILE A 1 861 ? 149.815 119.122 142.086 1.00 72.32 861 ILE A O 1
ATOM 10819 N N . THR A 1 862 ? 151.203 120.757 141.406 1.00 68.83 862 THR A N 1
ATOM 10820 C CA . THR A 1 862 ? 150.287 121.324 140.425 1.00 68.83 862 THR A CA 1
ATOM 10821 C C . THR A 1 862 ? 150.687 120.992 138.996 1.00 68.83 862 THR A C 1
ATOM 10822 O O . THR A 1 862 ? 149.813 120.921 138.127 1.00 68.83 862 THR A O 1
ATOM 10833 N N . ASN A 1 863 ? 151.979 120.783 138.732 1.00 67.20 863 ASN A N 1
ATOM 10834 C CA . ASN A 1 863 ? 152.451 120.320 137.429 1.00 67.20 863 ASN A CA 1
ATOM 10835 C C . ASN A 1 863 ? 152.824 118.844 137.527 1.00 67.20 863 ASN A C 1
ATOM 10836 O O . ASN A 1 863 ? 153.579 118.439 138.416 1.00 67.20 863 ASN A O 1
ATOM 10847 N N . LYS A 1 864 ? 152.266 118.040 136.628 1.00 71.13 864 LYS A N 1
ATOM 10848 C CA . LYS A 1 864 ? 152.558 116.611 136.544 1.00 71.13 864 LYS A CA 1
ATOM 10849 C C . LYS A 1 864 ? 153.491 116.280 135.381 1.00 71.13 864 LYS A C 1
ATOM 10850 O O . LYS A 1 864 ? 153.508 115.153 134.879 1.00 71.13 864 LYS A O 1
ATOM 10869 N N . GLU A 1 865 ? 154.309 117.255 134.970 1.00 69.41 865 GLU A N 1
ATOM 10870 C CA . GLU A 1 865 ? 155.132 117.145 133.773 1.00 69.41 865 GLU A CA 1
ATOM 10871 C C . GLU A 1 865 ? 156.628 117.207 134.059 1.00 69.41 865 GLU A C 1
ATOM 10872 O O . GLU A 1 865 ? 157.417 117.087 133.119 1.00 69.41 865 GLU A O 1
ATOM 10884 N N . VAL A 1 866 ? 157.046 117.361 135.319 1.00 64.64 866 VAL A N 1
ATOM 10885 C CA . VAL A 1 866 ? 158.467 117.460 135.630 1.00 64.64 866 VAL A CA 1
ATOM 10886 C C . VAL A 1 866 ? 159.182 116.182 135.214 1.00 64.64 866 VAL A C 1
ATOM 10887 O O . VAL A 1 866 ? 158.645 115.074 135.339 1.00 64.64 866 VAL A O 1
ATOM 10900 N N . TYR A 1 867 ? 160.407 116.339 134.715 1.00 67.33 867 TYR A N 1
ATOM 10901 C CA . TYR A 1 867 ? 161.173 115.254 134.111 1.00 67.33 867 TYR A CA 1
ATOM 10902 C C . TYR A 1 867 ? 162.632 115.390 134.522 1.00 67.33 867 TYR A C 1
ATOM 10903 O O . TYR A 1 867 ? 163.359 116.220 133.968 1.00 67.33 867 TYR A O 1
ATOM 10921 N N . ASN A 1 868 ? 163.058 114.572 135.483 1.00 66.52 868 ASN A N 1
ATOM 10922 C CA . ASN A 1 868 ? 164.435 114.577 135.980 1.00 66.52 868 ASN A CA 1
ATOM 10923 C C . ASN A 1 868 ? 164.834 113.151 136.334 1.00 66.52 868 ASN A C 1
ATOM 10924 O O . ASN A 1 868 ? 164.757 112.733 137.495 1.00 66.52 868 ASN A O 1
ATOM 10935 N N . PRO A 1 869 ? 165.272 112.362 135.343 1.00 69.78 869 PRO A N 1
ATOM 10936 C CA . PRO A 1 869 ? 165.654 110.972 135.639 1.00 69.78 869 PRO A CA 1
ATOM 10937 C C . PRO A 1 869 ? 166.844 110.864 136.572 1.00 69.78 869 PRO A C 1
ATOM 10938 O O . PRO A 1 869 ? 166.856 110.012 137.467 1.00 69.78 869 PRO A O 1
ATOM 10949 N N . ASN A 1 870 ? 167.851 111.710 136.380 1.00 68.74 870 ASN A N 1
ATOM 10950 C CA . ASN A 1 870 ? 168.988 111.789 137.284 1.00 68.74 870 ASN A CA 1
ATOM 10951 C C . ASN A 1 870 ? 168.640 112.446 138.612 1.00 68.74 870 ASN A C 1
ATOM 10952 O O . ASN A 1 870 ? 169.478 112.451 139.520 1.00 68.74 870 ASN A O 1
ATOM 10963 N N . LYS A 1 871 ? 167.437 113.006 138.739 1.00 64.01 871 LYS A N 1
ATOM 10964 C CA . LYS A 1 871 ? 166.928 113.532 140.003 1.00 64.01 871 LYS A CA 1
ATOM 10965 C C . LYS A 1 871 ? 167.785 114.682 140.515 1.00 64.01 871 LYS A C 1
ATOM 10966 O O . LYS A 1 871 ? 168.013 114.824 141.718 1.00 64.01 871 LYS A O 1
ATOM 10985 N N . LYS A 1 872 ? 168.259 115.516 139.595 1.00 59.74 872 LYS A N 1
ATOM 10986 C CA . LYS A 1 872 ? 168.967 116.725 139.979 1.00 59.74 872 LYS A CA 1
ATOM 10987 C C . LYS A 1 872 ? 168.030 117.683 140.696 1.00 59.74 872 LYS A C 1
ATOM 10988 O O . LYS A 1 872 ? 166.809 117.644 140.526 1.00 59.74 872 LYS A O 1
ATOM 11007 N N . SER A 1 873 ? 168.618 118.553 141.504 1.00 57.50 873 SER A N 1
ATOM 11008 C CA . SER A 1 873 ? 167.864 119.607 142.154 1.00 57.50 873 SER A CA 1
ATOM 11009 C C . SER A 1 873 ? 167.568 120.730 141.172 1.00 57.50 873 SER A C 1
ATOM 11010 O O . SER A 1 873 ? 167.989 120.708 140.013 1.00 57.50 873 SER A O 1
ATOM 11018 N N . SER A 1 874 ? 166.819 121.713 141.653 1.00 52.63 874 SER A N 1
ATOM 11019 C CA . SER A 1 874 ? 166.611 122.943 140.911 1.00 52.63 874 SER A CA 1
ATOM 11020 C C . SER A 1 874 ? 167.533 124.014 141.479 1.00 52.63 874 SER A C 1
ATOM 11021 O O . SER A 1 874 ? 167.362 124.403 142.639 1.00 52.63 874 SER A O 1
ATOM 11029 N N . PRO A 1 875 ? 168.510 124.523 140.721 1.00 50.01 875 PRO A N 1
ATOM 11030 C CA . PRO A 1 875 ? 169.386 125.547 141.304 1.00 50.01 875 PRO A CA 1
ATOM 11031 C C . PRO A 1 875 ? 168.701 126.877 141.546 1.00 50.01 875 PRO A C 1
ATOM 11032 O O . PRO A 1 875 ? 169.324 127.778 142.117 1.00 50.01 875 PRO A O 1
ATOM 11043 N N . TYR A 1 876 ? 167.447 127.035 141.123 1.00 48.21 876 TYR A N 1
ATOM 11044 C CA . TYR A 1 876 ? 166.734 128.285 141.345 1.00 48.21 876 TYR A CA 1
ATOM 11045 C C . TYR A 1 876 ? 166.074 128.305 142.716 1.00 48.21 876 TYR A C 1
ATOM 11046 O O . TYR A 1 876 ? 166.234 129.265 143.477 1.00 48.21 876 TYR A O 1
ATOM 11064 N N . LEU A 1 877 ? 165.363 127.238 143.072 1.00 46.94 877 LEU A N 1
ATOM 11065 C CA . LEU A 1 877 ? 164.696 127.214 144.369 1.00 46.94 877 LEU A CA 1
ATOM 11066 C C . LEU A 1 877 ? 165.706 127.199 145.507 1.00 46.94 877 LEU A C 1
ATOM 11067 O O . LEU A 1 877 ? 165.445 127.751 146.581 1.00 46.94 877 LEU A O 1
ATOM 11083 N N . TYR A 1 878 ? 166.867 126.587 145.291 1.00 47.08 878 TYR A N 1
ATOM 11084 C CA . TYR A 1 878 ? 167.950 126.720 146.255 1.00 47.08 878 TYR A CA 1
ATOM 11085 C C . TYR A 1 878 ? 168.471 128.142 146.310 1.00 47.08 878 TYR A C 1
ATOM 11086 O O . TYR A 1 878 ? 168.930 128.591 147.365 1.00 47.08 878 TYR A O 1
ATOM 11104 N N . TYR A 1 879 ? 168.416 128.861 145.193 1.00 43.48 879 TYR A N 1
ATOM 11105 C CA . TYR A 1 879 ? 168.981 130.201 145.152 1.00 43.48 879 TYR A CA 1
ATOM 11106 C C . TYR A 1 879 ? 168.010 131.232 145.708 1.00 43.48 879 TYR A C 1
ATOM 11107 O O . TYR A 1 879 ? 168.391 132.062 146.541 1.00 43.48 879 TYR A O 1
ATOM 11125 N N . ILE A 1 880 ? 166.762 131.224 145.234 1.00 43.32 880 ILE A N 1
ATOM 11126 C CA . ILE A 1 880 ? 165.755 132.131 145.778 1.00 43.32 880 ILE A CA 1
ATOM 11127 C C . ILE A 1 880 ? 165.625 131.931 147.282 1.00 43.32 880 ILE A C 1
ATOM 11128 O O . ILE A 1 880 ? 165.459 132.893 148.036 1.00 43.32 880 ILE A O 1
ATOM 11144 N N . TYR A 1 881 ? 165.719 130.687 147.744 1.00 42.70 881 TYR A N 1
ATOM 11145 C CA . TYR A 1 881 ? 165.505 130.425 149.160 1.00 42.70 881 TYR A CA 1
ATOM 11146 C C . TYR A 1 881 ? 166.699 130.862 149.998 1.00 42.70 881 TYR A C 1
ATOM 11147 O O . TYR A 1 881 ? 166.540 131.244 151.162 1.00 42.70 881 TYR A O 1
ATOM 11165 N N . ALA A 1 882 ? 167.903 130.812 149.431 1.00 41.60 882 ALA A N 1
ATOM 11166 C CA . ALA A 1 882 ? 169.072 131.294 150.154 1.00 41.60 882 ALA A CA 1
ATOM 11167 C C . ALA A 1 882 ? 169.085 132.810 150.249 1.00 41.60 882 ALA A C 1
ATOM 11168 O O . ALA A 1 882 ? 169.590 133.369 151.227 1.00 41.60 882 ALA A O 1
ATOM 11175 N N . VAL A 1 883 ? 168.552 133.488 149.235 1.00 40.05 883 VAL A N 1
ATOM 11176 C CA . VAL A 1 883 ? 168.422 134.937 149.269 1.00 40.05 883 VAL A CA 1
ATOM 11177 C C . VAL A 1 883 ? 167.514 135.381 150.405 1.00 40.05 883 VAL A C 1
ATOM 11178 O O . VAL A 1 883 ? 167.749 136.426 151.023 1.00 40.05 883 VAL A O 1
ATOM 11191 N N . LEU A 1 884 ? 166.456 134.623 150.686 1.00 40.90 884 LEU A N 1
ATOM 11192 C CA . LEU A 1 884 ? 165.570 134.957 151.793 1.00 40.90 884 LEU A CA 1
ATOM 11193 C C . LEU A 1 884 ? 166.301 134.866 153.121 1.00 40.90 884 LEU A C 1
ATOM 11194 O O . LEU A 1 884 ? 166.059 135.665 154.031 1.00 40.90 884 LEU A O 1
ATOM 11210 N N . LEU A 1 885 ? 167.191 133.887 153.249 1.00 41.72 885 LEU A N 1
ATOM 11211 C CA . LEU A 1 8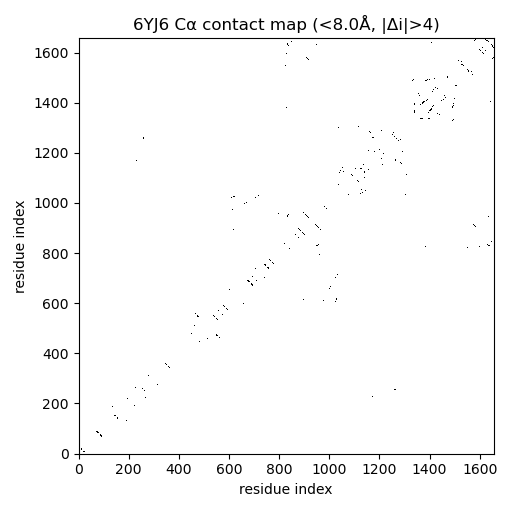85 ? 167.908 133.678 154.497 1.00 41.72 885 LEU A CA 1
ATOM 11212 C C . LEU A 1 885 ? 169.103 134.610 154.598 1.00 41.72 885 LEU A C 1
ATOM 11213 O O . LEU A 1 885 ? 169.465 135.052 155.693 1.00 41.72 885 LEU A O 1
ATOM 11229 N N . TYR A 1 886 ? 169.736 134.912 153.467 1.00 42.86 886 TYR A N 1
ATOM 11230 C CA . TYR A 1 886 ? 170.738 135.969 153.439 1.00 42.86 886 TYR A CA 1
ATOM 11231 C C . TYR A 1 886 ? 170.105 137.297 153.816 1.00 42.86 886 TYR A C 1
ATOM 11232 O O . TYR A 1 886 ? 170.627 138.037 154.655 1.00 42.86 886 TYR A O 1
ATOM 11250 N N . SER A 1 887 ? 168.954 137.598 153.216 1.00 43.60 887 SER A N 1
ATOM 11251 C CA . SER A 1 887 ? 168.255 138.846 153.481 1.00 43.60 887 SER A CA 1
ATOM 11252 C C . SER A 1 887 ? 167.655 138.894 154.881 1.00 43.60 887 SER A C 1
ATOM 11253 O O . SER A 1 887 ? 167.250 139.969 155.336 1.00 43.60 887 SER A O 1
ATOM 11261 N N . SER A 1 888 ? 167.579 137.758 155.571 1.00 47.13 888 SER A N 1
ATOM 11262 C CA . SER A 1 888 ? 167.154 137.699 156.963 1.00 47.13 888 SER A CA 1
ATOM 11263 C C . SER A 1 888 ? 168.328 137.611 157.929 1.00 47.13 888 SER A C 1
ATOM 11264 O O . SER A 1 888 ? 168.136 137.205 159.078 1.00 47.13 888 SER A O 1
ATOM 11272 N N . ARG A 1 889 ? 169.529 137.986 157.487 1.00 49.91 889 ARG A N 1
ATOM 11273 C CA . ARG A 1 889 ? 170.772 137.835 158.244 1.00 49.91 889 ARG A CA 1
ATOM 11274 C C . ARG A 1 889 ? 171.019 136.387 158.682 1.00 49.91 889 ARG A C 1
ATOM 11275 O O . ARG A 1 889 ? 171.749 136.136 159.645 1.00 49.91 889 ARG A O 1
ATOM 11296 N N . GLY A 1 890 ? 170.442 135.424 157.969 1.00 45.51 890 GLY A N 1
ATOM 11297 C CA . GLY A 1 890 ? 170.636 134.013 158.228 1.00 45.51 890 GLY A CA 1
ATOM 11298 C C . GLY A 1 890 ? 171.774 133.417 157.431 1.00 45.51 890 GLY A C 1
ATOM 11299 O O . GLY A 1 890 ? 171.545 132.675 156.474 1.00 45.51 890 GLY A O 1
ATOM 11303 N N . PHE A 1 891 ? 173.008 133.740 157.812 1.00 45.39 891 PHE A N 1
ATOM 11304 C CA . PHE A 1 891 ? 174.154 133.377 156.989 1.00 45.39 891 PHE A CA 1
ATOM 11305 C C . PHE A 1 891 ? 174.600 131.942 157.225 1.00 45.39 891 PHE A C 1
ATOM 11306 O O . PHE A 1 891 ? 175.423 131.419 156.468 1.00 45.39 891 PHE A O 1
ATOM 11323 N N . LEU A 1 892 ? 174.079 131.292 158.267 1.00 49.01 892 LEU A N 1
ATOM 11324 C CA . LEU A 1 892 ? 174.346 129.873 158.465 1.00 49.01 892 LEU A CA 1
ATOM 11325 C C . LEU A 1 892 ? 173.462 129.018 157.576 1.00 49.01 892 LEU A C 1
ATOM 11326 O O . LEU A 1 892 ? 173.929 128.054 156.961 1.00 49.01 892 LEU A O 1
ATOM 11342 N N . SER A 1 893 ? 172.174 129.341 157.525 1.00 47.72 893 SER A N 1
ATOM 11343 C CA . SER A 1 893 ? 171.232 128.559 156.743 1.00 47.72 893 SER A CA 1
ATOM 11344 C C . SER A 1 893 ? 171.493 128.706 155.250 1.00 47.72 893 SER A C 1
ATOM 11345 O O . SER A 1 893 ? 171.347 127.742 154.493 1.00 47.72 893 SER A O 1
ATOM 11353 N N . ALA A 1 894 ? 171.861 129.909 154.809 1.00 45.49 894 ALA A N 1
ATOM 11354 C CA . ALA A 1 894 ? 172.130 130.142 153.395 1.00 45.49 894 ALA A CA 1
ATOM 11355 C C . ALA A 1 894 ? 173.256 129.257 152.883 1.00 45.49 894 ALA A C 1
ATOM 11356 O O . ALA A 1 894 ? 173.193 128.745 151.760 1.00 45.49 894 ALA A O 1
ATOM 11363 N N . LEU A 1 895 ? 174.301 129.075 153.686 1.00 47.12 895 LEU A N 1
ATOM 11364 C CA . LEU A 1 895 ? 175.426 128.247 153.271 1.00 47.12 895 LEU A CA 1
ATOM 11365 C C . LEU A 1 895 ? 175.040 126.781 153.161 1.00 47.12 895 LEU A C 1
ATOM 11366 O O . LEU A 1 895 ? 175.665 126.027 152.408 1.00 47.12 895 LEU A O 1
ATOM 11382 N N . GLN A 1 896 ? 174.020 126.356 153.903 1.00 52.23 896 GLN A N 1
ATOM 11383 C CA . GLN A 1 896 ? 173.544 124.985 153.798 1.00 52.23 896 GLN A CA 1
ATOM 11384 C C . GLN A 1 896 ? 172.967 124.716 152.413 1.00 52.23 896 GLN A C 1
ATOM 11385 O O . GLN A 1 896 ? 172.981 123.576 151.934 1.00 52.23 896 GLN A O 1
ATOM 11399 N N . TYR A 1 897 ? 172.466 125.763 151.749 1.00 48.44 897 TYR A N 1
ATOM 11400 C CA . TYR A 1 897 ? 171.841 125.631 150.440 1.00 48.44 897 TYR A CA 1
ATOM 11401 C C . TYR A 1 897 ? 172.750 126.116 149.321 1.00 48.44 897 TYR A C 1
ATOM 11402 O O . TYR A 1 897 ? 172.748 125.537 148.231 1.00 48.44 897 TYR A O 1
ATOM 11420 N N . LEU A 1 898 ? 173.525 127.171 149.564 1.00 48.11 898 LEU A N 1
ATOM 11421 C CA . LEU A 1 898 ? 174.465 127.645 148.556 1.00 48.11 898 LEU A CA 1
ATOM 11422 C C . LEU A 1 898 ? 175.594 126.657 148.329 1.00 48.11 898 LEU A C 1
ATOM 11423 O O . LEU A 1 898 ? 176.128 126.574 147.220 1.00 48.11 898 LEU A O 1
ATOM 11439 N N . THR A 1 899 ? 175.983 125.915 149.361 1.00 51.96 899 THR A N 1
ATOM 11440 C CA . THR A 1 899 ? 177.028 124.918 149.185 1.00 51.96 899 THR A CA 1
ATOM 11441 C C . THR A 1 899 ? 176.541 123.766 148.321 1.00 51.96 899 THR A C 1
ATOM 11442 O O . THR A 1 899 ? 177.338 123.108 147.645 1.00 51.96 899 THR A O 1
ATOM 11453 N N . ARG A 1 900 ? 175.235 123.503 148.331 1.00 55.17 900 ARG A N 1
ATOM 11454 C CA . ARG A 1 900 ? 174.679 122.507 147.428 1.00 55.17 900 ARG A CA 1
ATOM 11455 C C . ARG A 1 900 ? 174.709 122.990 145.987 1.00 55.17 900 ARG A C 1
ATOM 11456 O O . ARG A 1 900 ? 174.708 122.175 145.060 1.00 55.17 900 ARG A O 1
ATOM 11477 N N . LEU A 1 901 ? 174.731 124.308 145.779 1.00 51.27 901 LEU A N 1
ATOM 11478 C CA . LEU A 1 901 ? 174.863 124.851 144.432 1.00 51.27 901 LEU A CA 1
ATOM 11479 C C . LEU A 1 901 ? 176.303 124.783 143.949 1.00 51.27 901 LEU A C 1
ATOM 11480 O O . LEU A 1 901 ? 176.564 124.428 142.796 1.00 51.27 901 LEU A O 1
ATOM 11496 N N . GLU A 1 902 ? 177.255 125.119 144.819 1.00 54.97 902 GLU A N 1
ATOM 11497 C CA . GLU A 1 902 ? 178.663 125.061 144.452 1.00 54.97 902 GLU A CA 1
ATOM 11498 C C . GLU A 1 902 ? 179.105 123.648 144.097 1.00 54.97 902 GLU A C 1
ATOM 11499 O O . GLU A 1 902 ? 180.115 123.482 143.406 1.00 54.97 902 GLU A O 1
ATOM 11511 N N . GLU A 1 903 ? 178.373 122.632 144.551 1.00 59.79 903 GLU A N 1
ATOM 11512 C CA . GLU A 1 903 ? 178.596 121.273 144.079 1.00 59.79 903 GLU A CA 1
ATOM 11513 C C . GLU A 1 903 ? 178.018 121.062 142.685 1.00 59.79 903 GLU A C 1
ATOM 11514 O O . GLU A 1 903 ? 178.486 120.186 141.949 1.00 59.79 903 GLU A O 1
ATOM 11526 N N . ASP A 1 904 ? 177.020 121.860 142.302 1.00 59.71 904 ASP A N 1
ATOM 11527 C CA . ASP A 1 904 ? 176.251 121.653 141.081 1.00 59.71 904 ASP A CA 1
ATOM 11528 C C . ASP A 1 904 ? 176.628 122.633 139.975 1.00 59.71 904 ASP A C 1
ATOM 11529 O O . ASP A 1 904 ? 176.725 122.231 138.810 1.00 59.71 904 ASP A O 1
ATOM 11538 N N . ILE A 1 905 ? 176.834 123.903 140.311 1.00 54.11 905 ILE A N 1
ATOM 11539 C CA . ILE A 1 905 ? 177.105 124.952 139.329 1.00 54.11 905 ILE A CA 1
ATOM 11540 C C . ILE A 1 905 ? 178.296 125.784 139.797 1.00 54.11 905 ILE A C 1
ATOM 11541 O O . ILE A 1 905 ? 178.169 126.994 140.031 1.00 54.11 905 ILE A O 1
ATOM 11557 N N . PRO A 1 906 ? 179.485 125.187 139.894 1.00 55.30 906 PRO A N 1
ATOM 11558 C CA . PRO A 1 906 ? 180.595 125.884 140.556 1.00 55.30 906 PRO A CA 1
ATOM 11559 C C . PRO A 1 906 ? 181.115 127.084 139.790 1.00 55.30 906 PRO A C 1
ATOM 11560 O O . PRO A 1 906 ? 181.620 128.023 140.416 1.00 55.30 906 PRO A O 1
ATOM 11571 N N . ASP A 1 907 ? 181.006 127.090 138.462 1.00 54.09 907 ASP A N 1
ATOM 11572 C CA . ASP A 1 907 ? 181.503 128.188 137.643 1.00 54.09 907 ASP A CA 1
ATOM 11573 C C . ASP A 1 907 ? 180.453 129.275 137.435 1.00 54.09 907 ASP A C 1
ATOM 11574 O O . ASP A 1 907 ? 180.548 130.050 136.478 1.00 54.09 907 ASP A O 1
ATOM 11583 N N . ASP A 1 908 ? 179.465 129.353 138.315 1.00 50.10 908 ASP A N 1
ATOM 11584 C CA . ASP A 1 908 ? 178.488 130.432 138.284 1.00 50.10 908 ASP A CA 1
ATOM 11585 C C . ASP A 1 908 ? 178.968 131.566 139.186 1.00 50.10 908 ASP A C 1
ATOM 11586 O O . ASP A 1 908 ? 179.281 131.319 140.354 1.00 50.10 908 ASP A O 1
ATOM 11595 N N . PRO A 1 909 ? 179.057 132.810 138.696 1.00 45.99 909 PRO A N 1
ATOM 11596 C CA . PRO A 1 909 ? 179.619 133.865 139.551 1.00 45.99 909 PRO A CA 1
ATOM 11597 C C . PRO A 1 909 ? 178.789 134.191 140.777 1.00 45.99 909 PRO A C 1
ATOM 11598 O O . PRO A 1 909 ? 179.330 134.251 141.886 1.00 45.99 909 PRO A O 1
ATOM 11609 N N . MET A 1 910 ? 177.486 134.406 140.608 1.00 46.59 910 MET A N 1
ATOM 11610 C CA . MET A 1 910 ? 176.636 134.845 141.703 1.00 46.59 910 MET A CA 1
ATOM 11611 C C . MET A 1 910 ? 176.584 133.863 142.860 1.00 46.59 910 MET A C 1
ATOM 11612 O O . MET A 1 910 ? 176.216 134.256 143.971 1.00 46.59 910 MET A O 1
ATOM 11626 N N . VAL A 1 911 ? 176.919 132.599 142.627 1.00 45.73 911 VAL A N 1
ATOM 11627 C CA . VAL A 1 911 ? 177.033 131.647 143.721 1.00 45.73 911 VAL A CA 1
ATOM 11628 C C . VAL A 1 911 ? 178.318 131.895 144.497 1.00 45.73 911 VAL A C 1
ATOM 11629 O O . VAL A 1 911 ? 178.337 131.861 145.731 1.00 45.73 911 VAL A O 1
ATOM 11642 N N . ASN A 1 912 ? 179.412 132.148 143.781 1.00 44.47 912 ASN A N 1
ATOM 11643 C CA . ASN A 1 912 ? 180.695 132.364 144.431 1.00 44.47 912 ASN A CA 1
ATOM 11644 C C . ASN A 1 912 ? 180.777 133.736 145.087 1.00 44.47 912 ASN A C 1
ATOM 11645 O O . ASN A 1 912 ? 181.639 133.958 145.942 1.00 44.47 912 ASN A O 1
ATOM 11656 N N . LEU A 1 913 ? 179.897 134.661 144.709 1.00 41.77 913 LEU A N 1
ATOM 11657 C CA . LEU A 1 913 ? 179.840 135.954 145.381 1.00 41.77 913 LEU A CA 1
ATOM 11658 C C . LEU A 1 913 ? 179.103 135.848 146.708 1.00 41.77 913 LEU A C 1
ATOM 11659 O O . LEU A 1 913 ? 179.608 136.296 147.743 1.00 41.77 913 LEU A O 1
ATOM 11675 N N . LEU A 1 914 ? 177.905 135.263 146.701 1.00 42.56 914 LEU A N 1
ATOM 11676 C CA . LEU A 1 914 ? 177.158 135.096 147.942 1.00 42.56 914 LEU A CA 1
ATOM 11677 C C . LEU A 1 914 ? 177.894 134.215 148.936 1.00 42.56 914 LEU A C 1
ATOM 11678 O O . LEU A 1 914 ? 177.840 134.464 150.145 1.00 42.56 914 LEU A O 1
ATOM 11694 N N . MET A 1 915 ? 178.556 133.167 148.455 1.00 46.86 915 MET A N 1
ATOM 11695 C CA . MET A 1 915 ? 179.362 132.338 149.339 1.00 46.86 915 MET A CA 1
ATOM 11696 C C . MET A 1 915 ? 180.478 133.145 149.983 1.00 46.86 915 MET A C 1
ATOM 11697 O O . MET A 1 915 ? 180.757 132.992 151.173 1.00 46.86 915 MET A O 1
ATOM 11711 N N . GLY A 1 916 ? 181.110 134.030 149.219 1.00 42.26 916 GLY A N 1
ATOM 11712 C CA . GLY A 1 916 ? 182.184 134.834 149.772 1.00 42.26 916 GLY A CA 1
ATOM 11713 C C . GLY A 1 916 ? 181.690 135.855 150.776 1.00 42.26 916 GLY A C 1
ATOM 11714 O O . GLY A 1 916 ? 182.410 136.227 151.705 1.00 42.26 916 GLY A O 1
ATOM 11718 N N . LEU A 1 917 ? 180.462 136.335 150.590 1.00 41.34 917 LEU A N 1
ATOM 11719 C CA . LEU A 1 917 ? 179.893 137.322 151.497 1.00 41.34 917 LEU A CA 1
ATOM 11720 C C . LEU A 1 917 ? 179.188 136.665 152.669 1.00 41.34 917 LEU A C 1
ATOM 11721 O O . LEU A 1 917 ? 179.110 137.251 153.753 1.00 41.34 917 LEU A O 1
ATOM 11737 N N . SER A 1 918 ? 178.659 135.463 152.469 1.00 43.24 918 SER A N 1
ATOM 11738 C CA . SER A 1 918 ? 178.014 134.748 153.557 1.00 43.24 918 SER A CA 1
ATOM 11739 C C . SER A 1 918 ? 179.013 134.340 154.628 1.00 43.24 918 SER A C 1
ATOM 11740 O O . SER A 1 918 ? 178.640 134.200 155.797 1.00 43.24 918 SER A O 1
ATOM 11748 N N . HIS A 1 919 ? 180.277 134.148 154.254 1.00 45.88 919 HIS A N 1
ATOM 11749 C CA . HIS A 1 919 ? 181.318 133.864 155.232 1.00 45.88 919 HIS A CA 1
ATOM 11750 C C . HIS A 1 919 ? 181.859 135.139 155.859 1.00 45.88 919 HIS A C 1
ATOM 11751 O O . HIS A 1 919 ? 182.072 135.196 157.074 1.00 45.88 919 HIS A O 1
ATOM 11765 N N . ILE A 1 920 ? 182.109 136.158 155.039 1.00 43.62 920 ILE A N 1
ATOM 11766 C CA . ILE A 1 920 ? 182.590 137.440 155.545 1.00 43.62 920 ILE A CA 1
ATOM 11767 C C . ILE A 1 920 ? 181.588 138.037 156.524 1.00 43.62 920 ILE A C 1
ATOM 11768 O O . ILE A 1 920 ? 181.967 138.615 157.548 1.00 43.62 920 ILE A O 1
ATOM 11784 N N . HIS A 1 921 ? 180.298 137.908 156.227 1.00 44.77 921 HIS A N 1
ATOM 11785 C CA . HIS A 1 921 ? 179.283 138.450 157.119 1.00 44.77 921 HIS A CA 1
ATOM 11786 C C . HIS A 1 921 ? 179.075 137.560 158.333 1.00 44.77 921 HIS A C 1
ATOM 11787 O O . HIS A 1 921 ? 178.854 138.058 159.441 1.00 44.77 921 HIS A O 1
ATOM 11801 N N . ARG A 1 922 ? 179.138 136.244 158.153 1.00 49.23 922 ARG A N 1
ATOM 11802 C CA . ARG A 1 922 ? 179.020 135.357 159.301 1.00 49.23 922 ARG A CA 1
ATOM 11803 C C . ARG A 1 922 ? 180.220 135.493 160.226 1.00 49.23 922 ARG A C 1
ATOM 11804 O O . ARG A 1 922 ? 180.086 135.343 161.445 1.00 49.23 922 ARG A O 1
ATOM 11825 N N . ALA A 1 923 ? 181.402 135.748 159.669 1.00 50.17 923 ALA A N 1
ATOM 11826 C CA . ALA A 1 923 ? 182.594 135.860 160.495 1.00 50.17 923 ALA A CA 1
ATOM 11827 C C . ALA A 1 923 ? 182.478 137.012 161.479 1.00 50.17 923 ALA A C 1
ATOM 11828 O O . ALA A 1 923 ? 182.814 136.868 162.660 1.00 50.17 923 ALA A O 1
ATOM 11835 N N . MET A 1 924 ? 181.982 138.158 161.022 1.00 52.75 924 MET A N 1
ATOM 11836 C CA . MET A 1 924 ? 181.843 139.312 161.896 1.00 52.75 924 MET A CA 1
ATOM 11837 C C . MET A 1 924 ? 180.747 139.141 162.940 1.00 52.75 924 MET A C 1
ATOM 11838 O O . MET A 1 924 ? 180.631 139.993 163.827 1.00 52.75 924 MET A O 1
ATOM 11852 N N . GLN A 1 925 ? 179.947 138.077 162.862 1.00 52.80 925 GLN A N 1
ATOM 11853 C CA . GLN A 1 925 ? 179.068 137.717 163.966 1.00 52.80 925 GLN A CA 1
ATOM 11854 C C . GLN A 1 925 ? 179.809 136.957 165.053 1.00 52.80 925 GLN A C 1
ATOM 11855 O O . GLN A 1 925 ? 179.493 137.111 166.237 1.00 52.80 925 GLN A O 1
ATOM 11869 N N . ARG A 1 926 ? 180.786 136.141 164.676 1.00 58.99 926 ARG A N 1
ATOM 11870 C CA . ARG A 1 926 ? 181.427 135.239 165.615 1.00 58.99 926 ARG A CA 1
ATOM 11871 C C . ARG A 1 926 ? 182.385 135.993 166.525 1.00 58.99 926 ARG A C 1
ATOM 11872 O O . ARG A 1 926 ? 182.871 137.078 166.194 1.00 58.99 926 ARG A O 1
ATOM 11893 N N . LEU A 1 927 ? 182.655 135.395 167.681 1.00 65.68 927 LEU A N 1
ATOM 11894 C CA . LEU A 1 927 ? 183.470 135.988 168.732 1.00 65.68 927 LEU A CA 1
ATOM 11895 C C . LEU A 1 927 ? 184.577 135.033 169.149 1.00 65.68 927 LEU A C 1
ATOM 11896 O O . LEU A 1 927 ? 184.819 134.808 170.338 1.00 65.68 927 LEU A O 1
ATOM 11912 N N . THR A 1 928 ? 185.265 134.454 168.168 1.00 64.69 928 THR A N 1
ATOM 11913 C CA . THR A 1 928 ? 186.359 133.533 168.427 1.00 64.69 928 THR A CA 1
ATOM 11914 C C . THR A 1 928 ? 187.370 133.640 167.295 1.00 64.69 928 THR A C 1
ATOM 11915 O O . THR A 1 928 ? 187.146 134.347 166.310 1.00 64.69 928 THR A O 1
ATOM 11926 N N . ALA A 1 929 ? 188.491 132.933 167.450 1.00 63.93 929 ALA A N 1
ATOM 11927 C CA . ALA A 1 929 ? 189.604 133.088 166.521 1.00 63.93 929 ALA A CA 1
ATOM 11928 C C . ALA A 1 929 ? 189.388 132.350 165.208 1.00 63.93 929 ALA A C 1
ATOM 11929 O O . ALA A 1 929 ? 190.236 132.447 164.315 1.00 63.93 929 ALA A O 1
ATOM 11936 N N . GLN A 1 930 ? 188.292 131.602 165.070 1.00 63.34 930 GLN A N 1
ATOM 11937 C CA . GLN A 1 930 ? 187.923 131.058 163.769 1.00 63.34 930 GLN A CA 1
ATOM 11938 C C . GLN A 1 930 ? 187.353 132.129 162.849 1.00 63.34 930 GLN A C 1
ATOM 11939 O O . GLN A 1 930 ? 187.127 131.861 161.665 1.00 63.34 930 GLN A O 1
ATOM 11953 N N . ARG A 1 931 ? 187.090 133.326 163.379 1.00 60.09 931 ARG A N 1
ATOM 11954 C CA . ARG A 1 931 ? 186.665 134.459 162.566 1.00 60.09 931 ARG A CA 1
ATOM 11955 C C . ARG A 1 931 ? 187.636 134.736 161.427 1.00 60.09 931 ARG A C 1
ATOM 11956 O O . ARG A 1 931 ? 187.220 134.992 160.293 1.00 60.09 931 ARG A O 1
ATOM 11977 N N . HIS A 1 932 ? 188.936 134.694 161.712 1.00 60.80 932 HIS A N 1
ATOM 11978 C CA . HIS A 1 932 ? 189.930 135.032 160.700 1.00 60.80 932 HIS A CA 1
ATOM 11979 C C . HIS A 1 932 ? 189.992 133.969 159.613 1.00 60.80 932 HIS A C 1
ATOM 11980 O O . HIS A 1 932 ? 190.132 134.284 158.427 1.00 60.80 932 HIS A O 1
ATOM 11994 N N . PHE A 1 933 ? 189.893 132.698 160.001 1.00 57.83 933 PHE A N 1
ATOM 11995 C CA . PHE A 1 933 ? 189.935 131.623 159.017 1.00 57.83 933 PHE A CA 1
ATOM 11996 C C . PHE A 1 933 ? 188.718 131.654 158.107 1.00 57.83 933 PHE A C 1
ATOM 11997 O O . PHE A 1 933 ? 188.756 131.124 156.992 1.00 57.83 933 PHE A O 1
ATOM 12014 N N . GLN A 1 934 ? 187.627 132.264 158.566 1.00 52.31 934 GLN A N 1
ATOM 12015 C CA . GLN A 1 934 ? 186.385 132.237 157.811 1.00 52.31 934 GLN A CA 1
ATOM 12016 C C . GLN A 1 934 ? 186.299 133.386 156.819 1.00 52.31 934 GLN A C 1
ATOM 12017 O O . GLN A 1 934 ? 185.569 133.283 155.830 1.00 52.31 934 GLN A O 1
ATOM 12031 N N . ILE A 1 935 ? 187.031 134.475 157.055 1.00 50.32 935 ILE A N 1
ATOM 12032 C CA . ILE A 1 935 ? 187.119 135.533 156.055 1.00 50.32 935 ILE A CA 1
ATOM 12033 C C . ILE A 1 935 ? 188.050 135.116 154.926 1.00 50.32 935 ILE A C 1
ATOM 12034 O O . ILE A 1 935 ? 187.756 135.343 153.748 1.00 50.32 935 ILE A O 1
ATOM 12050 N N . PHE A 1 936 ? 189.181 134.496 155.261 1.00 56.32 936 PHE A N 1
ATOM 12051 C CA . PHE A 1 936 ? 190.077 133.986 154.231 1.00 56.32 936 PHE A CA 1
ATOM 12052 C C . PHE A 1 936 ? 189.396 132.898 153.415 1.00 56.32 936 PHE A C 1
ATOM 12053 O O . PHE A 1 936 ? 189.692 132.719 152.229 1.00 56.32 936 PHE A O 1
ATOM 12070 N N . HIS A 1 937 ? 188.485 132.156 154.040 1.00 52.52 937 HIS A N 1
ATOM 12071 C CA . HIS A 1 937 ? 187.689 131.161 153.339 1.00 52.52 937 HIS A CA 1
ATOM 12072 C C . HIS A 1 937 ? 186.601 131.802 152.492 1.00 52.52 937 HIS A C 1
ATOM 12073 O O . HIS A 1 937 ? 186.055 131.144 151.601 1.00 52.52 937 HIS A O 1
ATOM 12087 N N . GLY A 1 938 ? 186.286 133.069 152.740 1.00 49.41 938 GLY A N 1
ATOM 12088 C CA . GLY A 1 938 ? 185.369 133.810 151.904 1.00 49.41 938 GLY A CA 1
ATOM 12089 C C . GLY A 1 938 ? 186.052 134.451 150.718 1.00 49.41 938 GLY A C 1
ATOM 12090 O O . GLY A 1 938 ? 185.488 134.495 149.622 1.00 49.41 938 GLY A O 1
ATOM 12094 N N . LEU A 1 939 ? 187.270 134.956 150.923 1.00 49.38 939 LEU A N 1
ATOM 12095 C CA . LEU A 1 939 ? 187.975 135.651 149.853 1.00 49.38 939 LEU A CA 1
ATOM 12096 C C . LEU A 1 939 ? 188.276 134.726 148.683 1.00 49.38 939 LEU A C 1
ATOM 12097 O O . LEU A 1 939 ? 188.331 135.172 147.532 1.00 49.38 939 LEU A O 1
ATOM 12113 N N . ARG A 1 940 ? 188.485 133.438 148.953 1.00 51.06 940 ARG A N 1
ATOM 12114 C CA . ARG A 1 940 ? 188.805 132.512 147.876 1.00 51.06 940 ARG A CA 1
ATOM 12115 C C . ARG A 1 940 ? 187.640 132.379 146.911 1.00 51.06 940 ARG A C 1
ATOM 12116 O O . ARG A 1 940 ? 187.838 132.149 145.713 1.00 51.06 940 ARG A O 1
ATOM 12137 N N . TYR A 1 941 ? 186.419 132.524 147.416 1.00 47.18 941 TYR A N 1
ATOM 12138 C CA . TYR A 1 941 ? 185.237 132.522 146.568 1.00 47.18 941 TYR A CA 1
ATOM 12139 C C . TYR A 1 941 ? 184.974 133.886 145.941 1.00 47.18 941 TYR A C 1
ATOM 12140 O O . TYR A 1 941 ? 184.165 133.985 145.015 1.00 47.18 941 TYR A O 1
ATOM 12158 N N . LEU A 1 942 ? 185.636 134.940 146.423 1.00 44.19 942 LEU A N 1
ATOM 12159 C CA . LEU A 1 942 ? 185.572 136.237 145.754 1.00 44.19 942 LEU A CA 1
ATOM 12160 C C . LEU A 1 942 ? 186.677 136.379 144.717 1.00 44.19 942 LEU A C 1
ATOM 12161 O O . LEU A 1 942 ? 186.501 137.062 143.702 1.00 44.19 942 LEU A O 1
ATOM 12177 N N . TYR A 1 943 ? 187.831 135.759 144.963 1.00 46.72 943 TYR A N 1
ATOM 12178 C CA . TYR A 1 943 ? 188.931 135.801 144.012 1.00 46.72 943 TYR A CA 1
ATOM 12179 C C . TYR A 1 943 ? 188.670 134.964 142.772 1.00 46.72 943 TYR A C 1
ATOM 12180 O O . TYR A 1 943 ? 189.310 135.207 141.744 1.00 46.72 943 TYR A O 1
ATOM 12198 N N . ARG A 1 944 ? 187.773 133.979 142.843 1.00 47.23 944 ARG A N 1
ATOM 12199 C CA . ARG A 1 944 ? 187.424 133.207 141.656 1.00 47.23 944 ARG A CA 1
ATOM 12200 C C . ARG A 1 944 ? 186.196 133.773 140.961 1.00 47.23 944 ARG A C 1
ATOM 12201 O O . ARG A 1 944 ? 186.071 133.637 139.741 1.00 47.23 944 ARG A O 1
ATOM 12222 N N . TYR A 1 945 ? 185.277 134.385 141.711 1.00 40.47 945 TYR A N 1
ATOM 12223 C CA . TYR A 1 945 ? 184.337 135.320 141.105 1.00 40.47 945 TYR A CA 1
ATOM 12224 C C . TYR A 1 945 ? 185.068 136.307 140.215 1.00 40.47 945 TYR A C 1
ATOM 12225 O O . TYR A 1 945 ? 184.664 136.554 139.075 1.00 40.47 945 TYR A O 1
ATOM 12243 N N . HIS A 1 946 ? 186.161 136.868 140.722 1.00 43.26 946 HIS A N 1
ATOM 12244 C CA . HIS A 1 946 ? 187.004 137.750 139.934 1.00 43.26 946 HIS A CA 1
ATOM 12245 C C . HIS A 1 946 ? 187.553 137.024 138.713 1.00 43.26 946 HIS A C 1
ATOM 12246 O O . HIS A 1 946 ? 187.343 137.448 137.575 1.00 43.26 946 HIS A O 1
ATOM 12260 N N . LYS A 1 947 ? 188.218 135.890 138.935 1.00 45.18 947 LYS A N 1
ATOM 12261 C CA . LYS A 1 947 ? 188.851 135.152 137.846 1.00 45.18 947 LYS A CA 1
ATOM 12262 C C . LYS A 1 947 ? 187.849 134.704 136.790 1.00 45.18 947 LYS A C 1
ATOM 12263 O O . LYS A 1 947 ? 188.229 134.465 135.639 1.00 45.18 947 LYS A O 1
ATOM 12282 N N . ILE A 1 948 ? 186.575 134.573 137.156 1.00 44.76 948 ILE A N 1
ATOM 12283 C CA . ILE A 1 948 ? 185.545 134.209 136.186 1.00 44.76 948 ILE A CA 1
ATOM 12284 C C . ILE A 1 948 ? 185.156 135.418 135.343 1.00 44.76 948 ILE A C 1
ATOM 12285 O O . ILE A 1 948 ? 185.235 135.386 134.111 1.00 44.76 948 ILE A O 1
ATOM 12301 N N . ARG A 1 949 ? 184.713 136.498 135.995 1.00 44.87 949 ARG A N 1
ATOM 12302 C CA . ARG A 1 949 ? 184.185 137.640 135.255 1.00 44.87 949 ARG A CA 1
ATOM 12303 C C . ARG A 1 949 ? 185.263 138.277 134.390 1.00 44.87 949 ARG A C 1
ATOM 12304 O O . ARG A 1 949 ? 184.994 138.704 133.262 1.00 44.87 949 ARG A O 1
ATOM 12325 N N . LYS A 1 950 ? 186.493 138.333 134.896 1.00 47.33 950 LYS A N 1
ATOM 12326 C CA . LYS A 1 950 ? 187.590 138.891 134.117 1.00 47.33 950 LYS A CA 1
ATOM 12327 C C . LYS A 1 950 ? 187.858 138.062 132.867 1.00 47.33 950 LYS A C 1
ATOM 12328 O O . LYS A 1 950 ? 188.121 138.616 131.794 1.00 47.33 950 LYS A O 1
ATOM 12347 N N . SER A 1 951 ? 187.771 136.737 132.979 1.00 49.14 951 SER A N 1
ATOM 12348 C CA . SER A 1 951 ? 188.281 135.861 131.931 1.00 49.14 951 SER A CA 1
ATOM 12349 C C . SER A 1 951 ? 187.209 135.479 130.921 1.00 49.14 951 SER A C 1
ATOM 12350 O O . SER A 1 951 ? 187.481 135.421 129.717 1.00 49.14 951 SER A O 1
ATOM 12358 N N . LEU A 1 952 ? 185.992 135.228 131.390 1.00 51.60 952 LEU A N 1
ATOM 12359 C CA . LEU A 1 952 ? 184.971 134.536 130.617 1.00 51.60 952 LEU A CA 1
ATOM 12360 C C . LEU A 1 952 ? 183.835 135.443 130.155 1.00 51.60 952 LEU A C 1
ATOM 12361 O O . LEU A 1 952 ? 182.909 134.961 129.498 1.00 51.60 952 LEU A O 1
ATOM 12377 N N . TYR A 1 953 ? 183.897 136.738 130.458 1.00 51.46 953 TYR A N 1
ATOM 12378 C CA . TYR A 1 953 ? 182.886 137.704 130.058 1.00 51.46 953 TYR A CA 1
ATOM 12379 C C . TYR A 1 953 ? 183.585 138.882 129.395 1.00 51.46 953 TYR A C 1
ATOM 12380 O O . TYR A 1 953 ? 184.815 138.952 129.359 1.00 51.46 953 TYR A O 1
ATOM 12398 N N . THR A 1 954 ? 182.792 139.815 128.873 1.00 53.09 954 THR A N 1
ATOM 12399 C CA . THR A 1 954 ? 183.360 140.914 128.111 1.00 53.09 954 THR A CA 1
ATOM 12400 C C . THR A 1 954 ? 183.831 142.021 129.051 1.00 53.09 954 THR A C 1
ATOM 12401 O O . THR A 1 954 ? 183.790 141.895 130.276 1.00 53.09 954 THR A O 1
ATOM 12412 N N . ASP A 1 955 ? 184.266 143.133 128.457 1.00 52.63 955 ASP A N 1
ATOM 12413 C CA . ASP A 1 955 ? 184.891 144.206 129.224 1.00 52.63 955 ASP A CA 1
ATOM 12414 C C . ASP A 1 955 ? 183.882 145.218 129.749 1.00 52.63 955 ASP A C 1
ATOM 12415 O O . ASP A 1 955 ? 184.067 146.428 129.606 1.00 52.63 955 ASP A O 1
ATOM 12424 N N . LEU A 1 956 ? 182.796 144.734 130.348 1.00 50.91 956 LEU A N 1
ATOM 12425 C CA . LEU A 1 956 ? 181.893 145.544 131.155 1.00 50.91 956 LEU A CA 1
ATOM 12426 C C . LEU A 1 956 ? 181.616 144.839 132.474 1.00 50.91 956 LEU A C 1
ATOM 12427 O O . LEU A 1 956 ? 181.496 145.480 133.522 1.00 50.91 956 LEU A O 1
ATOM 12443 N N . GLU A 1 957 ? 181.484 143.514 132.415 1.00 48.79 957 GLU A N 1
ATOM 12444 C CA . GLU A 1 957 ? 181.471 142.702 133.621 1.00 48.79 957 GLU A CA 1
ATOM 12445 C C . GLU A 1 957 ? 182.867 142.563 134.203 1.00 48.79 957 GLU A C 1
ATOM 12446 O O . GLU A 1 957 ? 183.014 142.298 135.400 1.00 48.79 957 GLU A O 1
ATOM 12458 N N . LYS A 1 958 ? 183.891 142.734 133.371 1.00 45.84 958 LYS A N 1
ATOM 12459 C CA . LYS A 1 958 ? 185.270 142.829 133.821 1.00 45.84 958 LYS A CA 1
ATOM 12460 C C . LYS A 1 958 ? 185.490 144.034 134.728 1.00 45.84 958 LYS A C 1
ATOM 12461 O O . LYS A 1 958 ? 186.453 144.057 135.498 1.00 45.84 958 LYS A O 1
ATOM 12480 N N . GLN A 1 959 ? 184.610 145.034 134.650 1.00 42.42 959 GLN A N 1
ATOM 12481 C CA . GLN A 1 959 ? 184.693 146.231 135.475 1.00 42.42 959 GLN A CA 1
ATOM 12482 C C . GLN A 1 959 ? 183.979 146.042 136.801 1.00 42.42 959 GLN A C 1
ATOM 12483 O O . GLN A 1 959 ? 184.447 146.534 137.832 1.00 42.42 959 GLN A O 1
ATOM 12497 N N . GLU A 1 960 ? 182.822 145.382 136.762 1.00 42.36 960 GLU A N 1
ATOM 12498 C CA . GLU A 1 960 ? 182.108 144.956 137.961 1.00 42.36 960 GLU A CA 1
ATOM 12499 C C . GLU A 1 960 ? 183.035 144.289 138.965 1.00 42.36 960 GLU A C 1
ATOM 12500 O O . GLU A 1 960 ? 183.015 144.611 140.156 1.00 42.36 960 GLU A O 1
ATOM 12512 N N . ALA A 1 961 ? 183.854 143.353 138.497 1.00 39.23 961 ALA A N 1
ATOM 12513 C CA . ALA A 1 961 ? 184.589 142.485 139.403 1.00 39.23 961 ALA A CA 1
ATOM 12514 C C . ALA A 1 961 ? 185.658 143.245 140.173 1.00 39.23 961 ALA A C 1
ATOM 12515 O O . ALA A 1 961 ? 186.048 142.831 141.270 1.00 39.23 961 ALA A O 1
ATOM 12522 N N . ASP A 1 962 ? 186.162 144.344 139.618 1.00 40.28 962 ASP A N 1
ATOM 12523 C CA . ASP A 1 962 ? 187.100 145.166 140.367 1.00 40.28 962 ASP A CA 1
ATOM 12524 C C . ASP A 1 962 ? 186.393 145.906 141.489 1.00 40.28 962 ASP A C 1
ATOM 12525 O O . ASP A 1 962 ? 186.878 145.936 142.623 1.00 40.28 962 ASP A O 1
ATOM 12534 N N . TYR A 1 963 ? 185.242 146.500 141.185 1.00 34.87 963 TYR A N 1
ATOM 12535 C CA . TYR A 1 963 ? 184.470 147.224 142.183 1.00 34.87 963 TYR A CA 1
ATOM 12536 C C . TYR A 1 963 ? 184.081 146.327 143.350 1.00 34.87 963 TYR A C 1
ATOM 12537 O O . TYR A 1 963 ? 184.394 146.627 144.507 1.00 34.87 963 TYR A O 1
ATOM 12555 N N . ASN A 1 964 ? 183.412 145.211 143.064 1.00 35.78 964 ASN A N 1
ATOM 12556 C CA . ASN A 1 964 ? 182.901 144.357 144.127 1.00 35.78 964 ASN A CA 1
ATOM 12557 C C . ASN A 1 964 ? 184.012 143.735 144.959 1.00 35.78 964 ASN A C 1
ATOM 12558 O O . ASN A 1 964 ? 183.771 143.338 146.103 1.00 35.78 964 ASN A O 1
ATOM 12569 N N . LEU A 1 965 ? 185.224 143.632 144.417 1.00 37.28 965 LEU A N 1
ATOM 12570 C CA . LEU A 1 965 ? 186.366 143.243 145.237 1.00 37.28 965 LEU A CA 1
ATOM 12571 C C . LEU A 1 965 ? 186.824 144.392 146.115 1.00 37.28 965 LEU A C 1
ATOM 12572 O O . LEU A 1 965 ? 187.102 144.202 147.303 1.00 37.28 965 LEU A O 1
ATOM 12588 N N . GLY A 1 966 ? 186.921 145.590 145.547 1.00 34.67 966 GLY A N 1
ATOM 12589 C CA . GLY A 1 966 ? 187.256 146.746 146.351 1.00 34.67 966 GLY A CA 1
ATOM 12590 C C . GLY A 1 966 ? 186.207 147.026 147.404 1.00 34.67 966 GLY A C 1
ATOM 12591 O O . GLY A 1 966 ? 186.521 147.439 148.520 1.00 34.67 966 GLY A O 1
ATOM 12595 N N . ARG A 1 967 ? 184.943 146.802 147.059 1.00 33.82 967 ARG A N 1
ATOM 12596 C CA . ARG A 1 967 ? 183.868 146.976 148.023 1.00 33.82 967 ARG A CA 1
ATOM 12597 C C . ARG A 1 967 ? 183.940 145.944 149.140 1.00 33.82 967 ARG A C 1
ATOM 12598 O O . ARG A 1 967 ? 183.398 146.172 150.226 1.00 33.82 967 ARG A O 1
ATOM 12619 N N . ALA A 1 968 ? 184.589 144.807 148.896 1.00 34.44 968 ALA A N 1
ATOM 12620 C CA . ALA A 1 968 ? 184.731 143.792 149.929 1.00 34.44 968 ALA A CA 1
ATOM 12621 C C . ALA A 1 968 ? 185.834 144.160 150.909 1.00 34.44 968 ALA A C 1
ATOM 12622 O O . ALA A 1 968 ? 185.705 143.946 152.118 1.00 34.44 968 ALA A O 1
ATOM 12629 N N . PHE A 1 969 ? 186.942 144.696 150.405 1.00 37.35 969 PHE A N 1
ATOM 12630 C CA . PHE A 1 969 ? 188.015 145.119 151.289 1.00 37.35 969 PHE A CA 1
ATOM 12631 C C . PHE A 1 969 ? 187.632 146.350 152.095 1.00 37.35 969 PHE A C 1
ATOM 12632 O O . PHE A 1 969 ? 188.257 146.633 153.122 1.00 37.35 969 PHE A O 1
ATOM 12649 N N . HIS A 1 970 ? 186.630 147.107 151.645 1.00 37.69 970 HIS A N 1
ATOM 12650 C CA . HIS A 1 970 ? 186.101 148.177 152.479 1.00 37.69 970 HIS A CA 1
ATOM 12651 C C . HIS A 1 970 ? 185.260 147.603 153.606 1.00 37.69 970 HIS A C 1
ATOM 12652 O O . HIS A 1 970 ? 185.268 148.120 154.729 1.00 37.69 970 HIS A O 1
ATOM 12666 N N . LEU A 1 971 ? 184.516 146.540 153.307 1.00 37.72 971 LEU A N 1
ATOM 12667 C CA . LEU A 1 971 ? 183.661 145.891 154.292 1.00 37.72 971 LEU A CA 1
ATOM 12668 C C . LEU A 1 971 ? 184.468 145.378 155.476 1.00 37.72 971 LEU A C 1
ATOM 12669 O O . LEU A 1 971 ? 184.079 145.565 156.634 1.00 37.72 971 LEU A O 1
ATOM 12685 N N . ILE A 1 972 ? 185.595 144.721 155.204 1.00 37.93 972 ILE A N 1
ATOM 12686 C CA . ILE A 1 972 ? 186.442 144.163 156.253 1.00 37.93 972 ILE A CA 1
ATOM 12687 C C . ILE A 1 972 ? 187.531 145.145 156.675 1.00 37.93 972 ILE A C 1
ATOM 12688 O O . ILE A 1 972 ? 188.437 144.785 157.433 1.00 37.93 972 ILE A O 1
ATOM 12704 N N . GLY A 1 973 ? 187.457 146.387 156.200 1.00 42.04 973 GLY A N 1
ATOM 12705 C CA . GLY A 1 973 ? 188.283 147.446 156.737 1.00 42.04 973 GLY A CA 1
ATOM 12706 C C . GLY A 1 973 ? 189.676 147.562 156.169 1.00 42.04 973 GLY A C 1
ATOM 12707 O O . GLY A 1 973 ? 190.462 148.368 156.677 1.00 42.04 973 GLY A O 1
ATOM 12711 N N . LEU A 1 974 ? 190.015 146.790 155.137 1.00 41.98 974 LEU A N 1
ATOM 12712 C CA . LEU A 1 974 ? 191.317 146.898 154.482 1.00 41.98 974 LEU A CA 1
ATOM 12713 C C . LEU A 1 974 ? 191.258 147.992 153.416 1.00 41.98 974 LEU A C 1
ATOM 12714 O O . LEU A 1 974 ? 191.371 147.759 152.215 1.00 41.98 974 LEU A O 1
ATOM 12730 N N . VAL A 1 975 ? 191.083 149.219 153.906 1.00 42.14 975 VAL A N 1
ATOM 12731 C CA . VAL A 1 975 ? 190.712 150.346 153.060 1.00 42.14 975 VAL A CA 1
ATOM 12732 C C . VAL A 1 975 ? 191.824 150.722 152.092 1.00 42.14 975 VAL A C 1
ATOM 12733 O O . VAL A 1 975 ? 191.554 151.220 150.994 1.00 42.14 975 VAL A O 1
ATOM 12746 N N . SER A 1 976 ? 193.082 150.503 152.469 1.00 45.08 976 SER A N 1
ATOM 12747 C CA . SER A 1 976 ? 194.179 150.848 151.572 1.00 45.08 976 SER A CA 1
ATOM 12748 C C . SER A 1 976 ? 194.191 149.970 150.330 1.00 45.08 976 SER A C 1
ATOM 12749 O O . SER A 1 976 ? 194.743 150.368 149.300 1.00 45.08 976 SER A O 1
ATOM 12757 N N . ILE A 1 977 ? 193.595 148.780 150.409 1.00 46.54 977 ILE A N 1
ATOM 12758 C CA . ILE A 1 977 ? 193.496 147.897 149.254 1.00 46.54 977 ILE A CA 1
ATOM 12759 C C . ILE A 1 977 ? 192.253 148.222 148.440 1.00 46.54 977 ILE A C 1
ATOM 12760 O O . ILE A 1 977 ? 192.220 148.001 147.226 1.00 46.54 977 ILE A O 1
ATOM 12776 N N . ALA A 1 978 ? 191.210 148.737 149.090 1.00 41.28 978 ALA A N 1
ATOM 12777 C CA . ALA A 1 978 ? 189.974 149.042 148.384 1.00 41.28 978 ALA A CA 1
ATOM 12778 C C . ALA A 1 978 ? 190.180 150.121 147.336 1.00 41.28 978 ALA A C 1
ATOM 12779 O O . ALA A 1 978 ? 189.656 150.016 146.222 1.00 41.28 978 ALA A O 1
ATOM 12786 N N . ILE A 1 979 ? 190.928 151.175 147.669 1.00 42.88 979 ILE A N 1
ATOM 12787 C CA . ILE A 1 979 ? 191.123 152.251 146.703 1.00 42.88 979 ILE A CA 1
ATOM 12788 C C . ILE A 1 979 ? 191.929 151.761 145.511 1.00 42.88 979 ILE A C 1
ATOM 12789 O O . ILE A 1 979 ? 191.781 152.285 144.402 1.00 42.88 979 ILE A O 1
ATOM 12805 N N . GLU A 1 980 ? 192.766 150.739 145.699 1.00 48.14 980 GLU A N 1
ATOM 12806 C CA . GLU A 1 980 ? 193.523 150.198 144.578 1.00 48.14 980 GLU A CA 1
ATOM 12807 C C . GLU A 1 980 ? 192.600 149.606 143.525 1.00 48.14 980 GLU A C 1
ATOM 12808 O O . GLU A 1 980 ? 192.834 149.773 142.325 1.00 48.14 980 GLU A O 1
ATOM 12820 N N . TYR A 1 981 ? 191.549 148.907 143.953 1.00 41.86 981 TYR A N 1
ATOM 12821 C CA . TYR A 1 981 ? 190.581 148.366 143.008 1.00 41.86 981 TYR A CA 1
ATOM 12822 C C . TYR A 1 981 ? 189.666 149.456 142.472 1.00 41.86 981 TYR A C 1
ATOM 12823 O O . TYR A 1 981 ? 189.238 149.402 141.317 1.00 41.86 981 TYR A O 1
ATOM 12841 N N . TYR A 1 982 ? 189.357 150.451 143.299 1.00 37.96 982 TYR A N 1
ATOM 12842 C CA . TYR A 1 982 ? 188.548 151.571 142.845 1.00 37.96 982 TYR A CA 1
ATOM 12843 C C . TYR A 1 982 ? 189.273 152.413 141.808 1.00 37.96 982 TYR A C 1
ATOM 12844 O O . TYR A 1 982 ? 188.630 153.001 140.935 1.00 37.96 982 TYR A O 1
ATOM 12862 N N . ASN A 1 983 ? 190.600 152.511 141.886 1.00 44.04 983 ASN A N 1
ATOM 12863 C CA . ASN A 1 983 ? 191.327 153.275 140.878 1.00 44.04 983 ASN A CA 1
ATOM 12864 C C . ASN A 1 983 ? 191.452 152.498 139.574 1.00 44.04 983 ASN A C 1
ATOM 12865 O O . ASN A 1 983 ? 191.951 153.028 138.577 1.00 44.04 983 ASN A O 1
ATOM 12876 N N . ARG A 1 984 ? 191.019 151.235 139.563 1.00 45.99 984 ARG A N 1
ATOM 12877 C CA . ARG A 1 984 ? 191.015 150.462 138.329 1.00 45.99 984 ARG A CA 1
ATOM 12878 C C . ARG A 1 984 ? 189.728 150.678 137.549 1.00 45.99 984 ARG A C 1
ATOM 12879 O O . ARG A 1 984 ? 189.745 150.736 136.315 1.00 45.99 984 ARG A O 1
ATOM 12900 N N . VAL A 1 985 ? 188.601 150.803 138.249 1.00 40.30 985 VAL A N 1
ATOM 12901 C CA . VAL A 1 985 ? 187.344 151.039 137.552 1.00 40.30 985 VAL A CA 1
ATOM 12902 C C . VAL A 1 985 ? 187.281 152.469 137.039 1.00 40.30 985 VAL A C 1
ATOM 12903 O O . VAL A 1 985 ? 186.533 152.762 136.100 1.00 40.30 985 VAL A O 1
ATOM 12916 N N . LEU A 1 986 ? 188.065 153.375 137.625 1.00 41.03 986 LEU A N 1
ATOM 12917 C CA . LEU A 1 986 ? 188.097 154.758 137.165 1.00 41.03 986 LEU A CA 1
ATOM 12918 C C . LEU A 1 986 ? 189.064 154.928 136.003 1.00 41.03 986 LEU A C 1
ATOM 12919 O O . LEU A 1 986 ? 188.797 155.689 135.066 1.00 41.03 986 LEU A O 1
ATOM 12935 N N . GLU A 1 987 ? 190.191 154.220 136.043 1.00 48.58 987 GLU A N 1
ATOM 12936 C CA . GLU A 1 987 ? 191.282 154.448 135.106 1.00 48.58 987 GLU A CA 1
ATOM 12937 C C . GLU A 1 987 ? 191.290 153.474 133.938 1.00 48.58 987 GLU A C 1
ATOM 12938 O O . GLU A 1 987 ? 191.457 153.901 132.791 1.00 48.58 987 GLU A O 1
ATOM 12950 N N . ASN A 1 988 ? 191.113 152.183 134.196 1.00 49.15 988 ASN A N 1
ATOM 12951 C CA . ASN A 1 988 ? 191.382 151.150 133.206 1.00 49.15 988 ASN A CA 1
ATOM 12952 C C . ASN A 1 988 ? 190.171 150.767 132.362 1.00 49.15 988 ASN A C 1
ATOM 12953 O O . ASN A 1 988 ? 190.270 149.825 131.570 1.00 49.15 988 ASN A O 1
ATOM 12964 N N . TYR A 1 989 ? 189.045 151.466 132.496 1.00 49.47 989 TYR A N 1
ATOM 12965 C CA . TYR A 1 989 ? 187.827 151.117 131.779 1.00 49.47 989 TYR A CA 1
ATOM 12966 C C . TYR A 1 989 ? 187.159 152.390 131.287 1.00 49.47 989 TYR A C 1
ATOM 12967 O O . TYR A 1 989 ? 187.410 153.480 131.806 1.00 49.47 989 TYR A O 1
ATOM 12985 N N . ASP A 1 990 ? 186.295 152.236 130.283 1.00 56.41 990 ASP A N 1
ATOM 12986 C CA . ASP A 1 990 ? 185.648 153.370 129.634 1.00 56.41 990 ASP A CA 1
ATOM 12987 C C . ASP A 1 990 ? 184.216 153.601 130.094 1.00 56.41 990 ASP A C 1
ATOM 12988 O O . ASP A 1 990 ? 183.805 154.759 130.215 1.00 56.41 990 ASP A O 1
ATOM 12997 N N . ASP A 1 991 ? 183.445 152.544 130.337 1.00 52.06 991 ASP A N 1
ATOM 12998 C CA . ASP A 1 991 ? 182.080 152.700 130.818 1.00 52.06 991 ASP A CA 1
ATOM 12999 C C . ASP A 1 991 ? 182.082 153.372 132.182 1.00 52.06 991 ASP A C 1
ATOM 13000 O O . ASP A 1 991 ? 182.843 152.985 133.073 1.00 52.06 991 ASP A O 1
ATOM 13009 N N . GLY A 1 992 ? 181.212 154.367 132.344 1.00 46.21 992 GLY A N 1
ATOM 13010 C CA . GLY A 1 992 ? 181.222 155.248 133.494 1.00 46.21 992 GLY A CA 1
ATOM 13011 C C . GLY A 1 992 ? 180.051 155.134 134.429 1.00 46.21 992 GLY A C 1
ATOM 13012 O O . GLY A 1 992 ? 179.797 156.067 135.194 1.00 46.21 992 GLY A O 1
ATOM 13016 N N . LYS A 1 993 ? 179.328 154.017 134.395 1.00 43.94 993 LYS A N 1
ATOM 13017 C CA . LYS A 1 993 ? 178.161 153.860 135.252 1.00 43.94 993 LYS A CA 1
ATOM 13018 C C . LYS A 1 993 ? 178.548 153.308 136.618 1.00 43.94 993 LYS A C 1
ATOM 13019 O O . LYS A 1 993 ? 177.883 153.597 137.618 1.00 43.94 993 LYS A O 1
ATOM 13038 N N . LEU A 1 994 ? 179.614 152.511 136.680 1.00 39.75 994 LEU A N 1
ATOM 13039 C CA . LEU A 1 994 ? 180.187 152.082 137.948 1.00 39.75 994 LEU A CA 1
ATOM 13040 C C . LEU A 1 994 ? 181.258 153.026 138.469 1.00 39.75 994 LEU A C 1
ATOM 13041 O O . LEU A 1 994 ? 181.702 152.858 139.609 1.00 39.75 994 LEU A O 1
ATOM 13057 N N . LYS A 1 995 ? 181.698 153.997 137.671 1.00 39.46 995 LYS A N 1
ATOM 13058 C CA . LYS A 1 995 ? 182.729 154.914 138.135 1.00 39.46 995 LYS A CA 1
ATOM 13059 C C . LYS A 1 995 ? 182.209 155.824 139.234 1.00 39.46 995 LYS A C 1
ATOM 13060 O O . LYS A 1 995 ? 182.960 156.198 140.141 1.00 39.46 995 LYS A O 1
ATOM 13079 N N . LYS A 1 996 ? 180.930 156.193 139.172 1.00 38.41 996 LYS A N 1
ATOM 13080 C CA . LYS A 1 996 ? 180.383 157.105 140.166 1.00 38.41 996 LYS A CA 1
ATOM 13081 C C . LYS A 1 996 ? 179.896 156.366 141.407 1.00 38.41 996 LYS A C 1
ATOM 13082 O O . LYS A 1 996 ? 179.521 157.000 142.399 1.00 38.41 996 LYS A O 1
ATOM 13101 N N . HIS A 1 997 ? 179.890 155.031 141.377 1.00 38.68 997 HIS A N 1
ATOM 13102 C CA . HIS A 1 997 ? 179.762 154.268 142.615 1.00 38.68 997 HIS A CA 1
ATOM 13103 C C . HIS A 1 997 ? 181.120 154.068 143.268 1.00 38.68 997 HIS A C 1
ATOM 13104 O O . HIS A 1 997 ? 181.217 153.951 144.493 1.00 38.68 997 HIS A O 1
ATOM 13118 N N . ALA A 1 998 ? 182.178 154.019 142.464 1.00 36.71 998 ALA A N 1
ATOM 13119 C CA . ALA A 1 998 ? 183.525 153.870 142.986 1.00 36.71 998 ALA A CA 1
ATOM 13120 C C . ALA A 1 998 ? 184.095 155.187 143.478 1.00 36.71 998 ALA A C 1
ATOM 13121 O O . ALA A 1 998 ? 184.869 155.205 144.441 1.00 36.71 998 ALA A O 1
ATOM 13128 N N . ALA A 1 999 ? 183.747 156.289 142.817 1.00 38.12 999 ALA A N 1
ATOM 13129 C CA . ALA A 1 999 ? 184.128 157.600 143.314 1.00 38.12 999 ALA A CA 1
ATOM 13130 C C . ALA A 1 999 ? 183.308 157.975 144.537 1.00 38.12 999 ALA A C 1
ATOM 13131 O O . ALA A 1 999 ? 183.755 158.762 145.375 1.00 38.12 999 ALA A O 1
ATOM 13138 N N . TYR A 1 1000 ? 182.102 157.426 144.656 1.00 38.69 1000 TYR A N 1
ATOM 13139 C CA . TYR A 1 1000 ? 181.311 157.647 145.857 1.00 38.69 1000 TYR A CA 1
ATOM 13140 C C . TYR A 1 1000 ? 181.989 157.038 147.071 1.00 38.69 1000 TYR A C 1
ATOM 13141 O O . TYR A 1 1000 ? 182.052 157.656 148.138 1.00 38.69 1000 TYR A O 1
ATOM 13159 N N . ASN A 1 1001 ? 182.500 155.818 146.927 1.00 38.25 1001 ASN A N 1
ATOM 13160 C CA . ASN A 1 1001 ? 183.055 155.112 148.072 1.00 38.25 1001 ASN A CA 1
ATOM 13161 C C . ASN A 1 1001 ? 184.500 155.513 148.326 1.00 38.25 1001 ASN A C 1
ATOM 13162 O O . ASN A 1 1001 ? 184.998 155.347 149.443 1.00 38.25 1001 ASN A O 1
ATOM 13173 N N . SER A 1 1002 ? 185.188 156.027 147.308 1.00 39.79 1002 SER A N 1
ATOM 13174 C CA . SER A 1 1002 ? 186.526 156.565 147.514 1.00 39.79 1002 SER A CA 1
ATOM 13175 C C . SER A 1 1002 ? 186.478 157.864 148.303 1.00 39.79 1002 SER A C 1
ATOM 13176 O O . SER A 1 1002 ? 187.346 158.123 149.143 1.00 39.79 1002 SER A O 1
ATOM 13184 N N . ILE A 1 1003 ? 185.479 158.700 148.027 1.00 42.03 1003 ILE A N 1
ATOM 13185 C CA . ILE A 1 1003 ? 185.294 159.947 148.762 1.00 42.03 1003 ILE A CA 1
ATOM 13186 C C . ILE A 1 1003 ? 185.150 159.677 150.253 1.00 42.03 1003 ILE A C 1
ATOM 13187 O O . ILE A 1 1003 ? 185.745 160.370 151.085 1.00 42.03 1003 ILE A O 1
ATOM 13203 N N . ILE A 1 1004 ? 184.346 158.678 150.610 1.00 41.38 1004 ILE A N 1
ATOM 13204 C CA . ILE A 1 1004 ? 184.135 158.344 152.015 1.00 41.38 1004 ILE A CA 1
ATOM 13205 C C . ILE A 1 1004 ? 185.449 157.963 152.675 1.00 41.38 1004 ILE A C 1
ATOM 13206 O O . ILE A 1 1004 ? 185.697 158.297 153.838 1.00 41.38 1004 ILE A O 1
ATOM 13222 N N . ILE A 1 1005 ? 186.303 157.247 151.950 1.00 43.28 1005 ILE A N 1
ATOM 13223 C CA . ILE A 1 1005 ? 187.608 156.878 152.483 1.00 43.28 1005 ILE A CA 1
ATOM 13224 C C . ILE A 1 1005 ? 188.431 158.122 152.777 1.00 43.28 1005 ILE A C 1
ATOM 13225 O O . ILE A 1 1005 ? 189.160 158.185 153.774 1.00 43.28 1005 ILE A O 1
ATOM 13241 N N . TYR A 1 1006 ? 188.335 159.126 151.908 1.00 47.39 1006 TYR A N 1
ATOM 13242 C CA . TYR A 1 1006 ? 189.206 160.288 151.998 1.00 47.39 1006 TYR A CA 1
ATOM 13243 C C . TYR A 1 1006 ? 188.709 161.295 153.022 1.00 47.39 1006 TYR A C 1
ATOM 13244 O O . TYR A 1 1006 ? 189.520 161.985 153.649 1.00 47.39 1006 TYR A O 1
ATOM 13262 N N . GLN A 1 1007 ? 187.393 161.409 153.197 1.00 50.00 1007 GLN A N 1
ATOM 13263 C CA . GLN A 1 1007 ? 186.859 162.232 154.275 1.00 50.00 1007 GLN A CA 1
ATOM 13264 C C . GLN A 1 1007 ? 187.351 161.740 155.629 1.00 50.00 1007 GLN A C 1
ATOM 13265 O O . GLN A 1 1007 ? 187.781 162.532 156.475 1.00 50.00 1007 GLN A O 1
ATOM 13279 N N . GLN A 1 1008 ? 187.289 160.428 155.851 1.00 53.12 1008 GLN A N 1
ATOM 13280 C CA . GLN A 1 1008 ? 187.754 159.860 157.108 1.00 53.12 1008 GLN A CA 1
ATOM 13281 C C . GLN A 1 1008 ? 189.250 160.075 157.286 1.00 53.12 1008 GLN A C 1
ATOM 13282 O O . GLN A 1 1008 ? 189.724 160.313 158.403 1.00 53.12 1008 GLN A O 1
ATOM 13296 N N . SER A 1 1009 ? 190.011 159.989 156.195 1.00 53.82 1009 SER A N 1
ATOM 13297 C CA . SER A 1 1009 ? 191.444 160.238 156.235 1.00 53.82 1009 SER A CA 1
ATOM 13298 C C . SER A 1 1009 ? 191.790 161.715 156.129 1.00 53.82 1009 SER A C 1
ATOM 13299 O O . SER A 1 1009 ? 192.978 162.052 156.112 1.00 53.82 1009 SER A O 1
ATOM 13307 N N . GLY A 1 1010 ? 190.797 162.598 156.050 1.00 58.17 1010 GLY A N 1
ATOM 13308 C CA . GLY A 1 1010 ? 191.064 164.014 155.939 1.00 58.17 1010 GLY A CA 1
ATOM 13309 C C . GLY A 1 1010 ? 191.647 164.456 154.619 1.00 58.17 1010 GLY A C 1
ATOM 13310 O O . GLY A 1 1010 ? 192.092 165.602 154.511 1.00 58.17 1010 GLY A O 1
ATOM 13314 N N . ASN A 1 1011 ? 191.656 163.589 153.606 1.00 57.42 1011 ASN A N 1
ATOM 13315 C CA . ASN A 1 1011 ? 192.198 163.929 152.297 1.00 57.42 1011 ASN A CA 1
ATOM 13316 C C . ASN A 1 1011 ? 191.120 164.594 151.448 1.00 57.42 1011 ASN A C 1
ATOM 13317 O O . ASN A 1 1011 ? 190.867 164.178 150.314 1.00 57.42 1011 ASN A O 1
ATOM 13328 N N . VAL A 1 1012 ? 190.499 165.649 151.981 1.00 61.30 1012 VAL A N 1
ATOM 13329 C CA . VAL A 1 1012 ? 189.494 166.405 151.244 1.00 61.30 1012 VAL A CA 1
ATOM 13330 C C . VAL A 1 1012 ? 190.087 167.128 150.040 1.00 61.30 1012 VAL A C 1
ATOM 13331 O O . VAL A 1 1012 ? 189.342 167.584 149.167 1.00 61.30 1012 VAL A O 1
ATOM 13344 N N . GLU A 1 1013 ? 191.414 167.256 149.972 1.00 63.43 1013 GLU A N 1
ATOM 13345 C CA . GLU A 1 1013 ? 192.039 167.854 148.799 1.00 63.43 1013 GLU A CA 1
ATOM 13346 C C . GLU A 1 1013 ? 191.748 167.044 147.546 1.00 63.43 1013 GLU A C 1
ATOM 13347 O O . GLU A 1 1013 ? 191.642 167.610 146.452 1.00 63.43 1013 GLU A O 1
ATOM 13359 N N . LEU A 1 1014 ? 191.603 165.729 147.689 1.00 56.42 1014 LEU A N 1
ATOM 13360 C CA . LEU A 1 1014 ? 191.374 164.821 146.576 1.00 56.42 1014 LEU A CA 1
ATOM 13361 C C . LEU A 1 1014 ? 189.933 164.358 146.460 1.00 56.42 1014 LEU A C 1
ATOM 13362 O O . LEU A 1 1014 ? 189.529 163.907 145.388 1.00 56.42 1014 LEU A O 1
ATOM 13378 N N . ALA A 1 1015 ? 189.152 164.451 147.535 1.00 55.95 1015 ALA A N 1
ATOM 13379 C CA . ALA A 1 1015 ? 187.728 164.161 147.441 1.00 55.95 1015 ALA A CA 1
ATOM 13380 C C . ALA A 1 1015 ? 186.988 165.226 146.646 1.00 55.95 1015 ALA A C 1
ATOM 13381 O O . ALA A 1 1015 ? 185.894 164.968 146.133 1.00 55.95 1015 ALA A O 1
ATOM 13388 N N . ASP A 1 1016 ? 187.552 166.430 146.547 1.00 60.85 1016 ASP A N 1
ATOM 13389 C CA . ASP A 1 1016 ? 186.952 167.470 145.723 1.00 60.85 1016 ASP A CA 1
ATOM 13390 C C . ASP A 1 1016 ? 187.201 167.225 144.242 1.00 60.85 1016 ASP A C 1
ATOM 13391 O O . ASP A 1 1016 ? 186.427 167.689 143.399 1.00 60.85 1016 ASP A O 1
ATOM 13400 N N . HIS A 1 1017 ? 188.270 166.502 143.908 1.00 56.11 1017 HIS A N 1
ATOM 13401 C CA . HIS A 1 1017 ? 188.612 166.243 142.516 1.00 56.11 1017 HIS A CA 1
ATOM 13402 C C . HIS A 1 1017 ? 187.710 165.181 141.911 1.00 56.11 1017 HIS A C 1
ATOM 13403 O O . HIS A 1 1017 ? 187.336 165.273 140.737 1.00 56.11 1017 HIS A O 1
ATOM 13417 N N . LEU A 1 1018 ? 187.357 164.164 142.694 1.00 49.41 1018 LEU A N 1
ATOM 13418 C CA . LEU A 1 1018 ? 186.500 163.103 142.185 1.00 49.41 1018 LEU A CA 1
ATOM 13419 C C . LEU A 1 1018 ? 185.066 163.579 142.047 1.00 49.41 1018 LEU A C 1
ATOM 13420 O O . LEU A 1 1018 ? 184.393 163.272 141.057 1.00 49.41 1018 LEU A O 1
ATOM 13436 N N . MET A 1 1019 ? 184.581 164.326 143.035 1.00 51.41 1019 MET A N 1
ATOM 13437 C CA . MET A 1 1019 ? 183.201 164.785 143.009 1.00 51.41 1019 MET A CA 1
ATOM 13438 C C . MET A 1 1019 ? 182.960 165.720 141.833 1.00 51.41 1019 MET A C 1
ATOM 13439 O O . MET A 1 1019 ? 181.893 165.684 141.211 1.00 51.41 1019 MET A O 1
ATOM 13453 N N . GLU A 1 1020 ? 183.943 166.557 141.509 1.00 52.17 1020 GLU A N 1
ATOM 13454 C CA . GLU A 1 1020 ? 183.781 167.480 140.401 1.00 52.17 1020 GLU A CA 1
ATOM 13455 C C . GLU A 1 1020 ? 183.872 166.800 139.050 1.00 52.17 1020 GLU A C 1
ATOM 13456 O O . GLU A 1 1020 ? 183.378 167.325 138.050 1.00 52.17 1020 GLU A O 1
ATOM 13459 N N . LYS A 1 1021 ? 184.504 165.627 139.000 1.00 48.11 1021 LYS A N 1
ATOM 13460 C CA . LYS A 1 1021 ? 184.744 164.952 137.731 1.00 48.11 1021 LYS A CA 1
ATOM 13461 C C . LYS A 1 1021 ? 183.656 163.931 137.426 1.00 48.11 1021 LYS A C 1
ATOM 13462 O O . LYS A 1 1021 ? 183.064 163.952 136.342 1.00 48.11 1021 LYS A O 1
ATOM 13481 N N . TYR A 1 1022 ? 183.377 163.033 138.372 1.00 44.29 1022 TYR A N 1
ATOM 13482 C CA . TYR A 1 1022 ? 182.432 161.946 138.158 1.00 44.29 1022 TYR A CA 1
ATOM 13483 C C . TYR A 1 1022 ? 181.052 162.219 138.729 1.00 44.29 1022 TYR A C 1
ATOM 13484 O O . TYR A 1 1022 ? 180.058 161.994 138.032 1.00 44.29 1022 TYR A O 1
ATOM 13502 N N . LEU A 1 1023 ? 180.966 162.701 139.965 1.00 42.79 1023 LEU A N 1
ATOM 13503 C CA . LEU A 1 1023 ? 179.688 162.972 140.606 1.00 42.79 1023 LEU A CA 1
ATOM 13504 C C . LEU A 1 1023 ? 179.156 164.362 140.296 1.00 42.79 1023 LEU A C 1
ATOM 13505 O O . LEU A 1 1023 ? 178.127 164.757 140.855 1.00 42.79 1023 LEU A O 1
ATOM 13521 N N . SER A 1 1024 ? 179.816 165.112 139.421 1.00 46.94 1024 SER A N 1
ATOM 13522 C CA . SER A 1 1024 ? 179.219 166.330 138.910 1.00 46.94 1024 SER A CA 1
ATOM 13523 C C . SER A 1 1024 ? 178.040 165.980 138.012 1.00 46.94 1024 SER A C 1
ATOM 13524 O O . SER A 1 1024 ? 177.734 164.813 137.762 1.00 46.94 1024 SER A O 1
ATOM 13532 N N . ILE A 1 1025 ? 177.384 167.013 137.511 1.00 46.36 1025 ILE A N 1
ATOM 13533 C CA . ILE A 1 1025 ? 176.041 166.851 136.992 1.00 46.36 1025 ILE A CA 1
ATOM 13534 C C . ILE A 1 1025 ? 175.663 167.982 136.037 1.00 46.36 1025 ILE A C 1
ATOM 13535 O O . ILE A 1 1025 ? 174.872 167.789 135.113 1.00 46.36 1025 ILE A O 1
ATOM 13551 N N . ILE B 2 39 ? 174.898 195.265 168.401 1.00 70.93 25 ILE B N 1
ATOM 13552 C CA . ILE B 2 39 ? 176.126 195.459 167.581 1.00 70.93 25 ILE B CA 1
ATOM 13553 C C . ILE B 2 39 ? 175.778 195.853 166.143 1.00 70.93 25 ILE B C 1
ATOM 13554 O O . ILE B 2 39 ? 176.573 196.513 165.474 1.00 70.93 25 ILE B O 1
ATOM 13570 N N . ALA B 2 40 ? 174.597 195.457 165.665 1.00 69.57 26 ALA B N 1
ATOM 13571 C CA . ALA B 2 40 ? 174.172 195.812 164.315 1.00 69.57 26 ALA B CA 1
ATOM 13572 C C . ALA B 2 40 ? 172.667 195.631 164.140 1.00 69.57 26 ALA B C 1
ATOM 13573 O O . ALA B 2 40 ? 171.944 195.420 165.118 1.00 69.57 26 ALA B O 1
ATOM 13580 N N . ASP B 2 41 ? 172.190 195.715 162.899 1.00 66.54 27 ASP B N 1
ATOM 13581 C CA . ASP B 2 41 ? 170.769 195.667 162.589 1.00 66.54 27 ASP B CA 1
ATOM 13582 C C . ASP B 2 41 ? 170.165 194.328 162.993 1.00 66.54 27 ASP B C 1
ATOM 13583 O O . ASP B 2 41 ? 170.852 193.305 163.043 1.00 66.54 27 ASP B O 1
ATOM 13592 N N . GLU B 2 42 ? 168.860 194.344 163.259 1.00 58.81 28 GLU B N 1
ATOM 13593 C CA . GLU B 2 42 ? 168.140 193.211 163.814 1.00 58.81 28 GLU B CA 1
ATOM 13594 C C . GLU B 2 42 ? 167.370 192.466 162.737 1.00 58.81 28 GLU B C 1
ATOM 13595 O O . GLU B 2 42 ? 166.943 193.048 161.737 1.00 58.81 28 GLU B O 1
ATOM 13607 N N . PHE B 2 43 ? 167.180 191.170 162.970 1.00 50.99 29 PHE B N 1
ATOM 13608 C CA . PHE B 2 43 ? 166.371 190.322 162.113 1.00 50.99 29 PHE B CA 1
ATOM 13609 C C . PHE B 2 43 ? 165.610 189.313 162.955 1.00 50.99 29 PHE B C 1
ATOM 13610 O O . PHE B 2 43 ? 166.178 188.655 163.828 1.00 50.99 29 PHE B O 1
ATOM 13627 N N . THR B 2 44 ? 164.318 189.188 162.677 1.00 50.30 30 THR B N 1
ATOM 13628 C CA . THR B 2 44 ? 163.494 188.209 163.363 1.00 50.30 30 THR B CA 1
ATOM 13629 C C . THR B 2 44 ? 163.829 186.808 162.876 1.00 50.30 30 THR B C 1
ATOM 13630 O O . THR B 2 44 ? 164.286 186.612 161.748 1.00 50.30 30 THR B O 1
ATOM 13641 N N . LEU B 2 45 ? 163.613 185.831 163.756 1.00 51.40 31 LEU B N 1
ATOM 13642 C CA . LEU B 2 45 ? 163.853 184.423 163.473 1.00 51.40 31 LEU B CA 1
ATOM 13643 C C . LEU B 2 45 ? 162.596 183.572 163.639 1.00 51.40 31 LEU B C 1
ATOM 13644 O O . LEU B 2 45 ? 162.687 182.343 163.700 1.00 51.40 31 LEU B O 1
ATOM 13660 N N . ASP B 2 46 ? 161.421 184.195 163.703 1.00 54.02 32 ASP B N 1
ATOM 13661 C CA . ASP B 2 46 ? 160.168 183.454 163.595 1.00 54.02 32 ASP B CA 1
ATOM 13662 C C . ASP B 2 46 ? 159.908 183.315 162.107 1.00 54.02 32 ASP B C 1
ATOM 13663 O O . ASP B 2 46 ? 159.310 184.184 161.471 1.00 54.02 32 ASP B O 1
ATOM 13672 N N . LEU B 2 47 ? 160.382 182.212 161.554 1.00 45.93 33 LEU B N 1
ATOM 13673 C CA . LEU B 2 47 ? 160.484 182.002 160.122 1.00 45.93 33 LEU B CA 1
ATOM 13674 C C . LEU B 2 47 ? 160.013 180.602 159.779 1.00 45.93 33 LEU B C 1
ATOM 13675 O O . LEU B 2 47 ? 159.830 179.766 160.671 1.00 45.93 33 LEU B O 1
ATOM 13691 N N . PRO B 2 48 ? 159.789 180.316 158.498 1.00 43.26 34 PRO B N 1
ATOM 13692 C CA . PRO B 2 48 ? 159.475 178.946 158.097 1.00 43.26 34 PRO B CA 1
ATOM 13693 C C . PRO B 2 48 ? 160.587 177.984 158.471 1.00 43.26 34 PRO B C 1
ATOM 13694 O O . PRO B 2 48 ? 161.763 178.229 158.201 1.00 43.26 34 PRO B O 1
ATOM 13705 N N . ARG B 2 49 ? 160.199 176.885 159.103 1.00 49.27 35 ARG B N 1
ATOM 13706 C CA . ARG B 2 49 ? 161.121 175.834 159.503 1.00 49.27 35 ARG B CA 1
ATOM 13707 C C . ARG B 2 49 ? 161.022 174.726 158.469 1.00 49.27 35 ARG B C 1
ATOM 13708 O O . ARG B 2 49 ? 160.039 173.979 158.440 1.00 49.27 35 ARG B O 1
ATOM 13729 N N . ILE B 2 50 ? 162.046 174.621 157.628 1.00 44.67 36 ILE B N 1
ATOM 13730 C CA . ILE B 2 50 ? 161.937 173.928 156.351 1.00 44.67 36 ILE B CA 1
ATOM 13731 C C . ILE B 2 50 ? 162.873 172.727 156.336 1.00 44.67 36 ILE B C 1
ATOM 13732 O O . ILE B 2 50 ? 163.775 172.640 157.180 1.00 44.67 36 ILE B O 1
ATOM 13748 N N . PRO B 2 51 ? 162.699 171.786 155.415 1.00 46.29 37 PRO B N 1
ATOM 13749 C CA . PRO B 2 51 ? 163.620 170.656 155.315 1.00 46.29 37 PRO B CA 1
ATOM 13750 C C . PRO B 2 51 ? 164.762 170.918 154.345 1.00 46.29 37 PRO B C 1
ATOM 13751 O O . PRO B 2 51 ? 164.682 171.772 153.462 1.00 46.29 37 PRO B O 1
ATOM 13762 N N . SER B 2 52 ? 165.835 170.153 154.530 1.00 47.31 38 SER B N 1
ATOM 13763 C CA . SER B 2 52 ? 166.985 170.191 153.645 1.00 47.31 38 SER B CA 1
ATOM 13764 C C . SER B 2 52 ? 167.371 168.782 153.230 1.00 47.31 38 SER B C 1
ATOM 13765 O O . SER B 2 52 ? 166.839 167.791 153.731 1.00 47.31 38 SER B O 1
ATOM 13773 N N . LEU B 2 53 ? 168.309 168.713 152.294 1.00 45.57 39 LEU B N 1
ATOM 13774 C CA . LEU B 2 53 ? 168.723 167.465 151.668 1.00 45.57 39 LEU B CA 1
ATOM 13775 C C . LEU B 2 53 ? 170.199 167.596 151.323 1.00 45.57 39 LEU B C 1
ATOM 13776 O O . LEU B 2 53 ? 170.550 168.140 150.274 1.00 45.57 39 LEU B O 1
ATOM 13792 N N . GLU B 2 54 ? 171.061 167.094 152.200 1.00 50.73 40 GLU B N 1
ATOM 13793 C CA . GLU B 2 54 ? 172.501 167.261 152.039 1.00 50.73 40 GLU B CA 1
ATOM 13794 C C . GLU B 2 54 ? 173.002 166.152 151.128 1.00 50.73 40 GLU B C 1
ATOM 13795 O O . GLU B 2 54 ? 173.304 165.042 151.565 1.00 50.73 40 GLU B O 1
ATOM 13807 N N . LEU B 2 55 ? 173.089 166.464 149.850 1.00 46.39 41 LEU B N 1
ATOM 13808 C CA . LEU B 2 55 ? 173.527 165.512 148.850 1.00 46.39 41 LEU B CA 1
ATOM 13809 C C . LEU B 2 55 ? 175.046 165.360 148.890 1.00 46.39 4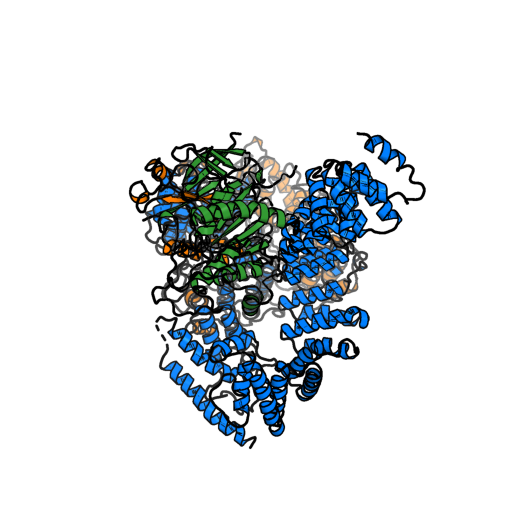1 LEU B C 1
ATOM 13810 O O . LEU B 2 55 ? 175.748 166.280 149.315 1.00 46.39 41 LEU B O 1
ATOM 13826 N N . PRO B 2 56 ? 175.582 164.211 148.456 1.00 46.21 42 PRO B N 1
ATOM 13827 C CA . PRO B 2 56 ? 177.029 164.108 148.238 1.00 46.21 42 PRO B CA 1
ATOM 13828 C C . PRO B 2 56 ? 177.456 164.525 146.838 1.00 46.21 42 PRO B C 1
ATOM 13829 O O . PRO B 2 56 ? 178.591 164.260 146.431 1.00 46.21 42 PRO B O 1
ATOM 13840 N N . LEU B 2 57 ? 176.564 165.180 146.098 1.00 45.62 43 LEU B N 1
ATOM 13841 C CA . LEU B 2 57 ? 176.766 165.490 144.694 1.00 45.62 43 LEU B CA 1
ATOM 13842 C C . LEU B 2 57 ? 177.075 166.969 144.530 1.00 45.62 43 LEU B C 1
ATOM 13843 O O . LEU B 2 57 ? 176.691 167.794 145.361 1.00 45.62 43 LEU B O 1
ATOM 13859 N N . ASN B 2 58 ? 177.756 167.301 143.433 1.00 48.79 44 ASN B N 1
ATOM 13860 C CA . ASN B 2 58 ? 178.120 168.685 143.131 1.00 48.79 44 ASN B CA 1
ATOM 13861 C C . ASN B 2 58 ? 177.048 169.303 142.234 1.00 48.79 44 ASN B C 1
ATOM 13862 O O . ASN B 2 58 ? 177.255 169.597 141.056 1.00 48.79 44 ASN B O 1
ATOM 13873 N N . VAL B 2 59 ? 175.875 169.501 142.826 1.00 48.56 45 VAL B N 1
ATOM 13874 C CA . VAL B 2 59 ? 174.774 170.137 142.117 1.00 48.56 45 VAL B CA 1
ATOM 13875 C C . VAL B 2 59 ? 175.146 171.582 141.827 1.00 48.56 45 VAL B C 1
ATOM 13876 O O . VAL B 2 59 ? 175.614 172.309 142.710 1.00 48.56 45 VAL B O 1
ATOM 13889 N N . SER B 2 60 ? 174.936 172.003 140.587 1.00 55.70 46 SER B N 1
ATOM 13890 C CA . SER B 2 60 ? 175.205 173.366 140.174 1.00 55.70 46 SER B CA 1
ATOM 13891 C C . SER B 2 60 ? 173.985 174.247 140.422 1.00 55.70 46 SER B C 1
ATOM 13892 O O . SER B 2 60 ? 172.955 173.809 140.936 1.00 55.70 46 SER B O 1
ATOM 13900 N N . THR B 2 61 ? 174.116 175.516 140.040 1.00 60.49 47 THR B N 1
ATOM 13901 C CA . THR B 2 61 ? 173.061 176.495 140.252 1.00 60.49 47 THR B CA 1
ATOM 13902 C C . THR B 2 61 ? 171.930 176.381 139.242 1.00 60.49 47 THR B C 1
ATOM 13903 O O . THR B 2 61 ? 170.847 176.916 139.495 1.00 60.49 47 THR B O 1
ATOM 13914 N N . LYS B 2 62 ? 172.150 175.710 138.116 1.00 62.39 48 LYS B N 1
ATOM 13915 C CA . LYS B 2 62 ? 171.150 175.663 137.062 1.00 62.39 48 LYS B CA 1
ATOM 13916 C C . LYS B 2 62 ? 169.922 174.896 137.525 1.00 62.39 48 LYS B C 1
ATOM 13917 O O . LYS B 2 62 ? 170.019 173.937 138.294 1.00 62.39 48 LYS B O 1
ATOM 13936 N N . HIS B 2 63 ? 168.755 175.328 137.050 1.00 64.64 49 HIS B N 1
ATOM 13937 C CA . HIS B 2 63 ? 167.511 174.677 137.432 1.00 64.64 49 HIS B CA 1
ATOM 13938 C C . HIS B 2 63 ? 167.316 173.344 136.726 1.00 64.64 49 HIS B C 1
ATOM 13939 O O . HIS B 2 63 ? 166.449 172.564 137.132 1.00 64.64 49 HIS B O 1
ATOM 13953 N N . SER B 2 64 ? 168.092 173.069 135.678 1.00 60.28 50 SER B N 1
ATOM 13954 C CA . SER B 2 64 ? 168.094 171.746 135.066 1.00 60.28 50 SER B CA 1
ATOM 13955 C C . SER B 2 64 ? 168.966 170.780 135.854 1.00 60.28 50 SER B C 1
ATOM 13956 O O . SER B 2 64 ? 168.747 169.565 135.815 1.00 60.28 50 SER B O 1
ATOM 13964 N N . SER B 2 65 ? 169.959 171.310 136.565 1.00 55.35 51 SER B N 1
ATOM 13965 C CA . SER B 2 65 ? 170.864 170.475 137.342 1.00 55.35 51 SER B CA 1
ATOM 13966 C C . SER B 2 65 ? 170.231 170.046 138.656 1.00 55.35 51 SER B C 1
ATOM 13967 O O . SER B 2 65 ? 170.518 168.962 139.173 1.00 55.35 51 SER B O 1
ATOM 13975 N N . ILE B 2 66 ? 169.381 170.898 139.223 1.00 53.00 52 ILE B N 1
ATOM 13976 C CA . ILE B 2 66 ? 168.736 170.576 140.489 1.00 53.00 52 ILE B CA 1
ATOM 13977 C C . ILE B 2 66 ? 167.622 169.564 140.274 1.00 53.00 52 ILE B C 1
ATOM 13978 O O . ILE B 2 66 ? 167.518 168.572 141.003 1.00 53.00 52 ILE B O 1
ATOM 13994 N N . GLN B 2 67 ? 166.779 169.788 139.266 1.00 54.47 53 GLN B N 1
ATOM 13995 C CA . GLN B 2 67 ? 165.647 168.900 139.034 1.00 54.47 53 GLN B CA 1
ATOM 13996 C C . GLN B 2 67 ? 166.104 167.498 138.661 1.00 54.47 53 GLN B C 1
ATOM 13997 O O . GLN B 2 67 ? 165.373 166.525 138.877 1.00 54.47 53 GLN B O 1
ATOM 14011 N N . LYS B 2 68 ? 167.304 167.370 138.098 1.00 51.64 54 LYS B N 1
ATOM 14012 C CA . LYS B 2 68 ? 167.852 166.047 137.842 1.00 51.64 54 LYS B CA 1
ATOM 14013 C C . LYS B 2 68 ? 168.255 165.360 139.136 1.00 51.64 54 LYS B C 1
ATOM 14014 O O . LYS B 2 68 ? 168.109 164.140 139.262 1.00 51.64 54 LYS B O 1
ATOM 14033 N N . ALA B 2 69 ? 168.754 166.122 140.109 1.00 47.70 55 ALA B N 1
ATOM 14034 C CA . ALA B 2 69 ? 169.133 165.540 141.389 1.00 47.70 55 ALA B CA 1
ATOM 14035 C C . ALA B 2 69 ? 167.910 165.177 142.215 1.00 47.70 55 ALA B C 1
ATOM 14036 O O . ALA B 2 69 ? 167.968 164.273 143.055 1.00 47.70 55 ALA B O 1
ATOM 14043 N N . ILE B 2 70 ? 166.799 165.880 142.006 1.00 49.84 56 ILE B N 1
ATOM 14044 C CA . ILE B 2 70 ? 165.541 165.465 142.612 1.00 49.84 56 ILE B CA 1
ATOM 14045 C C . ILE B 2 70 ? 165.017 164.218 141.920 1.00 49.84 56 ILE B C 1
ATOM 14046 O O . ILE B 2 70 ? 164.366 163.371 142.541 1.00 49.84 56 ILE B O 1
ATOM 14062 N N . LYS B 2 71 ? 165.284 164.091 140.621 1.00 50.23 57 LYS B N 1
ATOM 14063 C CA . LYS B 2 71 ? 164.797 162.942 139.870 1.00 50.23 57 LYS B CA 1
ATOM 14064 C C . LYS B 2 71 ? 165.507 161.668 140.305 1.00 50.23 57 LYS B C 1
ATOM 14065 O O . LYS B 2 71 ? 164.909 160.586 140.308 1.00 50.23 57 LYS B O 1
ATOM 14084 N N . MET B 2 72 ? 166.786 161.775 140.665 1.00 48.43 58 MET B N 1
ATOM 14085 C CA . MET B 2 72 ? 167.501 160.636 141.225 1.00 48.43 58 MET B CA 1
ATOM 14086 C C . MET B 2 72 ? 166.834 160.119 142.486 1.00 48.43 58 MET B C 1
ATOM 14087 O O . MET B 2 72 ? 166.683 158.905 142.658 1.00 48.43 58 MET B O 1
ATOM 14101 N N . CYS B 2 73 ? 166.439 161.021 143.377 1.00 49.93 59 CYS B N 1
ATOM 14102 C CA . CYS B 2 73 ? 165.890 160.654 144.671 1.00 49.93 59 CYS B CA 1
ATOM 14103 C C . CYS B 2 73 ? 164.412 160.290 144.618 1.00 49.93 59 CYS B C 1
ATOM 14104 O O . CYS B 2 73 ? 163.784 160.182 145.675 1.00 49.93 59 CYS B O 1
ATOM 14112 N N . GLY B 2 74 ? 163.845 160.107 143.426 1.00 51.53 60 GLY B N 1
ATOM 14113 C CA . GLY B 2 74 ? 162.486 159.640 143.259 1.00 51.53 60 GLY B CA 1
ATOM 14114 C C . GLY B 2 74 ? 161.511 160.685 142.776 1.00 51.53 60 GLY B C 1
ATOM 14115 O O . GLY B 2 74 ? 160.386 160.327 142.407 1.00 51.53 60 GLY B O 1
ATOM 14119 N N . GLY B 2 75 ? 161.899 161.952 142.754 1.00 53.79 61 GLY B N 1
ATOM 14120 C CA . GLY B 2 75 ? 161.018 163.038 142.394 1.00 53.79 61 GLY B CA 1
ATOM 14121 C C . GLY B 2 75 ? 160.604 163.854 143.603 1.00 53.79 61 GLY B C 1
ATOM 14122 O O . GLY B 2 75 ? 160.681 163.414 144.751 1.00 53.79 61 GLY B O 1
ATOM 14126 N N . ILE B 2 76 ? 160.141 165.070 143.325 1.00 55.54 62 ILE B N 1
ATOM 14127 C CA . ILE B 2 76 ? 159.843 166.021 144.390 1.00 55.54 62 ILE B CA 1
ATOM 14128 C C . ILE B 2 76 ? 158.702 165.519 145.266 1.00 55.54 62 ILE B C 1
ATOM 14129 O O . ILE B 2 76 ? 158.615 165.866 146.449 1.00 55.54 62 ILE B O 1
ATOM 14145 N N . GLU B 2 77 ? 157.811 164.700 144.710 1.00 60.59 63 GLU B N 1
ATOM 14146 C CA . GLU B 2 77 ? 156.713 164.167 145.503 1.00 60.59 63 GLU B CA 1
ATOM 14147 C C . GLU B 2 77 ? 157.162 163.076 146.465 1.00 60.59 63 GLU B C 1
ATOM 14148 O O . GLU B 2 77 ? 156.505 162.867 147.490 1.00 60.59 63 GLU B O 1
ATOM 14160 N N . LYS B 2 78 ? 158.254 162.379 146.155 1.00 56.72 64 LYS B N 1
ATOM 14161 C CA . LYS B 2 78 ? 158.799 161.352 147.034 1.00 56.72 64 LYS B CA 1
ATOM 14162 C C . LYS B 2 78 ? 159.900 161.877 147.941 1.00 56.72 64 LYS B C 1
ATOM 14163 O O . LYS B 2 78 ? 160.295 161.183 148.884 1.00 56.72 64 LYS B O 1
ATOM 14182 N N . VAL B 2 79 ? 160.412 163.079 147.675 1.00 53.27 65 VAL B N 1
ATOM 14183 C CA . VAL B 2 79 ? 161.348 163.713 148.598 1.00 53.27 65 VAL B CA 1
ATOM 14184 C C . VAL B 2 79 ? 160.601 164.266 149.803 1.00 53.27 65 VAL B C 1
ATOM 14185 O O . VAL B 2 79 ? 161.126 164.300 150.920 1.00 53.27 65 VAL B O 1
ATOM 14198 N N . LYS B 2 80 ? 159.360 164.700 149.593 1.00 54.68 66 LYS B N 1
ATOM 14199 C CA . LYS B 2 80 ? 158.614 165.350 150.660 1.00 54.68 66 LYS B CA 1
ATOM 14200 C C . LYS B 2 80 ? 158.049 164.339 151.645 1.00 54.68 66 LYS B C 1
ATOM 14201 O O . LYS B 2 80 ? 158.076 164.569 152.858 1.00 54.68 66 LYS B O 1
ATOM 14220 N N . GLU B 2 81 ? 157.544 163.208 151.151 1.00 58.46 67 GLU B N 1
ATOM 14221 C CA . GLU B 2 81 ? 157.059 162.173 152.054 1.00 58.46 67 GLU B CA 1
ATOM 14222 C C . GLU B 2 81 ? 158.184 161.478 152.810 1.00 58.46 67 GLU B C 1
ATOM 14223 O O . GLU B 2 81 ? 157.900 160.686 153.714 1.00 58.46 67 GLU B O 1
ATOM 14235 N N . ALA B 2 82 ? 159.443 161.760 152.473 1.00 56.26 68 ALA B N 1
ATOM 14236 C CA . ALA B 2 82 ? 160.564 161.293 153.271 1.00 56.26 68 ALA B CA 1
ATOM 14237 C C . ALA B 2 82 ? 160.820 162.191 154.467 1.00 56.26 68 ALA B C 1
ATOM 14238 O O . ALA B 2 82 ? 161.393 161.738 155.462 1.00 56.26 68 ALA B O 1
ATOM 14245 N N . PHE B 2 83 ? 160.431 163.464 154.382 1.00 52.57 69 PHE B N 1
ATOM 14246 C CA . PHE B 2 83 ? 160.535 164.344 155.538 1.00 52.57 69 PHE B CA 1
ATOM 14247 C C . PHE B 2 83 ? 159.327 164.184 156.449 1.00 52.57 69 PHE B C 1
ATOM 14248 O O . PHE B 2 83 ? 159.434 164.360 157.668 1.00 52.57 69 PHE B O 1
ATOM 14265 N N . LYS B 2 84 ? 158.174 163.854 155.876 1.00 63.09 70 LYS B N 1
ATOM 14266 C CA . LYS B 2 84 ? 156.952 163.601 156.632 1.00 63.09 70 LYS B CA 1
ATOM 14267 C C . LYS B 2 84 ? 156.801 162.131 157.003 1.00 63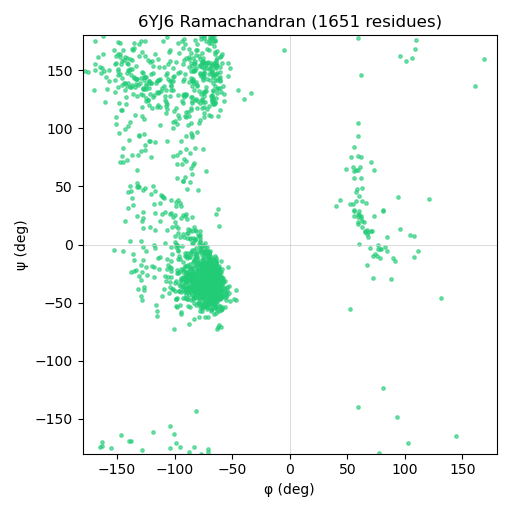.09 70 LYS B C 1
ATOM 14268 O O . LYS B 2 84 ? 155.822 161.479 156.634 1.00 63.09 70 LYS B O 1
ATOM 14287 N N . GLU B 2 85 ? 157.780 161.580 157.715 1.00 69.02 71 GLU B N 1
ATOM 14288 C CA . GLU B 2 85 ? 157.700 160.217 158.211 1.00 69.02 71 GLU B CA 1
ATOM 14289 C C . GLU B 2 85 ? 158.414 160.163 159.549 1.00 69.02 71 GLU B C 1
ATOM 14290 O O . GLU B 2 85 ? 159.500 160.725 159.709 1.00 69.02 71 GLU B O 1
ATOM 14302 N N . HIS B 2 86 ? 157.798 159.468 160.500 1.00 80.11 72 HIS B N 1
ATOM 14303 C CA . HIS B 2 86 ? 158.247 159.454 161.880 1.00 80.11 72 HIS B CA 1
ATOM 14304 C C . HIS B 2 86 ? 158.393 158.018 162.356 1.00 80.11 72 HIS B C 1
ATOM 14305 O O . HIS B 2 86 ? 157.920 157.074 161.718 1.00 80.11 72 HIS B O 1
ATOM 14319 N N . GLY B 2 87 ? 159.074 157.872 163.488 1.00 85.80 73 GLY B N 1
ATOM 14320 C CA . GLY B 2 87 ? 159.302 156.586 164.100 1.00 85.80 73 GLY B CA 1
ATOM 14321 C C . GLY B 2 87 ? 160.747 156.149 163.976 1.00 85.80 73 GLY B C 1
ATOM 14322 O O . GLY B 2 87 ? 161.532 156.741 163.230 1.00 85.80 73 GLY B O 1
ATOM 14326 N N . PRO B 2 88 ? 161.132 155.105 164.706 1.00 89.48 74 PRO B N 1
ATOM 14327 C CA . PRO B 2 88 ? 162.500 154.592 164.591 1.00 89.48 74 PRO B CA 1
ATOM 14328 C C . PRO B 2 88 ? 162.743 153.963 163.228 1.00 89.48 74 PRO B C 1
ATOM 14329 O O . PRO B 2 88 ? 161.860 153.888 162.372 1.00 89.48 74 PRO B O 1
ATOM 14340 N N . ILE B 2 89 ? 163.979 153.503 163.040 1.00 88.34 75 ILE B N 1
ATOM 14341 C CA . ILE B 2 89 ? 164.449 153.030 161.743 1.00 88.34 75 ILE B CA 1
ATOM 14342 C C . ILE B 2 89 ? 163.626 151.843 161.252 1.00 88.34 75 ILE B C 1
ATOM 14343 O O . ILE B 2 89 ? 163.302 150.932 162.019 1.00 88.34 75 ILE B O 1
ATOM 14359 N N . GLU B 2 90 ? 163.248 151.894 159.971 1.00 87.98 76 GLU B N 1
ATOM 14360 C CA . GLU B 2 90 ? 162.505 150.873 159.232 1.00 87.98 76 GLU B CA 1
ATOM 14361 C C . GLU B 2 90 ? 161.020 150.866 159.590 1.00 87.98 76 GLU B C 1
ATOM 14362 O O . GLU B 2 90 ? 160.220 150.220 158.907 1.00 87.98 76 GLU B O 1
ATOM 14374 N N . SER B 2 91 ? 160.628 151.610 160.625 1.00 85.76 77 SER B N 1
ATOM 14375 C CA . SER B 2 91 ? 159.318 152.243 160.600 1.00 85.76 77 SER B CA 1
ATOM 14376 C C . SER B 2 91 ? 159.332 153.435 159.658 1.00 85.76 77 SER B C 1
ATOM 14377 O O . SER B 2 91 ? 158.270 153.886 159.217 1.00 85.76 77 SER B O 1
ATOM 14385 N N . GLN B 2 92 ? 160.523 153.951 159.362 1.00 78.74 78 GLN B N 1
ATOM 14386 C CA . GLN B 2 92 ? 160.765 154.885 158.280 1.00 78.74 78 GLN B CA 1
ATOM 14387 C C . GLN B 2 92 ? 161.898 154.340 157.423 1.00 78.74 78 GLN B C 1
ATOM 14388 O O . GLN B 2 92 ? 162.949 153.949 157.938 1.00 78.74 78 GLN B O 1
ATOM 14402 N N . HIS B 2 93 ? 161.660 154.279 156.115 1.00 72.99 79 HIS B N 1
ATOM 14403 C CA . HIS B 2 93 ? 162.710 154.023 155.140 1.00 72.99 79 HIS B CA 1
ATOM 14404 C C . HIS B 2 93 ? 162.882 155.277 154.303 1.00 72.99 79 HIS B C 1
ATOM 14405 O O . HIS B 2 93 ? 161.899 155.844 153.816 1.00 72.99 79 HIS B O 1
ATOM 14419 N N . GLY B 2 94 ? 164.123 155.708 154.145 1.00 59.03 80 GLY B N 1
ATOM 14420 C CA . GLY B 2 94 ? 164.408 157.021 153.616 1.00 59.03 80 GLY B CA 1
ATOM 14421 C C . GLY B 2 94 ? 164.348 157.071 152.108 1.00 59.03 80 GLY B C 1
ATOM 14422 O O . GLY B 2 94 ? 163.519 156.424 151.464 1.00 59.03 80 GLY B O 1
ATOM 14426 N N . LEU B 2 95 ? 165.254 157.862 151.541 1.00 50.43 81 LEU B N 1
ATOM 14427 C CA . LEU B 2 95 ? 165.272 158.071 150.104 1.00 50.43 81 LEU B CA 1
ATOM 14428 C C . LEU B 2 95 ? 166.207 157.090 149.425 1.00 50.43 81 LEU B C 1
ATOM 14429 O O . LEU B 2 95 ? 166.993 156.394 150.069 1.00 50.43 81 LEU B O 1
ATOM 14445 N N . GLN B 2 96 ? 166.113 157.053 148.102 1.00 46.91 82 GLN B N 1
ATOM 14446 C CA . GLN B 2 96 ? 166.841 156.111 147.270 1.00 46.91 82 GLN B CA 1
ATOM 14447 C C . GLN B 2 96 ? 167.593 156.918 146.226 1.00 46.91 82 GLN B C 1
ATOM 14448 O O . GLN B 2 96 ? 167.033 157.267 145.183 1.00 46.91 82 GLN B O 1
ATOM 14462 N N . LEU B 2 97 ? 168.852 157.219 146.507 1.00 43.55 83 LEU B N 1
ATOM 14463 C CA . LEU B 2 97 ? 169.683 157.971 145.583 1.00 43.55 83 LEU B CA 1
ATOM 14464 C C . LEU B 2 97 ? 170.167 157.042 144.480 1.00 43.55 83 LEU B C 1
ATOM 14465 O O . LEU B 2 97 ? 171.028 156.188 144.711 1.00 43.55 83 LEU B O 1
ATOM 14481 N N . TYR B 2 98 ? 169.606 157.210 143.289 1.00 44.83 84 TYR B N 1
ATOM 14482 C CA . TYR B 2 98 ? 170.003 156.463 142.105 1.00 44.83 84 TYR B CA 1
ATOM 14483 C C . TYR B 2 98 ? 170.954 157.330 141.292 1.00 44.83 84 TYR B C 1
ATOM 14484 O O . TYR B 2 98 ? 170.526 158.266 140.612 1.00 44.83 84 TYR B O 1
ATOM 14502 N N . LEU B 2 99 ? 172.245 157.010 141.361 1.00 42.21 85 LEU B N 1
ATOM 14503 C CA . LEU B 2 99 ? 173.262 157.850 140.741 1.00 42.21 85 LEU B CA 1
ATOM 14504 C C . LEU B 2 99 ? 173.206 157.795 139.221 1.00 42.21 85 LEU B C 1
ATOM 14505 O O . LEU B 2 99 ? 173.587 158.765 138.556 1.00 42.21 85 LEU B O 1
ATOM 14521 N N . ASN B 2 100 ? 172.747 156.682 138.660 1.00 45.67 86 ASN B N 1
ATOM 14522 C CA . ASN B 2 100 ? 172.706 156.453 137.220 1.00 45.67 86 ASN B CA 1
ATOM 14523 C C . ASN B 2 100 ? 171.272 156.447 136.703 1.00 45.67 86 ASN B C 1
ATOM 14524 O O . ASN B 2 100 ? 170.891 155.630 135.864 1.00 45.67 86 ASN B O 1
ATOM 14535 N N . ASP B 2 101 ? 170.461 157.363 137.214 1.00 54.01 87 ASP B N 1
ATOM 14536 C CA . ASP B 2 101 ? 169.055 157.450 136.841 1.00 54.01 87 ASP B CA 1
ATOM 14537 C C . ASP B 2 101 ? 168.941 158.048 135.447 1.00 54.01 87 ASP B C 1
ATOM 14538 O O . ASP B 2 101 ? 169.200 159.235 135.241 1.00 54.01 87 ASP B O 1
ATOM 14547 N N . ASP B 2 102 ? 168.553 157.222 134.481 1.00 61.93 88 ASP B N 1
ATOM 14548 C CA . ASP B 2 102 ? 168.244 157.692 133.142 1.00 61.93 88 ASP B CA 1
ATOM 14549 C C . ASP B 2 102 ? 167.490 156.591 132.411 1.00 61.93 88 ASP B C 1
ATOM 14550 O O . ASP B 2 102 ? 167.649 155.404 132.702 1.00 61.93 88 ASP B O 1
ATOM 14559 N N . THR B 2 103 ? 166.665 157.002 131.452 1.00 65.21 89 THR B N 1
ATOM 14560 C CA . THR B 2 103 ? 165.798 156.101 130.710 1.00 65.21 89 THR B CA 1
ATOM 14561 C C . THR B 2 103 ? 166.369 155.844 129.326 1.00 65.21 89 THR B C 1
ATOM 14562 O O . THR B 2 103 ? 166.831 156.768 128.652 1.00 65.21 89 THR B O 1
ATOM 14573 N N . ASP B 2 104 ? 166.331 154.583 128.910 1.00 68.48 90 ASP B N 1
ATOM 14574 C CA . ASP B 2 104 ? 166.583 154.249 127.523 1.00 68.48 90 ASP B CA 1
ATOM 14575 C C . ASP B 2 104 ? 165.427 154.744 126.654 1.00 68.48 90 ASP B C 1
ATOM 14576 O O . ASP B 2 104 ? 164.421 155.266 127.143 1.00 68.48 90 ASP B O 1
ATOM 14585 N N . SER B 2 105 ? 165.583 154.578 125.340 1.00 74.42 91 SER B N 1
ATOM 14586 C CA . SER B 2 105 ? 164.560 155.030 124.406 1.00 74.42 91 SER B CA 1
ATOM 14587 C C . SER B 2 105 ? 163.235 154.312 124.607 1.00 74.42 91 SER B C 1
ATOM 14588 O O . SER B 2 105 ? 162.178 154.916 124.396 1.00 74.42 91 SER B O 1
ATOM 14596 N N . ASP B 2 106 ? 163.263 153.044 125.012 1.00 71.09 92 ASP B N 1
ATOM 14597 C CA . ASP B 2 106 ? 162.044 152.272 125.214 1.00 71.09 92 ASP B CA 1
ATOM 14598 C C . ASP B 2 106 ? 161.327 152.591 126.521 1.00 71.09 92 ASP B C 1
ATOM 14599 O O . ASP B 2 106 ? 160.339 151.922 126.839 1.00 71.09 92 ASP B O 1
ATOM 14608 N N . GLY B 2 107 ? 161.788 153.582 127.281 1.00 66.35 93 GLY B N 1
ATOM 14609 C CA . GLY B 2 107 ? 161.183 153.924 128.546 1.00 66.35 93 GLY B CA 1
ATOM 14610 C C . GLY B 2 107 ? 161.662 153.106 129.722 1.00 66.35 93 GLY B C 1
ATOM 14611 O O . GLY B 2 107 ? 161.279 153.405 130.859 1.00 66.35 93 GLY B O 1
ATOM 14615 N N . SER B 2 108 ? 162.487 152.091 129.491 1.00 63.77 94 SER B N 1
ATOM 14616 C CA . SER B 2 108 ? 163.000 151.278 130.580 1.00 63.77 94 SER B CA 1
ATOM 14617 C C . SER B 2 108 ? 164.105 152.008 131.327 1.00 63.77 94 SER B C 1
ATOM 14618 O O . SER B 2 108 ? 164.807 152.859 130.776 1.00 63.77 94 SER B O 1
ATOM 14626 N N . LYS B 2 109 ? 164.256 151.658 132.599 1.00 58.32 95 LYS B N 1
ATOM 14627 C CA . LYS B 2 109 ? 165.332 152.214 133.399 1.00 58.32 95 LYS B CA 1
ATOM 14628 C C . LYS B 2 109 ? 166.649 151.573 133.008 1.00 58.32 95 LYS B C 1
ATOM 14629 O O . LYS B 2 109 ? 166.858 150.377 133.220 1.00 58.32 95 LYS B O 1
ATOM 14648 N N . SER B 2 110 ? 167.534 152.367 132.424 1.00 56.78 96 SER B N 1
ATOM 14649 C CA . SER B 2 110 ? 168.877 151.888 132.153 1.00 56.78 96 SER B CA 1
ATOM 14650 C C . SER B 2 110 ? 169.569 151.603 133.473 1.00 56.78 96 SER B C 1
ATOM 14651 O O . SER B 2 110 ? 169.626 152.465 134.354 1.00 56.78 96 SER B O 1
ATOM 14659 N N . TYR B 2 111 ? 170.093 150.388 133.608 1.00 47.06 97 TYR B N 1
ATOM 14660 C CA . TYR B 2 111 ? 170.656 149.905 134.864 1.00 47.06 97 TYR B CA 1
ATOM 14661 C C . TYR B 2 111 ? 169.580 149.897 135.953 1.00 47.06 97 TYR B C 1
ATOM 14662 O O . TYR B 2 111 ? 169.599 150.652 136.924 1.00 47.06 97 TYR B O 1
ATOM 14680 N N . PHE B 2 112 ? 168.613 149.007 135.716 1.00 45.43 98 PHE B N 1
ATOM 14681 C CA . PHE B 2 112 ? 167.435 148.848 136.562 1.00 45.43 98 PHE B CA 1
ATOM 14682 C C . PHE B 2 112 ? 167.701 148.059 137.843 1.00 45.43 98 PHE B C 1
ATOM 14683 O O . PHE B 2 112 ? 166.743 147.683 138.523 1.00 45.43 98 PHE B O 1
ATOM 14700 N N . ASN B 2 113 ? 168.962 147.813 138.190 1.00 44.90 99 ASN B N 1
ATOM 14701 C CA . ASN B 2 113 ? 169.359 147.049 139.369 1.00 44.90 99 ASN B CA 1
ATOM 14702 C C . ASN B 2 113 ? 170.450 147.757 140.162 1.00 44.90 99 ASN B C 1
ATOM 14703 O O . ASN B 2 113 ? 171.458 147.153 140.533 1.00 44.90 99 ASN B O 1
ATOM 14714 N N . GLU B 2 114 ? 170.258 149.041 140.454 1.00 46.15 100 GLU B N 1
ATOM 14715 C CA . GLU B 2 114 ? 171.364 149.893 140.865 1.00 46.15 100 GLU B CA 1
ATOM 14716 C C . GLU B 2 114 ? 171.707 149.750 142.343 1.00 46.15 100 GLU B C 1
ATOM 14717 O O . GLU B 2 114 ? 172.801 150.152 142.750 1.00 46.15 100 GLU B O 1
ATOM 14729 N N . HIS B 2 115 ? 170.820 149.159 143.151 1.00 43.79 101 HIS B N 1
ATOM 14730 C CA . HIS B 2 115 ? 171.040 149.026 144.590 1.00 43.79 101 HIS B CA 1
ATOM 14731 C C . HIS B 2 115 ? 171.368 150.385 145.200 1.00 43.79 101 HIS B C 1
ATOM 14732 O O . HIS B 2 115 ? 172.538 150.663 145.491 1.00 43.79 101 HIS B O 1
ATOM 14746 N N . PRO B 2 116 ? 170.385 151.262 145.373 1.00 45.22 102 PRO B N 1
ATOM 14747 C CA . PRO B 2 116 ? 170.677 152.667 145.660 1.00 45.22 102 PRO B CA 1
ATOM 14748 C C . PRO B 2 116 ? 171.369 152.878 146.994 1.00 45.22 102 PRO B C 1
ATOM 14749 O O . PRO B 2 116 ? 171.580 151.964 147.792 1.00 45.22 102 PRO B O 1
ATOM 14760 N N . VAL B 2 117 ? 171.723 154.137 147.215 1.00 45.59 103 VAL B N 1
ATOM 14761 C CA . VAL B 2 117 ? 172.242 154.605 148.489 1.00 45.59 103 VAL B CA 1
ATOM 14762 C C . VAL B 2 117 ? 171.074 155.131 149.306 1.00 45.59 103 VAL B C 1
ATOM 14763 O O . VAL B 2 117 ? 170.350 156.028 148.861 1.00 45.59 103 VAL B O 1
ATOM 14776 N N . ILE B 2 118 ? 170.896 154.588 150.502 1.00 50.73 104 ILE B N 1
ATOM 14777 C CA . ILE B 2 118 ? 169.757 154.924 151.343 1.00 50.73 104 ILE B CA 1
ATOM 14778 C C . ILE B 2 118 ? 170.156 156.056 152.274 1.00 50.73 104 ILE B C 1
ATOM 14779 O O . ILE 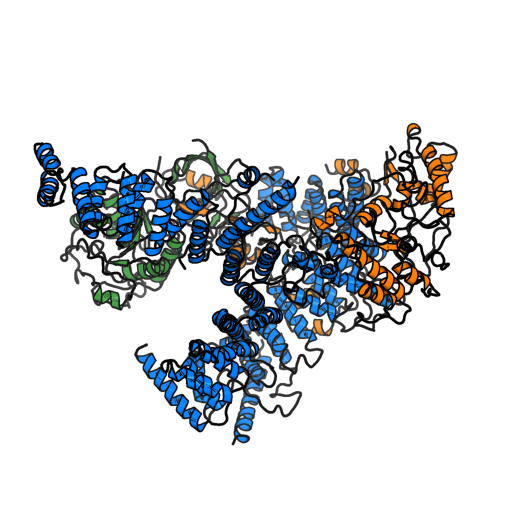B 2 118 ? 171.181 155.977 152.961 1.00 50.73 104 ILE B O 1
ATOM 14795 N N . GLY B 2 119 ? 169.343 157.108 152.294 1.00 51.32 105 GLY B N 1
ATOM 14796 C CA . GLY B 2 119 ? 169.557 158.247 153.157 1.00 51.32 105 GLY B CA 1
ATOM 14797 C C . GLY B 2 119 ? 168.365 158.490 154.042 1.00 51.32 105 GLY B C 1
ATOM 14798 O O . GLY B 2 119 ? 167.249 158.675 153.553 1.00 51.32 105 GLY B O 1
ATOM 14802 N N . LYS B 2 120 ? 168.605 158.522 155.345 1.00 60.57 106 LYS B N 1
ATOM 14803 C CA . LYS B 2 120 ? 167.558 158.572 156.347 1.00 60.57 106 LYS B CA 1
ATOM 14804 C C . LYS B 2 120 ? 167.704 159.845 157.164 1.00 60.57 106 LYS B C 1
ATOM 14805 O O . LYS B 2 120 ? 168.797 160.408 157.272 1.00 60.57 106 LYS B O 1
ATOM 14824 N N . ARG B 2 121 ? 166.586 160.302 157.718 1.00 59.33 107 ARG B N 1
ATOM 14825 C CA . ARG B 2 121 ? 166.573 161.502 158.540 1.00 59.33 107 ARG B CA 1
ATOM 14826 C C . ARG B 2 121 ? 167.526 161.369 159.710 1.00 59.33 107 ARG B C 1
ATOM 14827 O O . ARG B 2 121 ? 167.491 160.378 160.444 1.00 59.33 107 ARG B O 1
ATOM 14848 N N . VAL B 2 122 ? 168.374 162.369 159.883 1.00 61.58 108 VAL B N 1
ATOM 14849 C CA . VAL B 2 122 ? 169.256 162.385 161.050 1.00 61.58 108 VAL B CA 1
ATOM 14850 C C . VAL B 2 122 ? 168.431 162.759 162.281 1.00 61.58 108 VAL B C 1
ATOM 14851 O O . VAL B 2 122 ? 167.668 163.740 162.229 1.00 61.58 108 VAL B O 1
ATOM 14864 N N . PRO B 2 123 ? 168.507 162.017 163.386 1.00 66.73 109 PRO B N 1
ATOM 14865 C CA . PRO B 2 123 ? 167.693 162.372 164.547 1.00 66.73 109 PRO B CA 1
ATOM 14866 C C . PRO B 2 123 ? 168.383 163.405 165.417 1.00 66.73 109 PRO B C 1
ATOM 14867 O O . PRO B 2 123 ? 169.611 163.454 165.515 1.00 66.73 109 PRO B O 1
ATOM 14878 N N . PHE B 2 124 ? 167.562 164.232 166.059 1.00 74.18 110 PHE B N 1
ATOM 14879 C CA . PHE B 2 124 ? 168.043 165.281 166.952 1.00 74.18 110 PHE B CA 1
ATOM 14880 C C . PHE B 2 124 ? 168.987 166.223 166.218 1.00 74.18 110 PHE B C 1
ATOM 14881 O O . PHE B 2 124 ? 170.175 166.325 166.526 1.00 74.18 110 PHE B O 1
ATOM 14898 N N . ARG B 2 125 ? 168.440 166.911 165.223 1.00 64.16 111 ARG B N 1
ATOM 14899 C CA . ARG B 2 125 ? 169.240 167.825 164.426 1.00 64.16 111 ARG B CA 1
ATOM 14900 C C . ARG B 2 125 ? 169.351 169.175 165.114 1.00 64.16 111 ARG B C 1
ATOM 14901 O O . ARG B 2 125 ? 168.375 169.689 165.668 1.00 64.16 111 ARG B O 1
ATOM 14922 N N . ASP B 2 126 ? 170.537 169.763 165.032 1.00 69.41 112 ASP B N 1
ATOM 14923 C CA . ASP B 2 126 ? 170.740 171.125 165.491 1.00 69.41 112 ASP B CA 1
ATOM 14924 C C . ASP B 2 126 ? 170.250 172.105 164.434 1.00 69.41 112 ASP B C 1
ATOM 14925 O O . ASP B 2 126 ? 170.766 172.141 163.314 1.00 69.41 112 ASP B O 1
ATOM 14934 N N . GLU B 2 127 ? 169.241 172.895 164.793 1.00 60.61 113 GLU B N 1
ATOM 14935 C CA . GLU B 2 127 ? 168.627 173.817 163.848 1.00 60.61 113 GLU B CA 1
ATOM 14936 C C . GLU B 2 127 ? 169.648 174.816 163.329 1.00 60.61 113 GLU B C 1
ATOM 14937 O O . GLU B 2 127 ? 170.518 175.276 164.073 1.00 60.61 113 GLU B O 1
ATOM 14949 N N . SER B 2 128 ? 169.537 175.141 162.045 1.00 50.31 114 SER B N 1
ATOM 14950 C CA . SER B 2 128 ? 170.465 176.030 161.367 1.00 50.31 114 SER B CA 1
ATOM 14951 C C . SER B 2 128 ? 169.681 177.042 160.554 1.00 50.31 114 SER B C 1
ATOM 14952 O O . SER B 2 128 ? 168.687 176.694 159.912 1.00 50.31 114 SER B O 1
ATOM 14960 N N . VAL B 2 129 ? 170.125 178.281 160.597 1.00 45.22 115 VAL B N 1
ATOM 14961 C CA . VAL B 2 129 ? 169.535 179.346 159.805 1.00 45.22 115 VAL B CA 1
ATOM 14962 C C . VAL B 2 129 ? 170.222 179.358 158.453 1.00 45.22 115 VAL B C 1
ATOM 14963 O O . VAL B 2 129 ? 171.379 178.942 158.335 1.00 45.22 115 VAL B O 1
ATOM 14976 N N . ILE B 2 130 ? 169.518 179.825 157.425 1.00 42.48 116 ILE B N 1
ATOM 14977 C CA . ILE B 2 130 ? 170.116 180.079 156.122 1.00 42.48 116 ILE B CA 1
ATOM 14978 C C . ILE B 2 130 ? 169.893 181.539 155.775 1.00 42.48 116 ILE B C 1
ATOM 14979 O O . ILE B 2 130 ? 168.824 182.096 156.047 1.00 42.48 116 ILE B O 1
ATOM 14995 N N . LEU B 2 131 ? 170.907 182.148 155.178 1.00 44.32 117 LEU B N 1
ATOM 14996 C CA . LEU B 2 131 ? 170.953 183.576 154.924 1.00 44.32 117 LEU B CA 1
ATOM 14997 C C . LEU B 2 131 ? 170.964 183.824 153.427 1.00 44.32 117 LEU B C 1
ATOM 14998 O O . LEU B 2 131 ? 171.758 183.219 152.704 1.00 44.32 117 LEU B O 1
ATOM 15014 N N . LYS B 2 132 ? 170.100 184.717 152.971 1.00 48.98 118 LYS B N 1
ATOM 15015 C CA . LYS B 2 132 ? 170.133 185.157 151.588 1.00 48.98 118 LYS B CA 1
ATOM 15016 C C . LYS B 2 132 ? 171.126 186.296 151.445 1.00 48.98 118 LYS B C 1
ATOM 15017 O O . LYS B 2 132 ? 170.850 187.428 151.851 1.00 48.98 118 LYS B O 1
ATOM 15036 N N . VAL B 2 133 ? 172.282 185.993 150.869 1.00 55.19 119 VAL B N 1
ATOM 15037 C CA . VAL B 2 133 ? 173.296 186.988 150.562 1.00 55.19 119 VAL B CA 1
ATOM 15038 C C . VAL B 2 133 ? 173.016 187.496 149.160 1.00 55.19 119 VAL B C 1
ATOM 15039 O O . VAL B 2 133 ? 172.863 186.703 148.224 1.00 55.19 119 VAL B O 1
ATOM 15052 N N . THR B 2 134 ? 172.942 188.813 149.020 1.00 64.18 120 THR B N 1
ATOM 15053 C CA . THR B 2 134 ? 172.596 189.469 147.770 1.00 64.18 120 THR B CA 1
ATOM 15054 C C . THR B 2 134 ? 173.724 190.413 147.386 1.00 64.18 120 THR B C 1
ATOM 15055 O O . THR B 2 134 ? 174.233 191.152 148.234 1.00 64.18 120 THR B O 1
ATOM 15066 N N . MET B 2 135 ? 174.112 190.383 146.117 1.00 72.35 121 MET B N 1
ATOM 15067 C CA . MET B 2 135 ? 175.274 191.116 145.641 1.00 72.35 121 MET B CA 1
ATOM 15068 C C . MET B 2 135 ? 175.068 191.440 144.170 1.00 72.35 121 MET B C 1
ATOM 15069 O O . MET B 2 135 ? 174.159 190.893 143.535 1.00 72.35 121 MET B O 1
ATOM 15083 N N . PRO B 2 136 ? 175.891 192.320 143.596 1.00 76.48 122 PRO B N 1
ATOM 15084 C CA . PRO B 2 136 ? 175.713 192.661 142.180 1.00 76.48 122 PRO B CA 1
ATOM 15085 C C . PRO B 2 136 ? 175.976 191.472 141.271 1.00 76.48 122 PRO B C 1
ATOM 15086 O O . PRO B 2 136 ? 176.739 190.564 141.602 1.00 76.48 122 PRO B O 1
ATOM 15097 N N . LYS B 2 137 ? 175.331 191.494 140.109 1.00 77.96 123 LYS B N 1
ATOM 15098 C CA . LYS B 2 137 ? 175.506 190.440 139.121 1.00 77.96 123 LYS B CA 1
ATOM 15099 C C . LYS B 2 137 ? 176.934 190.446 138.598 1.00 77.96 123 LYS B C 1
ATOM 15100 O O . LYS B 2 137 ? 177.404 191.456 138.065 1.00 77.96 123 LYS B O 1
ATOM 15119 N N . GLY B 2 138 ? 177.619 189.320 138.762 1.00 78.51 124 GLY B N 1
ATOM 15120 C CA . GLY B 2 138 ? 178.945 189.131 138.218 1.00 78.51 124 GLY B CA 1
ATOM 15121 C C . GLY B 2 138 ? 180.073 189.132 139.223 1.00 78.51 124 GLY B C 1
ATOM 15122 O O . GLY B 2 138 ? 181.237 189.094 138.811 1.00 78.51 124 GLY B O 1
ATOM 15126 N N . THR B 2 139 ? 179.772 189.160 140.521 1.00 76.97 125 THR B N 1
ATOM 15127 C CA . THR B 2 139 ? 180.824 189.234 141.527 1.00 76.97 125 THR B CA 1
ATOM 15128 C C . THR B 2 139 ? 181.392 187.857 141.850 1.00 76.97 125 THR B C 1
ATOM 15129 O O . THR B 2 139 ? 182.568 187.737 142.210 1.00 76.97 125 THR B O 1
ATOM 15140 N N . LEU B 2 140 ? 180.573 186.812 141.739 1.00 76.47 126 LEU B N 1
ATOM 15141 C CA . LEU B 2 140 ? 181.057 185.458 141.979 1.00 76.47 126 LEU B CA 1
ATOM 15142 C C . LEU B 2 140 ? 182.043 185.023 140.906 1.00 76.47 126 LEU B C 1
ATOM 15143 O O . LEU B 2 140 ? 183.025 184.331 141.199 1.00 76.47 126 LEU B O 1
ATOM 15159 N N . SER B 2 141 ? 181.788 185.408 139.657 1.00 79.95 127 SER B N 1
ATOM 15160 C CA . SER B 2 141 ? 182.609 184.942 138.547 1.00 79.95 127 SER B CA 1
ATOM 15161 C C . SER B 2 141 ? 184.041 185.443 138.669 1.00 79.95 127 SER B C 1
ATOM 15162 O O . SER B 2 141 ? 184.991 184.706 138.381 1.00 79.95 127 SER B O 1
ATOM 15170 N N . LYS B 2 142 ? 184.216 186.685 139.105 1.00 78.96 128 LYS B N 1
ATOM 15171 C CA . LYS B 2 142 ? 185.536 187.292 139.185 1.00 78.96 128 LYS B CA 1
ATOM 15172 C C . LYS B 2 142 ? 186.249 187.001 140.493 1.00 78.96 128 LYS B C 1
ATOM 15173 O O . LYS B 2 142 ? 187.334 187.551 140.712 1.00 78.96 128 LYS B O 1
ATOM 15192 N N . ASN B 2 143 ? 185.670 186.170 141.364 1.00 79.27 129 ASN B N 1
ATOM 15193 C CA . ASN B 2 143 ? 186.233 185.948 142.688 1.00 79.27 129 ASN B CA 1
ATOM 15194 C C . ASN B 2 143 ? 186.133 184.486 143.097 1.00 79.27 129 ASN B C 1
ATOM 15195 O O . ASN B 2 143 ? 185.713 184.176 144.217 1.00 79.27 129 ASN B O 1
ATOM 15206 N N . ASN B 2 144 ? 186.482 183.578 142.189 1.00 81.90 130 ASN B N 1
ATOM 15207 C CA . ASN B 2 144 ? 186.570 182.145 142.456 1.00 81.90 130 ASN B CA 1
ATOM 15208 C C . ASN B 2 144 ? 185.219 181.512 142.779 1.00 81.90 130 ASN B C 1
ATOM 15209 O O . ASN B 2 144 ? 185.169 180.357 143.212 1.00 81.90 130 ASN B O 1
ATOM 15220 N N . ASN B 2 145 ? 184.118 182.232 142.563 1.00 79.14 131 ASN B N 1
ATOM 15221 C CA . ASN B 2 145 ? 182.775 181.715 142.816 1.00 79.14 131 ASN B CA 1
ATOM 15222 C C . ASN B 2 145 ? 182.627 181.277 144.274 1.00 79.14 131 ASN B C 1
ATOM 15223 O O . ASN B 2 145 ? 182.101 180.205 144.581 1.00 79.14 131 ASN B O 1
ATOM 15234 N N . SER B 2 146 ? 183.115 182.127 145.178 1.00 75.02 132 SER B N 1
ATOM 15235 C CA . SER B 2 146 ? 183.046 181.889 146.612 1.00 75.02 132 SER B CA 1
ATOM 15236 C C . SER B 2 146 ? 182.405 183.089 147.288 1.00 75.02 132 SER B C 1
ATOM 15237 O O . SER B 2 146 ? 182.655 184.236 146.907 1.00 75.02 132 SER B O 1
ATOM 15245 N N . VAL B 2 147 ? 181.574 182.813 148.292 1.00 72.25 133 VAL B N 1
ATOM 15246 C CA . VAL B 2 147 ? 180.916 183.874 149.043 1.00 72.25 133 VAL B CA 1
ATOM 15247 C C . VAL B 2 147 ? 181.835 184.427 150.124 1.00 72.25 133 VAL B C 1
ATOM 15248 O O . VAL B 2 147 ? 181.686 185.578 150.548 1.00 72.25 133 VAL B O 1
ATOM 15261 N N . LYS B 2 148 ? 182.781 183.615 150.602 1.00 72.09 134 LYS B N 1
ATOM 15262 C CA . LYS B 2 148 ? 183.728 184.077 151.610 1.00 72.09 134 LYS B CA 1
ATOM 15263 C C . LYS B 2 148 ? 184.502 185.291 151.124 1.00 72.09 134 LYS B C 1
ATOM 15264 O O . LYS B 2 148 ? 184.714 186.246 151.878 1.00 72.09 134 LYS B O 1
ATOM 15283 N N . ASP B 2 149 ? 184.926 185.272 149.863 1.00 75.23 135 ASP B N 1
ATOM 15284 C CA . ASP B 2 149 ? 185.746 186.335 149.308 1.00 75.23 135 ASP B CA 1
ATOM 15285 C C . ASP B 2 149 ? 184.925 187.449 148.684 1.00 75.23 135 ASP B C 1
ATOM 15286 O O . ASP B 2 149 ? 185.363 188.605 148.705 1.00 75.23 135 ASP B O 1
ATOM 15295 N N . SER B 2 150 ? 183.761 187.126 148.117 1.00 73.78 136 SER B N 1
ATOM 15296 C CA . SER B 2 150 ? 182.928 188.136 147.474 1.00 73.78 136 SER B CA 1
ATOM 15297 C C . SER B 2 150 ? 182.532 189.229 148.452 1.00 73.78 136 SER B C 1
ATOM 15298 O O . SER B 2 150 ? 182.579 190.420 148.127 1.00 73.78 136 SER B O 1
ATOM 15306 N N . ILE B 2 151 ? 182.136 188.837 149.660 1.00 71.80 137 ILE B N 1
ATOM 15307 C CA . ILE B 2 151 ? 181.776 189.809 150.684 1.00 71.80 137 ILE B CA 1
ATOM 15308 C C . ILE B 2 151 ? 182.983 190.661 151.047 1.00 71.80 137 ILE B C 1
ATOM 15309 O O . ILE B 2 151 ? 182.852 191.844 151.382 1.00 71.80 137 ILE B O 1
ATOM 15325 N N . LYS B 2 152 ? 184.175 190.072 150.990 1.00 75.55 138 LYS B N 1
ATOM 15326 C CA . LYS B 2 152 ? 185.387 190.797 151.345 1.00 75.55 138 LYS B CA 1
ATOM 15327 C C . LYS B 2 152 ? 185.779 191.798 150.263 1.00 75.55 138 LYS B C 1
ATOM 15328 O O . LYS B 2 152 ? 186.530 192.743 150.531 1.00 75.55 138 LYS B O 1
ATOM 15347 N N . SER B 2 153 ? 185.283 191.611 149.037 1.00 75.84 139 SER B N 1
ATOM 15348 C CA . SER B 2 153 ? 185.656 192.494 147.937 1.00 75.84 139 SER B CA 1
ATOM 15349 C C . SER B 2 153 ? 184.888 193.809 147.990 1.00 75.84 139 SER B C 1
ATOM 15350 O O . SER B 2 153 ? 185.436 194.869 147.662 1.00 75.84 139 SER B O 1
ATOM 15358 N N . LEU B 2 154 ? 183.621 193.756 148.393 1.00 78.46 140 LEU B N 1
ATOM 15359 C CA . LEU B 2 154 ? 182.718 194.907 148.423 1.00 78.46 140 LEU B CA 1
ATOM 15360 C C . LEU B 2 154 ? 182.362 195.308 149.850 1.00 78.46 140 LEU B C 1
ATOM 15361 O O . LEU B 2 154 ? 181.215 195.644 150.158 1.00 78.46 140 LEU B O 1
ATOM 15377 N N . LYS B 2 155 ? 183.370 195.300 150.724 1.00 82.24 141 LYS B N 1
ATOM 15378 C CA . LYS B 2 155 ? 183.239 195.491 152.165 1.00 82.24 141 LYS B CA 1
ATOM 15379 C C . LYS B 2 155 ? 182.364 196.666 152.591 1.00 82.24 141 LYS B C 1
ATOM 15380 O O . LYS B 2 155 ? 181.616 196.549 153.568 1.00 82.24 141 LYS B O 1
ATOM 15399 N N . ASP B 2 156 ? 182.443 197.792 151.874 1.00 86.04 142 ASP B N 1
ATOM 15400 C CA . ASP B 2 156 ? 181.712 199.003 152.235 1.00 86.04 142 ASP B CA 1
ATOM 15401 C C . ASP B 2 156 ? 180.695 199.414 151.177 1.00 86.04 142 ASP B C 1
ATOM 15402 O O . ASP B 2 156 ? 180.372 200.604 151.075 1.00 86.04 142 ASP B O 1
ATOM 15411 N N . SER B 2 157 ? 180.182 198.469 150.394 1.00 86.14 143 SER B N 1
ATOM 15412 C CA . SER B 2 157 ? 179.153 198.778 149.416 1.00 86.14 143 SER B CA 1
ATOM 15413 C C . SER B 2 157 ? 177.774 198.780 150.063 1.00 86.14 143 SER B C 1
ATOM 15414 O O . SER B 2 157 ? 177.509 198.054 151.024 1.00 86.14 143 SER B O 1
ATOM 15422 N N . ASN B 2 158 ? 176.891 199.612 149.515 1.00 88.43 144 ASN B N 1
ATOM 15423 C CA . ASN B 2 158 ? 175.503 199.651 149.949 1.00 88.43 144 ASN B CA 1
ATOM 15424 C C . ASN B 2 158 ? 174.663 198.551 149.311 1.00 88.43 144 ASN B C 1
ATOM 15425 O O . ASN B 2 158 ? 173.479 198.429 149.645 1.00 88.43 144 ASN B O 1
ATOM 15436 N N . LYS B 2 159 ? 175.241 197.748 148.413 1.00 84.17 145 LYS B N 1
ATOM 15437 C CA . LYS B 2 159 ? 174.468 196.772 147.656 1.00 84.17 145 LYS B CA 1
ATOM 15438 C C . LYS B 2 159 ? 174.443 195.398 148.309 1.00 84.17 145 LYS B C 1
ATOM 15439 O O . LYS B 2 159 ? 173.617 194.563 147.926 1.00 84.17 145 LYS B O 1
ATOM 15458 N N . LEU B 2 160 ? 175.321 195.141 149.274 1.00 75.13 146 LEU B N 1
ATOM 15459 C CA . LEU B 2 160 ? 175.271 193.902 150.040 1.00 75.13 146 LEU B CA 1
ATOM 15460 C C . LEU B 2 160 ? 174.072 193.933 150.978 1.00 75.13 146 LEU B C 1
ATOM 15461 O O . LEU B 2 160 ? 174.000 194.778 151.877 1.00 75.13 146 LEU B O 1
ATOM 15477 N N . ARG B 2 161 ? 173.131 193.016 150.768 1.00 65.32 147 ARG B N 1
ATOM 15478 C CA . ARG B 2 161 ? 171.996 192.811 151.656 1.00 65.32 147 ARG B CA 1
ATOM 15479 C C . ARG B 2 161 ? 171.981 191.354 152.085 1.00 65.32 147 ARG B C 1
ATOM 15480 O O . ARG B 2 161 ? 171.943 190.457 151.238 1.00 65.32 147 ARG B O 1
ATOM 15501 N N . VAL B 2 162 ? 172.004 191.127 153.395 1.00 55.14 148 VAL B N 1
ATOM 15502 C CA . VAL B 2 162 ? 172.163 189.799 153.974 1.00 55.14 148 VAL B CA 1
ATOM 15503 C C . VAL B 2 162 ? 171.047 189.593 154.984 1.00 55.14 148 VAL B C 1
ATOM 15504 O O . VAL B 2 162 ? 171.050 190.221 156.049 1.00 55.14 148 VAL B O 1
ATOM 15517 N N . THR B 2 163 ? 170.106 188.706 154.658 1.00 47.43 149 THR B N 1
ATOM 15518 C CA . THR B 2 163 ? 168.876 188.538 155.407 1.00 47.43 149 THR B CA 1
ATOM 15519 C C . THR B 2 163 ? 168.564 187.060 155.604 1.00 47.43 149 THR B C 1
ATOM 15520 O O . THR B 2 163 ? 168.561 186.305 154.623 1.00 47.43 149 THR B O 1
ATOM 15531 N N . PRO B 2 164 ? 168.287 186.607 156.830 1.00 44.13 150 PRO B N 1
ATOM 15532 C CA . PRO B 2 164 ? 167.787 185.236 156.989 1.00 44.13 150 PRO B CA 1
ATOM 15533 C C . PRO B 2 164 ? 166.403 185.078 156.382 1.00 44.13 150 PRO B C 1
ATOM 15534 O O . PRO B 2 164 ? 165.543 185.947 156.531 1.00 44.13 150 PRO B O 1
ATOM 15545 N N . VAL B 2 165 ? 166.201 183.951 155.703 1.00 42.57 151 VAL B N 1
ATOM 15546 C CA . VAL B 2 165 ? 164.975 183.686 154.975 1.00 42.57 151 VAL B CA 1
ATOM 15547 C C . VAL B 2 165 ? 164.236 182.464 155.505 1.00 42.57 151 VAL B C 1
ATOM 15548 O O . VAL B 2 165 ? 163.036 182.323 155.241 1.00 42.57 151 VAL B O 1
ATOM 15561 N N . SER B 2 166 ? 164.904 181.582 156.241 1.00 40.16 152 SER B N 1
ATOM 15562 C CA . SER B 2 166 ? 164.254 180.398 156.777 1.00 40.16 152 SER B CA 1
ATOM 15563 C C . SER B 2 166 ? 165.170 179.728 157.787 1.00 40.16 152 SER B C 1
ATOM 15564 O O . SER B 2 166 ? 166.310 180.143 158.000 1.00 40.16 152 SER B O 1
ATOM 15572 N N . ILE B 2 167 ? 164.637 178.686 158.416 1.00 44.09 153 ILE B N 1
ATOM 15573 C CA . ILE B 2 167 ? 165.344 177.876 159.398 1.00 44.09 153 ILE B CA 1
ATOM 15574 C C . ILE B 2 167 ? 165.240 176.427 158.950 1.00 44.09 153 ILE B C 1
ATOM 15575 O O . ILE B 2 167 ? 164.209 176.016 158.406 1.00 44.09 153 ILE B O 1
ATOM 15591 N N . VAL B 2 168 ? 166.302 175.659 159.174 1.00 48.37 154 VAL B N 1
ATOM 15592 C CA . VAL B 2 168 ? 166.373 174.271 158.737 1.00 48.37 154 VAL B CA 1
ATOM 15593 C C . VAL B 2 168 ? 166.373 173.386 159.977 1.00 48.37 154 VAL B C 1
ATOM 15594 O O . VAL B 2 168 ? 167.393 173.254 160.656 1.00 48.37 154 VAL B O 1
ATOM 15607 N N . ASP B 2 169 ? 165.225 172.777 160.272 1.00 54.09 155 ASP B N 1
ATOM 15608 C CA . ASP B 2 169 ? 165.074 171.882 161.409 1.00 54.09 155 ASP B CA 1
ATOM 15609 C C . ASP B 2 169 ? 165.219 170.412 161.054 1.00 54.09 155 ASP B C 1
ATOM 15610 O O . ASP B 2 169 ? 165.336 169.585 161.964 1.00 54.09 155 ASP B O 1
ATOM 15619 N N . ASN B 2 170 ? 165.214 170.070 159.771 1.00 52.26 156 ASN B N 1
ATOM 15620 C CA . ASN B 2 170 ? 165.174 168.691 159.321 1.00 52.26 156 ASN B CA 1
ATOM 15621 C C . ASN B 2 170 ? 166.073 168.550 158.110 1.00 52.26 156 ASN B C 1
ATOM 15622 O O . ASN B 2 170 ? 166.065 169.396 157.213 1.00 52.26 156 ASN B O 1
ATOM 15633 N N . THR B 2 171 ? 166.848 167.472 158.089 1.00 51.65 157 THR B N 1
ATOM 15634 C CA . THR B 2 171 ? 167.719 167.200 156.963 1.00 51.65 157 THR B CA 1
ATOM 15635 C C . THR B 2 171 ? 167.797 165.701 156.755 1.00 51.65 157 THR B C 1
ATOM 15636 O O . THR B 2 171 ? 167.780 164.921 157.709 1.00 51.65 157 THR B O 1
ATOM 15647 N N . ILE B 2 172 ? 167.849 165.317 155.489 1.00 48.84 158 ILE B N 1
ATOM 15648 C CA . ILE B 2 172 ? 168.246 163.984 155.068 1.00 48.84 158 ILE B CA 1
ATOM 15649 C C . ILE B 2 172 ? 169.671 164.081 154.557 1.00 48.84 158 ILE B C 1
ATOM 15650 O O . ILE B 2 172 ? 169.998 164.986 153.781 1.00 48.84 158 ILE B O 1
ATOM 15666 N N . LYS B 2 173 ? 170.518 163.163 155.003 1.00 51.85 159 LYS B N 1
ATOM 15667 C CA . LYS B 2 173 ? 171.881 163.079 154.517 1.00 51.85 159 LYS B CA 1
ATOM 15668 C C . LYS B 2 173 ? 172.267 161.621 154.356 1.00 51.85 159 LYS B C 1
ATOM 15669 O O . LYS B 2 173 ? 171.721 160.735 155.017 1.00 51.85 159 LYS B O 1
ATOM 15688 N N . PHE B 2 174 ? 173.233 161.395 153.473 1.00 51.01 160 PHE B N 1
ATOM 15689 C CA . PHE B 2 174 ? 173.587 160.064 153.000 1.00 51.01 160 PHE B CA 1
ATOM 15690 C C . PHE B 2 174 ? 174.904 159.668 153.645 1.00 51.01 160 PHE B C 1
ATOM 15691 O O . PHE B 2 174 ? 175.986 159.918 153.114 1.00 51.01 160 PHE B O 1
ATOM 15708 N N . ARG B 2 175 ? 174.802 159.043 154.814 1.00 59.07 161 ARG B N 1
ATOM 15709 C CA . ARG B 2 175 ? 175.965 158.569 155.547 1.00 59.07 161 ARG B CA 1
ATOM 15710 C C . ARG B 2 175 ? 176.336 157.146 155.175 1.00 59.07 161 ARG B C 1
ATOM 15711 O O . ARG B 2 175 ? 177.511 156.776 155.269 1.00 59.07 161 ARG B O 1
ATOM 15732 N N . GLU B 2 176 ? 175.364 156.343 154.755 1.00 56.11 162 GLU B N 1
ATOM 15733 C CA . GLU B 2 176 ? 175.660 154.976 154.368 1.00 56.11 162 GLU B CA 1
ATOM 15734 C C . GLU B 2 176 ? 176.483 154.968 153.092 1.00 56.11 162 GLU B C 1
ATOM 15735 O O . GLU B 2 176 ? 176.702 156.003 152.457 1.00 56.11 162 GLU B O 1
ATOM 15747 N N . MET B 2 177 ? 176.929 153.777 152.723 1.00 47.81 163 MET B N 1
ATOM 15748 C CA . MET B 2 177 ? 177.827 153.599 151.602 1.00 47.81 163 MET B CA 1
ATOM 15749 C C . MET B 2 177 ? 177.193 152.709 150.543 1.00 47.81 163 MET B C 1
ATOM 15750 O O . MET B 2 177 ? 176.286 151.920 150.820 1.00 47.81 163 MET B O 1
ATOM 15764 N N . SER B 2 178 ? 177.687 152.840 149.319 1.00 42.19 164 SER B N 1
ATOM 15765 C CA . SER B 2 178 ? 177.088 152.152 148.187 1.00 42.19 164 SER B CA 1
ATOM 15766 C C . SER B 2 178 ? 177.327 150.651 148.285 1.00 42.19 164 SER B C 1
ATOM 15767 O O . SER B 2 178 ? 178.313 150.199 148.870 1.00 42.19 164 SER B O 1
ATOM 15775 N N . ASP B 2 179 ? 176.407 149.882 147.711 1.00 40.34 165 ASP B N 1
ATOM 15776 C CA . ASP B 2 179 ? 176.387 148.441 147.891 1.00 40.34 165 ASP B CA 1
ATOM 15777 C C . ASP B 2 179 ? 177.087 147.760 146.715 1.00 40.34 165 ASP B C 1
ATOM 15778 O O . ASP B 2 179 ? 177.493 148.398 145.743 1.00 40.34 165 ASP B O 1
ATOM 15787 N N . PHE B 2 180 ? 177.250 146.445 146.827 1.00 36.43 166 PHE B N 1
ATOM 15788 C CA . PHE B 2 180 ? 177.773 145.657 145.724 1.00 36.43 166 PHE B CA 1
ATOM 15789 C C . PHE B 2 180 ? 176.855 145.783 144.518 1.00 36.43 166 PHE B C 1
ATOM 15790 O O . PHE B 2 180 ? 175.629 145.791 144.644 1.00 36.43 166 PHE B O 1
ATOM 15807 N N . GLN B 2 181 ? 177.460 145.864 143.339 1.00 38.54 167 GLN B N 1
ATOM 15808 C CA . GLN B 2 181 ? 176.753 146.139 142.100 1.00 38.54 167 GLN B CA 1
ATOM 15809 C C . GLN B 2 181 ? 176.956 145.005 141.111 1.00 38.54 167 GLN B C 1
ATOM 15810 O O . GLN B 2 181 ? 178.030 144.399 141.060 1.00 38.54 167 GLN B O 1
ATOM 15824 N N . ILE B 2 182 ? 175.925 144.750 140.309 1.00 41.12 168 ILE B N 1
ATOM 15825 C CA . ILE B 2 182 ? 175.897 143.641 139.365 1.00 41.12 168 ILE B CA 1
ATOM 15826 C C . ILE B 2 182 ? 175.430 144.176 138.021 1.00 41.12 168 ILE B C 1
ATOM 15827 O O . ILE B 2 182 ? 174.491 144.976 137.962 1.00 41.12 168 ILE B O 1
ATOM 15843 N N . LYS B 2 183 ? 176.083 143.735 136.948 1.00 46.01 169 LYS B N 1
ATOM 15844 C CA . LYS B 2 183 ? 175.793 144.184 135.593 1.00 46.01 169 LYS B CA 1
ATOM 15845 C C . LYS B 2 183 ? 175.075 143.069 134.846 1.00 46.01 169 LYS B C 1
ATOM 15846 O O . LYS B 2 183 ? 175.618 141.969 134.696 1.00 46.01 169 LYS B O 1
ATOM 15865 N N . LEU B 2 184 ? 173.863 143.360 134.378 1.00 47.42 170 LEU B N 1
ATOM 15866 C CA . LEU B 2 184 ? 173.015 142.397 133.693 1.00 47.42 170 LEU B CA 1
ATOM 15867 C C . LEU B 2 184 ? 172.713 142.809 132.263 1.00 47.42 170 LEU B C 1
ATOM 15868 O O . LEU B 2 184 ? 171.610 142.551 131.773 1.00 47.42 170 LEU B O 1
ATOM 15884 N N . ASP B 2 185 ? 173.662 143.450 131.585 1.00 54.26 171 ASP B N 1
ATOM 15885 C CA . ASP B 2 185 ? 173.400 143.956 130.245 1.00 54.26 171 ASP B CA 1
ATOM 15886 C C . ASP B 2 185 ? 173.492 142.857 129.199 1.00 54.26 171 ASP B C 1
ATOM 15887 O O . ASP B 2 185 ? 172.819 142.930 128.165 1.00 54.26 171 ASP B O 1
ATOM 15896 N N . ASN B 2 186 ? 174.315 141.839 129.446 1.00 54.66 172 ASN B N 1
ATOM 15897 C CA . ASN B 2 186 ? 174.488 140.712 128.541 1.00 54.66 172 ASN B CA 1
ATOM 15898 C C . ASN B 2 186 ? 173.829 139.438 129.055 1.00 54.66 172 ASN B C 1
ATOM 15899 O O . ASN B 2 186 ? 174.095 138.357 128.521 1.00 54.66 172 ASN B O 1
ATOM 15910 N N . VAL B 2 187 ? 172.984 139.536 130.075 1.00 50.18 173 VAL B N 1
ATOM 15911 C CA . VAL B 2 187 ? 172.164 138.419 130.528 1.00 50.18 173 VAL B CA 1
ATOM 15912 C C . VAL B 2 187 ? 170.869 138.471 129.723 1.00 50.18 173 VAL B C 1
ATOM 15913 O O . VAL B 2 187 ? 170.102 139.432 129.879 1.00 50.18 173 VAL B O 1
ATOM 15926 N N . PRO B 2 188 ? 170.571 137.496 128.856 1.00 50.03 174 PRO B N 1
ATOM 15927 C CA . PRO B 2 188 ? 169.431 137.679 127.950 1.00 50.03 174 PRO B CA 1
ATOM 15928 C C . PRO B 2 188 ? 168.077 137.620 128.628 1.00 50.03 174 PRO B C 1
ATOM 15929 O O . PRO B 2 188 ? 167.103 138.132 128.065 1.00 50.03 174 PRO B O 1
ATOM 15940 N N . SER B 2 189 ? 167.970 137.008 129.805 1.00 48.95 175 SER B N 1
ATOM 15941 C CA . SER B 2 189 ? 166.700 137.029 130.519 1.00 48.95 175 SER B CA 1
ATOM 15942 C C . SER B 2 189 ? 166.376 138.423 131.031 1.00 48.95 175 SER B C 1
ATOM 15943 O O . SER B 2 189 ? 165.211 138.835 131.036 1.00 48.95 175 SER B O 1
ATOM 15951 N N . ALA B 2 190 ? 167.391 139.160 131.476 1.00 49.52 176 ALA B N 1
ATOM 15952 C CA . ALA B 2 190 ? 167.164 140.525 131.927 1.00 49.52 176 ALA B CA 1
ATOM 15953 C C . ALA B 2 190 ? 166.796 141.426 130.761 1.00 49.52 176 ALA B C 1
ATOM 15954 O O . ALA B 2 190 ? 165.966 142.331 130.902 1.00 49.52 176 ALA B O 1
ATOM 15961 N N . ARG B 2 191 ? 167.407 141.193 129.602 1.00 53.95 177 ARG B N 1
ATOM 15962 C CA . ARG B 2 191 ? 167.020 141.896 128.389 1.00 53.95 177 ARG B CA 1
ATOM 15963 C C . ARG B 2 191 ? 165.562 141.644 128.034 1.00 53.95 177 ARG B C 1
ATOM 15964 O O . ARG B 2 191 ? 164.911 142.513 127.444 1.00 53.95 177 ARG B O 1
ATOM 15985 N N . GLU B 2 192 ? 165.035 140.472 128.388 1.00 53.87 178 GLU B N 1
ATOM 15986 C CA . GLU B 2 192 ? 163.650 140.141 128.077 1.00 53.87 178 GLU B CA 1
ATOM 15987 C C . GLU B 2 192 ? 162.708 140.727 129.118 1.00 53.87 178 GLU B C 1
ATOM 15988 O O . GLU B 2 192 ? 161.606 141.180 128.788 1.00 53.87 178 GLU B O 1
ATOM 16000 N N . PHE B 2 193 ? 163.127 140.718 130.381 1.00 49.57 179 PHE B N 1
ATOM 16001 C CA . PHE B 2 193 ? 162.391 141.408 131.431 1.00 49.57 179 PHE B CA 1
ATOM 16002 C C . PHE B 2 193 ? 162.364 142.909 131.185 1.00 49.57 179 PHE B C 1
ATOM 16003 O O . PHE B 2 193 ? 161.293 143.525 131.144 1.00 49.57 179 PHE B O 1
ATOM 16020 N N . LYS B 2 194 ? 163.548 143.507 131.053 1.00 51.27 180 LYS B N 1
ATOM 16021 C CA . LYS B 2 194 ? 163.693 144.953 130.910 1.00 51.27 180 LYS B CA 1
ATOM 16022 C C . LYS B 2 194 ? 162.858 145.495 129.757 1.00 51.27 180 LYS B C 1
ATOM 16023 O O . LYS B 2 194 ? 162.266 146.574 129.858 1.00 51.27 180 LYS B O 1
ATOM 16042 N N . SER B 2 195 ? 162.796 144.757 128.650 1.00 53.93 181 SER B N 1
ATOM 16043 C CA . SER B 2 195 ? 162.051 145.211 127.486 1.00 53.93 181 SER B CA 1
ATOM 16044 C C . SER B 2 195 ? 160.552 144.957 127.589 1.00 53.93 181 SER B C 1
ATOM 16045 O O . SER B 2 195 ? 159.807 145.460 126.741 1.00 53.93 181 SER B O 1
ATOM 16053 N N . SER B 2 196 ? 160.096 144.200 128.587 1.00 52.62 182 SER B N 1
ATOM 16054 C CA . SER B 2 196 ? 158.684 143.861 128.744 1.00 52.62 182 SER B CA 1
ATOM 16055 C C . SER B 2 196 ? 158.099 144.468 130.013 1.00 52.62 182 SER B C 1
ATOM 16056 O O . SER B 2 196 ? 157.113 145.205 129.947 1.00 52.62 182 SER B O 1
ATOM 16064 N N . PHE B 2 197 ? 158.678 144.171 131.174 1.00 51.27 183 PHE B N 1
ATOM 16065 C CA . PHE B 2 197 ? 158.145 144.664 132.438 1.00 51.27 183 PHE B CA 1
ATOM 16066 C C . PHE B 2 197 ? 158.646 146.064 132.761 1.00 51.27 183 PHE B C 1
ATOM 16067 O O . PHE B 2 197 ? 158.036 146.763 133.577 1.00 51.27 183 PHE B O 1
ATOM 16084 N N . GLY B 2 198 ? 159.754 146.482 132.157 1.00 53.47 184 GLY B N 1
ATOM 16085 C CA . GLY B 2 198 ? 160.297 147.805 132.375 1.00 53.47 184 GLY B CA 1
ATOM 16086 C C . GLY B 2 198 ? 159.742 148.822 131.404 1.00 53.47 184 GLY B C 1
ATOM 16087 O O . GLY B 2 198 ? 159.343 149.921 131.797 1.00 53.47 184 GLY B O 1
ATOM 16091 N N . SER B 2 199 ? 159.716 148.461 130.127 1.00 57.26 185 SER B N 1
ATOM 16092 C CA . SER B 2 199 ? 159.179 149.334 129.097 1.00 57.26 185 SER B CA 1
ATOM 16093 C C . SER B 2 199 ? 157.662 149.376 129.084 1.00 57.26 185 SER B C 1
ATOM 16094 O O . SER B 2 199 ? 157.085 150.351 128.593 1.00 57.26 185 SER B O 1
ATOM 16102 N N . LEU B 2 200 ? 157.002 148.344 129.608 1.00 57.09 186 LEU B N 1
ATOM 16103 C CA . LEU B 2 200 ? 155.549 148.203 129.543 1.00 57.09 186 LEU B CA 1
ATOM 16104 C C . LEU B 2 200 ? 155.038 148.256 128.105 1.00 57.09 186 LEU B C 1
ATOM 16105 O O . LEU B 2 200 ? 153.910 148.687 127.848 1.00 57.09 186 LEU B O 1
ATOM 16121 N N . GLU B 2 201 ? 155.855 147.818 127.154 1.00 62.29 187 GLU B N 1
ATOM 16122 C CA . GLU B 2 201 ? 155.449 147.730 125.757 1.00 62.29 187 GLU B CA 1
ATOM 16123 C C . GLU B 2 201 ? 154.681 146.429 125.591 1.00 62.29 187 GLU B C 1
ATOM 16124 O O . GLU B 2 201 ? 155.184 145.352 125.911 1.00 62.29 187 GLU B O 1
ATOM 16136 N N . TRP B 2 202 ? 153.450 146.527 125.092 1.00 60.29 188 TRP B N 1
ATOM 16137 C CA . TRP B 2 202 ? 152.601 145.348 124.992 1.00 60.29 188 TRP B CA 1
ATOM 16138 C C . TRP B 2 202 ? 153.004 144.449 123.830 1.00 60.29 188 TRP B C 1
ATOM 16139 O O . TRP B 2 202 ? 152.700 143.252 123.840 1.00 60.29 188 TRP B O 1
ATOM 16160 N N . ASN B 2 203 ? 153.685 144.998 122.823 1.00 62.90 189 ASN B N 1
ATOM 16161 C CA . ASN B 2 203 ? 154.025 144.217 121.640 1.00 62.90 189 ASN B CA 1
ATOM 16162 C C . ASN B 2 203 ? 154.978 143.077 121.966 1.00 62.90 189 ASN B C 1
ATOM 16163 O O . ASN B 2 203 ? 154.926 142.023 121.321 1.00 62.90 189 ASN B O 1
ATOM 16174 N N . ASN B 2 204 ? 155.845 143.265 122.961 1.00 60.17 190 ASN B N 1
ATOM 16175 C CA . ASN B 2 204 ? 156.803 142.254 123.387 1.00 60.17 190 ASN B CA 1
ATOM 16176 C C . ASN B 2 204 ? 156.509 141.719 124.779 1.00 60.17 190 ASN B C 1
ATOM 16177 O O . ASN B 2 204 ? 157.121 140.727 125.190 1.00 60.17 190 ASN B O 1
ATOM 16188 N N . PHE B 2 205 ? 155.600 142.354 125.515 1.00 55.89 191 PHE B N 1
ATOM 16189 C CA . PHE B 2 205 ? 155.036 141.743 126.710 1.00 55.89 191 PHE B CA 1
ATOM 16190 C C . PHE B 2 205 ? 154.267 140.481 126.351 1.00 55.89 191 PHE B C 1
ATOM 16191 O O . PHE B 2 205 ? 154.367 139.456 127.033 1.00 55.89 191 PHE B O 1
ATOM 16208 N N . LYS B 2 206 ? 153.477 140.550 125.281 1.00 57.91 192 LYS B N 1
ATOM 16209 C CA . LYS B 2 206 ? 152.669 139.414 124.860 1.00 57.91 192 LYS B CA 1
ATOM 16210 C C . LYS B 2 206 ? 153.539 138.235 124.454 1.00 57.91 192 LYS B C 1
ATOM 16211 O O . LYS B 2 206 ? 153.191 137.078 124.713 1.00 57.91 192 LYS B O 1
ATOM 16230 N N . SER B 2 207 ? 154.675 138.507 123.813 1.00 59.52 193 SER B N 1
ATOM 16231 C CA . SER B 2 207 ? 155.580 137.434 123.421 1.00 59.52 193 SER B CA 1
ATOM 16232 C C . SER B 2 207 ? 156.204 136.756 124.632 1.00 59.52 193 SER B C 1
ATOM 16233 O O . SER B 2 207 ? 156.607 135.592 124.549 1.00 59.52 193 SER B O 1
ATOM 16241 N N . PHE B 2 208 ? 156.297 137.466 125.755 1.00 57.24 194 PHE B N 1
ATOM 16242 C CA . PHE B 2 208 ? 156.844 136.886 126.974 1.00 57.24 194 PHE B CA 1
ATOM 16243 C C . PHE B 2 208 ? 155.845 135.937 127.619 1.00 57.24 194 PHE B C 1
ATOM 16244 O O . PHE B 2 208 ? 156.168 134.784 127.924 1.00 57.24 194 PHE B O 1
ATOM 16261 N N . VAL B 2 209 ? 154.618 136.413 127.831 1.00 57.22 195 VAL B N 1
ATOM 16262 C CA . VAL B 2 209 ? 153.624 135.648 128.573 1.00 57.22 195 VAL B CA 1
ATOM 16263 C C . VAL B 2 209 ? 153.199 134.410 127.804 1.00 57.22 195 VAL B C 1
ATOM 16264 O O . VAL B 2 209 ? 152.824 133.398 128.404 1.00 57.22 195 VAL B O 1
ATOM 16277 N N . ASN B 2 210 ? 153.233 134.465 126.474 1.00 60.32 196 ASN B N 1
ATOM 16278 C CA . ASN B 2 210 ? 152.987 133.261 125.693 1.00 60.32 196 ASN B CA 1
ATOM 16279 C C . ASN B 2 210 ? 154.191 132.327 125.703 1.00 60.32 196 ASN B C 1
ATOM 16280 O O . ASN B 2 210 ? 154.089 131.188 125.235 1.00 60.32 196 ASN B O 1
ATOM 16291 N N . SER B 2 211 ? 155.331 132.783 126.232 1.00 58.93 197 SER B N 1
ATOM 16292 C CA . SER B 2 211 ? 156.531 131.963 126.295 1.00 58.93 197 SER B CA 1
ATOM 16293 C C . SER B 2 211 ? 156.665 131.201 127.603 1.00 58.93 197 SER B C 1
ATOM 16294 O O . SER B 2 211 ? 157.293 130.138 127.614 1.00 58.93 197 SER B O 1
ATOM 16302 N N . VAL B 2 212 ? 156.120 131.713 128.700 1.00 58.22 198 VAL B N 1
ATOM 16303 C CA . VAL B 2 212 ? 156.228 130.976 129.963 1.00 58.22 198 VAL B CA 1
ATOM 16304 C C . VAL B 2 212 ? 155.409 129.692 129.852 1.00 58.22 198 VAL B C 1
ATOM 16305 O O . VAL B 2 212 ? 154.212 129.754 129.522 1.00 58.22 198 VAL B O 1
ATOM 16318 N N . PRO B 2 213 ? 155.991 128.510 130.052 1.00 61.98 199 PRO B N 1
ATOM 16319 C CA . PRO B 2 213 ? 155.173 127.302 129.978 1.00 61.98 199 PRO B CA 1
ATOM 16320 C C . PRO B 2 213 ? 154.317 127.153 131.221 1.00 61.98 199 PRO B C 1
ATOM 16321 O O . PRO B 2 213 ? 154.799 127.282 132.349 1.00 61.98 199 PRO B O 1
ATOM 16332 N N . ASP B 2 214 ? 153.027 126.899 130.999 1.00 66.67 200 ASP B N 1
ATOM 16333 C CA . ASP B 2 214 ? 152.104 126.691 132.109 1.00 66.67 200 ASP B CA 1
ATOM 16334 C C . ASP B 2 214 ? 152.551 125.533 132.994 1.00 66.67 200 ASP B C 1
ATOM 16335 O O . ASP B 2 214 ? 152.268 125.517 134.198 1.00 66.67 200 ASP B O 1
ATOM 16344 N N . ASN B 2 215 ? 153.243 124.554 132.415 1.00 65.80 201 ASN B N 1
ATOM 16345 C CA . ASN B 2 215 ? 153.896 123.491 133.167 1.00 65.80 201 ASN B CA 1
ATOM 16346 C C . ASN B 2 215 ? 155.299 123.308 132.614 1.00 65.80 201 ASN B C 1
ATOM 16347 O O . ASN B 2 215 ? 155.464 122.848 131.480 1.00 65.80 201 ASN B O 1
ATOM 16358 N N . ASP B 2 216 ? 156.301 123.665 133.412 1.00 61.13 202 ASP B N 1
ATOM 16359 C CA . ASP B 2 216 ? 157.688 123.578 132.982 1.00 61.13 202 ASP B CA 1
ATOM 16360 C C . ASP B 2 216 ? 158.211 122.172 133.233 1.00 61.13 202 ASP B C 1
ATOM 16361 O O . ASP B 2 216 ? 158.117 121.655 134.350 1.00 61.13 202 ASP B O 1
ATOM 16370 N N . SER B 2 217 ? 158.769 121.558 132.192 1.00 62.85 203 SER B N 1
ATOM 16371 C CA . SER B 2 217 ? 159.153 120.156 132.232 1.00 62.85 203 SER B CA 1
ATOM 16372 C C . SER B 2 217 ? 160.566 119.914 132.739 1.00 62.85 203 SER B C 1
ATOM 16373 O O . SER B 2 217 ? 160.923 118.757 132.982 1.00 62.85 203 SER B O 1
ATOM 16381 N N . GLN B 2 218 ? 161.375 120.958 132.900 1.00 59.83 204 GLN B N 1
ATOM 16382 C CA . GLN B 2 218 ? 162.780 120.818 133.283 1.00 59.83 204 GLN B CA 1
ATOM 16383 C C . GLN B 2 218 ? 163.206 121.969 134.185 1.00 59.83 204 GLN B C 1
ATOM 16384 O O . GLN B 2 218 ? 163.978 122.838 133.775 1.00 59.83 204 GLN B O 1
ATOM 16398 N N . PRO B 2 219 ? 162.735 122.003 135.430 1.00 57.27 205 PRO B N 1
ATOM 16399 C CA . PRO B 2 219 ? 163.207 123.043 136.353 1.00 57.27 205 PRO B CA 1
ATOM 16400 C C . PRO B 2 219 ? 164.675 122.908 136.721 1.00 57.27 205 PRO B C 1
ATOM 16401 O O . PRO B 2 219 ? 165.300 123.865 137.187 1.00 57.27 205 PRO B O 1
ATOM 16412 N N . GLN B 2 220 ? 165.225 121.712 136.535 1.00 58.45 206 GLN B N 1
ATOM 16413 C CA . GLN B 2 220 ? 166.576 121.400 136.970 1.00 58.45 206 GLN B CA 1
ATOM 16414 C C . GLN B 2 220 ? 167.656 121.880 136.008 1.00 58.45 206 GLN B C 1
ATOM 16415 O O . GLN B 2 220 ? 168.839 121.792 136.350 1.00 58.45 206 GLN B O 1
ATOM 16429 N N . GLU B 2 221 ? 167.287 122.382 134.834 1.00 59.26 207 GLU B N 1
ATOM 16430 C CA . GLU B 2 221 ? 168.233 122.698 133.777 1.00 59.26 207 GLU B CA 1
ATOM 16431 C C . GLU B 2 221 ? 168.444 124.200 133.676 1.00 59.26 207 GLU B C 1
ATOM 16432 O O . GLU B 2 221 ? 167.682 124.994 134.231 1.00 59.26 207 GLU B O 1
ATOM 16444 N N . ASN B 2 222 ? 169.491 124.580 132.951 1.00 56.44 208 ASN B N 1
ATOM 16445 C CA . ASN B 2 222 ? 169.741 125.984 132.676 1.00 56.44 208 ASN B CA 1
ATOM 16446 C C . ASN B 2 222 ? 168.610 126.552 131.837 1.00 56.44 208 ASN B C 1
ATOM 16447 O O . ASN B 2 222 ? 167.958 125.832 131.077 1.00 56.44 208 ASN B O 1
ATOM 16458 N N . ILE B 2 223 ? 168.381 127.856 131.987 1.00 55.10 209 ILE B N 1
ATOM 16459 C CA . ILE B 2 223 ? 167.245 128.511 131.356 1.00 55.10 209 ILE B CA 1
ATOM 16460 C C . ILE B 2 223 ? 167.564 129.032 129.962 1.00 55.10 209 ILE B C 1
ATOM 16461 O O . ILE B 2 223 ? 166.711 129.665 129.338 1.00 55.10 209 ILE B O 1
ATOM 16477 N N . GLY B 2 224 ? 168.755 128.753 129.438 1.00 61.74 210 GLY B N 1
ATOM 16478 C CA . GLY B 2 224 ? 169.126 129.192 128.107 1.00 61.74 210 GLY B CA 1
ATOM 16479 C C . GLY B 2 224 ? 168.304 128.595 126.982 1.00 61.74 210 GLY B C 1
ATOM 16480 O O . GLY B 2 224 ? 168.367 129.072 125.846 1.00 61.74 210 GLY B O 1
ATOM 16484 N N . ASN B 2 225 ? 167.533 127.552 127.279 1.00 66.16 211 ASN B N 1
ATOM 16485 C CA . ASN B 2 225 ? 166.691 126.897 126.288 1.00 66.16 211 ASN B CA 1
ATOM 16486 C C . ASN B 2 225 ? 165.314 127.536 126.153 1.00 66.16 211 ASN B C 1
ATOM 16487 O O . ASN B 2 225 ? 164.704 127.432 125.083 1.00 66.16 211 ASN B O 1
ATOM 16498 N N . LEU B 2 226 ? 164.816 128.191 127.198 1.00 61.89 212 LEU B N 1
ATOM 16499 C CA . LEU B 2 226 ? 163.524 128.859 127.165 1.00 61.89 212 LEU B CA 1
ATOM 16500 C C . LEU B 2 226 ? 163.585 130.268 126.590 1.00 61.89 212 LEU B C 1
ATOM 16501 O O . LEU B 2 226 ? 162.536 130.898 126.434 1.00 61.89 212 LEU B O 1
ATOM 16517 N N . ILE B 2 227 ? 164.774 130.774 126.270 1.00 65.41 213 ILE B N 1
ATOM 16518 C CA . ILE B 2 227 ? 164.962 132.143 125.806 1.00 65.41 213 ILE B CA 1
ATOM 16519 C C . ILE B 2 227 ? 165.121 132.098 124.294 1.00 65.41 213 ILE B C 1
ATOM 16520 O O . ILE B 2 227 ? 165.719 131.157 123.758 1.00 65.41 213 ILE B O 1
ATOM 16536 N N . LEU B 2 228 ? 164.594 133.115 123.609 1.00 76.51 214 LEU B N 1
ATOM 16537 C CA . LEU B 2 228 ? 164.587 133.173 122.152 1.00 76.51 214 LEU B CA 1
ATOM 16538 C C . LEU B 2 228 ? 165.389 134.346 121.598 1.00 76.51 214 LEU B C 1
ATOM 16539 O O . LEU B 2 228 ? 165.284 134.643 120.404 1.00 76.51 214 LEU B O 1
ATOM 16555 N N . ASP B 2 229 ? 166.190 135.015 122.427 1.00 78.98 215 ASP B N 1
ATOM 16556 C CA . ASP B 2 229 ? 167.019 136.113 121.942 1.00 78.98 215 ASP B CA 1
ATOM 16557 C C . ASP B 2 229 ? 168.195 135.587 121.128 1.00 78.98 215 ASP B C 1
ATOM 16558 O O . ASP B 2 229 ? 168.316 135.871 119.931 1.00 78.98 215 ASP B O 1
ATOM 16567 N N . ARG B 2 230 ? 169.070 134.812 121.762 1.00 80.43 216 ARG B N 1
ATOM 16568 C CA . ARG B 2 230 ? 170.194 134.141 121.115 1.00 80.43 216 ARG B CA 1
ATOM 16569 C C . ARG B 2 230 ? 171.169 135.111 120.455 1.00 80.43 216 ARG B C 1
ATOM 16570 O O . ARG B 2 230 ? 171.882 134.724 119.521 1.00 80.43 216 ARG B O 1
ATOM 16591 N N . SER B 2 231 ? 171.230 136.359 120.922 1.00 79.00 217 SER B N 1
ATOM 16592 C CA . SER B 2 231 ? 172.118 137.373 120.364 1.00 79.00 217 SER B CA 1
ATOM 16593 C C . SER B 2 231 ? 173.398 137.538 121.178 1.00 79.00 217 SER B C 1
ATOM 16594 O O . SER B 2 231 ? 174.451 137.863 120.620 1.00 79.00 217 SER B O 1
ATOM 16602 N N . VAL B 2 232 ? 173.323 137.312 122.492 1.00 71.78 218 VAL B N 1
ATOM 16603 C CA . VAL B 2 232 ? 174.416 137.673 123.393 1.00 71.78 218 VAL B CA 1
ATOM 16604 C C . VAL B 2 232 ? 175.330 136.500 123.722 1.00 71.78 218 VAL B C 1
ATOM 16605 O O . VAL B 2 232 ? 176.495 136.719 124.076 1.00 71.78 218 VAL B O 1
ATOM 16618 N N . LYS B 2 233 ? 174.834 135.268 123.626 1.00 72.53 219 LYS B N 1
ATOM 16619 C CA . LYS B 2 233 ? 175.631 134.074 123.887 1.00 72.53 219 LYS B CA 1
ATOM 16620 C C . LYS B 2 233 ? 176.183 134.073 125.305 1.00 72.53 219 LYS B C 1
ATOM 16621 O O . LYS B 2 233 ? 177.399 134.138 125.512 1.00 72.53 219 LYS B O 1
ATOM 16640 N N . ILE B 2 234 ? 175.283 134.021 126.280 1.00 65.11 220 ILE B N 1
ATOM 16641 C CA . ILE B 2 234 ? 175.619 133.779 127.679 1.00 65.11 220 ILE B CA 1
ATOM 16642 C C . ILE B 2 234 ? 176.436 132.492 127.754 1.00 65.11 220 ILE B C 1
ATOM 16643 O O . ILE B 2 234 ? 176.188 131.573 126.960 1.00 65.11 220 ILE B O 1
ATOM 16659 N N . PRO B 2 235 ? 177.411 132.363 128.654 1.00 60.77 221 PRO B N 1
ATOM 16660 C CA . PRO B 2 235 ? 178.067 131.063 128.821 1.00 60.77 221 PRO B CA 1
ATOM 16661 C C . PRO B 2 235 ? 177.098 130.006 129.327 1.00 60.77 221 PRO B C 1
ATOM 16662 O O . PRO B 2 235 ? 176.102 130.308 129.986 1.00 60.77 221 PRO B O 1
ATOM 16673 N N . SER B 2 236 ? 177.406 128.748 129.013 1.00 60.85 222 SER B N 1
ATOM 16674 C CA . SER B 2 236 ? 176.505 127.652 129.338 1.00 60.85 222 SER B CA 1
ATOM 16675 C C . SER B 2 236 ? 176.461 127.348 130.828 1.00 60.85 222 SER B C 1
ATOM 16676 O O . SER B 2 236 ? 175.544 126.650 131.273 1.00 60.85 222 SER B O 1
ATOM 16684 N N . THR B 2 237 ? 177.421 127.851 131.603 1.00 59.06 223 THR B N 1
ATOM 16685 C CA . THR B 2 237 ? 177.510 127.589 133.033 1.00 59.06 223 THR B CA 1
ATOM 16686 C C . THR B 2 237 ? 177.212 128.816 133.885 1.00 59.06 223 THR B C 1
ATOM 16687 O O . THR B 2 237 ? 177.702 128.897 135.015 1.00 59.06 223 THR B O 1
ATOM 16698 N N . ASP B 2 238 ? 176.420 129.762 133.375 1.00 57.31 224 ASP B N 1
ATOM 16699 C CA . ASP B 2 238 ? 176.097 130.966 134.129 1.00 57.31 224 ASP B CA 1
ATOM 16700 C C . ASP B 2 238 ? 174.768 130.841 134.854 1.00 57.31 224 ASP B C 1
ATOM 16701 O O . ASP B 2 238 ? 174.627 131.355 135.968 1.00 57.31 224 ASP B O 1
ATOM 16710 N N . PHE B 2 239 ? 173.767 130.240 134.212 1.00 53.85 225 PHE B N 1
ATOM 16711 C CA . PHE B 2 239 ? 172.471 129.917 134.811 1.00 53.85 225 PHE B CA 1
ATOM 16712 C C . PHE B 2 239 ? 171.598 131.130 135.125 1.00 53.85 225 PHE B C 1
ATOM 16713 O O . PHE B 2 239 ? 170.457 130.963 135.563 1.00 53.85 225 PHE B O 1
ATOM 16730 N N . GLN B 2 240 ? 172.100 132.342 134.887 1.00 51.38 226 GLN B N 1
ATOM 16731 C CA . GLN B 2 240 ? 171.293 133.557 134.883 1.00 51.38 226 GLN B CA 1
ATOM 16732 C C . GLN B 2 240 ? 170.622 133.802 136.225 1.00 51.38 226 GLN B C 1
ATOM 16733 O O . GLN B 2 240 ? 169.456 134.196 136.289 1.00 51.38 226 GLN B O 1
ATOM 16747 N N . LEU B 2 241 ? 171.349 133.575 137.300 1.00 47.17 227 LEU B N 1
ATOM 16748 C CA . LEU B 2 241 ? 170.794 133.757 138.628 1.00 47.17 227 LEU B CA 1
ATOM 16749 C C . LEU B 2 241 ? 170.723 135.247 138.939 1.00 47.17 227 LEU B C 1
ATOM 16750 O O . LEU B 2 241 ? 171.773 135.900 138.986 1.00 47.17 227 LEU B O 1
ATOM 16766 N N . PRO B 2 242 ? 169.547 135.831 139.161 1.00 47.41 228 PRO B N 1
ATOM 16767 C CA . PRO B 2 242 ? 169.484 137.271 139.367 1.00 47.41 228 PRO B CA 1
ATOM 16768 C C . PRO B 2 242 ? 169.980 137.653 140.749 1.00 47.41 228 PRO B C 1
ATOM 16769 O O . PRO B 2 242 ? 170.014 136.810 141.655 1.00 47.41 228 PRO B O 1
ATOM 16780 N N . PRO B 2 243 ? 170.363 138.909 140.958 1.00 47.21 229 PRO B N 1
ATOM 16781 C CA . PRO B 2 243 ? 171.007 139.280 142.211 1.00 47.21 229 PRO B CA 1
ATOM 16782 C C . PRO B 2 243 ? 169.982 139.619 143.278 1.00 47.21 229 PRO B C 1
ATOM 16783 O O . PRO B 2 243 ? 168.803 139.838 142.962 1.00 47.21 229 PRO B O 1
ATOM 16794 N N . PRO B 2 244 ? 170.382 139.677 144.547 1.00 45.10 230 PRO B N 1
ATOM 16795 C CA . PRO B 2 244 ? 169.448 140.072 145.598 1.00 45.10 230 PRO B CA 1
ATOM 16796 C C . PRO B 2 244 ? 169.427 141.578 145.777 1.00 45.10 230 PRO B C 1
ATOM 16797 O O . PRO B 2 244 ? 170.290 142.288 145.241 1.00 45.10 230 PRO B O 1
ATOM 16808 N N . PRO B 2 245 ? 168.458 142.109 146.530 1.00 46.02 231 PRO B N 1
ATOM 16809 C CA . PRO B 2 245 ? 168.319 143.567 146.633 1.00 46.02 231 PRO B CA 1
ATOM 16810 C C . PRO B 2 245 ? 169.303 144.229 147.576 1.00 46.02 231 PRO B C 1
ATOM 16811 O O . PRO B 2 245 ? 169.456 145.455 147.508 1.00 46.02 231 PRO B O 1
ATOM 16822 N N . LYS B 2 246 ? 169.957 143.480 148.455 1.00 46.36 232 LYS B N 1
ATOM 16823 C CA . LYS B 2 246 ? 170.907 144.062 149.393 1.00 46.36 232 LYS B CA 1
ATOM 16824 C C . LYS B 2 246 ? 171.963 143.020 149.708 1.00 46.36 232 LYS B C 1
ATOM 16825 O O . LYS B 2 246 ? 171.680 142.029 150.385 1.00 46.36 232 LYS B O 1
ATOM 16844 N N . LEU B 2 247 ? 173.172 143.257 149.211 1.00 43.66 233 LEU B N 1
ATOM 16845 C CA . LEU B 2 247 ? 174.307 142.365 149.377 1.00 43.66 233 LEU B CA 1
ATOM 16846 C C . LEU B 2 247 ? 175.195 142.733 150.554 1.00 43.66 233 LEU B C 1
ATOM 16847 O O . LEU B 2 247 ? 175.857 141.857 151.108 1.00 43.66 233 LEU B O 1
ATOM 16863 N N . SER B 2 248 ? 175.248 144.010 150.922 1.00 45.71 234 SER B N 1
ATOM 16864 C CA . SER B 2 248 ? 175.988 144.456 152.097 1.00 45.71 234 SER B CA 1
ATOM 16865 C C . SER B 2 248 ? 175.021 144.643 153.255 1.00 45.71 234 SER B C 1
ATOM 16866 O O . SER B 2 248 ? 174.130 145.495 153.191 1.00 45.71 234 SER B O 1
ATOM 16874 N N . MET B 2 249 ? 175.217 143.866 154.318 1.00 49.03 235 MET B N 1
ATOM 16875 C CA . MET B 2 249 ? 174.258 143.732 155.408 1.00 49.03 235 MET B CA 1
ATOM 16876 C C . MET B 2 249 ? 174.941 143.878 156.762 1.00 49.03 235 MET B C 1
ATOM 16877 O O . MET B 2 249 ? 174.790 143.045 157.658 1.00 49.03 235 MET B O 1
ATOM 16891 N N . VAL B 2 250 ? 175.727 144.940 156.909 1.00 53.57 236 VAL B N 1
ATOM 16892 C CA . VAL B 2 250 ? 176.302 145.337 158.192 1.00 53.57 236 VAL B CA 1
ATOM 16893 C C . VAL B 2 250 ? 175.804 146.727 158.567 1.00 53.57 236 VAL B C 1
ATOM 16894 O O . VAL B 2 250 ? 175.310 147.468 157.718 1.00 53.57 236 VAL B O 1
ATOM 16907 N N . THR B 2 277 ? 199.980 126.833 166.543 1.00 72.53 263 THR B N 1
ATOM 16908 C CA . THR B 2 277 ? 199.014 126.385 167.538 1.00 72.53 263 THR B CA 1
ATOM 16909 C C . THR B 2 277 ? 197.684 126.022 166.886 1.00 72.53 263 THR B C 1
ATOM 16910 O O . THR B 2 277 ? 196.620 126.239 167.461 1.00 72.53 263 THR B O 1
ATOM 16921 N N . TYR B 2 278 ? 197.757 125.465 165.680 1.00 69.74 264 TYR B N 1
ATOM 16922 C CA . TYR B 2 278 ? 196.589 124.982 164.961 1.00 69.74 264 TYR B CA 1
ATOM 16923 C C . TYR B 2 278 ? 196.949 123.730 164.179 1.00 69.74 264 TYR B C 1
ATOM 16924 O O . TYR B 2 278 ? 198.119 123.475 163.884 1.00 69.74 264 TYR B O 1
ATOM 16942 N N . ILE B 2 279 ? 195.923 122.956 163.844 1.00 69.60 265 ILE B N 1
ATOM 16943 C CA . ILE B 2 279 ? 196.060 121.743 163.053 1.00 69.60 265 ILE B CA 1
ATOM 16944 C C . ILE B 2 279 ? 194.989 121.762 161.978 1.00 69.60 265 ILE B C 1
ATOM 16945 O O . ILE B 2 279 ? 193.862 122.203 162.225 1.00 69.60 265 ILE B O 1
ATOM 16961 N N . LYS B 2 280 ? 195.341 121.286 160.792 1.00 69.40 266 LYS B N 1
ATOM 16962 C CA . LYS B 2 280 ? 194.352 121.066 159.753 1.00 69.40 266 LYS B CA 1
ATOM 16963 C C . LYS B 2 280 ? 193.713 119.699 159.959 1.00 69.40 266 LYS B C 1
ATOM 16964 O O . LYS B 2 280 ? 194.406 118.680 160.018 1.00 69.40 266 LYS B O 1
ATOM 16983 N N . ASN B 2 281 ? 192.392 119.685 160.094 1.00 69.05 267 ASN B N 1
ATOM 16984 C CA . ASN B 2 281 ? 191.612 118.461 160.159 1.00 69.05 267 ASN B CA 1
ATOM 16985 C C . ASN B 2 281 ? 191.300 118.022 158.737 1.00 69.05 267 ASN B C 1
ATOM 16986 O O . ASN B 2 281 ? 191.355 118.834 157.810 1.00 69.05 267 ASN B O 1
ATOM 16997 N N . TYR B 2 282 ? 191.038 116.726 158.558 1.00 71.29 268 TYR B N 1
ATOM 16998 C CA . TYR B 2 282 ? 190.711 116.188 157.243 1.00 71.29 268 TYR B CA 1
ATOM 16999 C C . TYR B 2 282 ? 189.576 115.172 157.289 1.00 71.29 268 TYR B C 1
ATOM 17000 O O . TYR B 2 282 ? 189.719 114.063 156.766 1.00 71.29 268 TYR B O 1
ATOM 17018 N N . GLN B 2 283 ? 188.458 115.506 157.924 1.00 60.66 269 GLN B N 1
ATOM 17019 C CA . GLN B 2 283 ? 187.363 114.551 157.997 1.00 60.66 269 GLN B CA 1
ATOM 17020 C C . GLN B 2 283 ? 186.656 114.442 156.652 1.00 60.66 269 GLN B C 1
ATOM 17021 O O . GLN B 2 283 ? 186.570 115.414 155.896 1.00 60.66 269 GLN B O 1
ATOM 17035 N N . LEU B 2 284 ? 186.137 113.249 156.370 1.00 59.62 270 LEU B N 1
ATOM 17036 C CA . LEU B 2 284 ? 185.425 112.976 155.132 1.00 59.62 270 LEU B CA 1
ATOM 17037 C C . LEU B 2 284 ? 183.959 113.348 155.256 1.00 59.62 270 LEU B C 1
ATOM 17038 O O . LEU B 2 284 ? 183.344 113.175 156.310 1.00 59.62 270 LEU B O 1
ATOM 17054 N N . PHE B 2 285 ? 183.409 113.858 154.163 1.00 59.98 271 PHE B N 1
ATOM 17055 C CA . PHE B 2 285 ? 182.002 114.195 154.054 1.00 59.98 271 PHE B CA 1
ATOM 17056 C C . PHE B 2 285 ? 181.444 113.511 152.820 1.00 59.98 271 PHE B C 1
ATOM 17057 O O . PHE B 2 285 ? 182.160 113.326 151.832 1.00 59.98 271 PHE B O 1
ATOM 17074 N N . VAL B 2 286 ? 180.173 113.132 152.882 1.00 60.06 272 VAL B N 1
ATOM 17075 C CA . VAL B 2 286 ? 179.479 112.493 151.771 1.00 60.06 272 VAL B CA 1
ATOM 17076 C C . VAL B 2 286 ? 178.375 113.433 151.317 1.00 60.06 272 VAL B C 1
ATOM 17077 O O . VAL B 2 286 ? 177.451 113.736 152.081 1.00 60.06 272 VAL B O 1
ATOM 17090 N N . HIS B 2 287 ? 178.468 113.882 150.070 1.00 69.51 273 HIS B N 1
ATOM 17091 C CA . HIS B 2 287 ? 177.659 114.987 149.579 1.00 69.51 273 HIS B CA 1
ATOM 17092 C C . HIS B 2 287 ? 176.365 114.556 148.912 1.00 69.51 273 HIS B C 1
ATOM 17093 O O . HIS B 2 287 ? 175.438 115.366 148.823 1.00 69.51 273 HIS B O 1
ATOM 17107 N N . ASP B 2 288 ? 176.278 113.315 148.436 1.00 74.30 274 ASP B N 1
ATOM 17108 C CA . ASP B 2 288 ? 175.111 112.840 147.708 1.00 74.30 274 ASP B CA 1
ATOM 17109 C C . ASP B 2 288 ? 174.799 111.409 148.108 1.00 74.30 274 ASP B C 1
ATOM 17110 O O . ASP B 2 288 ? 175.705 110.585 148.253 1.00 74.30 274 ASP B O 1
ATOM 17119 N N . LEU B 2 289 ? 173.505 111.125 148.267 1.00 75.37 275 LEU B N 1
ATOM 17120 C CA . LEU B 2 289 ? 173.012 109.808 148.652 1.00 75.37 275 LEU B CA 1
ATOM 17121 C C . LEU B 2 289 ? 172.442 109.054 147.456 1.00 75.37 275 LEU B C 1
ATOM 17122 O O . LEU B 2 289 ? 171.417 108.375 147.566 1.00 75.37 275 LEU B O 1
ATOM 17138 N N . SER B 2 290 ? 173.076 109.189 146.297 1.00 81.02 276 SER B N 1
ATOM 17139 C CA . SER B 2 290 ? 172.639 108.461 145.117 1.00 81.02 276 SER B CA 1
ATOM 17140 C C . SER B 2 290 ? 172.776 106.961 145.335 1.00 81.02 276 SER B C 1
ATOM 17141 O O . SER B 2 290 ? 173.429 106.501 146.274 1.00 81.02 276 SER B O 1
ATOM 17149 N N . ASP B 2 291 ? 172.156 106.191 144.441 1.00 85.15 277 ASP B N 1
ATOM 17150 C CA . ASP B 2 291 ? 172.350 104.747 144.427 1.00 85.15 277 ASP B CA 1
ATOM 17151 C C . ASP B 2 291 ? 173.726 104.340 143.913 1.00 85.15 277 ASP B C 1
ATOM 17152 O O . ASP B 2 291 ? 174.054 103.150 143.954 1.00 85.15 277 ASP B O 1
ATOM 17161 N N . LYS B 2 292 ? 174.532 105.294 143.443 1.00 85.58 278 LYS B N 1
ATOM 17162 C CA . LYS B 2 292 ? 175.847 105.042 142.871 1.00 85.58 278 LYS B CA 1
ATOM 17163 C C . LYS B 2 292 ? 176.964 105.386 143.848 1.00 85.58 278 LYS B C 1
ATOM 17164 O O . LYS B 2 292 ? 178.077 104.870 143.731 1.00 85.58 278 LYS B O 1
ATOM 17183 N N . THR B 2 293 ? 176.686 106.258 144.814 1.00 80.66 279 THR B N 1
ATOM 17184 C CA . THR B 2 293 ? 177.742 106.871 145.606 1.00 80.66 279 THR B CA 1
ATOM 17185 C C . THR B 2 293 ? 178.424 105.838 146.490 1.00 80.66 279 THR B C 1
ATOM 17186 O O . THR B 2 293 ? 177.804 104.867 146.932 1.00 80.66 279 THR B O 1
ATOM 17197 N N . VAL B 2 294 ? 179.707 106.059 146.741 1.00 76.41 280 VAL B N 1
ATOM 17198 C CA . VAL B 2 294 ? 180.526 105.167 147.552 1.00 76.41 280 VAL B CA 1
ATOM 17199 C C . VAL B 2 294 ? 180.653 105.759 148.944 1.00 76.41 280 VAL B C 1
ATOM 17200 O O . VAL B 2 294 ? 180.723 106.984 149.108 1.00 76.41 280 VAL B O 1
ATOM 17213 N N . ILE B 2 295 ? 180.693 104.889 149.942 1.00 67.66 281 ILE B N 1
ATOM 17214 C CA . ILE B 2 295 ? 180.832 105.274 151.345 1.00 67.66 281 ILE B CA 1
ATOM 17215 C C . ILE B 2 295 ? 182.267 104.984 151.764 1.00 67.66 281 ILE B C 1
ATOM 17216 O O . ILE B 2 295 ? 182.827 103.969 151.334 1.00 67.66 281 ILE B O 1
ATOM 17232 N N . PRO B 2 296 ? 182.909 105.839 152.562 1.00 62.74 282 PRO B N 1
ATOM 17233 C CA . PRO B 2 296 ? 184.260 105.511 153.027 1.00 62.74 282 PRO B CA 1
ATOM 17234 C C . PRO B 2 296 ? 184.279 104.265 153.897 1.00 62.74 282 PRO B C 1
ATOM 17235 O O . PRO B 2 296 ? 183.376 104.031 154.702 1.00 62.74 282 PRO B O 1
ATOM 17246 N N . SER B 2 297 ? 185.326 103.460 153.714 1.00 66.04 283 SER B N 1
ATOM 17247 C CA . SER B 2 297 ? 185.616 102.314 154.566 1.00 66.04 283 SER B CA 1
ATOM 17248 C C . SER B 2 297 ? 187.019 102.378 155.154 1.00 66.04 283 SER B C 1
ATOM 17249 O O . SER B 2 297 ? 187.370 101.530 155.983 1.00 66.04 283 SER B O 1
ATOM 17257 N N . GLN B 2 298 ? 187.828 103.356 154.748 1.00 70.25 284 GLN B N 1
ATOM 17258 C CA . GLN B 2 298 ? 189.150 103.579 155.311 1.00 70.25 284 GLN B CA 1
ATOM 17259 C C . GLN B 2 298 ? 189.303 105.078 155.505 1.00 70.25 284 GLN B C 1
ATOM 17260 O O . GLN B 2 298 ? 188.700 105.865 154.770 1.00 70.25 284 GLN B O 1
ATOM 17274 N N . ALA B 2 299 ? 190.097 105.464 156.500 1.00 70.49 285 ALA B N 1
ATOM 17275 C CA . ALA B 2 299 ? 189.995 106.805 157.060 1.00 70.49 285 ALA B CA 1
ATOM 17276 C C . ALA B 2 299 ? 190.315 107.921 156.079 1.00 70.49 285 ALA B C 1
ATOM 17277 O O . ALA B 2 299 ? 189.403 108.597 155.600 1.00 70.49 285 ALA B O 1
ATOM 17284 N N . HIS B 2 300 ? 191.589 108.093 155.738 1.00 76.55 286 HIS B N 1
ATOM 17285 C CA . HIS B 2 300 ? 192.036 109.210 154.915 1.00 76.55 286 HIS B CA 1
ATOM 17286 C C . HIS B 2 300 ? 193.533 109.035 154.699 1.00 76.55 286 HIS B C 1
ATOM 17287 O O . HIS B 2 300 ? 194.223 108.494 155.566 1.00 76.55 286 HIS B O 1
ATOM 17301 N N . GLU B 2 301 ? 194.032 109.489 153.550 1.00 81.66 287 GLU B N 1
ATOM 17302 C CA . GLU B 2 301 ? 195.432 109.248 153.217 1.00 81.66 287 GLU B CA 1
ATOM 17303 C C . GLU B 2 301 ? 196.388 110.049 154.092 1.00 81.66 287 GLU B C 1
ATOM 17304 O O . GLU B 2 301 ? 197.461 109.545 154.440 1.00 81.66 287 GLU B O 1
ATOM 17316 N N . GLN B 2 302 ? 196.022 111.274 154.459 1.00 84.32 288 GLN B N 1
ATOM 17317 C CA . GLN B 2 302 ? 196.892 112.167 155.214 1.00 84.32 288 GLN B CA 1
ATOM 17318 C C . GLN B 2 302 ? 196.802 111.948 156.719 1.00 84.32 288 GLN B C 1
ATOM 17319 O O . GLN B 2 302 ? 197.828 111.981 157.405 1.00 84.32 288 GLN B O 1
ATOM 17333 N N . VAL B 2 303 ? 195.598 111.738 157.254 1.00 82.04 289 VAL B N 1
ATOM 17334 C CA . VAL B 2 303 ? 195.454 111.560 158.696 1.00 82.04 289 VAL B CA 1
ATOM 17335 C C . VAL B 2 303 ? 196.145 110.284 159.142 1.00 82.04 289 VAL B C 1
ATOM 17336 O O . VAL B 2 303 ? 196.821 110.255 160.177 1.00 82.04 289 VAL B O 1
ATOM 17349 N N . LEU B 2 304 ? 195.981 109.207 158.377 1.00 84.46 290 LEU B N 1
ATOM 17350 C CA . LEU B 2 304 ? 196.689 107.973 158.684 1.00 84.46 290 LEU B CA 1
ATOM 17351 C C . LEU B 2 304 ? 198.194 108.180 158.616 1.00 84.46 290 LEU B C 1
ATOM 17352 O O . LEU B 2 304 ? 198.945 107.589 159.399 1.00 84.46 290 LEU B O 1
ATOM 17368 N N . TYR B 2 305 ? 198.653 109.032 157.698 1.00 90.92 291 TYR B N 1
ATOM 17369 C CA . TYR B 2 305 ? 200.070 109.372 157.651 1.00 90.92 291 TYR B CA 1
ATOM 17370 C C . TYR B 2 305 ? 200.468 110.203 158.863 1.00 90.92 291 TYR B C 1
ATOM 17371 O O . TYR B 2 305 ? 201.489 109.936 159.507 1.00 90.92 291 TYR B O 1
ATOM 17389 N N . ASP B 2 306 ? 199.672 111.224 159.187 1.00 87.15 292 ASP B N 1
ATOM 17390 C CA . ASP B 2 306 ? 199.945 112.025 160.375 1.00 87.15 292 ASP B CA 1
ATOM 17391 C C . ASP B 2 306 ? 199.833 111.186 161.641 1.00 87.15 292 ASP B C 1
ATOM 17392 O O . ASP B 2 306 ? 200.502 111.470 162.641 1.00 87.15 292 ASP B O 1
ATOM 17401 N N . PHE B 2 307 ? 198.999 110.143 161.615 1.00 85.31 293 PHE B N 1
ATOM 17402 C CA . PHE B 2 307 ? 198.729 109.363 162.816 1.00 85.31 293 PHE B CA 1
ATOM 17403 C C . PHE B 2 307 ? 199.632 108.140 162.924 1.00 85.31 293 PHE B C 1
ATOM 17404 O O . PHE B 2 307 ? 199.951 107.704 164.034 1.00 85.31 293 PHE B O 1
ATOM 17421 N N . GLU B 2 308 ? 200.048 107.562 161.796 1.00 90.87 294 GLU B N 1
ATOM 17422 C CA . GLU B 2 308 ? 200.936 106.407 161.872 1.00 90.87 294 GLU B CA 1
ATOM 17423 C C . GLU B 2 308 ? 202.314 106.809 162.375 1.00 90.87 294 GLU B C 1
ATOM 17424 O O . GLU B 2 308 ? 202.947 106.051 163.119 1.00 90.87 294 GLU B O 1
ATOM 17436 N N . VAL B 2 309 ? 202.793 107.990 161.983 1.00 91.18 295 VAL B N 1
ATOM 17437 C CA . VAL B 2 309 ? 204.048 108.500 162.520 1.00 91.18 295 VAL B CA 1
ATOM 17438 C C . VAL B 2 309 ? 203.865 108.934 163.965 1.00 91.18 295 VAL B C 1
ATOM 17439 O O . VAL B 2 309 ? 204.806 108.885 164.765 1.00 91.18 295 VAL B O 1
ATOM 17452 N N . ALA B 2 310 ? 202.651 109.353 164.329 1.00 87.86 296 ALA B N 1
ATOM 17453 C CA . ALA B 2 310 ? 202.380 109.732 165.708 1.00 87.86 296 ALA B CA 1
ATOM 17454 C C . ALA B 2 310 ? 202.544 108.553 166.660 1.00 87.86 296 ALA B C 1
ATOM 17455 O O . ALA B 2 310 ? 202.754 108.753 167.860 1.00 87.86 296 ALA B O 1
ATOM 17462 N N . LYS B 2 311 ? 202.450 107.323 166.152 1.00 91.22 297 LYS B N 1
ATOM 17463 C CA . LYS B 2 311 ? 202.630 106.156 167.007 1.00 91.22 297 LYS B CA 1
ATOM 17464 C C . LYS B 2 311 ? 204.097 105.948 167.357 1.00 91.22 297 LYS B C 1
ATOM 17465 O O . LYS B 2 311 ? 204.429 105.616 168.501 1.00 91.22 297 LYS B O 1
ATOM 17484 N N . LYS B 2 312 ? 204.990 106.135 166.387 1.00 94.15 298 LYS B N 1
ATOM 17485 C CA . LYS B 2 312 ? 206.419 105.930 166.594 1.00 94.15 298 LYS B CA 1
ATOM 17486 C C . LYS B 2 312 ? 207.075 107.092 167.319 1.00 94.15 298 LYS B C 1
ATOM 17487 O O . LYS B 2 312 ? 207.607 106.908 168.418 1.00 94.15 298 LYS B O 1
ATOM 17506 N N . THR B 2 313 ? 207.054 108.283 166.727 1.00 91.44 299 THR B N 1
ATOM 17507 C CA . THR B 2 313 ? 207.364 109.521 167.433 1.00 91.44 299 THR B CA 1
ATOM 17508 C C . THR B 2 313 ? 206.036 110.049 167.957 1.00 91.44 299 THR B C 1
ATOM 17509 O O . THR B 2 313 ? 205.058 110.135 167.211 1.00 91.44 299 THR B O 1
ATOM 17520 N N . LYS B 2 314 ? 206.000 110.381 169.242 1.00 88.90 300 LYS B N 1
ATOM 17521 C CA . LYS B 2 314 ? 204.742 110.580 169.950 1.00 88.90 300 LYS B CA 1
ATOM 17522 C C . LYS B 2 314 ? 204.317 112.043 169.959 1.00 88.90 300 LYS B C 1
ATOM 17523 O O . LYS B 2 314 ? 203.695 112.504 170.921 1.00 88.90 300 LYS B O 1
ATOM 17542 N N . VAL B 2 315 ? 204.642 112.769 168.891 1.00 86.46 301 VAL B N 1
ATOM 17543 C CA . VAL B 2 315 ? 204.439 114.215 168.856 1.00 86.46 301 VAL B CA 1
ATOM 17544 C C . VAL B 2 315 ? 203.225 114.630 168.025 1.00 86.46 301 VAL B C 1
ATOM 17545 O O . VAL B 2 315 ? 202.713 115.738 168.210 1.00 86.46 301 VAL B O 1
ATOM 17558 N N . TYR B 2 316 ? 202.735 113.762 167.135 1.00 82.62 302 TYR B N 1
ATOM 17559 C CA . TYR B 2 316 ? 201.627 114.105 166.246 1.00 82.62 302 TYR B CA 1
ATOM 17560 C C . TYR B 2 316 ? 201.946 115.359 165.432 1.00 82.62 302 TYR B C 1
ATOM 17561 O O . TYR B 2 316 ? 201.599 116.458 165.883 1.00 82.62 302 TYR B O 1
ATOM 17579 N N . PRO B 2 317 ? 202.666 115.244 164.302 1.00 84.90 303 PRO B N 1
ATOM 17580 C CA . PRO B 2 317 ? 203.208 116.425 163.604 1.00 84.90 303 PRO B CA 1
ATOM 17581 C C . PRO B 2 317 ? 202.228 117.583 163.452 1.00 84.90 303 PRO B C 1
ATOM 17582 O O . PRO B 2 317 ? 201.073 117.404 163.060 1.00 84.90 303 PRO B O 1
ATOM 17593 N N . GLY B 2 318 ? 202.718 118.779 163.774 1.00 86.61 304 GLY B N 1
ATOM 17594 C CA . GLY B 2 318 ? 201.897 119.957 163.947 1.00 86.61 304 GLY B CA 1
ATOM 17595 C C . GLY B 2 318 ? 201.685 120.365 165.387 1.00 86.61 304 GLY B C 1
ATOM 17596 O O . GLY B 2 318 ? 200.880 121.267 165.644 1.00 86.61 304 GLY B O 1
ATOM 17600 N N . THR B 2 319 ? 202.384 119.733 166.332 1.00 85.96 305 THR B N 1
ATOM 17601 C CA . THR B 2 319 ? 202.190 119.975 167.754 1.00 85.96 305 THR B CA 1
ATOM 17602 C C . THR B 2 319 ? 203.531 119.944 168.467 1.00 85.96 305 THR B C 1
ATOM 17603 O O . THR B 2 319 ? 204.518 119.401 167.964 1.00 85.96 305 THR B O 1
ATOM 17614 N N . LYS B 2 320 ? 203.547 120.538 169.656 1.00 91.19 306 LYS B N 1
ATOM 17615 C CA . LYS B 2 320 ? 204.698 120.440 170.539 1.00 91.19 306 LYS B CA 1
ATOM 17616 C C . LYS B 2 320 ? 204.619 119.160 171.358 1.00 91.19 306 LYS B C 1
ATOM 17617 O O . LYS B 2 320 ? 203.534 118.631 171.613 1.00 91.19 306 LYS B O 1
ATOM 17636 N N . SER B 2 321 ? 205.782 118.663 171.779 1.00 92.09 307 SER B N 1
ATOM 17637 C CA . SER B 2 321 ? 205.816 117.481 172.634 1.00 92.09 307 SER B CA 1
ATOM 17638 C C . SER B 2 321 ? 205.173 117.743 173.990 1.00 92.09 307 SER B C 1
ATOM 17639 O O . SER B 2 321 ? 204.730 116.801 174.657 1.00 92.09 307 SER B O 1
ATOM 17647 N N . ASP B 2 322 ? 205.113 119.006 174.417 1.00 93.39 308 ASP B N 1
ATOM 17648 C CA . ASP B 2 322 ? 204.608 119.348 175.740 1.00 93.39 308 ASP B CA 1
ATOM 17649 C C . ASP B 2 322 ? 203.087 119.406 175.809 1.00 93.39 308 ASP B C 1
ATOM 17650 O O . ASP B 2 322 ? 202.544 119.493 176.914 1.00 93.39 308 ASP B O 1
ATOM 17659 N N . SER B 2 323 ? 202.390 119.367 174.671 1.00 86.49 309 SER B N 1
ATOM 17660 C CA . SER B 2 323 ? 200.937 119.471 174.677 1.00 86.49 309 SER B CA 1
ATOM 17661 C C . SER B 2 323 ? 200.246 118.158 175.016 1.00 86.49 309 SER B C 1
ATOM 17662 O O . SER B 2 323 ? 199.089 118.180 175.446 1.00 86.49 309 SER B O 1
ATOM 17670 N N . LYS B 2 324 ? 200.924 117.024 174.832 1.00 82.55 310 LYS B N 1
ATOM 17671 C CA . LYS B 2 324 ? 200.352 115.706 175.110 1.00 82.55 310 LYS B CA 1
ATOM 17672 C C . LYS B 2 324 ? 199.074 115.476 174.310 1.00 82.55 310 LYS B C 1
ATOM 17673 O O . LYS B 2 324 ? 198.112 114.879 174.796 1.00 82.55 310 LYS B O 1
ATOM 17692 N N . PHE B 2 325 ? 199.065 115.959 173.069 1.00 75.71 311 PHE B N 1
ATOM 17693 C CA . PHE B 2 325 ? 197.912 115.766 172.200 1.00 75.71 311 PHE B CA 1
ATOM 17694 C C . PHE B 2 325 ? 197.706 114.292 171.882 1.00 75.71 311 PHE B C 1
ATOM 17695 O O . PHE B 2 325 ? 196.572 113.802 171.889 1.00 75.71 311 PHE B O 1
ATOM 17712 N N . TYR B 2 326 ? 198.790 113.569 171.602 1.00 80.12 312 TYR B N 1
ATOM 17713 C CA . TYR B 2 326 ? 198.667 112.168 171.217 1.00 80.12 312 TYR B CA 1
ATOM 17714 C C . TYR B 2 326 ? 198.223 111.305 172.390 1.00 80.12 312 TYR B C 1
ATOM 17715 O O . TYR B 2 326 ? 197.335 110.458 172.246 1.00 80.12 312 TYR B O 1
ATOM 17733 N N . GLU B 2 327 ? 198.836 111.495 173.560 1.00 80.28 313 GLU B N 1
ATOM 17734 C CA . GLU B 2 327 ? 198.415 110.746 174.738 1.00 80.28 313 GLU B CA 1
ATOM 17735 C C . GLU B 2 327 ? 196.974 111.050 175.110 1.00 80.28 313 GLU B C 1
ATOM 17736 O O . GLU B 2 327 ? 196.308 110.202 175.712 1.00 80.28 313 GLU B O 1
ATOM 17748 N N . SER B 2 328 ? 196.483 112.240 174.769 1.00 73.31 314 SER B N 1
ATOM 17749 C CA . SER B 2 328 ? 195.072 112.553 174.934 1.00 73.31 314 SER B CA 1
ATOM 17750 C C . SER B 2 328 ? 194.231 111.884 173.853 1.00 73.31 314 SER B C 1
ATOM 17751 O O . SER B 2 328 ? 193.068 111.541 174.084 1.00 73.31 314 SER B O 1
ATOM 17759 N N . LEU B 2 329 ? 194.805 111.689 172.667 1.00 71.96 315 LEU B N 1
ATOM 17760 C CA . LEU B 2 329 ? 194.049 111.111 171.561 1.00 71.96 315 LEU B CA 1
ATOM 17761 C C . LEU B 2 329 ? 193.714 109.651 171.828 1.00 71.96 315 LEU B C 1
ATOM 17762 O O . LEU B 2 329 ? 192.555 109.239 171.708 1.00 71.96 315 LEU B O 1
ATOM 17778 N N . GLU B 2 330 ? 194.722 108.851 172.181 1.00 74.70 316 GLU B N 1
ATOM 17779 C CA . GLU B 2 330 ? 194.505 107.424 172.398 1.00 74.70 316 GLU B CA 1
ATOM 17780 C C . GLU B 2 330 ? 193.494 107.176 173.509 1.00 74.70 316 GLU B C 1
ATOM 17781 O O . GLU B 2 330 ? 192.645 106.285 173.396 1.00 74.70 316 GLU B O 1
ATOM 17793 N N . GLU B 2 331 ? 193.562 107.954 174.589 1.00 71.52 317 GLU B N 1
ATOM 17794 C CA . GLU B 2 331 ? 192.596 107.792 175.666 1.00 71.52 317 GLU B CA 1
ATOM 17795 C C . GLU B 2 331 ? 191.207 108.260 175.265 1.00 71.52 317 GLU B C 1
ATOM 17796 O O . GLU B 2 331 ? 190.231 107.881 175.919 1.00 71.52 317 GLU B O 1
ATOM 17808 N N . CYS B 2 332 ? 191.096 109.077 174.215 1.00 64.06 318 CYS B N 1
ATOM 17809 C CA . CYS B 2 332 ? 189.797 109.361 173.615 1.00 64.06 318 CYS B CA 1
ATOM 17810 C C . CYS B 2 332 ? 189.455 108.334 172.548 1.00 64.06 318 CYS B C 1
ATOM 17811 O O . CYS B 2 332 ? 188.284 107.990 172.361 1.00 64.06 318 CYS B O 1
ATOM 17819 N N . LEU B 2 333 ? 190.468 107.822 171.855 1.00 63.91 319 LEU B N 1
ATOM 17820 C CA . LEU B 2 333 ? 190.222 106.959 170.709 1.00 63.91 319 LEU B CA 1
ATOM 17821 C C . LEU B 2 333 ? 189.670 105.612 171.149 1.00 63.91 319 LEU B C 1
ATOM 17822 O O . LEU B 2 333 ? 188.752 105.075 170.521 1.00 63.91 319 LEU B O 1
ATOM 17838 N N . LYS B 2 334 ? 190.206 105.054 172.234 1.00 66.08 320 LYS B N 1
ATOM 17839 C CA . LYS B 2 334 ? 189.674 103.802 172.751 1.00 66.08 320 LYS B CA 1
ATOM 17840 C C . LYS B 2 334 ? 188.261 103.962 173.289 1.00 66.08 320 LYS B C 1
ATOM 17841 O O . LYS B 2 334 ? 187.522 102.975 173.352 1.00 66.08 320 LYS B O 1
ATOM 17860 N N . ILE B 2 335 ? 187.866 105.175 173.675 1.00 62.32 321 ILE B N 1
ATOM 17861 C CA . ILE B 2 335 ? 186.501 105.400 174.138 1.00 62.32 321 ILE B CA 1
ATOM 17862 C C . ILE B 2 335 ? 185.530 105.318 172.968 1.00 62.32 321 ILE B C 1
ATOM 17863 O O . ILE B 2 335 ? 184.516 104.614 173.033 1.00 62.32 321 ILE B O 1
ATOM 17879 N N . LEU B 2 336 ? 185.820 106.044 171.886 1.00 59.16 322 LEU B N 1
ATOM 17880 C CA . LEU B 2 336 ? 184.904 106.073 170.750 1.00 59.16 322 LEU B CA 1
ATOM 17881 C C . LEU B 2 336 ? 184.759 104.692 170.122 1.00 59.16 322 LEU B C 1
ATOM 17882 O O . LEU B 2 336 ? 183.657 104.295 169.730 1.00 59.16 322 LEU B O 1
ATOM 17898 N N . ARG B 2 337 ? 185.860 103.941 170.028 1.00 61.63 323 ARG B N 1
ATOM 17899 C CA . ARG B 2 337 ? 185.806 102.609 169.434 1.00 61.63 323 ARG B CA 1
ATOM 17900 C C . ARG B 2 337 ? 184.871 101.685 170.199 1.00 61.63 323 ARG B C 1
ATOM 17901 O O . ARG B 2 337 ? 184.236 100.811 169.598 1.00 61.63 323 ARG B O 1
ATOM 17922 N N . GLU B 2 338 ? 184.777 101.854 171.516 1.00 64.13 324 GLU B N 1
ATOM 17923 C CA . GLU B 2 338 ? 183.795 101.112 172.294 1.00 64.13 324 GLU B CA 1
ATOM 17924 C C . GLU B 2 338 ? 182.385 101.602 172.004 1.00 64.13 324 GLU B C 1
ATOM 17925 O O . GLU B 2 338 ? 181.445 100.802 171.934 1.00 64.13 324 GLU B O 1
ATOM 17937 N N . LEU B 2 339 ? 182.227 102.912 171.829 1.00 58.15 325 LEU B N 1
ATOM 17938 C CA . LEU B 2 339 ? 180.903 103.488 171.637 1.00 58.15 325 LEU B CA 1
ATOM 17939 C C . LEU B 2 339 ? 180.315 103.104 170.286 1.00 58.15 325 LEU B C 1
ATOM 17940 O O . LEU B 2 339 ? 179.167 102.652 170.211 1.00 58.15 325 LEU B O 1
ATOM 17956 N N . PHE B 2 340 ? 181.077 103.279 169.206 1.00 54.54 326 PHE B N 1
ATOM 17957 C CA . PHE B 2 340 ? 180.566 102.932 167.886 1.00 54.54 326 PHE B CA 1
ATOM 17958 C C . PHE B 2 340 ? 180.311 101.440 167.730 1.00 54.54 326 PHE B C 1
ATOM 17959 O O . PHE B 2 340 ? 179.535 101.052 166.852 1.00 54.54 326 PHE B O 1
ATOM 17976 N N . ALA B 2 341 ? 180.949 100.599 168.542 1.00 59.51 327 ALA B N 1
ATOM 17977 C CA . ALA B 2 341 ? 180.579 99.191 168.583 1.00 59.51 327 ALA B CA 1
ATOM 17978 C C . ALA B 2 341 ? 179.224 99.007 169.249 1.00 59.51 327 ALA B C 1
ATOM 17979 O O . ALA B 2 341 ? 178.454 98.118 168.870 1.00 59.51 327 ALA B O 1
ATOM 17986 N N . ARG B 2 342 ? 178.922 99.848 170.238 1.00 62.06 328 ARG B N 1
ATOM 17987 C CA . ARG B 2 342 ? 177.663 99.744 170.963 1.00 62.06 328 ARG B CA 1
ATOM 17988 C C . ARG B 2 342 ? 176.539 100.458 170.224 1.00 62.06 328 ARG B C 1
ATOM 17989 O O . ARG B 2 342 ? 175.404 99.969 170.188 1.00 62.06 328 ARG B O 1
ATOM 18010 N N . ARG B 2 343 ? 176.833 101.614 169.638 1.00 53.50 329 ARG B N 1
ATOM 18011 C CA . ARG B 2 343 ? 175.850 102.428 168.938 1.00 53.50 329 ARG B CA 1
ATOM 18012 C C . ARG B 2 343 ? 176.519 103.053 167.719 1.00 53.50 329 ARG B C 1
ATOM 18013 O O . ARG B 2 343 ? 177.220 104.059 167.862 1.00 53.50 329 ARG B O 1
ATOM 18034 N N . PRO B 2 344 ? 176.346 102.501 166.511 1.00 52.22 330 PRO B N 1
ATOM 18035 C CA . PRO B 2 344 ? 177.234 102.889 165.408 1.00 52.22 330 PRO B CA 1
ATOM 18036 C C . PRO B 2 344 ? 177.026 104.293 164.883 1.00 52.22 330 PRO B C 1
ATOM 18037 O O . PRO B 2 344 ? 177.902 104.788 164.163 1.00 52.22 330 PRO B O 1
ATOM 18048 N N . ILE B 2 345 ? 175.916 104.945 165.212 1.00 47.31 331 ILE B N 1
ATOM 18049 C CA . ILE B 2 345 ? 175.606 106.279 164.714 1.00 47.31 331 ILE B CA 1
ATOM 18050 C C . ILE B 2 345 ? 175.415 107.188 165.914 1.00 47.31 331 ILE B C 1
ATOM 18051 O O . ILE B 2 345 ? 174.806 106.790 166.911 1.00 47.31 331 ILE B O 1
ATOM 18067 N N . TRP B 2 346 ? 175.916 108.412 165.805 1.00 49.65 332 TRP B N 1
ATOM 18068 C CA . TRP B 2 346 ? 176.068 109.316 166.930 1.00 49.65 332 TRP B CA 1
ATOM 18069 C C . TRP B 2 346 ? 175.876 110.755 166.502 1.00 49.65 332 TRP B C 1
ATOM 18070 O O . TRP B 2 346 ? 175.954 111.082 165.316 1.00 49.65 332 TRP B O 1
ATOM 18091 N N . VAL B 2 347 ? 175.614 111.598 167.485 1.00 50.26 333 VAL B N 1
ATOM 18092 C CA . VAL B 2 347 ? 175.770 113.035 167.353 1.00 50.26 333 VAL B CA 1
ATOM 18093 C C . VAL B 2 347 ? 176.902 113.443 168.282 1.00 50.26 333 VAL B C 1
ATOM 18094 O O . VAL B 2 347 ? 177.039 112.897 169.382 1.00 50.26 333 VAL B O 1
ATOM 18107 N N . LYS B 2 348 ? 177.724 114.390 167.840 1.00 52.31 334 LYS B N 1
ATOM 18108 C CA . LYS B 2 348 ? 178.864 114.814 168.642 1.00 52.31 334 LYS B CA 1
ATOM 18109 C C . LYS B 2 348 ? 178.419 115.431 169.960 1.00 52.31 334 LYS B C 1
ATOM 18110 O O . LYS B 2 348 ? 179.122 115.321 170.970 1.00 52.31 334 LYS B O 1
ATOM 18129 N N . ARG B 2 349 ? 177.256 116.077 169.963 1.00 53.08 335 ARG B N 1
ATOM 18130 C CA . ARG B 2 349 ? 176.704 116.702 171.155 1.00 53.08 335 ARG B CA 1
ATOM 18131 C C . ARG B 2 349 ? 176.297 115.688 172.219 1.00 53.08 335 ARG B C 1
ATOM 18132 O O . ARG B 2 349 ? 176.141 116.069 173.382 1.00 53.08 335 ARG B O 1
ATOM 18153 N N . HIS B 2 350 ? 176.115 114.414 171.860 1.00 50.76 336 HIS B N 1
ATOM 18154 C CA . HIS B 2 350 ? 175.942 113.385 172.879 1.00 50.76 336 HIS B CA 1
ATOM 18155 C C . HIS B 2 350 ? 177.280 112.890 173.397 1.00 50.76 336 HIS B C 1
ATOM 18156 O O . HIS B 2 350 ? 177.361 112.397 174.527 1.00 50.76 336 HIS B O 1
ATOM 18170 N N . LEU B 2 351 ? 178.328 112.998 172.581 1.00 52.15 337 LEU B N 1
ATOM 18171 C CA . LEU B 2 351 ? 179.651 112.543 172.980 1.00 52.15 337 LEU B CA 1
ATOM 18172 C C . LEU B 2 351 ? 180.332 113.533 173.909 1.00 52.15 337 LEU B C 1
ATOM 18173 O O . LEU B 2 351 ? 181.313 113.183 174.572 1.00 52.15 337 LEU B O 1
ATOM 18189 N N . ASP B 2 352 ? 179.844 114.770 173.961 1.00 57.04 338 ASP B N 1
ATOM 18190 C CA . ASP B 2 352 ? 180.419 115.753 174.863 1.00 57.04 338 ASP B CA 1
ATOM 18191 C C . ASP B 2 352 ? 180.182 115.399 176.321 1.00 57.04 338 ASP B C 1
ATOM 18192 O O . ASP B 2 352 ? 180.950 115.828 177.187 1.00 57.04 338 ASP B O 1
ATOM 18201 N N . GLY B 2 353 ? 179.148 114.617 176.614 1.00 57.94 339 GLY B N 1
ATOM 18202 C CA . GLY B 2 353 ? 178.860 114.204 177.970 1.00 57.94 339 GLY B CA 1
ATOM 18203 C C . GLY B 2 353 ? 179.604 112.987 178.448 1.00 57.94 339 GLY B C 1
ATOM 18204 O O . GLY B 2 353 ? 179.407 112.565 179.590 1.00 57.94 339 GLY B O 1
ATOM 18208 N N . ILE B 2 354 ? 180.470 112.422 177.608 1.00 58.69 340 ILE B N 1
ATOM 18209 C CA . ILE B 2 354 ? 181.167 111.180 177.902 1.00 58.69 340 ILE B CA 1
ATOM 18210 C C . ILE B 2 354 ? 182.669 111.391 178.000 1.00 58.69 340 ILE B C 1
ATOM 18211 O O . ILE B 2 354 ? 183.296 110.976 178.981 1.00 58.69 340 ILE B O 1
ATOM 18227 N N . VAL B 2 355 ? 183.266 112.018 176.994 1.00 60.10 341 VAL B N 1
ATOM 18228 C CA . VAL B 2 355 ? 184.704 112.251 176.995 1.00 60.10 341 VAL B CA 1
ATOM 18229 C C . VAL B 2 355 ? 184.989 113.345 178.019 1.00 60.10 341 VAL B C 1
ATOM 18230 O O . VAL B 2 355 ? 184.256 114.344 178.055 1.00 60.10 341 VAL B O 1
ATOM 18243 N N . PRO B 2 356 ? 186.010 113.221 178.869 1.00 62.03 342 PRO B N 1
ATOM 18244 C CA . PRO B 2 356 ? 186.258 114.279 179.851 1.00 62.03 342 PRO B CA 1
ATOM 18245 C C . PRO B 2 356 ? 186.665 115.592 179.203 1.00 62.03 342 PRO B C 1
ATOM 18246 O O . PRO B 2 356 ? 186.767 115.712 177.981 1.00 62.03 342 PRO B O 1
ATOM 18257 N N . LYS B 2 357 ? 186.889 116.591 180.055 1.00 62.82 343 LYS B N 1
ATOM 18258 C CA . LYS B 2 357 ? 187.337 117.894 179.585 1.00 62.82 343 LYS B CA 1
ATOM 18259 C C . LYS B 2 357 ? 188.761 117.820 179.052 1.00 62.82 343 LYS B C 1
ATOM 18260 O O . LYS B 2 357 ? 189.117 118.534 178.108 1.00 62.82 343 LYS B O 1
ATOM 18279 N N . LYS B 2 358 ? 189.589 116.958 179.642 1.00 64.81 344 LYS B N 1
ATOM 18280 C CA . LYS B 2 358 ? 191.014 116.973 179.345 1.00 64.81 344 LYS B CA 1
ATOM 18281 C C . LYS B 2 358 ? 191.331 116.461 177.947 1.00 64.81 344 LYS B C 1
ATOM 18282 O O . LYS B 2 358 ? 192.398 116.790 177.418 1.00 64.81 344 LYS B O 1
ATOM 18301 N N . ILE B 2 359 ? 190.442 115.672 177.339 1.00 62.77 345 ILE B N 1
ATOM 18302 C CA . ILE B 2 359 ? 190.709 115.054 176.044 1.00 62.77 345 ILE B CA 1
ATOM 18303 C C . ILE B 2 359 ? 189.583 115.340 175.059 1.00 62.77 345 ILE B C 1
ATOM 18304 O O . ILE B 2 359 ? 189.329 114.545 174.149 1.00 62.77 345 ILE B O 1
ATOM 18320 N N . HIS B 2 360 ? 188.899 116.470 175.231 1.00 60.87 346 HIS B N 1
ATOM 18321 C CA . HIS B 2 360 ? 187.833 116.841 174.310 1.00 60.87 346 HIS B CA 1
ATOM 18322 C C . HIS B 2 360 ? 188.373 117.555 173.080 1.00 60.87 346 HIS B C 1
ATOM 18323 O O . HIS B 2 360 ? 187.782 117.461 172.000 1.00 60.87 346 HIS B O 1
ATOM 18337 N N . HIS B 2 361 ? 189.481 118.283 173.225 1.00 63.94 347 HIS B N 1
ATOM 18338 C CA . HIS B 2 361 ? 190.042 119.017 172.097 1.00 63.94 347 HIS B CA 1
ATOM 18339 C C . HIS B 2 361 ? 190.478 118.087 170.975 1.00 63.94 347 HIS B C 1
ATOM 18340 O O . HIS B 2 361 ? 190.452 118.477 169.803 1.00 63.94 347 HIS B O 1
ATOM 18354 N N . THR B 2 362 ? 190.859 116.855 171.309 1.00 63.52 348 THR B N 1
ATOM 18355 C CA . THR B 2 362 ? 191.336 115.902 170.316 1.00 63.52 348 THR B CA 1
ATOM 18356 C C . THR B 2 362 ? 190.256 114.944 169.838 1.00 63.52 348 THR B C 1
ATOM 18357 O O . THR B 2 362 ? 190.579 113.972 169.150 1.00 63.52 348 THR B O 1
ATOM 18368 N N . MET B 2 363 ? 188.991 115.183 170.187 1.00 61.23 349 MET B N 1
ATOM 18369 C CA . MET B 2 363 ? 187.924 114.305 169.723 1.00 61.23 349 MET B CA 1
ATOM 18370 C C . MET B 2 363 ? 187.572 114.594 168.275 1.00 61.23 349 MET B C 1
ATOM 18371 O O . MET B 2 363 ? 187.279 113.672 167.510 1.00 61.23 349 MET B O 1
ATOM 18385 N N . LYS B 2 364 ? 187.620 115.863 167.878 1.00 59.79 350 LYS B N 1
ATOM 18386 C CA . LYS B 2 364 ? 187.339 116.247 166.502 1.00 59.79 350 LYS B CA 1
ATOM 18387 C C . LYS B 2 364 ? 188.316 115.626 165.510 1.00 59.79 350 LYS B C 1
ATOM 18388 O O . LYS B 2 364 ? 188.013 115.577 164.314 1.00 59.79 350 LYS B O 1
ATOM 18407 N N . ILE B 2 365 ? 189.473 115.155 165.977 1.00 62.38 351 ILE B N 1
ATOM 18408 C CA . ILE B 2 365 ? 190.419 114.437 165.141 1.00 62.38 351 ILE B CA 1
ATOM 18409 C C . ILE B 2 365 ? 190.213 112.927 165.196 1.00 62.38 351 ILE B C 1
ATOM 18410 O O . ILE B 2 365 ? 190.502 112.243 164.208 1.00 62.38 351 ILE B O 1
ATOM 18426 N N . ALA B 2 366 ? 189.720 112.385 166.309 1.00 57.95 352 ALA B N 1
ATOM 18427 C CA . ALA B 2 366 ? 189.512 110.945 166.387 1.00 57.95 352 ALA B CA 1
ATOM 18428 C C . ALA B 2 366 ? 188.291 110.518 165.587 1.00 57.95 352 ALA B C 1
ATOM 18429 O O . ALA B 2 366 ? 188.240 109.398 165.070 1.00 57.95 352 ALA B O 1
ATOM 18436 N N . LEU B 2 367 ? 187.296 111.395 165.475 1.00 55.41 353 LEU B N 1
ATOM 18437 C CA . LEU B 2 367 ? 186.122 111.076 164.674 1.00 55.41 353 LEU B CA 1
ATOM 18438 C C . LEU B 2 367 ? 186.486 110.930 163.202 1.00 55.41 353 LEU B C 1
ATOM 18439 O O . LEU B 2 367 ? 185.860 110.151 162.474 1.00 55.41 353 LEU B O 1
ATOM 18455 N N . ALA B 2 368 ? 187.505 111.660 162.748 1.00 56.33 354 ALA B N 1
ATOM 18456 C CA . ALA B 2 368 ? 187.869 111.645 161.338 1.00 56.33 354 ALA B CA 1
ATOM 18457 C C . ALA B 2 368 ? 188.460 110.318 160.905 1.00 56.33 354 ALA B C 1
ATOM 18458 O O . ALA B 2 368 ? 188.270 109.919 159.753 1.00 56.33 354 ALA B O 1
ATOM 18465 N N . LEU B 2 369 ? 189.183 109.644 161.797 1.00 58.49 355 LEU B N 1
ATOM 18466 C CA . LEU B 2 369 ? 189.760 108.332 161.529 1.00 58.49 355 LEU B CA 1
ATOM 18467 C C . LEU B 2 369 ? 188.956 107.206 162.175 1.00 58.49 355 LEU B C 1
ATOM 18468 O O . LEU B 2 369 ? 189.451 106.080 162.284 1.00 58.49 355 LEU B O 1
ATOM 18484 N N . ILE B 2 370 ? 187.725 107.491 162.599 1.00 58.03 356 ILE B N 1
ATOM 18485 C CA . ILE B 2 370 ? 186.784 106.486 163.085 1.00 58.03 356 ILE B CA 1
ATOM 18486 C C . ILE B 2 370 ? 185.448 106.609 162.360 1.00 58.03 356 ILE B C 1
ATOM 18487 O O . ILE B 2 370 ? 184.699 105.630 162.267 1.00 58.03 356 ILE B O 1
ATOM 18503 N N . SER B 2 371 ? 185.145 107.788 161.815 1.00 53.38 357 SER B N 1
ATOM 18504 C CA . SER B 2 371 ? 183.787 108.079 161.391 1.00 53.38 357 SER B CA 1
ATOM 18505 C C . SER B 2 371 ? 183.747 109.060 160.231 1.00 53.38 357 SER B C 1
ATOM 18506 O O . SER B 2 371 ? 184.676 109.840 160.012 1.00 53.38 357 SER B O 1
ATOM 18514 N N . TYR B 2 372 ? 182.647 108.999 159.497 1.00 53.00 358 TYR B N 1
ATOM 18515 C CA . TYR B 2 372 ? 182.268 109.971 158.486 1.00 53.00 358 TYR B CA 1
ATOM 18516 C C . TYR B 2 372 ? 180.865 110.479 158.791 1.00 53.00 358 TYR B C 1
ATOM 18517 O O . TYR B 2 372 ? 180.195 110.001 159.709 1.00 53.00 358 TYR B O 1
ATOM 18535 N N . ARG B 2 373 ? 180.413 111.455 158.010 1.00 54.21 359 ARG B N 1
ATOM 18536 C CA . ARG B 2 373 ? 179.120 112.076 158.249 1.00 54.21 359 ARG B CA 1
ATOM 18537 C C . ARG B 2 373 ? 178.546 112.586 156.941 1.00 54.21 359 ARG B C 1
ATOM 18538 O O . ARG B 2 373 ? 179.237 113.261 156.176 1.00 54.21 359 ARG B O 1
ATOM 18559 N N . PHE B 2 374 ? 177.287 112.248 156.687 1.00 55.15 360 PHE B N 1
ATOM 18560 C CA . PHE B 2 374 ? 176.574 112.772 155.538 1.00 55.15 360 PHE B CA 1
ATOM 18561 C C . PHE B 2 374 ? 176.283 114.251 155.736 1.00 55.15 360 PHE B C 1
ATOM 18562 O O . PHE B 2 374 ? 176.140 114.723 156.866 1.00 55.15 360 PHE B O 1
ATOM 18579 N N . THR B 2 375 ? 176.199 114.980 154.625 1.00 58.36 361 THR B N 1
ATOM 18580 C CA . THR B 2 375 ? 175.729 116.355 154.620 1.00 58.36 361 THR B CA 1
ATOM 18581 C C . THR B 2 375 ? 174.257 116.474 154.258 1.00 58.36 361 THR B C 1
ATOM 18582 O O . THR B 2 375 ? 173.728 117.589 154.241 1.00 58.36 361 THR B O 1
ATOM 18593 N N . MET B 2 376 ? 173.587 115.365 153.962 1.00 61.49 362 MET B N 1
ATOM 18594 C CA . MET B 2 376 ? 172.164 115.370 153.659 1.00 61.49 362 MET B CA 1
ATOM 18595 C C . MET B 2 376 ? 171.639 113.949 153.800 1.00 61.49 362 MET B C 1
ATOM 18596 O O . MET B 2 376 ? 172.389 113.014 154.094 1.00 61.49 362 MET B O 1
ATOM 18610 N N . GLY B 2 377 ? 170.339 113.795 153.573 1.00 58.25 363 GLY B N 1
ATOM 18611 C CA . GLY B 2 377 ? 169.681 112.517 153.678 1.00 58.25 363 GLY B CA 1
ATOM 18612 C C . GLY B 2 377 ? 168.897 112.369 154.962 1.00 58.25 363 GLY B C 1
ATOM 18613 O O . GLY B 2 377 ? 168.695 113.329 155.711 1.00 58.25 363 GLY B O 1
ATOM 18617 N N . PRO B 2 378 ? 168.413 111.156 155.230 1.00 54.38 364 PRO B N 1
ATOM 18618 C CA . PRO B 2 378 ? 167.767 110.901 156.520 1.00 54.38 364 PRO B CA 1
ATOM 18619 C C . PRO B 2 378 ? 168.741 110.853 157.672 1.00 54.38 364 PRO B C 1
ATOM 18620 O O . PRO B 2 378 ? 168.356 111.173 158.802 1.00 54.38 364 PRO B O 1
ATOM 18631 N N . TRP B 2 379 ? 169.989 110.469 157.419 1.00 51.13 365 TRP B N 1
ATOM 18632 C CA . TRP B 2 379 ? 171.025 110.369 158.435 1.00 51.13 365 TRP B CA 1
ATOM 18633 C C . TRP B 2 379 ? 171.899 111.613 158.452 1.00 51.13 365 TRP B C 1
ATOM 18634 O O . TRP B 2 379 ? 173.114 111.528 158.644 1.00 51.13 365 TRP B O 1
ATOM 18655 N N . ARG B 2 380 ? 171.283 112.765 158.248 1.00 53.66 366 ARG B N 1
ATOM 18656 C CA . ARG B 2 380 ? 171.951 114.039 158.061 1.00 53.66 366 ARG B CA 1
ATOM 18657 C C . ARG B 2 380 ? 172.679 114.495 159.313 1.00 53.66 366 ARG B C 1
ATOM 18658 O O . ARG B 2 380 ? 172.097 114.568 160.398 1.00 53.66 366 ARG B O 1
ATOM 18679 N N . ASN B 2 381 ? 173.965 114.783 159.154 1.00 51.64 367 ASN B N 1
ATOM 18680 C CA . ASN B 2 381 ? 174.815 115.415 160.158 1.00 51.64 367 ASN B CA 1
ATOM 18681 C C . ASN B 2 381 ? 175.042 114.534 161.377 1.00 51.64 367 ASN B C 1
ATOM 18682 O O . ASN B 2 381 ? 175.130 115.045 162.500 1.00 51.64 367 ASN B O 1
ATOM 18693 N N . THR B 2 382 ? 175.142 113.224 161.181 1.00 48.69 368 THR B N 1
ATOM 18694 C CA . THR B 2 382 ? 175.530 112.291 162.225 1.00 48.69 368 THR B CA 1
ATOM 18695 C C . THR B 2 382 ? 176.809 111.567 161.841 1.00 48.69 368 THR B C 1
ATOM 18696 O O . THR B 2 382 ? 177.077 111.305 160.668 1.00 48.69 368 THR B O 1
ATOM 18707 N N . TYR B 2 383 ? 177.594 111.248 162.858 1.00 49.81 369 TYR B N 1
ATOM 18708 C CA . TYR B 2 383 ? 178.866 110.571 162.692 1.00 49.81 369 TYR B CA 1
ATOM 18709 C C . TYR B 2 383 ? 178.649 109.067 162.640 1.00 49.81 369 TYR B C 1
ATOM 18710 O O . TYR B 2 383 ? 178.024 108.489 163.530 1.00 49.81 369 TYR B O 1
ATOM 18728 N N . ILE B 2 384 ? 179.175 108.437 161.594 1.00 49.29 370 ILE B N 1
ATOM 18729 C CA . ILE B 2 384 ? 178.843 107.063 161.245 1.00 49.29 370 ILE B CA 1
ATOM 18730 C C . ILE B 2 384 ? 180.137 106.283 161.092 1.00 49.29 370 ILE B C 1
ATOM 18731 O O . ILE B 2 384 ? 181.066 106.745 160.424 1.00 49.29 370 ILE B O 1
ATOM 18747 N N . LYS B 2 385 ? 180.187 105.096 161.682 1.00 54.62 371 LYS B N 1
ATOM 18748 C CA . LYS B 2 385 ? 181.386 104.275 161.618 1.00 54.62 371 LYS B CA 1
ATOM 18749 C C . LYS B 2 385 ? 181.676 103.860 160.181 1.00 54.62 371 LYS B C 1
ATOM 18750 O O . LYS B 2 385 ? 180.784 103.841 159.330 1.00 54.62 371 LYS B O 1
ATOM 18769 N N . PHE B 2 386 ? 182.939 103.536 159.909 1.00 58.73 372 PHE B N 1
ATOM 18770 C CA . PHE B 2 386 ? 183.346 103.159 158.565 1.00 58.73 372 PHE B CA 1
ATOM 18771 C C . PHE B 2 386 ? 182.881 101.752 158.227 1.00 58.73 372 PHE B C 1
ATOM 18772 O O . PHE B 2 386 ? 182.894 100.856 159.074 1.00 58.73 372 PHE B O 1
ATOM 18789 N N . GLY B 2 387 ? 182.493 101.562 156.970 1.00 58.95 373 GLY B N 1
ATOM 18790 C CA . GLY B 2 387 ? 181.971 100.300 156.503 1.00 58.95 373 GLY B CA 1
ATOM 18791 C C . GLY B 2 387 ? 180.478 100.150 156.645 1.00 58.95 373 GLY B C 1
ATOM 18792 O O . GLY B 2 387 ? 179.910 99.210 156.076 1.00 58.95 373 GLY B O 1
ATOM 18796 N N . ILE B 2 388 ? 179.828 101.054 157.372 1.00 56.12 374 ILE B N 1
ATOM 18797 C CA . ILE B 2 388 ? 178.418 100.929 157.712 1.00 56.12 374 ILE B CA 1
ATOM 18798 C C . ILE B 2 388 ? 177.621 101.831 156.777 1.00 56.12 374 ILE B C 1
ATOM 18799 O O . ILE B 2 388 ? 177.617 103.053 156.932 1.00 56.12 374 ILE B O 1
ATOM 18815 N N . ASP B 2 389 ? 176.946 101.222 155.803 1.00 60.15 375 ASP B N 1
ATOM 18816 C CA . ASP B 2 389 ? 176.071 101.938 154.892 1.00 60.15 375 ASP B CA 1
ATOM 18817 C C . ASP B 2 389 ? 174.652 101.813 155.423 1.00 60.15 375 ASP B C 1
ATOM 18818 O O . ASP B 2 389 ? 174.081 100.714 155.359 1.00 60.15 375 ASP B O 1
ATOM 18827 N N . PRO B 2 390 ? 174.037 102.877 155.954 1.00 56.64 376 PRO B N 1
ATOM 18828 C CA . PRO B 2 390 ? 172.731 102.704 156.600 1.00 56.64 376 PRO B CA 1
ATOM 18829 C C . PRO B 2 390 ? 171.610 102.313 155.656 1.00 56.64 376 PRO B C 1
ATOM 18830 O O . PRO B 2 390 ? 170.542 101.907 156.130 1.00 56.64 376 PRO B O 1
ATOM 18841 N N . ARG B 2 391 ? 171.804 102.425 154.348 1.00 63.20 377 ARG B N 1
ATOM 18842 C CA . ARG B 2 391 ? 170.822 101.988 153.370 1.00 63.20 377 ARG B CA 1
ATOM 18843 C C . ARG B 2 391 ? 170.888 100.491 153.096 1.00 63.20 377 ARG B C 1
ATOM 18844 O O . ARG B 2 391 ? 170.163 100.003 152.223 1.00 63.20 377 ARG B O 1
ATOM 18865 N N . SER B 2 392 ? 171.732 99.755 153.819 1.00 63.54 378 SER B N 1
ATOM 18866 C CA . SER B 2 392 ? 171.929 98.334 153.581 1.00 63.54 378 SER B CA 1
ATOM 18867 C C . SER B 2 392 ? 171.034 97.458 154.439 1.00 63.54 378 SER B C 1
ATOM 18868 O O . SER B 2 392 ? 170.768 96.312 154.060 1.00 63.54 378 SER B O 1
ATOM 18876 N N . SER B 2 393 ? 170.570 97.964 155.577 1.00 61.19 379 SER B N 1
ATOM 18877 C CA . SER B 2 393 ? 169.727 97.198 156.479 1.00 61.19 379 SER B CA 1
ATOM 18878 C C . SER B 2 393 ? 168.739 98.138 157.145 1.00 61.19 379 SER B C 1
ATOM 18879 O O . SER B 2 393 ? 168.984 99.340 157.263 1.00 61.19 379 SER B O 1
ATOM 18887 N N . VAL B 2 394 ? 167.610 97.572 157.575 1.00 61.15 380 VAL B N 1
ATOM 18888 C CA . VAL B 2 394 ? 166.560 98.368 158.194 1.00 61.15 380 VAL B CA 1
ATOM 18889 C C . VAL B 2 394 ? 166.840 98.640 159.667 1.00 61.15 380 VAL B C 1
ATOM 18890 O O . VAL B 2 394 ? 166.175 99.486 160.274 1.00 61.15 380 VAL B O 1
ATOM 18903 N N . GLU B 2 395 ? 167.822 97.961 160.262 1.00 62.55 381 GLU B N 1
ATOM 18904 C CA . GLU B 2 395 ? 168.122 98.185 161.670 1.00 62.55 381 GLU B CA 1
ATOM 18905 C C . GLU B 2 395 ? 168.722 99.561 161.927 1.00 62.55 381 GLU B C 1
ATOM 18906 O O . GLU B 2 395 ? 168.787 99.983 163.086 1.00 62.55 381 GLU B O 1
ATOM 18918 N N . TYR B 2 396 ? 169.158 100.266 160.884 1.00 58.28 382 TYR B N 1
ATOM 18919 C CA . TYR B 2 396 ? 169.631 101.638 161.007 1.00 58.28 382 TYR B CA 1
ATOM 18920 C C . TYR B 2 396 ? 168.525 102.654 160.772 1.00 58.28 382 TYR B C 1
ATOM 18921 O O . TYR B 2 396 ? 168.818 103.782 160.367 1.00 58.28 382 TYR B O 1
ATOM 18939 N N . ALA B 2 397 ? 167.268 102.277 161.011 1.00 55.96 383 ALA B N 1
ATOM 18940 C CA . ALA B 2 397 ? 166.156 103.197 160.806 1.00 55.96 383 ALA B CA 1
ATOM 18941 C C . ALA B 2 397 ? 165.840 103.970 162.075 1.00 55.96 383 ALA B C 1
ATOM 18942 O O . ALA B 2 397 ? 165.416 105.129 162.013 1.00 55.96 383 ALA B O 1
ATOM 18949 N N . GLN B 2 398 ? 166.035 103.347 163.235 1.00 56.23 384 GLN B N 1
ATOM 18950 C CA . GLN B 2 398 ? 165.759 104.024 164.492 1.00 56.23 384 GLN B CA 1
ATOM 18951 C C . GLN B 2 398 ? 166.774 105.112 164.806 1.00 56.23 384 GLN B C 1
ATOM 18952 O O . GLN B 2 398 ? 166.557 105.877 165.751 1.00 56.23 384 GLN B O 1
ATOM 18966 N N . TYR B 2 399 ? 167.869 105.195 164.053 1.00 50.67 385 TYR B N 1
ATOM 18967 C CA . TYR B 2 399 ? 168.906 106.184 164.296 1.00 50.67 385 TYR B CA 1
ATOM 18968 C C . TYR B 2 399 ? 168.813 107.392 163.379 1.00 50.67 385 TYR B C 1
ATOM 18969 O O . TYR B 2 399 ? 169.669 108.277 163.470 1.00 50.67 385 TYR B O 1
ATOM 18987 N N . GLN B 2 400 ? 167.821 107.465 162.499 1.00 50.93 386 GLN B N 1
ATOM 18988 C CA . GLN B 2 400 ? 167.836 108.532 161.513 1.00 50.93 386 GLN B CA 1
ATOM 18989 C C . GLN B 2 400 ? 167.376 109.835 162.142 1.00 50.93 386 GLN B C 1
ATOM 18990 O O . GLN B 2 400 ? 166.706 109.843 163.174 1.00 50.93 386 GLN B O 1
ATOM 19004 N N . THR B 2 401 ? 167.729 110.938 161.496 1.00 52.03 387 THR B N 1
ATOM 19005 C CA . THR B 2 401 ? 167.763 112.241 162.140 1.00 52.03 387 THR B CA 1
ATOM 19006 C C . THR B 2 401 ? 166.442 112.974 161.972 1.00 52.03 387 THR B C 1
ATOM 19007 O O . THR B 2 401 ? 165.811 112.899 160.915 1.00 52.03 387 THR B O 1
ATOM 19018 N N . GLU B 2 402 ? 166.036 113.684 163.021 1.00 54.56 388 GLU B N 1
ATOM 19019 C CA . GLU B 2 402 ? 164.895 114.582 162.988 1.00 54.56 388 GLU B CA 1
ATOM 19020 C C . GLU B 2 402 ? 165.252 115.871 163.710 1.00 54.56 388 GLU B C 1
ATOM 19021 O O . GLU B 2 402 ? 165.855 115.843 164.785 1.00 54.56 388 GLU B O 1
ATOM 19033 N N . TYR B 2 403 ? 164.859 116.994 163.115 1.00 54.65 389 TYR B N 1
ATOM 19034 C CA . TYR B 2 403 ? 165.184 118.325 163.606 1.00 54.65 389 TYR B CA 1
ATOM 19035 C C . TYR B 2 403 ? 163.923 119.023 164.075 1.00 54.65 389 TYR B C 1
ATOM 19036 O O . TYR B 2 403 ? 162.829 118.744 163.579 1.00 54.65 389 TYR B O 1
ATOM 19054 N N . PHE B 2 404 ? 164.083 119.943 165.021 1.00 51.62 390 PHE B N 1
ATOM 19055 C CA . PHE B 2 404 ? 162.990 120.774 165.493 1.00 51.62 390 PHE B CA 1
ATOM 19056 C C . PHE B 2 404 ? 163.527 122.141 165.882 1.00 51.62 390 PHE B C 1
ATOM 19057 O O . PHE B 2 404 ? 164.657 122.272 166.357 1.00 51.62 390 PHE B O 1
ATOM 19074 N N . LYS B 2 405 ? 162.695 123.155 165.674 1.00 60.29 391 LYS B N 1
ATOM 19075 C CA . LYS B 2 405 ? 163.035 124.540 165.944 1.00 60.29 391 LYS B CA 1
ATOM 19076 C C . LYS B 2 405 ? 161.879 125.206 166.665 1.00 60.29 391 LYS B C 1
ATOM 19077 O O . LYS B 2 405 ? 160.710 124.942 166.377 1.00 60.29 391 LYS B O 1
ATOM 19096 N N . ILE B 2 406 ? 162.228 126.086 167.593 1.00 66.09 392 ILE B N 1
ATOM 19097 C CA . ILE B 2 406 ? 161.274 126.932 168.293 1.00 66.09 392 ILE B CA 1
ATOM 19098 C C . ILE B 2 406 ? 161.444 128.350 167.777 1.00 66.09 392 ILE B C 1
ATOM 19099 O O . ILE B 2 406 ? 162.539 128.921 167.851 1.00 66.09 392 ILE B O 1
ATOM 19115 N N . GLU B 2 407 ? 160.361 128.922 167.260 1.00 76.43 393 GLU B N 1
ATOM 19116 C CA . GLU B 2 407 ? 160.406 130.224 166.605 1.00 76.43 393 GLU B CA 1
ATOM 19117 C C . GLU B 2 407 ? 160.265 131.316 167.660 1.00 76.43 393 GLU B C 1
ATOM 19118 O O . GLU B 2 407 ? 159.167 131.691 168.076 1.00 76.43 393 GLU B O 1
ATOM 19130 N N . ARG B 2 408 ? 161.414 131.840 168.094 1.00 79.06 394 ARG B N 1
ATOM 19131 C CA . ARG B 2 408 ? 161.409 132.944 169.046 1.00 79.06 394 ARG B CA 1
ATOM 19132 C C . ARG B 2 408 ? 160.743 134.175 168.453 1.00 79.06 394 ARG B C 1
ATOM 19133 O O . ARG B 2 408 ? 160.051 134.913 169.162 1.00 79.06 394 ARG B O 1
ATOM 19154 N N . LYS B 2 409 ? 160.945 134.412 167.157 1.00 77.57 395 LYS B N 1
ATOM 19155 C CA . LYS B 2 409 ? 160.377 135.568 166.478 1.00 77.57 395 LYS B CA 1
ATOM 19156 C C . LYS B 2 409 ? 158.860 135.608 166.554 1.00 77.57 395 LYS B C 1
ATOM 19157 O O . LYS B 2 409 ? 158.287 136.702 166.539 1.00 77.57 395 LYS B O 1
ATOM 19176 N N . LEU B 2 410 ? 158.207 134.452 166.644 1.00 73.39 396 LEU B N 1
ATOM 19177 C CA . LEU B 2 410 ? 156.761 134.361 166.798 1.00 73.39 396 LEU B CA 1
ATOM 19178 C C . LEU B 2 410 ? 156.363 134.105 168.243 1.00 73.39 396 LEU B C 1
ATOM 19179 O O . LEU B 2 410 ? 155.308 134.567 168.681 1.00 73.39 396 LEU B O 1
ATOM 19195 N N . LEU B 2 411 ? 157.192 133.371 168.986 1.00 78.11 397 LEU B N 1
ATOM 19196 C CA . LEU B 2 411 ? 157.037 133.196 170.430 1.00 78.11 397 LEU B CA 1
ATOM 19197 C C . LEU B 2 411 ? 157.934 134.139 171.226 1.00 78.11 397 LEU B C 1
ATOM 19198 O O . LEU B 2 411 ? 158.758 133.698 172.031 1.00 78.11 397 LEU B O 1
ATOM 19214 N N . SER B 2 412 ? 157.801 135.448 171.008 1.00 81.52 398 SER B N 1
ATOM 19215 C CA . SER B 2 412 ? 158.611 136.446 171.708 1.00 81.52 398 SER B CA 1
ATOM 19216 C C . SER B 2 412 ? 157.889 136.860 172.990 1.00 81.52 398 SER B C 1
ATOM 19217 O O . SER B 2 412 ? 157.206 137.884 173.063 1.00 81.52 398 SER B O 1
ATOM 19225 N N . SER B 2 413 ? 158.058 136.032 174.018 1.00 79.16 399 SER B N 1
ATOM 19226 C CA . SER B 2 413 ? 157.359 136.200 175.281 1.00 79.16 399 SER B CA 1
ATOM 19227 C C . SER B 2 413 ? 158.260 135.763 176.426 1.00 79.16 399 SER B C 1
ATOM 19228 O O . SER B 2 413 ? 159.200 134.986 176.213 1.00 79.16 399 SER B O 1
ATOM 19236 N N . PRO B 2 414 ? 158.007 136.245 177.650 1.00 81.20 400 PRO B N 1
ATOM 19237 C CA . PRO B 2 414 ? 158.773 135.738 178.797 1.00 81.20 400 PRO B CA 1
ATOM 19238 C C . PRO B 2 414 ? 158.358 134.345 179.221 1.00 81.20 400 PRO B C 1
ATOM 19239 O O . PRO B 2 414 ? 159.146 133.657 179.883 1.00 81.20 400 PRO B O 1
ATOM 19250 N N . ILE B 2 415 ? 157.143 133.915 178.870 1.00 78.40 401 ILE B N 1
ATOM 19251 C CA . ILE B 2 415 ? 156.680 132.573 179.208 1.00 78.40 401 ILE B CA 1
ATOM 19252 C C . ILE B 2 415 ? 157.575 131.518 178.569 1.00 78.40 401 ILE B C 1
ATOM 19253 O O . ILE B 2 415 ? 157.705 130.402 179.081 1.00 78.40 401 ILE B O 1
ATOM 19269 N N . VAL B 2 416 ? 158.196 131.851 177.440 1.00 77.74 402 VAL B N 1
ATOM 19270 C CA . VAL B 2 416 ? 158.929 130.864 176.657 1.00 77.74 402 VAL B CA 1
ATOM 19271 C C . VAL B 2 416 ? 160.370 130.764 177.134 1.00 77.74 402 VAL B C 1
ATOM 19272 O O . VAL B 2 416 ? 160.888 129.667 177.368 1.00 77.74 402 VAL B O 1
ATOM 19285 N N . LYS B 2 417 ? 161.032 131.906 177.320 1.00 77.77 403 LYS B N 1
ATOM 19286 C CA . LYS B 2 417 ? 162.467 131.890 177.570 1.00 77.77 403 LYS B CA 1
ATOM 19287 C C . LYS B 2 417 ? 162.835 131.407 178.971 1.00 77.77 403 LYS B C 1
ATOM 19288 O O . LYS B 2 417 ? 164.028 131.393 179.298 1.00 77.77 403 LYS B O 1
ATOM 19307 N N . LYS B 2 418 ? 161.859 131.024 179.799 1.00 74.84 404 LYS B N 1
ATOM 19308 C CA . LYS B 2 418 ? 162.117 130.279 181.025 1.00 74.84 404 LYS B CA 1
ATOM 19309 C C . LYS B 2 418 ? 161.797 128.797 180.899 1.00 74.84 404 LYS B C 1
ATOM 19310 O O . LYS B 2 418 ? 162.403 127.986 181.607 1.00 74.84 404 LYS B O 1
ATOM 19329 N N . ASN B 2 419 ? 160.857 128.433 180.025 1.00 70.65 405 ASN B N 1
ATOM 19330 C CA . ASN B 2 419 ? 160.477 127.037 179.859 1.00 70.65 405 ASN B CA 1
ATOM 19331 C C . ASN B 2 419 ? 161.433 126.288 178.943 1.00 70.65 405 ASN B C 1
ATOM 19332 O O . ASN B 2 419 ? 161.678 125.097 179.156 1.00 70.65 405 ASN B O 1
ATOM 19343 N N . VAL B 2 420 ? 161.973 126.952 177.927 1.00 67.83 406 VAL B N 1
ATOM 19344 C CA . VAL B 2 420 ? 163.030 126.357 177.117 1.00 67.83 406 VAL B CA 1
ATOM 19345 C C . VAL B 2 420 ? 164.276 126.293 177.996 1.00 67.83 406 VAL B C 1
ATOM 19346 O O . VAL B 2 420 ? 164.738 127.339 178.473 1.00 67.83 406 VAL B O 1
ATOM 19359 N N . PRO B 2 421 ? 164.840 125.120 178.284 1.00 64.20 407 PRO B N 1
ATOM 19360 C CA . PRO B 2 421 ? 166.045 125.101 179.111 1.00 64.20 407 PRO B CA 1
ATOM 19361 C C . PRO B 2 421 ? 167.244 125.562 178.308 1.00 64.20 407 PRO B C 1
ATOM 19362 O O . PRO B 2 421 ? 167.263 125.472 177.078 1.00 64.20 407 PRO B O 1
ATOM 19373 N N . LYS B 2 422 ? 168.251 126.059 179.013 1.00 63.72 408 LYS B N 1
ATOM 19374 C CA . LYS B 2 422 ? 169.379 126.655 178.333 1.00 63.72 408 LYS B CA 1
ATOM 19375 C C . LYS B 2 422 ? 170.256 125.550 177.750 1.00 63.72 408 LYS B C 1
ATOM 19376 O O . LYS B 2 422 ? 170.213 124.411 178.222 1.00 63.72 408 LYS B O 1
ATOM 19395 N N . PRO B 2 423 ? 171.045 125.845 176.717 1.00 61.92 409 PRO B N 1
ATOM 19396 C CA . PRO B 2 423 ? 171.756 124.781 176.018 1.00 61.92 409 PRO B CA 1
ATOM 19397 C C . PRO B 2 423 ? 172.786 124.119 176.911 1.00 61.92 409 PRO B C 1
ATOM 19398 O O . PRO B 2 423 ? 173.011 124.555 178.050 1.00 61.92 409 PRO B O 1
ATOM 19409 N N . PRO B 2 424 ? 173.436 123.061 176.432 1.00 60.49 410 PRO B N 1
ATOM 19410 C CA . PRO B 2 424 ? 174.475 122.438 177.231 1.00 60.49 410 PRO B CA 1
ATOM 19411 C C . PRO B 2 424 ? 175.710 123.316 177.275 1.00 60.49 410 PRO B C 1
ATOM 19412 O O . PRO B 2 424 ? 175.770 124.365 176.608 1.00 60.49 410 PRO B O 1
ATOM 19423 N N . PRO B 2 425 ? 176.716 122.928 178.046 1.00 61.82 411 PRO B N 1
ATOM 19424 C CA . PRO B 2 425 ? 178.033 123.542 177.873 1.00 61.82 411 PRO B CA 1
ATOM 19425 C C . PRO B 2 425 ? 178.694 123.019 176.613 1.00 61.82 411 PRO B C 1
ATOM 19426 O O . PRO B 2 425 ? 178.114 122.182 175.918 1.00 61.82 411 PRO B O 1
ATOM 19437 N N . LEU B 2 426 ? 179.902 123.484 176.301 1.00 60.36 412 LEU B N 1
ATOM 19438 C CA . LEU B 2 426 ? 180.660 122.846 175.233 1.00 60.36 412 LEU B CA 1
ATOM 19439 C C . LEU B 2 426 ? 181.013 121.413 175.602 1.00 60.36 412 LEU B C 1
ATOM 19440 O O . LEU B 2 426 ? 181.184 120.561 174.724 1.00 60.36 412 LEU B O 1
ATOM 19456 N N . VAL B 2 427 ? 181.116 121.128 176.895 1.00 62.07 413 VAL B N 1
ATOM 19457 C CA . VAL B 2 427 ? 181.464 119.805 177.392 1.00 62.07 413 VAL B CA 1
ATOM 19458 C C . VAL B 2 427 ? 180.999 119.712 178.834 1.00 62.07 413 VAL B C 1
ATOM 19459 O O . VAL B 2 427 ? 181.066 120.695 179.578 1.00 62.07 413 VAL B O 1
ATOM 19472 N N . PHE B 2 428 ? 180.542 118.530 179.232 1.00 63.15 414 PHE B N 1
ATOM 19473 C CA . PHE B 2 428 ? 179.913 118.344 180.527 1.00 63.15 414 PHE B CA 1
ATOM 19474 C C . PHE B 2 428 ? 180.059 116.890 180.949 1.00 63.15 414 PHE B C 1
ATOM 19475 O O . PHE B 2 428 ? 180.717 116.088 180.281 1.00 63.15 414 PHE B O 1
ATOM 19492 N N . GLU B 2 429 ? 179.433 116.561 182.075 1.00 70.28 415 GLU B N 1
ATOM 19493 C CA . GLU B 2 429 ? 179.401 115.205 182.604 1.00 70.28 415 GLU B CA 1
ATOM 19494 C C . GLU B 2 429 ? 177.983 114.672 182.474 1.00 70.28 415 GLU B C 1
ATOM 19495 O O . GLU B 2 429 ? 177.020 115.370 182.805 1.00 70.28 415 GLU B O 1
ATOM 19507 N N . SER B 2 430 ? 177.859 113.439 181.999 1.00 69.70 416 SER B N 1
ATOM 19508 C CA . SER B 2 430 ? 176.547 112.859 181.766 1.00 69.70 416 SER B CA 1
ATOM 19509 C C . SER B 2 430 ? 175.928 112.372 183.066 1.00 69.70 416 SER B C 1
ATOM 19510 O O . SER B 2 430 ? 176.573 111.683 183.861 1.00 69.70 416 SER B O 1
ATOM 19518 N N . ASP B 2 431 ? 174.663 112.733 183.280 1.00 71.61 417 ASP B N 1
ATOM 19519 C CA . ASP B 2 431 ? 173.927 112.171 184.404 1.00 71.61 417 ASP B CA 1
ATOM 19520 C C . ASP B 2 431 ? 173.791 110.662 184.268 1.00 71.61 417 ASP B C 1
ATOM 19521 O O . ASP B 2 431 ? 173.809 109.944 185.274 1.00 71.61 417 ASP B O 1
ATOM 19530 N N . THR B 2 432 ? 173.662 110.170 183.039 1.00 71.47 418 THR B N 1
ATOM 19531 C CA . THR B 2 432 ? 173.701 108.745 182.757 1.00 71.47 418 THR B CA 1
ATOM 19532 C C . THR B 2 432 ? 175.167 108.351 182.588 1.00 71.47 418 THR B C 1
ATOM 19533 O O . THR B 2 432 ? 175.825 108.854 181.670 1.00 71.47 418 THR B O 1
ATOM 19544 N N . PRO B 2 433 ? 175.731 107.473 183.437 1.00 71.88 419 PRO B N 1
ATOM 19545 C CA . PRO B 2 433 ? 177.185 107.264 183.385 1.00 71.88 419 PRO B CA 1
ATOM 19546 C C . PRO B 2 433 ? 177.643 106.540 182.133 1.00 71.88 419 PRO B C 1
ATOM 19547 O O . PRO B 2 433 ? 177.367 105.350 181.954 1.00 71.88 419 PRO B O 1
ATOM 19558 N N . GLY B 2 434 ? 178.349 107.254 181.262 1.00 68.56 420 GLY B N 1
ATOM 19559 C CA . GLY B 2 434 ? 178.879 106.655 180.057 1.00 68.56 420 GLY B CA 1
ATOM 19560 C C . GLY B 2 434 ? 177.887 106.537 178.930 1.00 68.56 420 GLY B C 1
ATOM 19561 O O . GLY B 2 434 ? 177.996 105.614 178.118 1.00 68.56 420 GLY B O 1
ATOM 19565 N N . GLY B 2 435 ? 176.919 107.443 178.852 1.00 64.89 421 GLY B N 1
ATOM 19566 C CA . GLY B 2 435 ? 175.914 107.372 177.816 1.00 64.89 421 GLY B CA 1
ATOM 19567 C C . GLY B 2 435 ? 175.146 108.659 177.627 1.00 64.89 421 GLY B C 1
ATOM 19568 O O . GLY B 2 435 ? 175.465 109.688 178.228 1.00 64.89 421 GLY B O 1
ATOM 19572 N N . ILE B 2 436 ? 174.125 108.602 176.778 1.00 61.81 422 ILE B N 1
ATOM 19573 C CA . ILE B 2 436 ? 173.297 109.765 176.501 1.00 61.81 422 ILE B CA 1
ATOM 19574 C C . ILE B 2 436 ? 172.519 110.128 177.756 1.00 61.81 422 ILE B C 1
ATOM 19575 O O . ILE B 2 436 ? 172.088 109.250 178.514 1.00 61.81 422 ILE B O 1
ATOM 19591 N N . ASP B 2 437 ? 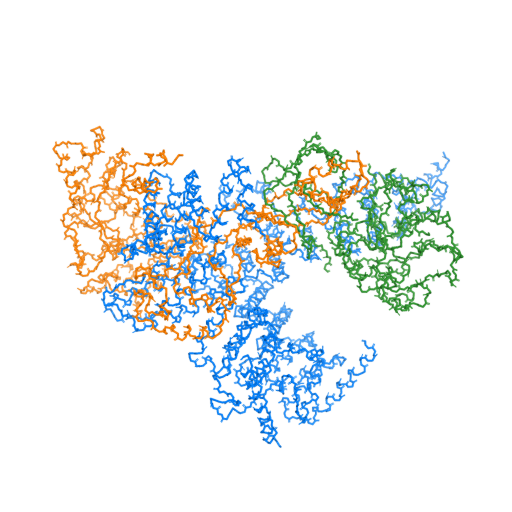172.331 111.423 177.981 1.00 66.58 423 ASP B N 1
ATOM 19592 C CA . ASP B 2 437 ? 171.585 111.866 179.145 1.00 66.58 423 ASP B CA 1
ATOM 19593 C C . ASP B 2 437 ? 170.103 111.575 178.980 1.00 66.58 423 ASP B C 1
ATOM 19594 O O . ASP B 2 437 ? 169.626 111.230 177.897 1.00 66.58 423 ASP B O 1
ATOM 19603 N N . SER B 2 438 ? 169.374 111.725 180.084 1.00 66.00 424 SER B N 1
ATOM 19604 C CA . SER B 2 438 ? 167.924 111.800 180.024 1.00 66.00 424 SER B CA 1
ATOM 19605 C C . SER B 2 438 ? 167.441 113.202 179.675 1.00 66.00 424 SER B C 1
ATOM 19606 O O . SER B 2 438 ? 166.228 113.437 179.660 1.00 66.00 424 SER B O 1
ATOM 19614 N N . ARG B 2 439 ? 168.359 114.131 179.385 1.00 61.53 425 ARG B N 1
ATOM 19615 C CA . ARG B 2 439 ? 168.001 115.513 179.091 1.00 61.53 425 ARG B CA 1
ATOM 19616 C C . ARG B 2 439 ? 168.070 115.812 177.604 1.00 61.53 425 ARG B C 1
ATOM 19617 O O . ARG B 2 439 ? 167.555 116.845 177.169 1.00 61.53 425 ARG B O 1
ATOM 19638 N N . PHE B 2 440 ? 168.703 114.942 176.821 1.00 55.42 426 PHE B N 1
ATOM 19639 C CA . PHE B 2 440 ? 168.539 114.956 175.377 1.00 55.42 426 PHE B CA 1
ATOM 19640 C C . PHE B 2 440 ? 167.273 114.238 174.946 1.00 55.42 426 PHE B C 1
ATOM 19641 O O . PHE B 2 440 ? 166.751 114.509 173.860 1.00 55.42 426 PHE B O 1
ATOM 19658 N N . LYS B 2 441 ? 166.776 113.329 175.778 1.00 58.54 427 LYS B N 1
ATOM 19659 C CA . LYS B 2 441 ? 165.659 112.478 175.420 1.00 58.54 427 LYS B CA 1
ATOM 19660 C C . LYS B 2 441 ? 164.332 113.186 175.641 1.00 58.54 427 LYS B C 1
ATOM 19661 O O . LYS B 2 441 ? 164.186 114.025 176.534 1.00 58.54 427 LYS B O 1
ATOM 19680 N N . PHE B 2 442 ? 163.362 112.827 174.810 1.00 59.94 428 PHE B N 1
ATOM 19681 C CA . PHE B 2 442 ? 162.027 113.404 174.822 1.00 59.94 428 PHE B CA 1
ATOM 19682 C C . PHE B 2 442 ? 161.054 112.368 175.367 1.00 59.94 428 PHE B C 1
ATOM 19683 O O . PHE B 2 442 ? 160.976 111.253 174.842 1.00 59.94 428 PHE B O 1
ATOM 19700 N N . ASP B 2 443 ? 160.324 112.735 176.427 1.00 67.37 429 ASP B N 1
ATOM 19701 C CA . ASP B 2 443 ? 159.410 111.821 177.101 1.00 67.37 429 ASP B CA 1
ATOM 19702 C C . ASP B 2 443 ? 158.113 112.512 177.512 1.00 67.37 429 ASP B C 1
ATOM 19703 O O . ASP B 2 443 ? 157.509 112.149 178.527 1.00 67.37 429 ASP B O 1
ATOM 19712 N N . GLY B 2 444 ? 157.671 113.502 176.741 1.00 65.63 430 GLY B N 1
ATOM 19713 C CA . GLY B 2 444 ? 156.437 114.202 177.027 1.00 65.63 430 GLY B CA 1
ATOM 19714 C C . GLY B 2 444 ? 156.541 115.304 178.054 1.00 65.63 430 GLY B C 1
ATOM 19715 O O . GLY B 2 444 ? 155.536 115.970 178.326 1.00 65.63 430 GLY B O 1
ATOM 19719 N N . LYS B 2 445 ? 157.716 115.511 178.636 1.00 66.71 431 LYS B N 1
ATOM 19720 C CA . LYS B 2 445 ? 157.963 116.568 179.602 1.00 66.71 431 LYS B CA 1
ATOM 19721 C C . LYS B 2 445 ? 159.412 116.996 179.457 1.00 66.71 431 LYS B C 1
ATOM 19722 O O . LYS B 2 445 ? 160.207 116.273 178.850 1.00 66.71 431 LYS B O 1
ATOM 19741 N N . ARG B 2 446 ? 159.756 118.159 180.016 1.00 63.35 432 ARG B N 1
ATOM 19742 C CA . ARG B 2 446 ? 161.152 118.579 180.054 1.00 63.35 432 ARG B CA 1
ATOM 19743 C C . ARG B 2 446 ? 161.743 118.697 178.656 1.00 63.35 432 ARG B C 1
ATOM 19744 O O . ARG B 2 446 ? 162.387 117.746 178.202 1.00 63.35 432 ARG B O 1
ATOM 19765 N N . ILE B 2 447 ? 161.401 119.773 177.939 1.00 57.78 433 ILE B N 1
ATOM 19766 C CA . ILE B 2 447 ? 161.964 120.068 176.611 1.00 57.78 433 ILE B CA 1
ATOM 19767 C C . ILE B 2 447 ? 163.448 119.734 176.612 1.00 57.78 433 ILE B C 1
ATOM 19768 O O . ILE B 2 447 ? 164.185 120.229 177.487 1.00 57.78 433 ILE B O 1
ATOM 19784 N N . PRO B 2 448 ? 163.953 118.907 175.700 1.00 55.27 434 PRO B N 1
ATOM 19785 C CA . PRO B 2 448 ? 165.372 118.576 175.760 1.00 55.27 434 PRO B CA 1
ATOM 19786 C C . PRO B 2 448 ? 166.238 119.773 175.423 1.00 55.27 434 PRO B C 1
ATOM 19787 O O . PRO B 2 448 ? 165.811 120.714 174.751 1.00 55.27 434 PRO B O 1
ATOM 19798 N N . TRP B 2 449 ? 167.466 119.727 175.916 1.00 56.93 435 TRP B N 1
ATOM 19799 C CA . TRP B 2 449 ? 168.466 120.746 175.672 1.00 56.93 435 TRP B CA 1
ATOM 19800 C C . TRP B 2 449 ? 168.828 120.912 174.206 1.00 56.93 435 TRP B C 1
ATOM 19801 O O . TRP B 2 449 ? 169.351 121.969 173.841 1.00 56.93 435 TRP B O 1
ATOM 19822 N N . TYR B 2 450 ? 168.575 119.914 173.366 1.00 54.61 436 TYR B N 1
ATOM 19823 C CA . TYR B 2 450 ? 169.133 119.851 172.024 1.00 54.61 436 TYR B CA 1
ATOM 19824 C C . TYR B 2 450 ? 168.098 119.177 171.144 1.00 54.61 436 TYR B C 1
ATOM 19825 O O . TYR B 2 450 ? 167.761 118.010 171.363 1.00 54.61 436 TYR B O 1
ATOM 19843 N N . LEU B 2 451 ? 167.582 119.923 170.170 1.00 52.40 437 LEU B N 1
ATOM 19844 C CA . LEU B 2 451 ? 166.335 119.587 169.502 1.00 52.40 437 LEU B CA 1
ATOM 19845 C C . LEU B 2 451 ? 166.504 118.845 168.192 1.00 52.40 437 LEU B C 1
ATOM 19846 O O . LEU B 2 451 ? 165.497 118.458 167.593 1.00 52.40 437 LEU B O 1
ATOM 19862 N N . MET B 2 452 ? 167.724 118.668 167.707 1.00 53.43 438 MET B N 1
ATOM 19863 C CA . MET B 2 452 ? 167.969 117.667 166.681 1.00 53.43 438 MET B CA 1
ATOM 19864 C C . MET B 2 452 ? 168.189 116.360 167.422 1.00 53.43 438 MET B C 1
ATOM 19865 O O . MET B 2 452 ? 169.057 116.270 168.295 1.00 53.43 438 MET B O 1
ATOM 19879 N N . LEU B 2 453 ? 167.366 115.365 167.125 1.00 53.33 439 LEU B N 1
ATOM 19880 C CA . LEU B 2 453 ? 167.334 114.165 167.939 1.00 53.33 439 LEU B CA 1
ATOM 19881 C C . LEU B 2 453 ? 166.792 113.012 167.116 1.00 53.33 439 LEU B C 1
ATOM 19882 O O . LEU B 2 453 ? 165.852 113.173 166.334 1.00 53.33 439 LEU B O 1
ATOM 19898 N N . GLN B 2 454 ? 167.396 111.853 167.315 1.00 51.68 440 GLN B N 1
ATOM 19899 C CA . GLN B 2 454 ? 167.133 110.673 166.524 1.00 51.68 440 GLN B CA 1
ATOM 19900 C C . GLN B 2 454 ? 165.809 110.032 166.916 1.00 51.68 440 GLN B C 1
ATOM 19901 O O . GLN B 2 454 ? 165.236 110.314 167.969 1.00 51.68 440 GLN B O 1
ATOM 19915 N N . ILE B 2 455 ? 165.332 109.145 166.044 1.00 51.16 441 ILE B N 1
ATOM 19916 C CA . ILE B 2 455 ? 164.105 108.407 166.315 1.00 51.16 441 ILE B CA 1
ATOM 19917 C C . ILE B 2 455 ? 164.269 107.521 167.541 1.00 51.16 441 ILE B C 1
ATOM 19918 O O . ILE B 2 455 ? 163.289 107.205 168.223 1.00 51.16 441 ILE B O 1
ATOM 19934 N N . ASP B 2 456 ? 165.500 107.109 167.848 1.00 55.37 442 ASP B N 1
ATOM 19935 C CA . ASP B 2 456 ? 165.737 106.225 168.981 1.00 55.37 442 ASP B CA 1
ATOM 19936 C C . ASP B 2 456 ? 165.445 106.898 170.315 1.00 55.37 442 ASP B C 1
ATOM 19937 O O . ASP B 2 456 ? 165.286 106.202 171.324 1.00 55.37 442 ASP B O 1
ATOM 19946 N N . LEU B 2 457 ? 165.366 108.228 170.343 1.00 53.84 443 LEU B N 1
ATOM 19947 C CA . LEU B 2 457 ? 165.150 108.976 171.572 1.00 53.84 443 LEU B CA 1
ATOM 19948 C C . LEU B 2 457 ? 163.689 109.331 171.805 1.00 53.84 443 LEU B C 1
ATOM 19949 O O . LEU B 2 457 ? 163.251 109.366 172.959 1.00 53.84 443 LEU B O 1
ATOM 19965 N N . LEU B 2 458 ? 162.933 109.593 170.738 1.00 55.28 444 LEU B N 1
ATOM 19966 C CA . LEU B 2 458 ? 161.516 109.916 170.845 1.00 55.28 444 LEU B CA 1
ATOM 19967 C C . LEU B 2 458 ? 160.688 108.797 171.460 1.00 55.28 444 LEU B C 1
ATOM 19968 O O . LEU B 2 458 ? 159.680 109.083 172.114 1.00 55.28 444 LEU B O 1
ATOM 19984 N N . ILE B 2 459 ? 161.082 107.535 171.269 1.00 59.69 445 ILE B N 1
ATOM 19985 C CA . ILE B 2 459 ? 160.214 106.408 171.595 1.00 59.69 445 ILE B CA 1
ATOM 19986 C C . ILE B 2 459 ? 159.891 106.281 173.074 1.00 59.69 445 ILE B C 1
ATOM 19987 O O . ILE B 2 459 ? 159.007 105.496 173.433 1.00 59.69 445 ILE B O 1
ATOM 20003 N N . GLY B 2 460 ? 160.581 107.014 173.946 1.00 65.90 446 GLY B N 1
ATOM 20004 C CA . GLY B 2 460 ? 160.202 107.012 175.347 1.00 65.90 446 GLY B CA 1
ATOM 20005 C C . GLY B 2 460 ? 158.806 107.556 175.575 1.00 65.90 446 GLY B C 1
ATOM 20006 O O . GLY B 2 460 ? 158.151 107.204 176.559 1.00 65.90 446 GLY B O 1
ATOM 20010 N N . GLU B 2 461 ? 158.331 108.404 174.675 1.00 65.63 447 GLU B N 1
ATOM 20011 C CA . GLU B 2 461 ? 156.993 108.953 174.777 1.00 65.63 447 GLU B CA 1
ATOM 20012 C C . GLU B 2 461 ? 155.999 107.858 174.401 1.00 65.63 447 GLU B C 1
ATOM 20013 O O . GLU B 2 461 ? 156.204 107.192 173.378 1.00 65.63 447 GLU B O 1
ATOM 20025 N N . PRO B 2 462 ? 154.932 107.614 175.179 1.00 66.19 448 PRO B N 1
ATOM 20026 C CA . PRO B 2 462 ? 154.078 106.450 174.882 1.00 66.19 448 PRO B CA 1
ATOM 20027 C C . PRO B 2 462 ? 153.392 106.503 173.533 1.00 66.19 448 PRO B C 1
ATOM 20028 O O . PRO B 2 462 ? 153.344 105.488 172.826 1.00 66.19 448 PRO B O 1
ATOM 20039 N N . ASN B 2 463 ? 152.854 107.658 173.152 1.00 65.14 449 ASN B N 1
ATOM 20040 C CA . ASN B 2 463 ? 152.079 107.746 171.921 1.00 65.14 449 ASN B CA 1
ATOM 20041 C C . ASN B 2 463 ? 152.962 107.583 170.691 1.00 65.14 449 ASN B C 1
ATOM 20042 O O . ASN B 2 463 ? 152.521 107.037 169.674 1.00 65.14 449 ASN B O 1
ATOM 20053 N N . ILE B 2 464 ? 154.214 108.033 170.768 1.00 59.94 450 ILE B N 1
ATOM 20054 C CA . ILE B 2 464 ? 155.131 107.858 169.649 1.00 59.94 450 ILE B CA 1
ATOM 20055 C C . ILE B 2 464 ? 155.635 106.422 169.590 1.00 59.94 450 ILE B C 1
ATOM 20056 O O . ILE B 2 464 ? 156.041 105.943 168.525 1.00 59.94 450 ILE B O 1
ATOM 20072 N N . ALA B 2 465 ? 155.604 105.705 170.711 1.00 64.33 451 ALA B N 1
ATOM 20073 C CA . ALA B 2 465 ? 156.009 104.305 170.700 1.00 64.33 451 ALA B CA 1
ATOM 20074 C C . ALA B 2 465 ? 155.018 103.457 169.916 1.00 64.33 451 ALA B C 1
ATOM 20075 O O . ALA B 2 465 ? 155.384 102.787 168.945 1.00 64.33 451 ALA B O 1
ATOM 20082 N N . GLU B 2 466 ? 153.749 103.482 170.319 1.00 67.84 452 GLU B N 1
ATOM 20083 C CA . GLU B 2 466 ? 152.712 102.697 169.665 1.00 67.84 452 GLU B CA 1
ATOM 20084 C C . GLU B 2 466 ? 152.474 103.103 168.215 1.00 67.84 452 GLU B C 1
ATOM 20085 O O . GLU B 2 466 ? 151.821 102.354 167.481 1.00 67.84 452 GLU B O 1
ATOM 20097 N N . VAL B 2 467 ? 152.961 104.268 167.795 1.00 63.62 453 VAL B N 1
ATOM 20098 C CA . VAL B 2 467 ? 153.109 104.555 166.373 1.00 63.62 453 VAL B CA 1
ATOM 20099 C C . VAL B 2 467 ? 154.324 103.828 165.817 1.00 63.62 453 VAL B C 1
ATOM 20100 O O . VAL B 2 467 ? 154.274 103.234 164.735 1.00 63.62 453 VAL B O 1
ATOM 20113 N N . PHE B 2 468 ? 155.429 103.865 166.561 1.00 67.41 454 PHE B N 1
ATOM 20114 C CA . PHE B 2 468 ? 156.669 103.240 166.117 1.00 67.41 454 PHE B CA 1
ATOM 20115 C C . PHE B 2 468 ? 156.534 101.725 166.056 1.00 67.41 454 PHE B C 1
ATOM 20116 O O . PHE B 2 468 ? 157.093 101.079 165.162 1.00 67.41 454 PHE B O 1
ATOM 20133 N N . HIS B 2 469 ? 155.800 101.140 167.001 1.00 70.60 455 HIS B N 1
ATOM 20134 C CA . HIS B 2 469 ? 155.631 99.694 167.063 1.00 70.60 455 HIS B CA 1
ATOM 20135 C C . HIS B 2 469 ? 154.511 99.181 166.169 1.00 70.60 455 HIS B C 1
ATOM 20136 O O . HIS B 2 469 ? 154.128 98.014 166.307 1.00 70.60 455 HIS B O 1
ATOM 20150 N N . ASN B 2 470 ? 153.979 100.014 165.273 1.00 72.49 456 ASN B N 1
ATOM 20151 C CA . ASN B 2 470 ? 153.029 99.587 164.257 1.00 72.49 456 ASN B CA 1
ATOM 20152 C C . ASN B 2 470 ? 153.447 100.011 162.855 1.00 72.49 456 ASN B C 1
ATOM 20153 O O . ASN B 2 470 ? 152.627 99.943 161.932 1.00 72.49 456 ASN B O 1
ATOM 20164 N N . VAL B 2 471 ? 154.697 100.440 162.667 1.00 71.49 457 VAL B N 1
ATOM 20165 C CA . VAL B 2 471 ? 155.139 100.904 161.360 1.00 71.49 457 VAL B CA 1
ATOM 20166 C C . VAL B 2 471 ? 155.303 99.732 160.403 1.00 71.49 457 VAL B C 1
ATOM 20167 O O . VAL B 2 471 ? 155.505 98.581 160.809 1.00 71.49 457 VAL B O 1
ATOM 20180 N N . GLU B 2 472 ? 155.220 100.042 159.114 1.00 72.38 458 GLU B N 1
ATOM 20181 C CA . GLU B 2 472 ? 155.607 99.144 158.037 1.00 72.38 458 GLU B CA 1
ATOM 20182 C C . GLU B 2 472 ? 156.808 99.763 157.340 1.00 72.38 458 GLU B C 1
ATOM 20183 O O . GLU B 2 472 ? 156.720 100.883 156.828 1.00 72.38 458 GLU B O 1
ATOM 20195 N N . TYR B 2 473 ? 157.925 99.045 157.329 1.00 65.39 459 TYR B N 1
ATOM 20196 C CA . TYR B 2 473 ? 159.154 99.587 156.775 1.00 65.39 459 TYR B CA 1
ATOM 20197 C C . TYR B 2 473 ? 159.174 99.436 155.264 1.00 65.39 459 TYR B C 1
ATOM 20198 O O . TYR B 2 473 ? 158.592 98.501 154.708 1.00 65.39 459 TYR B O 1
ATOM 20216 N N . LEU B 2 474 ? 159.858 100.362 154.602 1.00 63.21 460 LEU B N 1
ATOM 20217 C CA . LEU B 2 474 ? 160.037 100.270 153.167 1.00 63.21 460 LEU B CA 1
ATOM 20218 C C . LEU B 2 474 ? 161.068 99.199 152.830 1.00 63.21 460 LEU B C 1
ATOM 20219 O O . LEU B 2 474 ? 161.968 98.890 153.615 1.00 63.21 460 LEU B O 1
ATOM 20235 N N . ASP B 2 475 ? 160.914 98.617 151.642 1.00 68.31 461 ASP B N 1
ATOM 20236 C CA . ASP B 2 475 ? 161.855 97.608 151.173 1.00 68.31 461 ASP B CA 1
ATOM 20237 C C . ASP B 2 475 ? 163.165 98.215 150.691 1.00 68.31 461 ASP B C 1
ATOM 20238 O O . ASP B 2 475 ? 164.196 97.538 150.730 1.00 68.31 461 ASP B O 1
ATOM 20247 N N . LYS B 2 476 ? 163.142 99.467 150.238 1.00 66.10 462 LYS B N 1
ATOM 20248 C CA . LYS B 2 476 ? 164.324 100.154 149.744 1.00 66.10 462 LYS B CA 1
ATOM 20249 C C . LYS B 2 476 ? 164.352 101.547 150.353 1.00 66.10 462 LYS B C 1
ATOM 20250 O O . LYS B 2 476 ? 163.327 102.230 150.406 1.00 66.10 462 LYS B O 1
ATOM 20269 N N . ALA B 2 477 ? 165.529 101.955 150.813 1.00 62.07 463 ALA B N 1
ATOM 20270 C CA . ALA B 2 477 ? 165.671 103.206 151.542 1.00 62.07 463 ALA B CA 1
ATOM 20271 C C . ALA B 2 477 ? 165.389 104.402 150.646 1.00 62.07 463 ALA B C 1
ATOM 20272 O O . ALA B 2 477 ? 166.059 104.606 149.630 1.00 62.07 463 ALA B O 1
ATOM 20279 N N . ASN B 2 478 ? 164.403 105.197 151.041 1.00 62.17 464 ASN B N 1
ATOM 20280 C CA . ASN B 2 478 ? 164.079 106.431 150.346 1.00 62.17 464 ASN B CA 1
ATOM 20281 C C . ASN B 2 478 ? 165.120 107.491 150.689 1.00 62.17 464 ASN B C 1
ATOM 20282 O O . ASN B 2 478 ? 165.592 107.568 151.826 1.00 62.17 464 ASN B O 1
ATOM 20293 N N . GLU B 2 479 ? 165.490 108.309 149.701 1.00 64.92 465 GLU B N 1
ATOM 20294 C CA . GLU B 2 479 ? 166.447 109.385 149.932 1.00 64.92 465 GLU B CA 1
ATOM 20295 C C . GLU B 2 479 ? 165.925 110.442 150.895 1.00 64.92 465 GLU B C 1
ATOM 20296 O O . GLU B 2 479 ? 166.726 111.221 151.421 1.00 64.92 465 GLU B O 1
ATOM 20308 N N . LEU B 2 480 ? 164.615 110.512 151.112 1.00 62.13 466 LEU B N 1
ATOM 20309 C CA . LEU B 2 480 ? 164.052 111.223 152.248 1.00 62.13 466 LEU B CA 1
ATOM 20310 C C . LEU B 2 480 ? 162.867 110.427 152.764 1.00 62.13 466 LEU B C 1
ATOM 20311 O O . LEU B 2 480 ? 162.160 109.767 152.000 1.00 62.13 466 LEU B O 1
ATOM 20327 N N . THR B 2 481 ? 162.664 110.513 154.081 1.00 59.19 467 THR B N 1
ATOM 20328 C CA . THR B 2 481 ? 161.780 109.660 154.879 1.00 59.19 467 THR B CA 1
ATOM 20329 C C . THR B 2 481 ? 162.419 108.311 155.187 1.00 59.19 467 THR B C 1
ATOM 20330 O O . THR B 2 481 ? 161.836 107.516 155.929 1.00 59.19 467 THR B O 1
ATOM 20341 N N . GLY B 2 482 ? 163.605 108.050 154.652 1.00 57.26 468 GLY B N 1
ATOM 20342 C CA . GLY B 2 482 ? 164.371 106.880 155.045 1.00 57.26 468 GLY B CA 1
ATOM 20343 C C . GLY B 2 482 ? 163.636 105.585 154.789 1.00 57.26 468 GLY B C 1
ATOM 20344 O O . GLY B 2 482 ? 162.974 105.402 153.762 1.00 57.26 468 GLY B O 1
ATOM 20348 N N . TRP B 2 483 ? 163.765 104.668 155.740 1.00 58.25 469 TRP B N 1
ATOM 20349 C CA . TRP B 2 483 ? 163.038 103.413 155.717 1.00 58.25 469 TRP B CA 1
ATOM 20350 C C . TRP B 2 483 ? 161.564 103.573 156.045 1.00 58.25 469 TRP B C 1
ATOM 20351 O O . TRP B 2 483 ? 160.773 102.693 155.692 1.00 58.25 469 TRP B O 1
ATOM 20372 N N . PHE B 2 484 ? 161.177 104.659 156.701 1.00 55.54 470 PHE B N 1
ATOM 20373 C CA . PHE B 2 484 ? 159.793 104.872 157.084 1.00 55.54 470 PHE B CA 1
ATOM 20374 C C . PHE B 2 484 ? 158.995 105.454 155.930 1.00 55.54 470 PHE B C 1
ATOM 20375 O O . PHE B 2 484 ? 159.522 106.177 155.083 1.00 55.54 470 PHE B O 1
ATOM 20392 N N . LYS B 2 485 ? 157.707 105.131 155.909 1.00 63.27 471 LYS B N 1
ATOM 20393 C CA . LYS B 2 485 ? 156.781 105.836 155.038 1.00 63.27 471 LYS B CA 1
ATOM 20394 C C . LYS B 2 485 ? 156.778 107.320 155.373 1.00 63.27 471 LYS B C 1
ATOM 20395 O O . LYS B 2 485 ? 157.238 107.741 156.436 1.00 63.27 471 LYS B O 1
ATOM 20414 N N . GLU B 2 486 ? 156.235 108.120 154.459 1.00 67.28 472 GLU B N 1
ATOM 20415 C CA . GLU B 2 486 ? 156.018 109.526 154.766 1.00 67.28 472 GLU B CA 1
ATOM 20416 C C . GLU B 2 486 ? 154.906 109.675 155.792 1.00 67.28 472 GLU B C 1
ATOM 20417 O O . GLU B 2 486 ? 154.905 110.613 156.595 1.00 67.28 472 GLU B O 1
ATOM 20429 N N . LEU B 2 487 ? 153.946 108.751 155.777 1.00 61.75 473 LEU B N 1
ATOM 20430 C CA . LEU B 2 487 ? 152.830 108.822 156.712 1.00 61.75 473 LEU B CA 1
ATOM 20431 C C . LEU B 2 487 ? 153.297 108.619 158.144 1.00 61.75 473 LEU B C 1
ATOM 20432 O O . LEU B 2 487 ? 153.110 109.489 159.000 1.00 61.75 473 LEU B O 1
ATOM 20448 N N . ASP B 2 488 ? 153.908 107.468 158.424 1.00 58.06 474 ASP B N 1
ATOM 20449 C CA . ASP B 2 488 ? 154.272 107.109 159.788 1.00 58.06 474 ASP B CA 1
ATOM 20450 C C . ASP B 2 488 ? 155.318 108.026 160.398 1.00 58.06 474 ASP B C 1
ATOM 20451 O O . ASP B 2 488 ? 155.569 107.924 161.602 1.00 58.06 474 ASP B O 1
ATOM 20460 N N . LEU B 2 489 ? 155.933 108.902 159.612 1.00 52.85 475 LEU B N 1
ATOM 20461 C CA . LEU B 2 489 ? 156.938 109.830 160.102 1.00 52.85 475 LEU B CA 1
ATOM 20462 C C . LEU B 2 489 ? 156.354 111.196 160.420 1.00 52.85 475 LEU B C 1
ATOM 20463 O O . LEU B 2 489 ? 156.708 111.787 161.442 1.00 52.85 475 LEU B O 1
ATOM 20479 N N . VAL B 2 490 ? 155.435 111.703 159.594 1.00 52.51 476 VAL B N 1
ATOM 20480 C CA . VAL B 2 490 ? 154.724 112.923 159.964 1.00 52.51 476 VAL B CA 1
ATOM 20481 C C . VAL B 2 490 ? 153.811 112.642 161.143 1.00 52.51 476 VAL B C 1
ATOM 20482 O O . VAL B 2 490 ? 153.543 113.526 161.965 1.00 52.51 476 VAL B O 1
ATOM 20495 N N . LYS B 2 491 ? 153.305 111.415 161.230 1.00 53.98 477 LYS B N 1
ATOM 20496 C CA . LYS B 2 491 ? 152.583 110.970 162.413 1.00 53.98 477 LYS B CA 1
ATOM 20497 C C . LYS B 2 491 ? 153.450 111.090 163.660 1.00 53.98 477 LYS B C 1
ATOM 20498 O O . LYS B 2 491 ? 152.940 111.334 164.758 1.00 53.98 477 LYS B O 1
ATOM 20517 N N . ILE B 2 492 ? 154.765 110.918 163.505 1.00 50.98 478 ILE B N 1
ATOM 20518 C CA . ILE B 2 492 ? 155.692 111.111 164.614 1.00 50.98 478 ILE B CA 1
ATOM 20519 C C . ILE B 2 492 ? 156.060 112.580 164.749 1.00 50.98 478 ILE B C 1
ATOM 20520 O O . ILE B 2 492 ? 156.188 113.097 165.863 1.00 50.98 478 ILE B O 1
ATOM 20536 N N . ARG B 2 493 ? 156.237 113.277 163.628 1.00 51.14 479 ARG B N 1
ATOM 20537 C CA . ARG B 2 493 ? 156.691 114.657 163.708 1.00 51.14 479 ARG B CA 1
ATOM 20538 C C . ARG B 2 493 ? 155.599 115.572 164.237 1.00 51.14 479 ARG B C 1
ATOM 20539 O O . ARG B 2 493 ? 155.879 116.495 165.008 1.00 51.14 479 ARG B O 1
ATOM 20560 N N . ARG B 2 494 ? 154.350 115.343 163.837 1.00 52.64 480 ARG B N 1
ATOM 20561 C CA . ARG B 2 494 ? 153.291 116.265 164.225 1.00 52.64 480 ARG B CA 1
ATOM 20562 C C . ARG B 2 494 ? 152.967 116.138 165.705 1.00 52.64 480 ARG B C 1
ATOM 20563 O O . ARG B 2 494 ? 152.556 117.114 166.341 1.00 52.64 480 ARG B O 1
ATOM 20584 N N . ILE B 2 495 ? 153.137 114.946 166.274 1.00 51.83 481 ILE B N 1
ATOM 20585 C CA . ILE B 2 495 ? 152.961 114.790 167.713 1.00 51.83 481 ILE B CA 1
ATOM 20586 C C . ILE B 2 495 ? 153.992 115.614 168.467 1.00 51.83 481 ILE B C 1
ATOM 20587 O O . ILE B 2 495 ? 153.669 116.283 169.454 1.00 51.83 481 ILE B O 1
ATOM 20603 N N . VAL B 2 496 ? 155.248 115.566 168.033 1.00 49.07 482 VAL B N 1
ATOM 20604 C CA . VAL B 2 496 ? 156.304 116.246 168.766 1.00 49.07 482 VAL B CA 1
ATOM 20605 C C . VAL B 2 496 ? 156.160 117.754 168.631 1.00 49.07 482 VAL B C 1
ATOM 20606 O O . VAL B 2 496 ? 156.463 118.503 169.564 1.00 49.07 482 VAL B O 1
ATOM 20619 N N . LYS B 2 497 ? 155.690 118.226 167.478 1.00 50.27 483 LYS B N 1
ATOM 20620 C CA . LYS B 2 497 ? 155.416 119.647 167.321 1.00 50.27 483 LYS B CA 1
ATOM 20621 C C . LYS B 2 497 ? 154.296 120.090 168.251 1.00 50.27 483 LYS B C 1
ATOM 20622 O O . LYS B 2 497 ? 154.319 121.204 168.785 1.00 50.27 483 LYS B O 1
ATOM 20641 N N . TYR B 2 498 ? 153.303 119.229 168.455 1.00 55.23 484 TYR B N 1
ATOM 20642 C CA . TYR B 2 498 ? 152.203 119.575 169.345 1.00 55.23 484 TYR B CA 1
ATOM 20643 C C . TYR B 2 498 ? 152.650 119.561 170.798 1.00 55.23 484 TYR B C 1
ATOM 20644 O O . TYR B 2 498 ? 152.287 120.446 171.579 1.00 55.23 484 TYR B O 1
ATOM 20662 N N . GLU B 2 499 ? 153.447 118.567 171.180 1.00 55.86 485 GLU B N 1
ATOM 20663 C CA . GLU B 2 499 ? 153.819 118.442 172.579 1.00 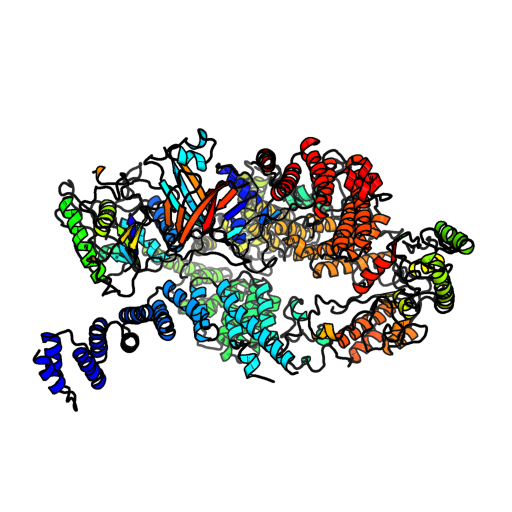55.86 485 GLU B CA 1
ATOM 20664 C C . GLU B 2 499 ? 154.818 119.508 172.996 1.00 55.86 485 GLU B C 1
ATOM 20665 O O . GLU B 2 499 ? 154.726 120.035 174.107 1.00 55.86 485 GLU B O 1
ATOM 20677 N N . LEU B 2 500 ? 155.768 119.851 172.127 1.00 52.48 486 LEU B N 1
ATOM 20678 C CA . LEU B 2 500 ? 156.725 120.893 172.477 1.00 52.48 486 LEU B CA 1
ATOM 20679 C C . LEU B 2 500 ? 156.061 122.256 172.550 1.00 52.48 486 LEU B C 1
ATOM 20680 O O . LEU B 2 500 ? 156.355 123.039 173.457 1.00 52.48 486 LEU B O 1
ATOM 20696 N N . GLY B 2 501 ? 155.166 122.559 171.611 1.00 55.51 487 GLY B N 1
ATOM 20697 C CA . GLY B 2 501 ? 154.467 123.832 171.653 1.00 55.51 487 GLY B CA 1
ATOM 20698 C C . GLY B 2 501 ? 153.639 123.995 172.911 1.00 55.51 487 GLY B C 1
ATOM 20699 O O . GLY B 2 501 ? 153.418 125.110 173.386 1.00 55.51 487 GLY B O 1
ATOM 20703 N N . CYS B 2 502 ? 153.167 122.881 173.466 1.00 57.89 488 CYS B N 1
ATOM 20704 C CA . CYS B 2 502 ? 152.384 122.939 174.692 1.00 57.89 488 CYS B CA 1
ATOM 20705 C C . CYS B 2 502 ? 153.274 123.171 175.904 1.00 57.89 488 CYS B C 1
ATOM 20706 O O . CYS B 2 502 ? 153.006 124.060 176.719 1.00 57.89 488 CYS B O 1
ATOM 20714 N N . MET B 2 503 ? 154.349 122.392 176.040 1.00 58.95 489 MET B N 1
ATOM 20715 C CA . MET B 2 503 ? 155.176 122.509 177.236 1.00 58.95 489 MET B CA 1
ATOM 20716 C C . MET B 2 503 ? 156.051 123.756 177.206 1.00 58.95 489 MET B C 1
ATOM 20717 O O . MET B 2 503 ? 156.638 124.117 178.231 1.00 58.95 489 MET B O 1
ATOM 20731 N N . VAL B 2 504 ? 156.161 124.420 176.057 1.00 58.20 490 VAL B N 1
ATOM 20732 C CA . VAL B 2 504 ? 156.730 125.762 176.046 1.00 58.20 490 VAL B CA 1
ATOM 20733 C C . VAL B 2 504 ? 155.810 126.725 176.781 1.00 58.20 490 VAL B C 1
ATOM 20734 O O . VAL B 2 504 ? 156.261 127.545 177.588 1.00 58.20 490 VAL B O 1
ATOM 20747 N N . GLN B 2 505 ? 154.520 126.645 176.513 1.00 58.38 491 GLN B N 1
ATOM 20748 C CA . GLN B 2 505 ? 153.519 127.421 177.221 1.00 58.38 491 GLN B CA 1
ATOM 20749 C C . GLN B 2 505 ? 153.270 126.912 178.638 1.00 58.38 491 GLN B C 1
ATOM 20750 O O . GLN B 2 505 ? 152.514 127.552 179.372 1.00 58.38 491 GLN B O 1
ATOM 20764 N N . GLY B 2 506 ? 153.873 125.794 179.038 1.00 59.38 492 GLY B N 1
ATOM 20765 C CA . GLY B 2 506 ? 153.703 125.266 180.376 1.00 59.38 492 GLY B CA 1
ATOM 20766 C C . GLY B 2 506 ? 152.442 124.469 180.594 1.00 59.38 492 GLY B C 1
ATOM 20767 O O . GLY B 2 506 ? 151.940 124.424 181.718 1.00 59.38 492 GLY B O 1
ATOM 20771 N N . ASN B 2 507 ? 151.918 123.819 179.555 1.00 61.31 493 ASN B N 1
ATOM 20772 C CA . ASN B 2 507 ? 150.630 123.145 179.670 1.00 61.31 493 ASN B CA 1
ATOM 20773 C C . ASN B 2 507 ? 150.778 121.756 180.285 1.00 61.31 493 ASN B C 1
ATOM 20774 O O . ASN B 2 507 ? 150.273 121.494 181.382 1.00 61.31 493 ASN B O 1
ATOM 20785 N N . TYR B 2 508 ? 151.483 120.858 179.599 1.00 66.00 494 TYR B N 1
ATOM 20786 C CA . TYR B 2 508 ? 151.702 119.484 180.048 1.00 66.00 494 TYR B CA 1
ATOM 20787 C C . TYR B 2 508 ? 150.416 118.680 180.258 1.00 66.00 494 TYR B C 1
ATOM 20788 O O . TYR B 2 508 ? 150.446 117.650 180.940 1.00 66.00 494 TYR B O 1
ATOM 20806 N N . GLU B 2 509 ? 149.291 119.113 179.674 1.00 69.42 495 GLU B N 1
ATOM 20807 C CA . GLU B 2 509 ? 148.010 118.443 179.908 1.00 69.42 495 GLU B CA 1
ATOM 20808 C C . GLU B 2 509 ? 147.654 117.485 178.772 1.00 69.42 495 GLU B C 1
ATOM 20809 O O . GLU B 2 509 ? 147.268 116.336 179.017 1.00 69.42 495 GLU B O 1
ATOM 20821 N N . TYR B 2 510 ? 147.784 117.937 177.526 1.00 64.97 496 TYR B N 1
ATOM 20822 C CA . TYR B 2 510 ? 147.646 117.081 176.349 1.00 64.97 496 TYR B CA 1
ATOM 20823 C C . TYR B 2 510 ? 146.283 116.429 176.168 1.00 64.97 496 TYR B C 1
ATOM 20824 O O . TYR B 2 510 ? 146.108 115.252 176.492 1.00 64.97 496 TYR B O 1
ATOM 20842 N N . ASN B 2 511 ? 145.308 117.222 175.724 1.00 67.00 497 ASN B N 1
ATOM 20843 C CA . ASN B 2 511 ? 144.069 116.733 175.124 1.00 67.00 497 ASN B CA 1
ATOM 20844 C C . ASN B 2 511 ? 144.286 115.456 174.321 1.00 67.00 497 ASN B C 1
ATOM 20845 O O . ASN B 2 511 ? 145.190 115.390 173.485 1.00 67.00 497 ASN B O 1
ATOM 20856 N N . LYS B 2 512 ? 143.462 114.437 174.575 1.00 70.91 498 LYS B N 1
ATOM 20857 C CA . LYS B 2 512 ? 143.712 113.115 174.012 1.00 70.91 498 LYS B CA 1
ATOM 20858 C C . LYS B 2 512 ? 143.096 112.953 172.631 1.00 70.91 498 LYS B C 1
ATOM 20859 O O . LYS B 2 512 ? 143.552 112.111 171.851 1.00 70.91 498 LYS B O 1
ATOM 20878 N N . TYR B 2 513 ? 142.069 113.733 172.306 1.00 70.52 499 TYR B N 1
ATOM 20879 C CA . TYR B 2 513 ? 141.396 113.558 171.026 1.00 70.52 499 TYR B CA 1
ATOM 20880 C C . TYR B 2 513 ? 142.249 114.064 169.873 1.00 70.52 499 TYR B C 1
ATOM 20881 O O . TYR B 2 513 ? 142.277 113.447 168.803 1.00 70.52 499 TYR B O 1
ATOM 20899 N N . LYS B 2 514 ? 142.950 115.180 170.069 1.00 64.47 500 LYS B N 1
ATOM 20900 C CA . LYS B 2 514 ? 143.893 115.639 169.056 1.00 64.47 500 LYS B CA 1
ATOM 20901 C C . LYS B 2 514 ? 145.102 114.721 168.996 1.00 64.47 500 LYS B C 1
ATOM 20902 O O . LYS B 2 514 ? 145.667 114.490 167.922 1.00 64.47 500 LYS B O 1
ATOM 20921 N N . LEU B 2 515 ? 145.516 114.200 170.148 1.00 63.70 501 LEU B N 1
ATOM 20922 C CA . LEU B 2 515 ? 146.696 113.350 170.210 1.00 63.70 501 LEU B CA 1
ATOM 20923 C C . LEU B 2 515 ? 146.375 111.929 169.761 1.00 63.70 501 LEU B C 1
ATOM 20924 O O . LEU B 2 515 ? 147.284 111.136 169.494 1.00 63.70 501 LEU B O 1
ATOM 20940 N N . LYS B 2 516 ? 145.084 111.587 169.683 1.00 67.88 502 LYS B N 1
ATOM 20941 C CA . LYS B 2 516 ? 144.668 110.274 169.198 1.00 67.88 502 LYS B CA 1
ATOM 20942 C C . LYS B 2 516 ? 144.396 110.304 167.699 1.00 67.88 502 LYS B C 1
ATOM 20943 O O . LYS B 2 516 ? 144.542 109.288 167.011 1.00 67.88 502 LYS B O 1
ATOM 20962 N N . TYR B 2 517 ? 143.971 111.458 167.180 1.00 65.28 503 TYR B N 1
ATOM 20963 C CA . TYR B 2 517 ? 143.697 111.589 165.753 1.00 65.28 503 TYR B CA 1
ATOM 20964 C C . TYR B 2 517 ? 144.946 111.339 164.924 1.00 65.28 503 TYR B C 1
ATOM 20965 O O . TYR B 2 517 ? 144.877 110.784 163.822 1.00 65.28 503 TYR B O 1
ATOM 20983 N N . PHE B 2 518 ? 146.101 111.756 165.439 1.00 62.32 504 PHE B N 1
ATOM 20984 C CA . PHE B 2 518 ? 147.354 111.563 164.722 1.00 62.32 504 PHE B CA 1
ATOM 20985 C C . PHE B 2 518 ? 147.663 110.085 164.554 1.00 62.32 504 PHE B C 1
ATOM 20986 O O . PHE B 2 518 ? 147.968 109.630 163.447 1.00 62.32 504 PHE B O 1
ATOM 21003 N N . LYS B 2 519 ? 147.563 109.318 165.638 1.00 63.06 505 LYS B N 1
ATOM 21004 C CA . LYS B 2 519 ? 147.898 107.899 165.595 1.00 63.06 505 LYS B CA 1
ATOM 21005 C C . LYS B 2 519 ? 147.023 107.140 164.606 1.00 63.06 505 LYS B C 1
ATOM 21006 O O . LYS B 2 519 ? 147.485 106.186 163.969 1.00 63.06 505 LYS B O 1
ATOM 21025 N N . THR B 2 520 ? 145.761 107.545 164.462 1.00 66.37 506 THR B N 1
ATOM 21026 C CA . THR B 2 520 ? 144.842 106.937 163.505 1.00 66.37 506 THR B CA 1
ATOM 21027 C C . THR B 2 520 ? 144.710 107.737 162.218 1.00 66.37 506 THR B C 1
ATOM 21028 O O . THR B 2 520 ? 143.764 107.507 161.459 1.00 66.37 506 THR B O 1
ATOM 21039 N N . MET B 2 521 ? 145.623 108.667 161.961 1.00 68.93 507 MET B N 1
ATOM 21040 C CA . MET B 2 521 ? 145.578 109.464 160.747 1.00 68.93 507 MET B CA 1
ATOM 21041 C C . MET B 2 521 ? 145.953 108.609 159.543 1.00 68.93 507 MET B C 1
ATOM 21042 O O . MET B 2 521 ? 146.634 107.588 159.669 1.00 68.93 507 MET B O 1
ATOM 21056 N N . LEU B 2 522 ? 145.489 109.033 158.363 1.00 74.85 508 LEU B N 1
ATOM 21057 C CA . LEU B 2 522 ? 145.807 108.370 157.106 1.00 74.85 508 LEU B CA 1
ATOM 21058 C C . LEU B 2 522 ? 146.382 109.306 156.055 1.00 74.85 508 LEU B C 1
ATOM 21059 O O . LEU B 2 522 ? 147.258 108.882 155.296 1.00 74.85 508 LEU B O 1
ATOM 21075 N N . PHE B 2 523 ? 145.912 110.548 155.991 1.00 71.23 509 PHE B N 1
ATOM 21076 C CA . PHE B 2 523 ? 146.531 111.584 155.168 1.00 71.23 509 PHE B CA 1
ATOM 21077 C C . PHE B 2 523 ? 146.564 111.213 153.689 1.00 71.23 509 PHE B C 1
ATOM 21078 O O . PHE B 2 523 ? 145.527 111.177 153.027 1.00 71.23 509 PHE B O 1
ATOM 21095 N N . GLY B 2 580 ? 152.690 128.172 162.319 1.00 67.63 566 GLY B N 1
ATOM 21096 C CA . GLY B 2 580 ? 153.037 127.133 163.270 1.00 67.63 566 GLY B CA 1
ATOM 21097 C C . GLY B 2 580 ? 154.087 127.574 164.268 1.00 67.63 566 GLY B C 1
ATOM 21098 O O . GLY B 2 580 ? 155.075 128.211 163.908 1.00 67.63 566 GLY B O 1
ATOM 21102 N N . ALA B 2 581 ? 153.870 127.223 165.535 1.00 66.20 567 ALA B N 1
ATOM 21103 C CA . ALA B 2 581 ? 154.790 127.640 166.588 1.00 66.20 567 ALA B CA 1
ATOM 21104 C C . ALA B 2 581 ? 156.109 126.885 166.506 1.00 66.20 567 ALA B C 1
ATOM 21105 O O . ALA B 2 581 ? 157.180 127.501 166.470 1.00 66.20 567 ALA B O 1
ATOM 21112 N N . ILE B 2 582 ? 156.052 125.558 166.483 1.00 58.80 568 ILE B N 1
ATOM 21113 C CA . ILE B 2 582 ? 157.227 124.708 166.366 1.00 58.80 568 ILE B CA 1
ATOM 21114 C C . ILE B 2 582 ? 157.441 124.408 164.892 1.00 58.80 568 ILE B C 1
ATOM 21115 O O . ILE B 2 582 ? 156.480 124.177 164.150 1.00 58.80 568 ILE B O 1
ATOM 21131 N N . THR B 2 583 ? 158.702 124.400 164.473 1.00 61.22 569 THR B N 1
ATOM 21132 C CA . THR B 2 583 ? 159.060 124.186 163.081 1.00 61.22 569 THR B CA 1
ATOM 21133 C C . THR B 2 583 ? 160.278 123.277 163.014 1.00 61.22 569 THR B C 1
ATOM 21134 O O . THR B 2 583 ? 161.115 123.252 163.917 1.00 61.22 569 THR B O 1
ATOM 21145 N N . GLU B 2 584 ? 160.364 122.527 161.921 1.00 62.90 570 GLU B N 1
ATOM 21146 C CA . GLU B 2 584 ? 161.276 121.399 161.801 1.00 62.90 570 GLU B CA 1
ATOM 21147 C C . GLU B 2 584 ? 162.597 121.742 161.123 1.00 62.90 570 GLU B C 1
ATOM 21148 O O . GLU B 2 584 ? 163.384 120.830 160.847 1.00 62.90 570 GLU B O 1
ATOM 21160 N N . GLU B 2 585 ? 162.851 123.012 160.830 1.00 61.89 571 GLU B N 1
ATOM 21161 C CA . GLU B 2 585 ? 164.166 123.418 160.366 1.00 61.89 571 GLU B CA 1
ATOM 21162 C C . GLU B 2 585 ? 165.220 123.074 161.417 1.00 61.89 571 GLU B C 1
ATOM 21163 O O . GLU B 2 585 ? 164.881 122.849 162.584 1.00 61.89 571 GLU B O 1
ATOM 21175 N N . PRO B 2 586 ? 166.499 123.038 161.053 1.00 60.41 572 PRO B N 1
ATOM 21176 C CA . PRO B 2 586 ? 167.537 122.904 162.075 1.00 60.41 572 PRO B CA 1
ATOM 21177 C C . PRO B 2 586 ? 167.597 124.136 162.961 1.00 60.41 572 PRO B C 1
ATOM 21178 O O . PRO B 2 586 ? 167.609 125.270 162.481 1.00 60.41 572 PRO B O 1
ATOM 21189 N N . ASP B 2 587 ? 167.651 123.903 164.266 1.00 64.80 573 ASP B N 1
ATOM 21190 C CA . ASP B 2 587 ? 167.738 124.992 165.221 1.00 64.80 573 ASP B CA 1
ATOM 21191 C C . ASP B 2 587 ? 169.089 125.688 165.094 1.00 64.80 573 ASP B C 1
ATOM 21192 O O . ASP B 2 587 ? 170.077 125.095 164.656 1.00 64.80 573 ASP B O 1
ATOM 21201 N N . ASP B 2 588 ? 169.122 126.970 165.463 1.00 64.85 574 ASP B N 1
ATOM 21202 C CA . ASP B 2 588 ? 170.365 127.730 165.363 1.00 64.85 574 ASP B CA 1
ATOM 21203 C C . ASP B 2 588 ? 171.444 127.167 166.276 1.00 64.85 574 ASP B C 1
ATOM 21204 O O . ASP B 2 588 ? 172.636 127.325 165.994 1.00 64.85 574 ASP B O 1
ATOM 21213 N N . ALA B 2 589 ? 171.054 126.517 167.371 1.00 63.52 575 ALA B N 1
ATOM 21214 C CA . ALA B 2 589 ? 172.033 125.847 168.218 1.00 63.52 575 ALA B CA 1
ATOM 21215 C C . ALA B 2 589 ? 172.730 124.716 167.479 1.00 63.52 575 ALA B C 1
ATOM 21216 O O . ALA B 2 589 ? 173.879 124.386 167.793 1.00 63.52 575 ALA B O 1
ATOM 21223 N N . ALA B 2 590 ? 172.057 124.110 166.502 1.00 60.82 576 ALA B N 1
ATOM 21224 C CA . ALA B 2 590 ? 172.642 123.041 165.706 1.00 60.82 576 ALA B CA 1
ATOM 21225 C C . ALA B 2 590 ? 173.556 123.572 164.617 1.00 60.82 576 ALA B C 1
ATOM 21226 O O . ALA B 2 590 ? 174.691 123.104 164.483 1.00 60.82 576 ALA B O 1
ATOM 21233 N N . LEU B 2 591 ? 173.070 124.536 163.834 1.00 59.35 577 LEU B N 1
ATOM 21234 C CA . LEU B 2 591 ? 173.864 125.117 162.757 1.00 59.35 577 LEU B CA 1
ATOM 21235 C C . LEU B 2 591 ? 175.172 125.691 163.283 1.00 59.35 577 LEU B C 1
ATOM 21236 O O . LEU B 2 591 ? 176.225 125.548 162.653 1.00 59.35 577 LEU B O 1
ATOM 21252 N N . GLU B 2 592 ? 175.127 126.342 164.442 1.00 63.65 578 GLU B N 1
ATOM 21253 C CA . GLU B 2 592 ? 176.344 126.845 165.057 1.00 63.65 578 GLU B CA 1
ATOM 21254 C C . GLU B 2 592 ? 177.294 125.735 165.471 1.00 63.65 578 GLU B C 1
ATOM 21255 O O . GLU B 2 592 ? 178.498 125.987 165.575 1.00 63.65 578 GLU B O 1
ATOM 21267 N N . ASN B 2 593 ? 176.790 124.524 165.705 1.00 60.97 579 ASN B N 1
ATOM 21268 C CA . ASN B 2 593 ? 177.631 123.381 166.026 1.00 60.97 579 ASN B CA 1
ATOM 21269 C C . ASN B 2 593 ? 178.050 122.587 164.801 1.00 60.97 579 ASN B C 1
ATOM 21270 O O . ASN B 2 593 ? 179.031 121.840 164.875 1.00 60.97 579 ASN B O 1
ATOM 21281 N N . GLU B 2 594 ? 177.334 122.720 163.687 1.00 62.13 580 GLU B N 1
ATOM 21282 C CA . GLU B 2 594 ? 177.776 122.090 162.450 1.00 62.13 580 GLU B CA 1
ATOM 21283 C C . GLU B 2 594 ? 179.002 122.793 161.887 1.00 62.13 580 GLU B C 1
ATOM 21284 O O . GLU B 2 594 ? 179.943 122.137 161.429 1.00 62.13 580 GLU B O 1
ATOM 21296 N N . GLU B 2 595 ? 179.012 124.128 161.913 1.00 63.34 581 GLU B N 1
ATOM 21297 C CA . GLU B 2 595 ? 180.153 124.861 161.382 1.00 63.34 581 GLU B CA 1
ATOM 21298 C C . GLU B 2 595 ? 181.406 124.590 162.203 1.00 63.34 581 GLU B C 1
ATOM 21299 O O . GLU B 2 595 ? 182.498 124.426 161.650 1.00 63.34 581 GLU B O 1
ATOM 21311 N N . MET B 2 596 ? 181.265 124.513 163.528 1.00 67.97 582 MET B N 1
ATOM 21312 C CA . MET B 2 596 ? 182.415 124.193 164.366 1.00 67.97 582 MET B CA 1
ATOM 21313 C C . MET B 2 596 ? 182.904 122.770 164.140 1.00 67.97 582 MET B C 1
ATOM 21314 O O . MET B 2 596 ? 184.027 122.436 164.534 1.00 67.97 582 MET B O 1
ATOM 21328 N N . ASP B 2 597 ? 182.082 121.920 163.519 1.00 64.07 583 ASP B N 1
ATOM 21329 C CA . ASP B 2 597 ? 182.500 120.566 163.182 1.00 64.07 583 ASP B CA 1
ATOM 21330 C C . ASP B 2 597 ? 183.062 120.477 161.771 1.00 64.07 583 ASP B C 1
ATOM 21331 O O . ASP B 2 597 ? 183.978 119.685 161.525 1.00 64.07 583 ASP B O 1
ATOM 21340 N N . THR B 2 598 ? 182.530 121.264 160.838 1.00 66.93 584 THR B N 1
ATOM 21341 C CA . THR B 2 598 ? 183.042 121.277 159.474 1.00 66.93 584 THR B CA 1
ATOM 21342 C C . THR B 2 598 ? 184.294 122.125 159.323 1.00 66.93 584 THR B C 1
ATOM 21343 O O . THR B 2 598 ? 185.034 121.944 158.350 1.00 66.93 584 THR B O 1
ATOM 21354 N N . ASP B 2 599 ? 184.532 123.061 160.240 1.00 69.20 585 ASP B N 1
ATOM 21355 C CA . ASP B 2 599 ? 185.776 123.817 160.233 1.00 69.20 585 ASP B CA 1
ATOM 21356 C C . ASP B 2 599 ? 186.964 122.872 160.314 1.00 69.20 585 ASP B C 1
ATOM 21357 O O . ASP B 2 599 ? 187.078 122.073 161.246 1.00 69.20 585 ASP B O 1
ATOM 21366 N N . GLN B 2 600 ? 187.851 122.971 159.328 1.00 69.65 586 GLN B N 1
ATOM 21367 C CA . GLN B 2 600 ? 189.005 122.091 159.237 1.00 69.65 586 GLN B CA 1
ATOM 21368 C C . GLN B 2 600 ? 190.150 122.505 160.153 1.00 69.65 586 GLN B C 1
ATOM 21369 O O . GLN B 2 600 ? 191.232 121.924 160.046 1.00 69.65 586 GLN B O 1
ATOM 21383 N N . ASN B 2 601 ? 189.951 123.482 161.036 1.00 69.36 587 ASN B N 1
ATOM 21384 C CA . ASN B 2 601 ? 191.001 124.007 161.900 1.00 69.36 587 ASN B CA 1
ATOM 21385 C C . ASN B 2 601 ? 190.545 123.944 163.350 1.00 69.36 587 ASN B C 1
ATOM 21386 O O . ASN B 2 601 ? 189.361 124.144 163.640 1.00 69.36 587 ASN B O 1
ATOM 21397 N N . LEU B 2 602 ? 191.482 123.666 164.253 1.00 68.37 588 LEU B N 1
ATOM 21398 C CA . LEU B 2 602 ? 191.193 123.520 165.672 1.00 68.37 588 LEU B CA 1
ATOM 21399 C C . LEU B 2 602 ? 192.392 123.956 166.502 1.00 68.37 588 LEU B C 1
ATOM 21400 O O . LEU B 2 602 ? 193.539 123.850 166.058 1.00 68.37 588 LEU B O 1
ATOM 21416 N N . LYS B 2 603 ? 192.116 124.440 167.710 1.00 70.17 589 LYS B N 1
ATOM 21417 C CA . LYS B 2 603 ? 193.171 124.801 168.645 1.00 70.17 589 LYS B CA 1
ATOM 21418 C C . LYS B 2 603 ? 193.701 123.568 169.356 1.00 70.17 589 LYS B C 1
ATOM 21419 O O . LYS B 2 603 ? 192.927 122.703 169.775 1.00 70.17 589 LYS B O 1
ATOM 21438 N N . VAL B 2 604 ? 195.020 123.487 169.487 1.00 73.92 590 VAL B N 1
ATOM 21439 C CA . VAL B 2 604 ? 195.657 122.389 170.208 1.00 73.92 590 VAL B CA 1
ATOM 21440 C C . VAL B 2 604 ? 195.664 122.570 171.727 1.00 73.92 590 VAL B C 1
ATOM 21441 O O . VAL B 2 604 ? 195.526 121.559 172.429 1.00 73.92 590 VAL B O 1
ATOM 21454 N N . PRO B 2 605 ? 195.838 123.767 172.310 1.00 75.74 591 PRO B N 1
ATOM 21455 C CA . PRO B 2 605 ? 195.925 123.816 173.774 1.00 75.74 591 PRO B CA 1
ATOM 21456 C C . PRO B 2 605 ? 194.583 123.484 174.409 1.00 75.74 591 PRO B C 1
ATOM 21457 O O . PRO B 2 605 ? 193.523 123.868 173.910 1.00 75.74 591 PRO B O 1
ATOM 21468 N N . ALA B 2 606 ? 194.644 122.748 175.512 1.00 76.91 592 ALA B N 1
ATOM 21469 C CA . ALA B 2 606 ? 193.449 122.313 176.220 1.00 76.91 592 ALA B CA 1
ATOM 21470 C C . ALA B 2 606 ? 192.658 123.506 176.745 1.00 76.91 592 ALA B C 1
ATOM 21471 O O . ALA B 2 606 ? 191.831 124.075 176.032 1.00 76.91 592 ALA B O 1
ATOM 21478 N N . UNK B 2 664 ? 199.768 149.349 152.479 1.00 84.04 1006 UNK B N 1
ATOM 21479 C CA . UNK B 2 664 ? 199.741 148.070 153.176 1.00 84.04 1006 UNK B CA 1
ATOM 21480 C C . UNK B 2 664 ? 199.177 146.974 152.281 1.00 84.04 1006 UNK B C 1
ATOM 21481 O O . UNK B 2 664 ? 198.432 146.109 152.742 1.00 84.04 1006 UNK B O 1
ATOM 21485 N N . UNK B 2 665 ? 199.534 147.015 151.003 1.00 85.18 1007 UNK B N 1
ATOM 21486 C CA . UNK B 2 665 ? 199.076 146.018 150.044 1.00 85.18 1007 UNK B CA 1
ATOM 21487 C C . UNK B 2 665 ? 199.935 144.763 150.141 1.00 85.18 1007 UNK B C 1
ATOM 21488 O O . UNK B 2 665 ? 199.445 143.653 149.931 1.00 85.18 1007 UNK B O 1
ATOM 21492 N N . UNK B 2 666 ? 201.214 144.946 150.458 1.00 89.47 1008 UNK B N 1
ATOM 21493 C CA . UNK B 2 666 ? 202.141 143.830 150.616 1.00 89.47 1008 UNK B CA 1
ATOM 21494 C C . UNK B 2 666 ? 202.112 143.302 152.045 1.00 89.47 1008 UNK B C 1
ATOM 21495 O O . UNK B 2 666 ? 202.177 142.092 152.267 1.00 89.47 1008 UNK B O 1
ATOM 21499 N N . UNK B 2 667 ? 202.018 144.213 153.009 1.00 88.86 1009 UNK B N 1
ATOM 21500 C CA . UNK B 2 667 ? 201.979 143.842 154.419 1.00 88.86 1009 UNK B CA 1
ATOM 21501 C C . UNK B 2 667 ? 200.738 143.010 154.715 1.00 88.86 1009 UNK B C 1
ATOM 21502 O O . UNK B 2 667 ? 200.805 142.007 155.426 1.00 88.86 1009 UNK B O 1
ATOM 21506 N N . UNK B 2 668 ? 199.606 143.433 154.164 1.00 87.68 1010 UNK B N 1
ATOM 21507 C CA . UNK B 2 668 ? 198.361 142.693 154.311 1.00 87.68 1010 UNK B CA 1
ATOM 21508 C C . UNK B 2 668 ? 198.422 141.372 153.546 1.00 87.68 1010 UNK B C 1
ATOM 21509 O O . UNK B 2 668 ? 197.744 140.412 153.909 1.00 87.68 1010 UNK B O 1
ATOM 21513 N N . UNK B 2 669 ? 199.232 141.327 152.493 1.00 88.27 1011 UNK B N 1
ATOM 21514 C CA . UNK B 2 669 ? 199.409 140.105 151.718 1.00 88.27 1011 UNK B CA 1
ATOM 21515 C C . UNK B 2 669 ? 200.293 139.115 152.468 1.00 88.27 1011 UNK B C 1
ATOM 21516 O O . UNK B 2 669 ? 200.103 137.903 152.364 1.00 88.27 1011 UNK B O 1
ATOM 21520 N N . UNK B 2 670 ? 201.258 139.638 153.218 1.00 89.56 1012 UNK B N 1
ATOM 21521 C CA . UNK B 2 670 ? 202.168 138.804 153.998 1.00 89.56 1012 UNK B CA 1
ATOM 21522 C C . UNK B 2 670 ? 201.566 138.435 155.350 1.00 89.56 1012 UNK B C 1
ATOM 21523 O O . UNK B 2 670 ? 201.853 137.365 155.886 1.00 89.56 1012 UNK B O 1
ATOM 21527 N N . UNK B 2 671 ? 200.741 139.322 155.898 1.00 87.49 1013 UNK B N 1
ATOM 21528 C CA . UNK B 2 671 ? 200.113 139.091 157.194 1.00 87.49 1013 UNK B CA 1
ATOM 21529 C C . UNK B 2 671 ? 199.215 137.858 157.162 1.00 87.49 1013 UNK B C 1
ATOM 21530 O O . UNK B 2 671 ? 199.203 137.069 158.107 1.00 87.49 1013 UNK B O 1
ATOM 21534 N N . UNK B 2 672 ? 198.466 137.698 156.077 1.00 86.27 1014 UNK B N 1
ATOM 21535 C CA . UNK B 2 672 ? 197.589 136.546 155.918 1.00 86.27 1014 UNK B CA 1
ATOM 21536 C C . UNK B 2 672 ? 198.406 135.261 155.853 1.00 86.27 1014 UNK B C 1
ATOM 21537 O O . UNK B 2 672 ? 198.230 134.360 156.675 1.00 86.27 1014 UNK B O 1
ATOM 21541 N N . UNK B 2 673 ? 199.297 135.185 154.869 1.00 90.85 1015 UNK B N 1
ATOM 21542 C CA . UNK B 2 673 ? 200.165 134.026 154.689 1.00 90.85 1015 UNK B CA 1
ATOM 21543 C C . UNK B 2 673 ? 199.373 132.739 154.455 1.00 90.85 1015 UNK B C 1
ATOM 21544 O O . UNK B 2 673 ? 199.842 131.651 154.794 1.00 90.85 1015 UNK B O 1
ATOM 21548 N N . UNK B 2 674 ? 198.182 132.863 153.876 1.00 92.06 1016 UNK B N 1
ATOM 21549 C CA . UNK B 2 674 ? 197.338 131.705 153.604 1.00 92.06 1016 UNK B CA 1
ATOM 21550 C C . UNK B 2 674 ? 197.858 130.939 152.394 1.00 92.06 1016 UNK B C 1
ATOM 21551 O O . UNK B 2 674 ? 198.568 131.489 151.552 1.00 92.06 1016 UNK B O 1
ATOM 21555 N N . UNK B 2 675 ? 197.504 129.662 152.315 1.00 93.21 1017 UNK B N 1
ATOM 21556 C CA . UNK B 2 675 ? 197.907 128.828 151.190 1.00 93.21 1017 UNK B CA 1
ATOM 21557 C C . UNK B 2 675 ? 197.108 129.134 149.921 1.00 93.21 1017 UNK B C 1
ATOM 21558 O O . UNK B 2 675 ? 197.526 128.742 148.830 1.00 93.21 1017 UNK B O 1
ATOM 21562 N N . UNK B 2 676 ? 195.974 129.820 150.067 1.00 90.46 1018 UNK B N 1
ATOM 21563 C CA . UNK B 2 676 ? 195.119 130.176 148.940 1.00 90.46 1018 UNK B CA 1
ATOM 21564 C C . UNK B 2 676 ? 194.812 131.670 148.953 1.00 90.46 1018 UNK B C 1
ATOM 21565 O O . UNK B 2 676 ? 194.926 132.341 147.926 1.00 90.46 1018 UNK B O 1
ATOM 21569 N N . UNK B 2 677 ? 194.424 132.182 150.118 1.00 86.87 1019 UNK B N 1
ATOM 21570 C CA . UNK B 2 677 ? 194.085 133.594 150.277 1.00 86.87 1019 UNK B CA 1
ATOM 21571 C C . UNK B 2 677 ? 195.270 134.494 149.951 1.00 86.87 1019 UNK B C 1
ATOM 21572 O O . UNK B 2 677 ? 195.091 135.591 149.422 1.00 86.87 1019 UNK B O 1
ATOM 21576 N N . UNK B 2 678 ? 196.472 134.029 150.272 1.00 87.18 1020 UNK B N 1
ATOM 21577 C CA . UNK B 2 678 ? 197.693 134.778 149.991 1.00 87.18 1020 UNK B CA 1
ATOM 21578 C C . UNK B 2 678 ? 198.215 134.504 148.583 1.00 87.18 1020 UNK B C 1
ATOM 21579 O O . UNK B 2 678 ? 198.996 135.294 148.052 1.00 87.18 1020 UNK B O 1
ATOM 21583 N N . UNK B 2 679 ? 197.792 133.396 147.983 1.00 85.07 1021 UNK B N 1
ATOM 21584 C CA . UNK B 2 679 ? 198.225 133.050 146.637 1.00 85.07 1021 UNK B CA 1
ATOM 21585 C C . UNK B 2 679 ? 197.598 133.988 145.616 1.00 85.07 1021 UNK B C 1
ATOM 21586 O O . UNK B 2 679 ? 198.301 134.718 144.917 1.00 85.07 1021 UNK B O 1
ATOM 21590 N N . UNK B 2 680 ? 196.272 133.963 145.537 1.00 81.48 1022 UNK B N 1
ATOM 21591 C CA . UNK B 2 680 ? 195.540 134.792 144.589 1.00 81.48 1022 UNK B CA 1
ATOM 21592 C C . UNK B 2 680 ? 195.734 136.279 144.871 1.00 81.48 1022 UNK B C 1
ATOM 21593 O O . UNK B 2 680 ? 195.750 137.094 143.949 1.00 81.48 1022 UNK B O 1
ATOM 21597 N N . UNK B 2 681 ? 195.882 136.626 146.145 1.00 80.16 1023 UNK B N 1
ATOM 21598 C CA . UNK B 2 681 ? 196.086 138.013 146.548 1.00 80.16 1023 UNK B CA 1
ATOM 21599 C C . UNK B 2 681 ? 197.385 138.584 145.986 1.00 80.16 1023 UNK B C 1
ATOM 21600 O O . UNK B 2 681 ? 197.487 139.791 145.767 1.00 80.16 1023 UNK B O 1
ATOM 21604 N N . UNK B 2 682 ? 198.372 137.724 145.759 1.00 82.11 1024 UNK B N 1
ATOM 21605 C CA . UNK B 2 682 ? 199.643 138.154 145.189 1.00 82.11 1024 UNK B CA 1
ATOM 21606 C C . UNK B 2 682 ? 199.529 138.273 143.674 1.00 82.11 1024 UNK B C 1
ATOM 21607 O O . UNK B 2 682 ? 200.136 139.151 143.060 1.00 82.11 1024 UNK B O 1
ATOM 21611 N N . UNK B 2 683 ? 198.746 137.383 143.075 1.00 80.96 1025 UNK B N 1
ATOM 21612 C CA . UNK B 2 683 ? 198.542 137.383 141.633 1.00 80.96 1025 UNK B CA 1
ATOM 21613 C C . UNK B 2 683 ? 197.831 138.650 141.158 1.00 80.96 1025 UNK B C 1
ATOM 21614 O O . UNK B 2 683 ? 198.046 139.095 140.029 1.00 80.96 1025 UNK B O 1
ATOM 21618 N N . UNK B 2 684 ? 196.994 139.226 142.019 1.00 77.11 1026 UNK B N 1
ATOM 21619 C CA . UNK B 2 684 ? 196.223 140.418 141.674 1.00 77.11 1026 UNK B CA 1
ATOM 21620 C C . UNK B 2 684 ? 196.934 141.684 142.134 1.00 77.11 1026 UNK B C 1
ATOM 21621 O O . UNK B 2 684 ? 196.288 142.647 142.544 1.00 77.11 1026 UNK B O 1
ATOM 21625 N N . UNK B 2 685 ? 198.260 141.680 142.057 1.00 80.04 1027 UNK B N 1
ATOM 21626 C CA . UNK B 2 685 ? 199.060 142.822 142.484 1.00 80.04 1027 UNK B CA 1
ATOM 21627 C C . UNK B 2 685 ? 200.536 142.582 142.182 1.00 80.04 1027 UNK B C 1
ATOM 21628 O O . UNK B 2 685 ? 200.967 142.677 141.033 1.00 80.04 1027 UNK B O 1
ATOM 21632 N N . VAL C 3 3 ? 149.750 194.624 173.097 1.00 62.65 3 VAL C N 1
ATOM 21633 C CA . VAL C 3 3 ? 150.201 194.529 171.680 1.00 62.65 3 VAL C CA 1
ATOM 21634 C C . VAL C 3 3 ? 151.714 194.634 171.626 1.00 62.65 3 VAL C C 1
ATOM 21635 O O . VAL C 3 3 ? 152.271 195.723 171.743 1.00 62.65 3 VAL C O 1
ATOM 21648 N N . ASN C 3 4 ? 152.367 193.490 171.437 1.00 62.65 4 ASN C N 1
ATOM 21649 C CA . ASN C 3 4 ? 153.820 193.416 171.401 1.00 62.65 4 ASN C CA 1
ATOM 21650 C C . ASN C 3 4 ? 154.389 193.297 169.996 1.00 62.65 4 ASN C C 1
ATOM 21651 O O . ASN C 3 4 ? 155.611 193.376 169.836 1.00 62.65 4 ASN C O 1
ATOM 21662 N N . THR C 3 5 ? 153.549 193.110 168.984 1.00 62.65 5 THR C N 1
ATOM 21663 C CA . THR C 3 5 ? 154.006 192.764 167.649 1.00 62.65 5 THR C CA 1
ATOM 21664 C C . THR C 3 5 ? 153.027 193.281 166.609 1.00 62.65 5 THR C C 1
ATOM 21665 O O . THR C 3 5 ? 151.812 193.251 166.818 1.00 62.65 5 THR C O 1
ATOM 21676 N N . ILE C 3 6 ? 153.566 193.762 165.493 1.00 62.65 6 ILE C N 1
ATOM 21677 C CA . ILE C 3 6 ? 152.780 194.319 164.401 1.00 62.65 6 ILE C CA 1
ATOM 21678 C C . ILE C 3 6 ? 153.367 193.840 163.085 1.00 62.65 6 ILE C C 1
ATOM 21679 O O . ILE C 3 6 ? 154.587 193.853 162.899 1.00 62.65 6 ILE C O 1
ATOM 21695 N N . TYR C 3 7 ? 152.492 193.432 162.179 1.00 62.65 7 TYR C N 1
ATOM 21696 C CA . TYR C 3 7 ? 152.807 193.220 160.778 1.00 62.65 7 TYR C CA 1
ATOM 21697 C C . TYR C 3 7 ? 152.181 194.337 159.962 1.00 62.65 7 TYR C C 1
ATOM 21698 O O . TYR C 3 7 ? 151.106 194.834 160.302 1.00 62.65 7 TYR C O 1
ATOM 21716 N N . ILE C 3 8 ? 152.858 194.732 158.890 1.00 62.65 8 ILE C N 1
ATOM 21717 C CA . ILE C 3 8 ? 152.303 195.660 157.917 1.00 62.65 8 ILE C CA 1
ATOM 21718 C C . ILE C 3 8 ? 152.625 195.099 156.544 1.00 62.65 8 ILE C C 1
ATOM 21719 O O . ILE C 3 8 ? 153.695 194.514 156.346 1.00 62.65 8 ILE C O 1
ATOM 21735 N N . ALA C 3 9 ? 151.706 195.272 155.603 1.00 62.65 9 ALA C N 1
ATOM 21736 C CA . ALA C 3 9 ? 151.805 194.682 154.282 1.00 62.65 9 ALA C CA 1
ATOM 21737 C C . ALA C 3 9 ? 151.123 195.574 153.259 1.00 62.65 9 ALA C C 1
ATOM 21738 O O . ALA C 3 9 ? 150.154 196.269 153.575 1.00 62.65 9 ALA C O 1
ATOM 21745 N N . ARG C 3 10 ? 151.637 195.546 152.034 1.00 62.65 10 ARG C N 1
ATOM 21746 C CA . ARG C 3 10 ? 151.062 196.310 150.943 1.00 62.65 10 ARG C CA 1
ATOM 21747 C C . ARG C 3 10 ? 150.013 195.469 150.215 1.00 62.65 10 ARG C C 1
ATOM 21748 O O . ARG C 3 10 ? 149.978 194.242 150.324 1.00 62.65 10 ARG C O 1
ATOM 21769 N N . HIS C 3 11 ? 149.133 196.151 149.484 1.00 62.65 11 HIS C N 1
ATOM 21770 C CA . HIS C 3 11 ? 147.982 195.513 148.851 1.00 62.65 11 HIS C CA 1
ATOM 21771 C C . HIS C 3 11 ? 148.337 194.411 147.856 1.00 62.65 11 HIS C C 1
ATOM 21772 O O . HIS C 3 11 ? 147.865 193.281 148.009 1.00 62.65 11 HIS C O 1
ATOM 21786 N N . GLY C 3 12 ? 149.140 194.704 146.847 1.00 67.01 12 GLY C N 1
ATOM 21787 C CA . GLY C 3 12 ? 149.432 193.726 145.819 1.00 67.01 12 GLY C CA 1
ATOM 21788 C C . GLY C 3 12 ? 149.565 194.375 144.460 1.00 67.01 12 GLY C C 1
ATOM 21789 O O . GLY C 3 12 ? 149.732 195.586 144.330 1.00 67.01 12 GLY C O 1
ATOM 21793 N N . TYR C 3 13 ? 149.505 193.519 143.441 1.00 74.33 13 TYR C N 1
ATOM 21794 C CA . TYR C 3 13 ? 149.658 193.940 142.056 1.00 74.33 13 TYR C CA 1
ATOM 21795 C C . TYR C 3 13 ? 148.319 194.368 141.467 1.00 74.33 13 TYR C C 1
ATOM 21796 O O . TYR C 3 13 ? 147.438 193.533 141.243 1.00 74.33 13 TYR C O 1
ATOM 21814 N N . ARG C 3 14 ? 148.161 195.661 141.210 1.00 78.42 14 ARG C N 1
ATOM 21815 C CA . ARG C 3 14 ? 146.934 196.192 140.638 1.00 78.42 14 ARG C CA 1
ATOM 21816 C C . ARG C 3 14 ? 146.769 195.751 139.189 1.00 78.42 14 ARG C C 1
ATOM 21817 O O . ARG C 3 14 ? 147.635 195.083 138.617 1.00 78.42 14 ARG C O 1
ATOM 21838 N N . SER C 3 15 ? 145.635 196.136 138.596 1.00 83.95 15 SER C N 1
ATOM 21839 C CA . SER C 3 15 ? 145.356 195.785 137.208 1.00 83.95 15 SER C CA 1
ATOM 21840 C C . SER C 3 15 ? 145.910 196.819 136.239 1.00 83.95 15 SER C C 1
ATOM 21841 O O . SER C 3 15 ? 146.348 196.464 135.140 1.00 83.95 15 SER C O 1
ATOM 21849 N N . ASN C 3 16 ? 145.887 198.100 136.615 1.00 83.02 16 ASN C N 1
ATOM 21850 C CA . ASN C 3 16 ? 146.393 199.142 135.729 1.00 83.02 16 ASN C CA 1
ATOM 21851 C C . ASN C 3 16 ? 147.880 198.991 135.441 1.00 83.02 16 ASN C C 1
ATOM 21852 O O . ASN C 3 16 ? 148.352 199.472 134.407 1.00 83.02 16 ASN C O 1
ATOM 21863 N N . TRP C 3 17 ? 148.623 198.338 136.330 1.00 81.35 17 TRP C N 1
ATOM 21864 C CA . TRP C 3 17 ? 150.031 198.051 136.107 1.00 81.35 17 TRP C CA 1
ATOM 21865 C C . TRP C 3 17 ? 150.259 197.005 135.026 1.00 81.35 17 TRP C C 1
ATOM 21866 O O . TRP C 3 17 ? 151.411 196.778 134.644 1.00 81.35 17 TRP C O 1
ATOM 21887 N N . LEU C 3 18 ? 149.209 196.366 134.533 1.00 90.23 18 LEU C N 1
ATOM 21888 C CA . LEU C 3 18 ? 149.355 195.446 133.420 1.00 90.23 18 LEU C CA 1
ATOM 21889 C C . LEU C 3 18 ? 149.806 196.221 132.185 1.00 90.23 18 LEU C C 1
ATOM 21890 O O . LEU C 3 18 ? 149.414 197.382 132.017 1.00 90.23 18 LEU C O 1
ATOM 21906 N N . PRO C 3 19 ? 150.623 195.634 131.304 1.00 93.71 19 PRO C N 1
ATOM 21907 C CA . PRO C 3 19 ? 151.044 196.388 130.115 1.00 93.71 19 PRO C CA 1
ATOM 21908 C C . PRO C 3 19 ? 149.923 196.611 129.118 1.00 93.71 19 PRO C C 1
ATOM 21909 O O . PRO C 3 19 ? 149.898 197.657 128.458 1.00 93.71 19 PRO C O 1
ATOM 21920 N N . GLU C 3 20 ? 148.995 195.661 128.984 1.00 97.65 20 GLU C N 1
ATOM 21921 C CA . GLU C 3 20 ? 147.856 195.848 128.094 1.00 97.65 20 GLU C CA 1
ATOM 21922 C C . GLU C 3 20 ? 146.890 196.920 128.586 1.00 97.65 20 GLU C C 1
ATOM 21923 O O . GLU C 3 20 ? 146.058 197.381 127.797 1.00 97.65 20 GLU C O 1
ATOM 21935 N N . GLY C 3 21 ? 146.969 197.312 129.857 1.00 97.35 21 GLY C N 1
ATOM 21936 C CA . GLY C 3 21 ? 146.283 198.483 130.350 1.00 97.35 21 GLY C CA 1
ATOM 21937 C C . GLY C 3 21 ? 145.118 198.181 131.271 1.00 97.35 21 GLY C C 1
ATOM 21938 O O . GLY C 3 21 ? 144.759 197.023 131.507 1.00 97.35 21 GLY C O 1
ATOM 21942 N N . PRO C 3 22 ? 144.500 199.237 131.815 1.00 98.57 22 PRO C N 1
ATOM 21943 C CA . PRO C 3 22 ? 143.405 199.089 132.798 1.00 98.57 22 PRO C CA 1
ATOM 21944 C C . PRO C 3 22 ? 142.040 198.822 132.168 1.00 98.57 22 PRO C C 1
ATOM 21945 O O . PRO C 3 22 ? 141.212 199.708 131.958 1.00 98.57 22 PRO C O 1
ATOM 21956 N N . TYR C 3 23 ? 141.795 197.557 131.856 1.00 98.99 23 TYR C N 1
ATOM 21957 C CA . TYR C 3 23 ? 140.498 197.135 131.341 1.00 98.99 23 TYR C CA 1
ATOM 21958 C C . TYR C 3 23 ? 139.455 197.002 132.452 1.00 98.99 23 TYR C C 1
ATOM 21959 O O . TYR C 3 23 ? 138.309 197.421 132.243 1.00 98.99 23 TYR C O 1
ATOM 21977 N N . PRO C 3 24 ? 139.767 196.435 133.626 1.00 97.66 24 PRO C N 1
ATOM 21978 C CA . PRO C 3 24 ? 138.738 196.349 134.668 1.00 97.66 24 PRO C CA 1
ATOM 21979 C C . PRO C 3 24 ? 138.307 197.721 135.163 1.00 97.66 24 PRO C C 1
ATOM 21980 O O . PRO C 3 24 ? 139.045 198.703 135.070 1.00 97.66 24 PRO C O 1
ATOM 21991 N N . ASP C 3 25 ? 137.087 197.768 135.696 1.00 97.17 25 ASP C N 1
ATOM 21992 C CA . ASP C 3 25 ? 136.451 198.961 136.220 1.00 97.17 25 ASP C CA 1
ATOM 21993 C C . ASP C 3 25 ? 136.373 198.869 137.740 1.00 97.17 25 ASP C C 1
ATOM 21994 O O . ASP C 3 25 ? 136.346 197.757 138.274 1.00 97.17 25 ASP C O 1
ATOM 22003 N N . PRO C 3 26 ? 136.352 199.998 138.474 1.00 94.74 26 PRO C N 1
ATOM 22004 C CA . PRO C 3 26 ? 136.111 199.897 139.919 1.00 94.74 26 PRO C CA 1
ATOM 22005 C C . PRO C 3 26 ? 134.759 199.280 140.236 1.00 94.74 26 PRO C C 1
ATOM 22006 O O . PRO C 3 26 ? 133.714 199.849 139.903 1.00 94.74 26 PRO C O 1
ATOM 22017 N N . LEU C 3 27 ? 134.770 198.111 140.880 1.00 93.26 27 LEU C N 1
ATOM 22018 C CA . LEU C 3 27 ? 133.528 197.411 141.183 1.00 93.26 27 LEU C CA 1
ATOM 22019 C C . LEU C 3 27 ? 132.644 198.191 142.144 1.00 93.26 27 LEU C C 1
ATOM 22020 O O . LEU C 3 27 ? 131.419 198.037 142.101 1.00 93.26 27 LEU C O 1
ATOM 22036 N N . THR C 3 28 ? 133.232 199.018 143.005 1.00 93.54 28 THR C N 1
ATOM 22037 C CA . THR C 3 28 ? 132.465 199.823 143.944 1.00 93.54 28 THR C CA 1
ATOM 22038 C C . THR C 3 28 ? 131.955 201.123 143.338 1.00 93.54 28 THR C C 1
ATOM 22039 O O . THR C 3 28 ? 131.064 201.748 143.922 1.00 93.54 28 THR C O 1
ATOM 22050 N N . GLY C 3 29 ? 132.487 201.540 142.190 1.00 94.88 29 GLY C N 1
ATOM 22051 C CA . GLY C 3 29 ? 132.087 202.777 141.557 1.00 94.88 29 GLY C CA 1
ATOM 22052 C C . GLY C 3 29 ? 132.900 203.987 141.952 1.00 94.88 29 GLY C C 1
ATOM 22053 O O . GLY C 3 29 ? 132.808 205.019 141.277 1.00 94.88 29 GLY C O 1
ATOM 22057 N N . ILE C 3 30 ? 133.691 203.898 143.014 1.00 94.53 30 ILE C N 1
ATOM 22058 C CA . ILE C 3 30 ? 134.518 205.016 143.445 1.00 94.53 30 ILE C CA 1
ATOM 22059 C C . ILE C 3 30 ? 135.709 205.139 142.505 1.00 94.53 30 ILE C C 1
ATOM 22060 O O . ILE C 3 30 ? 136.217 204.146 141.973 1.00 94.53 30 ILE C O 1
ATOM 22076 N N . ASP C 3 31 ? 136.152 206.374 142.291 1.00 98.53 31 ASP C N 1
ATOM 22077 C CA . ASP C 3 31 ? 137.266 206.629 141.391 1.00 98.53 31 ASP C CA 1
ATOM 22078 C C . ASP C 3 31 ? 138.550 206.016 141.933 1.00 98.53 31 ASP C C 1
ATOM 22079 O O . ASP C 3 31 ? 138.844 206.103 143.128 1.00 98.53 31 ASP C O 1
ATOM 22088 N N . SER C 3 32 ? 139.307 205.379 141.040 1.00 93.76 32 SER C N 1
ATOM 22089 C CA . SER C 3 32 ? 140.619 204.821 141.352 1.00 93.76 32 SER C CA 1
ATOM 22090 C C . SER C 3 32 ? 140.559 203.722 142.409 1.00 93.76 32 SER C C 1
ATOM 22091 O O . SER C 3 32 ? 141.572 203.421 143.047 1.00 93.76 32 SER C O 1
ATOM 22099 N N . ASP C 3 33 ? 139.385 203.118 142.601 1.00 89.09 33 ASP C N 1
ATOM 22100 C CA . ASP C 3 33 ? 139.230 201.952 143.472 1.00 89.09 33 ASP C CA 1
ATOM 22101 C C . ASP C 3 33 ? 139.375 200.653 142.694 1.00 89.09 33 ASP C C 1
ATOM 22102 O O . ASP C 3 33 ? 138.494 199.791 142.727 1.00 89.09 33 ASP C O 1
ATOM 22111 N N . VAL C 3 34 ? 140.488 200.497 141.987 1.00 84.38 34 VAL C N 1
ATOM 22112 C CA . VAL C 3 34 ? 140.632 199.478 140.953 1.00 84.38 34 VAL C CA 1
ATOM 22113 C C . VAL C 3 34 ? 140.864 198.126 141.623 1.00 84.38 34 VAL C C 1
ATOM 22114 O O . VAL C 3 34 ? 141.530 198.074 142.665 1.00 84.38 34 VAL C O 1
ATOM 22127 N N . PRO C 3 35 ? 140.360 197.017 141.083 1.00 81.63 35 PRO C N 1
ATOM 22128 C CA . PRO C 3 35 ? 140.681 195.709 141.656 1.00 81.63 35 PRO C CA 1
ATOM 22129 C C . PRO C 3 35 ? 142.081 195.253 141.271 1.00 81.63 35 PRO C C 1
ATOM 22130 O O . PRO C 3 35 ? 142.813 195.923 140.544 1.00 81.63 35 PRO C O 1
ATOM 22141 N N . LEU C 3 36 ? 142.435 194.076 141.776 1.00 74.35 36 LEU C N 1
ATOM 22142 C CA . LEU C 3 36 ? 143.734 193.489 141.510 1.00 74.35 36 LEU C CA 1
ATOM 22143 C C . LEU C 3 36 ? 143.704 192.659 140.233 1.00 74.35 36 LEU C C 1
ATOM 22144 O O . LEU C 3 36 ? 142.649 192.243 139.749 1.00 74.35 36 LEU C O 1
ATOM 22160 N N . ALA C 3 37 ? 144.893 192.414 139.695 1.00 74.89 37 ALA C N 1
ATOM 22161 C CA . ALA C 3 37 ? 145.063 191.440 138.635 1.00 74.89 37 ALA C CA 1
ATOM 22162 C C . ALA C 3 37 ? 145.137 190.039 139.228 1.00 74.89 37 ALA C C 1
ATOM 22163 O O . ALA C 3 37 ? 145.289 189.856 140.438 1.00 74.89 37 ALA C O 1
ATOM 22170 N N . GLU C 3 38 ? 145.030 189.037 138.354 1.00 74.46 38 GLU C N 1
ATOM 22171 C CA . GLU C 3 38 ? 145.134 187.655 138.806 1.00 74.46 38 GLU C CA 1
ATOM 22172 C C . GLU C 3 38 ? 146.512 187.360 139.379 1.00 74.46 38 GLU C C 1
ATOM 22173 O O . GLU C 3 38 ? 146.655 186.465 140.220 1.00 74.46 38 GLU C O 1
ATOM 22185 N N . HIS C 3 39 ? 147.537 188.088 138.935 1.00 70.85 39 HIS C N 1
ATOM 22186 C CA . HIS C 3 39 ? 148.863 187.921 139.514 1.00 70.85 39 HIS C CA 1
ATOM 22187 C C . HIS C 3 39 ? 148.918 188.492 140.922 1.00 70.85 39 HIS C C 1
ATOM 22188 O O . HIS C 3 39 ? 149.617 187.956 141.789 1.00 70.85 39 HIS C O 1
ATOM 22202 N N . GLY C 3 40 ? 148.180 189.572 141.174 1.00 68.87 40 GLY C N 1
ATOM 22203 C CA . GLY C 3 40 ? 148.119 190.122 142.515 1.00 68.87 40 GLY C CA 1
ATOM 22204 C C . GLY C 3 40 ? 147.366 189.238 143.485 1.00 68.87 40 GLY C C 1
ATOM 22205 O O . GLY C 3 40 ? 147.573 189.329 144.698 1.00 68.87 40 GLY C O 1
ATOM 22209 N N . VAL C 3 41 ? 146.483 188.381 142.975 1.00 65.80 41 VAL C N 1
ATOM 22210 C CA . VAL C 3 41 ? 145.779 187.443 143.837 1.00 65.80 41 VAL C CA 1
ATOM 22211 C C . VAL C 3 41 ? 146.669 186.261 144.182 1.00 65.80 41 VAL C C 1
ATOM 22212 O O . VAL C 3 41 ? 146.574 185.709 145.284 1.00 65.80 41 VAL C O 1
ATOM 22225 N N . GLN C 3 42 ? 147.533 185.842 143.259 1.00 65.50 42 GLN C N 1
ATOM 22226 C CA . GLN C 3 42 ? 148.461 184.762 143.559 1.00 65.50 42 GLN C CA 1
ATOM 22227 C C . GLN C 3 42 ? 149.505 185.214 144.569 1.00 65.50 42 GLN C C 1
ATOM 22228 O O . GLN C 3 42 ? 150.047 184.397 145.320 1.00 65.50 42 GLN C O 1
ATOM 22242 N N . GLN C 3 43 ? 149.804 186.513 144.600 1.00 62.65 43 GLN C N 1
ATOM 22243 C CA . GLN C 3 43 ? 150.661 187.054 145.648 1.00 62.65 43 GLN C CA 1
ATOM 22244 C C . GLN C 3 43 ? 150.021 186.891 147.018 1.00 62.65 43 GLN C C 1
ATOM 22245 O O . GLN C 3 43 ? 150.654 186.401 147.959 1.00 62.65 43 GLN C O 1
ATOM 22259 N N . ALA C 3 44 ? 148.759 187.299 147.146 1.00 62.65 44 ALA C N 1
ATOM 22260 C CA . ALA C 3 44 ? 148.120 187.349 148.455 1.00 62.65 44 ALA C CA 1
ATOM 22261 C C . ALA C 3 44 ? 147.943 185.958 149.041 1.00 62.65 44 ALA C C 1
ATOM 22262 O O . ALA C 3 44 ? 147.934 185.789 150.265 1.00 62.65 44 ALA C O 1
ATOM 22269 N N . LYS C 3 45 ? 147.792 184.949 148.186 1.00 62.65 45 LYS C N 1
ATOM 22270 C CA . LYS C 3 45 ? 147.754 183.578 148.672 1.00 62.65 45 LYS C CA 1
ATOM 22271 C C . LYS C 3 45 ? 149.125 183.142 149.166 1.00 62.65 45 LYS C C 1
ATOM 22272 O O . LYS C 3 45 ? 149.232 182.427 150.168 1.00 62.65 45 LYS C O 1
ATOM 22291 N N . GLU C 3 46 ? 150.184 183.578 148.489 1.00 62.65 46 GLU C N 1
ATOM 22292 C CA . GLU C 3 46 ? 151.541 183.272 148.911 1.00 62.65 46 GLU C CA 1
ATOM 22293 C C . GLU C 3 46 ? 151.926 183.982 150.199 1.00 62.65 46 GLU C C 1
ATOM 22294 O O . GLU C 3 46 ? 152.783 183.482 150.934 1.00 62.65 46 GLU C O 1
ATOM 22306 N N . LEU C 3 47 ? 151.314 185.129 150.488 1.00 62.65 47 LEU C N 1
ATOM 22307 C CA . LEU C 3 47 ? 151.515 185.773 151.779 1.00 62.65 47 LEU C CA 1
ATOM 22308 C C . LEU C 3 47 ? 150.769 185.039 152.883 1.00 62.65 47 LEU C C 1
ATOM 22309 O O . LEU C 3 47 ? 151.161 185.102 154.053 1.00 62.65 47 LEU C O 1
ATOM 22325 N N . ALA C 3 48 ? 149.689 184.343 152.536 1.00 62.65 48 ALA C N 1
ATOM 22326 C CA . ALA C 3 48 ? 148.938 183.598 153.535 1.00 62.65 48 ALA C CA 1
ATOM 22327 C C . ALA C 3 48 ? 149.677 182.333 153.943 1.00 62.65 48 ALA C C 1
ATOM 22328 O O . ALA C 3 48 ? 149.851 182.058 155.135 1.00 62.65 48 ALA C O 1
ATOM 22335 N N . HIS C 3 49 ? 150.114 181.543 152.963 1.00 62.65 49 HIS C N 1
ATOM 22336 C CA . HIS C 3 49 ? 150.864 180.331 153.256 1.00 62.65 49 HIS C CA 1
ATOM 22337 C C . HIS C 3 49 ? 152.204 180.619 153.920 1.00 62.65 49 HIS C C 1
ATOM 22338 O O . HIS C 3 49 ? 152.774 179.718 154.542 1.00 62.65 49 HIS C O 1
ATOM 22352 N N . TYR C 3 50 ? 152.721 181.843 153.802 1.00 62.65 50 TYR C N 1
ATOM 22353 C CA . TYR C 3 50 ? 153.940 182.210 154.512 1.00 62.65 50 TYR C CA 1
ATOM 22354 C C . TYR C 3 50 ? 153.645 182.508 155.972 1.00 62.65 50 TYR C C 1
ATOM 22355 O O . TYR C 3 50 ? 154.278 181.947 156.873 1.00 62.65 50 TYR C O 1
ATOM 22373 N N . LEU C 3 51 ? 152.692 183.409 156.222 1.00 62.65 51 LEU C N 1
ATOM 22374 C CA . LEU C 3 51 ? 152.245 183.677 157.583 1.00 62.65 51 LEU C CA 1
ATOM 22375 C C . LEU C 3 51 ? 151.783 182.408 158.272 1.00 62.65 51 LEU C C 1
ATOM 22376 O O . LEU C 3 51 ? 152.082 182.190 159.450 1.00 62.65 51 LEU C O 1
ATOM 22392 N N . LEU C 3 52 ? 151.071 181.557 157.546 1.00 62.65 52 LEU C N 1
ATOM 22393 C CA . LEU C 3 52 ? 150.578 180.302 158.087 1.00 62.65 52 LEU C CA 1
ATOM 22394 C C . LEU C 3 52 ? 151.696 179.332 158.445 1.00 62.65 52 LEU C C 1
ATOM 22395 O O . LEU C 3 52 ? 151.442 178.345 159.141 1.00 62.65 52 LEU C O 1
ATOM 22411 N N . SER C 3 53 ? 152.922 179.589 157.990 1.00 62.65 53 SER C N 1
ATOM 22412 C CA . SER C 3 53 ? 154.090 178.807 158.357 1.00 62.65 53 SER C CA 1
ATOM 22413 C C . SER C 3 53 ? 154.844 179.375 159.551 1.00 62.65 53 SER C C 1
ATOM 22414 O O . SER C 3 53 ? 155.843 178.782 159.968 1.00 62.65 53 SER C O 1
ATOM 22422 N N . LEU C 3 54 ? 154.396 180.498 160.105 1.00 62.65 54 LEU C N 1
ATOM 22423 C CA . LEU C 3 54 ? 155.071 181.148 161.214 1.00 62.65 54 LEU C CA 1
ATOM 22424 C C . LEU C 3 54 ? 154.508 180.654 162.542 1.00 62.65 54 LEU C C 1
ATOM 22425 O O . LEU C 3 54 ? 153.562 179.865 162.589 1.00 62.65 54 LEU C O 1
ATOM 22441 N N . ASP C 3 55 ? 155.103 181.139 163.632 1.00 62.65 55 ASP C N 1
ATOM 22442 C CA . ASP C 3 55 ? 154.596 180.878 164.973 1.00 62.65 55 ASP C CA 1
ATOM 22443 C C . ASP C 3 55 ? 153.669 181.970 165.484 1.00 62.65 55 ASP C C 1
ATOM 22444 O O . ASP C 3 55 ? 152.507 181.679 165.784 1.00 62.65 55 ASP C O 1
ATOM 22453 N N . ASN C 3 56 ? 154.137 183.217 165.590 1.00 62.65 56 ASN C N 1
ATOM 22454 C CA . ASN C 3 56 ? 153.292 184.318 166.053 1.00 62.65 56 ASN C CA 1
ATOM 22455 C C . ASN C 3 56 ? 152.498 184.854 164.865 1.00 62.65 56 ASN C C 1
ATOM 22456 O O . ASN C 3 56 ? 152.692 185.972 164.390 1.00 62.65 56 ASN C O 1
ATOM 22467 N N . GLN C 3 57 ? 151.578 184.036 164.395 1.00 62.65 57 GLN C N 1
ATOM 22468 C CA . GLN C 3 57 ? 150.664 184.452 163.350 1.00 62.65 57 GLN C CA 1
ATOM 22469 C C . GLN C 3 57 ? 149.839 185.634 163.832 1.00 62.65 57 GLN C C 1
ATOM 22470 O O . GLN C 3 57 ? 149.615 185.793 165.035 1.00 62.65 57 GLN C O 1
ATOM 22484 N N . PRO C 3 58 ? 149.367 186.490 162.932 1.00 62.65 58 PRO C N 1
ATOM 22485 C CA . PRO C 3 58 ? 148.520 187.594 163.376 1.00 62.65 58 PRO C CA 1
ATOM 22486 C C . PRO C 3 58 ? 147.180 187.102 163.887 1.00 62.65 58 PRO C C 1
ATOM 22487 O O . PRO C 3 58 ? 146.690 186.038 163.505 1.00 62.65 58 PRO C O 1
ATOM 22498 N N . GLU C 3 59 ? 146.592 187.909 164.766 1.00 62.65 59 GLU C N 1
ATOM 22499 C CA . GLU C 3 59 ? 145.354 187.581 165.451 1.00 62.65 59 GLU C CA 1
ATOM 22500 C C . GLU C 3 59 ? 144.207 188.499 165.063 1.00 62.65 59 GLU C C 1
ATOM 22501 O O . GLU C 3 59 ? 143.059 188.206 165.407 1.00 62.65 59 GLU C O 1
ATOM 22513 N N . ALA C 3 60 ? 144.487 189.595 164.363 1.00 62.65 60 ALA C N 1
ATOM 22514 C CA . ALA C 3 60 ? 143.462 190.471 163.828 1.00 62.65 60 ALA C CA 1
ATOM 22515 C C . ALA C 3 60 ? 144.052 191.247 162.665 1.00 62.65 60 ALA C C 1
ATOM 22516 O O . ALA C 3 60 ? 145.253 191.521 162.632 1.00 62.65 60 ALA C O 1
ATOM 22523 N N . ALA C 3 61 ? 143.195 191.600 161.714 1.00 62.65 61 ALA C N 1
ATOM 22524 C CA . ALA C 3 61 ? 143.601 192.249 160.478 1.00 62.65 61 ALA C CA 1
ATOM 22525 C C . ALA C 3 61 ? 142.834 193.547 160.313 1.00 62.65 61 ALA C C 1
ATOM 22526 O O . ALA C 3 61 ? 141.600 193.550 160.352 1.00 62.65 61 ALA C O 1
ATOM 22533 N N . PHE C 3 62 ? 143.567 194.637 160.115 1.00 62.65 62 PHE C N 1
ATOM 22534 C CA . PHE C 3 62 ? 143.004 195.978 159.999 1.00 62.65 62 PHE C CA 1
ATOM 22535 C C . PHE C 3 62 ? 143.319 196.511 158.608 1.00 62.65 62 PHE C C 1
ATOM 22536 O O . PHE C 3 62 ? 144.336 197.181 158.405 1.00 62.65 62 PHE C O 1
ATOM 22553 N N . ALA C 3 63 ? 142.442 196.219 157.659 1.00 62.65 63 ALA C N 1
ATOM 22554 C CA . ALA C 3 63 ? 142.612 196.631 156.279 1.00 62.65 63 ALA C CA 1
ATOM 22555 C C . ALA C 3 63 ? 142.043 198.019 156.036 1.00 62.65 63 ALA C C 1
ATOM 22556 O O . ALA C 3 63 ? 141.206 198.514 156.793 1.00 62.65 63 ALA C O 1
ATOM 22563 N N . SER C 3 64 ? 142.513 198.640 154.962 1.00 62.65 64 SER C N 1
ATOM 22564 C CA . SER C 3 64 ? 141.951 199.901 154.520 1.00 62.65 64 SER C CA 1
ATOM 22565 C C . SER C 3 64 ? 140.692 199.630 153.700 1.00 62.65 64 SER C C 1
ATOM 22566 O O . SER C 3 64 ? 140.552 198.541 153.132 1.00 62.65 64 SER C O 1
ATOM 22574 N N . PRO C 3 65 ? 139.756 200.580 153.607 1.00 67.96 65 PRO C N 1
ATOM 22575 C CA . PRO C 3 65 ? 138.498 200.281 152.913 1.00 67.96 65 PRO C CA 1
ATOM 22576 C C . PRO C 3 65 ? 138.627 200.104 151.411 1.00 67.96 65 PRO C C 1
ATOM 22577 O O . PRO C 3 65 ? 137.663 199.652 150.786 1.00 67.96 65 PRO C O 1
ATOM 22588 N N . PHE C 3 66 ? 139.759 200.454 150.804 1.00 72.65 66 PHE C N 1
ATOM 22589 C CA . PHE C 3 66 ? 139.903 200.324 149.361 1.00 72.65 66 PHE C CA 1
ATOM 22590 C C . PHE C 3 66 ? 139.742 198.873 148.932 1.00 72.65 66 PHE C C 1
ATOM 22591 O O . PHE C 3 66 ? 140.089 197.946 149.666 1.00 72.65 66 PHE C O 1
ATOM 22608 N N . TYR C 3 67 ? 139.216 198.685 147.723 1.00 75.62 67 TYR C N 1
ATOM 22609 C CA . TYR C 3 67 ? 138.717 197.376 147.323 1.00 75.62 67 TYR C CA 1
ATOM 22610 C C . TYR C 3 67 ? 139.839 196.365 147.151 1.00 75.62 67 TYR C C 1
ATOM 22611 O O . TYR C 3 67 ? 139.625 195.163 147.335 1.00 75.62 67 TYR C O 1
ATOM 22629 N N . ARG C 3 68 ? 141.036 196.828 146.798 1.00 71.18 68 ARG C N 1
ATOM 22630 C CA . ARG C 3 68 ? 142.134 195.910 146.525 1.00 71.18 68 ARG C CA 1
ATOM 22631 C C . ARG C 3 68 ? 142.840 195.482 147.803 1.00 71.18 68 ARG C C 1
ATOM 22632 O O . ARG C 3 68 ? 143.457 194.412 147.851 1.00 71.18 68 ARG C O 1
ATOM 22653 N N . CYS C 3 69 ? 142.771 196.306 148.848 1.00 65.76 69 CYS C N 1
ATOM 22654 C CA . CYS C 3 69 ? 143.328 195.904 150.133 1.00 65.76 69 CYS C CA 1
ATOM 22655 C C . CYS C 3 69 ? 142.457 194.851 150.801 1.00 65.76 69 CYS C C 1
ATOM 22656 O O . CYS C 3 69 ? 142.935 194.091 151.649 1.00 65.76 69 CYS C O 1
ATOM 22664 N N . LEU C 3 70 ? 141.174 194.800 150.443 1.00 66.73 70 LEU C N 1
ATOM 22665 C CA . LEU C 3 70 ? 140.302 193.755 150.961 1.00 66.73 70 LEU C CA 1
ATOM 22666 C C . LEU C 3 70 ? 140.539 192.437 150.236 1.00 66.73 70 LEU C C 1
ATOM 22667 O O . LEU C 3 70 ? 140.488 191.367 150.852 1.00 66.73 70 LEU C O 1
ATOM 22683 N N . GLU C 3 71 ? 140.786 192.487 148.926 1.00 69.72 71 GLU C N 1
ATOM 22684 C CA . GLU C 3 71 ? 141.136 191.273 148.199 1.00 69.72 71 GLU C CA 1
ATOM 22685 C C . GLU C 3 71 ? 142.435 190.660 148.694 1.00 69.72 71 GLU C C 1
ATOM 22686 O O . GLU C 3 71 ? 142.590 189.436 148.641 1.00 69.72 71 GLU C O 1
ATOM 22698 N N . THR C 3 72 ? 143.375 191.482 149.153 1.00 62.67 72 THR C N 1
ATOM 22699 C CA . THR C 3 72 ? 144.635 190.966 149.670 1.00 62.67 72 THR C CA 1
ATOM 22700 C C . THR C 3 72 ? 144.423 190.208 150.970 1.00 62.67 72 THR C C 1
ATOM 22701 O O . THR C 3 72 ? 145.018 189.146 151.184 1.00 62.67 72 THR C O 1
ATOM 22712 N N . VAL C 3 73 ? 143.574 190.741 151.848 1.00 62.65 73 VAL C N 1
ATOM 22713 C CA . VAL C 3 73 ? 143.405 190.177 153.180 1.00 62.65 73 VAL C CA 1
ATOM 22714 C C . VAL C 3 73 ? 142.293 189.139 153.241 1.00 62.65 73 VAL C C 1
ATOM 22715 O O . VAL C 3 73 ? 142.149 188.463 154.266 1.00 62.65 73 VAL C O 1
ATOM 22728 N N . GLN C 3 74 ? 141.490 189.001 152.186 1.00 62.65 74 GLN C N 1
ATOM 22729 C CA . GLN C 3 74 ? 140.460 187.965 152.156 1.00 62.65 74 GLN C CA 1
ATOM 22730 C C . GLN C 3 74 ? 141.032 186.562 152.305 1.00 62.65 74 GLN C C 1
ATOM 22731 O O . GLN C 3 74 ? 140.578 185.832 153.200 1.00 62.65 74 GLN C O 1
ATOM 22745 N N . PRO C 3 75 ? 142.009 186.121 151.504 1.00 62.65 75 PRO C N 1
ATOM 22746 C CA . PRO C 3 75 ? 142.556 184.780 151.735 1.00 62.65 75 PRO C CA 1
ATOM 22747 C C . PRO C 3 75 ? 143.353 184.680 153.017 1.00 62.65 75 PRO C C 1
ATOM 22748 O O . PRO C 3 75 ? 143.437 183.594 153.601 1.00 62.65 75 PRO C O 1
ATOM 22759 N N . ILE C 3 76 ? 143.938 185.782 153.483 1.00 62.65 76 ILE C N 1
ATOM 22760 C CA . ILE C 3 76 ? 144.643 185.750 154.758 1.00 62.65 76 ILE C CA 1
ATOM 22761 C C . ILE C 3 76 ? 143.658 185.534 155.897 1.00 62.65 76 ILE C C 1
ATOM 22762 O O . ILE C 3 76 ? 144.001 184.954 156.932 1.00 62.65 76 ILE C O 1
ATOM 22778 N N . ALA C 3 77 ? 142.419 185.998 155.729 1.00 62.65 77 ALA C N 1
ATOM 22779 C CA . ALA C 3 77 ? 141.413 185.808 156.764 1.00 62.65 77 ALA C CA 1
ATOM 22780 C C . ALA C 3 77 ? 140.843 184.398 156.727 1.00 62.65 77 ALA C C 1
ATOM 22781 O O . ALA C 3 77 ? 140.616 183.785 157.776 1.00 62.65 77 ALA C O 1
ATOM 22788 N N . LYS C 3 78 ? 140.599 183.869 155.530 1.00 62.65 78 LYS C N 1
ATOM 22789 C CA . LYS C 3 78 ? 140.059 182.521 155.405 1.00 62.65 78 LYS C CA 1
ATOM 22790 C C . LYS C 3 78 ? 141.065 181.476 155.866 1.00 62.65 78 LYS C C 1
ATOM 22791 O O . LYS C 3 78 ? 140.700 180.513 156.549 1.00 62.65 78 LYS C O 1
ATOM 22810 N N . LEU C 3 79 ? 142.333 181.642 155.494 1.00 62.65 79 LEU C N 1
ATOM 22811 C CA . LEU C 3 79 ? 143.358 180.672 155.862 1.00 62.65 79 LEU C CA 1
ATOM 22812 C C . LEU C 3 79 ? 143.618 180.674 157.360 1.00 62.65 79 LEU C C 1
ATOM 22813 O O . LEU C 3 79 ? 143.639 179.611 157.991 1.00 62.65 79 LEU C O 1
ATOM 22829 N N . LEU C 3 80 ? 143.818 181.854 157.940 1.00 62.65 80 LEU C N 1
ATOM 22830 C CA . LEU C 3 80 ? 144.147 181.968 159.353 1.00 62.65 80 LEU C CA 1
ATOM 22831 C C . LEU C 3 80 ? 142.913 182.025 160.242 1.00 62.65 80 LEU C C 1
ATOM 22832 O O . LEU C 3 80 ? 143.049 181.921 161.466 1.00 62.65 80 LEU C O 1
ATOM 22848 N N . GLU C 3 81 ? 141.722 182.180 159.660 1.00 62.65 81 GLU C N 1
ATOM 22849 C CA . GLU C 3 81 ? 140.480 182.297 160.413 1.00 62.65 81 GLU C CA 1
ATOM 22850 C C . GLU C 3 81 ? 140.561 183.438 161.416 1.00 62.65 81 GLU C C 1
ATOM 22851 O O . GLU C 3 81 ? 140.498 183.206 162.627 1.00 62.65 81 GLU C O 1
ATOM 22863 N N . ILE C 3 82 ? 140.710 184.664 160.916 1.00 62.65 82 ILE C N 1
ATOM 22864 C CA . ILE C 3 82 ? 140.823 185.851 161.765 1.00 62.65 82 ILE C CA 1
ATOM 22865 C C . ILE C 3 82 ? 139.781 186.868 161.351 1.00 62.65 82 ILE C C 1
ATOM 22866 O O . ILE C 3 82 ? 139.217 186.800 160.247 1.00 62.65 82 ILE C O 1
ATOM 22882 N N . PRO C 3 83 ? 139.490 187.836 162.221 1.00 62.65 83 PRO C N 1
ATOM 22883 C CA . PRO C 3 83 ? 138.583 188.913 161.825 1.00 62.65 83 PRO C CA 1
ATOM 22884 C C . PRO C 3 83 ? 139.281 189.938 160.952 1.00 62.65 83 PRO C C 1
ATOM 22885 O O . PRO C 3 83 ? 140.498 190.116 161.021 1.00 62.65 83 PRO C O 1
ATOM 22896 N N . VAL C 3 84 ? 138.488 190.610 160.123 1.00 62.65 84 VAL C N 1
ATOM 22897 C CA . VAL C 3 84 ? 138.952 191.695 159.269 1.00 62.65 84 VAL C CA 1
ATOM 22898 C C . VAL C 3 84 ? 138.140 192.934 159.598 1.00 62.65 84 VAL C C 1
ATOM 22899 O O . VAL C 3 84 ? 136.914 192.937 159.444 1.00 62.65 84 VAL C O 1
ATOM 22912 N N . TYR C 3 85 ? 138.827 193.984 160.028 1.00 62.65 85 TYR C N 1
ATOM 22913 C CA . TYR C 3 85 ? 138.212 195.250 160.377 1.00 62.65 85 TYR C CA 1
ATOM 22914 C C . TYR C 3 85 ? 138.683 196.322 159.410 1.00 62.65 85 TYR C C 1
ATOM 22915 O O . TYR C 3 85 ? 139.848 196.349 159.010 1.00 62.65 85 TYR C O 1
ATOM 22933 N N . LEU C 3 86 ? 137.768 197.205 159.035 1.00 62.65 86 LEU C N 1
ATOM 22934 C CA . LEU C 3 86 ? 138.105 198.354 158.209 1.00 62.65 86 LEU C CA 1
ATOM 22935 C C . LEU C 3 86 ? 138.684 199.451 159.087 1.00 62.65 86 LEU C C 1
ATOM 22936 O O . LEU C 3 86 ? 138.204 199.684 160.200 1.00 62.65 86 LEU C O 1
ATOM 22952 N N . GLU C 3 87 ? 139.713 200.117 158.581 1.00 62.86 87 GLU C N 1
ATOM 22953 C CA . GLU C 3 87 ? 140.378 201.211 159.273 1.00 62.86 87 GLU C CA 1
ATOM 22954 C C . GLU C 3 87 ? 140.662 202.278 158.226 1.00 62.86 87 GLU C C 1
ATOM 22955 O O . GLU C 3 87 ? 141.562 202.136 157.397 1.00 62.86 87 GLU C O 1
ATOM 22967 N N . ARG C 3 88 ? 139.881 203.353 158.269 1.00 68.81 88 ARG C N 1
ATOM 22968 C CA . ARG C 3 88 ? 139.989 204.393 157.258 1.00 68.81 88 ARG C CA 1
ATOM 22969 C C . ARG C 3 88 ? 141.212 205.272 157.478 1.00 68.81 88 ARG C C 1
ATOM 22970 O O . ARG C 3 88 ? 141.637 205.983 156.562 1.00 68.81 88 ARG C O 1
ATOM 22991 N N . GLY C 3 89 ? 141.796 205.236 158.676 1.00 62.65 89 GLY C N 1
ATOM 22992 C CA . GLY C 3 89 ? 142.932 206.085 158.977 1.00 62.65 89 GLY C CA 1
ATOM 22993 C C . GLY C 3 89 ? 144.214 205.690 158.277 1.00 62.65 89 GLY C C 1
ATOM 22994 O O . GLY C 3 89 ? 145.180 206.459 158.305 1.00 62.65 89 GLY C O 1
ATOM 22998 N N . ILE C 3 90 ? 144.250 204.514 157.655 1.00 62.65 90 ILE C N 1
ATOM 22999 C CA . ILE C 3 90 ? 145.407 204.043 156.905 1.00 62.65 90 ILE C CA 1
ATOM 23000 C C . ILE C 3 90 ? 145.137 204.059 155.402 1.00 62.65 90 ILE C C 1
ATOM 23001 O O . ILE C 3 90 ? 145.710 203.265 154.660 1.00 62.65 90 ILE C O 1
ATOM 23017 N N . GLY C 3 91 ? 144.270 204.951 154.944 1.00 66.98 91 GLY C N 1
ATOM 23018 C CA . GLY C 3 91 ? 144.042 205.106 153.527 1.00 66.98 91 GLY C CA 1
ATOM 23019 C C . GLY C 3 91 ? 145.226 205.752 152.840 1.00 66.98 91 GLY C C 1
ATOM 23020 O O . GLY C 3 91 ? 146.251 206.063 153.445 1.00 66.98 91 GLY C O 1
ATOM 23024 N N . GLU C 3 92 ? 145.073 205.962 151.537 1.00 72.90 92 GLU C N 1
ATOM 23025 C CA . GLU C 3 92 ? 146.168 206.507 150.750 1.00 72.90 92 GLU C CA 1
ATOM 23026 C C . GLU C 3 92 ? 146.403 207.971 151.079 1.00 72.90 92 GLU C C 1
ATOM 23027 O O . GLU C 3 92 ? 145.513 208.672 151.566 1.00 72.90 92 GLU C O 1
ATOM 23039 N N . TRP C 3 93 ? 147.622 208.420 150.809 1.00 73.75 93 TRP C N 1
ATOM 23040 C CA . TRP C 3 93 ? 147.955 209.833 150.881 1.00 73.75 93 TRP C CA 1
ATOM 23041 C C . TRP C 3 93 ? 147.718 210.482 149.528 1.00 73.75 93 TRP C C 1
ATOM 23042 O O . TRP C 3 93 ? 148.460 210.229 148.572 1.00 73.75 93 TRP C O 1
ATOM 23063 N N . TYR C 3 94 ? 146.685 211.315 149.451 1.00 80.65 94 TYR C N 1
ATOM 23064 C CA . TYR C 3 94 ? 146.334 212.033 148.234 1.00 80.65 94 TYR C CA 1
ATOM 23065 C C . TYR C 3 94 ? 146.720 213.492 148.396 1.00 80.65 94 TYR C C 1
ATOM 23066 O O . TYR C 3 94 ? 146.169 214.193 149.250 1.00 80.65 94 TYR C O 1
ATOM 23084 N N . ARG C 3 95 ? 147.655 213.945 147.572 1.00 87.07 95 ARG C N 1
ATOM 23085 C CA . ARG C 3 95 ? 148.001 215.349 147.548 1.00 87.07 95 ARG C CA 1
ATOM 23086 C C . ARG C 3 95 ? 146.790 216.155 147.076 1.00 87.07 95 ARG C C 1
ATOM 23087 O O . ARG C 3 95 ? 145.888 215.610 146.437 1.00 87.07 95 ARG C O 1
ATOM 23108 N N . PRO C 3 96 ? 146.728 217.455 147.383 1.00 88.94 96 PRO C N 1
ATOM 23109 C CA . PRO C 3 96 ? 145.535 218.229 147.005 1.00 88.94 96 PRO C CA 1
ATOM 23110 C C . PRO C 3 96 ? 145.440 218.544 145.523 1.00 88.94 96 PRO C C 1
ATOM 23111 O O . PRO C 3 96 ? 144.441 219.145 145.108 1.00 88.94 96 PRO C O 1
ATOM 23122 N N . ASP C 3 97 ? 146.429 218.157 144.717 1.00 93.58 97 ASP C N 1
ATOM 23123 C CA . ASP C 3 97 ? 146.440 218.467 143.295 1.00 93.58 97 ASP C CA 1
ATOM 23124 C C . ASP C 3 97 ? 145.986 217.305 142.419 1.00 93.58 97 ASP C C 1
ATOM 23125 O O . ASP C 3 97 ? 146.393 217.241 141.255 1.00 93.58 97 ASP C O 1
ATOM 23134 N N . ARG C 3 98 ? 145.177 216.380 142.935 1.00 96.48 98 ARG C N 1
ATOM 23135 C CA . ARG C 3 98 ? 144.595 215.344 142.092 1.00 96.48 98 ARG C CA 1
ATOM 23136 C C . ARG C 3 98 ? 143.608 215.973 141.123 1.00 96.48 98 ARG C C 1
ATOM 23137 O O . ARG C 3 98 ? 142.662 216.654 141.534 1.00 96.48 98 ARG C O 1
ATOM 23158 N N . LYS C 3 99 ? 143.820 215.746 139.832 1.00 100.88 99 LYS C N 1
ATOM 23159 C CA . LYS C 3 99 ? 142.998 216.418 138.829 1.00 100.88 99 LYS C CA 1
ATOM 23160 C C . LYS C 3 99 ? 141.574 215.887 138.768 1.00 100.88 99 LYS C C 1
ATOM 23161 O O . LYS C 3 99 ? 140.638 216.698 138.889 1.00 100.88 99 LYS C O 1
ATOM 23180 N N . PRO C 3 100 ? 141.322 214.585 138.572 1.00 100.90 100 PRO C N 1
ATOM 23181 C CA . PRO C 3 100 ? 139.925 214.148 138.433 1.00 100.90 100 PRO C CA 1
ATOM 23182 C C . PRO C 3 100 ? 139.109 214.289 139.710 1.00 100.90 100 PRO C C 1
ATOM 23183 O O . PRO C 3 100 ? 138.065 214.948 139.707 1.00 100.90 100 PRO C O 1
ATOM 23194 N N . VAL C 3 101 ? 139.571 213.689 140.807 1.00 98.96 101 VAL C N 1
ATOM 23195 C CA . VAL C 3 101 ? 138.909 213.822 142.100 1.00 98.96 101 VAL C CA 1
ATOM 23196 C C . VAL C 3 101 ? 139.833 213.249 143.162 1.00 98.96 101 VAL C C 1
ATOM 23197 O O . VAL C 3 101 ? 140.680 212.401 142.877 1.00 98.96 101 VAL C O 1
ATOM 23210 N N . ILE C 3 102 ? 139.672 213.718 144.397 1.00 94.55 102 ILE C N 1
ATOM 23211 C CA . ILE C 3 102 ? 140.254 213.072 145.567 1.00 94.55 102 ILE C CA 1
ATOM 23212 C C . ILE C 3 102 ? 139.241 212.034 146.060 1.00 94.55 102 ILE C C 1
ATOM 23213 O O . ILE C 3 102 ? 138.246 212.423 146.692 1.00 94.55 102 ILE C O 1
ATOM 23229 N N . PRO C 3 103 ? 139.441 210.742 145.800 1.00 90.63 103 PRO C N 1
ATOM 23230 C CA . PRO C 3 103 ? 138.411 209.773 146.187 1.00 90.63 103 PRO C CA 1
ATOM 23231 C C . PRO C 3 103 ? 138.404 209.527 147.684 1.00 90.63 103 PRO C C 1
ATOM 23232 O O . PRO C 3 103 ? 139.442 209.595 148.346 1.00 90.63 103 PRO C O 1
ATOM 23243 N N . VAL C 3 104 ? 137.219 209.252 148.208 1.00 85.18 104 VAL C N 1
ATOM 23244 C CA . VAL C 3 104 ? 137.038 208.709 149.552 1.00 85.18 104 VAL C CA 1
ATOM 23245 C C . VAL C 3 104 ? 136.447 207.313 149.400 1.00 85.18 104 VAL C C 1
ATOM 23246 O O . VAL C 3 104 ? 135.476 207.147 148.655 1.00 85.18 104 VAL C O 1
ATOM 23259 N N . PRO C 3 105 ? 136.994 206.290 150.052 1.00 79.68 105 PRO C N 1
ATOM 23260 C CA . PRO C 3 105 ? 136.574 204.926 149.735 1.00 79.68 105 PRO C CA 1
ATOM 23261 C C . PRO C 3 105 ? 135.228 204.593 150.360 1.00 79.68 105 PRO C C 1
ATOM 23262 O O . PRO C 3 105 ? 134.601 205.400 151.047 1.00 79.68 105 PRO C O 1
ATOM 23273 N N . ALA C 3 106 ? 134.792 203.362 150.109 1.00 82.04 106 ALA C N 1
ATOM 23274 C CA . ALA C 3 106 ? 133.455 202.938 150.485 1.00 82.04 106 ALA C CA 1
ATOM 23275 C C . ALA C 3 106 ? 133.399 202.523 151.950 1.00 82.04 106 ALA C C 1
ATOM 23276 O O . ALA C 3 106 ? 134.407 202.496 152.661 1.00 82.04 106 ALA C O 1
ATOM 23283 N N . GLY C 3 107 ? 132.181 202.198 152.395 1.00 80.76 107 GLY C N 1
ATOM 23284 C CA . GLY C 3 107 ? 131.964 201.738 153.747 1.00 80.76 107 GLY C CA 1
ATOM 23285 C C . GLY C 3 107 ? 131.749 200.241 153.825 1.00 80.76 107 GLY C C 1
ATOM 23286 O O . GLY C 3 107 ? 132.165 199.474 152.959 1.00 80.76 107 GLY C O 1
ATOM 23290 N N . TYR C 3 108 ? 131.077 199.827 154.899 1.00 81.68 108 TYR C N 1
ATOM 23291 C CA . TYR C 3 108 ? 130.825 198.408 155.124 1.00 81.68 108 TYR C CA 1
ATOM 23292 C C . TYR C 3 108 ? 129.744 197.873 154.193 1.00 81.68 108 TYR C C 1
ATOM 23293 O O . TYR C 3 108 ? 129.896 196.799 153.599 1.00 81.68 108 TYR C O 1
ATOM 23311 N N . GLU C 3 109 ? 128.634 198.604 154.067 1.00 84.51 109 GLU C N 1
ATOM 23312 C CA . GLU C 3 109 ? 127.468 198.088 153.357 1.00 84.51 109 GLU C CA 1
ATOM 23313 C C . GLU C 3 109 ? 127.751 197.793 151.890 1.00 84.51 109 GLU C C 1
ATOM 23314 O O . GLU C 3 109 ? 127.140 196.879 151.327 1.00 84.51 109 GLU C O 1
ATOM 23326 N N . ILE C 3 110 ? 128.658 198.534 151.262 1.00 81.93 110 ILE C N 1
ATOM 23327 C CA . ILE C 3 110 ? 129.013 198.294 149.867 1.00 81.93 110 ILE C CA 1
ATOM 23328 C C . ILE C 3 110 ? 129.996 197.141 149.742 1.00 81.93 110 ILE C C 1
ATOM 23329 O O . ILE C 3 110 ? 129.892 196.318 148.830 1.00 81.93 110 ILE C O 1
ATOM 23345 N N . LEU C 3 111 ? 130.961 197.067 150.658 1.00 80.36 111 LEU C N 1
ATOM 23346 C CA . LEU C 3 111 ? 132.030 196.084 150.532 1.00 80.36 111 LEU C CA 1
ATOM 23347 C C . LEU C 3 111 ? 131.615 194.736 151.102 1.00 80.36 111 LEU C C 1
ATOM 23348 O O . LEU C 3 111 ? 132.153 193.695 150.708 1.00 80.36 111 LEU C O 1
ATOM 23364 N N . SER C 3 112 ? 130.658 194.730 152.029 1.00 83.31 112 SER C N 1
ATOM 23365 C CA . SER C 3 112 ? 130.134 193.471 152.541 1.00 83.31 112 SER C CA 1
ATOM 23366 C C . SER C 3 112 ? 129.429 192.668 151.459 1.00 83.31 112 SER C C 1
ATOM 23367 O O . SER C 3 112 ? 129.370 191.438 151.551 1.00 83.31 112 SER C O 1
ATOM 23375 N N . LYS C 3 113 ? 128.892 193.338 150.440 1.00 84.84 113 LYS C N 1
ATOM 23376 C CA . LYS C 3 113 ? 128.251 192.643 149.334 1.00 84.84 113 LYS C CA 1
ATOM 23377 C C . LYS C 3 113 ? 129.258 191.862 148.504 1.00 84.84 113 LYS C C 1
ATOM 23378 O O . LYS C 3 113 ? 128.963 190.744 148.068 1.00 84.84 113 LYS C O 1
ATOM 23397 N N . PHE C 3 114 ? 130.441 192.429 148.281 1.00 84.20 114 PHE C N 1
ATOM 23398 C CA . PHE C 3 114 ? 131.508 191.737 147.573 1.00 84.20 114 PHE C CA 1
ATOM 23399 C C . PHE C 3 114 ? 132.262 190.765 148.464 1.00 84.20 114 PHE C C 1
ATOM 23400 O O . PHE C 3 114 ? 132.728 189.727 147.979 1.00 84.20 114 PHE C O 1
ATOM 23417 N N . PHE C 3 115 ? 132.384 191.077 149.755 1.00 79.86 115 PHE C N 1
ATOM 23418 C CA . PHE C 3 115 ? 133.143 190.281 150.717 1.00 79.86 115 PHE C CA 1
ATOM 23419 C C . PHE C 3 115 ? 132.205 189.829 151.831 1.00 79.86 115 PHE C C 1
ATOM 23420 O O . PHE C 3 115 ? 132.242 190.368 152.946 1.00 79.86 115 PHE C O 1
ATOM 23437 N N . PRO C 3 116 ? 131.349 188.843 151.567 1.00 81.88 116 PRO C N 1
ATOM 23438 C CA . PRO C 3 116 ? 130.345 188.457 152.565 1.00 81.88 116 PRO C CA 1
ATOM 23439 C C . PRO C 3 116 ? 130.956 187.626 153.683 1.00 81.88 116 PRO C C 1
ATOM 23440 O O . PRO C 3 116 ? 131.655 186.641 153.435 1.00 81.88 116 PRO C O 1
ATOM 23451 N N . GLY C 3 117 ? 130.689 188.037 154.921 1.00 79.11 117 GLY C N 1
ATOM 23452 C CA . GLY C 3 117 ? 131.066 187.256 156.083 1.00 79.11 117 GLY C CA 1
ATOM 23453 C C . GLY C 3 117 ? 132.456 187.545 156.603 1.00 79.11 117 GLY C C 1
ATOM 23454 O O . GLY C 3 117 ? 132.715 187.412 157.802 1.00 79.11 117 GLY C O 1
ATOM 23458 N N . VAL C 3 118 ? 133.361 187.944 155.710 1.00 74.80 118 VAL C N 1
ATOM 23459 C CA . VAL C 3 118 ? 134.750 188.159 156.100 1.00 74.80 118 VAL C CA 1
ATOM 23460 C C . VAL C 3 118 ? 134.865 189.388 156.989 1.00 74.80 118 VAL C C 1
ATOM 23461 O O . VAL C 3 118 ? 135.473 189.347 158.064 1.00 74.80 118 VAL C O 1
ATOM 23474 N N . ILE C 3 119 ? 134.274 190.496 156.556 1.00 72.10 119 ILE C N 1
ATOM 23475 C CA . ILE C 3 119 ? 134.453 191.762 157.249 1.00 72.10 119 ILE C CA 1
ATOM 23476 C C . ILE C 3 119 ? 133.633 191.753 158.530 1.00 72.10 119 ILE C C 1
ATOM 23477 O O . ILE C 3 119 ? 132.536 191.181 158.583 1.00 72.10 119 ILE C O 1
ATOM 23493 N N . SER C 3 120 ? 134.169 192.388 159.568 1.00 68.82 120 SER C N 1
ATOM 23494 C CA . SER C 3 120 ? 133.501 192.534 160.855 1.00 68.82 120 SER C CA 1
ATOM 23495 C C . SER C 3 120 ? 133.289 194.016 161.138 1.00 68.82 120 SER C C 1
ATOM 23496 O O . SER C 3 120 ? 134.235 194.806 161.061 1.00 68.82 120 SER C O 1
ATOM 23504 N N . GLN C 3 121 ? 132.051 194.388 161.467 1.00 76.12 121 GLN C N 1
ATOM 23505 C CA . GLN C 3 121 ? 131.655 195.788 161.591 1.00 76.12 121 GLN C CA 1
ATOM 23506 C C . GLN C 3 121 ? 131.668 196.309 163.026 1.00 76.12 121 GLN C C 1
ATOM 23507 O O . GLN C 3 121 ? 131.105 197.380 163.278 1.00 76.12 121 GLN C O 1
ATOM 23521 N N . GLU C 3 122 ? 132.281 195.593 163.970 1.00 72.34 122 GLU C N 1
ATOM 23522 C CA . GLU C 3 122 ? 132.396 196.114 165.330 1.00 72.34 122 GLU C CA 1
ATOM 23523 C C . GLU C 3 122 ? 133.239 197.383 165.384 1.00 72.34 122 GLU C C 1
ATOM 23524 O O . GLU C 3 122 ? 133.027 198.240 166.250 1.00 72.34 122 GLU C O 1
ATOM 23536 N N . TRP C 3 123 ? 134.190 197.527 164.468 1.00 63.69 123 TRP C N 1
ATOM 23537 C CA . TRP C 3 123 ? 135.284 198.484 164.608 1.00 63.69 123 TRP C CA 1
ATOM 23538 C C . TRP C 3 123 ? 134.997 199.717 163.763 1.00 63.69 123 TRP C C 1
ATOM 23539 O O . TRP C 3 123 ? 135.208 199.716 162.549 1.00 63.69 123 TRP C O 1
ATOM 23560 N N . ASP C 3 124 ? 134.527 200.775 164.413 1.00 68.69 124 ASP C N 1
ATOM 23561 C CA . ASP C 3 124 ? 134.436 202.071 163.763 1.00 68.69 124 ASP C CA 1
ATOM 23562 C C . ASP C 3 124 ? 135.824 202.686 163.648 1.00 68.69 124 ASP C C 1
ATOM 23563 O O . ASP C 3 124 ? 136.674 202.510 164.525 1.00 68.69 124 ASP C O 1
ATOM 23572 N N . SER C 3 125 ? 136.048 203.413 162.559 1.00 69.73 125 SER C N 1
ATOM 23573 C CA . SER C 3 125 ? 137.355 203.997 162.300 1.00 69.73 125 SER C CA 1
ATOM 23574 C C . SER C 3 125 ? 137.705 205.045 163.346 1.00 69.73 125 SER C C 1
ATOM 23575 O O . SER C 3 125 ? 136.853 205.822 163.785 1.00 69.73 125 SER C O 1
ATOM 23583 N N . THR C 3 126 ? 138.981 205.066 163.736 1.00 70.63 126 THR C N 1
ATOM 23584 C CA . THR C 3 126 ? 139.442 205.992 164.765 1.00 70.63 126 THR C CA 1
ATOM 23585 C C . THR C 3 126 ? 139.660 207.392 164.215 1.00 70.63 126 THR C C 1
ATOM 23586 O O . THR C 3 126 ? 139.569 208.372 164.962 1.00 70.63 126 THR C O 1
ATOM 23597 N N . LEU C 3 127 ? 139.954 207.505 162.925 1.00 71.61 127 LEU C N 1
ATOM 23598 C CA . LEU C 3 127 ? 140.327 208.775 162.329 1.00 71.61 127 LEU C CA 1
ATOM 23599 C C . LEU C 3 127 ? 140.142 208.664 160.827 1.00 71.61 127 LEU C C 1
ATOM 23600 O O . LEU C 3 127 ? 140.302 207.590 160.242 1.00 71.61 127 LEU C O 1
ATOM 23616 N N . THR C 3 128 ? 139.807 209.797 160.213 1.00 73.90 128 THR C N 1
ATOM 23617 C CA . THR C 3 128 ? 139.497 209.867 158.797 1.00 73.90 128 THR C CA 1
ATOM 23618 C C . THR C 3 128 ? 140.464 210.842 158.135 1.00 73.90 128 THR C C 1
ATOM 23619 O O . THR C 3 128 ? 140.627 211.970 158.629 1.00 73.90 128 THR C O 1
ATOM 23630 N N . PRO C 3 129 ? 141.139 210.461 157.030 1.00 73.67 129 PRO C N 1
ATOM 23631 C CA . PRO C 3 129 ? 141.976 211.438 156.326 1.00 73.67 129 PRO C CA 1
ATOM 23632 C C . PRO C 3 129 ? 141.196 212.648 155.847 1.00 73.67 129 PRO C C 1
ATOM 23633 O O . PRO C 3 129 ? 139.978 212.578 155.658 1.00 73.67 129 PRO C O 1
ATOM 23644 N N . ASN C 3 130 ? 141.890 213.764 155.652 1.00 84.06 130 ASN C N 1
ATOM 23645 C CA . ASN C 3 130 ? 141.240 214.988 155.209 1.00 84.06 130 ASN C CA 1
ATOM 23646 C C . ASN C 3 130 ? 140.692 214.793 153.801 1.00 84.06 130 ASN C C 1
ATOM 23647 O O . ASN C 3 130 ? 141.443 214.487 152.870 1.00 84.06 130 ASN C O 1
ATOM 23658 N N . GLU C 3 131 ? 139.380 214.968 153.649 1.00 89.43 131 GLU C N 1
ATOM 23659 C CA . GLU C 3 131 ? 138.711 214.724 152.378 1.00 89.43 131 GLU C CA 1
ATOM 23660 C C . GLU C 3 131 ? 139.150 215.685 151.285 1.00 89.43 131 GLU C C 1
ATOM 23661 O O . GLU C 3 131 ? 139.003 215.358 150.103 1.00 89.43 131 GLU C O 1
ATOM 23673 N N . LYS C 3 132 ? 139.675 216.852 151.643 1.00 89.11 132 LYS C N 1
ATOM 23674 C CA . LYS C 3 132 ? 140.241 217.783 150.679 1.00 89.11 132 LYS C CA 1
ATOM 23675 C C . LYS C 3 132 ? 141.607 217.339 150.173 1.00 89.11 132 LYS C C 1
ATOM 23676 O O . LYS C 3 132 ? 142.089 217.884 149.176 1.00 89.11 132 LYS C O 1
ATOM 23695 N N . GLY C 3 133 ? 142.222 216.349 150.814 1.00 86.51 133 GLY C N 1
ATOM 23696 C CA . GLY C 3 133 ? 143.589 215.973 150.526 1.00 86.51 133 GLY C CA 1
ATOM 23697 C C . GLY C 3 133 ? 144.533 216.641 151.499 1.00 86.51 133 GLY C C 1
ATOM 23698 O O . GLY C 3 133 ? 144.164 217.624 152.147 1.00 86.51 133 GLY C O 1
ATOM 23702 N N . GLU C 3 134 ? 145.752 216.123 151.607 1.00 79.53 134 GLU C N 1
ATOM 23703 C CA . GLU C 3 134 ? 146.680 216.570 152.631 1.00 79.53 134 GLU C CA 1
ATOM 23704 C C . GLU C 3 134 ? 148.101 216.445 152.112 1.00 79.53 134 GLU C C 1
ATOM 23705 O O . GLU C 3 134 ? 148.465 215.433 151.510 1.00 79.53 134 GLU C O 1
ATOM 23717 N N . THR C 3 135 ? 148.897 217.480 152.353 1.00 77.50 135 THR C N 1
ATOM 23718 C CA . THR C 3 135 ? 150.293 217.475 151.958 1.00 77.50 135 THR C CA 1
ATOM 23719 C C . THR C 3 135 ? 151.092 216.508 152.828 1.00 77.50 135 THR C C 1
ATOM 23720 O O . THR C 3 135 ? 150.554 215.795 153.677 1.00 77.50 135 THR C O 1
ATOM 23731 N N . GLU C 3 136 ? 152.404 216.486 152.596 1.00 79.73 136 GLU C N 1
ATOM 23732 C CA . GLU C 3 136 ? 153.247 215.470 153.212 1.00 79.73 136 GLU C CA 1
ATOM 23733 C C . GLU C 3 136 ? 153.437 215.721 154.699 1.00 79.73 136 GLU C C 1
ATOM 23734 O O . GLU C 3 136 ? 153.474 214.770 155.487 1.00 79.73 136 GLU C O 1
ATOM 23746 N N . GLN C 3 137 ? 153.565 216.982 155.105 1.00 78.38 137 GLN C N 1
ATOM 23747 C CA . GLN C 3 137 ? 153.721 217.275 156.523 1.00 78.38 137 GLN C CA 1
ATOM 23748 C C . GLN C 3 137 ? 152.438 216.993 157.290 1.00 78.38 137 GLN C C 1
ATOM 23749 O O . GLN C 3 137 ? 152.491 216.649 158.475 1.00 78.38 137 GLN C O 1
ATOM 23763 N N . GLU C 3 138 ? 151.283 217.132 156.637 1.00 75.91 138 GLU C N 1
ATOM 23764 C CA . GLU C 3 138 ? 150.022 216.784 157.279 1.00 75.91 138 GLU C CA 1
ATOM 23765 C C . GLU C 3 138 ? 149.830 215.277 157.323 1.00 75.91 138 GLU C C 1
ATOM 23766 O O . GLU C 3 138 ? 149.142 214.757 158.208 1.00 75.91 138 GLU C O 1
ATOM 23778 N N . MET C 3 139 ? 150.425 214.562 156.371 1.00 71.32 139 MET C N 1
ATOM 23779 C CA . MET C 3 139 ? 150.326 213.109 156.350 1.00 71.32 139 MET C CA 1
ATOM 23780 C C . MET C 3 139 ? 151.007 212.502 157.564 1.00 71.32 139 MET C C 1
ATOM 23781 O O . MET C 3 139 ? 150.444 211.637 158.242 1.00 71.32 139 MET C O 1
ATOM 23795 N N . TYR C 3 140 ? 152.223 212.949 157.862 1.00 64.41 140 TYR C N 1
ATOM 23796 C CA . TYR C 3 140 ? 153.015 212.270 158.875 1.00 64.41 140 TYR C CA 1
ATOM 23797 C C . TYR C 3 140 ? 152.491 212.542 160.276 1.00 64.41 140 TYR C C 1
ATOM 23798 O O . TYR C 3 140 ? 152.479 211.633 161.111 1.00 64.41 140 TYR C O 1
ATOM 23816 N N . MET C 3 141 ? 152.031 213.763 160.554 1.00 68.42 141 MET C N 1
ATOM 23817 C CA . MET C 3 141 ? 151.444 214.022 161.863 1.00 68.42 141 MET C CA 1
ATOM 23818 C C . MET C 3 141 ? 150.127 213.279 162.025 1.00 68.42 141 MET C C 1
ATOM 23819 O O . MET C 3 141 ? 149.728 212.951 163.147 1.00 68.42 141 MET C O 1
ATOM 23833 N N . ARG C 3 142 ? 149.435 213.002 160.919 1.00 64.44 142 ARG C N 1
ATOM 23834 C CA . ARG C 3 142 ? 148.238 212.175 160.997 1.00 64.44 142 ARG C CA 1
ATOM 23835 C C . ARG C 3 142 ? 148.586 210.767 161.452 1.00 64.44 142 ARG C C 1
ATOM 23836 O O . ARG C 3 142 ? 147.814 210.129 162.176 1.00 64.44 142 ARG C O 1
ATOM 23857 N N . PHE C 3 143 ? 149.744 210.262 161.030 1.00 62.65 143 PHE C N 1
ATOM 23858 C CA . PHE C 3 143 ? 150.187 208.951 161.481 1.00 62.65 143 PHE C CA 1
ATOM 23859 C C . PHE C 3 143 ? 150.893 209.005 162.824 1.00 62.65 143 PHE C C 1
ATOM 23860 O O . PHE C 3 143 ? 151.188 207.951 163.393 1.00 62.65 143 PHE C O 1
ATOM 23877 N N . LYS C 3 144 ? 151.181 210.200 163.338 1.00 62.65 144 LYS C N 1
ATOM 23878 C CA . LYS C 3 144 ? 151.567 210.316 164.737 1.00 62.65 144 LYS C CA 1
ATOM 23879 C C . LYS C 3 144 ? 150.352 210.193 165.646 1.00 62.65 144 LYS C C 1
ATOM 23880 O O . LYS C 3 144 ? 150.443 209.636 166.746 1.00 62.65 144 LYS C O 1
ATOM 23899 N N . LYS C 3 145 ? 149.208 210.721 165.207 1.00 62.65 145 LYS C N 1
ATOM 23900 C CA . LYS C 3 145 ? 147.982 210.615 165.987 1.00 62.65 145 LYS C CA 1
ATOM 23901 C C . LYS C 3 145 ? 147.397 209.213 165.919 1.00 62.65 145 LYS C C 1
ATOM 23902 O O . LYS C 3 145 ? 146.701 208.782 166.843 1.00 62.65 145 LYS C O 1
ATOM 23921 N N . PHE C 3 146 ? 147.652 208.495 164.829 1.00 62.65 146 PHE C N 1
ATOM 23922 C CA . PHE C 3 146 ? 146.974 207.226 164.600 1.00 62.65 146 PHE C CA 1
ATOM 23923 C C . PHE C 3 146 ? 147.378 206.182 165.629 1.00 62.65 146 PHE C C 1
ATOM 23924 O O . PHE C 3 146 ? 146.526 205.479 166.180 1.00 62.65 146 PHE C O 1
ATOM 23941 N N . TRP C 3 147 ? 148.674 206.069 165.908 1.00 62.65 147 TRP C N 1
ATOM 23942 C CA . TRP C 3 147 ? 149.144 204.964 166.739 1.00 62.65 147 TRP C CA 1
ATOM 23943 C C . TRP C 3 147 ? 148.661 205.041 168.179 1.00 62.65 147 TRP C C 1
ATOM 23944 O O . TRP C 3 147 ? 148.199 204.013 168.701 1.00 62.65 147 TRP C O 1
ATOM 23965 N N . PRO C 3 148 ? 148.741 206.174 168.880 1.00 62.65 148 PRO C N 1
ATOM 23966 C CA . PRO C 3 148 ? 148.230 206.187 170.255 1.00 62.65 148 PRO C CA 1
ATOM 23967 C C . PRO C 3 148 ? 146.735 205.964 170.337 1.00 62.65 148 PRO C C 1
ATOM 23968 O O . PRO C 3 148 ? 146.263 205.305 171.270 1.00 62.65 148 PRO C O 1
ATOM 23979 N N . LEU C 3 149 ? 145.976 206.489 169.380 1.00 62.65 149 LEU C N 1
ATOM 23980 C CA . LEU C 3 149 ? 144.528 206.329 169.391 1.00 62.65 149 LEU C CA 1
ATOM 23981 C C . LEU C 3 149 ? 144.109 204.940 168.930 1.00 62.65 149 LEU C C 1
ATOM 23982 O O . LEU C 3 149 ? 143.089 204.415 169.384 1.00 62.65 149 LEU C O 1
ATOM 23998 N N . PHE C 3 150 ? 144.878 204.336 168.028 1.00 62.65 150 PHE C N 1
ATOM 23999 C CA . PHE C 3 150 ? 144.527 203.027 167.497 1.00 62.65 150 PHE C CA 1
ATOM 24000 C C . PHE C 3 150 ? 144.804 201.926 168.508 1.00 62.65 150 PHE C C 1
ATOM 24001 O O . PHE C 3 150 ? 143.924 201.117 168.822 1.00 62.65 150 PHE C O 1
ATOM 24018 N N . ILE C 3 151 ? 146.034 201.870 169.017 1.00 62.65 151 ILE C N 1
ATOM 24019 C CA . ILE C 3 151 ? 146.416 200.817 169.950 1.00 62.65 151 ILE C CA 1
ATOM 24020 C C . ILE C 3 151 ? 145.558 200.870 171.205 1.00 62.65 151 ILE C C 1
ATOM 24021 O O . ILE C 3 151 ? 145.114 199.835 171.713 1.00 62.65 151 ILE C O 1
ATOM 24037 N N . GLU C 3 152 ? 145.305 202.071 171.721 1.00 62.65 152 GLU C N 1
ATOM 24038 C CA . GLU C 3 152 ? 144.520 202.195 172.941 1.00 62.65 152 GLU C CA 1
ATOM 24039 C C . GLU C 3 152 ? 143.073 201.776 172.731 1.00 62.65 152 GLU C C 1
ATOM 24040 O O . GLU C 3 152 ? 142.382 201.452 173.701 1.00 62.65 152 GLU C O 1
ATOM 24052 N N . ARG C 3 153 ? 142.595 201.777 171.483 1.00 62.65 153 ARG C N 1
ATOM 24053 C CA . ARG C 3 153 ? 141.279 201.225 171.174 1.00 62.65 153 ARG C CA 1
ATOM 24054 C C . ARG C 3 153 ? 141.349 199.739 170.847 1.00 62.65 153 ARG C C 1
ATOM 24055 O O . ARG C 3 153 ? 140.309 199.078 170.760 1.00 62.65 153 ARG C O 1
ATOM 24076 N N . VAL C 3 154 ? 142.554 199.203 170.642 1.00 62.65 154 VAL C N 1
ATOM 24077 C CA . VAL C 3 154 ? 142.724 197.757 170.520 1.00 62.65 154 VAL C CA 1
ATOM 24078 C C . VAL C 3 154 ? 142.935 197.140 171.893 1.00 62.65 154 VAL C C 1
ATOM 24079 O O . VAL C 3 154 ? 142.394 196.077 172.209 1.00 62.65 154 VAL C O 1
ATOM 24092 N N . GLU C 3 155 ? 143.724 197.803 172.730 1.00 62.65 155 GLU C N 1
ATOM 24093 C CA . GLU C 3 155 ? 144.073 197.282 174.041 1.00 62.65 155 GLU C CA 1
ATOM 24094 C C . GLU C 3 155 ? 142.969 197.456 175.079 1.00 62.65 155 GLU C C 1
ATOM 24095 O O . GLU C 3 155 ? 143.222 197.200 176.261 1.00 62.65 155 GLU C O 1
ATOM 24107 N N . LYS C 3 156 ? 141.769 197.887 174.682 1.00 62.65 156 LYS C N 1
ATOM 24108 C CA . LYS C 3 156 ? 140.616 197.918 175.573 1.00 62.65 156 LYS C CA 1
ATOM 24109 C C . LYS C 3 156 ? 139.371 197.285 174.979 1.00 62.65 156 LYS C C 1
ATOM 24110 O O . LYS C 3 156 ? 138.533 196.797 175.747 1.00 62.65 156 LYS C O 1
ATOM 24129 N N . GLU C 3 157 ? 139.215 197.274 173.655 1.00 62.65 157 GLU C N 1
ATOM 24130 C CA . GLU C 3 157 ? 138.163 196.474 173.041 1.00 62.65 157 GLU C CA 1
ATOM 24131 C C . GLU C 3 157 ? 138.619 195.036 172.850 1.00 62.65 157 GLU C C 1
ATOM 24132 O O . GLU C 3 157 ? 137.793 194.118 172.800 1.00 62.65 157 GLU C O 1
ATOM 24144 N N . TYR C 3 158 ? 139.928 194.822 172.740 1.00 62.65 158 TYR C N 1
ATOM 24145 C CA . TYR C 3 158 ? 140.509 193.494 172.546 1.00 62.65 158 TYR C CA 1
ATOM 24146 C C . TYR C 3 158 ? 141.793 193.380 173.357 1.00 62.65 158 TYR C C 1
ATOM 24147 O O . TYR C 3 158 ? 142.895 193.388 172.803 1.00 62.65 158 TYR C O 1
ATOM 24165 N N . PRO C 3 159 ? 141.690 193.275 174.686 1.00 62.65 159 PRO C N 1
ATOM 24166 C CA . PRO C 3 159 ? 142.908 193.195 175.507 1.00 62.65 159 PRO C CA 1
ATOM 24167 C C . PRO C 3 159 ? 143.745 191.955 175.263 1.00 62.65 159 PRO C C 1
ATOM 24168 O O . PRO C 3 159 ? 144.924 191.929 175.636 1.00 62.65 159 PRO C O 1
ATOM 24179 N N . ASN C 3 160 ? 143.167 190.918 174.661 1.00 62.65 160 ASN C N 1
ATOM 24180 C CA . ASN C 3 160 ? 143.878 189.666 174.444 1.00 62.65 160 ASN C CA 1
ATOM 24181 C C . ASN C 3 160 ? 144.727 189.670 173.182 1.00 62.65 160 ASN C C 1
ATOM 24182 O O . ASN C 3 160 ? 145.717 188.934 173.118 1.00 62.65 160 ASN C O 1
ATOM 24193 N N . VAL C 3 161 ? 144.362 190.468 172.179 1.00 62.65 161 VAL C N 1
ATOM 24194 C CA . VAL C 3 161 ? 145.130 190.517 170.943 1.00 62.65 161 VAL C CA 1
ATOM 24195 C C . VAL C 3 161 ? 146.502 191.106 171.223 1.00 62.65 161 VAL C C 1
ATOM 24196 O O . VAL C 3 161 ? 146.622 192.225 171.739 1.00 62.65 161 VAL C O 1
ATOM 24209 N N . GLU C 3 162 ? 147.543 190.349 170.878 1.00 62.65 162 GLU C N 1
ATOM 24210 C CA . GLU C 3 162 ? 148.927 190.767 171.038 1.00 62.65 162 GLU C CA 1
ATOM 24211 C C . GLU C 3 162 ? 149.663 190.960 169.723 1.00 62.65 162 GLU C C 1
ATOM 24212 O O . GLU C 3 162 ? 150.675 191.661 169.702 1.00 62.65 162 GLU C O 1
ATOM 24224 N N . CYS C 3 163 ? 149.183 190.362 168.636 1.00 62.65 163 CYS C N 1
ATOM 24225 C CA . CYS C 3 163 ? 149.758 190.540 167.310 1.00 62.65 163 CYS C CA 1
ATOM 24226 C C . CYS C 3 163 ? 148.648 190.903 166.343 1.00 62.65 163 CYS C C 1
ATOM 24227 O O . CYS C 3 163 ? 147.527 190.402 166.468 1.00 62.65 163 CYS C O 1
ATOM 24235 N N . ILE C 3 164 ? 148.957 191.779 165.387 1.00 62.65 164 ILE C N 1
ATOM 24236 C CA . ILE C 3 164 ? 147.985 192.245 164.411 1.00 62.65 164 ILE C CA 1
ATOM 24237 C C . ILE C 3 164 ? 148.656 192.432 163.060 1.00 62.65 164 ILE C C 1
ATOM 24238 O O . ILE C 3 164 ? 149.878 192.531 162.948 1.00 62.65 164 ILE C O 1
ATOM 24254 N N . LEU C 3 165 ? 147.818 192.473 162.030 1.00 62.65 165 LEU C N 1
ATOM 24255 C CA . LEU C 3 165 ? 148.222 192.691 160.651 1.00 62.65 165 LEU C CA 1
ATOM 24256 C C . LEU C 3 165 ? 147.520 193.937 160.144 1.00 62.65 165 LEU C C 1
ATOM 24257 O O . LEU C 3 165 ? 146.343 194.151 160.443 1.00 62.65 165 LEU C O 1
ATOM 24273 N N . LEU C 3 166 ? 148.243 194.759 159.397 1.00 62.65 166 LEU C N 1
ATOM 24274 C CA . LEU C 3 166 ? 147.672 195.900 158.700 1.00 62.65 166 LEU C CA 1
ATOM 24275 C C . LEU C 3 166 ? 147.971 195.771 157.218 1.00 62.65 166 LEU C C 1
ATOM 24276 O O . LEU C 3 166 ? 149.134 195.650 156.824 1.00 62.65 166 LEU C O 1
ATOM 24292 N N . VAL C 3 167 ? 146.921 195.797 156.408 1.00 62.65 167 VAL C N 1
ATOM 24293 C CA . VAL C 3 167 ? 147.028 195.736 154.960 1.00 62.65 167 VAL C CA 1
ATOM 24294 C C . VAL C 3 167 ? 146.692 197.116 154.427 1.00 62.65 167 VAL C C 1
ATOM 24295 O O . VAL C 3 167 ? 145.544 197.564 154.529 1.00 62.65 167 VAL C O 1
ATOM 24308 N N . THR C 3 168 ? 147.686 197.779 153.855 1.00 62.65 168 THR C N 1
ATOM 24309 C CA . THR C 3 168 ? 147.607 199.199 153.566 1.00 62.65 168 THR C CA 1
ATOM 24310 C C . THR C 3 168 ? 148.393 199.476 152.291 1.00 62.65 168 THR C C 1
ATOM 24311 O O . THR C 3 168 ? 148.688 198.558 151.520 1.00 62.65 168 THR C O 1
ATOM 24322 N N . HIS C 3 169 ? 148.710 200.742 152.059 1.00 62.65 169 HIS C N 1
ATOM 24323 C CA . HIS C 3 169 ? 149.345 201.206 150.838 1.00 62.65 169 HIS C CA 1
ATOM 24324 C C . HIS C 3 169 ? 150.780 201.623 151.119 1.00 62.65 169 HIS C C 1
ATOM 24325 O O . HIS C 3 169 ? 151.229 201.659 152.264 1.00 62.65 169 HIS C O 1
ATOM 24339 N N . ALA C 3 170 ? 151.493 201.966 150.049 1.00 62.65 170 ALA C N 1
ATOM 24340 C CA . ALA C 3 170 ? 152.926 202.212 150.157 1.00 62.65 170 ALA C CA 1
ATOM 24341 C C . ALA C 3 170 ? 153.219 203.465 150.968 1.00 62.65 170 ALA C C 1
ATOM 24342 O O . ALA C 3 170 ? 154.021 203.433 151.907 1.00 62.65 170 ALA C O 1
ATOM 24349 N N . ALA C 3 171 ? 152.596 204.585 150.601 1.00 62.65 171 ALA C N 1
ATOM 24350 C CA . ALA C 3 171 ? 152.862 205.846 151.285 1.00 62.65 171 ALA C CA 1
ATOM 24351 C C . ALA C 3 171 ? 152.514 205.756 152.763 1.00 62.65 171 ALA C C 1
ATOM 24352 O O . ALA C 3 171 ? 153.210 206.327 153.610 1.00 62.65 171 ALA C O 1
ATOM 24359 N N . SER C 3 172 ? 151.442 205.041 153.090 1.00 62.65 172 SER C N 1
ATOM 24360 C CA . SER C 3 172 ? 151.098 204.808 154.484 1.00 62.65 172 SER C CA 1
ATOM 24361 C C . SER C 3 172 ? 152.083 203.847 155.133 1.00 62.65 172 SER C C 1
ATOM 24362 O O . SER C 3 172 ? 152.550 204.077 156.254 1.00 62.65 172 SER C O 1
ATOM 24370 N N . LYS C 3 173 ? 152.418 202.766 154.428 1.00 62.65 173 LYS C N 1
ATOM 24371 C CA . LYS C 3 173 ? 153.267 201.717 154.983 1.00 62.65 173 LYS C CA 1
ATOM 24372 C C . LYS C 3 173 ? 154.634 202.244 155.394 1.00 62.65 173 LYS C C 1
ATOM 24373 O O . LYS C 3 173 ? 155.273 201.687 156.293 1.00 62.65 173 LYS C O 1
ATOM 24392 N N . ILE C 3 174 ? 155.098 203.313 154.752 1.00 62.65 174 ILE C N 1
ATOM 24393 C CA . ILE C 3 174 ? 156.412 203.864 155.060 1.00 62.65 174 ILE C CA 1
ATOM 24394 C C . ILE C 3 174 ? 156.303 204.915 156.155 1.00 62.65 174 ILE C C 1
ATOM 24395 O O . ILE C 3 174 ? 157.269 205.168 156.882 1.00 62.65 174 ILE C O 1
ATOM 24411 N N . ALA C 3 175 ? 155.137 205.552 156.283 1.00 62.65 175 ALA C N 1
ATOM 24412 C CA . ALA C 3 175 ? 154.929 206.516 157.355 1.00 62.65 175 ALA C CA 1
ATOM 24413 C C . ALA C 3 175 ? 154.491 205.825 158.636 1.00 62.65 175 ALA C C 1
ATOM 24414 O O . ALA C 3 175 ? 154.804 206.286 159.739 1.00 62.65 175 ALA C O 1
ATOM 24421 N N . LEU C 3 176 ? 153.755 204.723 158.506 1.00 62.65 176 LEU C N 1
ATOM 24422 C CA . LEU C 3 176 ? 153.397 203.921 159.668 1.00 62.65 176 LEU C CA 1
ATOM 24423 C C . LEU C 3 176 ? 154.636 203.343 160.335 1.00 62.65 176 LEU C C 1
ATOM 24424 O O . LEU C 3 176 ? 154.665 203.139 161.553 1.00 62.65 176 LEU C O 1
ATOM 24440 N N . GLY C 3 177 ? 155.669 203.065 159.545 1.00 62.65 177 GLY C N 1
ATOM 24441 C CA . GLY C 3 177 ? 156.896 202.534 160.108 1.00 62.65 177 GLY C CA 1
ATOM 24442 C C . GLY C 3 177 ? 157.730 203.596 160.792 1.00 62.65 177 GLY C C 1
ATOM 24443 O O . GLY C 3 177 ? 158.136 203.442 161.945 1.00 62.65 177 GLY C O 1
ATOM 24447 N N . MET C 3 178 ? 158.007 204.686 160.080 1.00 62.65 178 MET C N 1
ATOM 24448 C CA . MET C 3 178 ? 158.861 205.735 160.617 1.00 62.65 178 MET C CA 1
ATOM 24449 C C . MET C 3 178 ? 158.236 206.385 161.842 1.00 62.65 178 MET C C 1
ATOM 24450 O O . MET C 3 178 ? 158.924 206.645 162.835 1.00 62.65 178 MET C O 1
ATOM 24464 N N . SER C 3 179 ? 156.935 206.662 161.787 1.00 62.65 179 SER C N 1
ATOM 24465 C CA . SER C 3 179 ? 156.236 207.231 162.931 1.00 62.65 179 SER C CA 1
ATOM 24466 C C . SER C 3 179 ? 156.292 206.321 164.145 1.00 62.65 179 SER C C 1
ATOM 24467 O O . SER C 3 179 ? 156.393 206.803 165.277 1.00 62.65 179 SER C O 1
ATOM 24475 N N . LEU C 3 180 ? 156.223 205.012 163.924 1.00 62.65 180 LEU C N 1
ATOM 24476 C CA . LEU C 3 180 ? 156.279 204.058 165.021 1.00 62.65 180 LEU C CA 1
ATOM 24477 C C . LEU C 3 180 ? 157.675 204.001 165.621 1.00 62.65 180 LEU C C 1
ATOM 24478 O O . LEU C 3 180 ? 157.840 203.945 166.844 1.00 62.65 180 LEU C O 1
ATOM 24494 N N . LEU C 3 181 ? 158.696 204.019 164.768 1.00 62.65 181 LEU C N 1
ATOM 24495 C CA . LEU C 3 181 ? 160.073 203.985 165.232 1.00 62.65 181 LEU C CA 1
ATOM 24496 C C . LEU C 3 181 ? 160.532 205.332 165.771 1.00 62.65 181 LEU C C 1
ATOM 24497 O O . LEU C 3 181 ? 161.537 205.386 166.486 1.00 62.65 181 LEU C O 1
ATOM 24513 N N . GLY C 3 182 ? 159.831 206.410 165.439 1.00 62.65 182 GLY C N 1
ATOM 24514 C CA . GLY C 3 182 ? 160.068 207.692 166.069 1.00 62.65 182 GLY C CA 1
ATOM 24515 C C . GLY C 3 182 ? 161.021 208.608 165.341 1.00 62.65 182 GLY C C 1
ATOM 24516 O O . GLY C 3 182 ? 161.852 209.263 165.982 1.00 62.65 182 GLY C O 1
ATOM 24520 N N . TYR C 3 183 ? 160.924 208.677 164.017 1.00 63.26 183 TYR C N 1
ATOM 24521 C CA . TYR C 3 183 ? 161.721 209.606 163.234 1.00 63.26 183 TYR C CA 1
ATOM 24522 C C . TYR C 3 183 ? 160.965 210.921 163.064 1.00 63.26 183 TYR C C 1
ATOM 24523 O O . TYR C 3 183 ? 159.795 211.047 163.433 1.00 63.26 183 TYR C O 1
ATOM 24541 N N . ASP C 3 184 ? 161.640 211.917 162.495 1.00 71.89 184 ASP C N 1
ATOM 24542 C CA . ASP C 3 184 ? 161.089 213.262 162.384 1.00 71.89 184 ASP C CA 1
ATOM 24543 C C . ASP C 3 184 ? 160.326 213.490 161.087 1.00 71.89 184 ASP C C 1
ATOM 24544 O O . ASP C 3 184 ? 159.292 214.166 161.104 1.00 71.89 184 ASP C O 1
ATOM 24553 N N . ASN C 3 185 ? 160.807 212.949 159.974 1.00 71.95 185 ASN C N 1
ATOM 24554 C CA . ASN C 3 185 ? 160.071 212.928 158.718 1.00 71.95 185 ASN C CA 1
ATOM 24555 C C . ASN C 3 185 ? 160.237 211.547 158.105 1.00 71.95 185 ASN C C 1
ATOM 24556 O O . ASN C 3 185 ? 161.176 210.824 158.450 1.00 71.95 185 ASN C O 1
ATOM 24567 N N . PRO C 3 186 ? 159.338 211.141 157.204 1.00 69.36 186 PRO C N 1
ATOM 24568 C CA . PRO C 3 186 ? 159.378 209.756 156.726 1.00 69.36 186 PRO C CA 1
ATOM 24569 C C . PRO C 3 186 ? 160.392 209.498 155.632 1.00 69.36 186 PRO C C 1
ATOM 24570 O O . PRO C 3 186 ? 160.855 208.358 155.503 1.00 69.36 186 PRO C O 1
ATOM 24581 N N . ARG C 3 187 ? 160.746 210.504 154.842 1.00 74.52 187 ARG C N 1
ATOM 24582 C CA . ARG C 3 187 ? 161.604 210.309 153.685 1.00 74.52 187 ARG C CA 1
ATOM 24583 C C . ARG C 3 187 ? 163.080 210.179 154.038 1.00 74.52 187 ARG C C 1
ATOM 24584 O O . ARG C 3 187 ? 163.896 210.016 153.127 1.00 74.52 187 ARG C O 1
ATOM 24605 N N . MET C 3 188 ? 163.451 210.242 155.317 1.00 74.21 188 MET C N 1
ATOM 24606 C CA . MET C 3 188 ? 164.834 209.985 155.687 1.00 74.21 188 MET C CA 1
ATOM 24607 C C . MET C 3 188 ? 165.092 208.487 155.752 1.00 74.21 188 MET C C 1
ATOM 24608 O O . MET C 3 188 ? 164.167 207.671 155.746 1.00 74.21 188 MET C O 1
ATOM 24622 N N . SER C 3 189 ? 166.368 208.135 155.824 1.00 72.51 189 SER C N 1
ATOM 24623 C CA . SER C 3 189 ? 166.761 206.742 155.891 1.00 72.51 189 SER C CA 1
ATOM 24624 C C . SER C 3 189 ? 166.694 206.246 157.327 1.00 72.51 189 SER C C 1
ATOM 24625 O O . SER C 3 189 ? 166.684 207.028 158.281 1.00 72.51 189 SER C O 1
ATOM 24633 N N . LEU C 3 190 ? 166.641 204.925 157.475 1.00 70.26 190 LEU C N 1
ATOM 24634 C CA . LEU C 3 190 ? 166.514 204.337 158.799 1.00 70.26 190 LEU C CA 1
ATOM 24635 C C . LEU C 3 190 ? 167.699 204.678 159.687 1.00 70.26 190 LEU C C 1
ATOM 24636 O O . LEU C 3 190 ? 167.555 205.454 160.637 1.00 70.26 190 LEU C O 1
ATOM 24652 N N . ASN C 3 191 ? 168.876 204.131 159.373 1.00 79.06 191 ASN C N 1
ATOM 24653 C CA . ASN C 3 191 ? 170.003 204.256 160.293 1.00 79.06 191 ASN C CA 1
ATOM 24654 C C . ASN C 3 191 ? 170.974 205.356 159.860 1.00 79.06 191 ASN C C 1
ATOM 24655 O O . ASN C 3 191 ? 171.025 206.423 160.484 1.00 79.06 191 ASN C O 1
ATOM 24666 N N . GLU C 3 192 ? 171.756 205.133 158.803 1.00 87.12 192 GLU C N 1
ATOM 24667 C CA . GLU C 3 192 ? 172.412 206.231 158.100 1.00 87.12 192 GLU C CA 1
ATOM 24668 C C . GLU C 3 192 ? 172.681 205.925 156.627 1.00 87.12 192 GLU C C 1
ATOM 24669 O O . GLU C 3 192 ? 173.142 206.800 155.886 1.00 87.12 192 GLU C O 1
ATOM 24681 N N . ASN C 3 193 ? 172.392 204.699 156.189 1.00 86.36 193 ASN C N 1
ATOM 24682 C CA . ASN C 3 193 ? 173.082 204.117 155.045 1.00 86.36 193 ASN C CA 1
ATOM 24683 C C . ASN C 3 193 ? 172.215 204.154 153.795 1.00 86.36 193 ASN C C 1
ATOM 24684 O O . ASN C 3 193 ? 172.362 203.316 152.901 1.00 86.36 193 ASN C O 1
ATOM 24695 N N . GLY C 3 194 ? 171.298 205.111 153.714 1.00 81.73 194 GLY C N 1
ATOM 24696 C CA . GLY C 3 194 ? 170.430 205.170 152.563 1.00 81.73 194 GLY C CA 1
ATOM 24697 C C . GLY C 3 194 ? 169.449 204.029 152.450 1.00 81.73 194 GLY C C 1
ATOM 24698 O O . GLY C 3 194 ? 168.816 203.885 151.399 1.00 81.73 194 GLY C O 1
ATOM 24702 N N . ASP C 3 195 ? 169.302 203.210 153.490 1.00 76.18 195 ASP C N 1
ATOM 24703 C CA . ASP C 3 195 ? 168.439 202.034 153.443 1.00 76.18 195 ASP C CA 1
ATOM 24704 C C . ASP C 3 195 ? 167.037 202.419 153.908 1.00 76.18 195 ASP C C 1
ATOM 24705 O O . ASP C 3 195 ? 166.732 202.396 155.104 1.00 76.18 195 ASP C O 1
ATOM 24714 N N . LYS C 3 196 ? 166.181 202.763 152.950 1.00 66.84 196 LYS C N 1
ATOM 24715 C CA . LYS C 3 196 ? 164.790 203.070 153.228 1.00 66.84 196 LYS C CA 1
ATOM 24716 C C . LYS C 3 196 ? 164.033 201.779 153.522 1.00 66.84 196 LYS C C 1
ATOM 24717 O O . LYS C 3 196 ? 164.585 200.678 153.468 1.00 66.84 196 LYS C O 1
ATOM 24736 N N . ILE C 3 197 ? 162.749 201.913 153.847 1.00 62.65 197 ILE C N 1
ATOM 24737 C CA . ILE C 3 197 ? 161.893 200.748 154.002 1.00 62.65 197 ILE C CA 1
ATOM 24738 C C . ILE C 3 197 ? 161.469 200.261 152.626 1.00 62.65 197 ILE C C 1
ATOM 24739 O O . ILE C 3 197 ? 160.892 201.014 151.831 1.00 62.65 197 ILE C O 1
ATOM 24755 N N . ARG C 3 198 ? 161.762 198.999 152.334 1.00 62.65 198 ARG C N 1
ATOM 24756 C CA . ARG C 3 198 ? 161.382 198.420 151.056 1.00 62.65 198 ARG C CA 1
ATOM 24757 C C . ARG C 3 198 ? 159.885 198.147 151.072 1.00 62.65 198 ARG C C 1
ATOM 24758 O O . ARG C 3 198 ? 159.398 197.369 151.896 1.00 62.65 198 ARG C O 1
ATOM 24779 N N . SER C 3 199 ? 159.157 198.793 150.165 1.00 62.65 199 SER C N 1
ATOM 24780 C CA . SER C 3 199 ? 157.698 198.782 150.139 1.00 62.65 199 SER C CA 1
ATOM 24781 C C . SER C 3 199 ? 157.182 198.147 148.862 1.00 62.65 199 SER C C 1
ATOM 24782 O O . SER C 3 199 ? 156.272 198.665 148.209 1.00 62.65 199 SER C O 1
ATOM 24790 N N . GLY C 3 200 ? 157.756 197.011 148.490 1.00 62.65 200 GLY C N 1
ATOM 24791 C CA . GLY C 3 200 ? 157.345 196.343 147.275 1.00 62.65 200 GLY C CA 1
ATOM 24792 C C . GLY C 3 200 ? 155.917 195.843 147.339 1.00 62.65 200 GLY C C 1
ATOM 24793 O O . GLY C 3 200 ? 155.232 195.928 148.357 1.00 62.65 200 GLY C O 1
ATOM 24797 N N . SER C 3 201 ? 155.471 195.305 146.211 1.00 62.65 201 SER C N 1
ATOM 24798 C CA . SER C 3 201 ? 154.115 194.796 146.097 1.00 62.65 201 SER C CA 1
ATOM 24799 C C . SER C 3 201 ? 153.931 193.574 146.979 1.00 62.65 201 SER C C 1
ATOM 24800 O O . SER C 3 201 ? 154.709 192.620 146.905 1.00 62.65 201 SER C O 1
ATOM 24808 N N . CYS C 3 202 ? 152.889 193.606 147.803 1.00 62.65 202 CYS C N 1
ATOM 24809 C CA . CYS C 3 202 ? 152.584 192.554 148.767 1.00 62.65 202 CYS C CA 1
ATOM 24810 C C . CYS C 3 202 ? 153.768 192.267 149.682 1.00 62.65 202 CYS C C 1
ATOM 24811 O O . CYS C 3 202 ? 154.001 191.121 150.070 1.00 62.65 202 CYS C O 1
ATOM 24819 N N . SER C 3 203 ? 154.534 193.296 150.020 1.00 62.65 203 SER C N 1
ATOM 24820 C CA . SER C 3 203 ? 155.621 193.146 150.968 1.00 62.65 203 SER C CA 1
ATOM 24821 C C . SER C 3 203 ? 155.079 192.848 152.357 1.00 62.65 203 SER C C 1
ATOM 24822 O O . SER C 3 203 ? 153.869 192.797 152.582 1.00 62.65 203 SER C O 1
ATOM 24830 N N . LEU C 3 204 ? 155.996 192.650 153.295 1.00 62.65 204 LEU C N 1
ATOM 24831 C CA . LEU C 3 204 ? 155.656 192.334 154.671 1.00 62.65 204 LEU C CA 1
ATOM 24832 C C . LEU C 3 204 ? 156.724 192.918 155.578 1.00 62.65 204 LEU C C 1
ATOM 24833 O O . LEU C 3 204 ? 157.906 192.595 155.433 1.00 62.65 204 LEU C O 1
ATOM 24849 N N . ASP C 3 205 ? 156.308 193.780 156.494 1.00 62.65 205 ASP C N 1
ATOM 24850 C CA . ASP C 3 205 ? 157.175 194.319 157.525 1.00 62.65 205 ASP C CA 1
ATOM 24851 C C . ASP C 3 205 ? 156.832 193.689 158.869 1.00 62.65 205 ASP C C 1
ATOM 24852 O O . ASP C 3 205 ? 155.918 192.873 158.986 1.00 62.65 205 ASP C O 1
ATOM 24861 N N . LYS C 3 206 ? 157.585 194.076 159.889 1.00 62.65 206 LYS C N 1
ATOM 24862 C CA . LYS C 3 206 ? 157.519 193.443 161.193 1.00 62.65 206 LYS C CA 1
ATOM 24863 C C . LYS C 3 206 ? 158.104 194.393 162.219 1.00 62.65 206 LYS C C 1
ATOM 24864 O O . LYS C 3 206 ? 159.264 194.795 162.103 1.00 62.65 206 LYS C O 1
ATOM 24883 N N . TYR C 3 207 ? 157.304 194.735 163.221 1.00 62.65 207 TYR C N 1
ATOM 24884 C CA . TYR C 3 207 ? 157.702 195.642 164.282 1.00 62.65 207 TYR C CA 1
ATOM 24885 C C . TYR C 3 207 ? 157.464 194.967 165.620 1.00 62.65 207 TYR C C 1
ATOM 24886 O O . TYR C 3 207 ? 156.317 194.804 166.042 1.00 62.65 207 TYR C O 1
ATOM 24904 N N . GLU C 3 208 ? 158.550 194.576 166.275 1.00 62.65 208 GLU C N 1
ATOM 24905 C CA . GLU C 3 208 ? 158.509 193.970 167.593 1.00 62.65 208 GLU C CA 1
ATOM 24906 C C . GLU C 3 208 ? 158.942 195.001 168.618 1.00 62.65 208 GLU C C 1
ATOM 24907 O O . GLU C 3 208 ? 159.621 195.975 168.283 1.00 62.65 208 GLU C O 1
ATOM 24919 N N . ILE C 3 209 ? 158.543 194.779 169.868 1.00 62.65 209 ILE C N 1
ATOM 24920 C CA . ILE C 3 209 ? 158.859 195.725 170.925 1.00 62.65 209 ILE C CA 1
ATOM 24921 C C . ILE C 3 209 ? 160.247 195.432 171.468 1.00 62.65 209 ILE C C 1
ATOM 24922 O O . ILE C 3 209 ? 160.647 194.270 171.612 1.00 62.65 209 ILE C O 1
ATOM 24938 N N . LEU C 3 210 ? 160.984 196.491 171.780 1.00 64.26 210 LEU C N 1
ATOM 24939 C CA . LEU C 3 210 ? 162.383 196.365 172.156 1.00 64.26 210 LEU C CA 1
ATOM 24940 C C . LEU C 3 210 ? 162.508 195.975 173.620 1.00 64.26 210 LEU C C 1
ATOM 24941 O O . LEU C 3 210 ? 161.971 196.651 174.502 1.00 64.26 210 LEU C O 1
ATOM 24957 N N . LYS C 3 211 ? 163.227 194.889 173.874 1.00 67.15 211 LYS C N 1
ATOM 24958 C CA . LYS C 3 211 ? 163.453 194.416 175.230 1.00 67.15 211 LYS C CA 1
ATOM 24959 C C . LYS C 3 211 ? 164.341 195.387 175.998 1.00 67.15 211 LYS C C 1
ATOM 24960 O O . LYS C 3 211 ? 165.566 195.264 175.987 1.00 67.15 211 LYS C O 1
ATOM 24979 N N . THR C 3 227 ? 156.329 195.382 184.126 1.00 88.81 227 THR C N 1
ATOM 24980 C CA . THR C 3 227 ? 154.917 195.714 184.003 1.00 88.81 227 THR C CA 1
ATOM 24981 C C . THR C 3 227 ? 154.595 196.218 182.604 1.00 88.81 227 THR C C 1
ATOM 24982 O O . THR C 3 227 ? 155.496 196.523 181.823 1.00 88.81 227 THR C O 1
ATOM 24993 N N . TYR C 3 228 ? 153.303 196.301 182.296 1.00 84.26 228 TYR C N 1
ATOM 24994 C CA . TYR C 3 228 ? 152.854 196.817 181.014 1.00 84.26 228 TYR C CA 1
ATOM 24995 C C . TYR C 3 228 ? 152.707 198.330 181.088 1.00 84.26 228 TYR C C 1
ATOM 24996 O O . TYR C 3 228 ? 152.216 198.882 182.077 1.00 84.26 228 TYR C O 1
ATOM 25014 N N . ILE C 3 229 ? 153.125 198.994 180.015 1.00 78.49 229 ILE C N 1
ATOM 25015 C CA . ILE C 3 229 ? 153.310 200.443 179.986 1.00 78.49 229 ILE C CA 1
ATOM 25016 C C . ILE C 3 229 ? 152.471 201.036 178.860 1.00 78.49 229 ILE C C 1
ATOM 25017 O O . ILE C 3 229 ? 152.088 200.307 177.934 1.00 78.49 229 ILE C O 1
ATOM 25033 N N . PRO C 3 230 ? 152.147 202.328 178.894 1.00 73.81 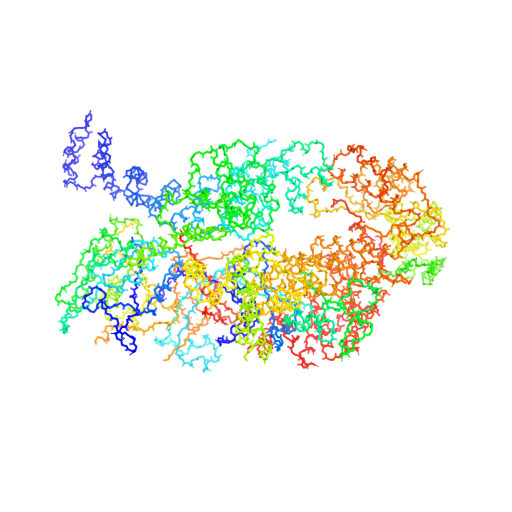230 PRO C N 1
ATOM 25034 C CA . PRO C 3 230 ? 151.396 202.920 177.785 1.00 73.81 230 PRO C CA 1
ATOM 25035 C C . PRO C 3 230 ? 152.208 202.906 176.501 1.00 73.81 230 PRO C C 1
ATOM 25036 O O . PRO C 3 230 ? 153.422 202.697 176.504 1.00 73.81 230 PRO C O 1
ATOM 25047 N N . PHE C 3 231 ? 151.506 203.138 175.389 1.00 67.04 231 PHE C N 1
ATOM 25048 C CA . PHE C 3 231 ? 152.126 202.995 174.076 1.00 67.04 231 PHE C CA 1
ATOM 25049 C C . PHE C 3 231 ? 153.297 203.949 173.894 1.00 67.04 231 PHE C C 1
ATOM 25050 O O . PHE C 3 231 ? 154.422 203.516 173.623 1.00 67.04 231 PHE C O 1
ATOM 25067 N N . SER C 3 232 ? 153.052 205.252 174.037 1.00 71.46 232 SER C N 1
ATOM 25068 C CA . SER C 3 232 ? 154.025 206.274 173.665 1.00 71.46 232 SER C CA 1
ATOM 25069 C C . SER C 3 232 ? 155.346 206.171 174.418 1.00 71.46 232 SER C C 1
ATOM 25070 O O . SER C 3 232 ? 156.320 206.808 174.001 1.00 71.46 232 SER C O 1
ATOM 25078 N N . ASP C 3 233 ? 155.408 205.400 175.504 1.00 74.80 233 ASP C N 1
ATOM 25079 C CA . ASP C 3 233 ? 156.655 205.121 176.200 1.00 74.80 233 ASP C CA 1
ATOM 25080 C C . ASP C 3 233 ? 157.354 203.864 175.698 1.00 74.80 233 ASP C C 1
ATOM 25081 O O . ASP C 3 233 ? 158.483 203.597 176.119 1.00 74.80 233 ASP C O 1
ATOM 25090 N N . ARG C 3 234 ? 156.721 203.094 174.817 1.00 67.23 234 ARG C N 1
ATOM 25091 C CA . ARG C 3 234 ? 157.319 201.878 174.293 1.00 67.23 234 ARG C CA 1
ATOM 25092 C C . ARG C 3 234 ? 158.338 202.196 173.207 1.00 67.23 234 ARG C C 1
ATOM 25093 O O . ARG C 3 234 ? 158.352 203.291 172.639 1.00 67.23 234 ARG C O 1
ATOM 25114 N N . LYS C 3 235 ? 159.192 201.217 172.923 1.00 62.83 235 LYS C N 1
ATOM 25115 C CA . LYS C 3 235 ? 160.220 201.323 171.900 1.00 62.83 235 LYS C CA 1
ATOM 25116 C C . LYS C 3 235 ? 160.145 200.120 170.973 1.00 62.83 235 LYS C C 1
ATOM 25117 O O . LYS C 3 235 ? 160.128 198.972 171.428 1.00 62.83 235 LYS C O 1
ATOM 25136 N N . TRP C 3 236 ? 160.116 200.397 169.673 1.00 62.65 236 TRP C N 1
ATOM 25137 C CA . TRP C 3 236 ? 159.926 199.393 168.641 1.00 62.65 236 TRP C CA 1
ATOM 25138 C C . TRP C 3 236 ? 161.178 199.286 167.786 1.00 62.65 236 TRP C C 1
ATOM 25139 O O . TRP C 3 236 ? 162.000 200.205 167.745 1.00 62.65 236 TRP C O 1
ATOM 25160 N N . VAL C 3 237 ? 161.317 198.155 167.102 1.00 62.65 237 VAL C N 1
ATOM 25161 C CA . VAL C 3 237 ? 162.408 197.927 166.164 1.00 62.65 237 VAL C CA 1
ATOM 25162 C C . VAL C 3 237 ? 161.865 197.205 164.942 1.00 62.65 237 VAL C C 1
ATOM 25163 O O . VAL C 3 237 ? 160.915 196.424 165.039 1.00 62.65 237 VAL C O 1
ATOM 25176 N N . LEU C 3 238 ? 162.479 197.473 163.794 1.00 62.65 238 LEU C N 1
ATOM 25177 C CA . LEU C 3 238 ? 162.104 196.860 162.525 1.00 62.65 238 LEU C CA 1
ATOM 25178 C C . LEU C 3 238 ? 162.930 195.599 162.342 1.00 62.65 238 LEU C C 1
ATOM 25179 O O . LEU C 3 238 ? 164.157 195.628 162.453 1.00 62.65 238 LEU C O 1
ATOM 25195 N N . THR C 3 239 ? 162.256 194.487 162.047 1.00 62.65 239 THR C N 1
ATOM 25196 C CA . THR C 3 239 ? 162.878 193.173 162.044 1.00 62.65 239 THR C CA 1
ATOM 25197 C C . THR C 3 239 ? 162.617 192.374 160.773 1.00 62.65 239 THR C C 1
ATOM 25198 O O . THR C 3 239 ? 163.026 191.211 160.707 1.00 62.65 239 THR C O 1
ATOM 25209 N N . MET C 3 240 ? 161.917 192.939 159.785 1.00 62.65 240 MET C N 1
ATOM 25210 C CA . MET C 3 240 ? 161.779 192.269 158.496 1.00 62.65 240 MET C CA 1
ATOM 25211 C C . MET C 3 240 ? 162.130 193.171 157.316 1.00 62.65 240 MET C C 1
ATOM 25212 O O . MET C 3 240 ? 162.871 192.755 156.420 1.00 62.65 240 MET C O 1
ATOM 25226 N N . ASN C 3 241 ? 161.653 194.415 157.338 1.00 62.65 241 ASN C N 1
ATOM 25227 C CA . ASN C 3 241 ? 161.906 195.399 156.288 1.00 62.65 241 ASN C CA 1
ATOM 25228 C C . ASN C 3 241 ? 161.646 194.861 154.886 1.00 62.65 241 ASN C C 1
ATOM 25229 O O . ASN C 3 241 ? 162.573 194.736 154.081 1.00 62.65 241 ASN C O 1
ATOM 25240 N N . GLY C 3 242 ? 160.401 194.531 154.586 1.00 62.65 242 GLY C N 1
ATOM 25241 C CA . GLY C 3 242 ? 160.037 194.193 153.228 1.00 62.65 242 GLY C CA 1
ATOM 25242 C C . GLY C 3 242 ? 160.527 192.842 152.770 1.00 62.65 242 GLY C C 1
ATOM 25243 O O . GLY C 3 242 ? 161.347 192.754 151.853 1.00 62.65 242 GLY C O 1
ATOM 25247 N N . ASN C 3 243 ? 160.039 191.781 153.400 1.00 62.65 243 ASN C N 1
ATOM 25248 C CA . ASN C 3 243 ? 160.308 190.441 152.910 1.00 62.65 243 ASN C CA 1
ATOM 25249 C C . ASN C 3 243 ? 159.444 190.157 151.691 1.00 62.65 243 ASN C C 1
ATOM 25250 O O . ASN C 3 243 ? 158.219 190.296 151.734 1.00 62.65 243 ASN C O 1
ATOM 25261 N N . THR C 3 244 ? 160.100 189.772 150.596 1.00 62.65 244 THR C N 1
ATOM 25262 C CA . THR C 3 244 ? 159.433 189.329 149.383 1.00 62.65 244 THR C CA 1
ATOM 25263 C C . THR C 3 244 ? 159.945 187.972 148.916 1.00 62.65 244 THR C C 1
ATOM 25264 O O . THR C 3 244 ? 159.808 187.646 147.733 1.00 62.65 244 THR C O 1
ATOM 25275 N N . GLU C 3 245 ? 160.516 187.169 149.815 1.00 62.65 245 GLU C N 1
ATOM 25276 C CA . GLU C 3 245 ? 161.088 185.891 149.412 1.00 62.65 245 GLU C CA 1
ATOM 25277 C C . GLU C 3 245 ? 160.010 184.834 149.234 1.00 62.65 245 GLU C C 1
ATOM 25278 O O . GLU C 3 245 ? 160.178 183.908 148.434 1.00 62.65 245 GLU C O 1
ATOM 25290 N N . PHE C 3 246 ? 158.902 184.952 149.964 1.00 62.65 246 PHE C N 1
ATOM 25291 C CA . PHE C 3 246 ? 157.762 184.068 149.750 1.00 62.65 246 PHE C CA 1
ATOM 25292 C C . PHE C 3 246 ? 157.132 184.237 148.376 1.00 62.65 246 PHE C C 1
ATOM 25293 O O . PHE C 3 246 ? 156.336 183.385 147.970 1.00 62.65 246 PHE C O 1
ATOM 25310 N N . LEU C 3 247 ? 157.449 185.312 147.663 1.00 62.65 247 LEU C N 1
ATOM 25311 C CA . LEU C 3 247 ? 156.865 185.554 146.358 1.00 62.65 247 LEU C CA 1
ATOM 25312 C C . LEU C 3 247 ? 157.638 184.805 145.287 1.00 62.65 247 LEU C C 1
ATOM 25313 O O . LEU C 3 247 ? 158.865 184.694 145.344 1.00 62.65 247 LEU C O 1
ATOM 25329 N N . SER C 3 248 ? 156.906 184.286 144.305 1.00 62.65 248 SER C N 1
ATOM 25330 C CA . SER C 3 248 ? 157.512 183.582 143.187 1.00 62.65 248 SER C CA 1
ATOM 25331 C C . SER C 3 248 ? 158.122 184.521 142.155 1.00 62.65 248 SER C C 1
ATOM 25332 O O . SER C 3 248 ? 158.683 184.027 141.171 1.00 62.65 248 SER C O 1
ATOM 25340 N N . SER C 3 249 ? 158.026 185.847 142.352 1.00 65.49 249 SER C N 1
ATOM 25341 C CA . SER C 3 249 ? 158.492 186.796 141.347 1.00 65.49 249 SER C CA 1
ATOM 25342 C C . SER C 3 249 ? 159.234 187.998 141.921 1.00 65.49 249 SER C C 1
ATOM 25343 O O . SER C 3 249 ? 159.619 188.880 141.144 1.00 65.49 249 SER C O 1
ATOM 25351 N N . GLY C 3 250 ? 159.451 188.078 143.228 1.00 65.16 250 GLY C N 1
ATOM 25352 C CA . GLY C 3 250 ? 160.206 189.176 143.788 1.00 65.16 250 GLY C CA 1
ATOM 25353 C C . GLY C 3 250 ? 159.386 190.449 143.884 1.00 65.16 250 GLY C C 1
ATOM 25354 O O . GLY C 3 250 ? 158.209 190.509 143.532 1.00 65.16 250 GLY C O 1
ATOM 25358 N N . GLU C 3 251 ? 160.047 191.488 144.384 1.00 67.73 251 GLU C N 1
ATOM 25359 C CA . GLU C 3 251 ? 159.411 192.791 144.522 1.00 67.73 251 GLU C CA 1
ATOM 25360 C C . GLU C 3 251 ? 159.295 193.439 143.151 1.00 67.73 251 GLU C C 1
ATOM 25361 O O . GLU C 3 251 ? 160.281 193.539 142.414 1.00 67.73 251 GLU C O 1
ATOM 25373 N N . GLU C 3 252 ? 158.086 193.876 142.809 1.00 70.67 252 GLU C N 1
ATOM 25374 C CA . GLU C 3 252 ? 157.806 194.361 141.467 1.00 70.67 252 GLU C CA 1
ATOM 25375 C C . GLU C 3 252 ? 157.860 195.880 141.368 1.00 70.67 252 GLU C C 1
ATOM 25376 O O . GLU C 3 252 ? 158.608 196.411 140.538 1.00 70.67 252 GLU C O 1
ATOM 25388 N N . MET C 3 253 ? 157.107 196.585 142.208 1.00 73.43 253 MET C N 1
ATOM 25389 C CA . MET C 3 253 ? 156.789 197.994 141.984 1.00 73.43 253 MET C CA 1
ATOM 25390 C C . MET C 3 253 ? 157.018 198.808 143.254 1.00 73.43 253 MET C C 1
ATOM 25391 O O . MET C 3 253 ? 156.124 199.498 143.744 1.00 73.43 253 MET C O 1
ATOM 25405 N N . ASN C 3 254 ? 158.216 198.690 143.822 1.00 69.25 254 ASN C N 1
ATOM 25406 C CA . ASN C 3 254 ? 158.597 199.461 145.000 1.00 69.25 254 ASN C CA 1
ATOM 25407 C C . ASN C 3 254 ? 158.345 200.951 144.804 1.00 69.25 254 ASN C C 1
ATOM 25408 O O . ASN C 3 254 ? 158.379 201.461 143.682 1.00 69.25 254 ASN C O 1
ATOM 25419 N N . TRP C 3 255 ? 158.100 201.642 145.913 1.00 71.88 255 TRP C N 1
ATOM 25420 C CA . TRP C 3 255 ? 157.802 203.063 145.928 1.00 71.88 255 TRP C CA 1
ATOM 25421 C C . TRP C 3 255 ? 158.437 203.685 147.159 1.00 71.88 255 TRP C C 1
ATOM 25422 O O . TRP C 3 255 ? 158.414 203.097 148.243 1.00 71.88 255 TRP C O 1
ATOM 25443 N N . ASN C 3 256 ? 159.017 204.867 146.983 1.00 75.05 256 ASN C N 1
ATOM 25444 C CA . ASN C 3 256 ? 159.478 205.670 148.103 1.00 75.05 256 ASN C CA 1
ATOM 25445 C C . ASN C 3 256 ? 159.268 207.136 147.760 1.00 75.05 256 ASN C C 1
ATOM 25446 O O . ASN C 3 256 ? 159.001 207.495 146.612 1.00 75.05 256 ASN C O 1
ATOM 25457 N N . PHE C 3 257 ? 159.399 207.987 148.779 1.00 75.11 257 PHE C N 1
ATOM 25458 C CA . PHE C 3 257 ? 158.963 209.372 148.655 1.00 75.11 257 PHE C CA 1
ATOM 25459 C C . PHE C 3 257 ? 159.783 210.168 147.651 1.00 75.11 257 PHE C C 1
ATOM 25460 O O . PHE C 3 257 ? 159.360 211.258 147.253 1.00 75.11 257 PHE C O 1
ATOM 25477 N N . ASP C 3 258 ? 160.937 209.658 147.230 1.00 82.04 258 ASP C N 1
ATOM 25478 C CA . ASP C 3 258 ? 161.703 210.308 146.178 1.00 82.04 258 ASP C CA 1
ATOM 25479 C C . ASP C 3 258 ? 161.100 210.108 144.792 1.00 82.04 258 ASP C C 1
ATOM 25480 O O . ASP C 3 258 ? 161.574 210.734 143.838 1.00 82.04 258 ASP C O 1
ATOM 25489 N N . CYS C 3 259 ? 160.072 209.265 144.659 1.00 85.27 259 CYS C N 1
ATOM 25490 C CA . CYS C 3 259 ? 159.477 208.953 143.366 1.00 85.27 259 CYS C CA 1
ATOM 25491 C C . CYS C 3 259 ? 158.233 209.775 143.054 1.00 85.27 259 CYS C C 1
ATOM 25492 O O . CYS C 3 259 ? 157.696 209.650 141.948 1.00 85.27 259 CYS C O 1
ATOM 25500 N N . VAL C 3 260 ? 157.757 210.599 143.983 1.00 90.69 260 VAL C N 1
ATOM 25501 C CA . VAL C 3 260 ? 156.565 211.409 143.749 1.00 90.69 260 VAL C CA 1
ATOM 25502 C C . VAL C 3 260 ? 156.813 212.415 142.630 1.00 90.69 260 VAL C C 1
ATOM 25503 O O . VAL C 3 260 ? 157.949 212.615 142.200 1.00 90.69 260 VAL C O 1
ATOM 25516 N N . GLU C 3 290 ? 171.452 195.269 138.123 1.00 80.39 290 GLU C N 1
ATOM 25517 C CA . GLU C 3 290 ? 171.700 193.834 138.132 1.00 80.39 290 GLU C CA 1
ATOM 25518 C C . GLU C 3 290 ? 172.035 193.377 139.542 1.00 80.39 290 GLU C C 1
ATOM 25519 O O . GLU C 3 290 ? 172.645 194.117 140.311 1.00 80.39 290 GLU C O 1
ATOM 25523 N N . VAL C 3 291 ? 171.633 192.154 139.882 1.00 75.94 291 VAL C N 1
ATOM 25524 C CA . VAL C 3 291 ? 171.787 191.641 141.236 1.00 75.94 291 VAL C CA 1
ATOM 25525 C C . VAL C 3 291 ? 171.607 190.129 141.224 1.00 75.94 291 VAL C C 1
ATOM 25526 O O . VAL C 3 291 ? 170.837 189.582 140.429 1.00 75.94 291 VAL C O 1
ATOM 25539 N N . GLU C 3 292 ? 172.330 189.454 142.119 1.00 70.77 292 GLU C N 1
ATOM 25540 C CA . GLU C 3 292 ? 172.297 188.003 142.242 1.00 70.77 292 GLU C CA 1
ATOM 25541 C C . GLU C 3 292 ? 172.160 187.613 143.705 1.00 70.77 292 GLU C C 1
ATOM 25542 O O . GLU C 3 292 ? 172.573 188.353 144.601 1.00 70.77 292 GLU C O 1
ATOM 25554 N N . THR C 3 293 ? 171.592 186.430 143.933 1.00 60.22 293 THR C N 1
ATOM 25555 C CA . THR C 3 293 ? 171.334 185.908 145.269 1.00 60.22 293 THR C CA 1
ATOM 25556 C C . THR C 3 293 ? 172.037 184.574 145.442 1.00 60.22 293 THR C C 1
ATOM 25557 O O . THR C 3 293 ? 172.033 183.745 144.527 1.00 60.22 293 THR C O 1
ATOM 25568 N N . VAL C 3 294 ? 172.633 184.371 146.613 1.00 53.46 294 VAL C N 1
ATOM 25569 C CA . VAL C 3 294 ? 173.217 183.094 146.989 1.00 53.46 294 VAL C CA 1
ATOM 25570 C C . VAL C 3 294 ? 172.911 182.850 148.454 1.00 53.46 294 VAL C C 1
ATOM 25571 O O . VAL C 3 294 ? 172.793 183.787 149.248 1.00 53.46 294 VAL C O 1
ATOM 25584 N N . TYR C 3 295 ? 172.806 181.577 148.810 1.00 48.21 295 TYR C N 1
ATOM 25585 C CA . TYR C 3 295 ? 172.384 181.154 150.132 1.00 48.21 295 TYR C CA 1
ATOM 25586 C C . TYR C 3 295 ? 173.535 180.480 150.863 1.00 48.21 295 TYR C C 1
ATOM 25587 O O . TYR C 3 295 ? 174.335 179.763 150.256 1.00 48.21 295 TYR C O 1
ATOM 25605 N N . ILE C 3 296 ? 173.620 180.730 152.166 1.00 46.71 296 ILE C N 1
ATOM 25606 C CA . ILE C 3 296 ? 174.607 180.110 153.034 1.00 46.71 296 ILE C CA 1
ATOM 25607 C C . ILE C 3 296 ? 173.925 179.719 154.332 1.00 46.71 296 ILE C C 1
ATOM 25608 O O . ILE C 3 296 ? 173.022 180.409 154.810 1.00 46.71 296 ILE C O 1
ATOM 25624 N N . SER C 3 297 ? 174.376 178.612 154.910 1.00 50.20 297 SER C N 1
ATOM 25625 C CA . SER C 3 297 ? 173.813 178.090 156.143 1.00 50.20 297 SER C CA 1
ATOM 25626 C C . SER C 3 297 ? 174.671 178.509 157.324 1.00 50.20 297 SER C C 1
ATOM 25627 O O . SER C 3 297 ? 175.854 178.822 157.169 1.00 50.20 297 SER C O 1
ATOM 25635 N N . VAL C 3 298 ? 174.055 178.530 158.501 1.00 51.33 298 VAL C N 1
ATOM 25636 C CA . VAL C 3 298 ? 174.722 178.904 159.740 1.00 51.33 298 VAL C CA 1
ATOM 25637 C C . VAL C 3 298 ? 174.412 177.850 160.789 1.00 51.33 298 VAL C C 1
ATOM 25638 O O . VAL C 3 298 ? 173.402 177.939 161.493 1.00 51.33 298 VAL C O 1
ATOM 25651 N N . ASP C 3 299 ? 175.283 176.857 160.914 1.00 59.30 299 ASP C N 1
ATOM 25652 C CA . ASP C 3 299 ? 175.037 175.760 161.830 1.00 59.30 299 ASP C CA 1
ATOM 25653 C C . ASP C 3 299 ? 175.418 176.140 163.253 1.00 59.30 299 ASP C C 1
ATOM 25654 O O . ASP C 3 299 ? 176.287 176.984 163.488 1.00 59.30 299 ASP C O 1
ATOM 25663 N N . ILE C 3 300 ? 174.742 175.504 164.203 1.00 66.15 300 ILE C N 1
ATOM 25664 C CA . ILE C 3 300 ? 174.900 175.770 165.629 1.00 66.15 300 ILE C CA 1
ATOM 25665 C C . ILE C 3 300 ? 175.072 174.413 166.302 1.00 66.15 300 ILE C C 1
ATOM 25666 O O . ILE C 3 300 ? 174.118 173.895 166.900 1.00 66.15 300 ILE C O 1
ATOM 25682 N N . PRO C 3 301 ? 176.245 173.787 166.215 1.00 72.49 301 PRO C N 1
ATOM 25683 C CA . PRO C 3 301 ? 176.361 172.393 166.655 1.00 72.49 301 PRO C CA 1
ATOM 25684 C C . PRO C 3 301 ? 176.509 172.284 168.164 1.00 72.49 301 PRO C C 1
ATOM 25685 O O . PRO C 3 301 ? 177.250 173.045 168.789 1.00 72.49 301 PRO C O 1
ATOM 25696 N N . SER C 3 302 ? 175.789 171.328 168.742 1.00 81.98 302 SER C N 1
ATOM 25697 C CA . SER C 3 302 ? 175.966 170.978 170.139 1.00 81.98 302 SER C CA 1
ATOM 25698 C C . SER C 3 302 ? 177.128 170.002 170.301 1.00 81.98 302 SER C C 1
ATOM 25699 O O . SER C 3 302 ? 177.499 169.273 169.377 1.00 81.98 302 SER C O 1
ATOM 25707 N N . GLY C 3 303 ? 177.696 169.993 171.505 1.00 91.25 303 GLY C N 1
ATOM 25708 C CA . GLY C 3 303 ? 178.784 169.097 171.853 1.00 91.25 303 GLY C CA 1
ATOM 25709 C C . GLY C 3 303 ? 178.341 168.048 172.849 1.00 91.25 303 GLY C C 1
ATOM 25710 O O . GLY C 3 303 ? 179.069 167.727 173.794 1.00 91.25 303 GLY C O 1
ATOM 25714 N N . ASN C 3 304 ? 177.141 167.511 172.641 1.00 92.42 304 ASN C N 1
ATOM 25715 C CA . ASN C 3 304 ? 176.516 166.585 173.572 1.00 92.42 304 ASN C CA 1
ATOM 25716 C C . ASN C 3 304 ? 175.883 165.447 172.788 1.00 92.42 304 ASN C C 1
ATOM 25717 O O . ASN C 3 304 ? 175.742 165.512 171.564 1.00 92.42 304 ASN C O 1
ATOM 25728 N N . TYR C 3 305 ? 175.496 164.400 173.512 1.00 97.17 305 TYR C N 1
ATOM 25729 C CA . TYR C 3 305 ? 174.987 163.190 172.878 1.00 97.17 305 TYR C CA 1
ATOM 25730 C C . TYR C 3 305 ? 173.474 163.263 172.718 1.00 97.17 305 TYR C C 1
ATOM 25731 O O . TYR C 3 305 ? 172.734 163.204 173.706 1.00 97.17 305 TYR C O 1
ATOM 25749 N N . LYS C 3 306 ? 173.021 163.381 171.470 1.00 91.34 306 LYS C N 1
ATOM 25750 C CA . LYS C 3 306 ? 171.611 163.234 171.112 1.00 91.34 306 LYS C CA 1
ATOM 25751 C C . LYS C 3 306 ? 170.734 164.237 171.858 1.00 91.34 306 LYS C C 1
ATOM 25752 O O . LYS C 3 306 ? 169.706 163.891 172.444 1.00 91.34 306 LYS C O 1
ATOM 25771 N N . GLU C 3 307 ? 171.161 165.497 171.843 1.00 87.34 307 GLU C N 1
ATOM 25772 C CA . GLU C 3 307 ? 170.326 166.598 172.295 1.00 87.34 307 GLU C CA 1
ATOM 25773 C C . GLU C 3 307 ? 170.513 167.745 171.316 1.00 87.34 307 GLU C C 1
ATOM 25774 O O . GLU C 3 307 ? 171.637 168.068 170.922 1.00 87.34 307 GLU C O 1
ATOM 25786 N N . ARG C 3 308 ? 169.397 168.359 170.937 1.00 77.94 308 ARG C N 1
ATOM 25787 C CA . ARG C 3 308 ? 169.344 169.278 169.812 1.00 77.94 308 ARG C CA 1
ATOM 25788 C C . ARG C 3 308 ? 169.183 170.711 170.296 1.00 77.94 308 ARG C C 1
ATOM 25789 O O . ARG C 3 308 ? 168.346 170.996 171.157 1.00 77.94 308 ARG C O 1
ATOM 25810 N N . THR C 3 309 ? 169.991 171.609 169.739 1.00 73.47 309 THR C N 1
ATOM 25811 C CA . THR C 3 309 ? 169.771 173.030 169.947 1.00 73.47 309 THR C CA 1
ATOM 25812 C C . THR C 3 309 ? 168.450 173.431 169.317 1.00 73.47 309 THR C C 1
ATOM 25813 O O . THR C 3 309 ? 167.887 172.698 168.498 1.00 73.47 309 THR C O 1
ATOM 25824 N N . GLU C 3 310 ? 167.952 174.598 169.701 1.00 71.82 310 GLU C N 1
ATOM 25825 C CA . GLU C 3 310 ? 166.693 175.100 169.189 1.00 71.82 310 GLU C CA 1
ATOM 25826 C C . GLU C 3 310 ? 166.712 176.617 169.188 1.00 71.82 310 GLU C C 1
ATOM 25827 O O . GLU C 3 310 ? 167.531 177.250 169.860 1.00 71.82 310 GLU C O 1
ATOM 25839 N N . ILE C 3 311 ? 165.795 177.183 168.417 1.00 63.13 311 ILE C N 1
ATOM 25840 C CA . ILE C 3 311 ? 165.591 178.620 168.334 1.00 63.13 311 ILE C CA 1
ATOM 25841 C C . ILE C 3 311 ? 164.198 178.910 168.870 1.00 63.13 311 ILE C C 1
ATOM 25842 O O . ILE C 3 311 ? 163.250 178.161 168.600 1.00 63.13 311 ILE C O 1
ATOM 25858 N N . ALA C 3 312 ? 164.078 179.982 169.646 1.00 63.39 312 ALA C N 1
ATOM 25859 C CA . ALA C 3 312 ? 162.931 180.177 170.522 1.00 63.39 312 ALA C CA 1
ATOM 25860 C C . ALA C 3 312 ? 161.671 180.665 169.811 1.00 63.39 312 ALA C C 1
ATOM 25861 O O . ALA C 3 312 ? 160.668 180.951 170.472 1.00 63.39 312 ALA C O 1
ATOM 25868 N N . LYS C 3 313 ? 161.721 180.812 168.484 1.00 64.13 313 LYS C N 1
ATOM 25869 C CA . LYS C 3 313 ? 160.595 181.267 167.666 1.00 64.13 313 LYS C CA 1
ATOM 25870 C C . LYS C 3 313 ? 160.194 182.711 167.967 1.00 64.13 313 LYS C C 1
ATOM 25871 O O . LYS C 3 313 ? 159.143 183.174 167.511 1.00 64.13 313 LYS C O 1
ATOM 25890 N N . SER C 3 314 ? 161.017 183.431 168.735 1.00 65.86 314 SER C N 1
ATOM 25891 C CA . SER C 3 314 ? 160.868 184.863 168.960 1.00 65.86 314 SER C CA 1
ATOM 25892 C C . SER C 3 314 ? 162.229 185.540 169.029 1.00 65.86 314 SER C C 1
ATOM 25893 O O . SER C 3 314 ? 162.343 186.639 169.578 1.00 65.86 314 SER C O 1
ATOM 25901 N N . ALA C 3 315 ? 163.261 184.897 168.495 1.00 61.42 315 ALA C N 1
ATOM 25902 C CA . ALA C 3 315 ? 164.627 185.332 168.700 1.00 61.42 315 ALA C CA 1
ATOM 25903 C C . ALA C 3 315 ? 164.978 186.489 167.774 1.00 61.42 315 ALA C C 1
ATOM 25904 O O . ALA C 3 315 ? 164.215 186.869 166.883 1.00 61.42 315 ALA C O 1
ATOM 25911 N N . ILE C 3 316 ? 166.163 187.040 168.002 1.00 57.17 316 ILE C N 1
ATOM 25912 C CA . ILE C 3 316 ? 166.694 188.169 167.256 1.00 57.17 316 ILE C CA 1
ATOM 25913 C C . ILE C 3 316 ? 168.123 187.833 166.868 1.00 57.17 316 ILE C C 1
ATOM 25914 O O . ILE C 3 316 ? 168.860 187.209 167.636 1.00 57.17 316 ILE C O 1
ATOM 25930 N N . LEU C 3 317 ? 168.508 188.244 165.664 1.00 55.52 317 LEU C N 1
ATOM 25931 C CA . LEU C 3 317 ? 169.838 187.995 165.132 1.00 55.52 317 LEU C CA 1
ATOM 25932 C C . LEU C 3 317 ? 170.490 189.289 164.682 1.00 55.52 317 LEU C C 1
ATOM 25933 O O . LEU C 3 317 ? 169.871 190.114 164.005 1.00 55.52 317 LEU C O 1
ATOM 25949 N N . GLN C 3 318 ? 171.748 189.446 165.075 1.00 60.71 318 GLN C N 1
ATOM 25950 C CA . GLN C 3 318 ? 172.606 190.521 164.618 1.00 60.71 318 GLN C CA 1
ATOM 25951 C C . GLN C 3 318 ? 173.904 189.886 164.156 1.00 60.71 318 GLN C C 1
ATOM 25952 O O . GLN C 3 318 ? 174.406 188.957 164.793 1.00 60.71 318 GLN C O 1
ATOM 25966 N N . TYR C 3 319 ? 174.437 190.385 163.044 1.00 62.12 319 TYR C N 1
ATOM 25967 C CA . TYR C 3 319 ? 175.707 189.905 162.525 1.00 62.12 319 TYR C CA 1
ATOM 25968 C C . TYR C 3 319 ? 176.684 191.063 162.439 1.00 62.12 319 TYR C C 1
ATOM 25969 O O . TYR C 3 319 ? 176.302 192.233 162.387 1.00 62.12 319 TYR C O 1
ATOM 25987 N N . SER C 3 320 ? 177.962 190.707 162.440 1.00 66.86 320 SER C N 1
ATOM 25988 C CA . SER C 3 320 ? 179.037 191.671 162.293 1.00 66.86 320 SER C CA 1
ATOM 25989 C C . SER C 3 320 ? 180.308 190.895 162.007 1.00 66.86 320 SER C C 1
ATOM 25990 O O . SER C 3 320 ? 180.389 189.690 162.254 1.00 66.86 320 SER C O 1
ATOM 25998 N N . GLY C 3 321 ? 181.298 191.599 161.472 1.00 71.61 321 GLY C N 1
ATOM 25999 C CA . GLY C 3 321 ? 182.512 190.934 161.051 1.00 71.61 321 GLY C CA 1
ATOM 26000 C C . GLY C 3 321 ? 182.293 189.915 159.962 1.00 71.61 321 GLY C C 1
ATOM 26001 O O . GLY C 3 321 ? 183.085 188.980 159.826 1.00 71.61 321 GLY C O 1
ATOM 26005 N N . LEU C 3 322 ? 181.226 190.069 159.178 1.00 69.37 322 LEU C N 1
ATOM 26006 C CA . LEU C 3 322 ? 180.946 189.146 158.090 1.00 69.37 322 LEU C CA 1
ATOM 26007 C C . LEU C 3 322 ? 181.991 189.249 156.988 1.00 69.37 322 LEU C C 1
ATOM 26008 O O . LEU C 3 322 ? 182.166 188.299 156.218 1.00 69.37 322 LEU C O 1
ATOM 26024 N N . GLU C 3 323 ? 182.682 190.380 156.904 1.00 75.10 323 GLU C N 1
ATOM 26025 C CA . GLU C 3 323 ? 183.780 190.596 155.977 1.00 75.10 323 GLU C CA 1
ATOM 26026 C C . GLU C 3 323 ? 184.940 189.637 156.190 1.00 75.10 323 GLU C C 1
ATOM 26027 O O . GLU C 3 323 ? 185.536 189.185 155.208 1.00 75.10 323 GLU C O 1
ATOM 26039 N N . THR C 3 324 ? 185.263 189.311 157.437 1.00 75.72 324 THR C N 1
ATOM 26040 C CA . THR C 3 324 ? 186.521 188.668 157.783 1.00 75.72 324 THR C CA 1
ATOM 26041 C C . THR C 3 324 ? 186.301 187.189 158.071 1.00 75.72 324 THR C C 1
ATOM 26042 O O . THR C 3 324 ? 185.202 186.653 157.912 1.00 75.72 324 THR C O 1
ATOM 26053 N N . ASP C 3 325 ? 187.380 186.533 158.496 1.00 76.24 325 ASP C N 1
ATOM 26054 C CA . ASP C 3 325 ? 187.384 185.085 158.648 1.00 76.24 325 ASP C CA 1
ATOM 26055 C C . ASP C 3 325 ? 186.622 184.617 159.880 1.00 76.24 325 ASP C C 1
ATOM 26056 O O . ASP C 3 325 ? 186.216 183.451 159.929 1.00 76.24 325 ASP C O 1
ATOM 26065 N N . ALA C 3 326 ? 186.426 185.490 160.867 1.00 75.19 326 ALA C N 1
ATOM 26066 C CA . ALA C 3 326 ? 185.815 185.123 162.143 1.00 75.19 326 ALA C CA 1
ATOM 26067 C C . ALA C 3 326 ? 184.686 186.093 162.446 1.00 75.19 326 ALA C C 1
ATOM 26068 O O . ALA C 3 326 ? 184.857 187.043 163.220 1.00 75.19 326 ALA C O 1
ATOM 26075 N N . PRO C 3 327 ? 183.515 185.890 161.853 1.00 72.76 327 PRO C N 1
ATOM 26076 C CA . PRO C 3 327 ? 182.374 186.737 162.188 1.00 72.76 327 PRO C CA 1
ATOM 26077 C C . PRO C 3 327 ? 181.789 186.356 163.533 1.00 72.76 327 PRO C C 1
ATOM 26078 O O . PRO C 3 327 ? 181.939 185.227 164.005 1.00 72.76 327 PRO C O 1
ATOM 26089 N N . LEU C 3 328 ? 181.113 187.322 164.145 1.00 68.70 328 LEU C N 1
ATOM 26090 C CA . LEU C 3 328 ? 180.426 187.123 165.410 1.00 68.70 328 LEU C CA 1
ATOM 26091 C C . LEU C 3 328 ? 178.939 187.368 165.221 1.00 68.70 328 LEU C C 1
ATOM 26092 O O . LEU C 3 328 ? 178.533 188.402 164.684 1.00 68.70 328 LEU C O 1
ATOM 26108 N N . PHE C 3 329 ? 178.137 186.390 165.633 1.00 67.14 329 PHE C N 1
ATOM 26109 C CA . PHE C 3 329 ? 176.687 186.474 165.571 1.00 67.14 329 PHE C CA 1
ATOM 26110 C C . PHE C 3 329 ? 176.131 186.451 166.981 1.00 67.14 329 PHE C C 1
ATOM 26111 O O . PHE C 3 329 ? 176.632 185.716 167.838 1.00 67.14 329 PHE C O 1
ATOM 26128 N N . ARG C 3 330 ? 175.103 187.255 167.214 1.00 65.97 330 ARG C N 1
ATOM 26129 C CA . ARG C 3 330 ? 174.238 187.105 168.369 1.00 65.97 330 ARG C CA 1
ATOM 26130 C C . ARG C 3 330 ? 172.953 186.455 167.890 1.00 65.97 330 ARG C C 1
ATOM 26131 O O . ARG C 3 330 ? 172.446 186.801 166.822 1.00 65.97 330 ARG C O 1
ATOM 26152 N N . ILE C 3 331 ? 172.452 185.498 168.660 1.00 67.00 331 ILE C N 1
ATOM 26153 C CA . ILE C 3 331 ? 171.184 184.842 168.378 1.00 67.00 331 ILE C CA 1
ATOM 26154 C C . ILE C 3 331 ? 170.387 184.852 169.670 1.00 67.00 331 ILE C C 1
ATOM 26155 O O . ILE C 3 331 ? 170.536 183.953 170.506 1.00 67.00 331 ILE C O 1
ATOM 26171 N N . GLY C 3 332 ? 169.537 185.856 169.828 1.00 68.81 332 GLY C N 1
ATOM 26172 C CA . GLY C 3 332 ? 168.797 186.002 171.065 1.00 68.81 332 GLY C CA 1
ATOM 26173 C C . GLY C 3 332 ? 169.671 186.665 172.104 1.00 68.81 332 GLY C C 1
ATOM 26174 O O . GLY C 3 332 ? 170.189 187.769 171.902 1.00 68.81 332 GLY C O 1
ATOM 26178 N N . ASN C 3 333 ? 169.841 185.983 173.234 1.00 73.89 333 ASN C N 1
ATOM 26179 C CA . ASN C 3 333 ? 170.704 186.466 174.301 1.00 73.89 333 ASN C CA 1
ATOM 26180 C C . ASN C 3 333 ? 172.133 185.958 174.175 1.00 73.89 333 ASN C C 1
ATOM 26181 O O . ASN C 3 333 ? 173.039 186.546 174.774 1.00 73.89 333 ASN C O 1
ATOM 26192 N N . ARG C 3 334 ? 172.351 184.893 173.408 1.00 72.37 334 ARG C N 1
ATOM 26193 C CA . ARG C 3 334 ? 173.652 184.248 173.334 1.00 72.37 334 ARG C CA 1
ATOM 26194 C C . ARG C 3 334 ? 174.470 184.819 172.187 1.00 72.37 334 ARG C C 1
ATOM 26195 O O . ARG C 3 334 ? 173.922 185.337 171.212 1.00 72.37 334 ARG C O 1
ATOM 26216 N N . LEU C 3 335 ? 175.790 184.715 172.314 1.00 70.92 335 LEU C N 1
ATOM 26217 C CA . LEU C 3 335 ? 176.736 185.288 171.370 1.00 70.92 335 LEU C CA 1
ATOM 26218 C C . LEU C 3 335 ? 177.675 184.200 170.873 1.00 70.92 335 LEU C C 1
ATOM 26219 O O . LEU C 3 335 ? 178.062 183.307 171.633 1.00 70.92 335 LEU C O 1
ATOM 26235 N N . TYR C 3 336 ? 178.045 184.292 169.599 1.00 68.38 336 TYR C N 1
ATOM 26236 C CA . TYR C 3 336 ? 178.768 183.239 168.909 1.00 68.38 336 TYR C CA 1
ATOM 26237 C C . TYR C 3 336 ? 179.904 183.835 168.093 1.00 68.38 336 TYR C C 1
ATOM 26238 O O . TYR C 3 336 ? 179.992 185.051 167.913 1.00 68.38 336 TYR C O 1
ATOM 26256 N N . GLU C 3 337 ? 180.771 182.955 167.604 1.00 72.82 337 GLU C N 1
ATOM 26257 C CA . GLU C 3 337 ? 181.863 183.316 166.713 1.00 72.82 337 GLU C CA 1
ATOM 26258 C C . GLU C 3 337 ? 182.015 182.206 165.687 1.00 72.82 337 GLU C C 1
ATOM 26259 O O . GLU C 3 337 ? 182.154 181.034 166.053 1.00 72.82 337 GLU C O 1
ATOM 26271 N N . GLY C 3 338 ? 181.992 182.577 164.411 1.00 71.84 338 GLY C N 1
ATOM 26272 C CA . GLY C 3 338 ? 181.865 181.624 163.334 1.00 71.84 338 GLY C CA 1
ATOM 26273 C C . GLY C 3 338 ? 183.170 181.366 162.600 1.00 71.84 338 GLY C C 1
ATOM 26274 O O . GLY C 3 338 ? 184.158 182.079 162.748 1.00 71.84 338 GLY C O 1
ATOM 26278 N N . SER C 3 339 ? 183.148 180.309 161.794 1.00 67.49 339 SER C N 1
ATOM 26279 C CA . SER C 3 339 ? 184.271 179.928 160.955 1.00 67.49 339 SER C CA 1
ATOM 26280 C C . SER C 3 339 ? 183.734 179.410 159.634 1.00 67.49 339 SER C C 1
ATOM 26281 O O . SER C 3 339 ? 182.964 178.447 159.610 1.00 67.49 339 SER C O 1
ATOM 26289 N N . TRP C 3 340 ? 184.137 180.051 158.542 1.00 66.88 340 TRP C N 1
ATOM 26290 C CA . TRP C 3 340 ? 183.708 179.647 157.212 1.00 66.88 340 TRP C CA 1
ATOM 26291 C C . TRP C 3 340 ? 184.203 178.239 156.919 1.00 66.88 340 TRP C C 1
ATOM 26292 O O . TRP C 3 340 ? 185.365 177.916 157.184 1.00 66.88 340 TRP C O 1
ATOM 26313 N N . GLU C 3 341 ? 183.324 177.402 156.371 1.00 66.19 341 GLU C N 1
ATOM 26314 C CA . GLU C 3 341 ? 183.657 176.015 156.050 1.00 66.19 341 GLU C CA 1
ATOM 26315 C C . GLU C 3 341 ? 182.797 175.582 154.869 1.00 66.19 341 GLU C C 1
ATOM 26316 O O . GLU C 3 341 ? 181.609 175.302 155.036 1.00 66.19 341 GLU C O 1
ATOM 26328 N N . ARG C 3 342 ? 183.396 175.520 153.685 1.00 63.59 342 ARG C N 1
ATOM 26329 C CA . ARG C 3 342 ? 182.709 174.937 152.544 1.00 63.59 342 ARG C CA 1
ATOM 26330 C C . ARG C 3 342 ? 182.423 173.469 152.813 1.00 63.59 342 ARG C C 1
ATOM 26331 O O . ARG C 3 342 ? 183.195 172.788 153.493 1.00 63.59 342 ARG C O 1
ATOM 26352 N N . LEU C 3 343 ? 181.309 172.983 152.273 1.00 54.12 343 LEU C N 1
ATOM 26353 C CA . LEU C 3 343 ? 180.938 171.584 152.403 1.00 54.12 343 LEU C CA 1
ATOM 26354 C C . LEU C 3 343 ? 181.079 170.877 151.066 1.00 54.12 343 LEU C C 1
ATOM 26355 O O . LEU C 3 343 ? 180.694 171.399 150.017 1.00 54.12 343 LEU C O 1
ATOM 26371 N N . VAL C 3 344 ? 181.654 169.678 151.114 1.00 53.89 344 VAL C N 1
ATOM 26372 C CA . VAL C 3 344 ? 181.632 168.798 149.959 1.00 53.89 344 VAL C CA 1
ATOM 26373 C C . VAL C 3 344 ? 180.191 168.429 149.640 1.00 53.89 344 VAL C C 1
ATOM 26374 O O . VAL C 3 344 ? 179.416 168.021 150.515 1.00 53.89 344 VAL C O 1
ATOM 26387 N N . GLY C 3 345 ? 179.827 168.582 148.371 1.00 51.81 345 GLY C N 1
ATOM 26388 C CA . GLY C 3 345 ? 178.472 168.325 147.944 1.00 51.81 345 GLY C CA 1
ATOM 26389 C C . GLY C 3 345 ? 177.624 169.582 147.956 1.00 51.81 345 GLY C C 1
ATOM 26390 O O . GLY C 3 345 ? 178.100 170.695 147.714 1.00 51.81 345 GLY C O 1
ATOM 26394 N N . THR C 3 346 ? 176.337 169.391 148.227 1.00 48.31 346 THR C N 1
ATOM 26395 C CA . THR C 3 346 ? 175.386 170.485 148.313 1.00 48.31 346 THR C CA 1
ATOM 26396 C C . THR C 3 346 ? 174.322 170.152 149.342 1.00 48.31 346 THR C C 1
ATOM 26397 O O . THR C 3 346 ? 174.158 169.001 149.749 1.00 48.31 346 THR C O 1
ATOM 26408 N N . GLU C 3 347 ? 173.602 171.188 149.755 1.00 49.18 347 GLU C N 1
ATOM 26409 C CA . GLU C 3 347 ? 172.447 171.069 150.628 1.00 49.18 347 GLU C CA 1
ATOM 26410 C C . GLU C 3 347 ? 171.296 171.821 149.985 1.00 49.18 347 GLU C C 1
ATOM 26411 O O . GLU C 3 347 ? 171.385 173.032 149.770 1.00 49.18 347 GLU C O 1
ATOM 26423 N N . LEU C 3 348 ? 170.231 171.099 149.667 1.00 47.35 348 LEU C N 1
ATOM 26424 C CA . LEU C 3 348 ? 169.079 171.636 148.958 1.00 47.35 348 LEU C CA 1
ATOM 26425 C C . LEU C 3 348 ? 167.917 171.756 149.927 1.00 47.35 348 LEU C C 1
ATOM 26426 O O . LEU C 3 348 ? 167.460 170.747 150.473 1.00 47.35 348 LEU C O 1
ATOM 26442 N N . ALA C 3 349 ? 167.436 172.978 150.122 1.00 46.02 349 ALA C N 1
ATOM 26443 C CA . ALA C 3 349 ? 166.348 173.266 151.041 1.00 46.02 349 ALA C CA 1
ATOM 26444 C C . ALA C 3 349 ? 165.081 173.579 150.262 1.00 46.02 349 ALA C C 1
ATOM 26445 O O . ALA C 3 349 ? 165.137 174.135 149.162 1.00 46.02 349 ALA C O 1
ATOM 26452 N N . PHE C 3 350 ? 163.941 173.211 150.845 1.00 45.76 350 PHE C N 1
ATOM 26453 C CA . PHE C 3 350 ? 162.641 173.234 150.184 1.00 45.76 350 PHE C CA 1
ATOM 26454 C C . PHE C 3 350 ? 161.679 174.115 150.968 1.00 45.76 350 PHE C C 1
ATOM 26455 O O . PHE C 3 350 ? 160.969 173.624 151.856 1.00 45.76 350 PHE C O 1
ATOM 26472 N N . PRO C 3 351 ? 161.612 175.417 150.688 1.00 46.79 351 PRO C N 1
ATOM 26473 C CA . PRO C 3 351 ? 160.703 176.270 151.460 1.00 46.79 351 PRO C CA 1
ATOM 26474 C C . PRO C 3 351 ? 159.237 175.986 151.215 1.00 46.79 351 PRO C C 1
ATOM 26475 O O . PRO C 3 351 ? 158.404 176.305 152.072 1.00 46.79 351 PRO C O 1
ATOM 26486 N N . ASN C 3 352 ? 158.890 175.396 150.077 1.00 50.77 352 ASN C N 1
ATOM 26487 C CA . ASN C 3 352 ? 157.522 174.955 149.859 1.00 50.77 352 ASN C CA 1
ATOM 26488 C C . ASN C 3 352 ? 157.164 173.726 150.683 1.00 50.77 352 ASN C C 1
ATOM 26489 O O . ASN C 3 352 ? 155.989 173.346 150.709 1.00 50.77 352 ASN C O 1
ATOM 26500 N N . ALA C 3 353 ? 158.140 173.103 151.348 1.00 48.66 353 ALA C N 1
ATOM 26501 C CA . ALA C 3 353 ? 157.922 171.972 152.234 1.00 48.66 353 ALA C CA 1
ATOM 26502 C C . ALA C 3 353 ? 157.870 172.392 153.694 1.00 48.66 353 ALA C C 1
ATOM 26503 O O . ALA C 3 353 ? 158.294 171.632 154.570 1.00 48.66 353 ALA C O 1
ATOM 26510 N N . ALA C 3 354 ? 157.357 173.584 153.972 1.00 48.46 354 ALA C N 1
ATOM 26511 C CA . ALA C 3 354 ? 157.396 174.120 155.321 1.00 48.46 354 ALA C CA 1
ATOM 26512 C C . ALA C 3 354 ? 156.259 173.564 156.164 1.00 48.46 354 ALA C C 1
ATOM 26513 O O . ALA C 3 354 ? 155.238 173.100 155.651 1.00 48.46 354 ALA C O 1
ATOM 26520 N N . HIS C 3 355 ? 156.450 173.618 157.479 1.00 51.21 355 HIS C N 1
ATOM 26521 C CA . HIS C 3 355 ? 155.475 173.101 158.426 1.00 51.21 355 HIS C CA 1
ATOM 26522 C C . HIS C 3 355 ? 154.346 174.098 158.634 1.00 51.21 355 HIS C C 1
ATOM 26523 O O . HIS C 3 355 ? 154.484 175.035 159.426 1.00 51.21 355 HIS C O 1
ATOM 26537 N N . VAL C 3 356 ? 153.232 173.910 157.927 1.00 51.40 356 VAL C N 1
ATOM 26538 C CA . VAL C 3 356 ? 152.060 174.749 158.139 1.00 51.40 356 VAL C CA 1
ATOM 26539 C C . VAL C 3 356 ? 151.243 174.198 159.297 1.00 51.40 356 VAL C C 1
ATOM 26540 O O . VAL C 3 356 ? 151.264 172.996 159.594 1.00 51.40 356 VAL C O 1
ATOM 26553 N N . HIS C 3 357 ? 150.772 175.199 160.040 1.00 54.54 357 HIS C N 1
ATOM 26554 C CA . HIS C 3 357 ? 150.038 174.961 161.220 1.00 54.54 357 HIS C CA 1
ATOM 26555 C C . HIS C 3 357 ? 148.579 174.803 160.894 1.00 54.54 357 HIS C C 1
ATOM 26556 O O . HIS C 3 357 ? 148.106 173.690 160.986 1.00 54.54 357 HIS C O 1
ATOM 26570 N N . LYS C 3 358 ? 147.853 175.808 160.473 1.00 52.95 358 LYS C N 1
ATOM 26571 C CA . LYS C 3 358 ? 146.496 175.600 160.020 1.00 52.95 358 LYS C CA 1
ATOM 26572 C C . LYS C 3 358 ? 145.444 175.025 160.889 1.00 52.95 358 LYS C C 1
ATOM 26573 O O . LYS C 3 358 ? 145.363 173.840 161.000 1.00 52.95 358 LYS C O 1
ATOM 26592 N N . LYS C 3 359 ? 144.535 175.866 161.386 1.00 54.17 359 LYS C N 1
ATOM 26593 C CA . LYS C 3 359 ? 143.472 175.451 162.226 1.00 54.17 359 LYS C CA 1
ATOM 26594 C C . LYS C 3 359 ? 142.646 174.853 161.235 1.00 54.17 359 LYS C C 1
ATOM 26595 O O . LYS C 3 359 ? 142.252 175.511 160.313 1.00 54.17 359 LYS C O 1
ATOM 26614 N N . THR C 3 360 ? 142.310 173.588 161.392 1.00 58.25 360 THR C N 1
ATOM 26615 C CA . THR C 3 360 ? 141.533 172.903 160.380 1.00 58.25 360 THR C CA 1
ATOM 26616 C C . THR C 3 360 ? 140.137 173.488 160.346 1.00 58.25 360 THR C C 1
ATOM 26617 O O . THR C 3 360 ? 139.602 173.883 161.377 1.00 58.25 360 THR C O 1
ATOM 26623 N N . GLU C 3 418 ? 158.640 174.646 144.058 1.00 65.30 418 GLU C N 1
ATOM 26624 C CA . GLU C 3 418 ? 159.035 175.298 142.816 1.00 65.30 418 GLU C CA 1
ATOM 26625 C C . GLU C 3 418 ? 160.442 175.868 142.941 1.00 65.30 418 GLU C C 1
ATOM 26626 O O . GLU C 3 418 ? 161.267 175.684 142.046 1.00 65.30 418 GLU C O 1
ATOM 26638 N N . LYS C 3 419 ? 160.711 176.557 144.049 1.00 53.05 419 LYS C N 1
ATOM 26639 C CA . LYS C 3 419 ? 162.015 177.145 144.312 1.00 53.05 419 LYS C CA 1
ATOM 26640 C C . LYS C 3 419 ? 162.782 176.262 145.281 1.00 53.05 419 LYS C C 1
ATOM 26641 O O . LYS C 3 419 ? 162.240 175.818 146.298 1.00 53.05 419 LYS C O 1
ATOM 26660 N N . ILE C 3 420 ? 164.042 176.006 144.948 1.00 47.18 420 ILE C N 1
ATOM 26661 C CA . ILE C 3 420 ? 164.947 175.226 145.775 1.00 47.18 420 ILE C CA 1
ATOM 26662 C C . ILE C 3 420 ? 166.182 176.073 146.035 1.00 47.18 420 ILE C C 1
ATOM 26663 O O . ILE C 3 420 ? 166.688 176.746 145.131 1.00 47.18 420 ILE C O 1
ATOM 26679 N N . TYR C 3 421 ? 166.664 176.032 147.271 1.00 46.86 421 TYR C N 1
ATOM 26680 C CA . TYR C 3 421 ? 167.802 176.827 147.710 1.00 46.86 421 TYR C CA 1
ATOM 26681 C C . TYR C 3 421 ? 169.051 175.964 147.632 1.00 46.86 421 TYR C C 1
ATOM 26682 O O . TYR C 3 421 ? 169.207 175.019 148.409 1.00 46.86 421 TYR C O 1
ATOM 26700 N N . ARG C 3 422 ? 169.941 176.299 146.706 1.00 47.50 422 ARG C N 1
ATOM 26701 C CA . ARG C 3 422 ? 171.172 175.549 146.507 1.00 47.50 422 ARG C CA 1
ATOM 26702 C C . ARG C 3 422 ? 172.258 176.150 147.384 1.00 47.50 422 ARG C C 1
ATOM 26703 O O . ARG C 3 422 ? 172.684 177.290 147.173 1.00 47.50 422 ARG C O 1
ATOM 26724 N N . ILE C 3 423 ? 172.706 175.371 148.359 1.00 49.10 423 ILE C N 1
ATOM 26725 C CA . ILE C 3 423 ? 173.669 175.799 149.360 1.00 49.10 423 ILE C CA 1
ATOM 26726 C C . ILE C 3 423 ? 174.962 175.041 149.118 1.00 49.10 423 ILE C C 1
ATOM 26727 O O . ILE C 3 423 ? 174.951 173.816 148.953 1.00 49.10 423 ILE C O 1
ATOM 26743 N N . LYS C 3 424 ? 176.071 175.772 149.103 1.00 56.59 424 LYS C N 1
ATOM 26744 C CA . LYS C 3 424 ? 177.396 175.201 148.925 1.00 56.59 424 LYS C CA 1
ATOM 26745 C C . LYS C 3 424 ? 178.374 175.616 150.007 1.00 56.59 424 LYS C C 1
ATOM 26746 O O . LYS C 3 424 ? 179.430 174.986 150.122 1.00 56.59 424 LYS C O 1
ATOM 26765 N N . GLU C 3 425 ? 178.055 176.622 150.817 1.00 63.32 425 GLU C N 1
ATOM 26766 C CA . GLU C 3 425 ? 178.942 177.100 151.861 1.00 63.32 425 GLU C CA 1
ATOM 26767 C C . GLU C 3 425 ? 178.163 177.205 153.163 1.00 63.32 425 GLU C C 1
ATOM 26768 O O . GLU C 3 425 ? 176.930 177.207 153.173 1.00 63.32 425 GLU C O 1
ATOM 26780 N N . ARG C 3 426 ? 178.902 177.273 154.263 1.00 59.48 426 ARG C N 1
ATOM 26781 C CA . ARG C 3 426 ? 178.369 177.068 155.595 1.00 59.48 426 ARG C CA 1
ATOM 26782 C C . ARG C 3 426 ? 179.194 177.863 156.592 1.00 59.48 426 ARG C C 1
ATOM 26783 O O . ARG C 3 426 ? 180.361 178.168 156.339 1.00 59.48 426 ARG C O 1
ATOM 26804 N N . ILE C 3 427 ? 178.573 178.204 157.717 1.00 57.76 427 ILE C N 1
ATOM 26805 C CA . ILE C 3 427 ? 179.240 178.822 158.855 1.00 57.76 427 ILE C CA 1
ATOM 26806 C C . ILE C 3 427 ? 178.953 177.968 160.079 1.00 57.76 427 ILE C C 1
ATOM 26807 O O . ILE C 3 427 ? 177.802 177.582 160.315 1.00 57.76 427 ILE C O 1
ATOM 26823 N N . VAL C 3 428 ? 179.992 177.678 160.856 1.00 63.74 428 VAL C N 1
ATOM 26824 C CA . VAL C 3 428 ? 179.891 176.837 162.042 1.00 63.74 428 VAL C CA 1
ATOM 26825 C C . VAL C 3 428 ? 180.151 177.723 163.248 1.00 63.74 428 VAL C C 1
ATOM 26826 O O . VAL C 3 428 ? 181.246 178.279 163.397 1.00 63.74 428 VAL C O 1
ATOM 26839 N N . LEU C 3 429 ? 179.153 177.839 164.115 1.00 63.75 429 LEU C N 1
ATOM 26840 C CA . LEU C 3 429 ? 179.213 178.760 165.234 1.00 63.75 429 LEU C CA 1
ATOM 26841 C C . LEU C 3 429 ? 179.643 178.049 166.510 1.00 63.75 429 LEU C C 1
ATOM 26842 O O . LEU C 3 429 ? 179.336 176.875 166.731 1.00 63.75 429 LEU C O 1
ATOM 26858 N N . SER C 3 430 ? 180.358 178.788 167.356 1.00 71.28 430 SER C N 1
ATOM 26859 C CA . SER C 3 430 ? 180.878 178.291 168.619 1.00 71.28 430 SER C CA 1
ATOM 26860 C C . SER C 3 430 ? 180.579 179.301 169.716 1.00 71.28 430 SER C C 1
ATOM 26861 O O . SER C 3 430 ? 180.649 180.512 169.492 1.00 71.28 430 SER C O 1
ATOM 26869 N N . ASN C 3 431 ? 180.248 178.797 170.900 1.00 76.16 431 ASN C N 1
ATOM 26870 C CA . ASN C 3 431 ? 179.819 179.655 171.993 1.00 76.16 431 ASN C CA 1
ATOM 26871 C C . ASN C 3 431 ? 181.008 180.434 172.550 1.00 76.16 431 ASN C C 1
ATOM 26872 O O . ASN C 3 431 ? 182.081 179.879 172.799 1.00 76.16 431 ASN C O 1
ATOM 26883 N N . VAL C 3 432 ? 180.809 181.741 172.723 1.00 78.63 432 VAL C N 1
ATOM 26884 C CA . VAL C 3 432 ? 181.809 182.645 173.282 1.00 78.63 432 VAL C CA 1
ATOM 26885 C C . VAL C 3 432 ? 181.237 183.401 174.480 1.00 78.63 432 VAL C C 1
ATOM 26886 O O . VAL C 3 432 ? 181.990 183.931 175.305 1.00 78.63 432 VAL C O 1
ATOM 26899 N N . ARG C 3 433 ? 179.910 183.453 174.595 1.00 81.30 433 ARG C N 1
ATOM 26900 C CA . ARG C 3 433 ? 179.263 184.077 175.747 1.00 81.30 433 ARG C CA 1
ATOM 26901 C C . ARG C 3 433 ? 179.693 183.384 177.036 1.00 81.30 433 ARG C C 1
ATOM 26902 O O . ARG C 3 433 ? 179.327 182.236 177.291 1.00 81.30 433 ARG C O 1
#